Protein 6HCP (pdb70)

Structure (mmCIF, N/CA/C/O backbone):
data_6HCP
#
_entry.id   6HCP
#
_cell.length_a   180.200
_cell.length_b   219.520
_cell.length_c   101.430
_cell.angle_alpha   90.00
_cell.angle_beta   99.21
_cell.angle_gamma   90.00
#
_symmetry.space_group_name_H-M   'C 1 2 1'
#
loop_
_entity.id
_entity.type
_entity.pdbx_description
1 polymer BauA
2 non-polymer 1,2-ETHANEDIOL
3 non-polymer (HYDROXYETHYLOXY)TRI(ETHYLOXY)OCTANE
4 non-polymer 'PHOSPHATE ION'
5 water water
#
loop_
_atom_site.group_PDB
_atom_site.id
_atom_site.type_symbol
_atom_site.label_atom_id
_atom_site.label_alt_id
_atom_site.label_comp_id
_atom_site.label_asym_id
_atom_site.label_entity_id
_atom_site.label_seq_id
_atom_site.pdbx_PDB_ins_code
_atom_site.Cartn_x
_atom_site.Cartn_y
_atom_site.Cartn_z
_atom_site.occupancy
_atom_site.B_iso_or_equiv
_atom_site.auth_seq_id
_atom_site.auth_comp_id
_atom_site.auth_asym_id
_atom_site.auth_atom_id
_atom_site.pdbx_PDB_model_num
ATOM 1 N N . ASP A 1 36 ? 214.770 33.641 156.552 1.00 57.73 33 ASP A N 1
ATOM 2 C CA . ASP A 1 36 ? 213.418 33.061 156.764 1.00 58.01 33 ASP A CA 1
ATOM 3 C C . ASP A 1 36 ? 212.714 32.786 155.418 1.00 58.75 33 ASP A C 1
ATOM 4 O O . ASP A 1 36 ? 211.591 32.325 155.407 1.00 55.09 33 ASP A O 1
ATOM 9 N N . THR A 1 37 ? 213.382 33.044 154.290 1.00 45.61 34 THR A N 1
ATOM 10 C CA . THR A 1 37 ? 212.762 32.959 152.959 1.00 43.19 34 THR A CA 1
ATOM 11 C C . THR A 1 37 ? 213.225 31.671 152.274 1.00 39.07 34 THR A C 1
ATOM 12 O O . THR A 1 37 ? 214.384 31.303 152.343 1.00 39.33 34 THR A O 1
ATOM 16 N N . TYR A 1 38 ? 212.306 30.966 151.613 1.00 32.67 35 TYR A N 1
ATOM 17 C CA . TYR A 1 38 ? 212.632 29.740 150.917 1.00 37.22 35 TYR A CA 1
ATOM 18 C C . TYR A 1 38 ? 213.262 30.076 149.556 1.00 30.55 35 TYR A C 1
ATOM 19 O O . TYR A 1 38 ? 213.161 31.198 149.078 1.00 33.09 35 TYR A O 1
ATOM 28 N N . ALA A 1 39 ? 213.924 29.086 148.965 1.00 32.98 36 ALA A N 1
ATOM 29 C CA . ALA A 1 39 ? 214.458 29.203 147.610 1.00 36.95 36 ALA A CA 1
ATOM 30 C C . ALA A 1 39 ? 213.372 29.764 146.685 1.00 39.24 36 ALA A C 1
ATOM 31 O O . ALA A 1 39 ? 212.231 29.317 146.727 1.00 35.68 36 ALA A O 1
ATOM 33 N N . GLY A 1 40 ? 213.730 30.774 145.889 1.00 34.57 37 GLY A N 1
ATOM 34 C CA . GLY A 1 40 ? 212.792 31.472 145.029 1.00 40.66 37 GLY A CA 1
ATOM 35 C C . GLY A 1 40 ? 212.401 32.839 145.562 1.00 39.29 37 GLY A C 1
ATOM 36 O O . GLY A 1 40 ? 211.967 33.693 144.800 1.00 39.32 37 GLY A O 1
ATOM 37 N N . GLY A 1 41 ? 212.392 32.998 146.889 1.00 33.26 38 GLY A N 1
ATOM 38 C CA . GLY A 1 41 ? 212.111 34.275 147.516 1.00 36.15 38 GLY A CA 1
ATOM 39 C C . GLY A 1 41 ? 210.615 34.605 147.617 1.00 28.70 38 GLY A C 1
ATOM 40 O O . GLY A 1 41 ? 210.268 35.681 148.100 1.00 34.96 38 GLY A O 1
ATOM 41 N N . GLN A 1 42 ? 209.737 33.669 147.239 1.00 30.66 39 GLN A N 1
ATOM 42 C CA . GLN A 1 42 ? 208.302 34.008 147.143 1.00 35.04 39 GLN A CA 1
ATOM 43 C C . GLN A 1 42 ? 207.481 33.408 148.298 1.00 29.37 39 GLN A C 1
ATOM 44 O O . GLN A 1 42 ? 206.373 33.883 148.565 1.00 28.44 39 GLN A O 1
ATOM 50 N N . VAL A 1 43 ? 208.056 32.440 149.000 1.00 29.26 40 VAL A N 1
ATOM 51 C CA . VAL A 1 43 ? 207.424 31.762 150.113 1.00 32.02 40 VAL A CA 1
ATOM 52 C C . VAL A 1 43 ? 208.401 31.757 151.291 1.00 31.18 40 VAL A C 1
ATOM 53 O O . VAL A 1 43 ? 209.626 31.659 151.099 1.00 33.56 40 VAL A O 1
ATOM 57 N N . ALA A 1 44 ? 207.865 31.861 152.503 1.00 28.00 41 ALA A N 1
ATOM 58 C CA . ALA A 1 44 ? 208.674 31.836 153.737 1.00 28.79 41 ALA A CA 1
ATOM 59 C C . ALA A 1 44 ? 208.668 30.430 154.341 1.00 32.87 41 ALA A C 1
ATOM 60 O O . ALA A 1 44 ? 207.841 29.590 154.007 1.00 35.02 41 ALA A O 1
ATOM 62 N N . THR A 1 45 ? 209.611 30.177 155.256 1.00 32.15 42 THR A N 1
ATOM 63 C CA . THR A 1 45 ? 209.836 28.830 155.754 1.00 36.04 42 THR A CA 1
ATOM 64 C C . THR A 1 45 ? 209.060 28.581 157.052 1.00 32.18 42 THR A C 1
ATOM 65 O O . THR A 1 45 ? 209.087 27.476 157.572 1.00 36.54 42 THR A O 1
ATOM 69 N N A SER A 1 46 ? 208.477 29.636 157.617 0.50 30.14 43 SER A N 1
ATOM 70 N N B SER A 1 46 ? 208.498 29.648 157.624 0.50 30.25 43 SER A N 1
ATOM 71 C CA A SER A 1 46 ? 207.697 29.506 158.845 0.50 32.82 43 SER A CA 1
ATOM 72 C CA B SER A 1 46 ? 207.726 29.568 158.870 0.50 33.55 43 SER A CA 1
ATOM 73 C C A SER A 1 46 ? 206.422 30.341 158.729 0.50 31.95 43 SER A C 1
ATOM 74 C C B SER A 1 46 ? 206.406 30.321 158.705 0.50 31.97 43 SER A C 1
ATOM 75 O O A SER A 1 46 ? 206.337 31.268 157.908 0.50 31.35 43 SER A O 1
ATOM 76 O O B SER A 1 46 ? 206.307 31.234 157.875 0.50 31.63 43 SER A O 1
ATOM 81 N N . SER A 1 47 ? 205.477 30.071 159.634 1.00 29.93 44 SER A N 1
ATOM 82 C CA . SER A 1 47 ? 204.281 30.871 159.747 1.00 29.40 44 SER A CA 1
ATOM 83 C C . SER A 1 47 ? 203.766 30.820 161.187 1.00 31.59 44 SER A C 1
ATOM 84 O O . SER A 1 47 ? 204.201 29.990 162.006 1.00 27.60 44 SER A O 1
ATOM 87 N N . ASN A 1 48 ? 202.825 31.713 161.471 1.00 29.87 45 ASN A N 1
ATOM 88 C CA . ASN A 1 48 ? 202.193 31.797 162.789 1.00 31.11 45 ASN A CA 1
ATOM 89 C C . ASN A 1 48 ? 201.077 30.753 162.877 1.00 32.19 45 ASN A C 1
ATOM 90 O O . ASN A 1 48 ? 200.114 30.789 162.114 1.00 36.06 45 ASN A O 1
ATOM 95 N N . VAL A 1 49 ? 201.186 29.848 163.844 1.00 28.43 46 VAL A N 1
ATOM 96 C CA . VAL A 1 49 ? 200.195 28.793 163.981 1.00 26.03 46 VAL A CA 1
ATOM 97 C C . VAL A 1 49 ? 199.266 29.123 165.155 1.00 32.22 46 VAL A C 1
ATOM 98 O O . VAL A 1 49 ? 199.337 28.517 166.238 1.00 28.81 46 VAL A O 1
ATOM 102 N N . GLY A 1 50 ? 198.469 30.175 164.954 1.00 30.11 47 GLY A N 1
ATOM 103 C CA . GLY A 1 50 ? 197.693 30.802 166.017 1.00 32.51 47 GLY A CA 1
ATOM 104 C C . GLY A 1 50 ? 198.545 31.011 167.255 1.00 33.77 47 GLY A C 1
ATOM 105 O O . GLY A 1 50 ? 199.702 31.451 167.149 1.00 28.72 47 GLY A O 1
ATOM 106 N N . PHE A 1 51 ? 198.005 30.694 168.442 1.00 31.23 48 PHE A N 1
ATOM 107 C CA . PHE A 1 51 ? 198.715 31.050 169.687 1.00 29.57 48 PHE A CA 1
ATOM 108 C C . PHE A 1 51 ? 199.921 30.122 169.944 1.00 27.90 48 PHE A C 1
ATOM 109 O O . PHE A 1 51 ? 200.687 30.385 170.871 1.00 32.26 48 PHE A O 1
ATOM 117 N N . LEU A 1 52 ? 200.151 29.102 169.111 1.00 28.15 49 LEU A N 1
ATOM 118 C CA . LEU A 1 52 ? 201.393 28.318 169.206 1.00 30.33 49 LEU A CA 1
ATOM 119 C C . LEU A 1 52 ? 202.587 29.148 168.697 1.00 31.54 49 LEU A C 1
ATOM 120 O O . LEU A 1 52 ? 203.726 28.791 168.944 1.00 35.12 49 LEU A O 1
ATOM 125 N N . GLY A 1 53 ? 202.313 30.271 168.029 1.00 28.41 50 GLY A N 1
ATOM 126 C CA . GLY A 1 53 ? 203.329 31.158 167.492 1.00 32.13 50 GLY A CA 1
ATOM 127 C C . GLY A 1 53 ? 204.042 30.583 166.265 1.00 31.83 50 GLY A C 1
ATOM 128 O O . GLY A 1 53 ? 203.521 29.723 165.535 1.00 28.31 50 GLY A O 1
ATOM 129 N N . SER A 1 54 ? 205.238 31.109 166.010 1.00 33.24 51 SER A N 1
ATOM 130 C CA . SER A 1 54 ? 205.968 30.814 164.790 1.00 32.14 51 SER A CA 1
ATOM 131 C C . SER A 1 54 ? 206.443 29.359 164.776 1.00 31.94 51 SER A C 1
ATOM 132 O O . SER A 1 54 ? 207.098 28.893 165.680 1.00 33.28 51 SER A O 1
ATOM 135 N N . LYS A 1 55 ? 206.146 28.637 163.695 1.00 27.48 52 LYS A N 1
ATOM 136 C CA . LYS A 1 55 ? 206.638 27.275 163.523 1.00 30.21 52 LYS A CA 1
ATOM 137 C C . LYS A 1 55 ? 207.135 27.103 162.082 1.00 30.18 52 LYS A C 1
ATOM 138 O O . LYS A 1 55 ? 206.528 27.610 161.152 1.00 30.08 52 LYS A O 1
ATOM 144 N N . LYS A 1 56 ? 208.158 26.264 161.921 1.00 29.77 53 LYS A N 1
ATOM 145 C CA . LYS A 1 56 ? 208.701 25.919 160.620 1.00 32.14 53 LYS A CA 1
ATOM 146 C C . LYS A 1 56 ? 207.746 24.960 159.901 1.00 30.53 53 LYS A C 1
ATOM 147 O O . LYS A 1 56 ? 207.114 24.131 160.529 1.00 30.46 53 LYS A O 1
ATOM 153 N N . PHE A 1 57 ? 207.801 25.003 158.563 1.00 32.83 54 PHE A N 1
ATOM 154 C CA . PHE A 1 57 ? 207.102 24.105 157.631 1.00 32.81 54 PHE A CA 1
ATOM 155 C C . PHE A 1 57 ? 207.075 22.652 158.132 1.00 34.46 54 PHE A C 1
ATOM 156 O O . PHE A 1 57 ? 205.990 22.051 158.326 1.00 32.80 54 PHE A O 1
ATOM 164 N N . LEU A 1 58 ? 208.253 22.048 158.332 1.00 30.03 55 LEU A N 1
ATOM 165 C CA . LEU A 1 58 ? 208.329 20.617 158.639 1.00 31.81 55 LEU A CA 1
ATOM 166 C C . LEU A 1 58 ? 207.949 20.309 160.095 1.00 29.63 55 LEU A C 1
ATOM 167 O O . LEU A 1 58 ? 207.847 19.129 160.471 1.00 32.61 55 LEU A O 1
ATOM 172 N N . ASP A 1 59 ? 207.773 21.343 160.908 1.00 28.70 56 ASP A N 1
ATOM 173 C CA . ASP A 1 59 ? 207.393 21.152 162.320 1.00 32.50 56 ASP A CA 1
ATOM 174 C C . ASP A 1 59 ? 205.905 21.472 162.544 1.00 37.79 56 ASP A C 1
ATOM 175 O O . ASP A 1 59 ? 205.462 21.554 163.679 1.00 32.65 56 ASP A O 1
ATOM 180 N N . THR A 1 60 ? 205.168 21.775 161.471 1.00 33.49 57 THR A N 1
ATOM 181 C CA . THR A 1 60 ? 203.789 22.269 161.601 1.00 30.88 57 THR A CA 1
ATOM 182 C C . THR A 1 60 ? 202.817 21.181 161.158 1.00 30.91 57 THR A C 1
ATOM 183 O O . THR A 1 60 ? 202.792 20.811 159.976 1.00 29.21 57 THR A O 1
ATOM 187 N N . PRO A 1 61 ? 201.991 20.631 162.078 1.00 28.05 58 PRO A N 1
ATOM 188 C CA . PRO A 1 61 ? 201.056 19.557 161.737 1.00 27.58 58 PRO A CA 1
ATOM 189 C C . PRO A 1 61 ? 199.727 20.115 161.207 1.00 26.86 58 PRO A C 1
ATOM 190 O O . PRO A 1 61 ? 198.648 19.645 161.567 1.00 27.00 58 PRO A O 1
ATOM 194 N N . PHE A 1 62 ? 199.859 21.058 160.277 1.00 27.19 59 PHE A N 1
ATOM 195 C CA . PHE A 1 62 ? 198.764 21.708 159.566 1.00 29.17 59 PHE A CA 1
ATOM 196 C C . PHE A 1 62 ? 199.293 22.057 158.177 1.00 29.35 59 PHE A C 1
ATOM 197 O O . PHE A 1 62 ? 200.521 22.129 158.000 1.00 29.20 59 PHE A O 1
ATOM 205 N N . ASN A 1 63 ? 198.385 22.201 157.212 1.00 26.12 60 ASN A N 1
ATOM 206 C CA . ASN A 1 63 ? 198.738 22.622 155.867 1.00 29.00 60 ASN A CA 1
ATOM 207 C C . ASN A 1 63 ? 198.775 24.156 155.831 1.00 30.60 60 ASN A C 1
ATOM 208 O O . ASN A 1 63 ? 197.744 24.834 155.970 1.00 29.48 60 ASN A O 1
ATOM 213 N N . THR A 1 64 ? 199.995 24.695 155.761 1.00 27.83 61 THR A N 1
ATOM 214 C CA . THR A 1 64 ? 200.284 26.108 155.898 1.00 24.34 61 THR A CA 1
ATOM 215 C C . THR A 1 64 ? 201.134 26.585 154.714 1.00 30.65 61 THR A C 1
ATOM 216 O O . THR A 1 64 ? 201.905 25.818 154.135 1.00 29.41 61 THR A O 1
ATOM 220 N N . ILE A 1 65 ? 200.958 27.858 154.361 1.00 27.98 62 ILE A N 1
ATOM 221 C CA . ILE A 1 65 ? 201.834 28.498 153.379 1.00 29.20 62 ILE A CA 1
ATOM 222 C C . ILE A 1 65 ? 201.935 29.973 153.726 1.00 29.48 62 ILE A C 1
ATOM 223 O O . ILE A 1 65 ? 200.984 30.566 154.252 1.00 28.35 62 ILE A O 1
ATOM 228 N N . SER A 1 66 ? 203.128 30.542 153.530 1.00 25.61 63 SER A N 1
ATOM 229 C CA . SER A 1 66 ? 203.333 31.962 153.742 1.00 24.57 63 SER A CA 1
ATOM 230 C C . SER A 1 66 ? 203.973 32.590 152.503 1.00 27.10 63 SER A C 1
ATOM 231 O O . SER A 1 66 ? 205.054 32.180 152.101 1.00 27.92 63 SER A O 1
ATOM 234 N N . TYR A 1 67 ? 203.294 33.587 151.943 1.00 26.46 64 TYR A N 1
ATOM 235 C CA . TYR A 1 67 ? 203.773 34.319 150.765 1.00 29.20 64 TYR A CA 1
ATOM 236 C C . TYR A 1 67 ? 204.515 35.571 151.226 1.00 30.35 64 TYR A C 1
ATOM 237 O O . TYR A 1 67 ? 204.056 36.284 152.117 1.00 27.23 64 TYR A O 1
ATOM 246 N N . THR A 1 68 ? 205.598 35.901 150.515 1.00 28.33 65 THR A N 1
ATOM 247 C CA . THR A 1 68 ? 206.395 37.105 150.831 1.00 28.52 65 THR A CA 1
ATOM 248 C C . THR A 1 68 ? 205.852 38.319 150.078 1.00 27.88 65 THR A C 1
ATOM 249 O O . THR A 1 68 ? 205.174 38.207 149.049 1.00 27.14 65 THR A O 1
ATOM 253 N N . ASP A 1 69 ? 206.279 39.492 150.542 1.00 28.46 66 ASP A N 1
ATOM 254 C CA . ASP A 1 69 ? 205.994 40.736 149.889 1.00 29.70 66 ASP A CA 1
ATOM 255 C C . ASP A 1 69 ? 206.601 40.755 148.473 1.00 27.46 66 ASP A C 1
ATOM 256 O O . ASP A 1 69 ? 206.065 41.427 147.616 1.00 28.22 66 ASP A O 1
ATOM 261 N N . LYS A 1 70 ? 207.691 40.023 148.242 1.00 27.62 67 LYS A N 1
ATOM 262 C CA . LYS A 1 70 ? 208.271 39.932 146.892 1.00 31.42 67 LYS A CA 1
ATOM 263 C C . LYS A 1 70 ? 207.259 39.255 145.947 1.00 30.08 67 LYS A C 1
ATOM 264 O O . LYS A 1 70 ? 207.013 39.725 144.833 1.00 27.85 67 LYS A O 1
ATOM 270 N N . TYR A 1 71 ? 206.617 38.175 146.415 1.00 28.82 68 TYR A N 1
ATOM 271 C CA . TYR A 1 71 ? 205.560 37.501 145.622 1.00 29.45 68 TYR A CA 1
ATOM 272 C C . TYR A 1 71 ? 204.394 38.450 145.344 1.00 24.50 68 TYR A C 1
ATOM 273 O O . TYR A 1 71 ? 203.929 38.575 144.215 1.00 27.08 68 TYR A O 1
ATOM 282 N N . ILE A 1 72 ? 203.991 39.211 146.362 1.00 27.27 69 ILE A N 1
ATOM 283 C CA . ILE A 1 72 ? 202.907 40.129 146.229 1.00 26.64 69 ILE A CA 1
ATOM 284 C C . ILE A 1 72 ? 203.213 41.138 145.109 1.00 29.72 69 ILE A C 1
ATOM 285 O O . ILE A 1 72 ? 202.331 41.470 144.295 1.00 26.42 69 ILE A O 1
ATOM 290 N N A GLU A 1 73 ? 204.421 41.716 145.123 0.50 27.95 70 GLU A N 1
ATOM 291 N N B GLU A 1 73 ? 204.431 41.698 145.154 0.50 28.45 70 GLU A N 1
ATOM 292 C CA A GLU A 1 73 ? 204.761 42.716 144.107 0.50 26.69 70 GLU A CA 1
ATOM 293 C CA B GLU A 1 73 ? 204.934 42.677 144.186 0.50 28.88 70 GLU A CA 1
ATOM 294 C C A GLU A 1 73 ? 204.904 42.019 142.742 0.50 24.70 70 GLU A C 1
ATOM 295 C C B GLU A 1 73 ? 204.942 42.027 142.783 0.50 25.82 70 GLU A C 1
ATOM 296 O O A GLU A 1 73 ? 204.555 42.599 141.717 0.50 27.20 70 GLU A O 1
ATOM 297 O O B GLU A 1 73 ? 204.551 42.631 141.778 0.50 28.89 70 GLU A O 1
ATOM 308 N N . ASP A 1 74 ? 205.405 40.781 142.732 1.00 25.67 71 ASP A N 1
ATOM 309 C CA . ASP A 1 74 ? 205.584 40.047 141.471 1.00 28.69 71 ASP A CA 1
ATOM 310 C C . ASP A 1 74 ? 204.237 39.777 140.778 1.00 33.65 71 ASP A C 1
ATOM 311 O O . ASP A 1 74 ? 204.157 39.790 139.546 1.00 29.60 71 ASP A O 1
ATOM 316 N N . LYS A 1 75 ? 203.172 39.552 141.556 1.00 28.34 72 LYS A N 1
ATOM 317 C CA . LYS A 1 75 ? 201.829 39.351 140.989 1.00 25.11 72 LYS A CA 1
ATOM 318 C C . LYS A 1 75 ? 201.144 40.685 140.668 1.00 27.33 72 LYS A C 1
ATOM 319 O O . LYS A 1 75 ? 200.067 40.709 140.037 1.00 26.68 72 LYS A O 1
ATOM 325 N N . GLN A 1 76 ? 201.695 41.793 141.179 1.00 25.52 73 GLN A N 1
ATOM 326 C CA . GLN A 1 76 ? 200.986 43.098 141.190 1.00 29.30 73 GLN A CA 1
ATOM 327 C C . GLN A 1 76 ? 199.596 42.917 141.835 1.00 26.21 73 GLN A C 1
ATOM 328 O O . GLN A 1 76 ? 198.586 43.471 141.375 1.00 26.11 73 GLN A O 1
ATOM 334 N N . ALA A 1 77 ? 199.561 42.169 142.938 1.00 25.59 74 ALA A N 1
ATOM 335 C CA . ALA A 1 77 ? 198.326 41.820 143.619 1.00 28.12 74 ALA A CA 1
ATOM 336 C C . ALA A 1 77 ? 197.663 43.078 144.188 1.00 27.76 74 ALA A C 1
ATOM 337 O O . ALA A 1 77 ? 198.291 43.886 144.894 1.00 28.74 74 ALA A O 1
ATOM 339 N N . LYS A 1 78 ? 196.374 43.216 143.899 1.00 25.78 75 LYS A N 1
ATOM 340 C CA . LYS A 1 78 ? 195.580 44.369 144.274 1.00 26.77 75 LYS A CA 1
ATOM 341 C C . LYS A 1 78 ? 194.740 44.061 145.529 1.00 27.65 75 LYS A C 1
ATOM 342 O O . LYS A 1 78 ? 194.127 44.951 146.103 1.00 28.97 75 LYS A O 1
ATOM 348 N N . ASP A 1 79 ? 194.634 42.776 145.887 1.00 24.92 76 ASP A N 1
ATOM 349 C CA . ASP A 1 79 ? 193.872 42.356 147.058 1.00 26.35 76 ASP A CA 1
ATOM 350 C C . ASP A 1 79 ? 194.401 40.998 147.521 1.00 25.94 76 ASP A C 1
ATOM 351 O O . ASP A 1 79 ? 195.349 40.472 146.953 1.00 25.96 76 ASP A O 1
ATOM 356 N N . ILE A 1 80 ? 193.891 40.507 148.657 1.00 25.43 77 ILE A N 1
ATOM 357 C CA . ILE A 1 80 ? 194.451 39.326 149.271 1.00 24.15 77 ILE A CA 1
ATOM 358 C C . ILE A 1 80 ? 194.165 38.094 148.405 1.00 21.08 77 ILE A C 1
ATOM 359 O O . ILE A 1 80 ? 195.005 37.210 148.292 1.00 22.36 77 ILE A O 1
ATOM 364 N N . THR A 1 81 ? 193.007 38.093 147.733 1.00 25.16 78 THR A N 1
ATOM 365 C CA . THR A 1 81 ? 192.621 36.973 146.847 1.00 25.91 78 THR A CA 1
ATOM 366 C C . THR A 1 81 ? 193.707 36.736 145.788 1.00 27.58 78 THR A C 1
ATOM 367 O O . THR A 1 81 ? 194.058 35.602 145.480 1.00 25.62 78 THR A O 1
ATOM 371 N N . GLU A 1 82 ? 194.211 37.833 145.216 1.00 25.45 79 GLU A N 1
ATOM 372 C CA . GLU A 1 82 ? 195.204 37.788 144.129 1.00 28.50 79 GLU A CA 1
ATOM 373 C C . GLU A 1 82 ? 196.551 37.283 144.645 1.00 29.86 79 GLU A C 1
ATOM 374 O O . GLU A 1 82 ? 197.395 36.898 143.844 1.00 32.25 79 GLU A O 1
ATOM 380 N N . VAL A 1 83 ? 196.738 37.252 145.973 1.00 24.23 80 VAL A N 1
ATOM 381 C CA . VAL A 1 83 ? 197.888 36.608 146.553 1.00 23.78 80 VAL A CA 1
ATOM 382 C C . VAL A 1 83 ? 197.612 35.120 146.785 1.00 24.33 80 VAL A C 1
ATOM 383 O O . VAL A 1 83 ? 198.444 34.275 146.468 1.00 28.21 80 VAL A O 1
ATOM 387 N N . ILE A 1 84 ? 196.528 34.804 147.506 1.00 25.78 81 ILE A N 1
ATOM 388 C CA . ILE A 1 84 ? 196.411 33.461 148.104 1.00 24.51 81 ILE A CA 1
ATOM 389 C C . ILE A 1 84 ? 195.745 32.454 147.155 1.00 25.31 81 ILE A C 1
ATOM 390 O O . ILE A 1 84 ? 195.895 31.244 147.362 1.00 27.45 81 ILE A O 1
ATOM 395 N N . ALA A 1 85 ? 194.977 32.915 146.168 1.00 24.47 82 ALA A N 1
ATOM 396 C CA . ALA A 1 85 ? 194.203 32.003 145.326 1.00 26.65 82 ALA A CA 1
ATOM 397 C C . ALA A 1 85 ? 194.969 31.618 144.053 1.00 27.72 82 ALA A C 1
ATOM 398 O O . ALA A 1 85 ? 194.575 30.698 143.364 1.00 31.39 82 ALA A O 1
ATOM 400 N N . ALA A 1 86 ? 196.005 32.370 143.694 1.00 28.23 83 ALA A N 1
ATOM 401 C CA . ALA A 1 86 ? 196.571 32.231 142.335 1.00 31.26 83 ALA A CA 1
ATOM 402 C C . ALA A 1 86 ? 197.101 30.802 142.116 1.00 30.59 83 ALA A C 1
ATOM 403 O O . ALA A 1 86 ? 196.859 30.207 141.086 1.00 28.63 83 ALA A O 1
ATOM 405 N N . THR A 1 87 ? 197.822 30.248 143.091 1.00 24.84 84 THR A N 1
ATOM 406 C CA . THR A 1 87 ? 198.473 28.956 142.917 1.00 26.60 84 THR A CA 1
ATOM 407 C C . THR A 1 87 ? 197.948 27.876 143.868 1.00 26.38 84 THR A C 1
ATOM 408 O O . THR A 1 87 ? 198.466 26.763 143.862 1.00 29.95 84 THR A O 1
ATOM 412 N N . ASP A 1 88 ? 197.036 28.224 144.784 1.00 25.31 85 ASP A N 1
ATOM 413 C CA . ASP A 1 88 ? 196.666 27.282 145.848 1.00 25.90 85 ASP A CA 1
ATOM 414 C C . ASP A 1 88 ? 195.394 26.546 145.449 1.00 25.60 85 ASP A C 1
ATOM 415 O O . ASP A 1 88 ? 194.314 27.130 145.381 1.00 24.08 85 ASP A O 1
ATOM 420 N N . PRO A 1 89 ? 195.480 25.246 145.122 1.00 25.04 86 PRO A N 1
ATOM 421 C CA . PRO A 1 89 ? 194.307 24.504 144.656 1.00 26.61 86 PRO A CA 1
ATOM 422 C C . PRO A 1 89 ? 193.256 24.227 145.742 1.00 28.98 86 PRO A C 1
ATOM 423 O O . PRO A 1 89 ? 192.174 23.731 145.430 1.00 28.35 86 PRO A O 1
ATOM 427 N N . SER A 1 90 ? 193.570 24.559 146.996 1.00 24.25 87 SER A N 1
ATOM 428 C CA . SER A 1 90 ? 192.593 24.425 148.069 1.00 27.19 87 SER A CA 1
ATOM 429 C C . SER A 1 90 ? 191.861 25.746 148.321 1.00 27.08 87 SER A C 1
ATOM 430 O O . SER A 1 90 ? 191.058 25.842 149.258 1.00 25.23 87 SER A O 1
ATOM 433 N N . ILE A 1 91 ? 192.157 26.776 147.519 1.00 22.82 88 ILE A N 1
ATOM 434 C CA . ILE A 1 91 ? 191.436 28.031 147.646 1.00 25.19 88 ILE A CA 1
ATOM 435 C C . ILE A 1 91 ? 190.669 28.288 146.342 1.00 28.47 88 ILE A C 1
ATOM 436 O O . ILE A 1 91 ? 191.174 28.037 145.255 1.00 27.27 88 ILE A O 1
ATOM 441 N N . TYR A 1 92 ? 189.415 28.707 146.477 1.00 23.82 89 TYR A N 1
ATOM 442 C CA . TYR A 1 92 ? 188.586 28.987 145.315 1.00 23.90 89 TYR A CA 1
ATOM 443 C C . TYR A 1 92 ? 187.987 30.384 145.434 1.00 23.66 89 TYR A C 1
ATOM 444 O O . TYR A 1 92 ? 187.443 30.743 146.483 1.00 21.58 89 TYR A O 1
ATOM 453 N N . THR A 1 93 ? 188.039 31.134 144.329 1.00 22.61 90 THR A N 1
ATOM 454 C CA . THR A 1 93 ? 187.309 32.391 144.198 1.00 22.97 90 THR A CA 1
ATOM 455 C C . THR A 1 93 ? 186.456 32.329 142.931 1.00 23.99 90 THR A C 1
ATOM 456 O O . THR A 1 93 ? 186.861 31.734 141.921 1.00 23.34 90 THR A O 1
ATOM 460 N N . ASN A 1 94 ? 185.314 33.024 142.956 1.00 21.60 91 ASN A N 1
ATOM 461 C CA . ASN A 1 94 ? 184.477 33.187 141.801 1.00 24.04 91 ASN A CA 1
ATOM 462 C C . ASN A 1 94 ? 185.147 34.152 140.796 1.00 24.83 91 ASN A C 1
ATOM 463 O O . ASN A 1 94 ? 184.744 34.204 139.659 1.00 24.50 91 ASN A O 1
ATOM 468 N N . GLY A 1 95 ? 186.067 35.010 141.260 1.00 23.35 92 GLY A N 1
ATOM 469 C CA . GLY A 1 95 ? 186.980 35.731 140.352 1.00 24.02 92 GLY A CA 1
ATOM 470 C C . GLY A 1 95 ? 186.369 36.942 139.656 1.00 27.29 92 GLY A C 1
ATOM 471 O O . GLY A 1 95 ? 186.955 37.455 138.707 1.00 27.30 92 GLY A O 1
ATOM 472 N N . ALA A 1 96 ? 185.275 37.494 140.191 1.00 24.50 93 ALA A N 1
ATOM 473 C CA . ALA A 1 96 ? 184.671 38.695 139.633 1.00 25.34 93 ALA A CA 1
ATOM 474 C C . ALA A 1 96 ? 185.582 39.896 139.893 1.00 26.27 93 ALA A C 1
ATOM 475 O O . ALA A 1 96 ? 186.366 39.929 140.861 1.00 25.38 93 ALA A O 1
ATOM 477 N N . SER A 1 97 ? 185.468 40.886 139.006 1.00 25.68 94 SER A N 1
ATOM 478 C CA . SER A 1 97 ? 186.133 42.161 139.167 1.00 25.51 94 SER A CA 1
ATOM 479 C C . SER A 1 97 ? 185.181 43.176 139.810 1.00 21.06 94 SER A C 1
ATOM 480 O O . SER A 1 97 ? 184.054 43.353 139.358 1.00 25.10 94 SER A O 1
ATOM 483 N N . GLY A 1 98 ? 185.674 43.906 140.814 1.00 23.60 95 GLY A N 1
ATOM 484 C CA . GLY A 1 98 ? 184.965 45.045 141.361 1.00 25.75 95 GLY A CA 1
ATOM 485 C C . GLY A 1 98 ? 183.692 44.652 142.093 1.00 24.13 95 GLY A C 1
ATOM 486 O O . GLY A 1 98 ? 182.723 45.395 142.097 1.00 24.17 95 GLY A O 1
ATOM 487 N N . GLY A 1 99 ? 183.742 43.531 142.818 1.00 24.32 96 GLY A N 1
ATOM 488 C CA . GLY A 1 99 ? 182.690 43.185 143.753 1.00 23.96 96 GLY A CA 1
ATOM 489 C C . GLY A 1 99 ? 182.726 44.096 144.970 1.00 26.38 96 GLY A C 1
ATOM 490 O O . GLY A 1 99 ? 183.684 44.860 145.177 1.00 25.89 96 GLY A O 1
ATOM 491 N N . TRP A 1 100 ? 181.687 43.987 145.798 1.00 25.14 97 TRP A N 1
ATOM 492 C CA . TRP A 1 100 ? 181.608 44.783 147.021 1.00 25.74 97 TRP A CA 1
ATOM 493 C C . TRP A 1 100 ? 182.494 44.211 148.136 1.00 28.22 97 TRP A C 1
ATOM 494 O O . TRP A 1 100 ? 182.723 44.870 149.149 1.00 27.72 97 TRP A O 1
ATOM 505 N N . SER A 1 101 ? 183.017 43.000 147.946 1.00 23.44 98 SER A N 1
ATOM 506 C CA . SER A 1 101 ? 184.022 42.427 148.836 1.00 24.70 98 SER A CA 1
ATOM 507 C C . SER A 1 101 ? 184.836 41.406 148.058 1.00 23.71 98 SER A C 1
ATOM 508 O O . SER A 1 101 ? 184.406 40.947 147.001 1.00 24.34 98 SER A O 1
ATOM 511 N N . GLU A 1 102 ? 185.941 40.965 148.662 1.00 21.91 99 GLU A N 1
ATOM 512 C CA . GLU A 1 102 ? 186.633 39.755 148.199 1.00 23.20 99 GLU A CA 1
ATOM 513 C C . GLU A 1 102 ? 185.759 38.549 148.556 1.00 25.83 99 GLU A C 1
ATOM 514 O O . GLU A 1 102 ? 184.855 38.633 149.400 1.00 24.00 99 GLU A O 1
ATOM 520 N N . ASN A 1 103 ? 185.982 37.451 147.846 1.00 23.57 100 ASN A N 1
ATOM 521 C CA . ASN A 1 103 ? 185.199 36.242 148.079 1.00 24.15 100 ASN A CA 1
ATOM 522 C C . ASN A 1 103 ? 186.060 35.022 147.784 1.00 23.72 100 ASN A C 1
ATOM 523 O O . ASN A 1 103 ? 186.433 34.781 146.638 1.00 24.83 100 ASN A O 1
ATOM 528 N N . TYR A 1 104 ? 186.410 34.262 148.823 1.00 22.21 101 TYR A N 1
ATOM 529 C CA . TYR A 1 104 ? 187.157 33.029 148.625 1.00 22.79 101 TYR A CA 1
ATOM 530 C C . TYR A 1 104 ? 186.732 31.954 149.642 1.00 27.43 101 TYR A C 1
ATOM 531 O O . TYR A 1 104 ? 186.166 32.233 150.684 1.00 25.61 101 TYR A O 1
ATOM 540 N N . TYR A 1 105 ? 186.907 30.708 149.212 1.00 21.25 102 TYR A N 1
ATOM 541 C CA . TYR A 1 105 ? 186.706 29.512 149.983 1.00 22.25 102 TYR A CA 1
ATOM 542 C C . TYR A 1 105 ? 188.070 28.863 150.234 1.00 25.89 102 TYR A C 1
ATOM 543 O O . TYR A 1 105 ? 188.943 28.884 149.357 1.00 23.09 102 TYR A O 1
ATOM 552 N N . ILE A 1 106 ? 188.216 28.232 151.401 1.00 22.51 103 ILE A N 1
ATOM 553 C CA . ILE A 1 106 ? 189.372 27.413 151.732 1.00 21.19 103 ILE A CA 1
ATOM 554 C C . ILE A 1 106 ? 188.853 26.026 152.142 1.00 23.25 103 ILE A C 1
ATOM 555 O O . ILE A 1 106 ? 187.929 25.929 152.954 1.00 23.05 103 ILE A O 1
ATOM 560 N N . ARG A 1 107 ? 189.405 24.972 151.525 1.00 22.61 104 ARG A N 1
ATOM 561 C CA . ARG A 1 107 ? 188.960 23.599 151.734 1.00 22.99 104 ARG A CA 1
ATOM 562 C C . ARG A 1 107 ? 187.438 23.502 151.559 1.00 24.92 104 ARG A C 1
ATOM 563 O O . ARG A 1 107 ? 186.766 22.694 152.221 1.00 24.68 104 ARG A O 1
ATOM 571 N N . GLY A 1 108 ? 186.910 24.303 150.628 1.00 22.78 105 GLY A N 1
ATOM 572 C CA . GLY A 1 108 ? 185.536 24.208 150.193 1.00 21.72 105 GLY A CA 1
ATOM 573 C C . GLY A 1 108 ? 184.536 24.857 151.131 1.00 21.42 105 GLY A C 1
ATOM 574 O O . GLY A 1 108 ? 183.325 24.701 150.929 1.00 24.32 105 GLY A O 1
ATOM 575 N N . TYR A 1 109 ? 185.013 25.609 152.126 1.00 20.99 106 TYR A N 1
ATOM 576 C CA . TYR A 1 109 ? 184.158 26.378 153.010 1.00 21.71 106 TYR A CA 1
ATOM 577 C C . TYR A 1 109 ? 184.512 27.866 152.926 1.00 25.42 106 TYR A C 1
ATOM 578 O O . TYR A 1 109 ? 185.679 28.222 152.811 1.00 23.40 106 TYR A O 1
ATOM 587 N N . ALA A 1 110 ? 183.503 28.715 153.099 1.00 23.34 107 ALA A N 1
ATOM 588 C CA . ALA A 1 110 ? 183.711 30.158 153.090 1.00 25.50 107 ALA A CA 1
ATOM 589 C C . ALA A 1 110 ? 184.771 30.520 154.133 1.00 24.62 107 ALA A C 1
ATOM 590 O O . ALA A 1 110 ? 184.829 29.947 155.221 1.00 25.39 107 ALA A O 1
ATOM 592 N N . SER A 1 111 ? 185.652 31.450 153.758 1.00 21.92 108 SER A N 1
ATOM 593 C CA . SER A 1 111 ? 186.570 32.082 154.661 1.00 23.71 108 SER A CA 1
ATOM 594 C C . SER A 1 111 ? 186.372 33.595 154.569 1.00 27.64 108 SER A C 1
ATOM 595 O O . SER A 1 111 ? 186.714 34.214 153.558 1.00 25.80 108 SER A O 1
ATOM 598 N N . SER A 1 112 ? 185.733 34.167 155.591 1.00 25.27 109 SER A N 1
ATOM 599 C CA . SER A 1 112 ? 185.256 35.554 155.527 1.00 24.81 109 SER A CA 1
ATOM 600 C C . SER A 1 112 ? 186.436 36.524 155.567 1.00 22.43 109 SER A C 1
ATOM 601 O O . SER A 1 112 ? 187.374 36.365 156.390 1.00 23.43 109 SER A O 1
ATOM 604 N N . THR A 1 113 ? 186.323 37.606 154.796 1.00 22.14 110 THR A N 1
ATOM 605 C CA . THR A 1 113 ? 187.256 38.708 154.879 1.00 24.14 110 THR A CA 1
ATOM 606 C C . THR A 1 113 ? 187.292 39.268 156.300 1.00 24.29 110 THR A C 1
ATOM 607 O O . THR A 1 113 ? 188.306 39.799 156.734 1.00 25.38 110 THR A O 1
ATOM 611 N N . ASN A 1 114 ? 186.151 39.204 156.985 1.00 23.67 111 ASN A N 1
ATOM 612 C CA . ASN A 1 114 ? 186.025 39.745 158.339 1.00 26.15 111 ASN A CA 1
ATOM 613 C C . ASN A 1 114 ? 186.929 39.003 159.339 1.00 27.26 111 ASN A C 1
ATOM 614 O O . ASN A 1 114 ? 187.099 39.480 160.461 1.00 26.20 111 ASN A O 1
ATOM 619 N N . ASP A 1 115 ? 187.400 37.805 158.963 1.00 23.91 112 ASP A N 1
ATOM 620 C CA . ASP A 1 115 ? 188.027 36.844 159.863 1.00 23.99 112 ASP A CA 1
ATOM 621 C C . ASP A 1 115 ? 189.544 36.767 159.668 1.00 25.18 112 ASP A C 1
ATOM 622 O O . ASP A 1 115 ? 190.196 35.846 160.163 1.00 25.33 112 ASP A O 1
ATOM 627 N N . MET A 1 116 ? 190.127 37.714 158.933 1.00 26.54 113 MET A N 1
ATOM 628 C CA . MET A 1 116 ? 191.587 37.723 158.805 1.00 26.16 113 MET A CA 1
ATOM 629 C C . MET A 1 116 ? 192.204 38.271 160.094 1.00 24.70 113 MET A C 1
ATOM 630 O O . MET A 1 116 ? 191.617 39.145 160.731 1.00 25.49 113 MET A O 1
ATOM 635 N N . SER A 1 117 ? 193.413 37.811 160.409 1.00 25.25 114 SER A N 1
ATOM 636 C CA . SER A 1 117 ? 194.157 38.362 161.509 1.00 26.18 114 SER A CA 1
ATOM 637 C C . SER A 1 117 ? 195.299 39.243 160.997 1.00 27.63 114 SER A C 1
ATOM 638 O O . SER A 1 117 ? 195.744 39.099 159.850 1.00 25.86 114 SER A O 1
ATOM 641 N N . MET A 1 118 ? 195.709 40.201 161.843 1.00 25.95 115 MET A N 1
ATOM 642 C CA . MET A 1 118 ? 196.873 41.042 161.601 1.00 25.32 115 MET A CA 1
ATOM 643 C C . MET A 1 118 ? 197.885 40.821 162.728 1.00 27.26 115 MET A C 1
ATOM 644 O O . MET A 1 118 ? 197.538 41.000 163.882 1.00 26.79 115 MET A O 1
ATOM 649 N N . ASN A 1 119 ? 199.040 40.235 162.392 1.00 26.47 116 ASN A N 1
ATOM 650 C CA . ASN A 1 119 ? 200.034 39.852 163.380 1.00 29.09 116 ASN A CA 1
ATOM 651 C C . ASN A 1 119 ? 199.364 39.015 164.482 1.00 34.76 116 ASN A C 1
ATOM 652 O O . ASN A 1 119 ? 199.667 39.174 165.681 1.00 27.10 116 ASN A O 1
ATOM 657 N N . GLY A 1 120 ? 198.428 38.150 164.080 1.00 28.16 117 GLY A N 1
ATOM 658 C CA . GLY A 1 120 ? 197.809 37.173 164.981 1.00 26.92 117 GLY A CA 1
ATOM 659 C C . GLY A 1 120 ? 196.539 37.680 165.660 1.00 27.13 117 GLY A C 1
ATOM 660 O O . GLY A 1 120 ? 195.881 36.902 166.355 1.00 29.62 117 GLY A O 1
ATOM 661 N N . LEU A 1 121 ? 196.207 38.964 165.501 1.00 27.02 118 LEU A N 1
ATOM 662 C CA . LEU A 1 121 ? 195.065 39.601 166.177 1.00 26.41 118 LEU A CA 1
ATOM 663 C C . LEU A 1 121 ? 193.892 39.795 165.206 1.00 29.90 118 LEU A C 1
ATOM 664 O O . LEU A 1 121 ? 194.053 40.421 164.154 1.00 27.41 118 LEU A O 1
ATOM 669 N N A PHE A 1 122 ? 192.696 39.389 165.637 0.50 25.59 119 PHE A N 1
ATOM 670 N N B PHE A 1 122 ? 192.701 39.353 165.627 0.50 28.64 119 PHE A N 1
ATOM 671 C CA A PHE A 1 122 ? 191.484 39.498 164.834 0.50 22.61 119 PHE A CA 1
ATOM 672 C CA B PHE A 1 122 ? 191.457 39.489 164.861 0.50 27.59 119 PHE A CA 1
ATOM 673 C C A PHE A 1 122 ? 190.797 40.849 165.105 0.50 25.02 119 PHE A C 1
ATOM 674 C C B PHE A 1 122 ? 190.835 40.877 165.086 0.50 28.03 119 PHE A C 1
ATOM 675 O O A PHE A 1 122 ? 191.088 41.523 166.097 0.50 26.74 119 PHE A O 1
ATOM 676 O O B PHE A 1 122 ? 191.101 41.538 166.093 0.50 29.68 119 PHE A O 1
ATOM 691 N N . GLY A 1 123 ? 189.983 41.297 164.147 1.00 24.93 120 GLY A N 1
ATOM 692 C CA . GLY A 1 123 ? 189.183 42.505 164.275 1.00 26.94 120 GLY A CA 1
ATOM 693 C C . GLY A 1 123 ? 189.907 43.803 163.918 1.00 27.56 120 GLY A C 1
ATOM 694 O O . GLY A 1 123 ? 189.399 44.898 164.263 1.00 28.65 120 GLY A O 1
ATOM 695 N N . ILE A 1 124 ? 191.058 43.719 163.229 1.00 26.38 121 ILE A N 1
ATOM 696 C CA . ILE A 1 124 ? 191.882 44.906 162.908 1.00 25.73 121 ILE A CA 1
ATOM 697 C C . ILE A 1 124 ? 191.861 45.228 161.400 1.00 31.41 121 ILE A C 1
ATOM 698 O O . ILE A 1 124 ? 191.959 46.403 160.995 1.00 27.10 121 ILE A O 1
ATOM 703 N N . THR A 1 125 ? 191.897 44.178 160.583 1.00 26.86 122 THR A N 1
ATOM 704 C CA . THR A 1 125 ? 192.045 44.267 159.119 1.00 26.25 122 THR A CA 1
ATOM 705 C C . THR A 1 125 ? 190.826 44.909 158.473 1.00 27.05 122 THR A C 1
ATOM 706 O O . THR A 1 125 ? 189.721 44.919 159.022 1.00 26.04 122 THR A O 1
ATOM 710 N N . PRO A 1 126 ? 190.959 45.419 157.228 1.00 27.86 123 PRO A N 1
ATOM 711 C CA . PRO A 1 126 ? 189.810 45.960 156.507 1.00 26.66 123 PRO A CA 1
ATOM 712 C C . PRO A 1 126 ? 188.674 44.938 156.383 1.00 23.86 123 PRO A C 1
ATOM 713 O O . PRO A 1 126 ? 188.931 43.751 156.270 1.00 26.81 123 PRO A O 1
ATOM 717 N N . PHE A 1 127 ? 187.438 45.427 156.430 1.00 25.15 124 PHE A N 1
ATOM 718 C CA . PHE A 1 127 ? 186.265 44.569 156.607 1.00 25.24 124 PHE A CA 1
ATOM 719 C C . PHE A 1 127 ? 186.038 43.649 155.394 1.00 25.37 124 PHE A C 1
ATOM 720 O O . PHE A 1 127 ? 185.751 42.486 155.564 1.00 22.95 124 PHE A O 1
ATOM 728 N N . TYR A 1 128 ? 186.173 44.180 154.172 1.00 22.47 125 TYR A N 1
ATOM 729 C CA . TYR A 1 128 ? 185.701 43.468 152.975 1.00 26.30 125 TYR A CA 1
ATOM 730 C C . TYR A 1 128 ? 186.791 43.315 151.901 1.00 26.36 125 TYR A C 1
ATOM 731 O O . TYR A 1 128 ? 186.681 42.427 151.054 1.00 25.26 125 TYR A O 1
ATOM 740 N N . ARG A 1 129 ? 187.743 44.251 151.815 1.00 25.28 126 ARG A N 1
ATOM 741 C CA . ARG A 1 129 ? 188.841 44.100 150.843 1.00 24.97 126 ARG A CA 1
ATOM 742 C C . ARG A 1 129 ? 190.092 44.779 151.385 1.00 24.50 126 ARG A C 1
ATOM 743 O O . ARG A 1 129 ? 190.014 45.875 151.901 1.00 29.05 126 ARG A O 1
ATOM 751 N N . THR A 1 130 ? 191.225 44.086 151.255 1.00 26.45 127 THR A N 1
ATOM 752 C CA . THR A 1 130 ? 192.487 44.527 151.762 1.00 26.47 127 THR A CA 1
ATOM 753 C C . THR A 1 130 ? 193.498 44.603 150.615 1.00 29.32 127 THR A C 1
ATOM 754 O O . THR A 1 130 ? 193.902 43.574 150.086 1.00 26.11 127 THR A O 1
ATOM 758 N N . SER A 1 131 ? 194.027 45.812 150.371 1.00 29.06 128 SER A N 1
ATOM 759 C CA . SER A 1 131 ? 195.169 45.979 149.450 1.00 28.35 128 SER A CA 1
ATOM 760 C C . SER A 1 131 ? 196.457 45.657 150.200 1.00 32.45 128 SER A C 1
ATOM 761 O O . SER A 1 131 ? 196.612 45.986 151.375 1.00 30.23 128 SER A O 1
ATOM 764 N N . PRO A 1 132 ? 197.352 44.835 149.629 1.00 27.95 129 PRO A N 1
ATOM 765 C CA . PRO A 1 132 ? 198.404 44.225 150.440 1.00 27.43 129 PRO A CA 1
ATOM 766 C C . PRO A 1 132 ? 199.752 44.955 150.598 1.00 27.91 129 PRO A C 1
ATOM 767 O O . PRO A 1 132 ? 200.716 44.334 151.089 1.00 30.49 129 PRO A O 1
ATOM 771 N N . GLU A 1 133 ? 199.783 46.267 150.349 1.00 28.71 130 GLU A N 1
ATOM 772 C CA . GLU A 1 133 ? 201.068 47.009 150.318 1.00 30.31 130 GLU A CA 1
ATOM 773 C C . GLU A 1 133 ? 201.733 47.065 151.699 1.00 32.32 130 GLU A C 1
ATOM 774 O O . GLU A 1 133 ? 202.929 47.282 151.786 1.00 34.08 130 GLU A O 1
ATOM 780 N N . MET A 1 134 ? 200.970 46.919 152.778 1.00 30.15 131 MET A N 1
ATOM 781 C CA . MET A 1 134 ? 201.567 47.115 154.108 1.00 30.54 131 MET A CA 1
ATOM 782 C C . MET A 1 134 ? 202.049 45.800 154.722 1.00 32.02 131 MET A C 1
ATOM 783 O O . MET A 1 134 ? 202.520 45.798 155.867 1.00 30.23 131 MET A O 1
ATOM 788 N N . PHE A 1 135 ? 202.049 44.698 153.957 1.00 28.90 132 PHE A N 1
ATOM 789 C CA . PHE A 1 135 ? 202.375 43.408 154.565 1.00 27.54 132 PHE A CA 1
ATOM 790 C C . PHE A 1 135 ? 203.690 42.840 154.044 1.00 31.61 132 PHE A C 1
ATOM 791 O O . PHE A 1 135 ? 203.931 42.779 152.828 1.00 30.46 132 PHE A O 1
ATOM 799 N N . GLY A 1 136 ? 204.457 42.274 154.979 1.00 26.28 133 GLY A N 1
ATOM 800 C CA . GLY A 1 136 ? 205.664 41.518 154.694 1.00 26.75 133 GLY A CA 1
ATOM 801 C C . GLY A 1 136 ? 205.371 40.069 154.340 1.00 28.03 133 GLY A C 1
ATOM 802 O O . GLY A 1 136 ? 206.137 39.427 153.617 1.00 27.04 133 GLY A O 1
ATOM 803 N N . ARG A 1 137 ? 204.298 39.516 154.926 1.00 27.45 134 ARG A N 1
ATOM 804 C CA . ARG A 1 137 ? 203.912 38.134 154.685 1.00 24.12 134 ARG A CA 1
ATOM 805 C C . ARG A 1 137 ? 202.384 38.056 154.644 1.00 26.10 134 ARG A C 1
ATOM 806 O O . ARG A 1 137 ? 201.691 38.793 155.322 1.00 26.21 134 ARG A O 1
ATOM 814 N N . VAL A 1 138 ? 201.887 37.140 153.818 1.00 24.30 135 VAL A N 1
ATOM 815 C CA . VAL A 1 138 ? 200.487 36.758 153.822 1.00 27.09 135 VAL A CA 1
ATOM 816 C C . VAL A 1 138 ? 200.431 35.252 154.034 1.00 26.05 135 VAL A C 1
ATOM 817 O O . VAL A 1 138 ? 200.915 34.505 153.187 1.00 27.12 135 VAL A O 1
ATOM 821 N N . GLU A 1 139 ? 199.960 34.835 155.219 1.00 24.40 136 GLU A N 1
ATOM 822 C CA . GLU A 1 139 ? 200.019 33.482 155.659 1.00 24.67 136 GLU A CA 1
ATOM 823 C C . GLU A 1 139 ? 198.619 32.853 155.613 1.00 24.88 136 GLU A C 1
ATOM 824 O O . GLU A 1 139 ? 197.612 33.497 155.918 1.00 27.43 136 GLU A O 1
ATOM 830 N N . VAL A 1 140 ? 198.572 31.577 155.248 1.00 22.06 137 VAL A N 1
ATOM 831 C CA . VAL A 1 140 ? 197.335 30.815 155.209 1.00 24.13 137 VAL A CA 1
ATOM 832 C C . VAL A 1 140 ? 197.540 29.542 156.022 1.00 25.00 137 VAL A C 1
ATOM 833 O O . VAL A 1 140 ? 198.511 28.794 155.819 1.00 28.60 137 VAL A O 1
ATOM 837 N N . LEU A 1 141 ? 196.569 29.263 156.895 1.00 25.09 138 LEU A N 1
ATOM 838 C CA . LEU A 1 141 ? 196.466 27.975 157.573 1.00 24.59 138 LEU A CA 1
ATOM 839 C C . LEU A 1 141 ? 195.129 27.362 157.165 1.00 24.21 138 LEU A C 1
ATOM 840 O O . LEU A 1 141 ? 194.094 27.995 157.333 1.00 27.34 138 LEU A O 1
ATOM 845 N N . LYS A 1 142 ? 195.176 26.186 156.549 1.00 23.64 139 LYS A N 1
ATOM 846 C CA . LYS A 1 142 ? 194.006 25.601 155.941 1.00 24.93 139 LYS A CA 1
ATOM 847 C C . LYS A 1 142 ? 193.226 24.791 156.977 1.00 25.31 139 LYS A C 1
ATOM 848 O O . LYS A 1 142 ? 193.789 24.090 157.824 1.00 26.52 139 LYS A O 1
ATOM 854 N N . GLY A 1 143 ? 191.903 24.919 156.883 1.00 24.19 140 GLY A N 1
ATOM 855 C CA . GLY A 1 143 ? 190.966 24.242 157.784 1.00 24.79 140 GLY A CA 1
ATOM 856 C C . GLY A 1 143 ? 190.717 25.060 159.042 1.00 22.89 140 GLY A C 1
ATOM 857 O O . GLY A 1 143 ? 191.327 26.105 159.264 1.00 24.50 140 GLY A O 1
ATOM 858 N N . PRO A 1 144 ? 189.780 24.609 159.893 1.00 25.12 141 PRO A N 1
ATOM 859 C CA . PRO A 1 144 ? 189.410 25.350 161.095 1.00 25.12 141 PRO A CA 1
ATOM 860 C C . PRO A 1 144 ? 190.535 25.293 162.131 1.00 26.22 141 PRO A C 1
ATOM 861 O O . PRO A 1 144 ? 191.414 24.405 162.050 1.00 26.86 141 PRO A O 1
ATOM 865 N N . SER A 1 145 ? 190.483 26.211 163.099 1.00 25.04 142 SER A N 1
ATOM 866 C CA . SER A 1 145 ? 191.576 26.358 164.022 1.00 28.36 142 SER A CA 1
ATOM 867 C C . SER A 1 145 ? 191.134 26.965 165.362 1.00 25.44 142 SER A C 1
ATOM 868 O O . SER A 1 145 ? 191.867 27.799 165.917 1.00 27.09 142 SER A O 1
ATOM 871 N N . ALA A 1 146 ? 189.951 26.594 165.881 1.00 25.77 143 ALA A N 1
ATOM 872 C CA . ALA A 1 146 ? 189.414 27.294 167.097 1.00 28.24 143 ALA A CA 1
ATOM 873 C C . ALA A 1 146 ? 190.374 27.155 168.296 1.00 24.57 143 ALA A C 1
ATOM 874 O O . ALA A 1 146 ? 190.585 28.105 169.050 1.00 25.81 143 ALA A O 1
ATOM 876 N N . LEU A 1 147 ? 191.009 25.998 168.456 1.00 25.88 144 LEU A N 1
ATOM 877 C CA . LEU A 1 147 ? 191.959 25.856 169.586 1.00 26.68 144 LEU A CA 1
ATOM 878 C C . LEU A 1 147 ? 193.031 26.946 169.488 1.00 28.12 144 LEU A C 1
ATOM 879 O O . LEU A 1 147 ? 193.392 27.590 170.479 1.00 28.68 144 LEU A O 1
ATOM 884 N N . LEU A 1 148 ? 193.553 27.137 168.276 1.00 24.96 145 LEU A N 1
ATOM 885 C CA . LEU A 1 148 ? 194.702 28.040 168.044 1.00 23.91 145 LEU A CA 1
ATOM 886 C C . LEU A 1 148 ? 194.275 29.504 168.080 1.00 26.70 145 LEU A C 1
ATOM 887 O O . LEU A 1 148 ? 195.042 30.357 168.505 1.00 28.42 145 LEU A O 1
ATOM 892 N N . ASN A 1 149 ? 193.074 29.797 167.545 1.00 25.33 146 ASN A N 1
ATOM 893 C CA . ASN A 1 149 ? 192.725 31.151 167.140 1.00 26.90 146 ASN A CA 1
ATOM 894 C C . ASN A 1 149 ? 191.435 31.659 167.795 1.00 34.92 146 ASN A C 1
ATOM 895 O O . ASN A 1 149 ? 191.111 32.829 167.651 1.00 35.55 146 ASN A O 1
ATOM 900 N N . GLY A 1 150 ? 190.669 30.775 168.438 1.00 29.52 147 GLY A N 1
ATOM 901 C CA . GLY A 1 150 ? 189.352 31.156 168.911 1.00 31.07 147 GLY A CA 1
ATOM 902 C C . GLY A 1 150 ? 188.378 31.337 167.751 1.00 36.01 147 GLY A C 1
ATOM 903 O O . GLY A 1 150 ? 188.458 30.647 166.740 1.00 39.09 147 GLY A O 1
ATOM 904 N N . MET A 1 151 ? 187.281 32.029 168.023 1.00 28.52 148 MET A N 1
ATOM 905 C CA . MET A 1 151 ? 186.251 32.191 167.047 1.00 28.27 148 MET A CA 1
ATOM 906 C C . MET A 1 151 ? 186.359 33.602 166.487 1.00 32.20 148 MET A C 1
ATOM 907 O O . MET A 1 151 ? 186.057 34.577 167.163 1.00 30.41 148 MET A O 1
ATOM 912 N N . PRO A 1 152 ? 186.723 33.774 165.202 1.00 27.12 149 PRO A N 1
ATOM 913 C CA . PRO A 1 152 ? 186.766 35.122 164.628 1.00 28.96 149 PRO A CA 1
ATOM 914 C C . PRO A 1 152 ? 185.373 35.690 164.399 1.00 23.48 149 PRO A C 1
ATOM 915 O O . PRO A 1 152 ? 184.366 34.970 164.458 1.00 26.37 149 PRO A O 1
ATOM 919 N N . PRO A 1 153 ? 185.261 37.002 164.097 1.00 25.85 150 PRO A N 1
ATOM 920 C CA . PRO A 1 153 ? 183.978 37.687 164.199 1.00 29.40 150 PRO A CA 1
ATOM 921 C C . PRO A 1 153 ? 182.841 37.147 163.327 1.00 29.35 150 PRO A C 1
ATOM 922 O O . PRO A 1 153 ? 181.696 37.245 163.750 1.00 26.71 150 PRO A O 1
ATOM 926 N N . ALA A 1 154 ? 183.139 36.610 162.127 1.00 24.86 151 ALA A N 1
ATOM 927 C CA . ALA A 1 154 ? 182.082 36.103 161.249 1.00 23.01 151 ALA A CA 1
ATOM 928 C C . ALA A 1 154 ? 181.894 34.584 161.395 1.00 24.74 151 ALA A C 1
ATOM 929 O O . ALA A 1 154 ? 181.025 33.997 160.752 1.00 25.25 151 ALA A O 1
ATOM 931 N N . GLY A 1 155 ? 182.691 33.945 162.249 1.00 23.97 152 GLY A N 1
ATOM 932 C CA . GLY A 1 155 ? 182.551 32.501 162.524 1.00 23.40 152 GLY A CA 1
ATOM 933 C C . GLY A 1 155 ? 182.794 31.607 161.312 1.00 25.95 152 GLY A C 1
ATOM 934 O O . GLY A 1 155 ? 182.300 30.487 161.269 1.00 24.85 152 GLY A O 1
ATOM 935 N N . SER A 1 156 ? 183.614 32.052 160.342 1.00 24.28 153 SER A N 1
ATOM 936 C CA . SER A 1 156 ? 183.915 31.206 159.191 1.00 23.20 153 SER A CA 1
ATOM 937 C C . SER A 1 156 ? 184.967 30.167 159.593 1.00 21.52 153 SER A C 1
ATOM 938 O O . SER A 1 156 ? 185.736 30.400 160.532 1.00 23.36 153 SER A O 1
ATOM 941 N N . VAL A 1 157 ? 185.007 29.028 158.888 1.00 24.04 154 VAL A N 1
ATOM 942 C CA . VAL A 1 157 ? 185.782 27.865 159.330 1.00 24.55 154 VAL A CA 1
ATOM 943 C C . VAL A 1 157 ? 186.720 27.300 158.252 1.00 23.81 154 VAL A C 1
ATOM 944 O O . VAL A 1 157 ? 187.414 26.312 158.501 1.00 25.97 154 VAL A O 1
ATOM 948 N N . GLY A 1 158 ? 186.794 27.909 157.068 1.00 22.87 155 GLY A N 1
ATOM 949 C CA . GLY A 1 158 ? 187.554 27.294 155.979 1.00 21.79 155 GLY A CA 1
ATOM 950 C C . GLY A 1 158 ? 189.066 27.333 156.221 1.00 22.45 155 GLY A C 1
ATOM 951 O O . GLY A 1 158 ? 189.815 26.461 155.774 1.00 23.35 155 GLY A O 1
ATOM 952 N N . GLY A 1 159 ? 189.540 28.433 156.805 1.00 24.23 156 GLY A N 1
ATOM 953 C CA . GLY A 1 159 ? 190.974 28.591 157.115 1.00 25.02 156 GLY A CA 1
ATOM 954 C C . GLY A 1 159 ? 191.245 29.959 157.706 1.00 28.82 156 GLY A C 1
ATOM 955 O O . GLY A 1 159 ? 190.382 30.809 157.728 1.00 30.36 156 GLY A O 1
ATOM 956 N N . THR A 1 160 ? 192.494 30.200 158.084 1.00 25.04 157 THR A N 1
ATOM 957 C CA . THR A 1 160 ? 192.858 31.489 158.642 1.00 24.28 157 THR A CA 1
ATOM 958 C C . THR A 1 160 ? 193.939 32.127 157.760 1.00 24.59 157 THR A C 1
ATOM 959 O O . THR A 1 160 ? 194.964 31.507 157.463 1.00 25.44 157 THR A O 1
ATOM 963 N N . VAL A 1 161 ? 193.689 33.378 157.400 1.00 23.77 158 VAL A N 1
ATOM 964 C CA . VAL A 1 161 ? 194.613 34.218 156.689 1.00 26.68 158 VAL A CA 1
ATOM 965 C C . VAL A 1 161 ? 195.187 35.216 157.694 1.00 25.12 158 VAL A C 1
ATOM 966 O O . VAL A 1 161 ? 194.428 35.978 158.300 1.00 25.07 158 VAL A O 1
ATOM 970 N N . ASN A 1 162 ? 196.513 35.184 157.855 1.00 24.06 159 ASN A N 1
ATOM 971 C CA . ASN A 1 162 ? 197.208 36.035 158.812 1.00 24.82 159 ASN A CA 1
ATOM 972 C C . ASN A 1 162 ? 198.139 36.978 158.039 1.00 24.72 159 ASN A C 1
ATOM 973 O O . ASN A 1 162 ? 198.990 36.515 157.265 1.00 27.63 159 ASN A O 1
ATOM 978 N N . LEU A 1 163 ? 197.929 38.282 158.224 1.00 23.24 160 LEU A N 1
ATOM 979 C CA . LEU A 1 163 ? 198.686 39.296 157.518 1.00 26.67 160 LEU A CA 1
ATOM 980 C C . LEU A 1 163 ? 199.737 39.870 158.469 1.00 31.66 160 LEU A C 1
ATOM 981 O O . LEU A 1 163 ? 199.403 40.333 159.583 1.00 28.36 160 LEU A O 1
ATOM 986 N N . VAL A 1 164 ? 201.001 39.712 158.076 1.00 27.59 161 VAL A N 1
ATOM 987 C CA . VAL A 1 164 ? 202.141 40.122 158.886 1.00 27.87 161 VAL A CA 1
ATOM 988 C C . VAL A 1 164 ? 202.629 41.467 158.345 1.00 30.10 161 VAL A C 1
ATOM 989 O O . VAL A 1 164 ? 202.942 41.586 157.157 1.00 28.22 161 VAL A O 1
ATOM 993 N N . THR A 1 165 ? 202.632 42.491 159.195 1.00 26.78 162 THR A N 1
ATOM 994 C CA . THR A 1 165 ? 202.936 43.847 158.753 1.00 28.46 162 THR A CA 1
ATOM 995 C C . THR A 1 165 ? 204.451 44.014 158.553 1.00 26.27 162 THR A C 1
ATOM 996 O O . THR A 1 165 ? 205.257 43.184 159.002 1.00 30.55 162 THR A O 1
ATOM 1000 N N . LYS A 1 166 ? 204.806 45.091 157.854 1.00 28.53 163 LYS A N 1
ATOM 1001 C CA . LYS A 1 166 ? 206.212 45.435 157.562 1.00 31.79 163 LYS A CA 1
ATOM 1002 C C . LYS A 1 166 ? 206.798 46.277 158.710 1.00 27.62 163 LYS A C 1
ATOM 1003 O O . LYS A 1 166 ? 206.187 47.265 159.134 1.00 31.52 163 LYS A O 1
ATOM 1009 N N . TYR A 1 167 ? 208.032 45.949 159.100 1.00 31.43 164 TYR A N 1
ATOM 1010 C CA . TYR A 1 167 ? 208.816 46.791 160.008 1.00 32.66 164 TYR A CA 1
ATOM 1011 C C . TYR A 1 167 ? 210.160 47.144 159.338 1.00 37.38 164 TYR A C 1
ATOM 1012 O O . TYR A 1 167 ? 210.579 46.505 158.356 1.00 32.84 164 TYR A O 1
ATOM 1021 N N . ALA A 1 168 ? 210.845 48.148 159.892 1.00 38.82 165 ALA A N 1
ATOM 1022 C CA . ALA A 1 168 ? 212.063 48.690 159.285 1.00 38.07 165 ALA A CA 1
ATOM 1023 C C . ALA A 1 168 ? 213.196 47.672 159.353 1.00 34.43 165 ALA A C 1
ATOM 1024 O O . ALA A 1 168 ? 213.540 47.175 160.421 1.00 37.53 165 ALA A O 1
ATOM 1026 N N . ALA A 1 169 ? 213.785 47.384 158.190 1.00 37.39 166 ALA A N 1
ATOM 1027 C CA . ALA A 1 169 ? 215.057 46.669 158.112 1.00 39.96 166 ALA A CA 1
ATOM 1028 C C . ALA A 1 169 ? 216.198 47.570 158.631 1.00 38.26 166 ALA A C 1
ATOM 1029 O O . ALA A 1 169 ? 216.041 48.786 158.787 1.00 38.16 166 ALA A O 1
ATOM 1031 N N . ASP A 1 170 ? 217.363 46.959 158.838 1.00 41.93 167 ASP A N 1
ATOM 1032 C CA . ASP A 1 170 ? 218.537 47.624 159.440 1.00 51.92 167 ASP A CA 1
ATOM 1033 C C . ASP A 1 170 ? 219.022 48.777 158.550 1.00 42.97 167 ASP A C 1
ATOM 1034 O O . ASP A 1 170 ? 219.178 49.904 159.032 1.00 48.77 167 ASP A O 1
ATOM 1039 N N . GLU A 1 171 ? 219.078 48.521 157.240 1.00 46.00 168 GLU A N 1
ATOM 1040 C CA . GLU A 1 171 ? 219.554 49.499 156.259 1.00 50.66 168 GLU A CA 1
ATOM 1041 C C . GLU A 1 171 ? 218.407 50.400 155.823 1.00 47.19 168 GLU A C 1
ATOM 1042 O O . GLU A 1 171 ? 217.322 49.925 155.492 1.00 49.50 168 GLU A O 1
ATOM 1048 N N . PRO A 1 172 ? 218.636 51.728 155.747 1.00 45.60 169 PRO A N 1
ATOM 1049 C CA . PRO A 1 172 ? 217.596 52.663 155.329 1.00 44.13 169 PRO A CA 1
ATOM 1050 C C . PRO A 1 172 ? 217.074 52.289 153.931 1.00 47.06 169 PRO A C 1
ATOM 1051 O O . PRO A 1 172 ? 217.808 51.743 153.122 1.00 42.64 169 PRO A O 1
ATOM 1055 N N . PHE A 1 173 ? 215.785 52.531 153.701 1.00 40.91 170 PHE A N 1
ATOM 1056 C CA . PHE A 1 173 ? 215.085 51.994 152.551 1.00 42.14 170 PHE A CA 1
ATOM 1057 C C . PHE A 1 173 ? 214.068 53.012 152.061 1.00 35.13 170 PHE A C 1
ATOM 1058 O O . PHE A 1 173 ? 213.361 53.620 152.864 1.00 36.84 170 PHE A O 1
ATOM 1066 N N . ALA A 1 174 ? 214.017 53.217 150.743 1.00 35.69 171 ALA A N 1
ATOM 1067 C CA . ALA A 1 174 ? 212.988 54.039 150.158 1.00 34.05 171 ALA A CA 1
ATOM 1068 C C . ALA A 1 174 ? 212.723 53.589 148.718 1.00 45.14 171 ALA A C 1
ATOM 1069 O O . ALA A 1 174 ? 213.643 53.499 147.903 1.00 37.87 171 ALA A O 1
ATOM 1071 N N . ARG A 1 175 ? 211.478 53.185 148.452 1.00 36.83 172 ARG A N 1
ATOM 1072 C CA . ARG A 1 175 ? 211.120 52.629 147.159 1.00 34.64 172 ARG A CA 1
ATOM 1073 C C . ARG A 1 175 ? 209.839 53.308 146.681 1.00 34.45 172 ARG A C 1
ATOM 1074 O O . ARG A 1 175 ? 208.910 53.490 147.454 1.00 36.09 172 ARG A O 1
ATOM 1082 N N . LEU A 1 176 ? 209.872 53.803 145.439 1.00 30.99 173 LEU A N 1
ATOM 1083 C CA . LEU A 1 176 ? 208.698 54.284 144.773 1.00 32.61 173 LEU A CA 1
ATOM 1084 C C . LEU A 1 176 ? 208.330 53.313 143.643 1.00 33.48 173 LEU A C 1
ATOM 1085 O O . LEU A 1 176 ? 209.180 52.938 142.840 1.00 32.18 173 LEU A O 1
ATOM 1090 N N . THR A 1 177 ? 207.034 52.999 143.554 1.00 34.45 174 THR A N 1
ATOM 1091 C CA . THR A 1 177 ? 206.475 52.158 142.497 1.00 32.73 174 THR A CA 1
ATOM 1092 C C . THR A 1 177 ? 205.300 52.901 141.851 1.00 29.58 174 THR A C 1
ATOM 1093 O O . THR A 1 177 ? 204.441 53.442 142.533 1.00 34.50 174 THR A O 1
ATOM 1097 N N A THR A 1 178 ? 205.290 52.973 140.515 0.50 28.72 175 THR A N 1
ATOM 1098 N N B THR A 1 178 ? 205.291 52.909 140.515 0.50 31.49 175 THR A N 1
ATOM 1099 C CA A THR A 1 178 ? 204.126 53.476 139.806 0.50 26.49 175 THR A CA 1
ATOM 1100 C CA B THR A 1 178 ? 204.205 53.443 139.727 0.50 32.48 175 THR A CA 1
ATOM 1101 C C A THR A 1 178 ? 203.411 52.288 139.153 0.50 28.92 175 THR A C 1
ATOM 1102 C C B THR A 1 178 ? 203.415 52.266 139.144 0.50 31.47 175 THR A C 1
ATOM 1103 O O A THR A 1 178 ? 204.042 51.293 138.805 0.50 29.35 175 THR A O 1
ATOM 1104 O O B THR A 1 178 ? 204.020 51.257 138.803 0.50 31.96 175 THR A O 1
ATOM 1111 N N . THR A 1 179 ? 202.086 52.403 139.053 1.00 30.02 176 THR A N 1
ATOM 1112 C CA . THR A 1 179 ? 201.248 51.305 138.590 1.00 31.64 176 THR A CA 1
ATOM 1113 C C . THR A 1 179 ? 200.281 51.810 137.520 1.00 26.06 176 THR A C 1
ATOM 1114 O O . THR A 1 179 ? 199.707 52.903 137.608 1.00 27.87 176 THR A O 1
ATOM 1118 N N . TYR A 1 180 ? 199.963 50.873 136.625 1.00 28.50 177 TYR A N 1
ATOM 1119 C CA . TYR A 1 180 ? 198.881 50.965 135.682 1.00 29.57 177 TYR A CA 1
ATOM 1120 C C . TYR A 1 180 ? 198.104 49.636 135.707 1.00 25.77 177 TYR A C 1
ATOM 1121 O O . TYR A 1 180 ? 198.690 48.555 135.794 1.00 26.63 177 TYR A O 1
ATOM 1130 N N . MET A 1 181 ? 196.787 49.757 135.568 1.00 26.37 178 MET A N 1
ATOM 1131 C CA . MET A 1 181 ? 195.943 48.632 135.272 1.00 26.93 178 MET A CA 1
ATOM 1132 C C . MET A 1 181 ? 194.925 49.079 134.227 1.00 22.11 178 MET A C 1
ATOM 1133 O O . MET A 1 181 ? 194.399 50.179 134.286 1.00 26.09 178 MET A O 1
ATOM 1138 N N . SER A 1 182 ? 194.690 48.230 133.227 1.00 24.41 179 SER A N 1
ATOM 1139 C CA . SER A 1 182 ? 193.741 48.565 132.168 1.00 26.28 179 SER A CA 1
ATOM 1140 C C . SER A 1 182 ? 192.344 48.741 132.763 1.00 28.40 179 SER A C 1
ATOM 1141 O O . SER A 1 182 ? 192.029 48.133 133.800 1.00 28.08 179 SER A O 1
ATOM 1144 N N . ASP A 1 183 ? 191.535 49.642 132.191 1.00 28.25 180 ASP A N 1
ATOM 1145 C CA . ASP A 1 183 ? 191.834 50.426 130.994 1.00 28.17 180 ASP A CA 1
ATOM 1146 C C . ASP A 1 183 ? 192.632 51.701 131.319 1.00 33.94 180 ASP A C 1
ATOM 1147 O O . ASP A 1 183 ? 193.295 52.252 130.428 1.00 34.04 180 ASP A O 1
ATOM 1152 N N . ALA A 1 184 ? 192.408 52.319 132.482 1.00 26.75 181 ALA A N 1
ATOM 1153 C CA . ALA A 1 184 ? 193.041 53.627 132.764 1.00 29.80 181 ALA A CA 1
ATOM 1154 C C . ALA A 1 184 ? 193.225 53.878 134.265 1.00 25.48 181 ALA A C 1
ATOM 1155 O O . ALA A 1 184 ? 192.967 54.981 134.746 1.00 29.90 181 ALA A O 1
ATOM 1157 N N . GLN A 1 185 ? 193.639 52.848 135.007 1.00 27.59 182 GLN A N 1
ATOM 1158 C CA . GLN A 1 185 ? 193.882 53.020 136.433 1.00 27.45 182 GLN A CA 1
ATOM 1159 C C . GLN A 1 185 ? 195.366 53.298 136.659 1.00 25.50 182 GLN A C 1
ATOM 1160 O O . GLN A 1 185 ? 196.208 52.484 136.332 1.00 27.86 182 GLN A O 1
ATOM 1166 N N . PHE A 1 186 ? 195.660 54.451 137.260 1.00 29.73 183 PHE A N 1
ATOM 1167 C CA . PHE A 1 186 ? 197.023 54.820 137.552 1.00 30.49 183 PHE A CA 1
ATOM 1168 C C . PHE A 1 186 ? 197.201 54.943 139.061 1.00 26.48 183 PHE A C 1
ATOM 1169 O O . PHE A 1 186 ? 196.330 55.457 139.743 1.00 28.90 183 PHE A O 1
ATOM 1177 N N . GLY A 1 187 ? 198.406 54.634 139.528 1.00 28.61 184 GLY A N 1
ATOM 1178 C CA . GLY A 1 187 ? 198.669 54.758 140.948 1.00 31.02 184 GLY A CA 1
ATOM 1179 C C . GLY A 1 187 ? 200.138 54.842 141.260 1.00 31.25 184 GLY A C 1
ATOM 1180 O O . GLY A 1 187 ? 201.015 54.757 140.386 1.00 28.51 184 GLY A O 1
ATOM 1181 N N . GLY A 1 188 ? 200.406 54.972 142.556 1.00 32.93 185 GLY A N 1
ATOM 1182 C CA . GLY A 1 188 ? 201.743 54.890 143.044 1.00 30.90 185 GLY A CA 1
ATOM 1183 C C . GLY A 1 188 ? 201.758 54.391 144.467 1.00 32.70 185 GLY A C 1
ATOM 1184 O O . GLY A 1 188 ? 200.760 54.537 145.199 1.00 29.92 185 GLY A O 1
ATOM 1185 N N . HIS A 1 189 ? 202.931 53.913 144.866 1.00 31.08 186 HIS A N 1
ATOM 1186 C CA . HIS A 1 189 ? 203.157 53.335 146.162 1.00 32.43 186 HIS A CA 1
ATOM 1187 C C . HIS A 1 189 ? 204.565 53.710 146.625 1.00 34.46 186 HIS A C 1
ATOM 1188 O O . HIS A 1 189 ? 205.542 53.417 145.939 1.00 35.34 186 HIS A O 1
ATOM 1195 N N A VAL A 1 190 ? 204.637 54.348 147.796 0.50 30.24 187 VAL A N 1
ATOM 1196 N N B VAL A 1 190 ? 204.644 54.365 147.787 0.50 31.57 187 VAL A N 1
ATOM 1197 C CA A VAL A 1 190 ? 205.887 54.662 148.457 0.50 33.49 187 VAL A CA 1
ATOM 1198 C CA B VAL A 1 190 ? 205.914 54.646 148.427 0.50 35.35 187 VAL A CA 1
ATOM 1199 C C A VAL A 1 190 ? 206.035 53.766 149.689 0.50 35.36 187 VAL A C 1
ATOM 1200 C C B VAL A 1 190 ? 206.043 53.781 149.686 0.50 36.46 187 VAL A C 1
ATOM 1201 O O A VAL A 1 190 ? 205.072 53.559 150.429 0.50 33.36 187 VAL A O 1
ATOM 1202 O O B VAL A 1 190 ? 205.072 53.575 150.421 0.50 34.04 187 VAL A O 1
ATOM 1209 N N . ASP A 1 191 ? 207.240 53.208 149.848 1.00 32.51 188 ASP A N 1
ATOM 1210 C CA . ASP A 1 191 ? 207.598 52.344 150.953 1.00 34.16 188 ASP A CA 1
ATOM 1211 C C . ASP A 1 191 ? 208.945 52.838 151.502 1.00 39.34 188 ASP A C 1
ATOM 1212 O O . ASP A 1 191 ? 209.942 52.825 150.774 1.00 32.26 188 ASP A O 1
ATOM 1217 N N . VAL A 1 192 ? 208.957 53.328 152.747 1.00 34.87 189 VAL A N 1
ATOM 1218 C CA . VAL A 1 192 ? 210.182 53.922 153.332 1.00 34.98 189 VAL A CA 1
ATOM 1219 C C . VAL A 1 192 ? 210.398 53.369 154.740 1.00 36.86 189 VAL A C 1
ATOM 1220 O O . VAL A 1 192 ? 209.448 53.237 155.512 1.00 35.31 189 VAL A O 1
ATOM 1224 N N . GLY A 1 193 ? 211.647 53.010 155.044 1.00 35.03 190 GLY A N 1
ATOM 1225 C CA . GLY A 1 193 ? 212.007 52.542 156.365 1.00 34.25 190 GLY A CA 1
ATOM 1226 C C . GLY A 1 193 ? 213.350 53.095 156.824 1.00 42.18 190 GLY A C 1
ATOM 1227 O O . GLY A 1 193 ? 214.256 53.324 156.017 1.00 37.17 190 GLY A O 1
ATOM 1228 N N . ARG A 1 194 ? 213.484 53.240 158.144 1.00 38.40 191 ARG A N 1
ATOM 1229 C CA . ARG A 1 194 ? 214.741 53.603 158.770 1.00 38.25 191 ARG A CA 1
ATOM 1230 C C . ARG A 1 194 ? 214.680 53.181 160.238 1.00 41.80 191 ARG A C 1
ATOM 1231 O O . ARG A 1 194 ? 213.606 53.222 160.859 1.00 36.07 191 ARG A O 1
ATOM 1239 N N . ARG A 1 195 ? 215.834 52.783 160.773 1.00 38.38 192 ARG A N 1
ATOM 1240 C CA . ARG A 1 195 ? 215.968 52.470 162.203 1.00 37.25 192 ARG A CA 1
ATOM 1241 C C . ARG A 1 195 ? 216.785 53.570 162.896 1.00 50.09 192 ARG A C 1
ATOM 1242 O O . ARG A 1 195 ? 217.532 54.306 162.243 1.00 39.61 192 ARG A O 1
ATOM 1250 N N . PHE A 1 196 ? 216.541 53.736 164.198 1.00 48.10 193 PHE A N 1
ATOM 1251 C CA . PHE A 1 196 ? 217.087 54.842 165.000 1.00 45.18 193 PHE A CA 1
ATOM 1252 C C . PHE A 1 196 ? 217.639 54.292 166.314 1.00 54.77 193 PHE A C 1
ATOM 1253 O O . PHE A 1 196 ? 217.285 53.168 166.737 1.00 44.35 193 PHE A O 1
ATOM 1261 N N . GLY A 1 197 ? 218.451 55.125 166.979 1.00 57.89 194 GLY A N 1
ATOM 1262 C CA . GLY A 1 197 ? 219.093 54.767 168.238 1.00 52.35 194 GLY A CA 1
ATOM 1263 C C . GLY A 1 197 ? 220.442 54.127 167.993 1.00 59.44 194 GLY A C 1
ATOM 1264 O O . GLY A 1 197 ? 220.711 53.633 166.898 1.00 54.64 194 GLY A O 1
ATOM 1265 N N . GLU A 1 198 ? 221.273 54.095 169.039 1.00 58.68 195 GLU A N 1
ATOM 1266 C CA . GLU A 1 198 ? 222.669 53.711 168.906 1.00 68.14 195 GLU A CA 1
ATOM 1267 C C . GLU A 1 198 ? 222.772 52.247 168.476 1.00 56.11 195 GLU A C 1
ATOM 1268 O O . GLU A 1 198 ? 223.741 51.859 167.832 1.00 61.38 195 GLU A O 1
ATOM 1274 N N . ASN A 1 199 ? 221.792 51.423 168.865 1.00 57.45 196 ASN A N 1
ATOM 1275 C CA . ASN A 1 199 ? 221.811 49.995 168.501 1.00 55.18 196 ASN A CA 1
ATOM 1276 C C . ASN A 1 199 ? 220.664 49.675 167.527 1.00 52.60 196 ASN A C 1
ATOM 1277 O O . ASN A 1 199 ? 220.360 48.511 167.302 1.00 52.51 196 ASN A O 1
ATOM 1282 N N . LYS A 1 200 ? 220.111 50.710 166.886 1.00 52.59 197 LYS A N 1
ATOM 1283 C CA . LYS A 1 200 ? 219.009 50.562 165.913 1.00 56.47 197 LYS A CA 1
ATOM 1284 C C . LYS A 1 200 ? 217.841 49.809 166.566 1.00 55.51 197 LYS A C 1
ATOM 1285 O O . LYS A 1 200 ? 217.220 48.939 165.959 1.00 45.65 197 LYS A O 1
ATOM 1291 N N . GLU A 1 201 ? 217.527 50.199 167.803 1.00 50.73 198 GLU A N 1
ATOM 1292 C CA . GLU A 1 201 ? 216.574 49.486 168.621 1.00 46.71 198 GLU A CA 1
ATOM 1293 C C . GLU A 1 201 ? 215.153 49.958 168.275 1.00 41.62 198 GLU A C 1
ATOM 1294 O O . GLU A 1 201 ? 214.182 49.305 168.670 1.00 43.31 198 GLU A O 1
ATOM 1300 N N . PHE A 1 202 ? 215.038 51.111 167.596 1.00 37.96 199 PHE A N 1
ATOM 1301 C CA . PHE A 1 202 ? 213.758 51.638 167.135 1.00 39.62 199 PHE A CA 1
ATOM 1302 C C . PHE A 1 202 ? 213.660 51.552 165.608 1.00 43.29 199 PHE A C 1
ATOM 1303 O O . PHE A 1 202 ? 214.620 51.846 164.899 1.00 38.62 199 PHE A O 1
ATOM 1311 N N . GLY A 1 203 ? 212.459 51.241 165.115 1.00 41.03 200 GLY A N 1
ATOM 1312 C CA . GLY A 1 203 ? 212.197 51.167 163.673 1.00 37.46 200 GLY A CA 1
ATOM 1313 C C . GLY A 1 203 ? 210.928 51.903 163.298 1.00 32.45 200 GLY A C 1
ATOM 1314 O O . GLY A 1 203 ? 209.939 51.894 164.044 1.00 35.50 200 GLY A O 1
ATOM 1315 N N . VAL A 1 204 ? 210.974 52.591 162.151 1.00 33.63 201 VAL A N 1
ATOM 1316 C CA . VAL A 1 204 ? 209.816 53.233 161.557 1.00 33.46 201 VAL A CA 1
ATOM 1317 C C . VAL A 1 204 ? 209.707 52.766 160.095 1.00 39.75 201 VAL A C 1
ATOM 1318 O O . VAL A 1 204 ? 210.678 52.864 159.322 1.00 35.23 201 VAL A O 1
ATOM 1322 N N . ARG A 1 205 ? 208.524 52.278 159.714 1.00 33.42 202 ARG A N 1
ATOM 1323 C CA . ARG A 1 205 ? 208.261 51.834 158.316 1.00 31.88 202 ARG A CA 1
ATOM 1324 C C . ARG A 1 205 ? 206.910 52.398 157.861 1.00 33.32 202 ARG A C 1
ATOM 1325 O O . ARG A 1 205 ? 205.901 52.227 158.525 1.00 35.49 202 ARG A O 1
ATOM 1333 N N . ILE A 1 206 ? 206.910 53.142 156.752 1.00 28.65 203 ILE A N 1
ATOM 1334 C CA . ILE A 1 206 ? 205.748 53.861 156.308 1.00 29.55 203 ILE A CA 1
ATOM 1335 C C . ILE A 1 206 ? 205.424 53.419 154.872 1.00 31.99 203 ILE A C 1
ATOM 1336 O O . ILE A 1 206 ? 206.309 53.377 154.037 1.00 32.47 203 ILE A O 1
ATOM 1341 N N . ASN A 1 207 ? 204.144 53.146 154.598 1.00 30.93 204 ASN A N 1
ATOM 1342 C CA . ASN A 1 207 ? 203.695 52.869 153.244 1.00 31.32 204 ASN A CA 1
ATOM 1343 C C . ASN A 1 207 ? 202.557 53.822 152.918 1.00 31.78 204 ASN A C 1
ATOM 1344 O O . ASN A 1 207 ? 201.687 54.080 153.758 1.00 32.37 204 ASN A O 1
ATOM 1349 N N . GLY A 1 208 ? 202.573 54.350 151.689 1.00 28.43 205 GLY A N 1
ATOM 1350 C CA . GLY A 1 208 ? 201.494 55.140 151.167 1.00 30.85 205 GLY A CA 1
ATOM 1351 C C . GLY A 1 208 ? 201.185 54.732 149.734 1.00 29.38 205 GLY A C 1
ATOM 1352 O O . GLY A 1 208 ? 202.089 54.453 148.967 1.00 34.11 205 GLY A O 1
ATOM 1353 N N . MET A 1 209 ? 199.900 54.534 149.435 1.00 31.81 206 MET A N 1
ATOM 1354 C CA . MET A 1 209 ? 199.471 54.057 148.118 1.00 27.93 206 MET A CA 1
ATOM 1355 C C . MET A 1 209 ? 198.177 54.763 147.735 1.00 28.47 206 MET A C 1
ATOM 1356 O O . MET A 1 209 ? 197.318 55.095 148.572 1.00 29.14 206 MET A O 1
ATOM 1361 N N . TYR A 1 210 ? 198.101 55.131 146.457 1.00 27.66 207 TYR A N 1
ATOM 1362 C CA . TYR A 1 210 ? 196.895 55.675 145.890 1.00 28.70 207 TYR A CA 1
ATOM 1363 C C . TYR A 1 210 ? 196.787 55.129 144.469 1.00 33.08 207 TYR A C 1
ATOM 1364 O O . TYR A 1 210 ? 197.761 55.121 143.753 1.00 32.63 207 TYR A O 1
ATOM 1373 N N . ARG A 1 211 ? 195.593 54.701 144.078 1.00 26.31 208 ARG A N 1
ATOM 1374 C CA . ARG A 1 211 ? 195.349 54.451 142.674 1.00 29.92 208 ARG A CA 1
ATOM 1375 C C . ARG A 1 211 ? 193.891 54.737 142.356 1.00 28.20 208 ARG A C 1
ATOM 1376 O O . ARG A 1 211 ? 193.014 54.652 143.219 1.00 29.95 208 ARG A O 1
ATOM 1384 N N . ASP A 1 212 ? 193.642 55.122 141.097 1.00 26.29 209 ASP A N 1
ATOM 1385 C CA . ASP A 1 212 ? 192.318 55.516 140.714 1.00 26.62 209 ASP A CA 1
ATOM 1386 C C . ASP A 1 212 ? 192.212 55.448 139.194 1.00 29.99 209 ASP A C 1
ATOM 1387 O O . ASP A 1 212 ? 193.176 55.744 138.488 1.00 28.13 209 ASP A O 1
ATOM 1392 N N . GLY A 1 213 ? 191.014 55.108 138.716 1.00 27.58 210 GLY A N 1
ATOM 1393 C CA . GLY A 1 213 ? 190.677 55.199 137.309 1.00 30.26 210 GLY A CA 1
ATOM 1394 C C . GLY A 1 213 ? 189.881 54.003 136.828 1.00 33.15 210 GLY A C 1
ATOM 1395 O O . GLY A 1 213 ? 189.645 53.034 137.565 1.00 27.49 210 GLY A O 1
ATOM 1396 N N . ASP A 1 214 ? 189.549 54.042 135.537 1.00 28.95 211 ASP A N 1
ATOM 1397 C CA . ASP A 1 214 ? 188.790 53.021 134.861 1.00 30.56 211 ASP A CA 1
ATOM 1398 C C . ASP A 1 214 ? 189.508 51.684 134.954 1.00 27.85 211 ASP A C 1
ATOM 1399 O O . ASP A 1 214 ? 190.693 51.580 134.663 1.00 30.24 211 ASP A O 1
ATOM 1404 N N . ALA A 1 215 ? 188.736 50.648 135.268 1.00 28.61 212 ALA A N 1
ATOM 1405 C CA . ALA A 1 215 ? 189.257 49.284 135.382 1.00 28.88 212 ALA A CA 1
ATOM 1406 C C . ALA A 1 215 ? 188.913 48.523 134.100 1.00 28.94 212 ALA A C 1
ATOM 1407 O O . ALA A 1 215 ? 188.568 49.137 133.081 1.00 29.03 212 ALA A O 1
ATOM 1409 N N . ALA A 1 216 ? 189.008 47.186 134.155 1.00 26.68 213 ALA A N 1
ATOM 1410 C CA . ALA A 1 216 ? 188.957 46.380 132.937 1.00 26.55 213 ALA A CA 1
ATOM 1411 C C . ALA A 1 216 ? 187.518 46.054 132.552 1.00 31.43 213 ALA A C 1
ATOM 1412 O O . ALA A 1 216 ? 187.233 45.704 131.415 1.00 29.94 213 ALA A O 1
ATOM 1414 N N . VAL A 1 217 ? 186.595 46.166 133.505 1.00 27.98 214 VAL A N 1
ATOM 1415 C CA . VAL A 1 217 ? 185.195 45.967 133.222 1.00 26.37 214 VAL A CA 1
ATOM 1416 C C . VAL A 1 217 ? 184.614 47.263 132.645 1.00 27.95 214 VAL A C 1
ATOM 1417 O O . VAL A 1 217 ? 184.919 48.345 133.152 1.00 28.06 214 VAL A O 1
ATOM 1421 N N . ASN A 1 218 ? 183.645 47.141 131.728 1.00 29.32 215 ASN A N 1
ATOM 1422 C CA . ASN A 1 218 ? 182.945 48.324 131.184 1.00 30.52 215 ASN A CA 1
ATOM 1423 C C . ASN A 1 218 ? 182.332 49.158 132.316 1.00 36.58 215 ASN A C 1
ATOM 1424 O O . ASN A 1 218 ? 181.625 48.628 133.166 1.00 30.89 215 ASN A O 1
ATOM 1429 N N . ASP A 1 219 ? 182.597 50.471 132.283 1.00 30.81 216 ASP A N 1
ATOM 1430 C CA . ASP A 1 219 ? 181.973 51.458 133.170 1.00 31.03 216 ASP A CA 1
ATOM 1431 C C . ASP A 1 219 ? 182.274 51.156 134.649 1.00 29.12 216 ASP A C 1
ATOM 1432 O O . ASP A 1 219 ? 181.567 51.632 135.534 1.00 29.79 216 ASP A O 1
ATOM 1437 N N . GLN A 1 220 ? 183.364 50.441 134.909 1.00 26.33 217 GLN A N 1
ATOM 1438 C CA . GLN A 1 220 ? 183.802 50.193 136.282 1.00 27.66 217 GLN A CA 1
ATOM 1439 C C . GLN A 1 220 ? 185.093 50.963 136.520 1.00 27.51 217 GLN A C 1
ATOM 1440 O O . GLN A 1 220 ? 185.981 50.931 135.703 1.00 32.31 217 GLN A O 1
ATOM 1446 N N A SER A 1 221 ? 185.161 51.674 137.644 0.50 25.36 218 SER A N 1
ATOM 1447 N N B SER A 1 221 ? 185.158 51.666 137.650 0.50 26.85 218 SER A N 1
ATOM 1448 C CA A SER A 1 221 ? 186.374 52.330 138.059 0.50 25.84 218 SER A CA 1
ATOM 1449 C CA B SER A 1 221 ? 186.351 52.355 138.072 0.50 28.54 218 SER A CA 1
ATOM 1450 C C A SER A 1 221 ? 186.671 51.961 139.514 0.50 27.48 218 SER A C 1
ATOM 1451 C C B SER A 1 221 ? 186.667 51.970 139.520 0.50 28.77 218 SER A C 1
ATOM 1452 O O A SER A 1 221 ? 185.764 51.668 140.286 0.50 29.46 218 SER A O 1
ATOM 1453 O O B SER A 1 221 ? 185.765 51.669 140.293 0.50 30.64 218 SER A O 1
ATOM 1458 N N . LYS A 1 222 ? 187.959 51.886 139.837 1.00 28.48 219 LYS A N 1
ATOM 1459 C CA . LYS A 1 222 ? 188.441 51.393 141.120 1.00 27.56 219 LYS A CA 1
ATOM 1460 C C . LYS A 1 222 ? 189.401 52.408 141.727 1.00 34.35 219 LYS A C 1
ATOM 1461 O O . LYS A 1 222 ? 190.340 52.833 141.061 1.00 30.78 219 LYS A O 1
ATOM 1467 N N . GLU A 1 223 ? 189.089 52.846 142.952 1.00 31.48 220 GLU A N 1
ATOM 1468 C CA . GLU A 1 223 ? 189.929 53.745 143.716 1.00 29.23 220 GLU A CA 1
ATOM 1469 C C . GLU A 1 223 ? 190.346 53.049 145.020 1.00 33.71 220 GLU A C 1
ATOM 1470 O O . GLU A 1 223 ? 189.534 52.385 145.688 1.00 30.65 220 GLU A O 1
ATOM 1476 N N . SER A 1 224 ? 191.652 53.025 145.270 1.00 28.08 221 SER A N 1
ATOM 1477 C CA . SER A 1 224 ? 192.196 52.520 146.525 1.00 28.56 221 SER A CA 1
ATOM 1478 C C . SER A 1 224 ? 193.125 53.571 147.123 1.00 30.64 221 SER A C 1
ATOM 1479 O O . SER A 1 224 ? 193.847 54.262 146.392 1.00 30.18 221 SER A O 1
ATOM 1482 N N . ARG A 1 225 ? 193.204 53.581 148.450 1.00 28.11 222 ARG A N 1
ATOM 1483 C CA . ARG A 1 225 ? 194.154 54.430 149.153 1.00 31.39 222 ARG A CA 1
ATOM 1484 C C . ARG A 1 225 ? 194.582 53.698 150.419 1.00 32.43 222 ARG A C 1
ATOM 1485 O O . ARG A 1 225 ? 193.756 53.089 151.083 1.00 30.02 222 ARG A O 1
ATOM 1493 N N . LEU A 1 226 ? 195.853 53.849 150.774 1.00 28.00 223 LEU A N 1
ATOM 1494 C CA . LEU A 1 226 ? 196.379 53.294 152.009 1.00 30.74 223 LEU A CA 1
ATOM 1495 C C . LEU A 1 226 ? 197.490 54.190 152.553 1.00 36.30 223 LEU A C 1
ATOM 1496 O O . LEU A 1 226 ? 198.381 54.635 151.824 1.00 30.90 223 LEU A O 1
ATOM 1501 N N . PHE A 1 227 ? 197.463 54.373 153.871 1.00 32.15 224 PHE A N 1
ATOM 1502 C CA . PHE A 1 227 ? 198.578 54.918 154.613 1.00 31.83 224 PHE A CA 1
ATOM 1503 C C . PHE A 1 227 ? 198.784 54.035 155.839 1.00 31.28 224 PHE A C 1
ATOM 1504 O O . PHE A 1 227 ? 197.826 53.771 156.561 1.00 32.12 224 PHE A O 1
ATOM 1512 N N . SER A 1 228 ? 200.002 53.519 156.000 1.00 30.06 225 SER A N 1
ATOM 1513 C CA . SER A 1 228 ? 200.316 52.610 157.085 1.00 35.36 225 SER A CA 1
ATOM 1514 C C . SER A 1 228 ? 201.611 53.022 157.787 1.00 36.25 225 SER A C 1
ATOM 1515 O O . SER A 1 228 ? 202.534 53.527 157.158 1.00 33.14 225 SER A O 1
ATOM 1518 N N A LEU A 1 229 ? 201.696 52.644 159.064 0.50 31.28 226 LEU A N 1
ATOM 1519 N N B LEU A 1 229 ? 201.660 52.741 159.095 0.50 33.39 226 LEU A N 1
ATOM 1520 C CA A LEU A 1 229 ? 202.850 52.882 159.905 0.50 30.88 226 LEU A CA 1
ATOM 1521 C CA B LEU A 1 229 ? 202.839 52.901 159.953 0.50 33.90 226 LEU A CA 1
ATOM 1522 C C A LEU A 1 229 ? 203.134 51.611 160.699 0.50 31.40 226 LEU A C 1
ATOM 1523 C C B LEU A 1 229 ? 203.118 51.570 160.651 0.50 33.20 226 LEU A C 1
ATOM 1524 O O A LEU A 1 229 ? 202.210 51.041 161.281 0.50 29.74 226 LEU A O 1
ATOM 1525 O O B LEU A 1 229 ? 202.206 50.999 161.249 0.50 31.82 226 LEU A O 1
ATOM 1534 N N . GLY A 1 230 ? 204.373 51.125 160.599 1.00 29.02 227 GLY A N 1
ATOM 1535 C CA . GLY A 1 230 ? 204.878 50.025 161.424 1.00 32.69 227 GLY A CA 1
ATOM 1536 C C . GLY A 1 230 ? 206.046 50.494 162.285 1.00 38.51 227 GLY A C 1
ATOM 1537 O O . GLY A 1 230 ? 207.052 50.961 161.748 1.00 34.19 227 GLY A O 1
ATOM 1538 N N . LEU A 1 231 ? 205.826 50.554 163.605 1.00 32.88 228 LEU A N 1
ATOM 1539 C CA . LEU A 1 231 ? 206.833 51.003 164.588 1.00 37.27 228 LEU A CA 1
ATOM 1540 C C . LEU A 1 231 ? 207.233 49.814 165.451 1.00 39.96 228 LEU A C 1
ATOM 1541 O O . LEU A 1 231 ? 206.390 49.023 165.853 1.00 35.65 228 LEU A O 1
ATOM 1546 N N . ASP A 1 232 ? 208.508 49.750 165.821 1.00 32.84 229 ASP A N 1
ATOM 1547 C CA . ASP A 1 232 ? 208.938 48.730 166.727 1.00 34.36 229 ASP A CA 1
ATOM 1548 C C . ASP A 1 232 ? 210.064 49.256 167.629 1.00 39.38 229 ASP A C 1
ATOM 1549 O O . ASP A 1 232 ? 210.813 50.180 167.266 1.00 37.06 229 ASP A O 1
ATOM 1554 N N . TRP A 1 233 ? 210.141 48.654 168.815 1.00 38.25 230 TRP A N 1
ATOM 1555 C CA . TRP A 1 233 ? 211.243 48.845 169.769 1.00 39.73 230 TRP A CA 1
ATOM 1556 C C . TRP A 1 233 ? 211.726 47.477 170.243 1.00 41.17 230 TRP A C 1
ATOM 1557 O O . TRP A 1 233 ? 210.931 46.653 170.701 1.00 38.71 230 TRP A O 1
ATOM 1568 N N . GLN A 1 234 ? 213.012 47.201 170.025 1.00 38.01 231 GLN A N 1
ATOM 1569 C CA . GLN A 1 234 ? 213.639 45.969 170.461 1.00 39.33 231 GLN A CA 1
ATOM 1570 C C . GLN A 1 234 ? 214.505 46.274 171.689 1.00 51.52 231 GLN A C 1
ATOM 1571 O O . GLN A 1 234 ? 215.533 46.930 171.569 1.00 52.22 231 GLN A O 1
ATOM 1577 N N . GLY A 1 235 ? 214.052 45.825 172.861 1.00 46.97 232 GLY A N 1
ATOM 1578 C CA . GLY A 1 235 ? 214.814 45.919 174.099 1.00 43.23 232 GLY A CA 1
ATOM 1579 C C . GLY A 1 235 ? 215.562 44.632 174.370 1.00 46.56 232 GLY A C 1
ATOM 1580 O O . GLY A 1 235 ? 215.474 43.675 173.594 1.00 55.73 232 GLY A O 1
ATOM 1581 N N . GLU A 1 236 ? 216.279 44.592 175.496 1.00 52.95 233 GLU A N 1
ATOM 1582 C CA . GLU A 1 236 ? 217.083 43.431 175.849 1.00 55.37 233 GLU A CA 1
ATOM 1583 C C . GLU A 1 236 ? 216.171 42.244 176.173 1.00 48.76 233 GLU A C 1
ATOM 1584 O O . GLU A 1 236 ? 216.406 41.125 175.715 1.00 57.63 233 GLU A O 1
ATOM 1590 N N . ASN A 1 237 ? 215.151 42.499 176.995 1.00 40.75 234 ASN A N 1
ATOM 1591 C CA . ASN A 1 237 ? 214.265 41.443 177.493 1.00 48.46 234 ASN A CA 1
ATOM 1592 C C . ASN A 1 237 ? 212.797 41.761 177.169 1.00 41.97 234 ASN A C 1
ATOM 1593 O O . ASN A 1 237 ? 211.898 41.115 177.683 1.00 48.20 234 ASN A O 1
ATOM 1598 N N . ALA A 1 238 ? 212.565 42.795 176.360 1.00 41.98 235 ALA A N 1
ATOM 1599 C CA . ALA A 1 238 ? 211.227 43.258 176.046 1.00 43.23 235 ALA A CA 1
ATOM 1600 C C . ALA A 1 238 ? 211.208 43.806 174.611 1.00 49.98 235 ALA A C 1
ATOM 1601 O O . ALA A 1 238 ? 212.241 44.266 174.095 1.00 40.88 235 ALA A O 1
ATOM 1603 N N . ARG A 1 239 ? 210.025 43.773 173.989 1.00 39.81 236 ARG A N 1
ATOM 1604 C CA . ARG A 1 239 ? 209.822 44.238 172.598 1.00 36.01 236 ARG A CA 1
ATOM 1605 C C . ARG A 1 239 ? 208.408 44.810 172.478 1.00 38.34 236 ARG A C 1
ATOM 1606 O O . ARG A 1 239 ? 207.478 44.319 173.127 1.00 34.54 236 ARG A O 1
ATOM 1614 N N . VAL A 1 240 ? 208.263 45.888 171.705 1.00 33.86 237 VAL A N 1
ATOM 1615 C CA . VAL A 1 240 ? 206.957 46.483 171.425 1.00 32.06 237 VAL A CA 1
ATOM 1616 C C . VAL A 1 240 ? 206.833 46.721 169.915 1.00 38.43 237 VAL A C 1
ATOM 1617 O O . VAL A 1 240 ? 207.794 47.131 169.274 1.00 35.62 237 VAL A O 1
ATOM 1621 N N . PHE A 1 241 ? 205.662 46.377 169.365 1.00 36.12 238 PHE A N 1
ATOM 1622 C CA . PHE A 1 241 ? 205.331 46.569 167.937 1.00 34.51 238 PHE A CA 1
ATOM 1623 C C . PHE A 1 241 ? 204.004 47.318 167.846 1.00 31.02 238 PHE A C 1
ATOM 1624 O O . PHE A 1 241 ? 203.035 46.920 168.462 1.00 31.82 238 PHE A O 1
ATOM 1632 N N . VAL A 1 242 ? 203.983 48.427 167.104 1.00 27.30 239 VAL A N 1
ATOM 1633 C CA . VAL A 1 242 ? 202.785 49.188 166.894 1.00 29.19 239 VAL A CA 1
ATOM 1634 C C . VAL A 1 242 ? 202.524 49.268 165.387 1.00 32.97 239 VAL A C 1
ATOM 1635 O O . VAL A 1 242 ? 203.449 49.501 164.603 1.00 32.91 239 VAL A O 1
ATOM 1639 N N . ASP A 1 243 ? 201.262 49.097 165.004 1.00 30.52 240 ASP A N 1
ATOM 1640 C CA . ASP A 1 243 ? 200.825 49.198 163.607 1.00 30.55 240 ASP A CA 1
ATOM 1641 C C . ASP A 1 243 ? 199.570 50.063 163.547 1.00 32.60 240 ASP A C 1
ATOM 1642 O O . ASP A 1 243 ? 198.693 49.989 164.412 1.00 33.36 240 ASP A O 1
ATOM 1647 N N . ALA A 1 244 ? 199.480 50.898 162.516 1.00 30.38 241 ALA A N 1
ATOM 1648 C CA . ALA A 1 244 ? 198.273 51.653 162.260 1.00 30.72 241 ALA A CA 1
ATOM 1649 C C . ALA A 1 244 ? 198.106 51.853 160.751 1.00 31.69 241 ALA A C 1
ATOM 1650 O O . ALA A 1 244 ? 199.093 51.989 160.032 1.00 32.23 241 ALA A O 1
ATOM 1652 N N . TYR A 1 245 ? 196.853 51.953 160.304 1.00 29.80 242 TYR A N 1
ATOM 1653 C CA . TYR A 1 245 ? 196.604 52.203 158.899 1.00 28.57 242 TYR A CA 1
ATOM 1654 C C . TYR A 1 245 ? 195.278 52.921 158.728 1.00 26.51 242 TYR A C 1
ATOM 1655 O O . TYR A 1 245 ? 194.376 52.856 159.579 1.00 27.52 242 TYR A O 1
ATOM 1664 N N . ASP A 1 246 ? 195.153 53.570 157.567 1.00 27.86 243 ASP A N 1
ATOM 1665 C CA . ASP A 1 246 ? 193.950 54.215 157.134 1.00 27.14 243 ASP A CA 1
ATOM 1666 C C . ASP A 1 246 ? 193.769 53.849 155.657 1.00 29.43 243 ASP A C 1
ATOM 1667 O O . ASP A 1 246 ? 194.714 54.041 154.861 1.00 29.87 243 ASP A O 1
ATOM 1672 N N . ALA A 1 247 ? 192.624 53.236 155.328 1.00 28.05 244 ALA A N 1
ATOM 1673 C CA . ALA A 1 247 ? 192.412 52.655 153.975 1.00 28.80 244 ALA A CA 1
ATOM 1674 C C . ALA A 1 247 ? 191.074 53.120 153.417 1.00 28.26 244 ALA A C 1
ATOM 1675 O O . ALA A 1 247 ? 190.110 53.347 154.144 1.00 28.22 244 ALA A O 1
ATOM 1677 N N . LEU A 1 248 ? 191.015 53.168 152.080 1.00 27.48 245 LEU A N 1
ATOM 1678 C CA . LEU A 1 248 ? 189.801 53.431 151.344 1.00 29.66 245 LEU A CA 1
ATOM 1679 C C . LEU A 1 248 ? 189.744 52.443 150.172 1.00 27.75 245 LEU A C 1
ATOM 1680 O O . LEU A 1 248 ? 190.774 52.179 149.552 1.00 26.29 245 LEU A O 1
ATOM 1685 N N . ASP A 1 249 ? 188.555 51.893 149.939 1.00 27.01 246 ASP A N 1
ATOM 1686 C CA . ASP A 1 249 ? 188.254 51.051 148.779 1.00 29.43 246 ASP A CA 1
ATOM 1687 C C . ASP A 1 249 ? 186.943 51.570 148.198 1.00 31.17 246 ASP A C 1
ATOM 1688 O O . ASP A 1 249 ? 185.949 51.738 148.927 1.00 31.41 246 ASP A O 1
ATOM 1693 N N A HIS A 1 250 ? 186.960 51.906 146.904 0.50 27.00 247 HIS A N 1
ATOM 1694 N N B HIS A 1 250 ? 186.945 51.870 146.894 0.50 27.28 247 HIS A N 1
ATOM 1695 C CA A HIS A 1 250 ? 185.807 52.485 146.243 0.50 29.07 247 HIS A CA 1
ATOM 1696 C CA B HIS A 1 250 ? 185.808 52.496 146.242 0.50 29.81 247 HIS A CA 1
ATOM 1697 C C A HIS A 1 250 ? 185.698 51.923 144.824 0.50 30.80 247 HIS A C 1
ATOM 1698 C C B HIS A 1 250 ? 185.686 51.958 144.814 0.50 31.32 247 HIS A C 1
ATOM 1699 O O A HIS A 1 250 ? 186.654 51.995 144.066 0.50 31.38 247 HIS A O 1
ATOM 1700 O O B HIS A 1 250 ? 186.642 52.027 144.057 0.50 31.74 247 HIS A O 1
ATOM 1713 N N . VAL A 1 251 ? 184.516 51.408 144.477 1.00 24.60 248 VAL A N 1
ATOM 1714 C CA . VAL A 1 251 ? 184.252 50.917 143.125 1.00 24.53 248 VAL A CA 1
ATOM 1715 C C . VAL A 1 251 ? 182.997 51.617 142.614 1.00 27.09 248 VAL A C 1
ATOM 1716 O O . VAL A 1 251 ? 181.955 51.585 143.243 1.00 27.80 248 VAL A O 1
ATOM 1720 N N . ASP A 1 252 ? 183.136 52.299 141.474 1.00 24.90 249 ASP A N 1
ATOM 1721 C CA . ASP A 1 252 ? 182.006 52.763 140.679 1.00 25.47 249 ASP A CA 1
ATOM 1722 C C . ASP A 1 252 ? 181.733 51.700 139.613 1.00 27.87 249 ASP A C 1
ATOM 1723 O O . ASP A 1 252 ? 182.666 51.177 139.031 1.00 26.89 249 ASP A O 1
ATOM 1728 N N . GLY A 1 253 ? 180.462 51.349 139.422 1.00 27.25 250 GLY A N 1
ATOM 1729 C CA . GLY A 1 253 ? 180.095 50.206 138.617 1.00 24.59 250 GLY A CA 1
ATOM 1730 C C . GLY A 1 253 ? 180.407 48.905 139.335 1.00 26.81 250 GLY A C 1
ATOM 1731 O O . GLY A 1 253 ? 181.011 47.975 138.769 1.00 27.93 250 GLY A O 1
ATOM 1732 N N . VAL A 1 254 ? 180.012 48.843 140.603 1.00 28.65 251 VAL A N 1
ATOM 1733 C CA . VAL A 1 254 ? 180.246 47.660 141.435 1.00 27.41 251 VAL A CA 1
ATOM 1734 C C . VAL A 1 254 ? 179.427 46.481 140.884 1.00 25.80 251 VAL A C 1
ATOM 1735 O O . VAL A 1 254 ? 178.278 46.643 140.419 1.00 26.04 251 VAL A O 1
ATOM 1739 N N A THR A 1 255 ? 179.994 45.274 140.961 0.50 26.09 252 THR A N 1
ATOM 1740 N N B THR A 1 255 ? 180.015 45.285 140.990 0.50 26.25 252 THR A N 1
ATOM 1741 C CA A THR A 1 255 ? 179.301 44.080 140.483 0.50 25.28 252 THR A CA 1
ATOM 1742 C CA B THR A 1 255 ? 179.408 44.014 140.610 0.50 25.46 252 THR A CA 1
ATOM 1743 C C A THR A 1 255 ? 178.617 43.371 141.667 0.50 24.51 252 THR A C 1
ATOM 1744 C C B THR A 1 255 ? 178.589 43.441 141.772 0.50 24.24 252 THR A C 1
ATOM 1745 O O A THR A 1 255 ? 179.256 43.050 142.680 0.50 27.89 252 THR A O 1
ATOM 1746 O O B THR A 1 255 ? 179.157 43.141 142.831 0.50 27.20 252 THR A O 1
ATOM 1753 N N . ARG A 1 256 ? 177.296 43.207 141.537 1.00 24.93 253 ARG A N 1
ATOM 1754 C CA . ARG A 1 256 ? 176.413 42.629 142.569 1.00 26.92 253 ARG A CA 1
ATOM 1755 C C . ARG A 1 256 ? 176.052 41.184 142.215 1.00 27.48 253 ARG A C 1
ATOM 1756 O O . ARG A 1 256 ? 175.719 40.371 143.096 1.00 25.85 253 ARG A O 1
ATOM 1764 N N . GLY A 1 257 ? 176.031 40.874 140.913 1.00 27.14 254 GLY A N 1
ATOM 1765 C CA . GLY A 1 257 ? 175.594 39.570 140.415 1.00 27.81 254 GLY A CA 1
ATOM 1766 C C . GLY A 1 257 ? 174.091 39.464 140.215 1.00 24.50 254 GLY A C 1
ATOM 1767 O O . GLY A 1 257 ? 173.321 40.391 140.492 1.00 26.74 254 GLY A O 1
ATOM 1768 N N . VAL A 1 258 ? 173.680 38.324 139.666 1.00 22.06 255 VAL A N 1
ATOM 1769 C CA . VAL A 1 258 ? 172.332 38.129 139.197 1.00 24.28 255 VAL A CA 1
ATOM 1770 C C . VAL A 1 258 ? 171.829 36.759 139.667 1.00 23.86 255 VAL A C 1
ATOM 1771 O O . VAL A 1 258 ? 172.594 35.802 139.835 1.00 24.27 255 VAL A O 1
ATOM 1775 N N . ASN A 1 259 ? 170.512 36.657 139.722 1.00 23.58 256 ASN A N 1
ATOM 1776 C CA . ASN A 1 259 ? 169.787 35.442 140.115 1.00 24.34 256 ASN A CA 1
ATOM 1777 C C . ASN A 1 259 ? 169.178 34.769 138.886 1.00 26.37 256 ASN A C 1
ATOM 1778 O O . ASN A 1 259 ? 168.784 35.425 137.930 1.00 26.95 256 ASN A O 1
ATOM 1783 N N . VAL A 1 260 ? 169.050 33.441 138.973 1.00 24.54 257 VAL A N 1
ATOM 1784 C CA . VAL A 1 260 ? 168.472 32.623 137.951 1.00 26.87 257 VAL A CA 1
ATOM 1785 C C . VAL A 1 260 ? 167.448 31.689 138.613 1.00 32.59 257 VAL A C 1
ATOM 1786 O O . VAL A 1 260 ? 167.532 31.402 139.813 1.00 30.84 257 VAL A O 1
ATOM 1790 N N . SER A 1 261 ? 166.549 31.151 137.793 1.00 32.58 258 SER A N 1
ATOM 1791 C CA . SER A 1 261 ? 165.579 30.124 138.223 1.00 31.29 258 SER A CA 1
ATOM 1792 C C . SER A 1 261 ? 165.771 28.871 137.383 1.00 29.41 258 SER A C 1
ATOM 1793 O O . SER A 1 261 ? 166.248 28.936 136.243 1.00 28.86 258 SER A O 1
ATOM 1796 N N . THR A 1 262 ? 165.214 27.757 137.868 1.00 28.56 259 THR A N 1
ATOM 1797 C CA . THR A 1 262 ? 165.197 26.532 137.096 1.00 29.14 259 THR A CA 1
ATOM 1798 C C . THR A 1 262 ? 164.236 26.678 135.909 1.00 33.13 259 THR A C 1
ATOM 1799 O O . THR A 1 262 ? 164.483 26.113 134.864 1.00 35.28 259 THR A O 1
ATOM 1803 N N . ALA A 1 263 ? 163.162 27.455 136.079 1.00 34.20 260 ALA A N 1
ATOM 1804 C CA . ALA A 1 263 ? 162.162 27.657 135.010 1.00 34.88 260 ALA A CA 1
ATOM 1805 C C . ALA A 1 263 ? 162.820 28.305 133.792 1.00 36.56 260 ALA A C 1
ATOM 1806 O O . ALA A 1 263 ? 162.609 27.885 132.674 1.00 37.99 260 ALA A O 1
ATOM 1808 N N . VAL A 1 264 ? 163.710 29.272 134.029 1.00 29.90 261 VAL A N 1
ATOM 1809 C CA . VAL A 1 264 ? 164.280 30.035 132.934 1.00 31.22 261 VAL A CA 1
ATOM 1810 C C . VAL A 1 264 ? 165.632 29.443 132.524 1.00 34.10 261 VAL A C 1
ATOM 1811 O O . VAL A 1 264 ? 165.942 29.379 131.349 1.00 31.01 261 VAL A O 1
ATOM 1815 N N . GLY A 1 265 ? 166.462 29.093 133.507 1.00 32.42 262 GLY A N 1
ATOM 1816 C CA . GLY A 1 265 ? 167.765 28.520 133.250 1.00 30.50 262 GLY A CA 1
ATOM 1817 C C . GLY A 1 265 ? 168.851 29.592 133.155 1.00 24.44 262 GLY A C 1
ATOM 1818 O O . GLY A 1 265 ? 168.568 30.789 133.265 1.00 27.73 262 GLY A O 1
ATOM 1819 N N . ILE A 1 266 ? 170.082 29.130 132.932 1.00 26.62 263 ILE A N 1
ATOM 1820 C CA . ILE A 1 266 ? 171.259 29.973 132.847 1.00 27.79 263 ILE A CA 1
ATOM 1821 C C . ILE A 1 266 ? 171.596 30.176 131.375 1.00 27.26 263 ILE A C 1
ATOM 1822 O O . ILE A 1 266 ? 171.991 29.243 130.685 1.00 26.36 263 ILE A O 1
ATOM 1827 N N . PRO A 1 267 ? 171.479 31.402 130.855 1.00 26.79 264 PRO A N 1
ATOM 1828 C CA . PRO A 1 267 ? 171.858 31.661 129.470 1.00 26.52 264 PRO A CA 1
ATOM 1829 C C . PRO A 1 267 ? 173.380 31.785 129.351 1.00 28.01 264 PRO A C 1
ATOM 1830 O O . PRO A 1 267 ? 174.112 31.884 130.350 1.00 25.91 264 PRO A O 1
ATOM 1834 N N . LYS A 1 268 ? 173.864 31.713 128.116 1.00 26.61 265 LYS A N 1
ATOM 1835 C CA . LYS A 1 268 ? 175.274 31.838 127.865 1.00 30.12 265 LYS A CA 1
ATOM 1836 C C . LYS A 1 268 ? 175.793 33.174 128.381 1.00 25.23 265 LYS A C 1
ATOM 1837 O O . LYS A 1 268 ? 175.108 34.195 128.313 1.00 28.23 265 LYS A O 1
ATOM 1843 N N . PRO A 1 269 ? 176.999 33.185 128.991 1.00 27.24 266 PRO A N 1
ATOM 1844 C CA . PRO A 1 269 ? 177.552 34.413 129.541 1.00 27.20 266 PRO A CA 1
ATOM 1845 C C . PRO A 1 269 ? 177.819 35.432 128.439 1.00 28.69 266 PRO A C 1
ATOM 1846 O O . PRO A 1 269 ? 178.272 35.081 127.359 1.00 27.64 266 PRO A O 1
ATOM 1850 N N . PRO A 1 270 ? 177.448 36.703 128.667 1.00 27.39 267 PRO A N 1
ATOM 1851 C CA . PRO A 1 270 ? 177.908 37.816 127.836 1.00 29.88 267 PRO A CA 1
ATOM 1852 C C . PRO A 1 270 ? 179.434 37.889 127.869 1.00 28.86 267 PRO A C 1
ATOM 1853 O O . PRO A 1 270 ? 180.081 37.225 128.695 1.00 26.49 267 PRO A O 1
ATOM 1857 N N . LYS A 1 271 ? 180.001 38.762 127.038 1.00 28.20 268 LYS A N 1
ATOM 1858 C CA . LYS A 1 271 ? 181.457 38.885 127.006 1.00 30.08 268 LYS A CA 1
ATOM 1859 C C . LYS A 1 271 ? 181.957 39.314 128.389 1.00 26.06 268 LYS A C 1
ATOM 1860 O O . LYS A 1 271 ? 181.255 40.020 129.148 1.00 24.84 268 LYS A O 1
ATOM 1866 N N . ALA A 1 272 ? 183.215 38.964 128.658 1.00 26.48 269 ALA A N 1
ATOM 1867 C CA . ALA A 1 272 ? 183.763 38.960 130.007 1.00 27.45 269 ALA A CA 1
ATOM 1868 C C . ALA A 1 272 ? 183.809 40.365 130.616 1.00 31.41 269 ALA A C 1
ATOM 1869 O O . ALA A 1 272 ? 183.778 40.492 131.845 1.00 28.47 269 ALA A O 1
ATOM 1871 N N . ASP A 1 273 ? 183.861 41.429 129.789 1.00 27.43 270 ASP A N 1
ATOM 1872 C CA . ASP A 1 273 ? 184.000 42.781 130.325 1.00 27.62 270 ASP A CA 1
ATOM 1873 C C . ASP A 1 273 ? 182.632 43.457 130.523 1.00 26.68 270 ASP A C 1
ATOM 1874 O O . ASP A 1 273 ? 182.572 44.608 130.873 1.00 28.89 270 ASP A O 1
ATOM 1879 N N . THR A 1 274 ? 181.542 42.698 130.425 1.00 27.29 271 THR A N 1
ATOM 1880 C CA . THR A 1 274 ? 180.197 43.208 130.627 1.00 25.69 271 THR A CA 1
ATOM 1881 C C . THR A 1 274 ? 179.978 43.481 132.127 1.00 27.41 271 THR A C 1
ATOM 1882 O O . THR A 1 274 ? 180.233 42.625 132.936 1.00 27.49 271 THR A O 1
ATOM 1886 N N . LEU A 1 275 ? 179.312 44.592 132.441 1.00 23.82 272 LEU A N 1
ATOM 1887 C CA . LEU A 1 275 ? 178.846 44.882 133.787 1.00 25.71 272 LEU A CA 1
ATOM 1888 C C . LEU A 1 275 ? 177.330 44.671 133.822 1.00 29.48 272 LEU A C 1
ATOM 1889 O O . LEU A 1 275 ? 176.592 45.338 133.121 1.00 26.13 272 LEU A O 1
ATOM 1894 N N . LEU A 1 276 ? 176.881 43.727 134.644 1.00 24.23 273 LEU A N 1
ATOM 1895 C CA . LEU A 1 276 ? 175.456 43.352 134.695 1.00 26.34 273 LEU A CA 1
ATOM 1896 C C . LEU A 1 276 ? 174.726 44.007 135.877 1.00 28.25 273 LEU A C 1
ATOM 1897 O O . LEU A 1 276 ? 173.605 43.631 136.215 1.00 32.44 273 LEU A O 1
ATOM 1902 N N . SER A 1 277 ? 175.361 45.007 136.477 1.00 26.69 274 SER A N 1
ATOM 1903 C CA . SER A 1 277 ? 174.766 45.808 137.528 1.00 26.42 274 SER A CA 1
ATOM 1904 C C . SER A 1 277 ? 174.759 47.262 137.068 1.00 27.61 274 SER A C 1
ATOM 1905 O O . SER A 1 277 ? 175.504 47.618 136.155 1.00 26.72 274 SER A O 1
ATOM 1908 N N . PRO A 1 278 ? 174.009 48.161 137.736 1.00 30.28 275 PRO A N 1
ATOM 1909 C CA . PRO A 1 278 ? 173.922 49.554 137.298 1.00 29.65 275 PRO A CA 1
ATOM 1910 C C . PRO A 1 278 ? 175.290 50.229 137.139 1.00 30.47 275 PRO A C 1
ATOM 1911 O O . PRO A 1 278 ? 176.126 50.178 138.034 1.00 28.74 275 PRO A O 1
ATOM 1915 N N . ASP A 1 279 ? 175.477 50.935 136.008 1.00 29.10 276 ASP A N 1
ATOM 1916 C CA . ASP A 1 279 ? 176.699 51.670 135.745 1.00 30.37 276 ASP A CA 1
ATOM 1917 C C . ASP A 1 279 ? 176.886 52.750 136.812 1.00 28.61 276 ASP A C 1
ATOM 1918 O O . ASP A 1 279 ? 178.015 53.017 137.202 1.00 35.50 276 ASP A O 1
ATOM 1923 N N . TRP A 1 280 ? 175.784 53.256 137.373 1.00 27.70 277 TRP A N 1
ATOM 1924 C CA . TRP A 1 280 ? 175.859 54.306 138.399 1.00 32.57 277 TRP A CA 1
ATOM 1925 C C . TRP A 1 280 ? 176.074 53.731 139.809 1.00 36.10 277 TRP A C 1
ATOM 1926 O O . TRP A 1 280 ? 176.296 54.495 140.745 1.00 30.84 277 TRP A O 1
ATOM 1937 N N . GLY A 1 281 ? 175.979 52.405 139.961 1.00 31.12 278 GLY A N 1
ATOM 1938 C CA . GLY A 1 281 ? 176.077 51.775 141.301 1.00 30.45 278 GLY A CA 1
ATOM 1939 C C . GLY A 1 281 ? 177.470 51.931 141.876 1.00 30.66 278 GLY A C 1
ATOM 1940 O O . GLY A 1 281 ? 178.458 51.923 141.131 1.00 32.56 278 GLY A O 1
ATOM 1941 N N . SER A 1 282 ? 177.576 52.121 143.195 1.00 26.24 279 SER A N 1
ATOM 1942 C CA . SER A 1 282 ? 178.883 52.279 143.782 1.00 25.20 279 SER A CA 1
ATOM 1943 C C . SER A 1 282 ? 178.913 51.706 145.199 1.00 26.67 279 SER A C 1
ATOM 1944 O O . SER A 1 282 ? 177.879 51.616 145.903 1.00 25.91 279 SER A O 1
ATOM 1947 N N . VAL A 1 283 ? 180.126 51.358 145.607 1.00 25.31 280 VAL A N 1
ATOM 1948 C CA . VAL A 1 283 ? 180.396 50.899 146.945 1.00 26.43 280 VAL A CA 1
ATOM 1949 C C . VAL A 1 283 ? 181.624 51.652 147.428 1.00 25.97 280 VAL A C 1
ATOM 1950 O O . VAL A 1 283 ? 182.578 51.891 146.662 1.00 28.43 280 VAL A O 1
ATOM 1954 N N . GLU A 1 284 ? 181.637 51.963 148.722 1.00 23.52 281 GLU A N 1
ATOM 1955 C CA . GLU A 1 284 ? 182.812 52.579 149.337 1.00 27.46 281 GLU A CA 1
ATOM 1956 C C . GLU A 1 284 ? 182.973 52.011 150.740 1.00 30.59 281 GLU A C 1
ATOM 1957 O O . GLU A 1 284 ? 181.986 51.979 151.490 1.00 30.87 281 GLU A O 1
ATOM 1963 N N . THR A 1 285 ? 184.194 51.575 151.067 1.00 28.67 282 THR A N 1
ATOM 1964 C CA . THR A 1 285 ? 184.522 51.148 152.428 1.00 31.27 282 THR A CA 1
ATOM 1965 C C . THR A 1 285 ? 185.737 51.935 152.907 1.00 30.80 282 THR A C 1
ATOM 1966 O O . THR A 1 285 ? 186.757 52.004 152.228 1.00 32.99 282 THR A O 1
ATOM 1970 N N . LYS A 1 286 ? 185.594 52.549 154.084 1.00 29.25 283 LYS A N 1
ATOM 1971 C CA . LYS A 1 286 ? 186.703 53.160 154.775 1.00 29.32 283 LYS A CA 1
ATOM 1972 C C . LYS A 1 286 ? 187.018 52.318 156.011 1.00 28.82 283 LYS A C 1
ATOM 1973 O O . LYS A 1 286 ? 186.129 52.064 156.806 1.00 30.58 283 LYS A O 1
ATOM 1979 N N . ASP A 1 287 ? 188.278 51.922 156.149 1.00 26.70 284 ASP A N 1
ATOM 1980 C CA . ASP A 1 287 ? 188.751 51.137 157.255 1.00 30.78 284 ASP A CA 1
ATOM 1981 C C . ASP A 1 287 ? 189.933 51.862 157.893 1.00 30.39 284 ASP A C 1
ATOM 1982 O O . ASP A 1 287 ? 190.837 52.326 157.202 1.00 28.86 284 ASP A O 1
ATOM 1987 N N . LYS A 1 288 ? 189.919 51.929 159.224 1.00 26.93 285 LYS A N 1
ATOM 1988 C CA . LYS A 1 288 ? 191.037 52.478 159.989 1.00 29.73 285 LYS A CA 1
ATOM 1989 C C . LYS A 1 288 ? 191.325 51.520 161.137 1.00 27.16 285 LYS A C 1
ATOM 1990 O O . LYS A 1 288 ? 190.384 51.051 161.786 1.00 31.35 285 LYS A O 1
ATOM 1996 N N . GLY A 1 289 ? 192.594 51.181 161.335 1.00 27.26 286 GLY A N 1
ATOM 1997 C CA . GLY A 1 289 ? 192.957 50.225 162.389 1.00 30.38 286 GLY A CA 1
ATOM 1998 C C . GLY A 1 289 ? 194.253 50.591 163.079 1.00 32.56 286 GLY A C 1
ATOM 1999 O O . GLY A 1 289 ? 195.126 51.205 162.494 1.00 31.04 286 GLY A O 1
ATOM 2000 N N . ALA A 1 290 ? 194.451 50.037 164.276 1.00 30.04 287 ALA A N 1
ATOM 2001 C CA . ALA A 1 290 ? 195.682 50.237 165.030 1.00 32.62 287 ALA A CA 1
ATOM 2002 C C . ALA A 1 290 ? 195.797 49.121 166.063 1.00 30.50 287 ALA A C 1
ATOM 2003 O O . ALA A 1 290 ? 194.775 48.623 166.557 1.00 29.07 287 ALA A O 1
ATOM 2005 N N . MET A 1 291 ? 197.015 48.617 166.241 1.00 29.77 288 MET A N 1
ATOM 2006 C CA . MET A 1 291 ? 197.251 47.592 167.243 1.00 30.74 288 MET A CA 1
ATOM 2007 C C . MET A 1 291 ? 198.639 47.754 167.859 1.00 31.79 288 MET A C 1
ATOM 2008 O O . MET A 1 291 ? 199.531 48.374 167.283 1.00 30.54 288 MET A O 1
ATOM 2013 N N . ILE A 1 292 ? 198.763 47.234 169.080 1.00 31.15 289 ILE A N 1
ATOM 2014 C CA . ILE A 1 292 ? 200.022 47.216 169.782 1.00 31.46 289 ILE A CA 1
ATOM 2015 C C . ILE A 1 292 ? 200.210 45.834 170.377 1.00 31.87 289 ILE A C 1
ATOM 2016 O O . ILE A 1 292 ? 199.259 45.226 170.896 1.00 30.51 289 ILE A O 1
ATOM 2021 N N . ARG A 1 293 ? 201.443 45.356 170.283 1.00 28.96 290 ARG A N 1
ATOM 2022 C CA . ARG A 1 293 ? 201.858 44.104 170.834 1.00 33.41 290 ARG A CA 1
ATOM 2023 C C . ARG A 1 293 ? 203.092 44.342 171.705 1.00 36.65 290 ARG A C 1
ATOM 2024 O O . ARG A 1 293 ? 204.017 45.035 171.301 1.00 34.64 290 ARG A O 1
ATOM 2032 N N . GLY A 1 294 ? 203.083 43.747 172.895 1.00 34.25 291 GLY A N 1
ATOM 2033 C CA . GLY A 1 294 ? 204.220 43.808 173.823 1.00 33.42 291 GLY A CA 1
ATOM 2034 C C . GLY A 1 294 ? 204.610 42.420 174.267 1.00 36.61 291 GLY A C 1
ATOM 2035 O O . GLY A 1 294 ? 203.761 41.546 174.376 1.00 34.57 291 GLY A O 1
ATOM 2036 N N . GLU A 1 295 ? 205.918 42.187 174.378 1.00 32.57 292 GLU A N 1
ATOM 2037 C CA . GLU A 1 295 ? 206.450 40.929 174.889 1.00 33.95 292 GLU A CA 1
ATOM 2038 C C . GLU A 1 295 ? 207.467 41.228 176.000 1.00 40.86 292 GLU A C 1
ATOM 2039 O O . GLU A 1 295 ? 208.198 42.220 175.938 1.00 34.74 292 GLU A O 1
ATOM 2045 N N . TYR A 1 296 ? 207.500 40.356 177.006 1.00 39.03 293 TYR A N 1
ATOM 2046 C CA . TYR A 1 296 ? 208.443 40.472 178.131 1.00 38.37 293 TYR A CA 1
ATOM 2047 C C . TYR A 1 296 ? 208.984 39.089 178.480 1.00 39.57 293 TYR A C 1
ATOM 2048 O O . TYR A 1 296 ? 208.224 38.169 178.796 1.00 36.43 293 TYR A O 1
ATOM 2057 N N . ASP A 1 297 ? 210.305 38.936 178.359 1.00 36.78 294 ASP A N 1
ATOM 2058 C CA . ASP A 1 297 ? 210.981 37.688 178.681 1.00 38.32 294 ASP A CA 1
ATOM 2059 C C . ASP A 1 297 ? 211.388 37.705 180.160 1.00 50.34 294 ASP A C 1
ATOM 2060 O O . ASP A 1 297 ? 212.258 38.473 180.541 1.00 44.05 294 ASP A O 1
ATOM 2065 N N . PHE A 1 298 ? 210.695 36.920 180.986 1.00 44.72 295 PHE A N 1
ATOM 2066 C CA . PHE A 1 298 ? 211.045 36.763 182.393 1.00 48.01 295 PHE A CA 1
ATOM 2067 C C . PHE A 1 298 ? 212.341 35.955 182.511 1.00 50.31 295 PHE A C 1
ATOM 2068 O O . PHE A 1 298 ? 213.155 36.217 183.371 1.00 59.68 295 PHE A O 1
ATOM 2076 N N . SER A 1 299 ? 212.478 34.952 181.647 1.00 44.01 296 SER A N 1
ATOM 2077 C CA . SER A 1 299 ? 213.618 34.065 181.568 1.00 47.09 296 SER A CA 1
ATOM 2078 C C . SER A 1 299 ? 213.558 33.364 180.212 1.00 56.44 296 SER A C 1
ATOM 2079 O O . SER A 1 299 ? 212.593 33.559 179.476 1.00 49.91 296 SER A O 1
ATOM 2082 N N . ASP A 1 300 ? 214.498 32.450 179.953 1.00 51.97 297 ASP A N 1
ATOM 2083 C CA . ASP A 1 300 ? 214.463 31.659 178.726 1.00 56.41 297 ASP A CA 1
ATOM 2084 C C . ASP A 1 300 ? 213.358 30.590 178.816 1.00 53.39 297 ASP A C 1
ATOM 2085 O O . ASP A 1 300 ? 213.144 29.847 177.864 1.00 58.68 297 ASP A O 1
ATOM 2090 N N . GLN A 1 301 ? 212.642 30.520 179.948 1.00 48.19 298 GLN A N 1
ATOM 2091 C CA . GLN A 1 301 ? 211.634 29.473 180.144 1.00 45.52 298 GLN A CA 1
ATOM 2092 C C . GLN A 1 301 ? 210.213 30.055 180.277 1.00 37.61 298 GLN A C 1
ATOM 2093 O O . GLN A 1 301 ? 209.259 29.301 180.457 1.00 39.44 298 GLN A O 1
ATOM 2099 N N . LEU A 1 302 ? 210.092 31.383 180.331 1.00 36.53 299 LEU A N 1
ATOM 2100 C CA . LEU A 1 302 ? 208.818 32.035 180.574 1.00 40.00 299 LEU A CA 1
ATOM 2101 C C . LEU A 1 302 ? 208.822 33.417 179.930 1.00 42.81 299 LEU A C 1
ATOM 2102 O O . LEU A 1 302 ? 209.717 34.254 180.189 1.00 39.11 299 LEU A O 1
ATOM 2107 N N . MET A 1 303 ? 207.741 33.701 179.201 1.00 33.76 300 MET A N 1
ATOM 2108 C CA . MET A 1 303 ? 207.540 35.015 178.605 1.00 37.19 300 MET A CA 1
ATOM 2109 C C . MET A 1 303 ? 206.056 35.378 178.684 1.00 31.49 300 MET A C 1
ATOM 2110 O O . MET A 1 303 ? 205.200 34.503 178.699 1.00 35.53 300 MET A O 1
ATOM 2115 N N . ALA A 1 304 ? 205.778 36.675 178.795 1.00 32.36 301 ALA A N 1
ATOM 2116 C CA . ALA A 1 304 ? 204.429 37.192 178.709 1.00 34.98 301 ALA A CA 1
ATOM 2117 C C . ALA A 1 304 ? 204.292 37.984 177.409 1.00 36.82 301 ALA A C 1
ATOM 2118 O O . ALA A 1 304 ? 205.260 38.585 176.937 1.00 36.19 301 ALA A O 1
ATOM 2120 N N . TYR A 1 305 ? 203.048 38.111 176.946 1.00 36.08 302 TYR A N 1
ATOM 2121 C CA . TYR A 1 305 ? 202.737 38.959 175.812 1.00 34.86 302 TYR A CA 1
ATOM 2122 C C . TYR A 1 305 ? 201.334 39.530 175.989 1.00 33.87 302 TYR A C 1
ATOM 2123 O O . TYR A 1 305 ? 200.496 38.962 176.682 1.00 31.10 302 TYR A O 1
ATOM 2132 N N . ALA A 1 306 ? 201.121 40.695 175.378 1.00 33.20 303 ALA A N 1
ATOM 2133 C CA . ALA A 1 306 ? 199.816 41.288 175.305 1.00 36.01 303 ALA A CA 1
ATOM 2134 C C . ALA A 1 306 ? 199.684 42.007 173.965 1.00 40.14 303 ALA A C 1
ATOM 2135 O O . ALA A 1 306 ? 200.633 42.666 173.509 1.00 32.77 303 ALA A O 1
ATOM 2137 N N . ALA A 1 307 ? 198.484 41.919 173.393 1.00 32.93 304 ALA A N 1
ATOM 2138 C CA . ALA A 1 307 ? 198.118 42.622 172.149 1.00 32.93 304 ALA A CA 1
ATOM 2139 C C . ALA A 1 307 ? 196.743 43.256 172.338 1.00 32.99 304 ALA A C 1
ATOM 2140 O O . ALA A 1 307 ? 195.860 42.664 172.942 1.00 33.60 304 ALA A O 1
ATOM 2142 N N . TYR A 1 308 ? 196.621 44.514 171.914 1.00 28.41 305 TYR A N 1
ATOM 2143 C CA . TYR A 1 308 ? 195.404 45.243 171.913 1.00 29.82 305 TYR A CA 1
ATOM 2144 C C . TYR A 1 308 ? 195.281 45.972 170.575 1.00 29.93 305 TYR A C 1
ATOM 2145 O O . TYR A 1 308 ? 196.251 46.558 170.089 1.00 32.35 305 TYR A O 1
ATOM 2154 N N . GLY A 1 309 ? 194.048 46.073 170.088 1.00 29.16 306 GLY A N 1
ATOM 2155 C CA . GLY A 1 309 ? 193.785 46.802 168.868 1.00 28.67 306 GLY A CA 1
ATOM 2156 C C . GLY A 1 309 ? 192.361 47.274 168.769 1.00 25.39 306 GLY A C 1
ATOM 2157 O O . GLY A 1 309 ? 191.463 46.797 169.482 1.00 30.21 306 GLY A O 1
ATOM 2158 N N . GLN A 1 310 ? 192.133 48.137 167.776 1.00 27.15 307 GLN A N 1
ATOM 2159 C CA . GLN A 1 310 ? 190.828 48.631 167.456 1.00 26.28 307 GLN A CA 1
ATOM 2160 C C . GLN A 1 310 ? 190.784 48.979 165.962 1.00 28.97 307 GLN A C 1
ATOM 2161 O O . GLN A 1 310 ? 191.800 49.345 165.343 1.00 29.52 307 GLN A O 1
ATOM 2167 N N . SER A 1 311 ? 189.573 49.006 165.418 1.00 28.64 308 SER A N 1
ATOM 2168 C CA . SER A 1 311 ? 189.393 49.410 164.062 1.00 26.81 308 SER A CA 1
ATOM 2169 C C . SER A 1 311 ? 187.979 49.937 163.896 1.00 28.04 308 SER A C 1
ATOM 2170 O O . SER A 1 311 ? 187.091 49.641 164.703 1.00 28.16 308 SER A O 1
ATOM 2173 N N . THR A 1 312 ? 187.785 50.717 162.834 1.00 25.89 309 THR A N 1
ATOM 2174 C CA . THR A 1 312 ? 186.489 51.175 162.440 1.00 25.55 309 THR A CA 1
ATOM 2175 C C . THR A 1 312 ? 186.320 50.909 160.944 1.00 27.70 309 THR A C 1
ATOM 2176 O O . THR A 1 312 ? 187.250 51.079 160.178 1.00 29.60 309 THR A O 1
ATOM 2180 N N . THR A 1 313 ? 185.092 50.583 160.573 1.00 24.59 310 THR A N 1
ATOM 2181 C CA . THR A 1 313 ? 184.672 50.386 159.207 1.00 29.14 310 THR A CA 1
ATOM 2182 C C . THR A 1 313 ? 183.461 51.271 158.946 1.00 27.38 310 THR A C 1
ATOM 2183 O O . THR A 1 313 ? 182.522 51.273 159.726 1.00 28.07 310 THR A O 1
ATOM 2187 N N . GLU A 1 314 ? 183.471 51.972 157.809 1.00 25.78 311 GLU A N 1
ATOM 2188 C CA . GLU A 1 314 ? 182.299 52.664 157.312 1.00 26.45 311 GLU A CA 1
ATOM 2189 C C . GLU A 1 314 ? 182.035 52.183 155.889 1.00 27.25 311 GLU A C 1
ATOM 2190 O O . GLU A 1 314 ? 182.884 52.385 155.022 1.00 27.86 311 GLU A O 1
ATOM 2196 N N . TYR A 1 315 ? 180.905 51.493 155.710 1.00 29.83 312 TYR A N 1
ATOM 2197 C CA . TYR A 1 315 ? 180.505 50.879 154.464 1.00 25.68 312 TYR A CA 1
ATOM 2198 C C . TYR A 1 315 ? 179.295 51.613 153.914 1.00 25.75 312 TYR A C 1
ATOM 2199 O O . TYR A 1 315 ? 178.316 51.795 154.627 1.00 26.44 312 TYR A O 1
ATOM 2208 N N . LYS A 1 316 ? 179.305 51.845 152.598 1.00 27.31 313 LYS A N 1
ATOM 2209 C CA . LYS A 1 316 ? 178.177 52.431 151.900 1.00 28.03 313 LYS A CA 1
ATOM 2210 C C . LYS A 1 316 ? 178.013 51.776 150.526 1.00 26.97 313 LYS A C 1
ATOM 2211 O O . LYS A 1 316 ? 178.986 51.570 149.816 1.00 26.40 313 LYS A O 1
ATOM 2217 N N . TYR A 1 317 ? 176.766 51.471 150.170 1.00 26.64 314 TYR A N 1
ATOM 2218 C CA . TYR A 1 317 ? 176.440 50.805 148.919 1.00 26.68 314 TYR A CA 1
ATOM 2219 C C . TYR A 1 317 ? 175.155 51.409 148.365 1.00 29.71 314 TYR A C 1
ATOM 2220 O O . TYR A 1 317 ? 174.131 51.429 149.029 1.00 27.73 314 TYR A O 1
ATOM 2229 N N . ASN A 1 318 ? 175.216 51.819 147.097 1.00 24.91 315 ASN A N 1
ATOM 2230 C CA . ASN A 1 318 ? 174.059 52.338 146.367 1.00 25.27 315 ASN A CA 1
ATOM 2231 C C . ASN A 1 318 ? 174.035 51.661 144.996 1.00 27.05 315 ASN A C 1
ATOM 2232 O O . ASN A 1 318 ? 174.954 51.846 144.217 1.00 29.88 315 ASN A O 1
ATOM 2237 N N . GLY A 1 319 ? 173.022 50.847 144.728 1.00 26.47 316 GLY A N 1
ATOM 2238 C CA . GLY A 1 319 ? 173.014 50.072 143.504 1.00 27.17 316 GLY A CA 1
ATOM 2239 C C . GLY A 1 319 ? 171.904 49.054 143.466 1.00 25.68 316 GLY A C 1
ATOM 2240 O O . GLY A 1 319 ? 170.836 49.255 144.052 1.00 30.45 316 GLY A O 1
ATOM 2241 N N . ALA A 1 320 ? 172.118 47.980 142.706 1.00 24.82 317 ALA A N 1
ATOM 2242 C CA . ALA A 1 320 ? 171.146 46.916 142.638 1.00 25.29 317 ALA A CA 1
ATOM 2243 C C . ALA A 1 320 ? 171.202 46.111 143.947 1.00 27.20 317 ALA A C 1
ATOM 2244 O O . ALA A 1 320 ? 172.294 45.792 144.435 1.00 28.81 317 ALA A O 1
ATOM 2246 N N . SER A 1 321 ? 170.047 45.631 144.406 1.00 31.11 318 SER A N 1
ATOM 2247 C CA . SER A 1 321 ? 170.082 44.592 145.466 1.00 34.47 318 SER A CA 1
ATOM 2248 C C . SER A 1 321 ? 170.166 43.207 144.821 1.00 30.57 318 SER A C 1
ATOM 2249 O O . SER A 1 321 ? 170.979 42.386 145.226 1.00 34.34 318 SER A O 1
ATOM 2252 N N . ALA A 1 322 ? 169.481 43.039 143.692 1.00 37.63 319 ALA A N 1
ATOM 2253 C CA . ALA A 1 322 ? 169.656 41.861 142.838 1.00 40.60 319 ALA A CA 1
ATOM 2254 C C . ALA A 1 322 ? 169.095 42.123 141.432 1.00 32.88 319 ALA A C 1
ATOM 2255 O O . ALA A 1 322 ? 167.992 42.652 141.283 1.00 35.99 319 ALA A O 1
ATOM 2257 N N . GLY A 1 323 ? 169.785 41.561 140.440 1.00 33.95 320 GLY A N 1
ATOM 2258 C CA . GLY A 1 323 ? 169.243 41.367 139.140 1.00 29.63 320 GLY A CA 1
ATOM 2259 C C . GLY A 1 323 ? 168.767 39.938 138.984 1.00 30.20 320 GLY A C 1
ATOM 2260 O O . GLY A 1 323 ? 169.306 39.054 139.615 1.00 31.15 320 GLY A O 1
ATOM 2261 N N . THR A 1 324 ? 167.627 39.766 138.319 1.00 24.66 321 THR A N 1
ATOM 2262 C CA . THR A 1 324 ? 167.079 38.462 138.040 1.00 24.37 321 THR A CA 1
ATOM 2263 C C . THR A 1 324 ? 166.954 38.261 136.532 1.00 28.39 321 THR A C 1
ATOM 2264 O O . THR A 1 324 ? 166.272 39.063 135.859 1.00 27.36 321 THR A O 1
ATOM 2268 N N . ILE A 1 325 ? 167.509 37.150 136.031 1.00 24.39 322 ILE A N 1
ATOM 2269 C CA . ILE A 1 325 ? 167.347 36.803 134.622 1.00 26.10 322 ILE A CA 1
ATOM 2270 C C . ILE A 1 325 ? 165.980 36.134 134.436 1.00 28.17 322 ILE A C 1
ATOM 2271 O O . ILE A 1 325 ? 165.725 35.037 134.962 1.00 27.08 322 ILE A O 1
ATOM 2276 N N . THR A 1 326 ? 165.092 36.810 133.704 1.00 26.56 323 THR A N 1
ATOM 2277 C CA . THR A 1 326 ? 163.697 36.395 133.614 1.00 27.65 323 THR A CA 1
ATOM 2278 C C . THR A 1 326 ? 163.350 35.781 132.259 1.00 32.36 323 THR A C 1
ATOM 2279 O O . THR A 1 326 ? 162.244 35.289 132.103 1.00 31.90 323 THR A O 1
ATOM 2283 N N A SER A 1 327 ? 164.301 35.756 131.318 0.50 27.52 324 SER A N 1
ATOM 2284 N N B SER A 1 327 ? 164.305 35.735 131.327 0.50 30.20 324 SER A N 1
ATOM 2285 C CA A SER A 1 327 ? 164.071 35.064 130.033 0.50 31.05 324 SER A CA 1
ATOM 2286 C CA B SER A 1 327 ? 164.060 35.044 130.053 0.50 35.56 324 SER A CA 1
ATOM 2287 C C A SER A 1 327 ? 165.383 34.507 129.481 0.50 29.43 324 SER A C 1
ATOM 2288 C C B SER A 1 327 ? 165.373 34.517 129.469 0.50 32.10 324 SER A C 1
ATOM 2289 O O A SER A 1 327 ? 166.446 35.091 129.673 0.50 31.94 324 SER A O 1
ATOM 2290 O O B SER A 1 327 ? 166.432 35.104 129.667 0.50 34.94 324 SER A O 1
ATOM 2295 N N . SER A 1 328 ? 165.276 33.449 128.674 1.00 33.07 325 SER A N 1
ATOM 2296 C CA . SER A 1 328 ? 166.420 32.925 127.942 1.00 34.37 325 SER A CA 1
ATOM 2297 C C . SER A 1 328 ? 166.873 33.902 126.850 1.00 35.28 325 SER A C 1
ATOM 2298 O O . SER A 1 328 ? 167.979 33.770 126.314 1.00 42.27 325 SER A O 1
ATOM 2301 N N . THR A 1 329 ? 166.073 34.930 126.559 1.00 34.47 326 THR A N 1
ATOM 2302 C CA . THR A 1 329 ? 166.518 35.966 125.620 1.00 37.00 326 THR A CA 1
ATOM 2303 C C . THR A 1 329 ? 167.519 36.913 126.297 1.00 33.82 326 THR A C 1
ATOM 2304 O O . THR A 1 329 ? 168.087 37.785 125.633 1.00 34.02 326 THR A O 1
ATOM 2308 N N . GLY A 1 330 ? 167.595 36.871 127.632 1.00 30.83 327 GLY A N 1
ATOM 2309 C CA . GLY A 1 330 ? 168.539 37.684 128.384 1.00 29.59 327 GLY A CA 1
ATOM 2310 C C . GLY A 1 330 ? 167.899 38.806 129.187 1.00 28.72 327 GLY A C 1
ATOM 2311 O O . GLY A 1 330 ? 168.609 39.593 129.808 1.00 26.85 327 GLY A O 1
ATOM 2312 N N . THR A 1 331 ? 166.565 38.848 129.244 1.00 29.62 328 THR A N 1
ATOM 2313 C CA . THR A 1 331 ? 165.866 39.874 130.019 1.00 28.86 328 THR A CA 1
ATOM 2314 C C . THR A 1 331 ? 166.320 39.829 131.490 1.00 28.28 328 THR A C 1
ATOM 2315 O O . THR A 1 331 ? 166.384 38.765 132.100 1.00 27.67 328 THR A O 1
ATOM 2319 N N . LEU A 1 332 ? 166.645 41.001 132.025 1.00 26.33 329 LEU A N 1
ATOM 2320 C CA . LEU A 1 332 ? 167.130 41.183 133.390 1.00 27.55 329 LEU A CA 1
ATOM 2321 C C . LEU A 1 332 ? 166.249 42.211 134.106 1.00 29.28 329 LEU A C 1
ATOM 2322 O O . LEU A 1 332 ? 165.988 43.285 133.594 1.00 30.26 329 LEU A O 1
ATOM 2327 N N . SER A 1 333 ? 165.776 41.838 135.295 1.00 24.16 330 SER A N 1
ATOM 2328 C CA . SER A 1 333 ? 164.969 42.697 136.150 1.00 28.67 330 SER A CA 1
ATOM 2329 C C . SER A 1 333 ? 165.759 42.974 137.430 1.00 28.43 330 SER A C 1
ATOM 2330 O O . SER A 1 333 ? 166.061 42.040 138.181 1.00 26.92 330 SER A O 1
ATOM 2333 N N . SER A 1 334 ? 166.103 44.244 137.655 1.00 27.23 331 SER A N 1
ATOM 2334 C CA . SER A 1 334 ? 166.942 44.627 138.766 1.00 29.33 331 SER A CA 1
ATOM 2335 C C . SER A 1 334 ? 166.143 45.505 139.738 1.00 30.64 331 SER A C 1
ATOM 2336 O O . SER A 1 334 ? 165.731 46.620 139.424 1.00 32.12 331 SER A O 1
ATOM 2339 N N . THR A 1 335 ? 166.107 45.081 140.997 1.00 31.16 332 THR A N 1
ATOM 2340 C CA . THR A 1 335 ? 165.609 45.925 142.072 1.00 30.06 332 THR A CA 1
ATOM 2341 C C . THR A 1 335 ? 166.785 46.710 142.654 1.00 30.68 332 THR A C 1
ATOM 2342 O O . THR A 1 335 ? 167.898 46.206 142.732 1.00 34.43 332 THR A O 1
ATOM 2346 N N . LEU A 1 336 ? 166.508 47.932 143.112 1.00 29.50 333 LEU A N 1
ATOM 2347 C CA . LEU A 1 336 ? 167.520 48.819 143.611 1.00 28.69 333 LEU A CA 1
ATOM 2348 C C . LEU A 1 336 ? 167.435 48.877 145.141 1.00 30.96 333 LEU A C 1
ATOM 2349 O O . LEU A 1 336 ? 166.355 48.810 145.691 1.00 32.83 333 LEU A O 1
ATOM 2354 N N . GLY A 1 337 ? 168.578 49.094 145.791 1.00 31.38 334 GLY A N 1
ATOM 2355 C CA . GLY A 1 337 ? 168.667 49.161 147.254 1.00 30.93 334 GLY A CA 1
ATOM 2356 C C . GLY A 1 337 ? 169.850 49.986 147.712 1.00 31.00 334 GLY A C 1
ATOM 2357 O O . GLY A 1 337 ? 170.752 50.311 146.930 1.00 29.07 334 GLY A O 1
ATOM 2358 N N . GLN A 1 338 ? 169.803 50.413 148.974 1.00 29.92 335 GLN A N 1
ATOM 2359 C CA . GLN A 1 338 ? 170.880 51.158 149.599 1.00 28.02 335 GLN A CA 1
ATOM 2360 C C . GLN A 1 338 ? 171.159 50.542 150.972 1.00 29.83 335 GLN A C 1
ATOM 2361 O O . GLN A 1 338 ? 170.234 50.162 151.693 1.00 28.97 335 GLN A O 1
ATOM 2367 N N . LEU A 1 339 ? 172.441 50.475 151.322 1.00 27.20 336 LEU A N 1
ATOM 2368 C CA . LEU A 1 339 ? 172.872 49.957 152.610 1.00 30.25 336 LEU A CA 1
ATOM 2369 C C . LEU A 1 339 ? 174.062 50.773 153.086 1.00 31.33 336 LEU A C 1
ATOM 2370 O O . LEU A 1 339 ? 174.942 51.131 152.310 1.00 29.45 336 LEU A O 1
ATOM 2375 N N . ALA A 1 340 ? 174.082 51.081 154.381 1.00 25.49 337 ALA A N 1
ATOM 2376 C CA . ALA A 1 340 ? 175.273 51.620 155.001 1.00 27.93 337 ALA A CA 1
ATOM 2377 C C . ALA A 1 340 ? 175.372 51.022 156.394 1.00 28.72 337 ALA A C 1
ATOM 2378 O O . ALA A 1 340 ? 174.336 50.702 157.002 1.00 30.15 337 ALA A O 1
ATOM 2380 N N . PHE A 1 341 ? 176.606 50.777 156.830 1.00 26.69 338 PHE A N 1
ATOM 2381 C CA . PHE A 1 341 ? 176.808 50.417 158.226 1.00 27.91 338 PHE A CA 1
ATOM 2382 C C . PHE A 1 341 ? 178.149 50.973 158.694 1.00 28.48 338 PHE A C 1
ATOM 2383 O O . PHE A 1 341 ? 179.090 51.194 157.919 1.00 26.66 338 PHE A O 1
ATOM 2391 N N . ASP A 1 342 ? 178.184 51.294 159.988 1.00 27.17 339 ASP A N 1
ATOM 2392 C CA . ASP A 1 342 ? 179.372 51.750 160.676 1.00 28.04 339 ASP A CA 1
ATOM 2393 C C . ASP A 1 342 ? 179.632 50.778 161.823 1.00 29.13 339 ASP A C 1
ATOM 2394 O O . ASP A 1 342 ? 178.693 50.461 162.565 1.00 29.13 339 ASP A O 1
ATOM 2399 N N . VAL A 1 343 ? 180.870 50.323 161.966 1.00 30.22 340 VAL A N 1
ATOM 2400 C CA . VAL A 1 343 ? 181.184 49.378 163.040 1.00 31.90 340 VAL A CA 1
ATOM 2401 C C . VAL A 1 343 ? 182.503 49.779 163.709 1.00 29.04 340 VAL A C 1
ATOM 2402 O O . VAL A 1 343 ? 183.496 50.162 163.050 1.00 28.97 340 VAL A O 1
ATOM 2406 N N A ASP A 1 344 ? 182.460 49.801 165.045 0.50 26.89 341 ASP A N 1
ATOM 2407 N N B ASP A 1 344 ? 182.459 49.805 165.045 0.50 29.12 341 ASP A N 1
ATOM 2408 C CA A ASP A 1 344 ? 183.610 50.069 165.899 0.50 27.96 341 ASP A CA 1
ATOM 2409 C CA B ASP A 1 344 ? 183.614 50.063 165.894 0.50 31.42 341 ASP A CA 1
ATOM 2410 C C A ASP A 1 344 ? 183.997 48.774 166.622 0.50 26.84 341 ASP A C 1
ATOM 2411 C C B ASP A 1 344 ? 183.996 48.769 166.618 0.50 28.79 341 ASP A C 1
ATOM 2412 O O A ASP A 1 344 ? 183.163 48.170 167.307 0.50 30.37 341 ASP A O 1
ATOM 2413 O O B ASP A 1 344 ? 183.162 48.168 167.305 0.50 32.19 341 ASP A O 1
ATOM 2422 N N . LYS A 1 345 ? 185.264 48.378 166.470 1.00 26.11 342 LYS A N 1
ATOM 2423 C CA . LYS A 1 345 ? 185.765 47.103 166.936 1.00 28.91 342 LYS A CA 1
ATOM 2424 C C . LYS A 1 345 ? 186.889 47.349 167.948 1.00 27.45 342 LYS A C 1
ATOM 2425 O O . LYS A 1 345 ? 187.721 48.227 167.749 1.00 26.51 342 LYS A O 1
ATOM 2431 N N . LYS A 1 346 ? 186.992 46.446 168.928 1.00 29.21 343 LYS A N 1
ATOM 2432 C CA . LYS A 1 346 ? 188.131 46.365 169.831 1.00 27.15 343 LYS A CA 1
ATOM 2433 C C . LYS A 1 346 ? 188.474 44.902 170.084 1.00 24.72 343 LYS A C 1
ATOM 2434 O O . LYS A 1 346 ? 187.583 44.064 170.156 1.00 27.97 343 LYS A O 1
ATOM 2440 N N . SER A 1 347 ? 189.759 44.606 170.255 1.00 25.85 344 SER A N 1
ATOM 2441 C CA . SER A 1 347 ? 190.171 43.240 170.401 1.00 28.43 344 SER A CA 1
ATOM 2442 C C . SER A 1 347 ? 191.459 43.160 171.222 1.00 26.93 344 SER A C 1
ATOM 2443 O O . SER A 1 347 ? 192.282 44.074 171.254 1.00 29.92 344 SER A O 1
ATOM 2446 N N . ALA A 1 348 ? 191.641 42.015 171.865 1.00 28.14 345 ALA A N 1
ATOM 2447 C CA . ALA A 1 348 ? 192.795 41.822 172.732 1.00 28.86 345 ALA A CA 1
ATOM 2448 C C . ALA A 1 348 ? 193.122 40.342 172.802 1.00 28.39 345 ALA A C 1
ATOM 2449 O O . ALA A 1 348 ? 192.228 39.491 172.711 1.00 27.49 345 ALA A O 1
ATOM 2451 N N . ASP A 1 349 ? 194.396 40.063 173.072 1.00 26.87 346 ASP A N 1
ATOM 2452 C CA . ASP A 1 349 ? 194.920 38.725 173.219 1.00 29.80 346 ASP A CA 1
ATOM 2453 C C . ASP A 1 349 ? 196.179 38.839 174.078 1.00 36.50 346 ASP A C 1
ATOM 2454 O O . ASP A 1 349 ? 197.110 39.578 173.695 1.00 35.43 346 ASP A O 1
ATOM 2459 N N . ALA A 1 350 ? 196.146 38.228 175.265 1.00 31.73 347 ALA A N 1
ATOM 2460 C CA . ALA A 1 350 ? 197.271 38.276 176.215 1.00 32.42 347 ALA A CA 1
ATOM 2461 C C . ALA A 1 350 ? 197.496 36.886 176.801 1.00 30.11 347 ALA A C 1
ATOM 2462 O O . ALA A 1 350 ? 196.560 36.109 176.972 1.00 32.10 347 ALA A O 1
ATOM 2464 N N . GLY A 1 351 ? 198.755 36.571 177.115 1.00 30.87 348 GLY A N 1
ATOM 2465 C CA . GLY A 1 351 ? 199.046 35.283 177.676 1.00 33.67 348 GLY A CA 1
ATOM 2466 C C . GLY A 1 351 ? 200.497 35.127 178.094 1.00 29.77 348 GLY A C 1
ATOM 2467 O O . GLY A 1 351 ? 201.253 36.089 178.180 1.00 29.66 348 GLY A O 1
ATOM 2468 N N . PHE A 1 352 ? 200.843 33.866 178.328 1.00 29.03 349 PHE A N 1
ATOM 2469 C CA . PHE A 1 352 ? 202.145 33.450 178.715 1.00 32.84 349 PHE A CA 1
ATOM 2470 C C . PHE A 1 352 ? 202.538 32.291 177.817 1.00 32.74 349 PHE A C 1
ATOM 2471 O O . PHE A 1 352 ? 201.695 31.469 177.454 1.00 32.05 349 PHE A O 1
ATOM 2479 N N . LYS A 1 353 ? 203.847 32.158 177.606 1.00 31.19 350 LYS A N 1
ATOM 2480 C CA . LYS A 1 353 ? 204.423 31.002 176.968 1.00 32.53 350 LYS A CA 1
ATOM 2481 C C . LYS A 1 353 ? 205.612 30.549 177.817 1.00 31.72 350 LYS A C 1
ATOM 2482 O O . LYS A 1 353 ? 206.331 31.386 178.340 1.00 35.20 350 LYS A O 1
ATOM 2488 N N . GLY A 1 354 ? 205.889 29.252 177.813 1.00 32.27 351 GLY A N 1
ATOM 2489 C CA . GLY A 1 354 ? 206.999 28.742 178.598 1.00 37.60 351 GLY A CA 1
ATOM 2490 C C . GLY A 1 354 ? 207.495 27.405 178.107 1.00 35.89 351 GLY A C 1
ATOM 2491 O O . GLY A 1 354 ? 206.903 26.806 177.215 1.00 34.47 351 GLY A O 1
ATOM 2492 N N . LYS A 1 355 ? 208.517 26.887 178.806 1.00 31.86 352 LYS A N 1
ATOM 2493 C CA . LYS A 1 355 ? 209.132 25.617 178.490 1.00 29.90 352 LYS A CA 1
ATOM 2494 C C . LYS A 1 355 ? 209.576 24.922 179.781 1.00 30.53 352 LYS A C 1
ATOM 2495 O O . LYS A 1 355 ? 209.912 25.596 180.761 1.00 36.36 352 LYS A O 1
ATOM 2501 N N . PHE A 1 356 ? 209.540 23.591 179.754 1.00 32.48 353 PHE A N 1
ATOM 2502 C CA . PHE A 1 356 ? 210.076 22.747 180.810 1.00 34.49 353 PHE A CA 1
ATOM 2503 C C . PHE A 1 356 ? 210.322 21.370 180.208 1.00 35.77 353 PHE A C 1
ATOM 2504 O O . PHE A 1 356 ? 209.941 21.110 179.062 1.00 35.09 353 PHE A O 1
ATOM 2512 N N . GLU A 1 357 ? 211.027 20.510 180.957 1.00 32.47 354 GLU A N 1
ATOM 2513 C CA . GLU A 1 357 ? 211.358 19.188 180.515 1.00 32.17 354 GLU A CA 1
ATOM 2514 C C . GLU A 1 357 ? 210.951 18.177 181.586 1.00 31.79 354 GLU A C 1
ATOM 2515 O O . GLU A 1 357 ? 211.018 18.465 182.762 1.00 35.51 354 GLU A O 1
ATOM 2521 N N . THR A 1 358 ? 210.419 17.043 181.130 1.00 34.39 355 THR A N 1
ATOM 2522 C CA . THR A 1 358 ? 210.115 15.908 181.974 1.00 36.27 355 THR A CA 1
ATOM 2523 C C . THR A 1 358 ? 210.887 14.708 181.436 1.00 39.04 355 THR A C 1
ATOM 2524 O O . THR A 1 358 ? 210.516 14.128 180.404 1.00 35.98 355 THR A O 1
ATOM 2528 N N . GLY A 1 359 ? 212.006 14.385 182.098 1.00 39.25 356 GLY A N 1
ATOM 2529 C CA . GLY A 1 359 ? 212.942 13.410 181.563 1.00 39.88 356 GLY A CA 1
ATOM 2530 C C . GLY A 1 359 ? 213.439 13.835 180.192 1.00 32.73 356 GLY A C 1
ATOM 2531 O O . GLY A 1 359 ? 213.830 14.977 180.013 1.00 38.91 356 GLY A O 1
ATOM 2532 N N . SER A 1 360 ? 213.281 12.957 179.203 1.00 35.96 357 SER A N 1
ATOM 2533 C CA . SER A 1 360 ? 213.752 13.214 177.839 1.00 39.27 357 SER A CA 1
ATOM 2534 C C . SER A 1 360 ? 212.672 13.890 176.966 1.00 46.40 357 SER A C 1
ATOM 2535 O O . SER A 1 360 ? 212.820 13.958 175.728 1.00 40.76 357 SER A O 1
ATOM 2538 N N . VAL A 1 361 ? 211.579 14.354 177.592 1.00 37.45 358 VAL A N 1
ATOM 2539 C CA . VAL A 1 361 ? 210.451 14.981 176.866 1.00 34.81 358 VAL A CA 1
ATOM 2540 C C . VAL A 1 361 ? 210.457 16.486 177.129 1.00 33.44 358 VAL A C 1
ATOM 2541 O O . VAL A 1 361 ? 210.478 16.911 178.262 1.00 35.25 358 VAL A O 1
ATOM 2545 N N . LYS A 1 362 ? 210.529 17.281 176.054 1.00 30.57 359 LYS A N 1
ATOM 2546 C CA . LYS A 1 362 ? 210.522 18.712 176.142 1.00 33.68 359 LYS A CA 1
ATOM 2547 C C . LYS A 1 362 ? 209.078 19.223 175.970 1.00 35.28 359 LYS A C 1
ATOM 2548 O O . LYS A 1 362 ? 208.345 18.748 175.112 1.00 34.09 359 LYS A O 1
ATOM 2554 N N . HIS A 1 363 ? 208.731 20.234 176.757 1.00 30.12 360 HIS A N 1
ATOM 2555 C CA . HIS A 1 363 ? 207.402 20.843 176.774 1.00 32.47 360 HIS A CA 1
ATOM 2556 C C . HIS A 1 363 ? 207.521 22.312 176.385 1.00 29.91 360 HIS A C 1
ATOM 2557 O O . HIS A 1 363 ? 208.352 23.057 176.928 1.00 33.27 360 HIS A O 1
ATOM 2564 N N . GLN A 1 364 ? 206.664 22.727 175.443 1.00 27.62 361 GLN A N 1
ATOM 2565 C CA . GLN A 1 364 ? 206.489 24.131 175.095 1.00 30.96 361 GLN A CA 1
ATOM 2566 C C . GLN A 1 364 ? 204.991 24.428 175.148 1.00 28.15 361 GLN A C 1
ATOM 2567 O O . GLN A 1 364 ? 204.229 23.756 174.454 1.00 30.30 361 GLN A O 1
ATOM 2573 N N . TRP A 1 365 ? 204.589 25.340 176.031 1.00 30.49 362 TRP A N 1
ATOM 2574 C CA . TRP A 1 365 ? 203.186 25.546 176.323 1.00 30.03 362 TRP A CA 1
ATOM 2575 C C . TRP A 1 365 ? 202.846 27.017 176.129 1.00 31.94 362 TRP A C 1
ATOM 2576 O O . TRP A 1 365 ? 203.714 27.892 176.186 1.00 30.94 362 TRP A O 1
ATOM 2587 N N . VAL A 1 366 ? 201.539 27.276 175.986 1.00 27.12 363 VAL A N 1
ATOM 2588 C CA . VAL A 1 366 ? 201.018 28.600 175.906 1.00 25.42 363 VAL A CA 1
ATOM 2589 C C . VAL A 1 366 ? 199.634 28.627 176.570 1.00 27.37 363 VAL A C 1
ATOM 2590 O O . VAL A 1 366 ? 198.882 27.664 176.485 1.00 30.03 363 VAL A O 1
ATOM 2594 N N . ALA A 1 367 ? 199.328 29.757 177.204 1.00 30.86 364 ALA A N 1
ATOM 2595 C CA . ALA A 1 367 ? 198.017 29.990 177.781 1.00 33.81 364 ALA A CA 1
ATOM 2596 C C . ALA A 1 367 ? 197.625 31.426 177.462 1.00 29.26 364 ALA A C 1
ATOM 2597 O O . ALA A 1 367 ? 198.411 32.337 177.669 1.00 30.42 364 ALA A O 1
ATOM 2599 N N . ASN A 1 368 ? 196.371 31.628 177.033 1.00 26.55 365 ASN A N 1
ATOM 2600 C CA . ASN A 1 368 ? 195.973 32.962 176.673 1.00 25.54 365 ASN A CA 1
ATOM 2601 C C . ASN A 1 368 ? 194.502 33.212 176.994 1.00 25.66 365 ASN A C 1
ATOM 2602 O O . ASN A 1 368 ? 193.736 32.300 177.349 1.00 26.44 365 ASN A O 1
ATOM 2607 N N . ALA A 1 369 ? 194.175 34.501 176.960 1.00 27.10 366 ALA A N 1
ATOM 2608 C CA . ALA A 1 369 ? 192.839 35.022 177.052 1.00 30.98 366 ALA A CA 1
ATOM 2609 C C . ALA A 1 369 ? 192.629 36.003 175.903 1.00 29.98 366 ALA A C 1
ATOM 2610 O O . ALA A 1 369 ? 193.523 36.812 175.624 1.00 30.28 366 ALA A O 1
ATOM 2612 N N . THR A 1 370 ? 191.461 35.918 175.249 1.00 27.60 367 THR A N 1
ATOM 2613 C CA . THR A 1 370 ? 191.145 36.806 174.124 1.00 27.70 367 THR A CA 1
ATOM 2614 C C . THR A 1 370 ? 189.801 37.483 174.381 1.00 29.57 367 THR A C 1
ATOM 2615 O O . THR A 1 370 ? 188.930 36.926 175.064 1.00 30.46 367 THR A O 1
ATOM 2619 N N . TYR A 1 371 ? 189.632 38.647 173.754 1.00 28.85 368 TYR A N 1
ATOM 2620 C CA . TYR A 1 371 ? 188.412 39.443 173.813 1.00 30.45 368 TYR A CA 1
ATOM 2621 C C . TYR A 1 371 ? 188.204 40.114 172.447 1.00 28.42 368 TYR A C 1
ATOM 2622 O O . TYR A 1 371 ? 189.141 40.625 171.844 1.00 31.40 368 TYR A O 1
ATOM 2631 N N . TYR A 1 372 ? 186.944 40.189 172.028 1.00 27.65 369 TYR A N 1
ATOM 2632 C CA . TYR A 1 372 ? 186.537 40.988 170.862 1.00 27.99 369 TYR A CA 1
ATOM 2633 C C . TYR A 1 372 ? 185.159 41.587 171.137 1.00 26.48 369 TYR A C 1
ATOM 2634 O O . TYR A 1 372 ? 184.288 40.932 171.681 1.00 28.36 369 TYR A O 1
ATOM 2643 N N A ASN A 1 373 ? 185.006 42.875 170.826 0.50 26.31 370 ASN A N 1
ATOM 2644 N N B ASN A 1 373 ? 185.006 42.868 170.802 0.50 26.47 370 ASN A N 1
ATOM 2645 C CA A ASN A 1 373 ? 183.717 43.542 170.943 0.50 30.46 370 ASN A CA 1
ATOM 2646 C CA B ASN A 1 373 ? 183.742 43.567 170.959 0.50 30.98 370 ASN A CA 1
ATOM 2647 C C A ASN A 1 373 ? 183.539 44.457 169.733 0.50 28.38 370 ASN A C 1
ATOM 2648 C C B ASN A 1 373 ? 183.541 44.464 169.737 0.50 28.61 370 ASN A C 1
ATOM 2649 O O A ASN A 1 373 ? 184.478 45.134 169.331 0.50 29.26 370 ASN A O 1
ATOM 2650 O O B ASN A 1 373 ? 184.476 45.140 169.325 0.50 29.54 370 ASN A O 1
ATOM 2659 N N . HIS A 1 374 ? 182.323 44.497 169.193 1.00 26.10 371 HIS A N 1
ATOM 2660 C CA . HIS A 1 374 ? 181.982 45.548 168.241 1.00 30.50 371 HIS A CA 1
ATOM 2661 C C . HIS A 1 374 ? 180.599 46.106 168.549 1.00 28.02 371 HIS A C 1
ATOM 2662 O O . HIS A 1 374 ? 179.744 45.428 169.115 1.00 29.23 371 HIS A O 1
ATOM 2669 N N . THR A 1 375 ? 180.424 47.375 168.172 1.00 26.83 372 THR A N 1
ATOM 2670 C CA . THR A 1 375 ? 179.144 48.019 168.108 1.00 29.33 372 THR A CA 1
ATOM 2671 C C . THR A 1 375 ? 178.939 48.508 166.677 1.00 27.44 372 THR A C 1
ATOM 2672 O O . THR A 1 375 ? 179.897 48.929 166.038 1.00 29.19 372 THR A O 1
ATOM 2676 N N . GLN A 1 376 ? 177.704 48.395 166.195 1.00 27.81 373 GLN A N 1
ATOM 2677 C CA . GLN A 1 376 ? 177.390 48.639 164.796 1.00 29.81 373 GLN A CA 1
ATOM 2678 C C . GLN A 1 376 ? 176.059 49.393 164.695 1.00 30.50 373 GLN A C 1
ATOM 2679 O O . GLN A 1 376 ? 175.131 49.157 165.451 1.00 30.27 373 GLN A O 1
ATOM 2685 N N . ASP A 1 377 ? 175.972 50.266 163.694 1.00 29.86 374 ASP A N 1
ATOM 2686 C CA . ASP A 1 377 ? 174.727 50.843 163.231 1.00 29.65 374 ASP A CA 1
ATOM 2687 C C . ASP A 1 377 ? 174.526 50.484 161.756 1.00 30.54 374 ASP A C 1
ATOM 2688 O O . ASP A 1 377 ? 175.435 50.672 160.955 1.00 28.58 374 ASP A O 1
ATOM 2693 N N . ASP A 1 378 ? 173.319 50.022 161.428 1.00 28.38 375 ASP A N 1
ATOM 2694 C CA . ASP A 1 378 ? 172.905 49.729 160.084 1.00 28.56 375 ASP A CA 1
ATOM 2695 C C . ASP A 1 378 ? 171.876 50.766 159.616 1.00 32.35 375 ASP A C 1
ATOM 2696 O O . ASP A 1 378 ? 170.963 51.115 160.355 1.00 30.39 375 ASP A O 1
ATOM 2701 N N . TYR A 1 379 ? 171.950 51.086 158.321 1.00 25.68 376 TYR A N 1
ATOM 2702 C CA . TYR A 1 379 ? 171.050 51.979 157.617 1.00 27.03 376 TYR A CA 1
ATOM 2703 C C . TYR A 1 379 ? 170.692 51.321 156.292 1.00 32.15 376 TYR A C 1
ATOM 2704 O O . TYR A 1 379 ? 171.525 50.615 155.716 1.00 31.17 376 TYR A O 1
ATOM 2713 N N . GLY A 1 380 ? 169.471 51.526 155.807 1.00 28.67 377 GLY A N 1
ATOM 2714 C CA . GLY A 1 380 ? 169.191 51.047 154.468 1.00 32.38 377 GLY A CA 1
ATOM 2715 C C . GLY A 1 380 ? 167.783 51.296 153.975 1.00 36.00 377 GLY A C 1
ATOM 2716 O O . GLY A 1 380 ? 166.871 51.594 154.733 1.00 33.30 377 GLY A O 1
ATOM 2717 N N . TYR A 1 381 ? 167.633 51.136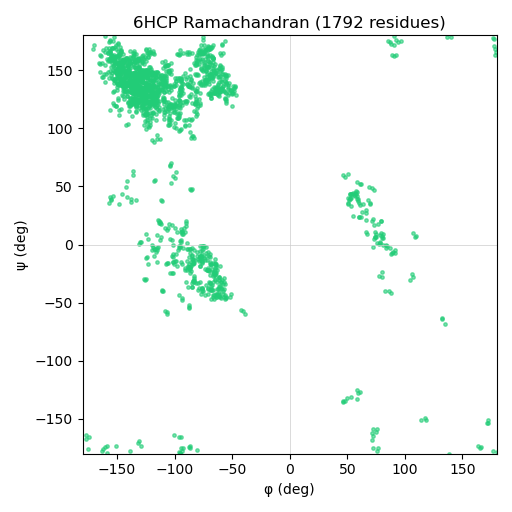 152.655 1.00 33.25 378 TYR A N 1
ATOM 2718 C CA . TYR A 1 381 ? 166.352 50.963 151.988 1.00 35.00 378 TYR A CA 1
ATOM 2719 C C . TYR A 1 381 ? 166.341 49.606 151.288 1.00 35.39 378 TYR A C 1
ATOM 2720 O O . TYR A 1 381 ? 167.171 49.343 150.397 1.00 36.38 378 TYR A O 1
ATOM 2729 N N . ARG A 1 382 ? 165.309 48.824 151.576 1.00 33.17 379 ARG A N 1
ATOM 2730 C CA . ARG A 1 382 ? 164.952 47.695 150.760 1.00 40.75 379 ARG A CA 1
ATOM 2731 C C . ARG A 1 382 ? 164.202 48.197 149.518 1.00 44.47 379 ARG A C 1
ATOM 2732 O O . ARG A 1 382 ? 164.262 47.586 148.467 1.00 40.67 379 ARG A O 1
ATOM 2740 N N . ILE A 1 383 ? 163.371 49.223 149.706 1.00 40.63 380 ILE A N 1
ATOM 2741 C CA . ILE A 1 383 ? 162.647 49.887 148.614 1.00 44.06 380 ILE A CA 1
ATOM 2742 C C . ILE A 1 383 ? 162.980 51.375 148.688 1.00 41.23 380 ILE A C 1
ATOM 2743 O O . ILE A 1 383 ? 162.760 52.006 149.708 1.00 44.27 380 ILE A O 1
ATOM 2748 N N . ILE A 1 384 ? 163.648 51.898 147.661 1.00 34.39 381 ILE A N 1
ATOM 2749 C CA . ILE A 1 384 ? 164.046 53.282 147.636 1.00 37.78 381 ILE A CA 1
ATOM 2750 C C . ILE A 1 384 ? 162.847 54.116 147.187 1.00 47.30 381 ILE A C 1
ATOM 2751 O O . ILE A 1 384 ? 162.316 53.896 146.096 1.00 39.24 381 ILE A O 1
ATOM 2756 N N . PRO A 1 385 ? 162.425 55.133 147.973 1.00 44.87 382 PRO A N 1
ATOM 2757 C CA . PRO A 1 385 ? 161.335 56.021 147.557 1.00 46.41 382 PRO A CA 1
ATOM 2758 C C . PRO A 1 385 ? 161.618 56.674 146.194 1.00 37.76 382 PRO A C 1
ATOM 2759 O O . PRO A 1 385 ? 162.683 57.263 145.985 1.00 43.86 382 PRO A O 1
ATOM 2763 N N . GLY A 1 386 ? 160.695 56.479 145.249 1.00 38.94 383 GLY A N 1
ATOM 2764 C CA . GLY A 1 386 ? 160.814 57.055 143.909 1.00 42.79 383 GLY A CA 1
ATOM 2765 C C . GLY A 1 386 ? 161.510 56.107 142.945 1.00 45.94 383 GLY A C 1
ATOM 2766 O O . GLY A 1 386 ? 161.652 56.402 141.764 1.00 42.84 383 GLY A O 1
ATOM 2767 N N . PHE A 1 387 ? 161.983 54.965 143.452 1.00 41.21 384 PHE A N 1
ATOM 2768 C CA . PHE A 1 387 ? 162.814 54.044 142.650 1.00 35.93 384 PHE A CA 1
ATOM 2769 C C . PHE A 1 387 ? 162.375 52.608 142.929 1.00 46.31 384 PHE A C 1
ATOM 2770 O O . PHE A 1 387 ? 163.205 51.699 143.081 1.00 47.69 384 PHE A O 1
ATOM 2778 N N . SER A 1 388 ? 161.067 52.438 143.116 1.00 37.70 385 SER A N 1
ATOM 2779 C CA . SER A 1 388 ? 160.522 51.202 143.614 1.00 46.42 385 SER A CA 1
ATOM 2780 C C . SER A 1 388 ? 160.289 50.219 142.461 1.00 42.87 385 SER A C 1
ATOM 2781 O O . SER A 1 388 ? 160.152 49.030 142.678 1.00 44.73 385 SER A O 1
ATOM 2784 N N . ASP A 1 389 ? 160.151 50.726 141.236 1.00 36.72 386 ASP A N 1
ATOM 2785 C CA . ASP A 1 389 ? 159.959 49.846 140.096 1.00 41.91 386 ASP A CA 1
ATOM 2786 C C . ASP A 1 389 ? 161.304 49.220 139.744 1.00 32.06 386 ASP A C 1
ATOM 2787 O O . ASP A 1 389 ? 162.328 49.896 139.760 1.00 36.91 386 ASP A O 1
ATOM 2792 N N . PRO A 1 390 ? 161.332 47.926 139.371 1.00 36.93 387 PRO A N 1
ATOM 2793 C CA . PRO A 1 390 ? 162.568 47.302 138.908 1.00 36.52 387 PRO A CA 1
ATOM 2794 C C . PRO A 1 390 ? 162.996 47.888 137.556 1.00 35.45 387 PRO A C 1
ATOM 2795 O O . PRO A 1 390 ? 162.162 48.352 136.781 1.00 35.06 387 PRO A O 1
ATOM 2799 N N . VAL A 1 391 ? 164.309 47.971 137.350 1.00 34.32 388 VAL A N 1
ATOM 2800 C CA . VAL A 1 391 ? 164.891 48.398 136.096 1.00 31.07 388 VAL A CA 1
ATOM 2801 C C . VAL A 1 391 ? 165.018 47.175 135.189 1.00 33.00 388 VAL A C 1
ATOM 2802 O O . VAL A 1 391 ? 165.586 46.151 135.582 1.00 32.47 388 VAL A O 1
ATOM 2806 N N . ILE A 1 392 ? 164.471 47.283 133.969 1.00 30.48 389 ILE A N 1
ATOM 2807 C CA . ILE A 1 392 ? 164.429 46.169 133.036 1.00 28.69 389 ILE A CA 1
ATOM 2808 C C . ILE A 1 392 ? 165.484 46.409 131.962 1.00 32.74 389 ILE A C 1
ATOM 2809 O O . ILE A 1 392 ? 165.470 47.455 131.319 1.00 31.62 389 ILE A O 1
ATOM 2814 N N . THR A 1 393 ? 166.444 45.486 131.863 1.00 30.11 390 THR A N 1
ATOM 2815 C CA . THR A 1 393 ? 167.495 45.567 130.862 1.00 30.29 390 THR A CA 1
ATOM 2816 C C . THR A 1 393 ? 167.581 44.209 130.168 1.00 28.62 390 THR A C 1
ATOM 2817 O O . THR A 1 393 ? 166.745 43.302 130.397 1.00 29.67 390 THR A O 1
ATOM 2821 N N . ASN A 1 394 ? 168.633 44.033 129.379 1.00 28.62 391 ASN A N 1
ATOM 2822 C CA . ASN A 1 394 ? 168.948 42.730 128.804 1.00 28.13 391 ASN A CA 1
ATOM 2823 C C . ASN A 1 394 ? 170.452 42.510 128.981 1.00 25.13 391 ASN A C 1
ATOM 2824 O O . ASN A 1 394 ? 171.237 43.423 128.712 1.00 26.89 391 ASN A O 1
ATOM 2829 N N . ILE A 1 395 ? 170.854 41.303 129.398 1.00 23.99 392 ILE A N 1
ATOM 2830 C CA . ILE A 1 395 ? 172.259 41.058 129.727 1.00 25.65 392 ILE A CA 1
ATOM 2831 C C . ILE A 1 395 ? 173.149 41.202 128.484 1.00 24.59 392 ILE A C 1
ATOM 2832 O O . ILE A 1 395 ? 174.351 41.400 128.634 1.00 26.42 392 ILE A O 1
ATOM 2837 N N . TYR A 1 396 ? 172.585 41.014 127.292 1.00 26.98 393 TYR A N 1
ATOM 2838 C CA . TYR A 1 396 ? 173.373 41.104 126.078 1.00 25.46 393 TYR A CA 1
ATOM 2839 C C . TYR A 1 396 ? 173.345 42.512 125.468 1.00 31.38 393 TYR A C 1
ATOM 2840 O O . TYR A 1 396 ? 173.970 42.726 124.427 1.00 30.74 393 TYR A O 1
ATOM 2849 N N . ASP A 1 397 ? 172.596 43.453 126.046 1.00 28.13 394 ASP A N 1
ATOM 2850 C CA . ASP A 1 397 ? 172.534 44.827 125.495 1.00 27.12 394 ASP A CA 1
ATOM 2851 C C . ASP A 1 397 ? 173.867 45.516 125.745 1.00 31.72 394 ASP A C 1
ATOM 2852 O O . ASP A 1 397 ? 174.299 45.674 126.893 1.00 28.73 394 ASP A O 1
ATOM 2857 N N . PRO A 1 398 ? 174.478 46.123 124.701 1.00 30.86 395 PRO A N 1
ATOM 2858 C CA . PRO A 1 398 ? 175.733 46.852 124.893 1.00 28.18 395 PRO A CA 1
ATOM 2859 C C . PRO A 1 398 ? 175.489 48.232 125.494 1.00 25.10 395 PRO A C 1
ATOM 2860 O O . PRO A 1 398 ? 176.423 48.847 125.944 1.00 29.96 395 PRO A O 1
ATOM 2864 N N . ASN A 1 399 ? 174.229 48.699 125.493 1.00 25.73 396 ASN A N 1
ATOM 2865 C CA . ASN A 1 399 ? 173.935 50.031 125.965 1.00 26.52 396 ASN A CA 1
ATOM 2866 C C . ASN A 1 399 ? 172.696 50.011 126.853 1.00 26.85 396 ASN A C 1
ATOM 2867 O O . ASN A 1 399 ? 171.747 50.764 126.619 1.00 25.80 396 ASN A O 1
ATOM 2872 N N . PRO A 1 400 ? 172.740 49.307 128.007 1.00 28.14 397 PRO A N 1
ATOM 2873 C CA . PRO A 1 400 ? 171.569 49.246 128.881 1.00 29.99 397 PRO A CA 1
ATOM 2874 C C . PRO A 1 400 ? 171.221 50.623 129.459 1.00 26.15 397 PRO A C 1
ATOM 2875 O O . PRO A 1 400 ? 172.089 51.419 129.787 1.00 29.84 397 PRO A O 1
ATOM 2879 N N . ASN A 1 401 ? 169.929 50.860 129.672 1.00 28.57 398 ASN A N 1
ATOM 2880 C CA . ASN A 1 401 ? 169.483 52.084 130.320 1.00 30.79 398 ASN A CA 1
ATOM 2881 C C . ASN A 1 401 ? 169.197 51.782 131.800 1.00 29.06 398 ASN A C 1
ATOM 2882 O O . ASN A 1 401 ? 168.201 51.106 132.087 1.00 29.37 398 ASN A O 1
ATOM 2887 N N . TRP A 1 402 ? 170.107 52.206 132.684 1.00 28.96 399 TRP A N 1
ATOM 2888 C CA . TRP A 1 402 ? 170.024 51.893 134.113 1.00 33.86 399 TRP A CA 1
ATOM 2889 C C . TRP A 1 402 ? 169.209 52.957 134.859 1.00 38.45 399 TRP A C 1
ATOM 2890 O O . TRP A 1 402 ? 168.967 52.821 136.060 1.00 32.79 399 TRP A O 1
ATOM 2901 N N . GLY A 1 403 ? 168.783 54.009 134.151 1.00 36.70 400 GLY A N 1
ATOM 2902 C CA . GLY A 1 403 ? 167.967 55.051 134.770 1.00 34.85 400 GLY A CA 1
ATOM 2903 C C . GLY A 1 403 ? 168.801 55.979 135.648 1.00 33.38 400 GLY A C 1
ATOM 2904 O O . GLY A 1 403 ? 170.029 55.912 135.685 1.00 33.77 400 GLY A O 1
ATOM 2905 N N . PRO A 1 404 ? 168.165 56.954 136.327 1.00 36.10 401 PRO A N 1
ATOM 2906 C CA . PRO A 1 404 ? 168.908 57.899 137.151 1.00 39.61 401 PRO A CA 1
ATOM 2907 C C . PRO A 1 404 ? 169.451 57.252 138.441 1.00 39.81 401 PRO A C 1
ATOM 2908 O O . PRO A 1 404 ? 168.950 56.215 138.893 1.00 40.11 401 PRO A O 1
ATOM 2912 N N . LYS A 1 405 ? 170.541 57.826 138.948 1.00 36.65 402 LYS A N 1
ATOM 2913 C CA . LYS A 1 405 ? 171.150 57.435 140.179 1.00 38.60 402 LYS A CA 1
ATOM 2914 C C . LYS A 1 405 ? 170.355 58.005 141.348 1.00 44.76 402 LYS A C 1
ATOM 2915 O O . LYS A 1 405 ? 170.279 59.213 141.505 1.00 40.13 402 LYS A O 1
ATOM 2921 N N . PRO A 1 406 ? 169.815 57.173 142.259 1.00 38.82 403 PRO A N 1
ATOM 2922 C CA . PRO A 1 406 ? 169.107 57.704 143.420 1.00 35.25 403 PRO A CA 1
ATOM 2923 C C . PRO A 1 406 ? 170.094 58.393 144.364 1.00 36.41 403 PRO A C 1
ATOM 2924 O O . PRO A 1 406 ? 171.251 57.988 144.492 1.00 38.83 403 PRO A O 1
ATOM 2928 N N . GLU A 1 407 ? 169.639 59.478 144.989 1.00 34.50 404 GLU A N 1
ATOM 2929 C CA . GLU A 1 407 ? 170.391 60.110 146.028 1.00 32.97 404 GLU A CA 1
ATOM 2930 C C . GLU A 1 407 ? 170.577 59.105 147.177 1.00 29.76 404 GLU A C 1
ATOM 2931 O O . GLU A 1 407 ? 169.699 58.295 147.434 1.00 34.12 404 GLU A O 1
ATOM 2937 N N . PHE A 1 408 ? 171.669 59.253 147.920 1.00 36.96 405 PHE A N 1
ATOM 2938 C CA . PHE A 1 408 ? 172.020 58.295 148.957 1.00 39.65 405 PHE A CA 1
ATOM 2939 C C . PHE A 1 408 ? 171.622 58.854 150.324 1.00 36.16 405 PHE A C 1
ATOM 2940 O O . PHE A 1 408 ? 172.372 59.618 150.910 1.00 39.13 405 PHE A O 1
ATOM 2948 N N . THR A 1 409 ? 170.484 58.386 150.851 1.00 38.15 406 THR A N 1
ATOM 2949 C CA . THR A 1 409 ? 169.945 58.838 152.150 1.00 46.10 406 THR A CA 1
ATOM 2950 C C . THR A 1 409 ? 169.321 57.674 152.921 1.00 40.73 406 THR A C 1
ATOM 2951 O O . THR A 1 409 ? 168.170 57.746 153.343 1.00 39.60 406 THR A O 1
ATOM 2955 N N . PRO A 1 410 ? 169.999 56.519 153.083 1.00 38.08 407 PRO A N 1
ATOM 2956 C CA . PRO A 1 410 ? 169.354 55.374 153.729 1.00 37.13 407 PRO A CA 1
ATOM 2957 C C . PRO A 1 410 ? 169.047 55.690 155.196 1.00 34.54 407 PRO A C 1
ATOM 2958 O O . PRO A 1 410 ? 169.880 56.268 155.881 1.00 34.48 407 PRO A O 1
ATOM 2962 N N . PRO A 1 411 ? 167.812 55.459 155.686 1.00 34.88 408 PRO A N 1
ATOM 2963 C CA . PRO A 1 411 ? 167.491 55.733 157.089 1.00 40.17 408 PRO A CA 1
ATOM 2964 C C . PRO A 1 411 ? 168.086 54.690 158.053 1.00 38.79 408 PRO A C 1
ATOM 2965 O O . PRO A 1 411 ? 168.257 53.521 157.679 1.00 31.02 408 PRO A O 1
ATOM 2969 N N . PHE A 1 412 ? 168.276 55.100 159.311 1.00 35.52 409 PHE A N 1
ATOM 2970 C CA . PHE A 1 412 ? 168.753 54.230 160.383 1.00 34.33 409 PHE A CA 1
ATOM 2971 C C . PHE A 1 412 ? 167.789 53.063 160.591 1.00 36.13 409 PHE A C 1
ATOM 2972 O O . PHE A 1 412 ? 166.560 53.224 160.574 1.00 34.99 409 PHE A O 1
ATOM 2980 N N . LEU A 1 413 ? 168.346 51.848 160.701 1.00 31.26 410 LEU A N 1
ATOM 2981 C CA . LEU A 1 413 ? 167.543 50.649 160.866 1.00 32.01 410 LEU A CA 1
ATOM 2982 C C . LEU A 1 413 ? 167.687 50.120 162.302 1.00 35.62 410 LEU A C 1
ATOM 2983 O O . LEU A 1 413 ? 166.702 49.882 162.960 1.00 36.07 410 LEU A O 1
ATOM 2988 N N . PHE A 1 414 ? 168.912 49.824 162.738 1.00 36.96 411 PHE A N 1
ATOM 2989 C CA . PHE A 1 414 ? 169.094 49.191 164.068 1.00 33.50 411 PHE A CA 1
ATOM 2990 C C . PHE A 1 414 ? 170.557 49.279 164.497 1.00 36.49 411 PHE A C 1
ATOM 2991 O O . PHE A 1 414 ? 171.470 49.447 163.677 1.00 31.72 411 PHE A O 1
ATOM 2999 N N . HIS A 1 415 ? 170.737 49.220 165.820 1.00 32.17 412 HIS A N 1
ATOM 3000 C CA . HIS A 1 415 ? 172.000 49.118 166.481 1.00 32.42 412 HIS A CA 1
ATOM 3001 C C . HIS A 1 415 ? 172.224 47.640 166.830 1.00 31.86 412 HIS A C 1
ATOM 3002 O O . HIS A 1 415 ? 171.277 46.944 167.140 1.00 33.08 412 HIS A O 1
ATOM 3009 N N . SER A 1 416 ? 173.463 47.164 166.737 1.00 32.28 413 SER A N 1
ATOM 3010 C CA . SER A 1 416 ? 173.770 45.772 167.077 1.00 26.96 413 SER A CA 1
ATOM 3011 C C . SER A 1 416 ? 175.151 45.705 167.719 1.00 29.86 413 SER A C 1
ATOM 3012 O O . SER A 1 416 ? 175.940 46.649 167.617 1.00 28.85 413 SER A O 1
ATOM 3015 N N . THR A 1 417 ? 175.394 44.625 168.474 1.00 27.79 414 THR A N 1
ATOM 3016 C CA . THR A 1 417 ? 176.657 44.399 169.121 1.00 25.29 414 THR A CA 1
ATOM 3017 C C . THR A 1 417 ? 177.000 42.912 169.013 1.00 22.51 414 THR A C 1
ATOM 3018 O O . THR A 1 417 ? 176.128 42.056 168.888 1.00 28.22 414 THR A O 1
ATOM 3022 N N . LEU A 1 418 ? 178.305 42.639 169.091 1.00 26.07 415 LEU A N 1
ATOM 3023 C CA . LEU A 1 418 ? 178.843 41.320 169.176 1.00 27.61 415 LEU A CA 1
ATOM 3024 C C . LEU A 1 418 ? 180.010 41.349 170.160 1.00 27.54 415 LEU A C 1
ATOM 3025 O O . LEU A 1 418 ? 180.856 42.254 170.140 1.00 27.07 415 LEU A O 1
ATOM 3030 N N A SER A 1 419 ? 180.018 40.367 171.059 0.50 26.24 416 SER A N 1
ATOM 3031 N N B SER A 1 419 ? 180.048 40.339 171.023 0.50 25.71 416 SER A N 1
ATOM 3032 C CA A SER A 1 419 ? 181.053 40.231 172.074 0.50 27.80 416 SER A CA 1
ATOM 3033 C CA B SER A 1 419 ? 181.051 40.242 172.061 0.50 27.08 416 SER A CA 1
ATOM 3034 C C A SER A 1 419 ? 181.493 38.772 172.133 0.50 28.41 416 SER A C 1
ATOM 3035 C C B SER A 1 419 ? 181.493 38.782 172.177 0.50 27.97 416 SER A C 1
ATOM 3036 O O A SER A 1 419 ? 180.646 37.869 172.156 0.50 27.41 416 SER A O 1
ATOM 3037 O O B SER A 1 419 ? 180.645 37.879 172.185 0.50 26.98 416 SER A O 1
ATOM 3042 N N . THR A 1 420 ? 182.812 38.553 172.155 1.00 27.31 417 THR A N 1
ATOM 3043 C CA . THR A 1 420 ? 183.366 37.207 172.288 1.00 28.68 417 THR A CA 1
ATOM 3044 C C . THR A 1 420 ? 184.552 37.245 173.244 1.00 29.01 417 THR A C 1
ATOM 3045 O O . THR A 1 420 ? 185.227 38.273 173.410 1.00 27.78 417 THR A O 1
ATOM 3049 N N . SER A 1 421 ? 184.733 36.144 173.975 1.00 28.58 418 SER A N 1
ATOM 3050 C CA . SER A 1 421 ? 185.907 36.021 174.828 1.00 29.09 418 SER A CA 1
ATOM 3051 C C . SER A 1 421 ? 186.314 34.547 174.877 1.00 27.87 418 SER A C 1
ATOM 3052 O O . SER A 1 421 ? 185.488 33.662 174.595 1.00 28.34 418 SER A O 1
ATOM 3055 N N . SER A 1 422 ? 187.605 34.291 175.103 1.00 29.33 419 SER A N 1
ATOM 3056 C CA . SER A 1 422 ? 188.054 32.913 175.224 1.00 30.16 419 SER A CA 1
ATOM 3057 C C . SER A 1 422 ? 189.238 32.809 176.191 1.00 26.51 419 SER A C 1
ATOM 3058 O O . SER A 1 422 ? 189.933 33.794 176.473 1.00 27.59 419 SER A O 1
ATOM 3061 N N . PHE A 1 423 ? 189.478 31.570 176.620 1.00 27.76 420 PHE A N 1
ATOM 3062 C CA . PHE A 1 423 ? 190.636 31.218 177.408 1.00 30.54 420 PHE A CA 1
ATOM 3063 C C . PHE A 1 423 ? 191.126 29.902 176.827 1.00 25.13 420 PHE A C 1
ATOM 3064 O O . PHE A 1 423 ? 190.341 28.976 176.603 1.00 26.61 420 PHE A O 1
ATOM 3072 N N . GLY A 1 424 ? 192.434 29.835 176.564 1.00 26.87 421 GLY A N 1
ATOM 3073 C CA . GLY A 1 424 ? 192.976 28.670 175.945 1.00 27.12 421 GLY A CA 1
ATOM 3074 C C . GLY A 1 424 ? 194.305 28.240 176.544 1.00 23.38 421 GLY A C 1
ATOM 3075 O O . GLY A 1 424 ? 195.016 29.032 177.166 1.00 28.07 421 GLY A O 1
ATOM 3076 N N . LEU A 1 425 ? 194.599 26.947 176.384 1.00 26.24 422 LEU A N 1
ATOM 3077 C CA . LEU A 1 425 ? 195.824 26.336 176.887 1.00 30.14 422 LEU A CA 1
ATOM 3078 C C . LEU A 1 425 ? 196.247 25.250 175.904 1.00 28.85 422 LEU A C 1
ATOM 3079 O O . LEU A 1 425 ? 195.423 24.442 175.484 1.00 29.52 422 LEU A O 1
ATOM 3084 N N . ALA A 1 426 ? 197.557 25.186 175.611 1.00 26.99 423 ALA A N 1
ATOM 3085 C CA . ALA A 1 426 ? 198.104 24.090 174.839 1.00 27.88 423 ALA A CA 1
ATOM 3086 C C . ALA A 1 426 ? 199.536 23.777 175.286 1.00 23.81 423 ALA A C 1
ATOM 3087 O O . ALA A 1 426 ? 200.251 24.644 175.748 1.00 26.92 423 ALA A O 1
ATOM 3089 N N . ASP A 1 427 ? 199.899 22.509 175.103 1.00 30.76 424 ASP A N 1
ATOM 3090 C CA . ASP A 1 427 ? 201.248 22.027 175.338 1.00 32.21 424 ASP A CA 1
ATOM 3091 C C . ASP A 1 427 ? 201.667 21.198 174.132 1.00 32.11 424 ASP A C 1
ATOM 3092 O O . ASP A 1 427 ? 200.886 20.368 173.644 1.00 30.33 424 ASP A O 1
ATOM 3097 N N . THR A 1 428 ? 202.906 21.427 173.678 1.00 30.61 425 THR A N 1
ATOM 3098 C CA . THR A 1 428 ? 203.531 20.584 172.688 1.00 29.81 425 THR A CA 1
ATOM 3099 C C . THR A 1 428 ? 204.653 19.796 173.384 1.00 27.56 425 THR A C 1
ATOM 3100 O O . THR A 1 428 ? 205.581 20.389 173.910 1.00 31.52 425 THR A O 1
ATOM 3104 N N . LEU A 1 429 ? 204.494 18.473 173.407 1.00 32.63 426 LEU A N 1
ATOM 3105 C CA . LEU A 1 429 ? 205.439 17.545 173.968 1.00 30.42 426 LEU A CA 1
ATOM 3106 C C . LEU A 1 429 ? 206.311 17.018 172.827 1.00 32.05 426 LEU A C 1
ATOM 3107 O O . LEU A 1 429 ? 205.771 16.398 171.908 1.00 33.38 426 LEU A O 1
ATOM 3112 N N . SER A 1 430 ? 207.639 17.168 172.968 1.00 35.56 427 SER A N 1
ATOM 3113 C CA . SER A 1 430 ? 208.616 16.692 171.951 1.00 35.30 427 SER A CA 1
ATOM 3114 C C . SER A 1 430 ? 209.460 15.550 172.526 1.00 34.51 427 SER A C 1
ATOM 3115 O O . SER A 1 430 ? 210.121 15.755 173.536 1.00 34.46 427 SER A O 1
ATOM 3118 N N . PHE A 1 431 ? 209.297 14.362 171.926 1.00 35.64 428 PHE A N 1
ATOM 3119 C CA . PHE A 1 431 ? 209.947 13.099 172.285 1.00 41.53 428 PHE A CA 1
ATOM 3120 C C . PHE A 1 431 ? 211.071 12.810 171.279 1.00 52.97 428 PHE A C 1
ATOM 3121 O O . PHE A 1 431 ? 211.001 13.248 170.114 1.00 39.53 428 PHE A O 1
ATOM 3129 N N . ALA A 1 432 ? 212.049 12.005 171.709 1.00 46.37 429 ALA A N 1
ATOM 3130 C CA . ALA A 1 432 ? 213.010 11.321 170.814 1.00 42.82 429 ALA A CA 1
ATOM 3131 C C . ALA A 1 432 ? 213.813 12.347 170.017 1.00 39.47 429 ALA A C 1
ATOM 3132 O O . ALA A 1 432 ? 213.772 12.358 168.777 1.00 45.27 429 ALA A O 1
ATOM 3134 N N . GLN A 1 433 ? 214.408 13.295 170.739 1.00 45.51 430 GLN A N 1
ATOM 3135 C CA . GLN A 1 433 ? 215.224 14.347 170.143 1.00 52.18 430 GLN A CA 1
ATOM 3136 C C . GLN A 1 433 ? 214.403 15.120 169.111 1.00 62.46 430 GLN A C 1
ATOM 3137 O O . GLN A 1 433 ? 214.886 15.418 168.013 1.00 53.40 430 GLN A O 1
ATOM 3143 N N . ASP A 1 434 ? 213.163 15.441 169.496 1.00 54.36 431 ASP A N 1
ATOM 3144 C CA . ASP A 1 434 ? 212.302 16.378 168.787 1.00 46.36 431 ASP A CA 1
ATOM 3145 C C . ASP A 1 434 ? 211.766 15.766 167.485 1.00 37.17 431 ASP A C 1
ATOM 3146 O O . ASP A 1 434 ? 211.104 16.459 166.712 1.00 42.89 431 ASP A O 1
ATOM 3151 N N . LYS A 1 435 ? 211.836 14.438 167.350 1.00 35.63 432 LYS A N 1
ATOM 3152 C CA . LYS A 1 435 ? 211.365 13.782 166.133 1.00 39.79 432 LYS A CA 1
ATOM 3153 C C . LYS A 1 435 ? 209.862 13.472 166.210 1.00 37.62 432 LYS A C 1
ATOM 3154 O O . LYS A 1 435 ? 209.273 13.082 165.205 1.00 35.45 432 LYS A O 1
ATOM 3160 N N . VAL A 1 436 ? 209.306 13.452 167.425 1.00 35.29 433 VAL A N 1
ATOM 3161 C CA . VAL A 1 436 ? 207.880 13.190 167.618 1.00 38.08 433 VAL A CA 1
ATOM 3162 C C . VAL A 1 436 ? 207.307 14.312 168.483 1.00 39.98 433 VAL A C 1
ATOM 3163 O O . VAL A 1 436 ? 207.844 14.604 169.548 1.00 38.79 433 VAL A O 1
ATOM 3167 N N . GLN A 1 437 ? 206.331 15.041 167.931 1.00 30.69 434 GLN A N 1
ATOM 3168 C CA . GLN A 1 437 ? 205.818 16.258 168.564 1.00 27.31 434 GLN A CA 1
ATOM 3169 C C . GLN A 1 437 ? 204.290 16.170 168.670 1.00 37.17 434 GLN A C 1
ATOM 3170 O O . GLN A 1 437 ? 203.602 16.008 167.657 1.00 31.82 434 GLN A O 1
ATOM 3176 N N . LEU A 1 438 ? 203.799 16.078 169.913 1.00 32.51 435 LEU A N 1
ATOM 3177 C CA . LEU A 1 438 ? 202.362 15.932 170.201 1.00 33.50 435 LEU A CA 1
ATOM 3178 C C . LEU A 1 438 ? 201.854 17.232 170.817 1.00 35.57 435 LEU A C 1
ATOM 3179 O O . LEU A 1 438 ? 202.365 17.670 171.854 1.00 31.49 435 LEU A O 1
ATOM 3184 N N . THR A 1 439 ? 200.864 17.846 170.156 1.00 30.43 436 THR A N 1
ATOM 3185 C CA . THR A 1 439 ? 200.255 19.077 170.657 1.00 26.41 436 THR A CA 1
ATOM 3186 C C . THR A 1 439 ? 198.833 18.734 171.139 1.00 29.28 436 THR A C 1
ATOM 3187 O O . THR A 1 439 ? 198.108 18.037 170.458 1.00 29.67 436 THR A O 1
ATOM 3191 N N . LEU A 1 440 ? 198.497 19.172 172.353 1.00 28.34 437 LEU A N 1
ATOM 3192 C CA . LEU A 1 440 ? 197.189 18.966 172.985 1.00 30.19 437 LEU A CA 1
ATOM 3193 C C . LEU A 1 440 ? 196.751 20.320 173.528 1.00 28.17 437 LEU A C 1
ATOM 3194 O O . LEU A 1 440 ? 197.548 21.015 174.174 1.00 29.19 437 LEU A O 1
ATOM 3199 N N . GLY A 1 441 ? 195.446 20.601 173.461 1.00 25.21 438 GLY A N 1
ATOM 3200 C CA . GLY A 1 441 ? 194.962 21.795 174.090 1.00 26.78 438 GLY A CA 1
ATOM 3201 C C . GLY A 1 441 ? 193.446 21.865 174.143 1.00 23.92 438 GLY A C 1
ATOM 3202 O O . GLY A 1 441 ? 192.740 21.055 173.538 1.00 24.46 438 GLY A O 1
ATOM 3203 N N . LEU A 1 442 ? 192.961 22.870 174.871 1.00 25.71 439 LEU A N 1
ATOM 3204 C CA . LEU A 1 442 ? 191.563 23.196 174.789 1.00 28.22 439 LEU A CA 1
ATOM 3205 C C . LEU A 1 442 ? 191.373 24.701 174.908 1.00 26.86 439 LEU A C 1
ATOM 3206 O O . LEU A 1 442 ? 192.253 25.414 175.377 1.00 30.07 439 LEU A O 1
ATOM 3211 N N . ARG A 1 443 ? 190.204 25.162 174.428 1.00 26.04 440 ARG A N 1
ATOM 3212 C CA . ARG A 1 443 ? 189.807 26.535 174.533 1.00 24.47 440 ARG A CA 1
ATOM 3213 C C . ARG A 1 443 ? 188.321 26.605 174.909 1.00 22.58 440 ARG A C 1
ATOM 3214 O O . ARG A 1 443 ? 187.507 25.861 174.406 1.00 24.84 440 ARG A O 1
ATOM 3222 N N . HIS A 1 444 ? 188.009 27.530 175.810 1.00 25.48 441 HIS A N 1
ATOM 3223 C CA . HIS A 1 444 ? 186.650 27.780 176.219 1.00 26.16 441 HIS A CA 1
ATOM 3224 C C . HIS A 1 444 ? 186.261 29.137 175.644 1.00 23.91 441 HIS A C 1
ATOM 3225 O O . HIS A 1 444 ? 186.943 30.127 175.861 1.00 27.00 441 HIS A O 1
ATOM 3232 N N . GLN A 1 445 ? 185.176 29.137 174.872 1.00 26.14 442 GLN A N 1
ATOM 3233 C CA . GLN A 1 445 ? 184.774 30.271 174.038 1.00 26.82 442 GLN A CA 1
ATOM 3234 C C . GLN A 1 445 ? 183.373 30.732 174.467 1.00 26.26 442 GLN A C 1
ATOM 3235 O O . GLN A 1 445 ? 182.475 29.908 174.580 1.00 27.79 442 GLN A O 1
ATOM 3241 N N . THR A 1 446 ? 183.199 32.044 174.606 1.00 24.59 443 THR A N 1
ATOM 3242 C CA . THR A 1 446 ? 181.905 32.631 174.859 1.00 25.80 443 THR A CA 1
ATOM 3243 C C . THR A 1 446 ? 181.554 33.632 173.751 1.00 29.24 443 THR A C 1
ATOM 3244 O O . THR A 1 446 ? 182.417 34.317 173.251 1.00 26.56 443 THR A O 1
ATOM 3248 N N . VAL A 1 447 ? 180.252 33.827 173.514 1.00 26.64 444 VAL A N 1
ATOM 3249 C CA . VAL A 1 447 ? 179.769 34.798 172.530 1.00 27.47 444 VAL A CA 1
ATOM 3250 C C . VAL A 1 447 ? 178.394 35.317 172.960 1.00 27.18 444 VAL A C 1
ATOM 3251 O O . VAL A 1 447 ? 177.547 34.558 173.455 1.00 27.95 444 VAL A O 1
ATOM 3255 N N . LYS A 1 448 ? 178.168 36.606 172.695 1.00 25.79 445 LYS A N 1
ATOM 3256 C CA . LYS A 1 448 ? 176.865 37.209 172.848 1.00 28.38 445 LYS A CA 1
ATOM 3257 C C . LYS A 1 448 ? 176.657 38.246 171.741 1.00 30.16 445 LYS A C 1
ATOM 3258 O O . LYS A 1 448 ? 177.487 39.124 171.579 1.00 28.44 445 LYS A O 1
ATOM 3264 N N . ALA A 1 449 ? 175.468 38.213 171.135 1.00 27.16 446 ALA A N 1
ATOM 3265 C CA . ALA A 1 449 ? 175.031 39.229 170.157 1.00 28.54 446 ALA A CA 1
ATOM 3266 C C . ALA A 1 449 ? 173.772 39.926 170.677 1.00 31.99 446 ALA A C 1
ATOM 3267 O O . ALA A 1 449 ? 172.889 39.285 171.293 1.00 32.26 446 ALA A O 1
ATOM 3269 N N . THR A 1 450 ? 173.632 41.205 170.313 1.00 27.98 447 THR A N 1
ATOM 3270 C CA . THR A 1 450 ? 172.399 41.946 170.550 1.00 30.46 447 THR A CA 1
ATOM 3271 C C . THR A 1 450 ? 172.005 42.721 169.293 1.00 35.32 447 THR A C 1
ATOM 3272 O O . THR A 1 450 ? 172.854 43.068 168.468 1.00 29.74 447 THR A O 1
ATOM 3276 N N . SER A 1 451 ? 170.710 43.039 169.211 1.00 33.56 448 SER A N 1
ATOM 3277 C CA . SER A 1 451 ? 170.164 43.933 168.192 1.00 37.51 448 SER A CA 1
ATOM 3278 C C . SER A 1 451 ? 169.022 44.766 168.787 1.00 40.59 448 SER A C 1
ATOM 3279 O O . SER A 1 451 ? 168.163 44.235 169.470 1.00 40.50 448 SER A O 1
ATOM 3282 N N . SER A 1 452 ? 169.004 46.061 168.480 1.00 36.97 449 SER A N 1
ATOM 3283 C CA . SER A 1 452 ? 168.029 47.003 169.046 1.00 39.83 449 SER A CA 1
ATOM 3284 C C . SER A 1 452 ? 166.615 46.732 168.520 1.00 42.32 449 SER A C 1
ATOM 3285 O O . SER A 1 452 ? 165.672 47.261 169.087 1.00 51.78 449 SER A O 1
ATOM 3288 N N . VAL A 1 453 ? 166.452 45.887 167.494 1.00 36.59 450 VAL A N 1
ATOM 3289 C CA . VAL A 1 453 ? 165.115 45.579 166.998 1.00 43.76 450 VAL A CA 1
ATOM 3290 C C . VAL A 1 453 ? 164.739 44.115 167.266 1.00 46.75 450 VAL A C 1
ATOM 3291 O O . VAL A 1 453 ? 163.681 43.683 166.853 1.00 49.14 450 VAL A O 1
ATOM 3295 N N . ASN A 1 454 ? 165.597 43.361 167.956 1.00 52.29 451 ASN A N 1
ATOM 3296 C CA . ASN A 1 454 ? 165.266 42.002 168.350 1.00 53.68 451 ASN A CA 1
ATOM 3297 C C . ASN A 1 454 ? 164.336 42.081 169.556 1.00 45.00 451 ASN A C 1
ATOM 3298 O O . ASN A 1 454 ? 164.681 42.719 170.542 1.00 60.78 451 ASN A O 1
ATOM 3303 N N . THR A 1 455 ? 163.214 41.356 169.510 1.00 43.74 452 THR A N 1
ATOM 3304 C CA . THR A 1 455 ? 162.356 41.256 170.708 1.00 55.17 452 THR A CA 1
ATOM 3305 C C . THR A 1 455 ? 162.629 39.937 171.447 1.00 53.35 452 THR A C 1
ATOM 3306 O O . THR A 1 455 ? 162.272 39.800 172.621 1.00 51.29 452 THR A O 1
ATOM 3310 N N . LEU A 1 456 ? 163.318 39.002 170.787 1.00 44.19 453 LEU A N 1
ATOM 3311 C CA . LEU A 1 456 ? 163.623 37.699 171.388 1.00 41.38 453 LEU A CA 1
ATOM 3312 C C . LEU A 1 456 ? 164.754 37.861 172.403 1.00 38.41 453 LEU A C 1
ATOM 3313 O O . LEU A 1 456 ? 165.463 38.867 172.419 1.00 36.68 453 LEU A O 1
ATOM 3318 N N . PRO A 1 457 ? 164.906 36.910 173.350 1.00 36.63 454 PRO A N 1
ATOM 3319 C CA . PRO A 1 457 ? 165.908 37.042 174.408 1.00 40.24 454 PRO A CA 1
ATOM 3320 C C . PRO A 1 457 ? 167.330 37.144 173.826 1.00 32.82 454 PRO A C 1
ATOM 3321 O O . PRO A 1 457 ? 167.608 36.637 172.725 1.00 33.00 454 PRO A O 1
ATOM 3325 N N . GLU A 1 458 ? 168.197 37.844 174.548 1.00 31.18 455 GLU A N 1
ATOM 3326 C CA . GLU A 1 458 ? 169.618 37.926 174.192 1.00 33.75 455 GLU A CA 1
ATOM 3327 C C . GLU A 1 458 ? 170.462 37.448 175.374 1.00 36.00 455 GLU A C 1
ATOM 3328 O O . GLU A 1 458 ? 170.403 38.042 176.462 1.00 36.31 455 GLU A O 1
ATOM 3334 N N . ASN A 1 459 ? 171.202 36.359 175.162 1.00 31.33 456 ASN A N 1
ATOM 3335 C CA . ASN A 1 459 ? 171.978 35.715 176.245 1.00 31.30 456 ASN A CA 1
ATOM 3336 C C . ASN A 1 459 ? 173.308 35.231 175.665 1.00 28.47 456 ASN A C 1
ATOM 3337 O O . ASN A 1 459 ? 173.323 34.683 174.547 1.00 30.81 456 ASN A O 1
ATOM 3342 N N . ALA A 1 460 ? 174.354 35.290 176.486 1.00 29.42 457 ALA A N 1
ATOM 3343 C CA . ALA A 1 460 ? 175.675 34.698 176.161 1.00 28.55 457 ALA A CA 1
ATOM 3344 C C . ALA A 1 460 ? 175.567 33.180 176.147 1.00 30.21 457 ALA A C 1
ATOM 3345 O O . ALA A 1 460 ? 174.781 32.596 176.886 1.00 29.97 457 ALA A O 1
ATOM 3347 N N . LYS A 1 461 ? 176.344 32.553 175.264 1.00 25.02 458 LYS A N 1
ATOM 3348 C CA . LYS A 1 461 ? 176.446 31.113 175.189 1.00 23.46 458 LYS A CA 1
ATOM 3349 C C . LYS A 1 461 ? 177.932 30.754 175.072 1.00 30.01 458 LYS A C 1
ATOM 3350 O O . LYS A 1 461 ? 178.740 31.572 174.644 1.00 27.23 458 LYS A O 1
ATOM 3356 N N . SER A 1 462 ? 178.270 29.509 175.403 1.00 27.61 459 SER A N 1
ATOM 3357 C CA . SER A 1 462 ? 179.670 29.091 175.508 1.00 27.74 459 SER A CA 1
ATOM 3358 C C . SER A 1 462 ? 179.811 27.706 174.898 1.00 23.86 459 SER A C 1
ATOM 3359 O O . SER A 1 462 ? 178.846 26.904 174.865 1.00 26.84 459 SER A O 1
ATOM 3362 N N . ALA A 1 463 ? 181.059 27.371 174.564 1.00 25.19 460 ALA A N 1
ATOM 3363 C CA . ALA A 1 463 ? 181.439 26.036 174.212 1.00 25.42 460 ALA A CA 1
ATOM 3364 C C . ALA A 1 463 ? 182.912 25.820 174.560 1.00 26.58 460 ALA A C 1
ATOM 3365 O O . ALA A 1 463 ? 183.693 26.772 174.607 1.00 27.58 460 ALA A O 1
ATOM 3367 N N . THR A 1 464 ? 183.282 24.545 174.653 1.00 26.45 461 THR A N 1
ATOM 3368 C CA . THR A 1 464 ? 184.656 24.140 174.918 1.00 26.34 461 THR A CA 1
ATOM 3369 C C . THR A 1 464 ? 185.131 23.264 173.764 1.00 25.82 461 THR A C 1
ATOM 3370 O O . THR A 1 464 ? 184.425 22.337 173.375 1.00 28.17 461 THR A O 1
ATOM 3374 N N . THR A 1 465 ? 186.291 23.639 173.187 1.00 25.89 462 THR A N 1
ATOM 3375 C CA . THR A 1 465 ? 186.793 23.049 171.980 1.00 26.52 462 THR A CA 1
ATOM 3376 C C . THR A 1 465 ? 188.185 22.472 172.237 1.00 27.01 462 THR A C 1
ATOM 3377 O O . THR A 1 465 ? 189.107 23.186 172.600 1.00 27.08 462 THR A O 1
ATOM 3381 N N . PRO A 1 466 ? 188.407 21.185 171.941 1.00 27.26 463 PRO A N 1
ATOM 3382 C CA . PRO A 1 466 ? 189.742 20.602 172.057 1.00 31.23 463 PRO A CA 1
ATOM 3383 C C . PRO A 1 466 ? 190.480 20.612 170.711 1.00 32.75 463 PRO A C 1
ATOM 3384 O O . PRO A 1 466 ? 189.850 20.750 169.663 1.00 29.00 463 PRO A O 1
ATOM 3388 N N . GLY A 1 467 ? 191.788 20.355 170.762 1.00 28.71 464 GLY A N 1
ATOM 3389 C CA . GLY A 1 467 ? 192.569 20.065 169.574 1.00 28.54 464 GLY A CA 1
ATOM 3390 C C . GLY A 1 467 ? 193.727 19.150 169.925 1.00 28.19 464 GLY A C 1
ATOM 3391 O O . GLY A 1 467 ? 194.225 19.178 171.074 1.00 27.79 464 GLY A O 1
ATOM 3392 N N . VAL A 1 468 ? 194.081 18.275 168.985 1.00 26.46 465 VAL A N 1
ATOM 3393 C CA . VAL A 1 468 ? 195.243 17.430 169.146 1.00 28.20 465 VAL A CA 1
ATOM 3394 C C . VAL A 1 468 ? 195.924 17.280 167.784 1.00 29.17 465 VAL A C 1
ATOM 3395 O O . VAL A 1 468 ? 195.271 17.213 166.747 1.00 27.15 465 VAL A O 1
ATOM 3399 N N . ALA A 1 469 ? 197.250 17.328 167.788 1.00 27.72 466 ALA A N 1
ATOM 3400 C CA . ALA A 1 469 ? 198.007 17.165 166.569 1.00 28.59 466 ALA A CA 1
ATOM 3401 C C . ALA A 1 469 ? 199.284 16.371 166.875 1.00 32.91 466 ALA A C 1
ATOM 3402 O O . ALA A 1 469 ? 199.882 16.519 167.938 1.00 32.26 466 ALA A O 1
ATOM 3404 N N . LEU A 1 470 ? 199.683 15.536 165.922 1.00 29.19 467 LEU A N 1
ATOM 3405 C CA . LEU A 1 470 ? 200.874 14.717 166.055 1.00 31.26 467 LEU A CA 1
ATOM 3406 C C . LEU A 1 470 ? 201.724 14.907 164.806 1.00 31.23 467 LEU A C 1
ATOM 3407 O O . LEU A 1 470 ? 201.218 14.794 163.680 1.00 32.14 467 LEU A O 1
ATOM 3412 N N . LEU A 1 471 ? 203.010 15.191 165.021 1.00 31.72 468 LEU A N 1
ATOM 3413 C CA . LEU A 1 471 ? 203.950 15.298 163.937 1.00 30.33 468 LEU A CA 1
ATOM 3414 C C . LEU A 1 471 ? 205.160 14.383 164.192 1.00 32.20 468 LEU A C 1
ATOM 3415 O O . LEU A 1 471 ? 205.711 14.390 165.280 1.00 34.31 468 LEU A O 1
ATOM 3420 N N . ILE A 1 472 ? 205.504 13.578 163.184 1.00 31.96 469 ILE A N 1
ATOM 3421 C CA . ILE A 1 472 ? 206.664 12.704 163.212 1.00 33.85 469 ILE A CA 1
ATOM 3422 C C . ILE A 1 472 ? 207.631 13.123 162.095 1.00 35.43 469 ILE A C 1
ATOM 3423 O O . ILE A 1 472 ? 207.271 13.147 160.914 1.00 34.98 469 ILE A O 1
ATOM 3428 N N . LYS A 1 473 ? 208.848 13.487 162.497 1.00 37.43 470 LYS A N 1
ATOM 3429 C CA . LYS A 1 473 ? 209.931 13.754 161.563 1.00 35.92 470 LYS A CA 1
ATOM 3430 C C . LYS A 1 473 ? 210.583 12.429 161.181 1.00 35.27 470 LYS A C 1
ATOM 3431 O O . LYS A 1 473 ? 211.434 11.944 161.892 1.00 44.86 470 LYS A O 1
ATOM 3437 N N . ALA A 1 474 ? 210.101 11.820 160.099 1.00 36.05 471 ALA A N 1
ATOM 3438 C CA . ALA A 1 474 ? 210.596 10.540 159.627 1.00 37.04 471 ALA A CA 1
ATOM 3439 C C . ALA A 1 474 ? 212.075 10.671 159.244 1.00 43.70 471 ALA A C 1
ATOM 3440 O O . ALA A 1 474 ? 212.862 9.775 159.526 1.00 43.26 471 ALA A O 1
ATOM 3442 N N . THR A 1 475 ? 212.434 11.810 158.642 1.00 38.95 472 THR A N 1
ATOM 3443 C CA . THR A 1 475 ? 213.820 12.220 158.432 1.00 41.39 472 THR A CA 1
ATOM 3444 C C . THR A 1 475 ? 213.905 13.725 158.668 1.00 44.30 472 THR A C 1
ATOM 3445 O O . THR A 1 475 ? 212.904 14.355 158.972 1.00 41.25 472 THR A O 1
ATOM 3449 N N A ASP A 1 476 ? 215.094 14.288 158.435 0.50 43.03 473 ASP A N 1
ATOM 3450 N N B ASP A 1 476 ? 215.086 14.302 158.440 0.50 41.68 473 ASP A N 1
ATOM 3451 C CA A ASP A 1 476 ? 215.339 15.722 158.489 0.50 45.00 473 ASP A CA 1
ATOM 3452 C CA B ASP A 1 476 ? 215.275 15.739 158.542 0.50 42.98 473 ASP A CA 1
ATOM 3453 C C A ASP A 1 476 ? 214.556 16.449 157.385 0.50 36.89 473 ASP A C 1
ATOM 3454 C C B ASP A 1 476 ? 214.567 16.456 157.379 0.50 35.79 473 ASP A C 1
ATOM 3455 O O A ASP A 1 476 ? 214.390 17.670 157.445 0.50 40.93 473 ASP A O 1
ATOM 3456 O O B ASP A 1 476 ? 214.405 17.677 157.425 0.50 39.96 473 ASP A O 1
ATOM 3465 N N . LYS A 1 477 ? 214.084 15.696 156.390 1.00 38.46 474 LYS A N 1
ATOM 3466 C CA . LYS A 1 477 ? 213.450 16.285 155.191 1.00 39.61 474 LYS A CA 1
ATOM 3467 C C . LYS A 1 477 ? 211.950 15.957 155.078 1.00 37.59 474 LYS A C 1
ATOM 3468 O O . LYS A 1 477 ? 211.279 16.490 154.178 1.00 35.81 474 LYS A O 1
ATOM 3474 N N . ILE A 1 478 ? 211.497 14.934 155.813 1.00 32.83 475 ILE A N 1
ATOM 3475 C CA . ILE A 1 478 ? 210.182 14.339 155.648 1.00 33.98 475 ILE A CA 1
ATOM 3476 C C . ILE A 1 478 ? 209.446 14.375 156.990 1.00 42.40 475 ILE A C 1
ATOM 3477 O O . ILE A 1 478 ? 209.918 13.797 157.978 1.00 32.01 475 ILE A O 1
ATOM 3482 N N . SER A 1 479 ? 208.226 14.922 156.982 1.00 31.88 476 SER A N 1
ATOM 3483 C CA . SER A 1 479 ? 207.361 14.904 158.151 1.00 32.54 476 SER A CA 1
ATOM 3484 C C . SER A 1 479 ? 206.025 14.259 157.786 1.00 34.69 476 SER A C 1
ATOM 3485 O O . SER A 1 479 ? 205.495 14.489 156.709 1.00 33.71 476 SER A O 1
ATOM 3488 N N A VAL A 1 480 ? 205.488 13.460 158.707 0.50 29.56 477 VAL A N 1
ATOM 3489 N N B VAL A 1 480 ? 205.495 13.452 158.707 0.50 30.08 477 VAL A N 1
ATOM 3490 C CA A VAL A 1 480 ? 204.132 12.965 158.608 0.50 30.90 477 VAL A CA 1
ATOM 3491 C CA B VAL A 1 480 ? 204.141 12.928 158.631 0.50 31.96 477 VAL A CA 1
ATOM 3492 C C A VAL A 1 480 ? 203.345 13.540 159.787 0.50 33.14 477 VAL A C 1
ATOM 3493 C C B VAL A 1 480 ? 203.347 13.541 159.789 0.50 33.62 477 VAL A C 1
ATOM 3494 O O A VAL A 1 480 ? 203.913 13.747 160.856 0.50 32.65 477 VAL A O 1
ATOM 3495 O O B VAL A 1 480 ? 203.913 13.760 160.856 0.50 33.10 477 VAL A O 1
ATOM 3502 N N . TYR A 1 481 ? 202.067 13.875 159.562 1.00 29.82 478 TYR A N 1
ATOM 3503 C CA . TYR A 1 481 ? 201.290 14.549 160.605 1.00 26.77 478 TYR A CA 1
ATOM 3504 C C . TYR A 1 481 ? 199.819 14.157 160.539 1.00 27.79 478 TYR A C 1
ATOM 3505 O O . TYR A 1 481 ? 199.298 13.738 159.520 1.00 27.22 478 TYR A O 1
ATOM 3514 N N . ALA A 1 482 ? 199.146 14.398 161.663 1.00 29.26 479 ALA A N 1
ATOM 3515 C CA . ALA A 1 482 ? 197.703 14.230 161.762 1.00 29.12 479 ALA A CA 1
ATOM 3516 C C . ALA A 1 482 ? 197.165 15.257 162.754 1.00 27.40 479 ALA A C 1
ATOM 3517 O O . ALA A 1 482 ? 197.894 15.716 163.655 1.00 28.85 479 ALA A O 1
ATOM 3519 N N . ASN A 1 483 ? 195.900 15.652 162.570 1.00 26.90 480 ASN A N 1
ATOM 3520 C CA . ASN A 1 483 ? 195.297 16.532 163.551 1.00 26.46 480 ASN A CA 1
ATOM 3521 C C . ASN A 1 483 ? 193.797 16.241 163.656 1.00 24.81 480 ASN A C 1
ATOM 3522 O O . ASN A 1 483 ? 193.172 15.677 162.768 1.00 25.77 480 ASN A O 1
ATOM 3527 N N . TYR A 1 484 ? 193.264 16.615 164.810 1.00 27.38 481 TYR A N 1
ATOM 3528 C CA . TYR A 1 484 ? 191.843 16.817 165.010 1.00 25.49 481 TYR A CA 1
ATOM 3529 C C . TYR A 1 484 ? 191.693 18.196 165.619 1.00 25.11 481 TYR A C 1
ATOM 3530 O O . TYR A 1 484 ? 192.371 18.519 166.600 1.00 27.35 481 TYR A O 1
ATOM 3539 N N . ILE A 1 485 ? 190.853 19.027 164.996 1.00 26.09 482 ILE A N 1
ATOM 3540 C CA . ILE A 1 485 ? 190.635 20.375 165.486 1.00 24.23 482 ILE A CA 1
ATOM 3541 C C . ILE A 1 485 ? 189.251 20.842 165.015 1.00 22.16 482 ILE A C 1
ATOM 3542 O O . ILE A 1 485 ? 188.674 20.297 164.077 1.00 23.81 482 ILE A O 1
ATOM 3547 N N . GLU A 1 486 ? 188.710 21.831 165.705 1.00 24.86 483 GLU A N 1
ATOM 3548 C CA . GLU A 1 486 ? 187.358 22.286 165.456 1.00 24.38 483 GLU A CA 1
ATOM 3549 C C . GLU A 1 486 ? 187.387 23.745 165.006 1.00 22.67 483 GLU A C 1
ATOM 3550 O O . GLU A 1 486 ? 188.363 24.437 165.184 1.00 26.22 483 GLU A O 1
ATOM 3556 N N . GLY A 1 487 ? 186.263 24.176 164.434 1.00 23.86 484 GLY A N 1
ATOM 3557 C CA . GLY A 1 487 ? 185.947 25.565 164.239 1.00 24.19 484 GLY A CA 1
ATOM 3558 C C . GLY A 1 487 ? 184.607 25.893 164.865 1.00 25.37 484 GLY A C 1
ATOM 3559 O O . GLY A 1 487 ? 183.740 25.007 165.016 1.00 26.96 484 GLY A O 1
ATOM 3560 N N . LEU A 1 488 ? 184.465 27.143 165.307 1.00 24.07 485 LEU A N 1
ATOM 3561 C CA . LEU A 1 488 ? 183.255 27.553 166.003 1.00 24.59 485 LEU A CA 1
ATOM 3562 C C . LEU A 1 488 ? 182.533 28.634 165.199 1.00 25.03 485 LEU A C 1
ATOM 3563 O O . LEU A 1 488 ? 183.145 29.535 164.628 1.00 25.21 485 LEU A O 1
ATOM 3568 N N . THR A 1 489 ? 181.203 28.578 165.264 1.00 22.81 486 THR A N 1
ATOM 3569 C CA . THR A 1 489 ? 180.332 29.572 164.673 1.00 23.42 486 THR A CA 1
ATOM 3570 C C . THR A 1 489 ? 179.224 29.861 165.686 1.00 25.34 486 THR A C 1
ATOM 3571 O O . THR A 1 489 ? 178.639 28.922 166.239 1.00 24.77 486 THR A O 1
ATOM 3575 N N . LYS A 1 490 ? 178.942 31.144 165.889 1.00 24.73 487 LYS A N 1
ATOM 3576 C CA . LYS A 1 490 ? 177.874 31.602 166.799 1.00 29.05 487 LYS A CA 1
ATOM 3577 C C . LYS A 1 490 ? 176.599 30.826 166.484 1.00 27.29 487 LYS A C 1
ATOM 3578 O O . LYS A 1 490 ? 176.226 30.646 165.310 1.00 24.63 487 LYS A O 1
ATOM 3584 N N . GLY A 1 491 ? 175.902 30.381 167.529 1.00 25.28 488 GLY A N 1
ATOM 3585 C CA . GLY A 1 491 ? 174.660 29.661 167.334 1.00 25.37 488 GLY A CA 1
ATOM 3586 C C . GLY A 1 491 ? 173.552 30.555 166.793 1.00 25.34 488 GLY A C 1
ATOM 3587 O O . GLY A 1 491 ? 173.491 31.735 167.081 1.00 29.35 488 GLY A O 1
ATOM 3588 N N . ASP A 1 492 ? 172.687 29.968 165.977 1.00 27.29 489 ASP A N 1
ATOM 3589 C CA . ASP A 1 492 ? 171.491 30.649 165.488 1.00 30.52 489 ASP A CA 1
ATOM 3590 C C . ASP A 1 492 ? 170.432 30.685 166.603 1.00 34.75 489 ASP A C 1
ATOM 3591 O O . ASP A 1 492 ? 170.469 29.878 167.567 1.00 30.51 489 ASP A O 1
ATOM 3596 N N . GLN A 1 493 ? 169.417 31.534 166.396 1.00 31.98 490 GLN A N 1
ATOM 3597 C CA . GLN A 1 493 ? 168.291 31.671 167.337 1.00 29.93 490 GLN A CA 1
ATOM 3598 C C . GLN A 1 493 ? 166.998 31.210 166.659 1.00 35.17 490 GLN A C 1
ATOM 3599 O O . GLN A 1 493 ? 166.720 31.574 165.520 1.00 33.86 490 GLN A O 1
ATOM 3605 N N . ALA A 1 494 ? 166.257 30.339 167.351 1.00 30.69 491 ALA A N 1
ATOM 3606 C CA . ALA A 1 494 ? 165.001 29.810 166.857 1.00 29.42 491 ALA A CA 1
ATOM 3607 C C . ALA A 1 494 ? 164.000 30.959 166.735 1.00 32.02 491 ALA A C 1
ATOM 3608 O O . ALA A 1 494 ? 163.908 31.808 167.622 1.00 33.66 491 ALA A O 1
ATOM 3610 N N . PRO A 1 495 ? 163.259 31.052 165.614 1.00 35.73 492 PRO A N 1
ATOM 3611 C CA . PRO A 1 495 ? 162.246 32.102 165.459 1.00 43.33 492 PRO A CA 1
ATOM 3612 C C . PRO A 1 495 ? 161.026 31.916 166.385 1.00 34.15 492 PRO A C 1
ATOM 3613 O O . PRO A 1 495 ? 160.809 30.817 166.918 1.00 34.20 492 PRO A O 1
ATOM 3617 N N . ALA A 1 496 ? 160.166 32.941 166.444 1.00 40.05 493 ALA A N 1
ATOM 3618 C CA . ALA A 1 496 ? 158.951 32.959 167.281 1.00 39.40 493 ALA A CA 1
ATOM 3619 C C . ALA A 1 496 ? 157.932 31.896 166.837 1.00 41.94 493 ALA A C 1
ATOM 3620 O O . ALA A 1 496 ? 157.060 31.513 167.627 1.00 42.71 493 ALA A O 1
ATOM 3622 N N . THR A 1 497 ? 158.097 31.361 165.617 1.00 40.27 494 THR A N 1
ATOM 3623 C CA . THR A 1 497 ? 157.181 30.379 165.033 1.00 37.55 494 THR A CA 1
ATOM 3624 C C . THR A 1 497 ? 157.531 28.939 165.439 1.00 43.57 494 THR A C 1
ATOM 3625 O O . THR A 1 497 ? 156.767 28.013 165.155 1.00 37.66 494 THR A O 1
ATOM 3629 N N . ALA A 1 498 ? 158.666 28.743 166.122 1.00 37.73 495 ALA A N 1
ATOM 3630 C CA . ALA A 1 498 ? 159.150 27.388 166.438 1.00 33.56 495 ALA A CA 1
ATOM 3631 C C . ALA A 1 498 ? 158.494 26.864 167.726 1.00 29.95 495 ALA A C 1
ATOM 3632 O O . ALA A 1 498 ? 157.958 27.635 168.491 1.00 39.59 495 ALA A O 1
ATOM 3634 N N . SER A 1 499 ? 158.590 25.553 167.959 1.00 38.06 496 SER A N 1
ATOM 3635 C CA . SER A 1 499 ? 158.186 24.939 169.231 1.00 37.42 496 SER A CA 1
ATOM 3636 C C . SER A 1 499 ? 159.091 25.427 170.367 1.00 43.22 496 SER A C 1
ATOM 3637 O O . SER A 1 499 ? 158.728 25.335 171.541 1.00 34.50 496 SER A O 1
ATOM 3640 N N . ASN A 1 500 ? 160.322 25.821 170.010 1.00 37.50 497 ASN A N 1
ATOM 3641 C CA . ASN A 1 500 ? 161.348 26.226 170.970 1.00 33.75 497 ASN A CA 1
ATOM 3642 C C . ASN A 1 500 ? 161.704 27.679 170.696 1.00 31.96 497 ASN A C 1
ATOM 3643 O O . ASN A 1 500 ? 162.874 28.005 170.445 1.00 31.27 497 ASN A O 1
ATOM 3648 N N . PRO A 1 501 ? 160.709 28.594 170.679 1.00 34.90 498 PRO A N 1
ATOM 3649 C CA . PRO A 1 501 ? 160.942 29.958 170.212 1.00 32.85 498 PRO A CA 1
ATOM 3650 C C . PRO A 1 501 ? 162.008 30.679 171.044 1.00 36.40 498 PRO A C 1
ATOM 3651 O O . PRO A 1 501 ? 162.007 30.589 172.258 1.00 34.23 498 PRO A O 1
ATOM 3655 N N . GLY A 1 502 ? 162.937 31.348 170.366 1.00 32.06 499 GLY A N 1
ATOM 3656 C CA . GLY A 1 502 ? 163.913 32.199 171.001 1.00 33.94 499 GLY A CA 1
ATOM 3657 C C . GLY A 1 502 ? 165.099 31.424 171.576 1.00 28.80 499 GLY A C 1
ATOM 3658 O O . GLY A 1 502 ? 166.013 32.031 172.081 1.00 30.60 499 GLY A O 1
ATOM 3659 N N . GLU A 1 503 ? 165.117 30.097 171.443 1.00 27.91 500 GLU A N 1
ATOM 3660 C CA . GLU A 1 503 ? 166.275 29.314 171.899 1.00 28.28 500 GLU A CA 1
ATOM 3661 C C . GLU A 1 503 ? 167.506 29.749 171.094 1.00 30.84 500 GLU A C 1
ATOM 3662 O O . GLU A 1 503 ? 167.453 29.805 169.856 1.00 30.78 500 GLU A O 1
ATOM 3668 N N . ILE A 1 504 ? 168.588 30.078 171.800 1.00 27.99 501 ILE A N 1
ATOM 3669 C CA . ILE A 1 504 ? 169.886 30.390 171.166 1.00 28.65 501 ILE A CA 1
ATOM 3670 C C . ILE A 1 504 ? 170.816 29.188 171.319 1.00 29.85 501 ILE A C 1
ATOM 3671 O O . ILE A 1 504 ? 171.166 28.823 172.434 1.00 28.39 501 ILE A O 1
ATOM 3676 N N . PHE A 1 505 ? 171.219 28.591 170.198 1.00 25.05 502 PHE A N 1
ATOM 3677 C CA . PHE A 1 505 ? 172.143 27.485 170.225 1.00 27.74 502 PHE A CA 1
ATOM 3678 C C . PHE A 1 505 ? 173.522 27.968 170.666 1.00 26.91 502 PHE A C 1
ATOM 3679 O O . PHE A 1 505 ? 173.861 29.144 170.536 1.00 25.96 502 PHE A O 1
ATOM 3687 N N . PRO A 1 506 ? 174.296 27.096 171.349 1.00 29.52 503 PRO A N 1
ATOM 3688 C CA . PRO A 1 506 ? 175.673 27.420 171.705 1.00 26.36 503 PRO A CA 1
ATOM 3689 C C . PRO A 1 506 ? 176.509 27.507 170.436 1.00 24.60 503 PRO A C 1
ATOM 3690 O O . PRO A 1 506 ? 176.092 26.992 169.401 1.00 26.87 503 PRO A O 1
ATOM 3694 N N . PRO A 1 507 ? 177.770 27.967 170.534 1.00 24.21 504 PRO A N 1
ATOM 3695 C CA . PRO A 1 507 ? 178.676 27.929 169.386 1.00 24.79 504 PRO A CA 1
ATOM 3696 C C . PRO A 1 507 ? 178.700 26.523 168.792 1.00 25.90 504 PRO A C 1
ATOM 3697 O O . PRO A 1 507 ? 178.758 25.519 169.529 1.00 26.84 504 PRO A O 1
ATOM 3701 N N . GLN A 1 508 ? 178.579 26.461 167.467 1.00 23.48 505 GLN A N 1
ATOM 3702 C CA . GLN A 1 508 ? 178.430 25.244 166.710 1.00 25.51 505 GLN A CA 1
ATOM 3703 C C . GLN A 1 508 ? 179.802 24.748 166.230 1.00 25.99 505 GLN A C 1
ATOM 3704 O O . GLN A 1 508 ? 180.618 25.536 165.719 1.00 24.32 505 GLN A O 1
ATOM 3710 N N . LYS A 1 509 ? 180.046 23.444 166.402 1.00 23.46 506 LYS A N 1
ATOM 3711 C CA . LYS A 1 509 ? 181.367 22.867 166.166 1.00 26.54 506 LYS A CA 1
ATOM 3712 C C . LYS A 1 509 ? 181.470 22.274 164.759 1.00 24.07 506 LYS A C 1
ATOM 3713 O O . LYS A 1 509 ? 180.948 21.187 164.471 1.00 23.83 506 LYS A O 1
ATOM 3719 N N . THR A 1 510 ? 182.299 22.928 163.938 1.00 22.70 507 THR A N 1
ATOM 3720 C CA . THR A 1 510 ? 182.872 22.330 162.756 1.00 23.34 507 THR A CA 1
ATOM 3721 C C . THR A 1 510 ? 184.019 21.424 163.221 1.00 25.20 507 THR A C 1
ATOM 3722 O O . THR A 1 510 ? 184.757 21.807 164.117 1.00 25.66 507 THR A O 1
ATOM 3726 N N . LYS A 1 511 ? 184.162 20.250 162.604 1.00 22.45 508 LYS A N 1
ATOM 3727 C CA . LYS A 1 511 ? 185.161 19.271 163.073 1.00 24.63 508 LYS A CA 1
ATOM 3728 C C . LYS A 1 511 ? 185.987 18.783 161.892 1.00 24.05 508 LYS A C 1
ATOM 3729 O O . LYS A 1 511 ? 185.443 18.316 160.895 1.00 24.30 508 LYS A O 1
ATOM 3735 N N . GLN A 1 512 ? 187.305 18.832 162.073 1.00 22.92 509 GLN A N 1
ATOM 3736 C CA . GLN A 1 512 ? 188.262 18.365 161.081 1.00 23.95 509 GLN A CA 1
ATOM 3737 C C . GLN A 1 512 ? 189.089 17.203 161.640 1.00 24.30 509 GLN A C 1
ATOM 3738 O O . GLN A 1 512 ? 189.606 17.264 162.750 1.00 26.00 509 GLN A O 1
ATOM 3744 N N . GLN A 1 513 ? 189.283 16.199 160.797 1.00 25.63 510 GLN A N 1
ATOM 3745 C CA . GLN A 1 513 ? 190.409 15.277 160.917 1.00 27.14 510 GLN A CA 1
ATOM 3746 C C . GLN A 1 513 ? 191.258 15.399 159.659 1.00 25.24 510 GLN A C 1
ATOM 3747 O O . GLN A 1 513 ? 190.708 15.457 158.552 1.00 26.45 510 GLN A O 1
ATOM 3753 N N . GLU A 1 514 ? 192.585 15.325 159.833 1.00 25.36 511 GLU A N 1
ATOM 3754 C CA . GLU A 1 514 ? 193.528 15.522 158.742 1.00 26.73 511 GLU A CA 1
ATOM 3755 C C . GLU A 1 514 ? 194.709 14.564 158.925 1.00 27.60 511 GLU A C 1
ATOM 3756 O O . GLU A 1 514 ? 195.187 14.383 160.043 1.00 27.63 511 GLU A O 1
ATOM 3762 N N . LEU A 1 515 ? 195.210 14.058 157.799 1.00 26.32 512 LEU A N 1
ATOM 3763 C CA . LEU A 1 515 ? 196.466 13.289 157.715 1.00 28.71 512 LEU A CA 1
ATOM 3764 C C . LEU A 1 515 ? 197.311 13.881 156.583 1.00 32.20 512 LEU A C 1
ATOM 3765 O O . LEU A 1 515 ? 196.790 14.204 155.524 1.00 31.68 512 LEU A O 1
ATOM 3770 N N . GLY A 1 516 ? 198.601 14.080 156.820 1.00 27.57 513 GLY A N 1
ATOM 3771 C CA . GLY A 1 516 ? 199.423 14.728 155.802 1.00 32.05 513 GLY A CA 1
ATOM 3772 C C . GLY A 1 516 ? 200.864 14.241 155.787 1.00 35.43 513 GLY A C 1
ATOM 3773 O O . GLY A 1 516 ? 201.372 13.663 156.760 1.00 28.46 513 GLY A O 1
ATOM 3774 N N . LEU A 1 517 ? 201.555 14.661 154.729 1.00 31.36 514 LEU A N 1
ATOM 3775 C CA . LEU A 1 517 ? 202.965 14.372 154.477 1.00 30.95 514 LEU A CA 1
ATOM 3776 C C . LEU A 1 517 ? 203.595 15.626 153.888 1.00 31.07 514 LEU A C 1
ATOM 3777 O O . LEU A 1 517 ? 202.980 16.275 153.032 1.00 30.64 514 LEU A O 1
ATOM 3782 N N . LYS A 1 518 ? 204.741 16.031 154.438 1.00 28.80 515 LYS A N 1
ATOM 3783 C CA . LYS A 1 518 ? 205.510 17.143 153.921 1.00 30.22 515 LYS A CA 1
ATOM 3784 C C . LYS A 1 518 ? 206.937 16.669 153.616 1.00 35.58 515 LYS A C 1
ATOM 3785 O O . LYS A 1 518 ? 207.509 15.891 154.381 1.00 31.43 515 LYS A O 1
ATOM 3791 N N . VAL A 1 519 ? 207.456 17.088 152.459 1.00 33.82 516 VAL A N 1
ATOM 3792 C CA . VAL A 1 519 ? 208.815 16.765 152.020 1.00 32.99 516 VAL A CA 1
ATOM 3793 C C . VAL A 1 519 ? 209.503 18.057 151.574 1.00 36.49 516 VAL A C 1
ATOM 3794 O O . VAL A 1 519 ? 209.024 18.754 150.663 1.00 34.71 516 VAL A O 1
ATOM 3798 N N . ASP A 1 520 ? 210.617 18.388 152.235 1.00 32.50 517 ASP A N 1
ATOM 3799 C CA . ASP A 1 520 ? 211.472 19.501 151.837 1.00 36.88 517 ASP A CA 1
ATOM 3800 C C . ASP A 1 520 ? 212.731 18.911 151.190 1.00 42.15 517 ASP A C 1
ATOM 3801 O O . ASP A 1 520 ? 213.535 18.297 151.875 1.00 37.70 517 ASP A O 1
ATOM 3806 N N . LEU A 1 521 ? 212.797 18.951 149.859 1.00 36.01 518 LEU A N 1
ATOM 3807 C CA . LEU A 1 521 ? 213.928 18.364 149.121 1.00 43.52 518 LEU A CA 1
ATOM 3808 C C . LEU A 1 521 ? 215.163 19.273 149.210 1.00 38.77 518 LEU A C 1
ATOM 3809 O O . LEU A 1 521 ? 216.238 18.859 148.825 1.00 47.11 518 LEU A O 1
ATOM 3814 N N . GLY A 1 522 ? 214.995 20.508 149.693 1.00 39.11 519 GLY A N 1
ATOM 3815 C CA . GLY A 1 522 ? 216.074 21.483 149.818 1.00 36.73 519 GLY A CA 1
ATOM 3816 C C . GLY A 1 522 ? 215.679 22.841 149.259 1.00 40.56 519 GLY A C 1
ATOM 3817 O O . GLY A 1 522 ? 215.598 23.832 150.011 1.00 40.46 519 GLY A O 1
ATOM 3818 N N . THR A 1 523 ? 215.431 22.892 147.937 1.00 35.21 520 THR A N 1
ATOM 3819 C CA . THR A 1 523 ? 215.021 24.117 147.269 1.00 36.23 520 THR A CA 1
ATOM 3820 C C . THR A 1 523 ? 213.595 23.973 146.706 1.00 32.86 520 THR A C 1
ATOM 3821 O O . THR A 1 523 ? 213.051 24.928 146.148 1.00 35.43 520 THR A O 1
ATOM 3825 N N . PHE A 1 524 ? 213.012 22.785 146.862 1.00 33.65 521 PHE A N 1
ATOM 3826 C CA . PHE A 1 524 ? 211.659 22.500 146.414 1.00 36.11 521 PHE A CA 1
ATOM 3827 C C . PHE A 1 524 ? 210.968 21.643 147.474 1.00 35.57 521 PHE A C 1
ATOM 3828 O O . PHE A 1 524 ? 211.553 20.690 147.966 1.00 33.22 521 PHE A O 1
ATOM 3836 N N . ALA A 1 525 ? 209.687 21.934 147.726 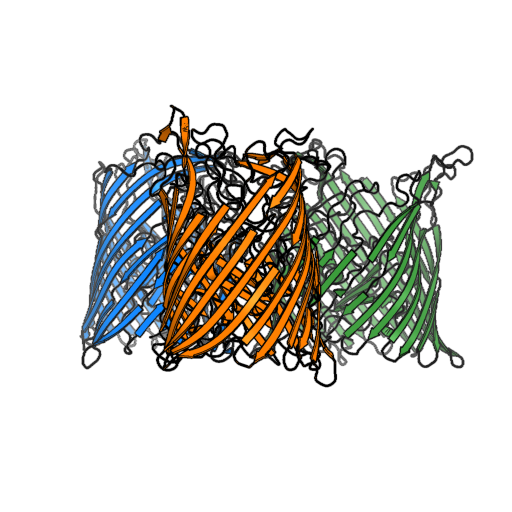1.00 31.32 522 ALA A N 1
ATOM 3837 C CA . ALA A 1 525 ? 208.933 21.292 148.799 1.00 30.09 522 ALA A CA 1
ATOM 3838 C C . ALA A 1 525 ? 207.552 20.871 148.291 1.00 33.29 522 ALA A C 1
ATOM 3839 O O . ALA A 1 525 ? 206.974 21.522 147.395 1.00 33.14 522 ALA A O 1
ATOM 3841 N N . HIS A 1 526 ? 207.060 19.771 148.860 1.00 31.60 523 HIS A N 1
ATOM 3842 C CA . HIS A 1 526 ? 205.754 19.178 148.569 1.00 32.18 523 HIS A CA 1
ATOM 3843 C C . HIS A 1 526 ? 204.949 19.021 149.864 1.00 38.10 523 HIS A C 1
ATOM 3844 O O . HIS A 1 526 ? 205.516 18.676 150.913 1.00 30.84 523 HIS A O 1
ATOM 3851 N N . THR A 1 527 ? 203.617 19.133 149.744 1.00 32.22 524 THR A N 1
ATOM 3852 C CA . THR A 1 527 ? 202.663 18.744 150.791 1.00 32.53 524 THR A CA 1
ATOM 3853 C C . THR A 1 527 ? 201.590 17.860 150.155 1.00 35.29 524 THR A C 1
ATOM 3854 O O . THR A 1 527 ? 201.098 18.160 149.045 1.00 30.61 524 THR A O 1
ATOM 3858 N N . LEU A 1 528 ? 201.274 16.751 150.828 1.00 30.12 525 LEU A N 1
ATOM 3859 C CA . LEU A 1 528 ? 200.179 15.904 150.452 1.00 30.86 525 LEU A CA 1
ATOM 3860 C C . LEU A 1 528 ? 199.284 15.730 151.676 1.00 32.93 525 LEU A C 1
ATOM 3861 O O . LEU A 1 528 ? 199.765 15.271 152.699 1.00 33.27 525 LEU A O 1
ATOM 3866 N N . SER A 1 529 ? 198.024 16.177 151.601 1.00 30.58 526 SER A N 1
ATOM 3867 C CA . SER A 1 529 ? 197.137 16.040 152.758 1.00 35.45 526 SER A CA 1
ATOM 3868 C C . SER A 1 529 ? 195.722 15.615 152.363 1.00 34.96 526 SER A C 1
ATOM 3869 O O . SER A 1 529 ? 195.255 15.866 151.266 1.00 30.69 526 SER A O 1
ATOM 3872 N N . ALA A 1 530 ? 195.080 14.925 153.310 1.00 28.35 527 ALA A N 1
ATOM 3873 C CA . ALA A 1 530 ? 193.732 14.459 153.193 1.00 28.13 527 ALA A CA 1
ATOM 3874 C C . ALA A 1 530 ? 192.967 14.910 154.438 1.00 28.62 527 ALA A C 1
ATOM 3875 O O . ALA A 1 530 ? 193.503 14.898 155.544 1.00 28.56 527 ALA A O 1
ATOM 3877 N N . PHE A 1 531 ? 191.717 15.319 154.250 1.00 27.03 528 PHE A N 1
ATOM 3878 C CA . PHE A 1 531 ? 190.954 15.854 155.344 1.00 26.28 528 PHE A CA 1
ATOM 3879 C C . PHE A 1 531 ? 189.489 15.467 155.189 1.00 24.23 528 PHE A C 1
ATOM 3880 O O . PHE A 1 531 ? 189.000 15.217 154.102 1.00 23.44 528 PHE A O 1
ATOM 3888 N N . GLU A 1 532 ? 188.801 15.450 156.328 1.00 26.32 529 GLU A N 1
ATOM 3889 C CA . GLU A 1 532 ? 187.365 15.406 156.381 1.00 27.35 529 GLU A CA 1
ATOM 3890 C C . GLU A 1 532 ? 186.914 16.465 157.384 1.00 27.91 529 GLU A C 1
ATOM 3891 O O . GLU A 1 532 ? 187.417 16.513 158.516 1.00 25.47 529 GLU A O 1
ATOM 3897 N N . ILE A 1 533 ? 186.037 17.363 156.924 1.00 23.75 530 ILE A N 1
ATOM 3898 C CA . ILE A 1 533 ? 185.563 18.445 157.772 1.00 25.65 530 ILE A CA 1
ATOM 3899 C C . ILE A 1 533 ? 184.035 18.414 157.723 1.00 27.92 530 ILE A C 1
ATOM 3900 O O . ILE A 1 533 ? 183.474 18.640 156.641 1.00 31.10 530 ILE A O 1
ATOM 3905 N N . THR A 1 534 ? 183.400 18.339 158.895 1.00 23.63 531 THR A N 1
ATOM 3906 C CA . THR A 1 534 ? 181.952 18.439 158.996 1.00 25.50 531 THR A CA 1
ATOM 3907 C C . THR A 1 534 ? 181.578 19.790 159.582 1.00 24.61 531 THR A C 1
ATOM 3908 O O . THR A 1 534 ? 182.110 20.197 160.603 1.00 27.62 531 THR A O 1
ATOM 3912 N N . LYS A 1 535 ? 180.560 20.422 158.981 1.00 24.33 532 LYS A N 1
ATOM 3913 C CA . LYS A 1 535 ? 180.086 21.715 159.446 1.00 22.47 532 LYS A CA 1
ATOM 3914 C C . LYS A 1 535 ? 178.579 21.629 159.668 1.00 26.00 532 LYS A C 1
ATOM 3915 O O . LYS A 1 535 ? 177.815 21.326 158.748 1.00 24.20 532 LYS A O 1
ATOM 3921 N N . PRO A 1 536 ? 178.101 21.963 160.878 1.00 25.55 533 PRO A N 1
ATOM 3922 C CA . PRO A 1 536 ? 176.667 21.888 161.151 1.00 26.29 533 PRO A CA 1
ATOM 3923 C C . PRO A 1 536 ? 175.909 23.114 160.618 1.00 26.15 533 PRO A C 1
ATOM 3924 O O . PRO A 1 536 ? 176.492 24.186 160.448 1.00 27.35 533 PRO A O 1
ATOM 3928 N N . SER A 1 537 ? 174.595 22.940 160.403 1.00 25.15 534 SER A N 1
ATOM 3929 C CA . SER A 1 537 ? 173.707 24.036 160.120 1.00 25.96 534 SER A CA 1
ATOM 3930 C C . SER A 1 537 ? 172.381 23.781 160.848 1.00 24.75 534 SER A C 1
ATOM 3931 O O . SER A 1 537 ? 172.075 22.669 161.258 1.00 26.90 534 SER A O 1
ATOM 3934 N N . SER A 1 538 ? 171.628 24.863 161.013 1.00 29.41 535 SER A N 1
ATOM 3935 C CA . SER A 1 538 ? 170.395 24.852 161.800 1.00 31.25 535 SER A CA 1
ATOM 3936 C C . SER A 1 538 ? 169.216 25.215 160.891 1.00 38.15 535 SER A C 1
ATOM 3937 O O . SER A 1 538 ? 169.382 25.994 159.983 1.00 32.90 535 SER A O 1
ATOM 3940 N N . TYR A 1 539 ? 168.035 24.658 161.171 1.00 32.81 536 TYR A N 1
ATOM 3941 C CA . TYR A 1 539 ? 166.833 24.994 160.414 1.00 40.60 536 TYR A CA 1
ATOM 3942 C C . TYR A 1 539 ? 165.575 24.574 161.191 1.00 40.67 536 TYR A C 1
ATOM 3943 O O . TYR A 1 539 ? 165.636 23.776 162.116 1.00 33.28 536 TYR A O 1
ATOM 3952 N N . LEU A 1 540 ? 164.427 25.060 160.720 1.00 37.42 537 LEU A N 1
ATOM 3953 C CA . LEU A 1 540 ? 163.105 24.708 161.227 1.00 41.16 537 LEU A CA 1
ATOM 3954 C C . LEU A 1 540 ? 162.646 23.399 160.586 1.00 43.24 537 LEU A C 1
ATOM 3955 O O . LEU A 1 540 ? 162.580 23.315 159.374 1.00 49.44 537 LEU A O 1
ATOM 3960 N N . ASP A 1 541 ? 162.498 22.341 161.398 1.00 40.60 538 ASP A N 1
ATOM 3961 C CA . ASP A 1 541 ? 162.160 20.994 160.956 1.00 42.28 538 ASP A CA 1
ATOM 3962 C C . ASP A 1 541 ? 160.655 20.723 161.121 1.00 58.89 538 ASP A C 1
ATOM 3963 O O . ASP A 1 541 ? 160.183 20.436 162.222 1.00 44.29 538 ASP A O 1
ATOM 3968 N N . PRO A 1 542 ? 159.869 20.639 160.020 1.00 60.20 539 PRO A N 1
ATOM 3969 C CA . PRO A 1 542 ? 158.424 20.424 160.138 1.00 55.19 539 PRO A CA 1
ATOM 3970 C C . PRO A 1 542 ? 158.035 18.976 160.480 1.00 50.33 539 PRO A C 1
ATOM 3971 O O . PRO A 1 542 ? 156.894 18.724 160.869 1.00 62.33 539 PRO A O 1
ATOM 3975 N N . SER A 1 543 ? 159.004 18.058 160.429 1.00 43.03 540 SER A N 1
ATOM 3976 C CA . SER A 1 543 ? 158.774 16.657 160.759 1.00 51.41 540 SER A CA 1
ATOM 3977 C C . SER A 1 543 ? 158.855 16.421 162.278 1.00 54.71 540 SER A C 1
ATOM 3978 O O . SER A 1 543 ? 158.489 15.355 162.763 1.00 53.17 540 SER A O 1
ATOM 3981 N N . LYS A 1 544 ? 159.426 17.378 163.017 1.00 46.01 541 LYS A N 1
ATOM 3982 C CA . LYS A 1 544 ? 159.691 17.182 164.440 1.00 45.86 541 LYS A CA 1
ATOM 3983 C C . LYS A 1 544 ? 158.797 18.128 165.243 1.00 33.94 541 LYS A C 1
ATOM 3984 O O . LYS A 1 544 ? 159.086 19.321 165.352 1.00 38.99 541 LYS A O 1
ATOM 3990 N N . LEU A 1 545 ? 157.609 17.615 165.590 1.00 38.87 542 LEU A N 1
ATOM 3991 C CA . LEU A 1 545 ? 156.547 18.407 166.193 1.00 38.35 542 LEU A CA 1
ATOM 3992 C C . LEU A 1 545 ? 156.681 18.297 167.713 1.00 36.43 542 LEU A C 1
ATOM 3993 O O . LEU A 1 545 ? 156.753 17.191 168.254 1.00 33.93 542 LEU A O 1
ATOM 3998 N N . VAL A 1 546 ? 156.660 19.465 168.352 1.00 33.03 543 VAL A N 1
ATOM 3999 C CA . VAL A 1 546 ? 156.576 19.626 169.767 1.00 35.87 543 VAL A CA 1
ATOM 4000 C C . VAL A 1 546 ? 155.494 20.675 170.028 1.00 37.44 543 VAL A C 1
ATOM 4001 O O . VAL A 1 546 ? 155.491 21.732 169.377 1.00 35.54 543 VAL A O 1
ATOM 4005 N N . ASN A 1 547 ? 154.480 20.286 170.817 1.00 34.17 544 ASN A N 1
ATOM 4006 C CA . ASN A 1 547 ? 153.267 21.089 170.971 1.00 33.26 544 ASN A CA 1
ATOM 4007 C C . ASN A 1 547 ? 152.692 21.411 169.587 1.00 32.51 544 ASN A C 1
ATOM 4008 O O . ASN A 1 547 ? 152.268 22.519 169.369 1.00 35.17 544 ASN A O 1
ATOM 4013 N N . ASN A 1 548 ? 152.734 20.425 168.691 1.00 35.08 545 ASN A N 1
ATOM 4014 C CA . ASN A 1 548 ? 152.132 20.506 167.365 1.00 40.92 545 ASN A CA 1
ATOM 4015 C C . ASN A 1 548 ? 152.783 21.628 166.551 1.00 46.28 545 ASN A C 1
ATOM 4016 O O . ASN A 1 548 ? 152.165 22.119 165.592 1.00 37.65 545 ASN A O 1
ATOM 4021 N N . LEU A 1 549 ? 154.025 22.003 166.908 1.00 37.08 546 LEU A N 1
ATOM 4022 C CA . LEU A 1 549 ? 154.758 23.055 166.184 1.00 33.22 546 LEU A CA 1
ATOM 4023 C C . LEU A 1 549 ? 156.070 22.488 165.647 1.00 38.88 546 LEU A C 1
ATOM 4024 O O . LEU A 1 549 ? 156.712 21.653 166.292 1.00 31.84 546 LEU A O 1
ATOM 4029 N N . PRO A 1 550 ? 156.569 23.021 164.506 1.00 36.84 547 PRO A N 1
ATOM 4030 C CA . PRO A 1 550 ? 157.891 22.639 164.001 1.00 36.83 547 PRO A CA 1
ATOM 4031 C C . PRO A 1 550 ? 158.984 23.066 165.001 1.00 31.21 547 PRO A C 1
ATOM 4032 O O . PRO A 1 550 ? 158.834 24.079 165.671 1.00 36.80 547 PRO A O 1
ATOM 4036 N N . THR A 1 551 ? 160.062 22.280 165.075 1.00 33.38 548 THR A N 1
ATOM 4037 C CA . THR A 1 551 ? 161.140 22.506 166.019 1.00 32.98 548 THR A CA 1
ATOM 4038 C C . THR A 1 551 ? 162.411 22.951 165.274 1.00 36.95 548 THR A C 1
ATOM 4039 O O . THR A 1 551 ? 162.780 22.367 164.265 1.00 37.04 548 THR A O 1
ATOM 4043 N N . PHE A 1 552 ? 163.047 24.005 165.780 1.00 33.38 549 PHE A N 1
ATOM 4044 C CA . PHE A 1 552 ? 164.331 24.507 165.275 1.00 35.61 549 PHE A CA 1
ATOM 4045 C C . PHE A 1 552 ? 165.468 23.614 165.785 1.00 36.51 549 PHE A C 1
ATOM 4046 O O . PHE A 1 552 ? 165.583 23.374 167.001 1.00 32.49 549 PHE A O 1
ATOM 4054 N N . VAL A 1 553 ? 166.230 23.033 164.848 1.00 28.74 550 VAL A N 1
ATOM 4055 C CA . VAL A 1 553 ? 167.220 22.009 165.162 1.00 31.60 550 VAL A CA 1
ATOM 4056 C C . VAL A 1 553 ? 168.579 22.385 164.558 1.00 35.34 550 VAL A C 1
ATOM 4057 O O . VAL A 1 553 ? 168.646 23.160 163.617 1.00 32.03 550 VAL A O 1
ATOM 4061 N N . SER A 1 554 ? 169.647 21.805 165.124 1.00 28.80 551 SER A N 1
ATOM 4062 C CA . SER A 1 554 ? 171.035 22.038 164.688 1.00 27.50 551 SER A CA 1
ATOM 4063 C C . SER A 1 554 ? 171.566 20.763 164.030 1.00 30.97 551 SER A C 1
ATOM 4064 O O . SER A 1 554 ? 172.752 20.519 164.066 1.00 50.34 551 SER A O 1
ATOM 4067 N N . ASP A 1 555 ? 170.677 20.087 163.295 1.00 32.87 552 ASP A N 1
ATOM 4068 C CA . ASP A 1 555 ? 170.829 18.750 162.724 1.00 45.18 552 ASP A CA 1
ATOM 4069 C C . ASP A 1 555 ? 171.448 18.785 161.315 1.00 32.72 552 ASP A C 1
ATOM 4070 O O . ASP A 1 555 ? 171.702 17.736 160.744 1.00 35.08 552 ASP A O 1
ATOM 4075 N N . GLY A 1 556 ? 171.501 19.950 160.677 1.00 29.14 553 GLY A N 1
ATOM 4076 C CA . GLY A 1 556 ? 171.996 19.989 159.300 1.00 29.44 553 GLY A CA 1
ATOM 4077 C C . GLY A 1 556 ? 173.491 19.712 159.275 1.00 27.78 553 GLY A C 1
ATOM 4078 O O . GLY A 1 556 ? 174.191 19.964 160.255 1.00 26.16 553 GLY A O 1
ATOM 4079 N N . GLU A 1 557 ? 173.996 19.251 158.132 1.00 26.85 554 GLU A N 1
ATOM 4080 C CA . GLU A 1 557 ? 175.405 18.999 158.017 1.00 25.18 554 GLU A CA 1
ATOM 4081 C C . GLU A 1 557 ? 175.863 19.112 156.564 1.00 25.06 554 GLU A C 1
ATOM 4082 O O . GLU A 1 557 ? 175.231 18.561 155.655 1.00 25.10 554 GLU A O 1
ATOM 4088 N N . GLN A 1 558 ? 177.070 19.667 156.414 1.00 23.83 555 GLN A N 1
ATOM 4089 C CA . GLN A 1 558 ? 177.860 19.556 155.207 1.00 24.50 555 GLN A CA 1
ATOM 4090 C C . GLN A 1 558 ? 179.167 18.847 155.590 1.00 23.65 555 GLN A C 1
ATOM 4091 O O . GLN A 1 558 ? 179.741 19.118 156.650 1.00 27.24 555 GLN A O 1
ATOM 4097 N N . ARG A 1 559 ? 179.604 17.935 154.736 1.00 22.04 556 ARG A N 1
ATOM 4098 C CA . ARG A 1 559 ? 180.827 17.191 154.936 1.00 24.92 556 ARG A CA 1
ATOM 4099 C C . ARG A 1 559 ? 181.722 17.356 153.711 1.00 23.49 556 ARG A C 1
ATOM 4100 O O . ARG A 1 559 ? 181.362 16.931 152.623 1.00 26.77 556 ARG A O 1
ATOM 4108 N N . ASN A 1 560 ? 182.882 17.977 153.927 1.00 23.03 557 ASN A N 1
ATOM 4109 C CA . ASN A 1 560 ? 183.881 18.173 152.887 1.00 24.68 557 ASN A CA 1
ATOM 4110 C C . ASN A 1 560 ? 185.044 17.203 153.118 1.00 24.27 557 ASN A C 1
ATOM 4111 O O . ASN A 1 560 ? 185.737 17.279 154.132 1.00 25.81 557 ASN A O 1
ATOM 4116 N N . ARG A 1 561 ? 185.230 16.301 152.160 1.00 23.07 558 ARG A N 1
ATOM 4117 C CA . ARG A 1 561 ? 186.355 15.424 152.128 1.00 26.91 558 ARG A CA 1
ATOM 4118 C C . ARG A 1 561 ? 187.256 15.869 150.982 1.00 27.57 558 ARG A C 1
ATOM 4119 O O . ARG A 1 561 ? 186.778 16.130 149.881 1.00 30.28 558 ARG A O 1
ATOM 4127 N N . GLY A 1 562 ? 188.562 15.885 151.228 1.00 27.49 559 GLY A N 1
ATOM 4128 C CA . GLY A 1 562 ? 189.456 16.377 150.220 1.00 28.50 559 GLY A CA 1
ATOM 4129 C C . GLY A 1 562 ? 190.823 15.729 150.275 1.00 28.65 559 GLY A C 1
ATOM 4130 O O . GLY A 1 562 ? 191.269 15.239 151.319 1.00 26.29 559 GLY A O 1
ATOM 4131 N N A ILE A 1 563 ? 191.510 15.805 149.136 0.50 25.64 560 ILE A N 1
ATOM 4132 N N B ILE A 1 563 ? 191.513 15.777 149.136 0.50 27.68 560 ILE A N 1
ATOM 4133 C CA A ILE A 1 563 ? 192.898 15.442 148.997 0.50 28.01 560 ILE A CA 1
ATOM 4134 C CA B ILE A 1 563 ? 192.912 15.434 149.052 0.50 31.76 560 ILE A CA 1
ATOM 4135 C C A ILE A 1 563 ? 193.605 16.581 148.253 0.50 26.36 560 ILE A C 1
ATOM 4136 C C B ILE A 1 563 ? 193.622 16.525 148.241 0.50 29.96 560 ILE A C 1
ATOM 4137 O O A ILE A 1 563 ? 193.088 17.093 147.260 0.50 27.01 560 ILE A O 1
ATOM 4138 O O B ILE A 1 563 ? 193.107 16.988 147.219 0.50 30.60 560 ILE A O 1
ATOM 4147 N N A GLU A 1 564 ? 194.779 16.968 148.756 0.50 25.66 561 GLU A N 1
ATOM 4148 N N B GLU A 1 564 ? 194.748 17.000 148.776 0.50 29.58 561 GLU A N 1
ATOM 4149 C CA A GLU A 1 564 ? 195.551 18.126 148.277 0.50 27.75 561 GLU A CA 1
ATOM 4150 C CA B GLU A 1 564 ? 195.530 18.071 148.166 0.50 31.40 561 GLU A CA 1
ATOM 4151 C C A GLU A 1 564 ? 196.999 17.682 148.009 0.50 28.90 561 GLU A C 1
ATOM 4152 C C B GLU A 1 564 ? 196.981 17.624 147.976 0.50 31.11 561 GLU A C 1
ATOM 4153 O O A GLU A 1 564 ? 197.629 17.131 148.901 0.50 27.37 561 GLU A O 1
ATOM 4154 O O B GLU A 1 564 ? 197.611 17.120 148.900 0.50 29.13 561 GLU A O 1
ATOM 4165 N N . TRP A 1 565 ? 197.524 17.949 146.802 1.00 29.58 562 TRP A N 1
ATOM 4166 C CA . TRP A 1 565 ? 198.944 17.867 146.534 1.00 28.57 562 TRP A CA 1
ATOM 4167 C C . TRP A 1 565 ? 199.420 19.237 146.074 1.00 32.27 562 TRP A C 1
ATOM 4168 O O . TRP A 1 565 ? 198.892 19.759 145.104 1.00 31.07 562 TRP A O 1
ATOM 4179 N N . SER A 1 566 ? 200.316 19.865 146.841 1.00 27.73 563 SER A N 1
ATOM 4180 C CA . SER A 1 566 ? 200.833 21.161 146.437 1.00 25.91 563 SER A CA 1
ATOM 4181 C C . SER A 1 566 ? 202.351 21.216 146.632 1.00 27.80 563 SER A C 1
ATOM 4182 O O . SER A 1 566 ? 202.946 20.339 147.261 1.00 29.16 563 SER A O 1
ATOM 4185 N N . PHE A 1 567 ? 202.970 22.236 146.038 1.00 27.59 564 PHE A N 1
ATOM 4186 C CA . PHE A 1 567 ? 204.429 22.335 146.019 1.00 26.74 564 PHE A CA 1
ATOM 4187 C C . PHE A 1 567 ? 204.815 23.789 145.810 1.00 27.63 564 PHE A C 1
ATOM 4188 O O . PHE A 1 567 ? 204.021 24.601 145.305 1.00 27.13 564 PHE A O 1
ATOM 4196 N N . PHE A 1 568 ? 206.049 24.121 146.208 1.00 29.22 565 PHE A N 1
ATOM 4197 C CA . PHE A 1 568 ? 206.576 25.449 145.974 1.00 27.54 565 PHE A CA 1
ATOM 4198 C C . PHE A 1 568 ? 208.104 25.382 145.953 1.00 30.22 565 PHE A C 1
ATOM 4199 O O . PHE A 1 568 ? 208.704 24.435 146.478 1.00 30.58 565 PHE A O 1
ATOM 4207 N N . GLY A 1 569 ? 208.705 26.426 145.395 1.00 31.79 566 GLY A N 1
ATOM 4208 C CA . GLY A 1 569 ? 210.149 26.589 145.438 1.00 35.40 566 GLY A CA 1
ATOM 4209 C C . GLY A 1 569 ? 210.756 26.581 144.052 1.00 34.06 566 GLY A C 1
ATOM 4210 O O . GLY A 1 569 ? 210.155 27.064 143.088 1.00 30.24 566 GLY A O 1
ATOM 4211 N N . SER A 1 570 ? 211.996 26.096 143.989 1.00 37.44 567 SER A N 1
ATOM 4212 C CA . SER A 1 570 ? 212.803 26.123 142.788 1.00 36.74 567 SER A CA 1
ATOM 4213 C C . SER A 1 570 ? 213.263 24.705 142.491 1.00 33.65 567 SER A C 1
ATOM 4214 O O . SER A 1 570 ? 214.102 24.167 143.197 1.00 42.80 567 SER A O 1
ATOM 4217 N N . PRO A 1 571 ? 212.597 23.985 141.567 1.00 32.30 568 PRO A N 1
ATOM 4218 C CA . PRO A 1 571 ? 212.919 22.582 141.326 1.00 35.20 568 PRO A CA 1
ATOM 4219 C C . PRO A 1 571 ? 214.243 22.421 140.562 1.00 42.00 568 PRO A C 1
ATOM 4220 O O . PRO A 1 571 ? 214.831 21.356 140.605 1.00 44.42 568 PRO A O 1
ATOM 4224 N N . ILE A 1 572 ? 214.673 23.482 139.870 1.00 42.36 569 ILE A N 1
ATOM 4225 C CA . ILE A 1 572 ? 215.997 23.544 139.215 1.00 47.24 569 ILE A CA 1
ATOM 4226 C C . ILE A 1 572 ? 216.410 25.009 139.144 1.00 44.77 569 ILE A C 1
ATOM 4227 O O . ILE A 1 572 ? 215.560 25.902 139.201 1.00 37.48 569 ILE A O 1
ATOM 4232 N N . GLU A 1 573 ? 217.709 25.261 138.942 1.00 40.91 570 GLU A N 1
ATOM 4233 C CA . GLU A 1 573 ? 218.204 26.626 138.992 1.00 45.92 570 GLU A CA 1
ATOM 4234 C C . GLU A 1 573 ? 217.521 27.462 137.898 1.00 30.44 570 GLU A C 1
ATOM 4235 O O . GLU A 1 573 ? 217.186 26.951 136.820 1.00 35.15 570 GLU A O 1
ATOM 4241 N N . HIS A 1 574 ? 217.187 28.700 138.275 1.00 31.17 571 HIS A N 1
ATOM 4242 C CA . HIS A 1 574 ? 216.595 29.731 137.429 1.00 40.34 571 HIS A CA 1
ATOM 4243 C C . HIS A 1 574 ? 215.110 29.461 137.143 1.00 34.13 571 HIS A C 1
ATOM 4244 O O . HIS A 1 574 ? 214.537 30.131 136.295 1.00 33.69 571 HIS A O 1
ATOM 4251 N N . VAL A 1 575 ? 214.521 28.472 137.815 1.00 33.54 572 VAL A N 1
ATOM 4252 C CA . VAL A 1 575 ? 213.103 28.158 137.662 1.00 33.40 572 VAL A CA 1
ATOM 4253 C C . VAL A 1 575 ? 212.430 28.182 139.039 1.00 35.17 572 VAL A C 1
ATOM 4254 O O . VAL A 1 575 ? 212.934 27.597 140.005 1.00 30.74 572 VAL A O 1
ATOM 4258 N N . ARG A 1 576 ? 211.225 28.753 139.069 1.00 30.00 573 ARG A N 1
ATOM 4259 C CA . ARG A 1 576 ? 210.354 28.679 140.223 1.00 31.87 573 ARG A CA 1
ATOM 4260 C C . ARG A 1 576 ? 209.019 28.072 139.789 1.00 29.36 573 ARG A C 1
ATOM 4261 O O . ARG A 1 576 ? 208.534 28.356 138.707 1.00 29.59 573 ARG A O 1
ATOM 4269 N N . LEU A 1 577 ? 208.449 27.241 140.661 1.00 28.69 574 LEU A N 1
ATOM 4270 C CA . LEU A 1 577 ? 207.206 26.545 140.395 1.00 26.89 574 LEU A CA 1
ATOM 4271 C C . LEU A 1 577 ? 206.391 26.470 141.688 1.00 30.00 574 LEU A C 1
ATOM 4272 O O . LEU A 1 577 ? 206.909 25.974 142.698 1.00 28.91 574 LEU A O 1
ATOM 4277 N N A MET A 1 578 ? 205.122 26.898 141.621 0.50 29.62 575 MET A N 1
ATOM 4278 N N B MET A 1 578 ? 205.098 26.788 141.592 0.50 25.25 575 MET A N 1
ATOM 4279 C CA A MET A 1 578 ? 204.161 26.853 142.748 0.50 32.52 575 MET A CA 1
ATOM 4280 C CA B MET A 1 578 ? 204.195 26.756 142.743 0.50 26.72 575 MET A CA 1
ATOM 4281 C C A MET A 1 578 ? 202.800 26.393 142.206 0.50 29.72 575 MET A C 1
ATOM 4282 C C B MET A 1 578 ? 202.788 26.421 142.240 0.50 26.26 575 MET A C 1
ATOM 4283 O O A MET A 1 578 ? 202.345 26.876 141.164 0.50 30.45 575 MET A O 1
ATOM 4284 O O B MET A 1 578 ? 202.349 26.915 141.198 0.50 28.12 575 MET A O 1
ATOM 4293 N N . GLY A 1 579 ? 202.154 25.459 142.904 1.00 29.22 576 GLY A N 1
ATOM 4294 C CA . GLY A 1 579 ? 200.828 25.044 142.531 1.00 28.83 576 GLY A CA 1
ATOM 4295 C C . GLY A 1 579 ? 200.470 23.710 143.128 1.00 24.36 576 GLY A C 1
ATOM 4296 O O . GLY A 1 579 ? 201.021 23.298 144.149 1.00 28.05 576 GLY A O 1
ATOM 4297 N N . GLY A 1 580 ? 199.500 23.057 142.506 1.00 26.61 577 GLY A N 1
ATOM 4298 C CA . GLY A 1 580 ? 199.021 21.792 142.986 1.00 28.21 577 GLY A CA 1
ATOM 4299 C C . GLY A 1 580 ? 197.695 21.395 142.370 1.00 27.93 577 GLY A C 1
ATOM 4300 O O . GLY A 1 580 ? 197.146 22.071 141.463 1.00 26.52 577 GLY A O 1
ATOM 4301 N N . PHE A 1 581 ? 197.189 20.284 142.889 1.00 24.61 578 PHE A N 1
ATOM 4302 C CA . PHE A 1 581 ? 195.960 19.633 142.454 1.00 29.08 578 PHE A CA 1
ATOM 4303 C C . PHE A 1 581 ? 195.149 19.285 143.703 1.00 28.65 578 PHE A C 1
ATOM 4304 O O . PHE A 1 581 ? 195.707 18.853 144.715 1.00 26.68 578 PHE A O 1
ATOM 4312 N N . THR A 1 582 ? 193.831 19.485 143.624 1.00 30.06 579 THR A N 1
ATOM 4313 C CA . THR A 1 582 ? 192.945 19.040 144.685 1.00 28.17 579 THR A CA 1
ATOM 4314 C C . THR A 1 582 ? 191.719 18.332 144.112 1.00 32.17 579 THR A C 1
ATOM 4315 O O . THR A 1 582 ? 191.262 18.645 143.022 1.00 31.12 579 THR A O 1
ATOM 4319 N N . TYR A 1 583 ? 191.257 17.325 144.857 1.00 27.82 580 TYR A N 1
ATOM 4320 C CA . TYR A 1 583 ? 189.938 16.752 144.708 1.00 31.57 580 TYR A CA 1
ATOM 4321 C C . TYR A 1 583 ? 189.149 17.029 145.993 1.00 28.80 580 TYR A C 1
ATOM 4322 O O . TYR A 1 583 ? 189.647 16.794 147.095 1.00 27.51 580 TYR A O 1
ATOM 4331 N N . LEU A 1 584 ? 187.959 17.600 145.828 1.00 25.77 581 LEU A N 1
ATOM 4332 C CA . LEU A 1 584 ? 187.072 17.933 146.930 1.00 27.47 581 LEU A CA 1
ATOM 4333 C C . LEU A 1 584 ? 185.717 17.271 146.693 1.00 31.23 581 LEU A C 1
ATOM 4334 O O . LEU A 1 584 ? 185.165 17.356 145.585 1.00 28.26 581 LEU A O 1
ATOM 4339 N N . ASP A 1 585 ? 185.177 16.676 147.760 1.00 26.06 582 ASP A N 1
ATOM 4340 C CA . ASP A 1 585 ? 183.843 16.122 147.761 1.00 27.44 582 ASP A CA 1
ATOM 4341 C C . ASP A 1 585 ? 183.034 16.848 148.831 1.00 26.47 582 ASP A C 1
ATOM 4342 O O . ASP A 1 585 ? 183.080 16.477 150.006 1.00 25.77 582 ASP A O 1
ATOM 4347 N N . PRO A 1 586 ? 182.353 17.962 148.471 1.00 25.84 583 PRO A N 1
ATOM 4348 C CA . PRO A 1 586 ? 181.609 18.772 149.427 1.00 25.77 583 PRO A CA 1
ATOM 4349 C C . PRO A 1 586 ? 180.136 18.354 149.411 1.00 27.52 583 PRO A C 1
ATOM 4350 O O . PRO A 1 586 ? 179.429 18.632 148.434 1.00 25.94 583 PRO A O 1
ATOM 4354 N N . GLU A 1 587 ? 179.757 17.504 150.371 1.00 26.89 584 GLU A N 1
ATOM 4355 C CA . GLU A 1 587 ? 178.457 16.830 150.320 1.00 24.53 584 GLU A CA 1
ATOM 4356 C C . GLU A 1 587 ? 177.517 17.413 151.378 1.00 23.41 584 GLU A C 1
ATOM 4357 O O . GLU A 1 587 ? 177.882 17.571 152.538 1.00 24.40 584 GLU A O 1
ATOM 4363 N N . LEU A 1 588 ? 176.270 17.661 150.974 1.00 24.15 585 LEU A N 1
ATOM 4364 C CA . LEU A 1 588 ? 175.216 18.059 151.887 1.00 23.43 585 LEU A CA 1
ATOM 4365 C C . LEU A 1 588 ? 174.618 16.773 152.480 1.00 28.46 585 LEU A C 1
ATOM 4366 O O . LEU A 1 588 ? 173.868 16.096 151.808 1.00 28.84 585 LEU A O 1
ATOM 4371 N N . THR A 1 589 ? 175.137 16.355 153.636 1.00 29.33 586 THR A N 1
ATOM 4372 C CA . THR A 1 589 ? 174.805 15.025 154.175 1.00 30.49 586 THR A CA 1
ATOM 4373 C C . THR A 1 589 ? 173.453 15.051 154.891 1.00 31.05 586 THR A C 1
ATOM 4374 O O . THR A 1 589 ? 172.716 14.065 154.832 1.00 32.25 586 THR A O 1
ATOM 4378 N N . LYS A 1 590 ? 173.105 16.179 155.520 1.00 26.70 587 LYS A N 1
ATOM 4379 C CA . LYS A 1 590 ? 171.817 16.294 156.208 1.00 30.97 587 LYS A CA 1
ATOM 4380 C C . LYS A 1 590 ? 171.227 17.676 155.944 1.00 32.08 587 LYS A C 1
ATOM 4381 O O . LYS A 1 590 ? 171.839 18.687 156.261 1.00 29.11 587 LYS A O 1
ATOM 4387 N N . THR A 1 591 ? 170.018 17.686 155.379 1.00 28.73 588 THR A N 1
ATOM 4388 C CA . THR A 1 591 ? 169.339 18.888 154.934 1.00 29.15 588 THR A CA 1
ATOM 4389 C C . THR A 1 591 ? 167.879 18.841 155.397 1.00 30.27 588 THR A C 1
ATOM 4390 O O . THR A 1 591 ? 167.352 17.791 155.687 1.00 32.03 588 THR A O 1
ATOM 4394 N N . LYS A 1 592 ? 167.258 20.011 155.453 1.00 30.23 589 LYS A N 1
ATOM 4395 C CA . LYS A 1 592 ? 165.845 20.171 155.832 1.00 37.01 589 LYS A CA 1
ATOM 4396 C C . LYS A 1 592 ? 164.938 19.225 155.026 1.00 41.53 589 LYS A C 1
ATOM 4397 O O . LYS A 1 592 ? 164.980 19.201 153.793 1.00 37.14 589 LYS A O 1
ATOM 4403 N N . SER A 1 593 ? 164.244 18.346 155.762 1.00 37.79 590 SER A N 1
ATOM 4404 C CA . SER A 1 593 ? 163.295 17.343 155.253 1.00 38.59 590 SER A CA 1
ATOM 4405 C C . SER A 1 593 ? 163.989 16.275 154.408 1.00 42.30 590 SER A C 1
ATOM 4406 O O . SER A 1 593 ? 163.315 15.544 153.708 1.00 35.03 590 SER A O 1
ATOM 4409 N N . GLY A 1 594 ? 165.329 16.240 154.407 1.00 36.31 591 GLY A N 1
ATOM 4410 C CA . GLY A 1 594 ? 166.045 15.240 153.632 1.00 31.63 591 GLY A CA 1
ATOM 4411 C C . GLY A 1 594 ? 166.096 15.560 152.136 1.00 29.57 591 GLY A C 1
ATOM 4412 O O . GLY A 1 594 ? 166.721 14.829 151.369 1.00 32.50 591 GLY A O 1
ATOM 4413 N N . GLY A 1 595 ? 165.504 16.682 151.737 1.00 31.99 592 GLY A N 1
ATOM 4414 C CA . GLY A 1 595 ? 165.272 16.977 150.308 1.00 38.40 592 GLY A CA 1
ATOM 4415 C C . GLY A 1 595 ? 166.556 17.006 149.475 1.00 40.65 592 GLY A C 1
ATOM 4416 O O . GLY A 1 595 ? 166.592 16.510 148.353 1.00 36.91 592 GLY A O 1
ATOM 4417 N N . ASN A 1 596 ? 167.644 17.544 150.039 1.00 31.77 593 ASN A N 1
ATOM 4418 C CA . ASN A 1 596 ? 168.879 17.711 149.281 1.00 28.14 593 ASN A CA 1
ATOM 4419 C C . ASN A 1 596 ? 169.980 16.815 149.843 1.00 31.24 593 ASN A C 1
ATOM 4420 O O . ASN A 1 596 ? 171.170 17.008 149.546 1.00 27.81 593 ASN A O 1
ATOM 4425 N N . ASP A 1 597 ? 169.597 15.776 150.592 1.00 29.07 594 ASP A N 1
ATOM 4426 C CA . ASP A 1 597 ? 170.607 14.866 151.153 1.00 30.66 594 ASP A CA 1
ATOM 4427 C C . ASP A 1 597 ? 171.404 14.200 150.029 1.00 32.40 594 ASP A C 1
ATOM 4428 O O . ASP A 1 597 ? 170.839 13.692 149.051 1.00 30.39 594 ASP A O 1
ATOM 4433 N N . GLY A 1 598 ? 172.734 14.174 150.180 1.00 27.57 595 GLY A N 1
ATOM 4434 C CA . GLY A 1 598 ? 173.593 13.524 149.231 1.00 27.17 595 GLY A CA 1
ATOM 4435 C C . GLY A 1 598 ? 173.918 14.411 148.034 1.00 29.96 595 GLY A C 1
ATOM 4436 O O . GLY A 1 598 ? 174.746 14.039 147.210 1.00 27.92 595 GLY A O 1
ATOM 4437 N N . HIS A 1 599 ? 173.381 15.634 148.007 1.00 28.74 596 HIS A N 1
ATOM 4438 C CA . HIS A 1 599 ? 173.707 16.572 146.906 1.00 25.68 596 HIS A CA 1
ATOM 4439 C C . HIS A 1 599 ? 175.090 17.195 147.147 1.00 25.47 596 HIS A C 1
ATOM 4440 O O . HIS A 1 599 ? 175.668 17.105 148.241 1.00 26.40 596 HIS A O 1
ATOM 4447 N N . THR A 1 600 ? 175.624 17.814 146.099 1.00 23.23 597 THR A N 1
ATOM 4448 C CA . THR A 1 600 ? 176.903 18.513 146.166 1.00 27.25 597 THR A CA 1
ATOM 4449 C C . THR A 1 600 ? 176.631 19.962 146.579 1.00 25.35 597 THR A C 1
ATOM 4450 O O . THR A 1 600 ? 175.671 20.573 146.134 1.00 25.12 597 THR A O 1
ATOM 4454 N N . ALA A 1 601 ? 177.469 20.497 147.465 1.00 24.98 598 ALA A N 1
ATOM 4455 C CA . ALA A 1 601 ? 177.354 21.878 147.909 1.00 22.33 598 ALA A CA 1
ATOM 4456 C C . ALA A 1 601 ? 177.514 22.820 146.715 1.00 21.83 598 ALA A C 1
ATOM 4457 O O . ALA A 1 601 ? 178.211 22.485 145.738 1.00 23.86 598 ALA A O 1
ATOM 4459 N N . VAL A 1 602 ? 176.907 24.005 146.837 1.00 21.96 599 VAL A N 1
ATOM 4460 C CA . VAL A 1 602 ? 176.953 25.002 145.766 1.00 22.81 599 VAL A CA 1
ATOM 4461 C C . VAL A 1 602 ? 178.344 25.645 145.700 1.00 22.45 599 VAL A C 1
ATOM 4462 O O . VAL A 1 602 ? 179.143 25.581 146.638 1.00 22.61 599 VAL A O 1
ATOM 4466 N N . ALA A 1 603 ? 178.626 26.233 144.532 1.00 24.38 600 ALA A N 1
ATOM 4467 C CA . ALA A 1 603 ? 179.607 27.308 144.316 1.00 22.68 600 ALA A CA 1
ATOM 4468 C C . ALA A 1 603 ? 181.003 26.748 144.039 1.00 23.73 600 ALA A C 1
ATOM 4469 O O . ALA A 1 603 ? 181.755 27.361 143.271 1.00 23.94 600 ALA A O 1
ATOM 4471 N N . VAL A 1 604 ? 181.412 25.714 144.775 1.00 21.54 601 VAL A N 1
ATOM 4472 C CA . VAL A 1 604 ? 182.788 25.252 144.755 1.00 22.21 601 VAL A CA 1
ATOM 4473 C C . VAL A 1 604 ? 182.949 24.144 143.721 1.00 23.56 601 VAL A C 1
ATOM 4474 O O . VAL A 1 604 ? 182.077 23.301 143.565 1.00 26.40 601 VAL A O 1
ATOM 4478 N N . PRO A 1 605 ? 184.110 24.083 143.040 1.00 24.95 602 PRO A N 1
ATOM 4479 C CA . PRO A 1 605 ? 184.407 22.993 142.115 1.00 24.91 602 PRO A CA 1
ATOM 4480 C C . PRO A 1 605 ? 184.927 21.782 142.888 1.00 24.56 602 PRO A C 1
ATOM 4481 O O . PRO A 1 605 ? 185.568 21.945 143.932 1.00 24.13 602 PRO A O 1
ATOM 4485 N N . LYS A 1 606 ? 184.746 20.587 142.319 1.00 24.69 603 LYS A N 1
ATOM 4486 C CA . LYS A 1 606 ? 185.294 19.380 142.931 1.00 22.79 603 LYS A CA 1
ATOM 4487 C C . LYS A 1 606 ? 186.766 19.181 142.559 1.00 26.74 603 LYS A C 1
ATOM 4488 O O . LYS A 1 606 ? 187.515 18.633 143.338 1.00 26.71 603 LYS A O 1
ATOM 4494 N N . ASN A 1 607 ? 187.180 19.700 141.408 1.00 24.33 604 ASN A N 1
ATOM 4495 C CA . ASN A 1 607 ? 188.568 19.505 140.944 1.00 23.86 604 ASN A CA 1
ATOM 4496 C C . ASN A 1 607 ? 189.202 20.876 140.695 1.00 25.03 604 ASN A C 1
ATOM 4497 O O . ASN A 1 607 ? 188.633 21.668 139.976 1.00 25.90 604 ASN A O 1
ATOM 4502 N N . GLN A 1 608 ? 190.461 21.038 141.119 1.00 24.26 605 GLN A N 1
ATOM 4503 C CA . GLN A 1 608 ? 191.265 22.205 140.760 1.00 25.64 605 GLN A CA 1
ATOM 4504 C C . GLN A 1 608 ? 192.682 21.757 140.431 1.00 27.73 605 GLN A C 1
ATOM 4505 O O . GLN A 1 608 ? 193.243 20.873 141.083 1.00 29.29 605 GLN A O 1
ATOM 4511 N N . ALA A 1 609 ? 193.262 22.414 139.430 1.00 24.80 606 ALA A N 1
ATOM 4512 C CA . ALA A 1 609 ? 194.664 22.272 139.099 1.00 26.25 606 ALA A CA 1
ATOM 4513 C C . ALA A 1 609 ? 195.223 23.659 138.790 1.00 27.08 606 ALA A C 1
ATOM 4514 O O . ALA A 1 609 ? 194.633 24.408 137.993 1.00 25.74 606 ALA A O 1
ATOM 4516 N N . LYS A 1 610 ? 196.261 24.042 139.531 1.00 23.28 607 LYS A N 1
ATOM 4517 C CA . LYS A 1 610 ? 196.864 25.343 139.379 1.00 24.04 607 LYS A CA 1
ATOM 4518 C C . LYS A 1 610 ? 198.376 25.163 139.268 1.00 26.71 607 LYS A C 1
ATOM 4519 O O . LYS A 1 610 ? 198.961 24.399 140.011 1.00 28.00 607 LYS A O 1
ATOM 4525 N N A LEU A 1 611 ? 198.998 25.969 138.404 0.50 24.41 608 LEU A N 1
ATOM 4526 N N B LEU A 1 611 ? 198.998 25.937 138.374 0.50 26.34 608 LEU A N 1
ATOM 4527 C CA A LEU A 1 611 ? 200.447 25.973 138.298 0.50 25.51 608 LEU A CA 1
ATOM 4528 C CA B LEU A 1 611 ? 200.453 25.953 138.250 0.50 28.76 608 LEU A CA 1
ATOM 4529 C C A LEU A 1 611 ? 200.912 27.365 137.884 0.50 25.06 608 LEU A C 1
ATOM 4530 C C B LEU A 1 611 ? 200.898 27.371 137.893 0.50 26.77 608 LEU A C 1
ATOM 4531 O O A LEU A 1 611 ? 200.428 27.920 136.904 0.50 26.05 608 LEU A O 1
ATOM 4532 O O B LEU A 1 611 ? 200.419 27.934 136.916 0.50 27.49 608 LEU A O 1
ATOM 4541 N N . GLY A 1 612 ? 201.841 27.905 138.670 1.00 24.54 609 GLY A N 1
ATOM 4542 C CA . GLY A 1 612 ? 202.528 29.129 138.349 1.00 24.62 609 GLY A CA 1
ATOM 4543 C C . GLY A 1 612 ? 204.021 28.853 138.227 1.00 28.79 609 GLY A C 1
ATOM 4544 O O . GLY A 1 612 ? 204.613 28.163 139.061 1.00 29.74 609 GLY A O 1
ATOM 4545 N N . ALA A 1 613 ? 204.595 29.248 137.091 1.00 29.11 610 ALA A N 1
ATOM 4546 C CA . ALA A 1 613 ? 205.991 28.990 136.810 1.00 29.75 610 ALA A CA 1
ATOM 4547 C C . ALA A 1 613 ? 206.654 30.313 136.452 1.00 30.05 610 ALA A C 1
ATOM 4548 O O . ALA A 1 613 ? 206.007 31.192 135.858 1.00 29.19 610 ALA A O 1
ATOM 4550 N N . GLU A 1 614 ? 207.946 30.415 136.789 1.00 29.18 611 GLU A N 1
ATOM 4551 C CA . GLU A 1 614 ? 208.774 31.528 136.380 1.00 29.39 611 GLU A CA 1
ATOM 4552 C C . GLU A 1 614 ? 210.125 30.968 135.909 1.00 29.17 611 GLU A C 1
ATOM 4553 O O . GLU A 1 614 ? 210.617 29.974 136.452 1.00 29.51 611 GLU A O 1
ATOM 4559 N N . TRP A 1 615 ? 210.711 31.640 134.909 1.00 30.63 612 TRP A N 1
ATOM 4560 C CA . TRP A 1 615 ? 212.006 31.244 134.343 1.00 33.21 612 TRP A CA 1
ATOM 4561 C C . TRP A 1 615 ? 212.863 32.502 134.147 1.00 30.09 612 TRP A C 1
ATOM 4562 O O . TRP A 1 615 ? 212.371 33.510 133.637 1.00 30.01 612 TRP A O 1
ATOM 4573 N N . ASP A 1 616 ? 214.072 32.476 134.720 1.00 33.79 613 ASP A N 1
ATOM 4574 C CA . ASP A 1 616 ? 215.001 33.603 134.714 1.00 38.81 613 ASP A CA 1
ATOM 4575 C C . ASP A 1 616 ? 216.115 33.375 133.664 1.00 34.54 613 ASP A C 1
ATOM 4576 O O . ASP A 1 616 ? 216.590 32.259 133.483 1.00 34.61 613 ASP A O 1
ATOM 4581 N N A THR A 1 617 ? 216.507 34.444 132.967 0.50 38.23 614 THR A N 1
ATOM 4582 N N B THR A 1 617 ? 216.497 34.461 132.988 0.50 38.18 614 THR A N 1
ATOM 4583 C CA A THR A 1 617 ? 217.706 34.420 132.112 0.50 37.89 614 THR A CA 1
ATOM 4584 C CA B THR A 1 617 ? 217.635 34.498 132.067 0.50 39.59 614 THR A CA 1
ATOM 4585 C C A THR A 1 617 ? 218.360 35.805 132.169 0.50 41.02 614 THR A C 1
ATOM 4586 C C B THR A 1 617 ? 218.369 35.827 132.257 0.50 41.06 614 THR A C 1
ATOM 4587 O O A THR A 1 617 ? 217.674 36.818 132.342 0.50 39.73 614 THR A O 1
ATOM 4588 O O B THR A 1 617 ? 217.714 36.856 132.417 0.50 40.02 614 THR A O 1
ATOM 4595 N N . GLN A 1 618 ? 219.697 35.829 132.090 1.00 45.18 615 GLN A N 1
ATOM 4596 C CA . GLN A 1 618 ? 220.461 37.094 132.112 1.00 41.24 615 GLN A CA 1
ATOM 4597 C C . GLN A 1 618 ? 220.303 37.817 130.765 1.00 42.22 615 GLN A C 1
ATOM 4598 O O . GLN A 1 618 ? 220.411 37.208 129.716 1.00 46.04 615 GLN A O 1
ATOM 4604 N N . VAL A 1 619 ? 219.944 39.103 130.810 1.00 41.76 616 VAL A N 1
ATOM 4605 C CA . VAL A 1 619 ? 219.868 39.928 129.605 1.00 45.14 616 VAL A CA 1
ATOM 4606 C C . VAL A 1 619 ? 220.561 41.254 129.911 1.00 55.32 616 VAL A C 1
ATOM 4607 O O . VAL A 1 619 ? 220.097 42.007 130.773 1.00 46.02 616 VAL A O 1
ATOM 4611 N N . ALA A 1 620 ? 221.631 41.550 129.162 1.00 48.96 617 ALA A N 1
ATOM 4612 C CA . ALA A 1 620 ? 222.423 42.740 129.407 1.00 49.76 617 ALA A CA 1
ATOM 4613 C C . ALA A 1 620 ? 222.840 42.733 130.880 1.00 43.86 617 ALA A C 1
ATOM 4614 O O . ALA A 1 620 ? 223.133 41.667 131.418 1.00 57.28 617 ALA A O 1
ATOM 4616 N N . GLN A 1 621 ? 222.645 43.864 131.566 1.00 36.83 618 GLN A N 1
ATOM 4617 C CA . GLN A 1 621 ? 223.004 43.985 132.971 1.00 45.53 618 GLN A CA 1
ATOM 4618 C C . GLN A 1 621 ? 221.742 43.855 133.842 1.00 46.20 618 GLN A C 1
ATOM 4619 O O . GLN A 1 621 ? 221.398 44.765 134.607 1.00 47.04 618 GLN A O 1
ATOM 4625 N N . GLY A 1 622 ? 221.060 42.713 133.726 1.00 43.72 619 GLY A N 1
ATOM 4626 C CA . GLY A 1 622 ? 219.888 42.432 134.563 1.00 41.89 619 GLY A CA 1
ATOM 4627 C C . GLY A 1 622 ? 219.342 41.035 134.338 1.00 41.18 619 GLY A C 1
ATOM 4628 O O . GLY A 1 622 ? 219.908 40.227 133.602 1.00 38.70 619 GLY A O 1
ATOM 4629 N N . THR A 1 623 ? 218.222 40.748 135.008 1.00 35.93 620 THR A N 1
ATOM 4630 C CA . THR A 1 623 ? 217.597 39.452 134.941 1.00 34.15 620 THR A CA 1
ATOM 4631 C C . THR A 1 623 ? 216.194 39.611 134.356 1.00 33.41 620 THR A C 1
ATOM 4632 O O . THR A 1 623 ? 215.409 40.444 134.826 1.00 31.42 620 THR A O 1
ATOM 4636 N N . LEU A 1 624 ? 215.951 38.887 133.268 1.00 32.43 621 LEU A N 1
ATOM 4637 C CA . LEU A 1 624 ? 214.650 38.807 132.668 1.00 32.89 621 LEU A CA 1
ATOM 4638 C C . LEU A 1 624 ? 213.954 37.566 133.228 1.00 33.62 621 LEU A C 1
ATOM 4639 O O . LEU A 1 624 ? 214.545 36.494 133.266 1.00 31.20 621 LEU A O 1
ATOM 4644 N N . THR A 1 625 ? 212.726 37.765 133.728 1.00 32.44 622 THR A N 1
ATOM 4645 C CA . THR A 1 625 ? 211.868 36.666 134.157 1.00 32.38 622 THR A CA 1
ATOM 4646 C C . THR A 1 625 ? 210.626 36.608 133.259 1.00 26.52 622 THR A C 1
ATOM 4647 O O . THR A 1 625 ? 209.983 37.621 133.019 1.00 31.46 622 THR A O 1
ATOM 4651 N N . LEU A 1 626 ? 210.315 35.412 132.778 1.00 28.85 623 LEU A N 1
ATOM 4652 C CA . LEU A 1 626 ? 209.065 35.148 132.109 1.00 30.09 623 LEU A CA 1
ATOM 4653 C C . LEU A 1 626 ? 208.201 34.304 133.053 1.00 29.61 623 LEU A C 1
ATOM 4654 O O . LEU A 1 626 ? 208.692 33.371 133.691 1.00 30.74 623 LEU A O 1
ATOM 4659 N N . SER A 1 627 ? 206.905 34.610 133.084 1.00 28.34 624 SER A N 1
ATOM 4660 C CA . SER A 1 627 ? 206.013 33.893 133.989 1.00 33.04 624 SER A CA 1
ATOM 4661 C C . SER A 1 627 ? 204.759 33.441 133.233 1.00 27.25 624 SER A C 1
ATOM 4662 O O . SER A 1 627 ? 204.265 34.132 132.337 1.00 27.35 624 SER A O 1
ATOM 4665 N N . GLY A 1 628 ? 204.178 32.357 133.727 1.00 27.03 625 GLY A N 1
ATOM 4666 C CA . GLY A 1 628 ? 202.872 31.900 133.272 1.00 28.75 625 GLY A CA 1
ATOM 4667 C C . GLY A 1 628 ? 202.136 31.181 134.399 1.00 30.45 625 GLY A C 1
ATOM 4668 O O . GLY A 1 628 ? 202.747 30.563 135.280 1.00 26.81 625 GLY A O 1
ATOM 4669 N N . ASN A 1 629 ? 200.810 31.264 134.337 1.00 27.06 626 ASN A N 1
ATOM 4670 C CA . ASN A 1 629 ? 199.918 30.591 135.263 1.00 25.31 626 ASN A CA 1
ATOM 4671 C C . ASN A 1 629 ? 198.786 29.931 134.479 1.00 25.63 626 ASN A C 1
ATOM 4672 O O . ASN A 1 629 ? 198.238 30.523 133.531 1.00 25.67 626 ASN A O 1
ATOM 4677 N N . ILE A 1 630 ? 198.415 28.733 134.928 1.00 24.97 627 ILE A N 1
ATOM 4678 C CA . ILE A 1 630 ? 197.191 28.085 134.507 1.00 25.85 627 ILE A CA 1
ATOM 4679 C C . ILE A 1 630 ? 196.353 27.760 135.747 1.00 26.13 627 ILE A C 1
ATOM 4680 O O . ILE A 1 630 ? 196.876 27.456 136.811 1.00 27.14 627 ILE A O 1
ATOM 4685 N N . ASN A 1 631 ? 195.040 27.904 135.591 1.00 22.68 628 ASN A N 1
ATOM 4686 C CA . ASN A 1 631 ? 194.072 27.720 136.656 1.00 26.58 628 ASN A CA 1
ATOM 4687 C C . ASN A 1 631 ? 192.868 27.002 136.038 1.00 25.31 628 ASN A C 1
ATOM 4688 O O . ASN A 1 631 ? 192.155 27.587 135.264 1.00 27.89 628 ASN A O 1
ATOM 4693 N N . ALA A 1 632 ? 192.749 25.699 136.300 1.00 24.65 629 ALA A N 1
ATOM 4694 C CA . ALA A 1 632 ? 191.729 24.853 135.719 1.00 23.89 629 ALA A CA 1
ATOM 4695 C C . ALA A 1 632 ? 190.829 24.306 136.824 1.00 25.53 629 ALA A C 1
ATOM 4696 O O . ALA A 1 632 ? 191.310 23.657 137.757 1.00 25.89 629 ALA A O 1
ATOM 4698 N N . VAL A 1 633 ? 189.525 24.524 136.677 1.00 24.68 630 VAL A N 1
ATOM 4699 C CA . VAL A 1 633 ? 188.556 23.968 137.621 1.00 26.51 630 VAL A CA 1
ATOM 4700 C C . VAL A 1 633 ? 187.426 23.275 136.859 1.00 28.98 630 VAL A C 1
ATOM 4701 O O . VAL A 1 633 ? 187.138 23.606 135.721 1.00 28.45 630 VAL A O 1
ATOM 4705 N N . SER A 1 634 ? 186.732 22.386 137.579 1.00 25.99 631 SER A N 1
ATOM 4706 C CA . SER A 1 634 ? 185.582 21.657 137.081 1.00 26.82 631 SER A CA 1
ATOM 4707 C C . SER A 1 634 ? 184.294 22.414 137.432 1.00 29.11 631 SER A C 1
ATOM 4708 O O . SER A 1 634 ? 184.320 23.532 137.933 1.00 24.85 631 SER A O 1
ATOM 4711 N N . LYS A 1 635 ? 183.150 21.804 137.117 1.00 25.31 632 LYS A N 1
ATOM 4712 C CA . LYS A 1 635 ? 181.874 22.495 137.192 1.00 27.80 632 LYS A CA 1
ATOM 4713 C C . LYS A 1 635 ? 181.514 22.829 138.646 1.00 23.52 632 LYS A C 1
ATOM 4714 O O . LYS A 1 635 ? 181.999 22.182 139.583 1.00 25.12 632 LYS A O 1
ATOM 4720 N N . GLN A 1 636 ? 180.599 23.787 138.813 1.00 22.67 633 GLN A N 1
ATOM 4721 C CA . GLN A 1 636 ? 180.052 24.125 140.133 1.00 22.83 633 GLN A CA 1
ATOM 4722 C C . GLN A 1 636 ? 178.527 24.151 140.040 1.00 25.06 633 GLN A C 1
ATOM 4723 O O . GLN A 1 636 ? 177.950 24.684 139.089 1.00 23.74 633 GLN A O 1
ATOM 4729 N N . TYR A 1 637 ? 177.875 23.661 141.095 1.00 23.42 634 TYR A N 1
ATOM 4730 C CA . TYR A 1 637 ? 176.453 23.761 141.213 1.00 23.72 634 TYR A CA 1
ATOM 4731 C C . TYR A 1 637 ? 176.064 25.149 141.686 1.00 21.82 634 TYR A C 1
ATOM 4732 O O . TYR A 1 637 ? 176.712 25.758 142.567 1.00 24.32 634 TYR A O 1
ATOM 4741 N N . ILE A 1 638 ? 174.915 25.603 141.185 1.00 22.86 635 ILE A N 1
ATOM 4742 C CA . ILE A 1 638 ? 174.411 26.933 141.483 1.00 24.96 635 ILE A CA 1
ATOM 4743 C C . ILE A 1 638 ? 173.302 26.859 142.544 1.00 24.52 635 ILE A C 1
ATOM 4744 O O . ILE A 1 638 ? 173.073 27.831 143.275 1.00 25.74 635 ILE A O 1
ATOM 4749 N N . ASN A 1 639 ? 172.637 25.704 142.649 1.00 25.07 636 ASN A N 1
ATOM 4750 C CA . ASN A 1 639 ? 171.615 25.516 143.709 1.00 23.79 636 ASN A CA 1
ATOM 4751 C C . ASN A 1 639 ? 171.810 24.164 144.391 1.00 21.44 636 ASN A C 1
ATOM 4752 O O . ASN A 1 639 ? 172.481 23.287 143.887 1.00 25.21 636 ASN A O 1
ATOM 4757 N N . ALA A 1 640 ? 171.293 24.074 145.617 1.00 26.16 637 ALA A N 1
ATOM 4758 C CA . ALA A 1 640 ? 171.496 22.915 146.484 1.00 26.20 637 ALA A CA 1
ATOM 4759 C C . ALA A 1 640 ? 170.696 21.718 145.958 1.00 27.06 637 ALA A C 1
ATOM 4760 O O . ALA A 1 640 ? 171.003 20.572 146.284 1.00 26.95 637 ALA A O 1
ATOM 4762 N N . GLU A 1 641 ? 169.664 22.001 145.158 1.00 27.13 638 GLU A N 1
ATOM 4763 C CA . GLU A 1 641 ? 168.893 20.962 144.442 1.00 29.95 638 GLU A CA 1
ATOM 4764 C C . GLU A 1 641 ? 169.744 20.315 143.344 1.00 32.09 638 GLU A C 1
ATOM 4765 O O . GLU A 1 641 ? 169.406 19.237 142.849 1.00 27.94 638 GLU A O 1
ATOM 4771 N N . ASN A 1 642 ? 170.846 20.979 142.966 1.00 26.93 639 ASN A N 1
ATOM 4772 C CA . ASN A 1 642 ? 171.782 20.511 141.953 1.00 24.91 639 ASN A CA 1
ATOM 4773 C C . ASN A 1 642 ? 171.083 20.365 140.589 1.00 26.80 639 ASN A C 1
ATOM 4774 O O . ASN A 1 642 ? 171.486 19.539 139.772 1.00 29.37 639 ASN A O 1
ATOM 4779 N N . THR A 1 643 ? 170.112 21.238 140.307 1.00 25.66 640 THR A N 1
ATOM 4780 C CA . THR A 1 643 ? 169.443 21.252 139.002 1.00 30.14 640 THR A CA 1
ATOM 4781 C C . THR A 1 643 ? 169.986 22.389 138.120 1.00 31.67 640 THR A C 1
ATOM 4782 O O . THR A 1 643 ? 169.616 22.499 136.970 1.00 28.21 640 THR A O 1
ATOM 4786 N N . LEU A 1 644 ? 170.817 23.262 138.694 1.00 25.19 641 LEU A N 1
ATOM 4787 C CA . LEU A 1 644 ? 171.494 24.301 137.928 1.00 25.20 641 LEU A CA 1
ATOM 4788 C C . LEU A 1 644 ? 172.985 24.214 138.230 1.00 24.99 641 LEU A C 1
ATOM 4789 O O . LEU A 1 644 ? 173.366 24.078 139.385 1.00 25.59 641 LEU A O 1
ATOM 4794 N N . SER A 1 645 ? 173.797 24.333 137.172 1.00 24.65 642 SER A N 1
ATOM 4795 C CA . SER A 1 645 ? 175.248 24.316 137.299 1.00 23.09 642 SER A CA 1
ATOM 4796 C C . SER A 1 645 ? 175.875 25.203 136.217 1.00 26.16 642 SER A C 1
ATOM 4797 O O . SER A 1 645 ? 175.216 25.575 135.255 1.00 25.38 642 SER A O 1
ATOM 4800 N N . VAL A 1 646 ? 177.151 25.537 136.437 1.00 23.90 643 VAL A N 1
ATOM 4801 C CA . VAL A 1 646 ? 177.978 26.178 135.440 1.00 24.35 643 VAL A CA 1
ATOM 4802 C C . VAL A 1 646 ? 179.195 25.304 135.216 1.00 25.79 643 VAL A C 1
ATOM 4803 O O . VAL A 1 646 ? 179.677 24.631 136.118 1.00 25.21 643 VAL A O 1
ATOM 4807 N N . PRO A 1 647 ? 179.749 25.317 133.990 1.00 25.77 644 PRO A N 1
ATOM 4808 C CA . PRO A 1 647 ? 180.847 24.427 133.651 1.00 27.30 644 PRO A CA 1
ATOM 4809 C C . PRO A 1 647 ? 182.160 24.878 134.313 1.00 25.12 644 PRO A C 1
ATOM 4810 O O . PRO A 1 647 ? 182.298 26.032 134.730 1.00 27.87 644 PRO A O 1
ATOM 4814 N N . GLY A 1 648 ? 183.141 23.989 134.280 1.00 30.49 645 GLY A N 1
ATOM 4815 C CA . GLY A 1 648 ? 184.510 24.372 134.590 1.00 34.37 645 GLY A CA 1
ATOM 4816 C C . GLY A 1 648 ? 185.022 25.429 133.621 1.00 38.58 645 GLY A C 1
ATOM 4817 O O . GLY A 1 648 ? 184.400 25.720 132.600 1.00 32.56 645 GLY A O 1
ATOM 4818 N N . ARG A 1 649 ? 186.125 26.073 133.986 1.00 28.51 646 ARG A N 1
ATOM 4819 C CA . ARG A 1 649 ? 186.854 26.919 133.049 1.00 28.78 646 ARG A CA 1
ATOM 4820 C C . ARG A 1 649 ? 188.344 26.838 133.373 1.00 27.33 646 ARG A C 1
ATOM 4821 O O . ARG A 1 649 ? 188.755 26.439 134.476 1.00 23.73 646 ARG A O 1
ATOM 4829 N N . THR A 1 650 ? 189.140 27.145 132.356 1.00 21.97 647 THR A N 1
ATOM 4830 C CA . THR A 1 650 ? 190.594 27.154 132.457 1.00 23.32 647 THR A CA 1
ATOM 4831 C C . THR A 1 650 ? 191.066 28.542 132.058 1.00 25.26 647 THR A C 1
ATOM 4832 O O . THR A 1 650 ? 190.719 29.024 130.997 1.00 27.54 647 THR A O 1
ATOM 4836 N N . LEU A 1 651 ? 191.789 29.205 132.959 1.00 24.04 648 LEU A N 1
ATOM 4837 C CA . LEU A 1 651 ? 192.279 30.553 132.731 1.00 22.88 648 LEU A CA 1
ATOM 4838 C C . LEU A 1 651 ? 193.809 30.530 132.632 1.00 22.92 648 LEU A C 1
ATOM 4839 O O . LEU A 1 651 ? 194.474 29.814 133.374 1.00 25.49 648 LEU A O 1
ATOM 4844 N N . LEU A 1 652 ? 194.344 31.382 131.745 1.00 23.86 649 LEU A N 1
ATOM 4845 C CA . LEU A 1 652 ? 195.764 31.541 131.555 1.00 25.64 649 LEU A CA 1
ATOM 4846 C C . LEU A 1 652 ? 196.154 32.958 131.950 1.00 22.94 649 LEU A C 1
ATOM 4847 O O . LEU A 1 652 ? 195.458 33.904 131.610 1.00 24.57 649 LEU A O 1
ATOM 4852 N N . ASP A 1 653 ? 197.348 33.083 132.535 1.00 24.82 650 ASP A N 1
ATOM 4853 C CA . ASP A 1 653 ? 197.957 34.371 132.797 1.00 26.12 650 ASP A CA 1
ATOM 4854 C C . ASP A 1 653 ? 199.411 34.314 132.293 1.00 26.38 650 ASP A C 1
ATOM 4855 O O . ASP A 1 653 ? 200.048 33.277 132.348 1.00 25.49 650 ASP A O 1
ATOM 4860 N N . VAL A 1 654 ? 199.951 35.466 131.910 1.00 24.66 651 VAL A N 1
ATOM 4861 C CA . VAL A 1 654 ? 201.372 35.546 131.539 1.00 28.42 651 VAL A CA 1
ATOM 4862 C C . VAL A 1 654 ? 201.963 36.830 132.100 1.00 25.35 651 VAL A C 1
ATOM 4863 O O . VAL A 1 654 ? 201.278 37.820 132.298 1.00 26.50 651 VAL A O 1
ATOM 4867 N N . GLY A 1 655 ? 203.290 36.828 132.242 1.00 31.05 652 GLY A N 1
ATOM 4868 C CA . GLY A 1 655 ? 203.957 38.017 132.692 1.00 31.55 652 GLY A CA 1
ATOM 4869 C C . GLY A 1 655 ? 205.419 38.046 132.286 1.00 30.14 652 GLY A C 1
ATOM 4870 O O . GLY A 1 655 ? 205.997 37.022 131.953 1.00 27.82 652 GLY A O 1
ATOM 4871 N N . ALA A 1 656 ? 206.015 39.227 132.427 1.00 31.32 653 ALA A N 1
ATOM 4872 C CA . ALA A 1 656 ? 207.454 39.379 132.303 1.00 33.44 653 ALA A CA 1
ATOM 4873 C C . ALA A 1 656 ? 207.921 40.409 133.330 1.00 26.90 653 ALA A C 1
ATOM 4874 O O . ALA A 1 656 ? 207.210 41.381 133.652 1.00 28.21 653 ALA A O 1
ATOM 4876 N N . ARG A 1 657 ? 209.145 40.198 133.811 1.00 28.68 654 ARG A N 1
ATOM 4877 C CA . ARG A 1 657 ? 209.780 41.071 134.760 1.00 30.65 654 ARG A CA 1
ATOM 4878 C C . ARG A 1 657 ? 211.236 41.298 134.324 1.00 29.91 654 ARG A C 1
ATOM 4879 O O . ARG A 1 657 ? 211.889 40.370 133.906 1.00 30.29 654 ARG A O 1
ATOM 4887 N N . TYR A 1 658 ? 211.706 42.532 134.498 1.00 31.84 655 TYR A N 1
ATOM 4888 C CA . TYR A 1 658 ? 213.104 42.858 134.228 1.00 33.34 655 TYR A CA 1
ATOM 4889 C C . TYR A 1 658 ? 213.646 43.634 135.422 1.00 29.46 655 TYR A C 1
ATOM 4890 O O . TYR A 1 658 ? 213.156 44.715 135.740 1.00 31.81 655 TYR A O 1
ATOM 4899 N N A SER A 1 659 ? 214.656 43.055 136.072 0.50 30.81 656 SER A N 1
ATOM 4900 N N B SER A 1 659 ? 214.661 43.056 136.063 0.50 29.82 656 SER A N 1
ATOM 4901 C CA A SER A 1 659 ? 215.306 43.667 137.230 0.50 34.02 656 SER A CA 1
ATOM 4902 C CA B SER A 1 659 ? 215.315 43.647 137.229 0.50 32.18 656 SER A CA 1
ATOM 4903 C C A SER A 1 659 ? 216.748 44.043 136.871 0.50 34.19 656 SER A C 1
ATOM 4904 C C B SER A 1 659 ? 216.752 44.043 136.865 0.50 33.17 656 SER A C 1
ATOM 4905 O O A SER A 1 659 ? 217.493 43.218 136.349 0.50 35.30 656 SER A O 1
ATOM 4906 O O B SER A 1 659 ? 217.497 43.225 136.335 0.50 34.52 656 SER A O 1
ATOM 4911 N N . THR A 1 660 ? 217.093 45.306 137.117 1.00 37.65 657 THR A N 1
ATOM 4912 C CA . THR A 1 660 ? 218.393 45.855 136.745 1.00 42.83 657 THR A CA 1
ATOM 4913 C C . THR A 1 660 ? 218.758 46.967 137.731 1.00 43.00 657 THR A C 1
ATOM 4914 O O . THR A 1 660 ? 218.084 47.141 138.748 1.00 37.32 657 THR A O 1
ATOM 4918 N N . LYS A 1 661 ? 219.831 47.711 137.425 1.00 43.12 658 LYS A N 1
ATOM 4919 C CA . LYS A 1 661 ? 220.178 48.928 138.142 1.00 42.71 658 LYS A CA 1
ATOM 4920 C C . LYS A 1 661 ? 220.421 50.067 137.152 1.00 43.61 658 LYS A C 1
ATOM 4921 O O . LYS A 1 661 ? 220.829 49.843 136.029 1.00 50.45 658 LYS A O 1
ATOM 4927 N N . VAL A 1 662 ? 220.021 51.267 137.561 1.00 43.80 659 VAL A N 1
ATOM 4928 C CA . VAL A 1 662 ? 220.300 52.492 136.845 1.00 45.96 659 VAL A CA 1
ATOM 4929 C C . VAL A 1 662 ? 221.119 53.385 137.776 1.00 57.91 659 VAL A C 1
ATOM 4930 O O . VAL A 1 662 ? 220.624 53.790 138.843 1.00 46.15 659 VAL A O 1
ATOM 4934 N N . GLU A 1 663 ? 222.405 53.547 137.444 1.00 57.62 660 GLU A N 1
ATOM 4935 C CA . GLU A 1 663 ? 223.359 54.288 138.268 1.00 59.26 660 GLU A CA 1
ATOM 4936 C C . GLU A 1 663 ? 223.432 53.648 139.657 1.00 52.71 660 GLU A C 1
ATOM 4937 O O . GLU A 1 663 ? 223.397 54.347 140.667 1.00 59.01 660 GLU A O 1
ATOM 4943 N N . ASP A 1 664 ? 223.398 52.313 139.682 1.00 47.45 661 ASP A N 1
ATOM 4944 C CA . ASP A 1 664 ? 223.481 51.525 140.909 1.00 56.37 661 ASP A CA 1
ATOM 4945 C C . ASP A 1 664 ? 222.180 51.588 141.740 1.00 49.55 661 ASP A C 1
ATOM 4946 O O . ASP A 1 664 ? 222.123 51.003 142.808 1.00 45.35 661 ASP A O 1
ATOM 4951 N N . HIS A 1 665 ? 221.120 52.241 141.247 1.00 40.77 662 HIS A N 1
ATOM 4952 C CA . HIS A 1 665 ? 219.792 52.154 141.920 1.00 40.46 662 HIS A CA 1
ATOM 4953 C C . HIS A 1 665 ? 218.973 50.981 141.369 1.00 41.93 662 HIS A C 1
ATOM 4954 O O . HIS A 1 665 ? 218.685 50.931 140.172 1.00 39.39 662 HIS A O 1
ATOM 4961 N N . PRO A 1 666 ? 218.549 50.013 142.217 1.00 42.42 663 PRO A N 1
ATOM 4962 C CA . PRO A 1 666 ? 217.694 48.914 141.761 1.00 37.04 663 PRO A CA 1
ATOM 4963 C C . PRO A 1 666 ? 216.406 49.438 141.111 1.00 30.72 663 PRO A C 1
ATOM 4964 O O . PRO A 1 666 ? 215.778 50.359 141.624 1.00 34.52 663 PRO A O 1
ATOM 4968 N N . VAL A 1 667 ? 216.104 48.902 139.925 1.00 35.45 664 VAL A N 1
ATOM 4969 C CA . VAL A 1 667 ? 214.887 49.195 139.177 1.00 34.65 664 VAL A CA 1
ATOM 4970 C C . VAL A 1 667 ? 214.288 47.866 138.700 1.00 34.05 664 VAL A C 1
ATOM 4971 O O . VAL A 1 667 ? 215.015 46.994 138.221 1.00 33.29 664 VAL A O 1
ATOM 4975 N N . THR A 1 668 ? 212.963 47.716 138.865 1.00 33.08 665 THR A N 1
ATOM 4976 C CA . THR A 1 668 ? 212.251 46.541 138.383 1.00 31.30 665 THR A CA 1
ATOM 4977 C C . THR A 1 668 ? 211.011 46.975 137.584 1.00 31.12 665 THR A C 1
ATOM 4978 O O . THR A 1 668 ? 210.225 47.819 138.017 1.00 31.12 665 THR A O 1
ATOM 4982 N N . PHE A 1 669 ? 210.909 46.419 136.377 1.00 30.85 666 PHE A N 1
ATOM 4983 C CA . PHE A 1 669 ? 209.767 46.572 135.483 1.00 32.00 666 PHE A CA 1
ATOM 4984 C C . PHE A 1 669 ? 208.942 45.279 135.511 1.00 29.85 666 PHE A C 1
ATOM 4985 O O . PHE A 1 669 ? 209.510 44.196 135.470 1.00 28.99 666 PHE A O 1
ATOM 4993 N N . ARG A 1 670 ? 207.614 45.416 135.576 1.00 31.40 667 ARG A N 1
ATOM 4994 C CA . ARG A 1 670 ? 206.719 44.267 135.619 1.00 29.87 667 ARG A CA 1
ATOM 4995 C C . ARG A 1 670 ? 205.556 44.508 134.660 1.00 25.19 667 ARG A C 1
ATOM 4996 O O . ARG A 1 670 ? 204.979 45.605 134.595 1.00 29.65 667 ARG A O 1
ATOM 5004 N N . ALA A 1 671 ? 205.198 43.441 133.949 1.00 27.47 668 ALA A N 1
ATOM 5005 C CA . ALA A 1 671 ? 204.077 43.426 133.052 1.00 28.78 668 ALA A CA 1
ATOM 5006 C C . ALA A 1 671 ? 203.339 42.106 133.273 1.00 27.04 668 ALA A C 1
ATOM 5007 O O . ALA A 1 671 ? 203.972 41.065 133.268 1.00 28.08 668 ALA A O 1
ATOM 5009 N N . ASN A 1 672 ? 202.004 42.186 133.392 1.00 26.62 669 ASN A N 1
ATOM 5010 C CA . ASN A 1 672 ? 201.167 41.003 133.621 1.00 30.53 669 ASN A CA 1
ATOM 5011 C C . ASN A 1 672 ? 199.867 41.143 132.826 1.00 25.23 669 ASN A C 1
ATOM 5012 O O . ASN A 1 672 ? 199.310 42.233 132.730 1.00 29.65 669 ASN A O 1
ATOM 5017 N N . ILE A 1 673 ? 199.440 40.026 132.228 1.00 27.33 670 ILE A N 1
ATOM 5018 C CA . ILE A 1 673 ? 198.123 39.892 131.664 1.00 26.53 670 ILE A CA 1
ATOM 5019 C C . ILE A 1 673 ? 197.440 38.736 132.392 1.00 25.93 670 ILE A C 1
ATOM 5020 O O . ILE A 1 673 ? 197.923 37.622 132.357 1.00 28.18 670 ILE A O 1
ATOM 5025 N N . TYR A 1 674 ? 196.286 39.031 132.996 1.00 26.75 671 TYR A N 1
ATOM 5026 C CA . TYR A 1 674 ? 195.454 38.025 133.637 1.00 26.80 671 TYR A CA 1
ATOM 5027 C C . TYR A 1 674 ? 194.264 37.706 132.723 1.00 21.52 671 TYR A C 1
ATOM 5028 O O . TYR A 1 674 ? 193.695 38.615 132.119 1.00 25.10 671 TYR A O 1
ATOM 5037 N N . ASN A 1 675 ? 193.774 36.472 132.798 1.00 23.05 672 ASN A N 1
ATOM 5038 C CA . ASN A 1 675 ? 192.735 35.960 131.917 1.00 25.55 672 ASN A CA 1
ATOM 5039 C C . ASN A 1 675 ? 193.082 36.347 130.465 1.00 23.13 672 ASN A C 1
ATOM 5040 O O . ASN A 1 675 ? 192.329 37.029 129.778 1.00 23.52 672 ASN A O 1
ATOM 5045 N N . LEU A 1 676 ? 194.243 35.889 130.010 1.00 23.47 673 LEU A N 1
ATOM 5046 C CA . LEU A 1 676 ? 194.763 36.342 128.718 1.00 26.72 673 LEU A CA 1
ATOM 5047 C C . LEU A 1 676 ? 193.867 35.889 127.559 1.00 25.15 673 LEU A C 1
ATOM 5048 O O . LEU A 1 676 ? 193.819 36.581 126.537 1.00 27.39 673 LEU A O 1
ATOM 5053 N N . THR A 1 677 ? 193.117 34.792 127.721 1.00 23.05 674 THR A N 1
ATOM 5054 C CA . THR A 1 677 ? 192.199 34.351 126.651 1.00 26.72 674 THR A CA 1
ATOM 5055 C C . THR A 1 677 ? 190.862 35.090 126.702 1.00 26.10 674 THR A C 1
ATOM 5056 O O . THR A 1 677 ? 190.069 34.977 125.763 1.00 24.91 674 THR A O 1
ATOM 5060 N N . ASN A 1 678 ? 190.666 35.936 127.723 1.00 24.18 675 ASN A N 1
ATOM 5061 C CA . ASN A 1 678 ? 189.433 36.735 127.907 1.00 23.27 675 ASN A CA 1
ATOM 5062 C C . ASN A 1 678 ? 188.207 35.821 127.952 1.00 26.50 675 ASN A C 1
ATOM 5063 O O . ASN A 1 678 ? 187.159 36.136 127.383 1.00 26.73 675 ASN A O 1
ATOM 5068 N N . LYS A 1 679 ? 188.346 34.698 128.656 1.00 23.89 676 LYS A N 1
ATOM 5069 C CA . LYS A 1 679 ? 187.273 33.762 128.819 1.00 24.90 676 LYS A CA 1
ATOM 5070 C C . LYS A 1 679 ? 186.117 34.412 129.582 1.00 24.39 676 LYS A C 1
ATOM 5071 O O . LYS A 1 679 ? 186.301 34.906 130.684 1.00 25.14 676 LYS A O 1
ATOM 5077 N N . ALA A 1 680 ? 184.910 34.292 129.023 1.00 25.62 677 ALA A N 1
ATOM 5078 C CA . ALA A 1 680 ? 183.657 34.674 129.695 1.00 25.15 677 ALA A CA 1
ATOM 5079 C C . ALA A 1 680 ? 183.128 33.460 130.467 1.00 26.66 677 ALA A C 1
ATOM 5080 O O . ALA A 1 680 ? 182.920 32.398 129.887 1.00 24.32 677 ALA A O 1
ATOM 5082 N N . TYR A 1 681 ? 182.926 33.619 131.774 1.00 23.59 678 TYR A N 1
ATOM 5083 C CA . TYR A 1 681 ? 182.351 32.538 132.567 1.00 23.95 678 TYR A CA 1
ATOM 5084 C C . TYR A 1 681 ? 181.495 33.101 133.698 1.00 25.18 678 TYR A C 1
ATOM 5085 O O . TYR A 1 681 ? 181.774 34.186 134.245 1.00 22.96 678 TYR A O 1
ATOM 5094 N N . TRP A 1 682 ? 180.466 32.324 134.052 1.00 24.29 679 TRP A N 1
ATOM 5095 C CA . TRP A 1 682 ? 179.660 32.523 135.261 1.00 23.37 679 TRP A CA 1
ATOM 5096 C C . TRP A 1 682 ? 180.342 31.792 136.418 1.00 23.12 679 TRP A C 1
ATOM 5097 O O . TRP A 1 682 ? 180.755 30.654 136.265 1.00 24.38 679 TRP A O 1
ATOM 5108 N N . ALA A 1 683 ? 180.251 32.384 137.607 1.00 23.63 680 ALA A N 1
ATOM 5109 C CA . ALA A 1 683 ? 180.577 31.677 138.861 1.00 22.07 680 ALA A CA 1
ATOM 5110 C C . ALA A 1 683 ? 179.730 32.300 139.970 1.00 22.56 680 ALA A C 1
ATOM 5111 O O . ALA A 1 683 ? 179.119 33.347 139.767 1.00 24.44 680 ALA A O 1
ATOM 5113 N N . GLN A 1 684 ? 179.744 31.694 141.163 1.00 23.68 681 GLN A N 1
ATOM 5114 C CA . GLN A 1 684 ? 178.785 32.074 142.177 1.00 22.21 681 GLN A CA 1
ATOM 5115 C C . GLN A 1 684 ? 179.448 33.023 143.156 1.00 22.43 681 GLN A C 1
ATOM 5116 O O . GLN A 1 684 ? 180.324 32.623 143.921 1.00 23.43 681 GLN A O 1
ATOM 5122 N N . PRO A 1 685 ? 178.935 34.261 143.278 1.00 23.43 682 PRO A N 1
ATOM 5123 C CA . PRO A 1 685 ? 179.409 35.187 144.310 1.00 24.40 682 PRO A CA 1
ATOM 5124 C C . PRO A 1 685 ? 178.623 34.982 145.614 1.00 23.46 682 PRO A C 1
ATOM 5125 O O . PRO A 1 685 ? 177.678 34.175 145.661 1.00 23.79 682 PRO A O 1
ATOM 5129 N N . GLN A 1 686 ? 178.880 35.849 146.586 1.00 23.94 683 GLN A N 1
ATOM 5130 C CA . GLN A 1 686 ? 178.024 35.949 147.782 1.00 25.90 683 GLN A CA 1
ATOM 5131 C C . GLN A 1 686 ? 176.699 36.638 147.452 1.00 25.73 683 GLN A C 1
ATOM 5132 O O . GLN A 1 686 ? 176.644 37.566 146.635 1.00 25.57 683 GLN A O 1
ATOM 5138 N N . LEU A 1 687 ? 175.630 36.127 148.071 1.00 23.46 684 LEU A N 1
ATOM 5139 C CA . LEU A 1 687 ? 174.285 36.731 148.184 1.00 24.39 684 LEU A CA 1
ATOM 5140 C C . LEU A 1 687 ? 173.452 36.595 146.902 1.00 29.25 684 LEU A C 1
ATOM 5141 O O . LEU A 1 687 ? 172.248 36.575 146.995 1.00 30.11 684 LEU A O 1
ATOM 5146 N N . THR A 1 688 ? 174.077 36.498 145.725 1.00 23.92 685 THR A N 1
ATOM 5147 C CA . THR A 1 688 ? 173.337 36.300 144.474 1.00 22.87 685 THR A CA 1
ATOM 5148 C C . THR A 1 688 ? 173.897 35.050 143.785 1.00 20.98 685 THR A C 1
ATOM 5149 O O . THR A 1 688 ? 174.947 34.547 144.166 1.00 24.20 685 THR A O 1
ATOM 5153 N N . ASN A 1 689 ? 173.196 34.554 142.762 1.00 23.03 686 ASN A N 1
ATOM 5154 C CA . ASN A 1 689 ? 173.480 33.232 142.186 1.00 23.01 686 ASN A CA 1
ATOM 5155 C C . ASN A 1 689 ? 174.735 33.226 141.301 1.00 23.42 686 ASN A C 1
ATOM 5156 O O . ASN A 1 689 ? 175.480 32.236 141.305 1.00 24.36 686 ASN A O 1
ATOM 5161 N N . LEU A 1 690 ? 174.936 34.292 140.497 1.00 23.10 687 LEU A N 1
ATOM 5162 C CA . LEU A 1 690 ? 175.941 34.297 139.448 1.00 23.38 687 LEU A CA 1
ATOM 5163 C C . LEU A 1 690 ? 176.578 35.680 139.329 1.00 22.82 687 LEU A C 1
ATOM 5164 O O . LEU A 1 690 ? 175.913 36.681 139.492 1.00 23.75 687 LEU A O 1
ATOM 5169 N N . ALA A 1 691 ? 177.840 35.691 138.908 1.00 23.48 688 ALA A N 1
ATOM 5170 C CA . ALA A 1 691 ? 178.511 36.884 138.465 1.00 24.45 688 ALA A CA 1
ATOM 5171 C C . ALA A 1 691 ? 179.551 36.474 137.421 1.00 26.03 688 ALA A C 1
ATOM 5172 O O . ALA A 1 691 ? 180.081 35.374 137.459 1.00 22.95 688 ALA A O 1
ATOM 5174 N N . LEU A 1 692 ? 179.820 37.373 136.473 1.00 22.95 689 LEU A N 1
ATOM 5175 C CA . LEU A 1 692 ? 180.844 37.125 135.482 1.00 25.49 689 LEU A CA 1
ATOM 5176 C C . LEU A 1 692 ? 182.235 37.240 136.108 1.00 23.16 689 LEU A C 1
ATOM 5177 O O . LEU A 1 692 ? 182.510 38.162 136.858 1.00 25.11 689 LEU A O 1
ATOM 5182 N N . GLY A 1 693 ? 183.132 36.352 135.686 1.00 23.63 690 GLY A N 1
ATOM 5183 C CA . GLY A 1 693 ? 184.536 36.432 136.028 1.00 23.96 690 GLY A CA 1
ATOM 5184 C C . GLY A 1 693 ? 185.194 37.653 135.397 1.00 21.51 690 GLY A C 1
ATOM 5185 O O . GLY A 1 693 ? 184.746 38.143 134.376 1.00 22.97 690 GLY A O 1
ATOM 5186 N N . ALA A 1 694 ? 186.300 38.082 135.989 1.00 23.83 691 ALA A N 1
ATOM 5187 C CA . ALA A 1 694 ? 187.049 39.226 135.526 1.00 22.06 691 ALA A CA 1
ATOM 5188 C C . ALA A 1 694 ? 187.513 38.987 134.093 1.00 25.66 691 ALA A C 1
ATOM 5189 O O . ALA A 1 694 ? 187.952 37.895 133.745 1.00 23.01 691 ALA A O 1
ATOM 5191 N N . PRO A 1 695 ? 187.470 40.026 133.237 1.00 23.58 692 PRO A N 1
ATOM 5192 C CA . PRO A 1 695 ? 187.983 39.911 131.865 1.00 22.23 692 PRO A CA 1
ATOM 5193 C C . PRO A 1 695 ? 189.517 39.937 131.812 1.00 26.04 692 PRO A C 1
ATOM 5194 O O . PRO A 1 695 ? 190.191 40.146 132.832 1.00 24.68 692 PRO A O 1
ATOM 5198 N N . ARG A 1 696 ? 190.060 39.816 130.600 1.00 26.23 693 ARG A N 1
ATOM 5199 C CA . ARG A 1 696 ? 191.489 40.051 130.358 1.00 25.31 693 ARG A CA 1
ATOM 5200 C C . ARG A 1 696 ? 191.871 41.400 130.968 1.00 23.00 693 ARG A C 1
ATOM 5201 O O . ARG A 1 696 ? 191.186 42.380 130.746 1.00 24.33 693 ARG A O 1
ATOM 5209 N N . THR A 1 697 ? 192.947 41.412 131.752 1.00 21.92 694 THR A N 1
ATOM 5210 C CA . THR A 1 697 ? 193.328 42.579 132.514 1.00 22.25 694 THR A CA 1
ATOM 5211 C C . THR A 1 697 ? 194.847 42.749 132.359 1.00 23.16 694 THR A C 1
ATOM 5212 O O . THR A 1 697 ? 195.609 41.804 132.580 1.00 25.28 694 THR A O 1
ATOM 5216 N N . TYR A 1 698 ? 195.262 43.964 131.966 1.00 26.43 695 TYR A N 1
ATOM 5217 C CA . TYR A 1 698 ? 196.693 44.302 131.788 1.00 27.94 695 TYR A CA 1
ATOM 5218 C C . TYR A 1 698 ? 197.177 45.079 133.017 1.00 24.94 695 TYR A C 1
ATOM 5219 O O . TYR A 1 698 ? 196.478 45.966 133.495 1.00 26.80 695 TYR A O 1
ATOM 5228 N N . MET A 1 699 ? 198.364 44.740 133.525 1.00 27.64 696 MET A N 1
ATOM 5229 C CA . MET A 1 699 ? 198.969 45.456 134.656 1.00 29.65 696 MET A CA 1
ATOM 5230 C C . MET A 1 699 ? 200.441 45.758 134.357 1.00 27.21 696 MET A C 1
ATOM 5231 O O . MET A 1 699 ? 201.189 44.870 133.928 1.00 27.42 696 MET A O 1
ATOM 5236 N N . LEU A 1 700 ? 200.836 47.017 134.589 1.00 28.03 697 LEU A N 1
ATOM 5237 C CA . LEU A 1 700 ? 202.244 47.429 134.495 1.00 29.02 697 LEU A CA 1
ATOM 5238 C C . LEU A 1 700 ? 202.682 48.073 135.808 1.00 27.09 697 LEU A C 1
ATOM 5239 O O . LEU A 1 700 ? 201.926 48.833 136.389 1.00 30.46 697 LEU A O 1
ATOM 5244 N N . SER A 1 701 ? 203.938 47.831 136.197 1.00 29.56 698 SER A N 1
ATOM 5245 C CA . SER A 1 701 ? 204.515 48.586 137.276 1.00 30.97 698 SER A CA 1
ATOM 5246 C C . SER A 1 701 ? 206.008 48.807 137.038 1.00 31.19 698 SER A C 1
ATOM 5247 O O . SER A 1 701 ? 206.683 47.982 136.425 1.00 30.50 698 SER A O 1
ATOM 5250 N N A VAL A 1 702 ? 206.509 49.890 137.645 0.50 28.40 699 VAL A N 1
ATOM 5251 N N B VAL A 1 702 ? 206.521 49.914 137.584 0.50 31.21 699 VAL A N 1
ATOM 5252 C CA A VAL A 1 702 ? 207.923 50.231 137.657 0.50 29.86 699 VAL A CA 1
ATOM 5253 C CA B VAL A 1 702 ? 207.959 50.120 137.669 0.50 33.67 699 VAL A CA 1
ATOM 5254 C C A VAL A 1 702 ? 208.295 50.669 139.074 0.50 26.69 699 VAL A C 1
ATOM 5255 C C B VAL A 1 702 ? 208.298 50.650 139.062 0.50 29.06 699 VAL A C 1
ATOM 5256 O O A VAL A 1 702 ? 207.624 51.528 139.633 0.50 30.16 699 VAL A O 1
ATOM 5257 O O B VAL A 1 702 ? 207.613 51.516 139.601 0.50 31.91 699 VAL A O 1
ATOM 5264 N N . SER A 1 703 ? 209.348 50.066 139.637 1.00 29.34 700 SER A N 1
ATOM 5265 C CA . SER A 1 703 ? 209.837 50.451 140.937 1.00 31.96 700 SER A CA 1
ATOM 5266 C C . SER A 1 703 ? 211.280 50.971 140.830 1.00 34.87 700 SER A C 1
ATOM 5267 O O . SER A 1 703 ? 212.077 50.484 140.034 1.00 34.85 700 SER A O 1
ATOM 5270 N N . TYR A 1 704 ? 211.582 51.948 141.690 1.00 36.59 701 TYR A N 1
ATOM 5271 C CA . TYR A 1 704 ? 212.900 52.551 141.818 1.00 34.62 701 TYR A CA 1
ATOM 5272 C C . TYR A 1 704 ? 213.250 52.665 143.307 1.00 30.99 701 TYR A C 1
ATOM 5273 O O . TYR A 1 704 ? 212.460 53.214 144.090 1.00 32.37 701 TYR A O 1
ATOM 5282 N N . ASP A 1 705 ? 214.446 52.174 143.668 1.00 33.27 702 ASP A N 1
ATOM 5283 C CA . ASP A 1 705 ? 214.969 52.271 145.036 1.00 35.71 702 ASP A CA 1
ATOM 5284 C C . ASP A 1 705 ? 215.940 53.461 145.145 1.00 45.66 702 ASP A C 1
ATOM 5285 O O . ASP A 1 705 ? 216.944 53.523 144.426 1.00 38.25 702 ASP A O 1
ATOM 5290 N N . PHE A 1 706 ? 215.634 54.389 146.050 1.00 43.39 703 PHE A N 1
ATOM 5291 C CA . PHE A 1 706 ? 216.451 55.583 146.277 1.00 47.77 703 PHE A CA 1
ATOM 5292 C C . PHE A 1 706 ? 217.689 55.220 147.109 1.00 60.67 703 PHE A C 1
ATOM 5293 O O . PHE A 1 706 ? 218.640 56.008 147.165 1.00 65.54 703 PHE A O 1
ATOM 5302 N N . ASP B 1 36 ? 222.809 66.734 111.096 1.00 60.55 33 ASP B N 1
ATOM 5303 C CA . ASP B 1 36 ? 222.127 67.606 112.104 1.00 56.51 33 ASP B CA 1
ATOM 5304 C C . ASP B 1 36 ? 221.129 66.775 112.930 1.00 52.58 33 ASP B C 1
ATOM 5305 O O . ASP B 1 36 ? 220.045 67.234 113.263 1.00 55.58 33 ASP B O 1
ATOM 5310 N N . THR B 1 37 ? 221.517 65.555 113.290 1.00 45.42 34 THR B N 1
ATOM 5311 C CA . THR B 1 37 ? 220.606 64.615 113.990 1.00 41.67 34 THR B CA 1
ATOM 5312 C C . THR B 1 37 ? 220.968 64.563 115.477 1.00 43.28 34 THR B C 1
ATOM 5313 O O . THR B 1 37 ? 222.130 64.526 115.827 1.00 39.55 34 THR B O 1
ATOM 5317 N N . TYR B 1 38 ? 219.958 64.605 116.352 1.00 35.92 35 TYR B N 1
ATOM 5318 C CA . TYR B 1 38 ? 220.180 64.539 117.770 1.00 37.37 35 TYR B CA 1
ATOM 5319 C C . TYR B 1 38 ? 220.428 63.086 118.203 1.00 34.28 35 TYR B C 1
ATOM 5320 O O . TYR B 1 38 ? 220.209 62.152 117.433 1.00 36.46 35 TYR B O 1
ATOM 5329 N N . ALA B 1 39 ? 220.985 62.924 119.411 1.00 35.51 36 ALA B N 1
ATOM 5330 C CA . ALA B 1 39 ? 221.250 61.601 119.988 1.00 35.35 36 ALA B CA 1
ATOM 5331 C C . ALA B 1 39 ? 219.965 60.767 119.887 1.00 34.61 36 ALA B C 1
ATOM 5332 O O . ALA B 1 39 ? 218.884 61.282 120.165 1.00 35.14 36 ALA B O 1
ATOM 5334 N N . GLY B 1 40 ? 220.085 59.549 119.358 1.00 33.55 37 GLY B N 1
ATOM 5335 C CA . GLY B 1 40 ? 218.950 58.658 119.156 1.00 36.98 37 GLY B CA 1
ATOM 5336 C C . GLY B 1 40 ? 218.559 58.555 117.689 1.00 38.45 37 GLY B C 1
ATOM 5337 O O . GLY B 1 40 ? 217.944 57.599 117.292 1.00 39.28 37 GLY B O 1
ATOM 5338 N N . GLY B 1 41 ? 218.869 59.590 116.894 1.00 36.66 38 GLY B N 1
ATOM 5339 C CA . GLY B 1 41 ? 218.673 59.554 115.452 1.00 33.70 38 GLY B CA 1
ATOM 5340 C C . GLY B 1 41 ? 217.221 59.784 115.007 1.00 30.33 38 GLY B C 1
ATOM 5341 O O . GLY B 1 41 ? 216.961 59.781 113.801 1.00 35.07 38 GLY B O 1
ATOM 5342 N N . GLN B 1 42 ? 216.328 60.153 115.934 1.00 33.16 39 GLN B N 1
ATOM 5343 C CA . GLN B 1 42 ? 214.898 60.230 115.597 1.00 33.16 39 GLN B CA 1
ATOM 5344 C C . GLN B 1 42 ? 214.425 61.687 115.504 1.00 31.19 39 GLN B C 1
ATOM 5345 O O . GLN B 1 42 ? 213.371 61.947 114.927 1.00 30.33 39 GLN B O 1
ATOM 5351 N N . VAL B 1 43 ? 215.208 62.622 116.051 1.00 27.45 40 VAL B N 1
ATOM 5352 C CA . VAL B 1 43 ? 214.874 64.041 116.063 1.00 30.61 40 VAL B CA 1
ATOM 5353 C C . VAL B 1 43 ? 216.078 64.827 115.526 1.00 34.14 40 VAL B C 1
ATOM 5354 O O . VAL B 1 43 ? 217.216 64.438 115.760 1.00 32.49 40 VAL B O 1
ATOM 5358 N N . ALA B 1 44 ? 215.807 65.895 114.773 1.00 29.37 41 ALA B N 1
ATOM 5359 C CA . ALA B 1 44 ? 216.861 66.763 114.232 1.00 32.36 41 ALA B CA 1
ATOM 5360 C C . ALA B 1 44 ? 217.058 67.984 115.133 1.00 31.01 41 ALA B C 1
ATOM 5361 O O . ALA B 1 44 ? 216.170 68.358 115.865 1.00 32.94 41 ALA B O 1
ATOM 5363 N N . THR B 1 45 ? 218.193 68.683 114.957 1.00 34.41 42 THR B N 1
ATOM 5364 C CA . THR B 1 45 ? 218.585 69.761 115.864 1.00 35.48 42 THR B CA 1
ATOM 5365 C C . THR B 1 45 ? 218.254 71.141 115.285 1.00 35.31 42 THR B C 1
ATOM 5366 O O . THR B 1 45 ? 218.526 72.152 115.934 1.00 37.94 42 THR B O 1
ATOM 5370 N N A SER B 1 46 ? 217.770 71.188 114.044 0.50 34.13 43 SER B N 1
ATOM 5371 N N B SER B 1 46 ? 217.764 71.177 114.041 0.50 34.83 43 SER B N 1
ATOM 5372 C CA A SER B 1 46 ? 217.295 72.454 113.470 0.50 33.13 43 SER B CA 1
ATOM 5373 C CA B SER B 1 46 ? 217.349 72.424 113.381 0.50 35.05 43 SER B CA 1
ATOM 5374 C C A SER B 1 46 ? 215.975 72.231 112.729 0.50 35.76 43 SER B C 1
ATOM 5375 C C B SER B 1 46 ? 215.993 72.228 112.692 0.50 36.45 43 SER B C 1
ATOM 5376 O O A SER B 1 46 ? 215.629 71.104 112.376 0.50 32.67 43 SER B O 1
ATOM 5377 O O B SER B 1 46 ? 215.656 71.114 112.297 0.50 32.41 43 SER B O 1
ATOM 5382 N N . SER B 1 47 ? 215.298 73.341 112.424 1.00 29.99 44 SER B N 1
ATOM 5383 C CA . SER B 1 47 ? 214.105 73.325 111.597 1.00 31.92 44 SER B CA 1
ATOM 5384 C C . SER B 1 47 ? 213.938 74.674 110.893 1.00 32.21 44 SER B C 1
ATOM 5385 O O . SER B 1 47 ? 214.592 75.670 111.236 1.00 31.46 44 SER B O 1
ATOM 5388 N N . ASN B 1 48 ? 213.052 74.677 109.900 1.00 29.22 45 ASN B N 1
ATOM 5389 C CA . ASN B 1 48 ? 212.752 75.860 109.104 1.00 33.49 45 ASN B CA 1
ATOM 5390 C C . ASN B 1 48 ? 211.752 76.732 109.861 1.00 32.59 45 ASN B C 1
ATOM 5391 O O . ASN B 1 48 ? 210.668 76.301 110.194 1.00 38.05 45 ASN B O 1
ATOM 5396 N N . VAL B 1 49 ? 212.139 77.972 110.154 1.00 28.69 46 VAL B N 1
ATOM 5397 C CA . VAL B 1 49 ? 211.286 78.864 110.896 1.00 30.36 46 VAL B CA 1
ATOM 5398 C C . VAL B 1 49 ? 210.668 79.867 109.918 1.00 37.77 46 VAL B C 1
ATOM 5399 O O . VAL B 1 49 ? 210.981 81.079 109.918 1.00 30.58 46 VAL B O 1
ATOM 5403 N N . GLY B 1 50 ? 209.769 79.341 109.084 1.00 31.07 47 GLY B N 1
ATOM 5404 C CA . GLY B 1 50 ? 209.193 80.086 107.975 1.00 31.16 47 GLY B CA 1
ATOM 5405 C C . GLY B 1 50 ? 210.286 80.822 107.202 1.00 30.11 47 GLY B C 1
ATOM 5406 O O . GLY B 1 50 ? 211.353 80.261 106.961 1.00 30.10 47 GLY B O 1
ATOM 5407 N N . PHE B 1 51 ? 210.058 82.101 106.869 1.00 32.16 48 PHE B N 1
ATOM 5408 C CA . PHE B 1 51 ? 211.007 82.810 105.981 1.00 31.13 48 PHE B CA 1
ATOM 5409 C C . PHE B 1 51 ? 212.270 83.246 106.740 1.00 33.98 48 PHE B C 1
ATOM 5410 O O . PHE B 1 51 ? 213.210 83.716 106.109 1.00 34.48 48 PHE B O 1
ATOM 5418 N N . LEU B 1 52 ? 212.363 82.979 108.049 1.00 29.85 49 LEU B N 1
ATOM 5419 C CA . LEU B 1 52 ? 213.633 83.173 108.775 1.00 32.18 49 LEU B CA 1
ATOM 5420 C C . LEU B 1 52 ? 214.637 82.074 108.429 1.00 35.30 49 LEU B C 1
ATOM 5421 O O . LEU B 1 52 ? 215.800 82.220 108.713 1.00 36.62 49 LEU B O 1
ATOM 5426 N N . GLY B 1 53 ? 214.181 81.010 107.764 1.00 31.32 50 GLY B N 1
ATOM 5427 C CA . GLY B 1 53 ? 215.021 79.898 107.355 1.00 32.34 50 GLY B CA 1
ATOM 5428 C C . GLY B 1 53 ? 215.411 78.983 108.510 1.00 32.89 50 GLY B C 1
ATOM 5429 O O . GLY B 1 53 ? 214.785 78.965 109.597 1.00 32.66 50 GLY B O 1
ATOM 5430 N N . SER B 1 54 ? 216.469 78.208 108.272 1.00 31.29 51 SER B N 1
ATOM 5431 C CA . SER B 1 54 ? 216.911 77.182 109.202 1.00 35.16 51 SER B CA 1
ATOM 5432 C C . SER B 1 54 ? 217.478 77.810 110.485 1.00 38.83 51 SER B C 1
ATOM 5433 O O . SER B 1 54 ? 218.363 78.684 110.462 1.00 33.00 51 SER B O 1
ATOM 5436 N N . LYS B 1 55 ? 217.006 77.316 111.631 1.00 30.90 52 LYS B N 1
ATOM 5437 C CA . LYS B 1 55 ? 217.508 77.745 112.939 1.00 30.12 52 LYS B CA 1
ATOM 5438 C C . LYS B 1 55 ? 217.641 76.527 113.848 1.00 35.78 52 LYS B C 1
ATOM 5439 O O . LYS B 1 55 ? 216.797 75.641 113.810 1.00 30.19 52 LYS B O 1
ATOM 5445 N N . LYS B 1 56 ? 218.662 76.556 114.713 1.00 34.20 53 LYS B N 1
ATOM 5446 C CA . LYS B 1 56 ? 218.908 75.518 115.691 1.00 34.79 53 LYS B CA 1
ATOM 5447 C C . LYS B 1 56 ? 217.894 75.618 116.834 1.00 32.94 53 LYS B C 1
ATOM 5448 O O . LYS B 1 56 ? 217.426 76.699 117.184 1.00 34.34 53 LYS B O 1
ATOM 5454 N N . PHE B 1 57 ? 217.663 74.470 117.483 1.00 35.96 54 PHE B N 1
ATOM 5455 C CA . PHE B 1 57 ? 216.779 74.314 118.663 1.00 37.46 54 PHE B CA 1
ATOM 5456 C C . PHE B 1 57 ? 216.968 75.468 119.667 1.00 35.94 54 PHE B C 1
ATOM 5457 O O . PHE B 1 57 ? 216.012 76.174 120.013 1.00 32.76 54 PHE B O 1
ATOM 5465 N N . LEU B 1 58 ? 218.207 75.684 120.133 1.00 34.56 55 LEU B N 1
ATOM 5466 C CA . LEU B 1 58 ? 218.450 76.656 121.216 1.00 33.54 55 LEU B CA 1
ATOM 5467 C C . LEU B 1 58 ? 218.424 78.102 120.707 1.00 32.83 55 LEU B C 1
ATOM 5468 O O . LEU B 1 58 ? 218.445 79.033 121.516 1.00 36.91 55 LEU B O 1
ATOM 5473 N N . ASP B 1 59 ? 218.398 78.289 119.387 1.00 30.52 56 ASP B N 1
ATOM 5474 C CA . ASP B 1 59 ? 218.362 79.630 118.780 1.00 34.76 56 ASP B CA 1
ATOM 5475 C C . ASP B 1 59 ? 216.947 79.999 118.300 1.00 40.63 56 ASP B C 1
ATOM 5476 O O . ASP B 1 59 ? 216.765 81.004 117.619 1.00 35.03 56 ASP B O 1
ATOM 5481 N N . THR B 1 60 ? 215.963 79.139 118.564 1.00 36.50 57 THR B N 1
ATOM 5482 C CA . THR B 1 60 ? 214.623 79.311 117.993 1.00 30.37 57 THR B CA 1
ATOM 5483 C C . THR B 1 60 ? 213.653 79.724 119.089 1.00 29.98 57 THR B C 1
ATOM 5484 O O . THR B 1 60 ? 213.373 78.934 119.989 1.00 33.64 57 THR B O 1
ATOM 5488 N N . PRO B 1 61 ? 213.097 80.955 119.040 1.00 30.25 58 PRO B N 1
ATOM 5489 C CA . PRO B 1 61 ? 212.163 81.427 120.059 1.00 31.32 58 PRO B CA 1
ATOM 5490 C C . PRO B 1 61 ? 210.712 81.013 119.773 1.00 28.66 58 PRO B C 1
ATOM 5491 O O . PRO B 1 61 ? 209.778 81.798 119.967 1.00 29.16 58 PRO B O 1
ATOM 5495 N N . PHE B 1 62 ? 210.568 79.730 119.438 1.00 30.10 59 PHE B N 1
ATOM 5496 C CA . PHE B 1 62 ? 209.299 79.052 119.196 1.00 30.64 59 PHE B CA 1
ATOM 5497 C C . PHE B 1 62 ? 209.490 77.599 119.623 1.00 30.34 59 PHE B C 1
ATOM 5498 O O . PHE B 1 62 ? 210.627 77.118 119.679 1.00 31.42 59 PHE B O 1
ATOM 5506 N N . ASN B 1 63 ? 208.379 76.930 119.950 1.00 28.42 60 ASN B N 1
ATOM 5507 C CA . ASN B 1 63 ? 208.390 75.520 120.301 1.00 28.30 60 ASN B CA 1
ATOM 5508 C C . ASN B 1 63 ? 208.313 74.721 118.999 1.00 32.53 60 ASN B C 1
ATOM 5509 O O . ASN B 1 63 ? 207.297 74.731 118.304 1.00 31.36 60 ASN B O 1
ATOM 5514 N N . THR B 1 64 ? 209.436 74.096 118.651 1.00 30.17 61 THR B N 1
ATOM 5515 C CA . THR B 1 64 ? 209.621 73.388 117.394 1.00 31.96 61 THR B CA 1
ATOM 5516 C C . THR B 1 64 ? 210.121 71.978 117.673 1.00 29.14 61 THR B C 1
ATOM 5517 O O . THR B 1 64 ? 210.820 71.722 118.668 1.00 31.11 61 THR B O 1
ATOM 5521 N N A ILE B 1 65 ? 209.771 71.059 116.771 0.50 29.86 62 ILE B N 1
ATOM 5522 N N B ILE B 1 65 ? 209.803 71.069 116.748 0.50 29.90 62 ILE B N 1
ATOM 5523 C CA A ILE B 1 65 ? 210.368 69.742 116.768 0.50 29.90 62 ILE B CA 1
ATOM 5524 C CA B ILE B 1 65 ? 210.312 69.711 116.781 0.50 30.21 62 ILE B CA 1
ATOM 5525 C C A ILE B 1 65 ? 210.452 69.266 115.321 0.50 27.78 62 ILE B C 1
ATOM 5526 C C B ILE B 1 65 ? 210.424 69.226 115.335 0.50 27.87 62 ILE B C 1
ATOM 5527 O O A ILE B 1 65 ? 209.598 69.585 114.490 0.50 31.43 62 ILE B O 1
ATOM 5528 O O B ILE B 1 65 ? 209.565 69.531 114.504 0.50 31.53 62 ILE B O 1
ATOM 5537 N N . SER B 1 66 ? 211.527 68.539 115.024 1.00 25.55 63 SER B N 1
ATOM 5538 C CA . SER B 1 66 ? 211.714 67.964 113.705 1.00 28.25 63 SER B CA 1
ATOM 5539 C C . SER B 1 66 ? 212.013 66.469 113.844 1.00 28.63 63 SER B C 1
ATOM 5540 O O . SER B 1 66 ? 212.992 66.091 114.506 1.00 28.52 63 SER B O 1
ATOM 5543 N N . TYR B 1 67 ? 211.171 65.649 113.208 1.00 25.00 64 TYR B N 1
ATOM 5544 C CA . TYR B 1 67 ? 211.315 64.197 113.199 1.00 28.15 64 TYR B CA 1
ATOM 5545 C C . TYR B 1 67 ? 212.090 63.795 111.952 1.00 25.92 64 TYR B C 1
ATOM 5546 O O . TYR B 1 67 ? 211.795 64.269 110.841 1.00 27.38 64 TYR B O 1
ATOM 5555 N N . THR B 1 68 ? 212.959 62.789 112.104 1.00 26.66 65 THR B N 1
ATOM 5556 C CA . THR B 1 68 ? 213.706 62.239 110.984 1.00 27.43 65 THR B CA 1
ATOM 5557 C C . THR B 1 68 ? 212.940 61.129 110.270 1.00 30.01 65 THR B C 1
ATOM 5558 O O . THR B 1 68 ? 212.014 60.499 110.810 1.00 28.51 65 THR B O 1
ATOM 5562 N N . ASP B 1 69 ? 213.419 60.830 109.065 1.00 25.79 66 ASP B N 1
ATOM 5563 C CA . ASP B 1 69 ? 212.931 59.696 108.286 1.00 28.65 66 ASP B CA 1
ATOM 5564 C C . ASP B 1 69 ? 213.183 58.366 109.022 1.00 32.65 66 ASP B C 1
ATOM 5565 O O . ASP B 1 69 ? 212.391 57.472 108.891 1.00 28.38 66 ASP B O 1
ATOM 5570 N N . LYS B 1 70 ? 214.209 58.283 109.867 1.00 28.87 67 LYS B N 1
ATOM 5571 C CA . LYS B 1 70 ? 214.430 57.080 110.707 1.00 31.38 67 LYS B CA 1
ATOM 5572 C C . LYS B 1 70 ? 213.260 56.902 111.689 1.00 28.25 67 LYS B C 1
ATOM 5573 O O . LYS B 1 70 ? 212.727 55.799 111.815 1.00 30.41 67 LYS B O 1
ATOM 5579 N N . TYR B 1 71 ? 212.827 57.980 112.332 1.00 27.70 68 TYR B N 1
ATOM 5580 C CA . TYR B 1 71 ? 211.658 57.920 113.215 1.00 29.13 68 TYR B CA 1
ATOM 5581 C C . TYR B 1 71 ? 210.406 57.480 112.440 1.00 32.27 68 TYR B C 1
ATOM 5582 O O . TYR B 1 71 ? 209.652 56.613 112.886 1.00 28.39 68 TYR B O 1
ATOM 5591 N N . ILE B 1 72 ? 210.192 58.053 111.255 1.00 26.84 69 ILE B N 1
ATOM 5592 C CA . ILE B 1 72 ? 209.042 57.710 110.434 1.00 28.29 69 ILE B CA 1
ATOM 5593 C C . ILE B 1 72 ? 209.038 56.201 110.160 1.00 28.91 69 ILE B C 1
ATOM 5594 O O . ILE B 1 72 ? 207.998 55.532 110.222 1.00 27.73 69 ILE B O 1
ATOM 5599 N N . GLU B 1 73 ? 210.190 55.659 109.765 1.00 26.92 70 GLU B N 1
ATOM 5600 C CA . GLU B 1 73 ? 210.264 54.230 109.444 1.00 28.63 70 GLU B CA 1
ATOM 5601 C C . GLU B 1 73 ? 210.077 53.411 110.734 1.00 26.37 70 GLU B C 1
ATOM 5602 O O . GLU B 1 73 ? 209.474 52.329 110.703 1.00 29.71 70 GLU B O 1
ATOM 5608 N N . ASP B 1 74 ? 210.599 53.914 111.851 1.00 26.27 71 ASP B N 1
ATOM 5609 C CA . ASP B 1 74 ? 210.532 53.171 113.115 1.00 31.33 71 ASP B CA 1
ATOM 5610 C C . ASP B 1 74 ? 209.074 53.056 113.600 1.00 34.75 71 ASP B C 1
ATOM 5611 O O . ASP B 1 74 ? 208.693 52.044 114.191 1.00 31.23 71 ASP B O 1
ATOM 5616 N N . LYS B 1 75 ? 208.245 54.063 113.309 1.00 29.61 72 LYS B N 1
ATOM 5617 C CA . LYS B 1 75 ? 206.827 54.033 113.678 1.00 30.14 72 LYS B CA 1
ATOM 5618 C C . LYS B 1 75 ? 205.998 53.273 112.641 1.00 25.52 72 LYS B C 1
ATOM 5619 O O . LYS B 1 75 ? 204.795 53.035 112.867 1.00 27.08 72 LYS B O 1
ATOM 5625 N N . GLN B 1 76 ? 206.581 53.008 111.466 1.00 25.18 73 GLN B N 1
ATOM 5626 C CA . GLN B 1 76 ? 205.857 52.503 110.296 1.00 27.25 73 GLN B CA 1
ATOM 5627 C C . GLN B 1 76 ? 204.676 53.444 110.015 1.00 28.28 73 GLN B C 1
ATOM 5628 O O . GLN B 1 76 ? 203.572 53.000 109.659 1.00 25.01 73 GLN B O 1
ATOM 5634 N N . ALA B 1 77 ? 204.945 54.752 110.104 1.00 28.00 74 ALA B N 1
ATOM 5635 C CA . ALA B 1 77 ? 203.929 55.788 109.950 1.00 27.60 74 ALA B CA 1
ATOM 5636 C C . ALA B 1 77 ? 203.313 55.716 108.554 1.00 28.40 74 ALA B C 1
ATOM 5637 O O . ALA B 1 77 ? 204.019 55.783 107.537 1.00 27.36 74 ALA B O 1
ATOM 5639 N N . LYS B 1 78 ? 201.980 55.735 108.523 1.00 25.56 75 LYS B N 1
ATOM 5640 C CA . LYS B 1 78 ? 201.226 55.650 107.260 1.00 28.56 75 LYS B CA 1
ATOM 5641 C C . LYS B 1 78 ? 200.752 57.044 106.818 1.00 24.78 75 LYS B C 1
ATOM 5642 O O . LYS B 1 78 ? 200.217 57.188 105.722 1.00 27.61 75 LYS B O 1
ATOM 5648 N N . ASP B 1 79 ? 200.773 58.007 107.739 1.00 24.19 76 ASP B N 1
ATOM 5649 C CA . ASP B 1 79 ? 200.358 59.369 107.451 1.00 26.49 76 ASP B CA 1
ATOM 5650 C C . ASP B 1 79 ? 201.091 60.318 108.395 1.00 24.15 76 ASP B C 1
ATOM 5651 O O . ASP B 1 79 ? 201.862 59.890 109.245 1.00 26.75 76 ASP B O 1
ATOM 5656 N N . ILE B 1 80 ? 200.851 61.619 108.245 1.00 26.39 77 ILE B N 1
ATOM 5657 C CA . ILE B 1 80 ? 201.628 62.583 108.978 1.00 24.47 77 ILE B CA 1
ATOM 5658 C C . ILE B 1 80 ? 201.219 62.559 110.449 1.00 24.73 77 ILE B C 1
ATOM 5659 O O . ILE B 1 80 ? 202.051 62.748 111.341 1.00 25.38 77 ILE B O 1
ATOM 5664 N N . THR B 1 81 ? 199.934 62.323 110.710 1.00 25.37 78 THR B N 1
ATOM 5665 C CA . THR B 1 81 ? 199.434 62.212 112.072 1.00 26.86 78 THR B CA 1
ATOM 5666 C C . THR B 1 81 ? 200.260 61.197 112.866 1.00 23.59 78 THR B C 1
ATOM 5667 O O . THR B 1 81 ? 200.552 61.406 114.045 1.00 26.50 78 THR B O 1
ATOM 5671 N N . GLU B 1 82 ? 200.529 60.042 112.259 1.00 23.57 79 GLU B N 1
ATOM 5672 C CA . GLU B 1 82 ? 201.241 58.932 112.949 1.00 25.98 79 GLU B CA 1
ATOM 5673 C C . GLU B 1 82 ? 202.694 59.328 113.260 1.00 31.50 79 GLU B C 1
ATOM 5674 O O . GLU B 1 82 ? 203.343 58.693 114.079 1.00 30.05 79 GLU B O 1
ATOM 5680 N N . VAL B 1 83 ? 203.187 60.397 112.613 1.00 25.03 80 VAL B N 1
ATOM 5681 C CA . VAL B 1 83 ? 204.494 60.938 112.956 1.00 23.29 80 VAL B CA 1
ATOM 5682 C C . VAL B 1 83 ? 204.367 61.953 114.091 1.00 27.50 80 VAL B C 1
ATOM 5683 O O . VAL B 1 83 ? 205.147 61.932 115.051 1.00 28.59 80 VAL B O 1
ATOM 5687 N N . ILE B 1 84 ? 203.480 62.939 113.934 1.00 24.61 81 ILE B N 1
ATOM 5688 C CA . ILE B 1 84 ? 203.588 64.139 114.750 1.00 24.12 81 ILE B CA 1
ATOM 5689 C C . ILE B 1 84 ? 202.769 64.020 116.040 1.00 25.57 81 ILE B C 1
ATOM 5690 O O . ILE B 1 84 ? 203.016 64.781 116.968 1.00 26.57 81 ILE B O 1
ATOM 5695 N N . ALA B 1 85 ? 201.766 63.132 116.072 1.00 25.89 82 ALA B N 1
ATOM 5696 C CA . ALA B 1 85 ? 200.869 63.053 117.214 1.00 26.24 82 ALA B CA 1
ATOM 5697 C C . ALA B 1 85 ? 201.380 62.052 118.258 1.00 26.02 82 ALA B C 1
ATOM 5698 O O . ALA B 1 85 ? 200.908 62.076 119.370 1.00 30.89 82 ALA B O 1
ATOM 5700 N N . ALA B 1 86 ? 202.254 61.129 117.863 1.00 25.48 83 ALA B N 1
ATOM 5701 C CA . ALA B 1 86 ? 202.501 59.939 118.713 1.00 31.76 83 ALA B CA 1
ATOM 5702 C C . ALA B 1 86 ? 203.025 60.353 120.101 1.00 34.95 83 ALA B C 1
ATOM 5703 O O . ALA B 1 86 ? 202.525 59.896 121.119 1.00 31.82 83 ALA B O 1
ATOM 5705 N N . THR B 1 87 ? 203.994 61.272 120.145 1.00 27.35 84 THR B N 1
ATOM 5706 C CA . THR B 1 87 ? 204.670 61.606 121.391 1.00 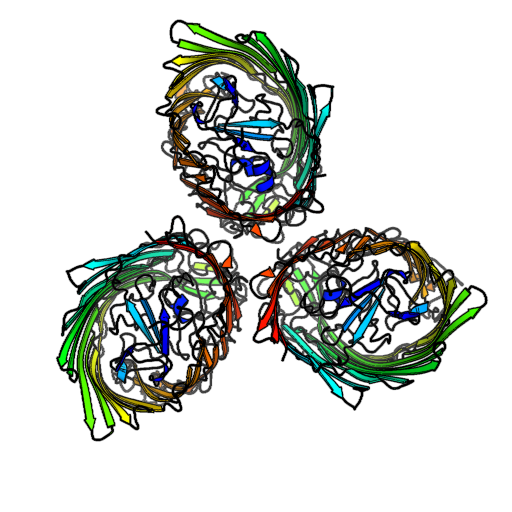28.23 84 THR B CA 1
ATOM 5707 C C . THR B 1 87 ? 204.474 63.062 121.805 1.00 29.86 84 THR B C 1
ATOM 5708 O O . THR B 1 87 ? 205.005 63.471 122.819 1.00 31.01 84 THR B O 1
ATOM 5712 N N . ASP B 1 88 ? 203.794 63.857 120.979 1.00 32.50 85 ASP B N 1
ATOM 5713 C CA . ASP B 1 88 ? 203.718 65.297 121.208 1.00 28.89 85 ASP B CA 1
ATOM 5714 C C . ASP B 1 88 ? 202.436 65.626 121.952 1.00 28.76 85 ASP B C 1
ATOM 5715 O O . ASP B 1 88 ? 201.337 65.521 121.400 1.00 26.39 85 ASP B O 1
ATOM 5720 N N . PRO B 1 89 ? 202.534 66.034 123.240 1.00 28.74 86 PRO B N 1
ATOM 5721 C CA . PRO B 1 89 ? 201.342 66.292 124.045 1.00 29.22 86 PRO B CA 1
ATOM 5722 C C . PRO B 1 89 ? 200.596 67.572 123.657 1.00 29.39 86 PRO B C 1
ATOM 5723 O O . PRO B 1 89 ? 199.528 67.811 124.185 1.00 29.21 86 PRO B O 1
ATOM 5727 N N . SER B 1 90 ? 201.164 68.383 122.750 1.00 25.33 87 SER B N 1
ATOM 5728 C CA . SER B 1 90 ? 200.466 69.567 122.261 1.00 28.24 87 SER B CA 1
ATOM 5729 C C . SER B 1 90 ? 199.709 69.279 120.956 1.00 28.34 87 SER B C 1
ATOM 5730 O O . SER B 1 90 ? 199.092 70.168 120.387 1.00 27.51 87 SER B O 1
ATOM 5733 N N . ILE B 1 91 ? 199.757 68.033 120.493 1.00 25.92 88 ILE B N 1
ATOM 5734 C CA . ILE B 1 91 ? 199.020 67.657 119.306 1.00 24.76 88 ILE B CA 1
ATOM 5735 C C . ILE B 1 91 ? 197.972 66.609 119.688 1.00 24.89 88 ILE B C 1
ATOM 5736 O O . ILE B 1 91 ? 198.222 65.732 120.509 1.00 27.90 88 ILE B O 1
ATOM 5741 N N . TYR B 1 92 ? 196.759 66.817 119.189 1.00 23.33 89 TYR B N 1
ATOM 5742 C CA . TYR B 1 92 ? 195.658 65.900 119.489 1.00 23.67 89 TYR B CA 1
ATOM 5743 C C . TYR B 1 92 ? 195.021 65.437 118.182 1.00 24.57 89 TYR B C 1
ATOM 5744 O O . TYR B 1 92 ? 194.710 66.270 117.308 1.00 24.04 89 TYR B O 1
ATOM 5753 N N . THR B 1 93 ? 194.778 64.125 118.082 1.00 22.71 90 THR B N 1
ATOM 5754 C CA . THR B 1 93 ? 193.945 63.563 117.009 1.00 25.20 90 THR B CA 1
ATOM 5755 C C . THR B 1 93 ? 192.807 62.750 117.631 1.00 28.13 90 THR B C 1
ATOM 5756 O O . THR B 1 93 ? 193.001 62.125 118.668 1.00 24.17 90 THR B O 1
ATOM 5760 N N . ASN B 1 94 ? 191.666 62.705 116.938 1.00 26.28 91 ASN B N 1
ATOM 5761 C CA . ASN B 1 94 ? 190.561 61.826 117.309 1.00 24.36 91 ASN B CA 1
ATOM 5762 C C . ASN B 1 94 ? 190.914 60.362 117.021 1.00 25.18 91 ASN B C 1
ATOM 5763 O O . ASN B 1 94 ? 190.294 59.473 117.574 1.00 26.68 91 ASN B O 1
ATOM 5768 N N . GLY B 1 95 ? 191.894 60.110 116.154 1.00 24.45 92 GLY B N 1
ATOM 5769 C CA . GLY B 1 95 ? 192.515 58.789 116.023 1.00 24.39 92 GLY B CA 1
ATOM 5770 C C . GLY B 1 95 ? 191.699 57.752 115.265 1.00 24.83 92 GLY B C 1
ATOM 5771 O O . GLY B 1 95 ? 191.981 56.571 115.369 1.00 23.63 92 GLY B O 1
ATOM 5772 N N . ALA B 1 96 ? 190.705 58.185 114.484 1.00 24.73 93 ALA B N 1
ATOM 5773 C CA . ALA B 1 96 ? 189.898 57.260 113.655 1.00 25.95 93 ALA B CA 1
ATOM 5774 C C . ALA B 1 96 ? 190.765 56.638 112.554 1.00 29.29 93 ALA B C 1
ATOM 5775 O O . ALA B 1 96 ? 191.723 57.241 112.067 1.00 25.40 93 ALA B O 1
ATOM 5777 N N . SER B 1 97 ? 190.384 55.427 112.133 1.00 23.82 94 SER B N 1
ATOM 5778 C CA . SER B 1 97 ? 191.002 54.728 111.014 1.00 25.81 94 SER B CA 1
ATOM 5779 C C . SER B 1 97 ? 190.186 54.966 109.742 1.00 24.93 94 SER B C 1
ATOM 5780 O O . SER B 1 97 ? 188.968 54.791 109.738 1.00 24.60 94 SER B O 1
ATOM 5783 N N . GLY B 1 98 ? 190.863 55.333 108.650 1.00 22.82 95 GLY B N 1
ATOM 5784 C CA . GLY B 1 98 ? 190.231 55.376 107.342 1.00 23.60 95 GLY B CA 1
ATOM 5785 C C . GLY B 1 98 ? 189.202 56.494 107.213 1.00 21.70 95 GLY B C 1
ATOM 5786 O O . GLY B 1 98 ? 188.204 56.371 106.495 1.00 23.80 95 GLY B O 1
ATOM 5787 N N . GLY B 1 99 ? 189.475 57.628 107.847 1.00 21.84 96 GLY B N 1
ATOM 5788 C CA . GLY B 1 99 ? 188.709 58.844 107.584 1.00 23.02 96 GLY B CA 1
ATOM 5789 C C . GLY B 1 99 ? 188.961 59.380 106.175 1.00 21.58 96 GLY B C 1
ATOM 5790 O O . GLY B 1 99 ? 189.853 58.898 105.457 1.00 24.90 96 GLY B O 1
ATOM 5791 N N . TRP B 1 100 ? 188.161 60.364 105.775 1.00 22.44 97 TRP B N 1
ATOM 5792 C CA . TRP B 1 100 ? 188.325 61.010 104.475 1.00 24.02 97 TRP B CA 1
ATOM 5793 C C . TRP B 1 100 ? 189.485 62.020 104.493 1.00 25.22 97 TRP B C 1
ATOM 5794 O O . TRP B 1 100 ? 189.901 62.496 103.434 1.00 23.27 97 TRP B O 1
ATOM 5805 N N . SER B 1 101 ? 189.981 62.376 105.679 1.00 21.83 98 SER B N 1
ATOM 5806 C CA . SER B 1 101 ? 191.214 63.151 105.797 1.00 23.07 98 SER B CA 1
ATOM 5807 C C . SER B 1 101 ? 191.883 62.805 107.127 1.00 26.01 98 SER B C 1
ATOM 5808 O O . SER B 1 101 ? 191.231 62.264 108.013 1.00 24.31 98 SER B O 1
ATOM 5811 N N . GLU B 1 102 ? 193.116 63.277 107.287 1.00 21.98 99 GLU B N 1
ATOM 5812 C CA . GLU B 1 102 ? 193.758 63.375 108.587 1.00 22.82 99 GLU B CA 1
ATOM 5813 C C . GLU B 1 102 ? 193.057 64.460 109.398 1.00 24.82 99 GLU B C 1
ATOM 5814 O O . GLU B 1 102 ? 192.381 65.321 108.864 1.00 24.65 99 GLU B O 1
ATOM 5820 N N . ASN B 1 103 ? 193.168 64.377 110.730 1.00 22.60 100 ASN B N 1
ATOM 5821 C CA . ASN B 1 103 ? 192.582 65.366 111.569 1.00 21.82 100 ASN B CA 1
ATOM 5822 C C . ASN B 1 103 ? 193.422 65.529 112.834 1.00 26.55 100 ASN B C 1
ATOM 5823 O O . ASN B 1 103 ? 193.544 64.588 113.630 1.00 26.51 100 ASN B O 1
ATOM 5828 N N . TYR B 1 104 ? 194.014 66.717 113.020 1.00 22.30 101 TYR B N 1
ATOM 5829 C CA . TYR B 1 104 ? 194.795 66.961 114.232 1.00 24.76 101 TYR B CA 1
ATOM 5830 C C . TYR B 1 104 ? 194.711 68.442 114.626 1.00 25.84 101 TYR B C 1
ATOM 5831 O O . TYR B 1 104 ? 194.362 69.314 113.810 1.00 26.49 101 TYR B O 1
ATOM 5840 N N . TYR B 1 105 ? 194.863 68.659 115.932 1.00 22.21 102 TYR B N 1
ATOM 5841 C CA . TYR B 1 105 ? 194.892 69.958 116.562 1.00 23.12 102 TYR B CA 1
ATOM 5842 C C . TYR B 1 105 ? 196.300 70.197 117.101 1.00 23.53 102 TYR B C 1
ATOM 5843 O O . TYR B 1 105 ? 196.975 69.253 117.515 1.00 24.13 102 TYR B O 1
ATOM 5852 N N . ILE B 1 106 ? 196.740 71.463 117.049 1.00 24.06 103 ILE B N 1
ATOM 5853 C CA . ILE B 1 106 ? 198.005 71.871 117.632 1.00 25.69 103 ILE B CA 1
ATOM 5854 C C . ILE B 1 106 ? 197.714 73.030 118.588 1.00 22.25 103 ILE B C 1
ATOM 5855 O O . ILE B 1 106 ? 196.989 73.957 118.223 1.00 23.78 103 ILE B O 1
ATOM 5860 N N . ARG B 1 107 ? 198.146 72.890 119.855 1.00 23.41 104 ARG B N 1
ATOM 5861 C CA . ARG B 1 107 ? 197.840 73.850 120.913 1.00 25.69 104 ARG B CA 1
ATOM 5862 C C . ARG B 1 107 ? 196.331 74.090 121.005 1.00 25.47 104 ARG B C 1
ATOM 5863 O O . ARG B 1 107 ? 195.866 75.179 121.306 1.00 26.69 104 ARG B O 1
ATOM 5871 N N . GLY B 1 108 ? 195.554 73.042 120.722 1.00 27.10 105 GLY B N 1
ATOM 5872 C CA . GLY B 1 108 ? 194.113 73.070 120.934 1.00 25.03 105 GLY B CA 1
ATOM 5873 C C . GLY B 1 108 ? 193.324 73.751 119.829 1.00 23.30 105 GLY B C 1
ATOM 5874 O O . GLY B 1 108 ? 192.125 73.984 119.982 1.00 25.27 105 GLY B O 1
ATOM 5875 N N . TYR B 1 109 ? 193.984 74.085 118.717 1.00 24.86 106 TYR B N 1
ATOM 5876 C CA . TYR B 1 109 ? 193.321 74.645 117.538 1.00 24.87 106 TYR B CA 1
ATOM 5877 C C . TYR B 1 109 ? 193.553 73.736 116.332 1.00 22.53 106 TYR B C 1
ATOM 5878 O O . TYR B 1 109 ? 194.620 73.185 116.167 1.00 23.88 106 TYR B O 1
ATOM 5887 N N . ALA B 1 110 ? 192.556 73.667 115.458 1.00 22.82 107 ALA B N 1
ATOM 5888 C CA . ALA B 1 110 ? 192.662 72.904 114.207 1.00 24.74 107 ALA B CA 1
ATOM 5889 C C . ALA B 1 110 ? 193.913 73.343 113.448 1.00 26.89 107 ALA B C 1
ATOM 5890 O O . ALA B 1 110 ? 194.228 74.537 113.379 1.00 25.50 107 ALA B O 1
ATOM 5892 N N . SER B 1 111 ? 194.610 72.358 112.875 1.00 25.99 108 SER B N 1
ATOM 5893 C CA . SER B 1 111 ? 195.665 72.591 111.903 1.00 26.44 108 SER B CA 1
ATOM 5894 C C . SER B 1 111 ? 195.338 71.770 110.655 1.00 28.81 108 SER B C 1
ATOM 5895 O O . SER B 1 111 ? 195.414 70.552 110.673 1.00 25.20 108 SER B O 1
ATOM 5898 N N . SER B 1 112 ? 194.906 72.465 109.596 1.00 24.55 109 SER B N 1
ATOM 5899 C CA . SER B 1 112 ? 194.361 71.837 108.410 1.00 25.84 109 SER B CA 1
ATOM 5900 C C . SER B 1 112 ? 195.476 71.112 107.652 1.00 24.60 109 SER B C 1
ATOM 5901 O O . SER B 1 112 ? 196.583 71.624 107.470 1.00 23.56 109 SER B O 1
ATOM 5904 N N . THR B 1 113 ? 195.129 69.949 107.101 1.00 24.18 110 THR B N 1
ATOM 5905 C CA . THR B 1 113 ? 195.979 69.237 106.176 1.00 22.56 110 THR B CA 1
ATOM 5906 C C . THR B 1 113 ? 196.295 70.105 104.947 1.00 21.41 110 THR B C 1
ATOM 5907 O O . THR B 1 113 ? 197.355 69.945 104.332 1.00 23.80 110 THR B O 1
ATOM 5911 N N . ASN B 1 114 ? 195.354 70.980 104.585 1.00 22.11 111 ASN B N 1
ATOM 5912 C CA . ASN B 1 114 ? 195.511 71.890 103.446 1.00 23.83 111 ASN B CA 1
ATOM 5913 C C . ASN B 1 114 ? 196.668 72.874 103.679 1.00 25.65 111 ASN B C 1
ATOM 5914 O O . ASN B 1 114 ? 197.086 73.548 102.739 1.00 25.30 111 ASN B O 1
ATOM 5919 N N . ASP B 1 115 ? 197.110 73.019 104.934 1.00 23.61 112 ASP B N 1
ATOM 5920 C CA . ASP B 1 115 ? 198.005 74.112 105.335 1.00 24.04 112 ASP B CA 1
ATOM 5921 C C . ASP B 1 115 ? 199.432 73.633 105.618 1.00 26.20 112 ASP B C 1
ATOM 5922 O O . ASP B 1 115 ? 200.248 74.384 106.122 1.00 26.29 112 ASP B O 1
ATOM 5927 N N . MET B 1 116 ? 199.771 72.415 105.208 1.00 25.11 113 MET B N 1
ATOM 5928 C CA . MET B 1 116 ? 201.144 71.946 105.345 1.00 29.19 113 MET B CA 1
ATOM 5929 C C . MET B 1 116 ? 202.020 72.607 104.276 1.00 25.84 113 MET B C 1
ATOM 5930 O O . MET B 1 116 ? 201.543 72.882 103.197 1.00 24.50 113 MET B O 1
ATOM 5935 N N . SER B 1 117 ? 203.296 72.814 104.592 1.00 28.35 114 SER B N 1
ATOM 5936 C CA . SER B 1 117 ? 204.232 73.294 103.612 1.00 26.11 114 SER B CA 1
ATOM 5937 C C . SER B 1 117 ? 205.157 72.156 103.173 1.00 26.76 114 SER B C 1
ATOM 5938 O O . SER B 1 117 ? 205.354 71.180 103.913 1.00 26.51 114 SER B O 1
ATOM 5941 N N . MET B 1 118 ? 205.692 72.277 101.947 1.00 24.10 115 MET B N 1
ATOM 5942 C CA . MET B 1 118 ? 206.716 71.379 101.439 1.00 25.40 115 MET B CA 1
ATOM 5943 C C . MET B 1 118 ? 207.978 72.199 101.136 1.00 28.55 115 MET B C 1
ATOM 5944 O O . MET B 1 118 ? 207.903 73.141 100.376 1.00 25.26 115 MET B O 1
ATOM 5949 N N . ASN B 1 119 ? 209.050 71.953 101.891 1.00 24.80 116 ASN B N 1
ATOM 5950 C CA . ASN B 1 119 ? 210.279 72.748 101.797 1.00 30.24 116 ASN B CA 1
ATOM 5951 C C . ASN B 1 119 ? 209.917 74.237 101.902 1.00 32.96 116 ASN B C 1
ATOM 5952 O O . ASN B 1 119 ? 210.463 75.083 101.172 1.00 30.07 116 ASN B O 1
ATOM 5957 N N . GLY B 1 120 ? 208.975 74.554 102.796 1.00 26.06 117 GLY B N 1
ATOM 5958 C CA . GLY B 1 120 ? 208.619 75.942 103.138 1.00 28.81 117 GLY B CA 1
ATOM 5959 C C . GLY B 1 120 ? 207.554 76.566 102.242 1.00 25.60 117 GLY B C 1
ATOM 5960 O O . GLY B 1 120 ? 207.084 77.689 102.530 1.00 27.91 117 GLY B O 1
ATOM 5961 N N . LEU B 1 121 ? 207.099 75.838 101.214 1.00 25.84 118 LEU B N 1
ATOM 5962 C CA . LEU B 1 121 ? 206.098 76.357 100.262 1.00 27.38 118 LEU B CA 1
ATOM 5963 C C . LEU B 1 121 ? 204.717 75.717 100.498 1.00 27.80 118 LEU B C 1
ATOM 5964 O O . LEU B 1 121 ? 204.599 74.496 100.531 1.00 24.44 118 LEU B O 1
ATOM 5969 N N A PHE B 1 122 ? 203.676 76.551 100.549 0.50 25.28 119 PHE B N 1
ATOM 5970 N N B PHE B 1 122 ? 203.681 76.563 100.609 0.50 25.38 119 PHE B N 1
ATOM 5971 C CA A PHE B 1 122 ? 202.305 76.097 100.782 0.50 25.56 119 PHE B CA 1
ATOM 5972 C CA B PHE B 1 122 ? 202.273 76.141 100.774 0.50 26.16 119 PHE B CA 1
ATOM 5973 C C A PHE B 1 122 ? 201.624 75.800 99.440 0.50 26.54 119 PHE B C 1
ATOM 5974 C C B PHE B 1 122 ? 201.661 75.755 99.423 0.50 27.39 119 PHE B C 1
ATOM 5975 O O A PHE B 1 122 ? 202.097 76.230 98.392 0.50 25.44 119 PHE B O 1
ATOM 5976 O O B PHE B 1 122 ? 202.102 76.219 98.371 0.50 25.93 119 PHE B O 1
ATOM 5991 N N . GLY B 1 123 ? 200.599 74.941 99.469 1.00 25.42 120 GLY B N 1
ATOM 5992 C CA . GLY B 1 123 ? 199.790 74.635 98.291 1.00 25.81 120 GLY B CA 1
ATOM 5993 C C . GLY B 1 123 ? 200.330 73.551 97.381 1.00 26.71 120 GLY B C 1
ATOM 5994 O O . GLY B 1 123 ? 199.850 73.406 96.234 1.00 26.06 120 GLY B O 1
ATOM 5995 N N . ILE B 1 124 ? 201.279 72.745 97.875 1.00 25.47 121 ILE B N 1
ATOM 5996 C CA . ILE B 1 124 ? 201.937 71.712 97.102 1.00 25.12 121 ILE B CA 1
ATOM 5997 C C . ILE B 1 124 ? 201.544 70.298 97.584 1.00 24.00 121 ILE B C 1
ATOM 5998 O O . ILE B 1 124 ? 201.529 69.357 96.790 1.00 24.93 121 ILE B O 1
ATOM 6003 N N . THR B 1 125 ? 201.437 70.141 98.910 1.00 25.79 122 THR B N 1
ATOM 6004 C CA . THR B 1 125 ? 201.272 68.843 99.572 1.00 27.33 122 THR B CA 1
ATOM 6005 C C . THR B 1 125 ? 199.903 68.258 99.231 1.00 25.68 122 THR B C 1
ATOM 6006 O O . THR B 1 125 ? 198.949 68.972 98.897 1.00 23.89 122 THR B O 1
ATOM 6010 N N . PRO B 1 126 ? 199.712 66.941 99.440 1.00 24.34 123 PRO B N 1
ATOM 6011 C CA . PRO B 1 126 ? 198.395 66.333 99.246 1.00 23.81 123 PRO B CA 1
ATOM 6012 C C . PRO B 1 126 ? 197.352 67.045 100.104 1.00 24.20 123 PRO B C 1
ATOM 6013 O O . PRO B 1 126 ? 197.653 67.450 101.232 1.00 24.80 123 PRO B O 1
ATOM 6017 N N . PHE B 1 127 ? 196.130 67.122 99.589 1.00 23.75 124 PHE B N 1
ATOM 6018 C CA . PHE B 1 127 ? 195.097 67.940 100.138 1.00 23.78 124 PHE B CA 1
ATOM 6019 C C . PHE B 1 127 ? 194.645 67.457 101.530 1.00 25.90 124 PHE B C 1
ATOM 6020 O O . PHE B 1 127 ? 194.468 68.281 102.441 1.00 23.05 124 PHE B O 1
ATOM 6028 N N . TYR B 1 128 ? 194.441 66.144 101.689 1.00 22.37 125 TYR B N 1
ATOM 6029 C CA . TYR B 1 128 ? 193.744 65.623 102.885 1.00 25.25 125 TYR B CA 1
ATOM 6030 C C . TYR B 1 128 ? 194.544 64.563 103.664 1.00 24.49 125 TYR B C 1
ATOM 6031 O O . TYR B 1 128 ? 194.280 64.347 104.857 1.00 23.95 125 TYR B O 1
ATOM 6040 N N . ARG B 1 129 ? 195.395 63.790 102.991 1.00 21.39 126 ARG B N 1
ATOM 6041 C CA . ARG B 1 129 ? 196.233 62.812 103.680 1.00 24.09 126 ARG B CA 1
ATOM 6042 C C . ARG B 1 129 ? 197.528 62.631 102.897 1.00 22.77 126 ARG B C 1
ATOM 6043 O O . ARG B 1 129 ? 197.499 62.517 101.687 1.00 25.03 126 ARG B O 1
ATOM 6051 N N . THR B 1 130 ? 198.630 62.540 103.632 1.00 23.96 127 THR B N 1
ATOM 6052 C CA . THR B 1 130 ? 199.968 62.468 103.081 1.00 26.23 127 THR B CA 1
ATOM 6053 C C . THR B 1 130 ? 200.702 61.271 103.687 1.00 24.42 127 THR B C 1
ATOM 6054 O O . THR B 1 130 ? 201.007 61.263 104.891 1.00 25.83 127 THR B O 1
ATOM 6058 N N . SER B 1 131 ? 201.104 60.333 102.828 1.00 24.44 128 SER B N 1
ATOM 6059 C CA . SER B 1 131 ? 201.969 59.243 103.242 1.00 26.78 128 SER B CA 1
ATOM 6060 C C . SER B 1 131 ? 203.417 59.734 103.230 1.00 27.61 128 SER B C 1
ATOM 6061 O O . SER B 1 131 ? 203.813 60.470 102.338 1.00 27.53 128 SER B O 1
ATOM 6064 N N . PRO B 1 132 ? 204.204 59.479 104.289 1.00 25.21 129 PRO B N 1
ATOM 6065 C CA . PRO B 1 132 ? 205.455 60.210 104.496 1.00 26.45 129 PRO B CA 1
ATOM 6066 C C . PRO B 1 132 ? 206.755 59.652 103.889 1.00 29.78 129 PRO B C 1
ATOM 6067 O O . PRO B 1 132 ? 207.825 60.151 104.245 1.00 31.01 129 PRO B O 1
ATOM 6071 N N . GLU B 1 133 ? 206.657 58.752 102.902 1.00 26.87 130 GLU B N 1
ATOM 6072 C CA . GLU B 1 133 ? 207.819 58.053 102.365 1.00 25.73 130 GLU B CA 1
ATOM 6073 C C . GLU B 1 133 ? 208.794 59.020 101.659 1.00 28.16 130 GLU B C 1
ATOM 6074 O O . GLU B 1 133 ? 209.950 58.698 101.501 1.00 30.47 130 GLU B O 1
ATOM 6080 N N . MET B 1 134 ? 208.310 60.155 101.166 1.00 29.54 131 MET B N 1
ATOM 6081 C CA . MET B 1 134 ? 209.192 61.029 100.360 1.00 29.14 131 MET B CA 1
ATOM 6082 C C . MET B 1 134 ? 209.858 62.121 101.205 1.00 30.82 131 MET B C 1
ATOM 6083 O O . MET B 1 134 ? 210.588 62.964 100.646 1.00 29.45 131 MET B O 1
ATOM 6088 N N . PHE B 1 135 ? 209.771 62.038 102.544 1.00 27.17 132 PHE B N 1
ATOM 6089 C CA . PHE B 1 135 ? 210.285 63.120 103.372 1.00 25.28 132 PHE B CA 1
ATOM 6090 C C . PHE B 1 135 ? 211.475 62.677 104.222 1.00 30.57 132 PHE B C 1
ATOM 6091 O O . PHE B 1 135 ? 211.437 61.647 104.890 1.00 28.70 132 PHE B O 1
ATOM 6099 N N . GLY B 1 136 ? 212.497 63.543 104.272 1.00 28.13 133 GLY B N 1
ATOM 6100 C CA . GLY B 1 136 ? 213.651 63.368 105.162 1.00 26.03 133 GLY B CA 1
ATOM 6101 C C . GLY B 1 136 ? 213.362 63.870 106.557 1.00 26.95 133 GLY B C 1
ATOM 6102 O O . GLY B 1 136 ? 213.985 63.435 107.528 1.00 29.81 133 GLY B O 1
ATOM 6103 N N . ARG B 1 137 ? 212.500 64.887 106.658 1.00 26.00 134 ARG B N 1
ATOM 6104 C CA . ARG B 1 137 ? 212.115 65.459 107.926 1.00 25.76 134 ARG B CA 1
ATOM 6105 C C . ARG B 1 137 ? 210.623 65.777 107.878 1.00 27.85 134 ARG B C 1
ATOM 6106 O O . ARG B 1 137 ? 210.095 66.221 106.850 1.00 26.07 134 ARG B O 1
ATOM 6114 N N . VAL B 1 138 ? 210.014 65.720 109.060 1.00 25.97 135 VAL B N 1
ATOM 6115 C CA . VAL B 1 138 ? 208.688 66.276 109.290 1.00 25.34 135 VAL B CA 1
ATOM 6116 C C . VAL B 1 138 ? 208.801 67.227 110.475 1.00 25.63 135 VAL B C 1
ATOM 6117 O O . VAL B 1 138 ? 209.121 66.807 111.606 1.00 27.66 135 VAL B O 1
ATOM 6121 N N . GLU B 1 139 ? 208.641 68.526 110.195 1.00 23.99 136 GLU B N 1
ATOM 6122 C CA . GLU B 1 139 ? 208.883 69.579 111.157 1.00 25.30 136 GLU B CA 1
ATOM 6123 C C . GLU B 1 139 ? 207.559 70.187 111.616 1.00 26.79 136 GLU B C 1
ATOM 6124 O O . GLU B 1 139 ? 206.649 70.376 110.823 1.00 27.79 136 GLU B O 1
ATOM 6130 N N . VAL B 1 140 ? 207.457 70.455 112.920 1.00 25.46 137 VAL B N 1
ATOM 6131 C CA . VAL B 1 140 ? 206.322 71.136 113.476 1.00 25.28 137 VAL B CA 1
ATOM 6132 C C . VAL B 1 140 ? 206.781 72.421 114.176 1.00 29.14 137 VAL B C 1
ATOM 6133 O O . VAL B 1 140 ? 207.710 72.405 114.983 1.00 29.98 137 VAL B O 1
ATOM 6137 N N . LEU B 1 141 ? 206.066 73.505 113.894 1.00 25.30 138 LEU B N 1
ATOM 6138 C CA . LEU B 1 141 ? 206.176 74.736 114.641 1.00 27.71 138 LEU B CA 1
ATOM 6139 C C . LEU B 1 141 ? 204.834 75.010 115.296 1.00 27.52 138 LEU B C 1
ATOM 6140 O O . LEU B 1 141 ? 203.837 75.134 114.608 1.00 27.20 138 LEU B O 1
ATOM 6145 N N . LYS B 1 142 ? 204.829 75.096 116.627 1.00 27.02 139 LYS B N 1
ATOM 6146 C CA . LYS B 1 142 ? 203.611 75.154 117.380 1.00 28.58 139 LYS B CA 1
ATOM 6147 C C . LYS B 1 142 ? 203.135 76.602 117.510 1.00 30.99 139 LYS B C 1
ATOM 6148 O O . LYS B 1 142 ? 203.913 77.523 117.718 1.00 29.01 139 LYS B O 1
ATOM 6154 N N . GLY B 1 143 ? 201.831 76.784 117.322 1.00 25.11 140 GLY B N 1
ATOM 6155 C CA . GLY B 1 143 ? 201.202 78.092 117.406 1.00 25.96 140 GLY B CA 1
ATOM 6156 C C . GLY B 1 143 ? 201.167 78.787 116.044 1.00 26.59 140 GLY B C 1
ATOM 6157 O O . GLY B 1 143 ? 201.717 78.315 115.051 1.00 28.10 140 GLY B O 1
ATOM 6158 N N . PRO B 1 144 ? 200.459 79.920 115.951 1.00 26.61 141 PRO B N 1
ATOM 6159 C CA . PRO B 1 144 ? 200.320 80.636 114.686 1.00 28.01 141 PRO B CA 1
ATOM 6160 C C . PRO B 1 144 ? 201.643 81.268 114.240 1.00 27.97 141 PRO B C 1
ATOM 6161 O O . PRO B 1 144 ? 202.550 81.401 115.049 1.00 30.99 141 PRO B O 1
ATOM 6165 N N . SER B 1 145 ? 201.734 81.635 112.962 1.00 27.37 142 SER B N 1
ATOM 6166 C CA . SER B 1 145 ? 203.024 82.030 112.404 1.00 29.73 142 SER B CA 1
ATOM 6167 C C . SER B 1 145 ? 202.875 82.934 111.172 1.00 25.35 142 SER B C 1
ATOM 6168 O O . SER B 1 145 ? 203.683 82.836 110.269 1.00 27.53 142 SER B O 1
ATOM 6171 N N . ALA B 1 146 ? 201.866 83.818 111.132 1.00 25.16 143 ALA B N 1
ATOM 6172 C CA . ALA B 1 146 ? 201.590 84.586 109.927 1.00 27.01 143 ALA B CA 1
ATOM 6173 C C . ALA B 1 146 ? 202.786 85.479 109.532 1.00 26.38 143 ALA B C 1
ATOM 6174 O O . ALA B 1 146 ? 203.109 85.585 108.340 1.00 28.47 143 ALA B O 1
ATOM 6176 N N . LEU B 1 147 ? 203.505 86.033 110.506 1.00 29.44 144 LEU B N 1
ATOM 6177 C CA . LEU B 1 147 ? 204.719 86.821 110.140 1.00 29.02 144 LEU B CA 1
ATOM 6178 C C . LEU B 1 147 ? 205.658 85.959 109.299 1.00 29.83 144 LEU B C 1
ATOM 6179 O O . LEU B 1 147 ? 206.165 86.397 108.269 1.00 30.82 144 LEU B O 1
ATOM 6184 N N . LEU B 1 148 ? 205.873 84.714 109.753 1.00 26.43 145 LEU B N 1
ATOM 6185 C CA . LEU B 1 148 ? 206.874 83.842 109.192 1.00 29.95 145 LEU B CA 1
ATOM 6186 C C . LEU B 1 148 ? 206.407 83.259 107.857 1.00 29.18 145 LEU B C 1
ATOM 6187 O O . LEU B 1 148 ? 207.235 82.976 106.989 1.00 28.26 145 LEU B O 1
ATOM 6192 N N . ASN B 1 149 ? 205.109 82.920 107.768 1.00 29.39 146 ASN B N 1
ATOM 6193 C CA . ASN B 1 149 ? 204.621 81.964 106.759 1.00 32.24 146 ASN B CA 1
ATOM 6194 C C . ASN B 1 149 ? 203.531 82.583 105.880 1.00 42.52 146 ASN B C 1
ATOM 6195 O O . ASN B 1 149 ? 203.239 82.051 104.815 1.00 40.83 146 ASN B O 1
ATOM 6200 N N . GLY B 1 150 ? 202.943 83.701 106.326 1.00 31.61 147 GLY B N 1
ATOM 6201 C CA . GLY B 1 150 ? 201.740 84.203 105.704 1.00 30.99 147 GLY B CA 1
ATOM 6202 C C . GLY B 1 150 ? 200.561 83.300 106.035 1.00 39.11 147 GLY B C 1
ATOM 6203 O O . GLY B 1 150 ? 200.528 82.681 107.090 1.00 45.38 147 GLY B O 1
ATOM 6204 N N . MET B 1 151 ? 199.464 83.527 105.330 1.00 32.17 148 MET B N 1
ATOM 6205 C CA . MET B 1 151 ? 198.221 82.823 105.597 1.00 30.21 148 MET B CA 1
ATOM 6206 C C . MET B 1 151 ? 198.119 81.654 104.629 1.00 31.33 148 MET B C 1
ATOM 6207 O O . MET B 1 151 ? 198.018 81.835 103.419 1.00 28.32 148 MET B O 1
ATOM 6212 N N . PRO B 1 152 ? 198.177 80.398 105.125 1.00 27.99 149 PRO B N 1
ATOM 6213 C CA . PRO B 1 152 ? 197.990 79.242 104.248 1.00 28.62 149 PRO B CA 1
ATOM 6214 C C . PRO B 1 152 ? 196.539 79.106 103.795 1.00 25.91 149 PRO B C 1
ATOM 6215 O O . PRO B 1 152 ? 195.645 79.769 104.322 1.00 26.65 149 PRO B O 1
ATOM 6219 N N . PRO B 1 153 ? 196.258 78.216 102.816 1.00 25.56 150 PRO B N 1
ATOM 6220 C CA . PRO B 1 153 ? 194.992 78.248 102.100 1.00 27.38 150 PRO B CA 1
ATOM 6221 C C . PRO B 1 153 ? 193.720 78.064 102.937 1.00 28.37 150 PRO B C 1
ATOM 6222 O O . PRO B 1 153 ? 192.712 78.642 102.592 1.00 27.08 150 PRO B O 1
ATOM 6226 N N . ALA B 1 154 ? 193.772 77.288 104.027 1.00 24.93 151 ALA B N 1
ATOM 6227 C CA . ALA B 1 154 ? 192.576 77.052 104.840 1.00 24.71 151 ALA B CA 1
ATOM 6228 C C . ALA B 1 154 ? 192.527 77.986 106.056 1.00 27.05 151 ALA B C 1
ATOM 6229 O O . ALA B 1 154 ? 191.559 77.977 106.815 1.00 25.76 151 ALA B O 1
ATOM 6231 N N . GLY B 1 155 ? 193.573 78.785 106.271 1.00 25.11 152 GLY B N 1
ATOM 6232 C CA . GLY B 1 155 ? 193.550 79.781 107.342 1.00 25.11 152 GLY B CA 1
ATOM 6233 C C . GLY B 1 155 ? 193.518 79.183 108.738 1.00 24.71 152 GLY B C 1
ATOM 6234 O O . GLY B 1 155 ? 193.110 79.864 109.715 1.00 25.16 152 GLY B O 1
ATOM 6235 N N . SER B 1 156 ? 194.109 77.998 108.896 1.00 23.16 153 SER B N 1
ATOM 6236 C CA . SER B 1 156 ? 194.163 77.385 110.223 1.00 23.80 153 SER B CA 1
ATOM 6237 C C . SER B 1 156 ? 195.354 77.987 110.988 1.00 26.66 153 SER B C 1
ATOM 6238 O O . SER B 1 156 ? 196.319 78.446 110.356 1.00 25.75 153 SER B O 1
ATOM 6241 N N . VAL B 1 157 ? 195.305 77.945 112.326 1.00 24.73 154 VAL B N 1
ATOM 6242 C CA . VAL B 1 157 ? 196.254 78.745 113.154 1.00 27.28 154 VAL B CA 1
ATOM 6243 C C . VAL B 1 157 ? 196.940 77.919 114.251 1.00 28.48 154 VAL B C 1
ATOM 6244 O O . VAL B 1 157 ? 197.732 78.456 114.998 1.00 28.92 154 VAL B O 1
ATOM 6248 N N . GLY B 1 158 ? 196.652 76.614 114.363 1.00 26.45 155 GLY B N 1
ATOM 6249 C CA . GLY B 1 158 ? 197.219 75.808 115.460 1.00 24.97 155 GLY B CA 1
ATOM 6250 C C . GLY B 1 158 ? 198.746 75.698 115.429 1.00 24.92 155 GLY B C 1
ATOM 6251 O O . GLY B 1 158 ? 199.401 75.624 116.487 1.00 26.46 155 GLY B O 1
ATOM 6252 N N . GLY B 1 159 ? 199.293 75.486 114.230 1.00 24.83 156 GLY B N 1
ATOM 6253 C CA . GLY B 1 159 ? 200.740 75.314 114.032 1.00 25.27 156 GLY B CA 1
ATOM 6254 C C . GLY B 1 159 ? 201.064 75.023 112.580 1.00 29.11 156 GLY B C 1
ATOM 6255 O O . GLY B 1 159 ? 200.169 74.817 111.775 1.00 32.68 156 GLY B O 1
ATOM 6256 N N . THR B 1 160 ? 202.346 75.024 112.225 1.00 25.49 157 THR B N 1
ATOM 6257 C CA . THR B 1 160 ? 202.728 74.702 110.856 1.00 25.08 157 THR B CA 1
ATOM 6258 C C . THR B 1 160 ? 203.515 73.398 110.817 1.00 24.84 157 THR B C 1
ATOM 6259 O O . THR B 1 160 ? 204.504 73.209 111.543 1.00 26.14 157 THR B O 1
ATOM 6263 N N . VAL B 1 161 ? 203.086 72.517 109.914 1.00 24.02 158 VAL B N 1
ATOM 6264 C CA . VAL B 1 161 ? 203.774 71.303 109.604 1.00 24.34 158 VAL B CA 1
ATOM 6265 C C . VAL B 1 161 ? 204.503 71.504 108.280 1.00 25.84 158 VAL B C 1
ATOM 6266 O O . VAL B 1 161 ? 203.845 71.781 107.260 1.00 25.43 158 VAL B O 1
ATOM 6270 N N . ASN B 1 162 ? 205.833 71.369 108.325 1.00 25.82 159 ASN B N 1
ATOM 6271 C CA . ASN B 1 162 ? 206.705 71.560 107.173 1.00 24.77 159 ASN B CA 1
ATOM 6272 C C . ASN B 1 162 ? 207.345 70.216 106.827 1.00 22.28 159 ASN B C 1
ATOM 6273 O O . ASN B 1 162 ? 208.032 69.607 107.660 1.00 26.00 159 ASN B O 1
ATOM 6278 N N . LEU B 1 163 ? 207.122 69.760 105.589 1.00 22.60 160 LEU B N 1
ATOM 6279 C CA . LEU B 1 163 ? 207.629 68.486 105.121 1.00 25.49 160 LEU B CA 1
ATOM 6280 C C . LEU B 1 163 ? 208.849 68.754 104.237 1.00 28.69 160 LEU B C 1
ATOM 6281 O O . LEU B 1 163 ? 208.747 69.491 103.257 1.00 27.19 160 LEU B O 1
ATOM 6286 N N . VAL B 1 164 ? 209.993 68.212 104.651 1.00 28.28 161 VAL B N 1
ATOM 6287 C CA . VAL B 1 164 ? 211.271 68.402 103.981 1.00 28.57 161 VAL B CA 1
ATOM 6288 C C . VAL B 1 164 ? 211.534 67.163 103.124 1.00 26.34 161 VAL B C 1
ATOM 6289 O O . VAL B 1 164 ? 211.608 66.037 103.653 1.00 27.33 161 VAL B O 1
ATOM 6293 N N . THR B 1 165 ? 211.670 67.355 101.806 1.00 23.49 162 THR B N 1
ATOM 6294 C CA . THR B 1 165 ? 211.800 66.226 100.889 1.00 23.23 162 THR B CA 1
ATOM 6295 C C . THR B 1 165 ? 213.202 65.611 100.968 1.00 26.12 162 THR B C 1
ATOM 6296 O O . THR B 1 165 ? 214.125 66.204 101.504 1.00 28.45 162 THR B O 1
ATOM 6300 N N . LYS B 1 166 ? 213.323 64.397 100.432 1.00 29.76 163 LYS B N 1
ATOM 6301 C CA . LYS B 1 166 ? 214.586 63.648 100.362 1.00 31.84 163 LYS B CA 1
ATOM 6302 C C . LYS B 1 166 ? 215.376 64.068 99.109 1.00 27.74 163 LYS B C 1
ATOM 6303 O O . LYS B 1 166 ? 214.826 64.086 98.013 1.00 29.43 163 LYS B O 1
ATOM 6309 N N . TYR B 1 167 ? 216.685 64.280 99.287 1.00 31.12 164 TYR B N 1
ATOM 6310 C CA . TYR B 1 167 ? 217.606 64.415 98.160 1.00 35.89 164 TYR B CA 1
ATOM 6311 C C . TYR B 1 167 ? 218.720 63.365 98.294 1.00 35.09 164 TYR B C 1
ATOM 6312 O O . TYR B 1 167 ? 218.925 62.797 99.370 1.00 32.20 164 TYR B O 1
ATOM 6321 N N . ALA B 1 168 ? 219.457 63.141 97.202 1.00 35.39 165 ALA B N 1
ATOM 6322 C CA . ALA B 1 168 ? 220.470 62.088 97.146 1.00 35.81 165 ALA B CA 1
ATOM 6323 C C . ALA B 1 168 ? 221.648 62.428 98.062 1.00 33.32 165 ALA B C 1
ATOM 6324 O O . ALA B 1 168 ? 222.266 63.480 97.937 1.00 39.45 165 ALA B O 1
ATOM 6326 N N . ALA B 1 169 ? 221.980 61.494 98.957 1.00 33.71 166 ALA B N 1
ATOM 6327 C CA . ALA B 1 169 ? 223.237 61.501 99.703 1.00 41.18 166 ALA B CA 1
ATOM 6328 C C . ALA B 1 169 ? 224.417 61.199 98.760 1.00 37.40 166 ALA B C 1
ATOM 6329 O O . ALA B 1 169 ? 224.240 60.755 97.619 1.00 35.33 166 ALA B O 1
ATOM 6331 N N . ASP B 1 170 ? 225.631 61.422 99.272 1.00 43.95 167 ASP B N 1
ATOM 6332 C CA . ASP B 1 170 ? 226.863 61.322 98.465 1.00 48.71 167 ASP B CA 1
ATOM 6333 C C . ASP B 1 170 ? 227.060 59.878 97.984 1.00 42.06 167 ASP B C 1
ATOM 6334 O O . ASP B 1 170 ? 227.290 59.647 96.788 1.00 43.72 167 ASP B O 1
ATOM 6339 N N . GLU B 1 171 ? 226.813 58.915 98.881 1.00 42.30 168 GLU B N 1
ATOM 6340 C CA . GLU B 1 171 ? 226.969 57.494 98.564 1.00 50.94 168 GLU B CA 1
ATOM 6341 C C . GLU B 1 171 ? 225.702 56.959 97.901 1.00 51.74 168 GLU B C 1
ATOM 6342 O O . GLU B 1 171 ? 224.593 57.167 98.392 1.00 42.85 168 GLU B O 1
ATOM 6348 N N . PRO B 1 172 ? 225.845 56.181 96.806 1.00 44.35 169 PRO B N 1
ATOM 6349 C CA . PRO B 1 172 ? 224.702 55.567 96.140 1.00 42.12 169 PRO B CA 1
ATOM 6350 C C . PRO B 1 172 ? 223.893 54.727 97.142 1.00 43.57 169 PRO B C 1
ATOM 6351 O O . PRO B 1 172 ? 224.456 54.167 98.072 1.00 39.15 169 PRO B O 1
ATOM 6355 N N . PHE B 1 173 ? 222.570 54.736 96.981 1.00 44.13 170 PHE B N 1
ATOM 6356 C CA . PHE B 1 173 ? 221.661 54.245 98.005 1.00 39.14 170 PHE B CA 1
ATOM 6357 C C . PHE B 1 173 ? 220.473 53.561 97.338 1.00 35.11 170 PHE B C 1
ATOM 6358 O O . PHE B 1 173 ? 219.934 54.041 96.341 1.00 36.49 170 PHE B O 1
ATOM 6366 N N . ALA B 1 174 ? 220.141 52.364 97.832 1.00 38.98 171 ALA B N 1
ATOM 6367 C CA . ALA B 1 174 ? 218.925 51.692 97.413 1.00 34.45 171 ALA B CA 1
ATOM 6368 C C . ALA B 1 174 ? 218.407 50.835 98.574 1.00 45.29 171 ALA B C 1
ATOM 6369 O O . ALA B 1 174 ? 219.119 49.959 99.084 1.00 39.28 171 ALA B O 1
ATOM 6371 N N . ARG B 1 175 ? 217.154 51.088 98.957 1.00 32.52 172 ARG B N 1
ATOM 6372 C CA . ARG B 1 175 ? 216.521 50.366 100.044 1.00 31.91 172 ARG B CA 1
ATOM 6373 C C . ARG B 1 175 ? 215.141 49.902 99.592 1.00 36.91 172 ARG B C 1
ATOM 6374 O O . ARG B 1 175 ? 214.408 50.665 98.952 1.00 32.38 172 ARG B O 1
ATOM 6382 N N . LEU B 1 176 ? 214.869 48.601 99.781 1.00 34.31 173 LEU B N 1
ATOM 6383 C CA . LEU B 1 176 ? 213.556 48.052 99.505 1.00 33.38 173 LEU B CA 1
ATOM 6384 C C . LEU B 1 176 ? 212.920 47.591 100.821 1.00 34.95 173 LEU B C 1
ATOM 6385 O O . LEU B 1 176 ? 213.576 46.969 101.652 1.00 30.65 173 LEU B O 1
ATOM 6390 N N . THR B 1 177 ? 211.656 47.974 101.018 1.00 30.27 174 THR B N 1
ATOM 6391 C CA . THR B 1 177 ? 210.911 47.650 102.234 1.00 31.44 174 THR B CA 1
ATOM 6392 C C . THR B 1 177 ? 209.591 46.994 101.826 1.00 32.06 174 THR B C 1
ATOM 6393 O O . THR B 1 177 ? 208.912 47.481 100.942 1.00 32.09 174 THR B O 1
ATOM 6397 N N A THR B 1 178 ? 209.255 45.883 102.488 0.50 31.63 175 THR B N 1
ATOM 6398 N N B THR B 1 178 ? 209.251 45.866 102.458 0.50 31.20 175 THR B N 1
ATOM 6399 C CA A THR B 1 178 ? 207.952 45.254 102.342 0.50 30.42 175 THR B CA 1
ATOM 6400 C CA B THR B 1 178 ? 207.919 45.292 102.295 0.50 28.80 175 THR B CA 1
ATOM 6401 C C A THR B 1 178 ? 207.138 45.558 103.601 0.50 28.76 175 THR B C 1
ATOM 6402 C C B THR B 1 178 ? 207.133 45.519 103.586 0.50 27.20 175 THR B C 1
ATOM 6403 O O A THR B 1 178 ? 207.706 45.599 104.694 0.50 33.03 175 THR B O 1
ATOM 6404 O O B THR B 1 178 ? 207.706 45.430 104.680 0.50 28.91 175 THR B O 1
ATOM 6411 N N . THR B 1 179 ? 205.833 45.797 103.436 1.00 30.49 176 THR B N 1
ATOM 6412 C CA . THR B 1 179 ? 204.985 46.179 104.557 1.00 28.55 176 THR B CA 1
ATOM 6413 C C . THR B 1 179 ? 203.720 45.312 104.607 1.00 23.88 176 THR B C 1
ATOM 6414 O O . THR B 1 179 ? 203.172 44.877 103.585 1.00 25.31 176 THR B O 1
ATOM 6418 N N . TYR B 1 180 ? 203.270 45.125 105.843 1.00 26.96 177 TYR B N 1
ATOM 6419 C CA . TYR B 1 180 ? 202.006 44.508 106.154 1.00 28.46 177 TYR B CA 1
ATOM 6420 C C . TYR B 1 180 ? 201.341 45.345 107.242 1.00 26.89 177 TYR B C 1
ATOM 6421 O O . TYR B 1 180 ? 201.994 45.813 108.182 1.00 27.53 177 TYR B O 1
ATOM 6430 N N . MET B 1 181 ? 200.022 45.493 107.119 1.00 24.98 178 MET B N 1
ATOM 6431 C CA . MET B 1 181 ? 199.212 46.017 108.183 1.00 26.31 178 MET B CA 1
ATOM 6432 C C . MET B 1 181 ? 197.923 45.185 108.242 1.00 22.52 178 MET B C 1
ATOM 6433 O O . MET B 1 181 ? 197.339 44.844 107.220 1.00 27.03 178 MET B O 1
ATOM 6438 N N . SER B 1 182 ? 197.523 44.838 109.456 1.00 26.60 179 SER B N 1
ATOM 6439 C CA . SER B 1 182 ? 196.378 43.977 109.649 1.00 29.75 179 SER B CA 1
ATOM 6440 C C . SER B 1 182 ? 195.117 44.690 109.168 1.00 31.51 179 SER B C 1
ATOM 6441 O O . SER B 1 182 ? 195.056 45.919 109.197 1.00 29.21 179 SER B O 1
ATOM 6444 N N . ASP B 1 183 ? 194.157 43.937 108.606 1.00 29.92 180 ASP B N 1
ATOM 6445 C CA . ASP B 1 183 ? 194.180 42.482 108.520 1.00 36.26 180 ASP B CA 1
ATOM 6446 C C . ASP B 1 183 ? 194.957 41.984 107.293 1.00 30.10 180 ASP B C 1
ATOM 6447 O O . ASP B 1 183 ? 195.486 40.881 107.294 1.00 31.91 180 ASP B O 1
ATOM 6452 N N . ALA B 1 184 ? 194.870 42.696 106.160 1.00 25.33 181 ALA B N 1
ATOM 6453 C CA . ALA B 1 184 ? 195.329 42.124 104.925 1.00 25.44 181 ALA B CA 1
ATOM 6454 C C . ALA B 1 184 ? 195.892 43.172 103.967 1.00 25.98 181 ALA B C 1
ATOM 6455 O O . ALA B 1 184 ? 195.720 43.034 102.771 1.00 29.83 181 ALA B O 1
ATOM 6457 N N . GLN B 1 185 ? 196.550 44.199 104.503 1.00 25.02 182 GLN B N 1
ATOM 6458 C CA . GLN B 1 185 ? 197.161 45.191 103.647 1.00 23.66 182 GLN B CA 1
ATOM 6459 C C . GLN B 1 185 ? 198.639 44.854 103.425 1.00 21.95 182 GLN B C 1
ATOM 6460 O O . GLN B 1 185 ? 199.417 44.853 104.342 1.00 27.52 182 GLN B O 1
ATOM 6466 N N . PHE B 1 186 ? 199.011 44.719 102.155 1.00 25.31 183 PHE B N 1
ATOM 6467 C CA . PHE B 1 186 ? 200.367 44.409 101.779 1.00 23.71 183 PHE B CA 1
ATOM 6468 C C . PHE B 1 186 ? 200.907 45.539 100.899 1.00 27.22 183 PHE B C 1
ATOM 6469 O O . PHE B 1 186 ? 200.178 46.102 100.098 1.00 28.32 183 PHE B O 1
ATOM 6477 N N . GLY B 1 187 ? 202.203 45.823 101.024 1.00 29.22 184 GLY B N 1
ATOM 6478 C CA . GLY B 1 187 ? 202.777 46.854 100.192 1.00 31.76 184 GLY B CA 1
ATOM 6479 C C . GLY B 1 187 ? 204.281 46.787 100.131 1.00 30.42 184 GLY B C 1
ATOM 6480 O O . GLY B 1 187 ? 204.929 45.913 100.695 1.00 27.89 184 GLY B O 1
ATOM 6481 N N . GLY B 1 188 ? 204.841 47.772 99.440 1.00 27.49 185 GLY B N 1
ATOM 6482 C CA . GLY B 1 188 ? 206.260 47.879 99.303 1.00 31.03 185 GLY B CA 1
ATOM 6483 C C . GLY B 1 188 ? 206.659 49.308 99.018 1.00 31.46 185 GLY B C 1
ATOM 6484 O O . GLY B 1 188 ? 205.819 50.124 98.609 1.00 30.32 185 GLY B O 1
ATOM 6485 N N . HIS B 1 189 ? 207.923 49.602 99.325 1.00 31.90 186 HIS B N 1
ATOM 6486 C CA . HIS B 1 189 ? 208.496 50.917 99.174 1.00 30.24 186 HIS B CA 1
ATOM 6487 C C . HIS B 1 189 ? 209.935 50.763 98.687 1.00 33.92 186 HIS B C 1
ATOM 6488 O O . HIS B 1 189 ? 210.721 50.028 99.294 1.00 33.90 186 HIS B O 1
ATOM 6495 N N A VAL B 1 190 ? 210.257 51.427 97.573 0.50 32.95 187 VAL B N 1
ATOM 6496 N N B VAL B 1 190 ? 210.263 51.442 97.586 0.50 31.68 187 VAL B N 1
ATOM 6497 C CA A VAL B 1 190 ? 211.623 51.512 97.072 0.50 32.40 187 VAL B CA 1
ATOM 6498 C CA B VAL B 1 190 ? 211.638 51.500 97.131 0.50 30.40 187 VAL B CA 1
ATOM 6499 C C A VAL B 1 190 ? 212.114 52.949 97.248 0.50 33.58 187 VAL B C 1
ATOM 6500 C C B VAL B 1 190 ? 212.124 52.945 97.231 0.50 32.50 187 VAL B C 1
ATOM 6501 O O A VAL B 1 190 ? 211.383 53.884 96.940 0.50 31.03 187 VAL B O 1
ATOM 6502 O O B VAL B 1 190 ? 211.394 53.876 96.914 0.50 29.96 187 VAL B O 1
ATOM 6509 N N . ASP B 1 191 ? 213.348 53.099 97.749 1.00 31.55 188 ASP B N 1
ATOM 6510 C CA . ASP B 1 191 ? 214.010 54.390 97.914 1.00 33.25 188 ASP B CA 1
ATOM 6511 C C . ASP B 1 191 ? 215.408 54.270 97.292 1.00 36.63 188 ASP B C 1
ATOM 6512 O O . ASP B 1 191 ? 216.225 53.461 97.762 1.00 33.19 188 ASP B O 1
ATOM 6517 N N A VAL B 1 192 ? 215.688 55.049 96.238 0.50 33.44 189 VAL B N 1
ATOM 6518 N N B VAL B 1 192 ? 215.664 55.081 96.265 0.50 35.78 189 VAL B N 1
ATOM 6519 C CA A VAL B 1 192 ? 216.976 54.925 95.505 0.50 32.22 189 VAL B CA 1
ATOM 6520 C CA B VAL B 1 192 ? 216.937 55.050 95.588 0.50 37.74 189 VAL B CA 1
ATOM 6521 C C A VAL B 1 192 ? 217.527 56.321 95.211 0.50 28.60 189 VAL B C 1
ATOM 6522 C C B VAL B 1 192 ? 217.515 56.463 95.580 0.50 33.99 189 VAL B C 1
ATOM 6523 O O A VAL B 1 192 ? 216.789 57.161 94.660 0.50 20.27 189 VAL B O 1
ATOM 6524 O O B VAL B 1 192 ? 216.823 57.480 95.712 0.50 25.44 189 VAL B O 1
ATOM 6531 N N . GLY B 1 193 ? 218.831 56.512 95.490 1.00 32.36 190 GLY B N 1
ATOM 6532 C CA . GLY B 1 193 ? 219.506 57.768 95.266 1.00 37.52 190 GLY B CA 1
ATOM 6533 C C . GLY B 1 193 ? 220.904 57.552 94.709 1.00 41.13 190 GLY B C 1
ATOM 6534 O O . GLY B 1 193 ? 221.581 56.560 95.026 1.00 34.76 190 GLY B O 1
ATOM 6535 N N . ARG B 1 194 ? 221.337 58.523 93.906 1.00 36.72 191 ARG B N 1
ATOM 6536 C CA . ARG B 1 194 ? 222.693 58.583 93.391 1.00 35.51 191 ARG B CA 1
ATOM 6537 C C . ARG B 1 194 ? 222.992 60.033 93.001 1.00 36.96 191 ARG B C 1
ATOM 6538 O O . ARG B 1 194 ? 222.090 60.775 92.576 1.00 33.16 191 ARG B O 1
ATOM 6546 N N . ARG B 1 195 ? 224.267 60.412 93.132 1.00 38.83 192 ARG B N 1
ATOM 6547 C CA . ARG B 1 195 ? 224.759 61.723 92.710 1.00 35.82 192 ARG B CA 1
ATOM 6548 C C . ARG B 1 195 ? 225.660 61.568 91.479 1.00 47.86 192 ARG B C 1
ATOM 6549 O O . ARG B 1 195 ? 226.173 60.481 91.210 1.00 39.07 192 ARG B O 1
ATOM 6557 N N . PHE B 1 196 ? 225.706 62.622 90.659 1.00 40.12 193 PHE B N 1
ATOM 6558 C CA . PHE B 1 196 ? 226.338 62.593 89.336 1.00 39.91 193 PHE B CA 1
ATOM 6559 C C . PHE B 1 196 ? 227.190 63.855 89.147 1.00 46.46 193 PHE B C 1
ATOM 6560 O O . PHE B 1 196 ? 227.021 64.842 89.869 1.00 40.76 193 PHE B O 1
ATOM 6568 N N . GLY B 1 197 ? 228.061 63.820 88.127 1.00 53.03 194 GLY B N 1
ATOM 6569 C CA . GLY B 1 197 ? 229.020 64.882 87.850 1.00 48.54 194 GLY B CA 1
ATOM 6570 C C . GLY B 1 197 ? 230.314 64.654 88.605 1.00 54.92 194 GLY B C 1
ATOM 6571 O O . GLY B 1 197 ? 230.336 63.934 89.607 1.00 51.52 194 GLY B O 1
ATOM 6572 N N . GLU B 1 198 ? 231.374 65.347 88.176 1.00 60.74 195 GLU B N 1
ATOM 6573 C CA . GLU B 1 198 ? 232.724 65.098 88.676 1.00 58.10 195 GLU B CA 1
ATOM 6574 C C . GLU B 1 198 ? 232.800 65.449 90.166 1.00 58.80 195 GLU B C 1
ATOM 6575 O O . GLU B 1 198 ? 233.599 64.866 90.900 1.00 58.98 195 GLU B O 1
ATOM 6581 N N . ASN B 1 199 ? 231.999 66.427 90.607 1.00 47.58 196 ASN B N 1
ATOM 6582 C CA . ASN B 1 199 ? 232.020 66.851 92.011 1.00 52.46 196 ASN B CA 1
ATOM 6583 C C . ASN B 1 199 ? 230.694 66.483 92.697 1.00 49.27 196 ASN B C 1
ATOM 6584 O O . ASN B 1 199 ? 230.423 66.956 93.799 1.00 43.94 196 ASN B O 1
ATOM 6589 N N . LYS B 1 200 ? 229.952 65.545 92.098 1.00 47.36 197 LYS B N 1
ATOM 6590 C CA . LYS B 1 200 ? 228.670 65.062 92.652 1.00 54.46 197 LYS B CA 1
ATOM 6591 C C . LYS B 1 200 ? 227.723 66.248 92.876 1.00 47.49 197 LYS B C 1
ATOM 6592 O O . LYS B 1 200 ? 227.021 66.320 93.893 1.00 40.96 197 LYS B O 1
ATOM 6598 N N . GLU B 1 201 ? 227.690 67.156 91.893 1.00 40.72 198 GLU B N 1
ATOM 6599 C CA . GLU B 1 201 ? 226.992 68.424 92.041 1.00 49.03 198 GLU B CA 1
ATOM 6600 C C . GLU B 1 201 ? 225.501 68.219 91.710 1.00 36.58 198 GLU B C 1
ATOM 6601 O O . GLU B 1 201 ? 224.694 69.102 91.969 1.00 42.67 198 GLU B O 1
ATOM 6607 N N . PHE B 1 202 ? 225.169 67.102 91.053 1.00 39.33 199 PHE B N 1
ATOM 6608 C CA . PHE B 1 202 ? 223.780 66.749 90.722 1.00 38.47 199 PHE B CA 1
ATOM 6609 C C . PHE B 1 202 ? 223.331 65.555 91.572 1.00 37.24 199 PHE B C 1
ATOM 6610 O O . PHE B 1 202 ? 224.075 64.595 91.740 1.00 35.22 199 PHE B O 1
ATOM 6618 N N . GLY B 1 203 ? 222.065 65.578 92.007 1.00 36.97 200 GLY B N 1
ATOM 6619 C CA . GLY B 1 203 ? 221.490 64.438 92.767 1.00 31.70 200 GLY B CA 1
ATOM 6620 C C . GLY B 1 203 ? 220.113 64.050 92.247 1.00 30.76 200 GLY B C 1
ATOM 6621 O O . GLY B 1 203 ? 219.341 64.899 91.781 1.00 32.41 200 GLY B O 1
ATOM 6622 N N . VAL B 1 204 ? 219.838 62.740 92.269 1.00 33.98 201 VAL B N 1
ATOM 6623 C CA . VAL B 1 204 ? 218.551 62.176 91.918 1.00 30.81 201 VAL B CA 1
ATOM 6624 C C . VAL B 1 204 ? 218.142 61.207 93.037 1.00 36.37 201 VAL B C 1
ATOM 6625 O O . VAL B 1 204 ? 218.898 60.319 93.395 1.00 31.66 201 VAL B O 1
ATOM 6629 N N . ARG B 1 205 ? 216.965 61.439 93.622 1.00 30.60 202 ARG B N 1
ATOM 6630 C CA . ARG B 1 205 ? 216.392 60.551 94.666 1.00 29.17 202 ARG B CA 1
ATOM 6631 C C . ARG B 1 205 ? 214.928 60.213 94.304 1.00 32.61 202 ARG B C 1
ATOM 6632 O O . ARG B 1 205 ? 214.118 61.090 94.001 1.00 31.66 202 ARG B O 1
ATOM 6640 N N . ILE B 1 206 ? 214.622 58.919 94.220 1.00 30.60 203 ILE B N 1
ATOM 6641 C CA . ILE B 1 206 ? 213.360 58.435 93.728 1.00 29.95 203 ILE B CA 1
ATOM 6642 C C . ILE B 1 206 ? 212.743 57.553 94.825 1.00 32.43 203 ILE B C 1
ATOM 6643 O O . ILE B 1 206 ? 213.420 56.698 95.354 1.00 28.68 203 ILE B O 1
ATOM 6648 N N . ASN B 1 207 ? 211.464 57.777 95.135 1.00 31.21 204 ASN B N 1
ATOM 6649 C CA . ASN B 1 207 ? 210.723 56.886 96.021 1.00 32.49 204 ASN B CA 1
ATOM 6650 C C . ASN B 1 207 ? 209.492 56.389 95.271 1.00 29.70 204 ASN B C 1
ATOM 6651 O O . ASN B 1 207 ? 208.803 57.159 94.592 1.00 29.25 204 ASN B O 1
ATOM 6656 N N . GLY B 1 208 ? 209.195 55.102 95.442 1.00 28.19 205 GLY B N 1
ATOM 6657 C CA . GLY B 1 208 ? 207.964 54.541 94.938 1.00 27.56 205 GLY B CA 1
ATOM 6658 C C . GLY B 1 208 ? 207.346 53.639 95.991 1.00 30.38 205 GLY B C 1
ATOM 6659 O O . GLY B 1 208 ? 208.078 52.943 96.711 1.00 29.62 205 GLY B O 1
ATOM 6660 N N . MET B 1 209 ? 206.036 53.791 96.199 1.00 28.69 206 MET B N 1
ATOM 6661 C CA . MET B 1 209 ? 205.330 53.047 97.284 1.00 27.10 206 MET B CA 1
ATOM 6662 C C . MET B 1 209 ? 203.934 52.680 96.795 1.00 26.53 206 MET B C 1
ATOM 6663 O O . MET B 1 209 ? 203.308 53.394 96.000 1.00 26.18 206 MET B O 1
ATOM 6668 N N . TYR B 1 210 ? 203.519 51.453 97.132 1.00 28.10 207 TYR B N 1
ATOM 6669 C CA . TYR B 1 210 ? 202.173 51.009 96.858 1.00 26.70 207 TYR B CA 1
ATOM 6670 C C . TYR B 1 210 ? 201.768 50.099 98.014 1.00 30.53 207 TYR B C 1
ATOM 6671 O O . TYR B 1 210 ? 202.544 49.256 98.449 1.00 30.01 207 TYR B O 1
ATOM 6680 N N . ARG B 1 211 ? 200.546 50.277 98.495 1.00 26.87 208 ARG B N 1
ATOM 6681 C CA . ARG B 1 211 ? 199.989 49.294 99.423 1.00 29.22 208 ARG B CA 1
ATOM 6682 C C . ARG B 1 211 ? 198.475 49.248 99.270 1.00 29.34 208 ARG B C 1
ATOM 6683 O O . ARG B 1 211 ? 197.855 50.188 98.778 1.00 26.15 208 ARG B O 1
ATOM 6691 N N . ASP B 1 212 ? 197.924 48.049 99.480 1.00 27.65 209 ASP B N 1
ATOM 6692 C CA . ASP B 1 212 ? 196.523 47.827 99.227 1.00 24.89 209 ASP B CA 1
ATOM 6693 C C . ASP B 1 212 ? 196.057 46.625 100.048 1.00 30.02 209 ASP B C 1
ATOM 6694 O O . ASP B 1 212 ? 196.810 45.667 100.220 1.00 27.21 209 ASP B O 1
ATOM 6699 N N . GLY B 1 213 ? 194.826 46.716 100.550 1.00 26.19 210 GLY B N 1
ATOM 6700 C CA . GLY B 1 213 ? 194.108 45.581 101.122 1.00 28.03 210 GLY B CA 1
ATOM 6701 C C . GLY B 1 213 ? 193.323 45.972 102.363 1.00 30.43 210 GLY B C 1
ATOM 6702 O O . GLY B 1 213 ? 193.346 47.127 102.826 1.00 26.88 210 GLY B O 1
ATOM 6703 N N . ASP B 1 214 ? 192.619 44.990 102.931 1.00 29.63 211 ASP B N 1
ATOM 6704 C CA . ASP B 1 214 ? 191.801 45.193 104.111 1.00 24.70 211 ASP B CA 1
ATOM 6705 C C . ASP B 1 214 ? 192.635 45.736 105.267 1.00 27.94 211 ASP B C 1
ATOM 6706 O O . ASP B 1 214 ? 193.698 45.226 105.596 1.00 31.62 211 ASP B O 1
ATOM 6711 N N . ALA B 1 215 ? 192.044 46.718 105.943 1.00 25.05 212 ALA B N 1
ATOM 6712 C CA . ALA B 1 215 ? 192.606 47.362 107.088 1.00 30.77 212 ALA B CA 1
ATOM 6713 C C . ALA B 1 215 ? 192.039 46.706 108.354 1.00 27.82 212 ALA B C 1
ATOM 6714 O O . ALA B 1 215 ? 191.494 45.590 108.303 1.00 29.65 212 ALA B O 1
ATOM 6716 N N . ALA B 1 216 ? 192.221 47.364 109.490 1.00 25.69 213 ALA B N 1
ATOM 6717 C CA . ALA B 1 216 ? 191.943 46.753 110.785 1.00 30.76 213 ALA B CA 1
ATOM 6718 C C . ALA B 1 216 ? 190.464 46.913 111.157 1.00 32.40 213 ALA B C 1
ATOM 6719 O O . ALA B 1 216 ? 189.960 46.233 112.029 1.00 26.46 213 ALA B O 1
ATOM 6721 N N . VAL B 1 217 ? 189.778 47.852 110.508 1.00 25.93 214 VAL B N 1
ATOM 6722 C CA . VAL B 1 217 ? 188.358 48.078 110.718 1.00 27.35 214 VAL B CA 1
ATOM 6723 C C . VAL B 1 217 ? 187.582 47.118 109.813 1.00 25.71 214 VAL B C 1
ATOM 6724 O O . VAL B 1 217 ? 187.953 46.914 108.656 1.00 24.04 214 VAL B O 1
ATOM 6728 N N . ASN B 1 218 ? 186.461 46.578 110.315 1.00 26.51 215 ASN B N 1
ATOM 6729 C CA . ASN B 1 218 ? 185.574 45.736 109.507 1.00 25.75 215 ASN B CA 1
ATOM 6730 C C . ASN B 1 218 ? 185.179 46.421 108.200 1.00 25.41 215 ASN B C 1
ATOM 6731 O O . ASN B 1 218 ? 184.687 47.544 108.223 1.00 28.10 215 ASN B O 1
ATOM 6736 N N . ASP B 1 219 ? 185.273 45.678 107.096 1.00 24.37 216 ASP B N 1
ATOM 6737 C CA . ASP B 1 219 ? 184.792 46.095 105.798 1.00 27.41 216 ASP B CA 1
ATOM 6738 C C . ASP B 1 219 ? 185.494 47.389 105.324 1.00 25.88 216 ASP B C 1
ATOM 6739 O O . ASP B 1 219 ? 184.953 48.110 104.494 1.00 27.32 216 ASP B O 1
ATOM 6744 N N . GLN B 1 220 ? 186.689 47.660 105.839 1.00 24.48 217 GLN B N 1
ATOM 6745 C CA . GLN B 1 220 ? 187.443 48.836 105.409 1.00 23.20 217 GLN B CA 1
ATOM 6746 C C . GLN B 1 220 ? 188.736 48.360 104.734 1.00 24.92 217 GLN B C 1
ATOM 6747 O O . GLN B 1 220 ? 189.430 47.489 105.235 1.00 28.59 217 GLN B O 1
ATOM 6753 N N A SER B 1 221 ? 189.033 48.927 103.566 0.50 23.01 218 SER B N 1
ATOM 6754 N N B SER B 1 221 ? 189.064 48.992 103.612 0.50 23.95 218 SER B N 1
ATOM 6755 C CA A SER B 1 221 ? 190.273 48.646 102.872 0.50 24.89 218 SER B CA 1
ATOM 6756 C CA B SER B 1 221 ? 190.222 48.661 102.814 0.50 27.36 218 SER B CA 1
ATOM 6757 C C A SER B 1 221 ? 190.947 49.971 102.517 0.50 26.55 218 SER B C 1
ATOM 6758 C C B SER B 1 221 ? 190.944 49.974 102.497 0.50 27.87 218 SER B C 1
ATOM 6759 O O A SER B 1 221 ? 190.264 50.959 102.279 0.50 24.25 218 SER B O 1
ATOM 6760 O O B SER B 1 221 ? 190.279 50.988 102.362 0.50 25.03 218 SER B O 1
ATOM 6765 N N . LYS B 1 222 ? 192.281 49.958 102.519 1.00 24.97 219 LYS B N 1
ATOM 6766 C CA . LYS B 1 222 ? 193.079 51.170 102.304 1.00 25.42 219 LYS B CA 1
ATOM 6767 C C . LYS B 1 222 ? 194.089 50.914 101.187 1.00 31.22 219 LYS B C 1
ATOM 6768 O O . LYS B 1 222 ? 194.827 49.934 101.206 1.00 28.75 219 LYS B O 1
ATOM 6774 N N . GLU B 1 223 ? 194.098 51.816 100.213 1.00 26.74 220 GLU B N 1
ATOM 6775 C CA . GLU B 1 223 ? 195.039 51.771 99.107 1.00 27.50 220 GLU B CA 1
ATOM 6776 C C . GLU B 1 223 ? 195.790 53.102 99.041 1.00 28.71 220 GLU B C 1
ATOM 6777 O O . GLU B 1 223 ? 195.182 54.179 99.172 1.00 27.86 220 GLU B O 1
ATOM 6783 N N . SER B 1 224 ? 197.121 53.012 99.007 1.00 28.04 221 SER B N 1
ATOM 6784 C CA . SER B 1 224 ? 197.974 54.189 98.898 1.00 27.06 221 SER B CA 1
ATOM 6785 C C . SER B 1 224 ? 198.992 53.953 97.790 1.00 29.30 221 SER B C 1
ATOM 6786 O O . SER B 1 224 ? 199.450 52.829 97.597 1.00 27.56 221 SER B O 1
ATOM 6789 N N . ARG B 1 225 ? 199.363 55.025 97.093 1.00 27.40 222 ARG B N 1
ATOM 6790 C CA . ARG B 1 225 ? 200.392 54.935 96.061 1.00 26.81 222 ARG B CA 1
ATOM 6791 C C . ARG B 1 225 ? 201.136 56.265 96.045 1.00 27.60 222 ARG B C 1
ATOM 6792 O O . ARG B 1 225 ? 200.520 57.321 96.216 1.00 24.76 222 ARG B O 1
ATOM 6800 N N . LEU B 1 226 ? 202.446 56.187 95.835 1.00 26.43 223 LEU B N 1
ATOM 6801 C CA . LEU B 1 226 ? 203.285 57.365 95.751 1.00 27.85 223 LEU B CA 1
ATOM 6802 C C . LEU B 1 226 ? 204.424 57.103 94.766 1.00 33.44 223 LEU B C 1
ATOM 6803 O O . LEU B 1 226 ? 205.090 56.076 94.815 1.00 30.10 223 LEU B O 1
ATOM 6808 N N . PHE B 1 227 ? 204.691 58.108 93.937 1.00 27.67 224 PHE B N 1
ATOM 6809 C CA . PHE B 1 227 ? 205.912 58.172 93.171 1.00 28.62 224 PHE B CA 1
ATOM 6810 C C . PHE B 1 227 ? 206.468 59.588 93.319 1.00 27.10 224 PHE B C 1
ATOM 6811 O O . PHE B 1 227 ? 205.726 60.544 93.121 1.00 27.37 224 PHE B O 1
ATOM 6819 N N . SER B 1 228 ? 207.715 59.694 93.780 1.00 26.17 225 SER B N 1
ATOM 6820 C CA . SER B 1 228 ? 208.336 60.995 94.017 1.00 29.35 225 SER B CA 1
ATOM 6821 C C . SER B 1 228 ? 209.735 61.057 93.393 1.00 31.07 225 SER B C 1
ATOM 6822 O O . SER B 1 228 ? 210.462 60.029 93.323 1.00 30.28 225 SER B O 1
ATOM 6825 N N A LEU B 1 229 ? 210.140 62.288 93.072 0.50 31.39 226 LEU B N 1
ATOM 6826 N N B LEU B 1 229 ? 210.098 62.275 92.966 0.50 31.35 226 LEU B N 1
ATOM 6827 C CA A LEU B 1 229 ? 211.444 62.600 92.527 0.50 30.84 226 LEU B CA 1
ATOM 6828 C CA B LEU B 1 229 ? 211.437 62.649 92.509 0.50 31.13 226 LEU B CA 1
ATOM 6829 C C A LEU B 1 229 ? 211.976 63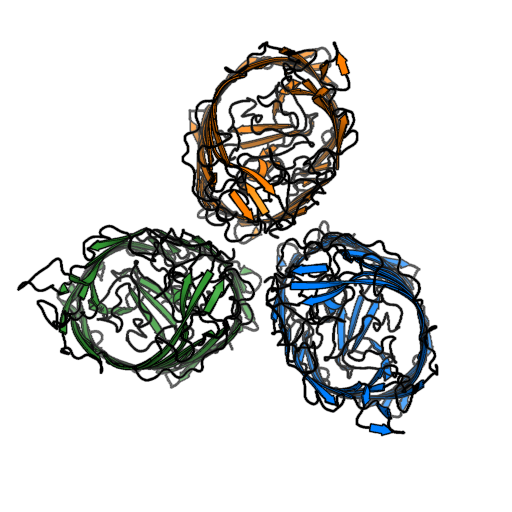.850 93.234 0.50 28.80 226 LEU B C 1
ATOM 6830 C C B LEU B 1 229 ? 211.940 63.834 93.337 0.50 29.41 226 LEU B C 1
ATOM 6831 O O A LEU B 1 229 ? 211.246 64.834 93.382 0.50 28.04 226 LEU B O 1
ATOM 6832 O O B LEU B 1 229 ? 211.229 64.824 93.511 0.50 28.29 226 LEU B O 1
ATOM 6841 N N . GLY B 1 230 ? 213.186 63.736 93.792 1.00 27.90 227 GLY B N 1
ATOM 6842 C CA . GLY B 1 230 ? 213.901 64.836 94.392 1.00 30.09 227 GLY B CA 1
ATOM 6843 C C . GLY B 1 230 ? 215.224 65.057 93.654 1.00 36.39 227 GLY B C 1
ATOM 6844 O O . GLY B 1 230 ? 216.070 64.174 93.621 1.00 34.00 227 GLY B O 1
ATOM 6845 N N . LEU B 1 231 ? 215.329 66.193 92.959 1.00 31.90 228 LEU B N 1
ATOM 6846 C CA . LEU B 1 231 ? 216.481 66.518 92.107 1.00 32.42 228 LEU B CA 1
ATOM 6847 C C . LEU B 1 231 ? 217.162 67.748 92.685 1.00 34.61 228 LEU B C 1
ATOM 6848 O O . LEU B 1 231 ? 216.479 68.684 93.141 1.00 32.01 228 LEU B O 1
ATOM 6853 N N . ASP B 1 232 ? 218.499 67.777 92.644 1.00 33.66 229 ASP B N 1
ATOM 6854 C CA . ASP B 1 232 ? 219.185 68.958 93.088 1.00 31.96 229 ASP B CA 1
ATOM 6855 C C . ASP B 1 232 ? 220.450 69.184 92.248 1.00 36.55 229 ASP B C 1
ATOM 6856 O O . ASP B 1 232 ? 221.066 68.237 91.740 1.00 34.13 229 ASP B O 1
ATOM 6861 N N . TRP B 1 233 ? 220.831 70.456 92.165 1.00 35.44 230 TRP B N 1
ATOM 6862 C CA . TRP B 1 233 ? 222.121 70.894 91.592 1.00 40.18 230 TRP B CA 1
ATOM 6863 C C . TRP B 1 233 ? 222.779 71.886 92.555 1.00 37.14 230 TRP B C 1
ATOM 6864 O O . TRP B 1 233 ? 222.148 72.862 92.974 1.00 37.45 230 TRP B O 1
ATOM 6875 N N . GLN B 1 234 ? 224.008 71.572 92.988 1.00 39.07 231 GLN B N 1
ATOM 6876 C CA . GLN B 1 234 ? 224.786 72.432 93.879 1.00 38.62 231 GLN B CA 1
ATOM 6877 C C . GLN B 1 234 ? 225.894 73.128 93.070 1.00 50.32 231 GLN B C 1
ATOM 6878 O O . GLN B 1 234 ? 226.778 72.475 92.553 1.00 45.01 231 GLN B O 1
ATOM 6884 N N . GLY B 1 235 ? 225.748 74.433 92.849 1.00 48.94 232 GLY B N 1
ATOM 6885 C CA . GLY B 1 235 ? 226.791 75.256 92.200 1.00 50.42 232 GLY B CA 1
ATOM 6886 C C . GLY B 1 235 ? 227.669 75.933 93.240 1.00 47.96 232 GLY B C 1
ATOM 6887 O O . GLY B 1 235 ? 227.453 75.783 94.435 1.00 49.38 232 GLY B O 1
ATOM 6888 N N . GLU B 1 236 ? 228.656 76.717 92.795 1.00 58.58 233 GLU B N 1
ATOM 6889 C CA . GLU B 1 236 ? 229.536 77.417 93.740 1.00 53.09 233 GLU B CA 1
ATOM 6890 C C . GLU B 1 236 ? 228.759 78.539 94.440 1.00 45.79 233 GLU B C 1
ATOM 6891 O O . GLU B 1 236 ? 228.876 78.711 95.654 1.00 55.93 233 GLU B O 1
ATOM 6897 N N . ASN B 1 237 ? 227.952 79.284 93.676 1.00 39.74 234 ASN B N 1
ATOM 6898 C CA . ASN B 1 237 ? 227.262 80.467 94.202 1.00 49.44 234 ASN B CA 1
ATOM 6899 C C . ASN B 1 237 ? 225.741 80.357 94.013 1.00 45.19 234 ASN B C 1
ATOM 6900 O O . ASN B 1 237 ? 225.025 81.353 94.163 1.00 40.69 234 ASN B O 1
ATOM 6905 N N . ALA B 1 238 ? 225.282 79.205 93.521 1.00 39.45 235 ALA B N 1
ATOM 6906 C CA . ALA B 1 238 ? 223.877 78.995 93.239 1.00 42.66 235 ALA B CA 1
ATOM 6907 C C . ALA B 1 238 ? 223.501 77.536 93.538 1.00 45.42 235 ALA B C 1
ATOM 6908 O O . ALA B 1 238 ? 224.366 76.636 93.505 1.00 39.07 235 ALA B O 1
ATOM 6910 N N . ARG B 1 239 ? 222.198 77.307 93.759 1.00 39.28 236 ARG B N 1
ATOM 6911 C CA . ARG B 1 239 ? 221.655 75.969 94.043 1.00 35.26 236 ARG B CA 1
ATOM 6912 C C . ARG B 1 239 ? 220.218 75.898 93.518 1.00 35.92 236 ARG B C 1
ATOM 6913 O O . ARG B 1 239 ? 219.483 76.889 93.564 1.00 33.53 236 ARG B O 1
ATOM 6921 N N . VAL B 1 240 ? 219.840 74.734 92.989 1.00 32.22 237 VAL B N 1
ATOM 6922 C CA . VAL B 1 240 ? 218.476 74.498 92.514 1.00 33.27 237 VAL B CA 1
ATOM 6923 C C . VAL B 1 240 ? 217.995 73.151 93.080 1.00 34.92 237 VAL B C 1
ATOM 6924 O O . VAL B 1 240 ? 218.756 72.185 93.106 1.00 31.99 237 VAL B O 1
ATOM 6928 N N . PHE B 1 241 ? 216.746 73.135 93.560 1.00 32.57 238 PHE B N 1
ATOM 6929 C CA . PHE B 1 241 ? 216.082 71.924 94.103 1.00 30.37 238 PHE B CA 1
ATOM 6930 C C . PHE B 1 241 ? 214.722 71.757 93.425 1.00 27.18 238 PHE B C 1
ATOM 6931 O O . PHE B 1 241 ? 213.950 72.716 93.354 1.00 30.20 238 PHE B O 1
ATOM 6939 N N . VAL B 1 242 ? 214.492 70.583 92.839 1.00 27.92 239 VAL B N 1
ATOM 6940 C CA . VAL B 1 242 ? 213.231 70.297 92.178 1.00 29.33 239 VAL B CA 1
ATOM 6941 C C . VAL B 1 242 ? 212.610 69.076 92.870 1.00 32.90 239 VAL B C 1
ATOM 6942 O O . VAL B 1 242 ? 213.290 68.091 93.106 1.00 28.90 239 VAL B O 1
ATOM 6946 N N . ASP B 1 243 ? 211.304 69.156 93.123 1.00 29.16 240 ASP B N 1
ATOM 6947 C CA . ASP B 1 243 ? 210.549 68.036 93.716 1.00 28.17 240 ASP B CA 1
ATOM 6948 C C . ASP B 1 243 ? 209.256 67.844 92.943 1.00 26.06 240 ASP B C 1
ATOM 6949 O O . ASP B 1 243 ? 208.633 68.811 92.522 1.00 26.91 240 ASP B O 1
ATOM 6954 N N . ALA B 1 244 ? 208.877 66.582 92.737 1.00 26.91 241 ALA B N 1
ATOM 6955 C CA . ALA B 1 244 ? 207.628 66.262 92.118 1.00 25.17 241 ALA B CA 1
ATOM 6956 C C . ALA B 1 244 ? 207.102 64.932 92.674 1.00 27.05 241 ALA B C 1
ATOM 6957 O O . ALA B 1 244 ? 207.887 64.030 92.996 1.00 27.24 241 ALA B O 1
ATOM 6959 N N . TYR B 1 245 ? 205.775 64.810 92.706 1.00 25.90 242 TYR B N 1
ATOM 6960 C CA . TYR B 1 245 ? 205.175 63.573 93.185 1.00 28.58 242 TYR B CA 1
ATOM 6961 C C . TYR B 1 245 ? 203.802 63.378 92.545 1.00 24.91 242 TYR B C 1
ATOM 6962 O O . TYR B 1 245 ? 203.152 64.312 92.094 1.00 24.75 242 TYR B O 1
ATOM 6971 N N . ASP B 1 246 ? 203.371 62.113 92.565 1.00 25.76 243 ASP B N 1
ATOM 6972 C CA . ASP B 1 246 ? 202.090 61.684 92.150 1.00 25.36 243 ASP B CA 1
ATOM 6973 C C . ASP B 1 246 ? 201.583 60.703 93.225 1.00 29.13 243 ASP B C 1
ATOM 6974 O O . ASP B 1 246 ? 202.297 59.761 93.562 1.00 27.09 243 ASP B O 1
ATOM 6979 N N . ALA B 1 247 ? 200.433 61.015 93.833 1.00 26.35 244 ALA B N 1
ATOM 6980 C CA . ALA B 1 247 ? 199.927 60.250 94.994 1.00 26.47 244 ALA B CA 1
ATOM 6981 C C . ALA B 1 247 ? 198.465 59.862 94.783 1.00 26.44 244 ALA B C 1
ATOM 6982 O O . ALA B 1 247 ? 197.679 60.581 94.147 1.00 25.98 244 ALA B O 1
ATOM 6984 N N . LEU B 1 248 ? 198.116 58.706 95.364 1.00 25.42 245 LEU B N 1
ATOM 6985 C CA . LEU B 1 248 ? 196.718 58.262 95.450 1.00 26.48 245 LEU B CA 1
ATOM 6986 C C . LEU B 1 248 ? 196.435 57.832 96.892 1.00 27.36 245 LEU B C 1
ATOM 6987 O O . LEU B 1 248 ? 197.291 57.203 97.540 1.00 25.58 245 LEU B O 1
ATOM 6992 N N . ASP B 1 249 ? 195.265 58.230 97.396 1.00 24.11 246 ASP B N 1
ATOM 6993 C CA . ASP B 1 249 ? 194.744 57.744 98.673 1.00 27.40 246 ASP B CA 1
ATOM 6994 C C . ASP B 1 249 ? 193.304 57.296 98.427 1.00 27.84 246 ASP B C 1
ATOM 6995 O O . ASP B 1 249 ? 192.513 58.052 97.864 1.00 27.75 246 ASP B O 1
ATOM 7000 N N A HIS B 1 250 ? 193.003 56.036 98.765 0.50 26.13 247 HIS B N 1
ATOM 7001 N N B HIS B 1 250 ? 192.981 56.056 98.819 0.50 26.44 247 HIS B N 1
ATOM 7002 C CA A HIS B 1 250 ? 191.682 55.461 98.509 0.50 26.23 247 HIS B CA 1
ATOM 7003 C CA B HIS B 1 250 ? 191.686 55.452 98.500 0.50 26.79 247 HIS B CA 1
ATOM 7004 C C A HIS B 1 250 ? 191.264 54.587 99.698 0.50 26.27 247 HIS B C 1
ATOM 7005 C C B HIS B 1 250 ? 191.248 54.563 99.673 0.50 26.43 247 HIS B C 1
ATOM 7006 O O A HIS B 1 250 ? 192.023 53.722 100.131 0.50 29.71 247 HIS B O 1
ATOM 7007 O O B HIS B 1 250 ? 192.032 53.744 100.148 0.50 29.63 247 HIS B O 1
ATOM 7020 N N . VAL B 1 251 ? 190.079 54.867 100.245 1.00 23.77 248 VAL B N 1
ATOM 7021 C CA . VAL B 1 251 ? 189.521 54.061 101.333 1.00 23.69 248 VAL B CA 1
ATOM 7022 C C . VAL B 1 251 ? 188.147 53.564 100.894 1.00 24.57 248 VAL B C 1
ATOM 7023 O O . VAL B 1 251 ? 187.311 54.361 100.550 1.00 25.15 248 VAL B O 1
ATOM 7027 N N . ASP B 1 252 ? 187.952 52.243 100.923 1.00 23.05 249 ASP B N 1
ATOM 7028 C CA . ASP B 1 252 ? 186.645 51.617 100.843 1.00 25.19 249 ASP B CA 1
ATOM 7029 C C . ASP B 1 252 ? 186.178 51.338 102.276 1.00 23.57 249 ASP B C 1
ATOM 7030 O O . ASP B 1 252 ? 186.977 50.944 103.131 1.00 25.63 249 ASP B O 1
ATOM 7035 N N . GLY B 1 253 ? 184.918 51.652 102.573 1.00 22.89 250 GLY B N 1
ATOM 7036 C CA . GLY B 1 253 ? 184.451 51.663 103.937 1.00 24.36 250 GLY B CA 1
ATOM 7037 C C . GLY B 1 253 ? 185.036 52.831 104.715 1.00 22.92 250 GLY B C 1
ATOM 7038 O O . GLY B 1 253 ? 185.500 52.689 105.819 1.00 23.08 250 GLY B O 1
ATOM 7039 N N . VAL B 1 254 ? 184.961 54.020 104.116 1.00 22.33 251 VAL B N 1
ATOM 7040 C CA . VAL B 1 254 ? 185.485 55.244 104.725 1.00 24.47 251 VAL B CA 1
ATOM 7041 C C . VAL B 1 254 ? 184.661 55.592 105.968 1.00 24.21 251 VAL B C 1
ATOM 7042 O O . VAL B 1 254 ? 183.428 55.402 106.009 1.00 24.42 251 VAL B O 1
ATOM 7046 N N A THR B 1 255 ? 185.319 56.148 106.987 0.50 23.59 252 THR B N 1
ATOM 7047 N N B THR B 1 255 ? 185.346 56.182 106.953 0.50 23.20 252 THR B N 1
ATOM 7048 C CA A THR B 1 255 ? 184.614 56.498 108.226 0.50 23.27 252 THR B CA 1
ATOM 7049 C CA B THR B 1 255 ? 184.768 56.613 108.225 0.50 22.83 252 THR B CA 1
ATOM 7050 C C A THR B 1 255 ? 184.302 58.002 108.224 0.50 24.49 252 THR B C 1
ATOM 7051 C C B THR B 1 255 ? 184.301 58.066 108.109 0.50 24.86 252 THR B C 1
ATOM 7052 O O A THR B 1 255 ? 185.183 58.836 107.983 0.50 24.50 252 THR B O 1
ATOM 7053 O O B THR B 1 255 ? 185.110 58.943 107.768 0.50 24.17 252 THR B O 1
ATOM 7060 N N . ARG B 1 256 ? 183.004 58.303 108.328 1.00 23.79 253 ARG B N 1
ATOM 7061 C CA . ARG B 1 256 ? 182.460 59.647 108.263 1.00 22.89 253 ARG B CA 1
ATOM 7062 C C . ARG B 1 256 ? 182.095 60.168 109.653 1.00 25.42 253 ARG B C 1
ATOM 7063 O O . ARG B 1 256 ? 181.964 61.377 109.849 1.00 24.40 253 ARG B O 1
ATOM 7071 N N . GLY B 1 257 ? 181.707 59.259 110.557 1.00 24.48 254 GLY B N 1
ATOM 7072 C CA . GLY B 1 257 ? 181.276 59.671 111.910 1.00 22.11 254 GLY B CA 1
ATOM 7073 C C . GLY B 1 257 ? 179.770 59.860 112.014 1.00 22.70 254 GLY B C 1
ATOM 7074 O O . GLY B 1 257 ? 179.034 59.768 111.024 1.00 22.99 254 GLY B O 1
ATOM 7075 N N . VAL B 1 258 ? 179.315 60.111 113.237 1.00 23.72 255 VAL B N 1
ATOM 7076 C CA . VAL B 1 258 ? 177.923 60.127 113.569 1.00 21.21 255 VAL B CA 1
ATOM 7077 C C . VAL B 1 258 ? 177.619 61.309 114.487 1.00 22.65 255 VAL B C 1
ATOM 7078 O O . VAL B 1 258 ? 178.484 61.783 115.259 1.00 26.08 255 VAL B O 1
ATOM 7082 N N . ASN B 1 259 ? 176.360 61.740 114.443 1.00 22.26 256 ASN B N 1
ATOM 7083 C CA . ASN B 1 259 ? 175.835 62.854 115.222 1.00 23.93 256 ASN B CA 1
ATOM 7084 C C . ASN B 1 259 ? 174.974 62.338 116.383 1.00 23.97 256 ASN B C 1
ATOM 7085 O O . ASN B 1 259 ? 174.312 61.304 116.277 1.00 25.64 256 ASN B O 1
ATOM 7090 N N . VAL B 1 260 ? 174.968 63.113 117.468 1.00 24.05 257 VAL B N 1
ATOM 7091 C CA . VAL B 1 260 ? 174.225 62.816 118.671 1.00 25.70 257 VAL B CA 1
ATOM 7092 C C . VAL B 1 260 ? 173.467 64.076 119.087 1.00 28.26 257 VAL B C 1
ATOM 7093 O O . VAL B 1 260 ? 173.851 65.187 118.725 1.00 28.30 257 VAL B O 1
ATOM 7097 N N . SER B 1 261 ? 172.412 63.880 119.881 1.00 28.67 258 SER B N 1
ATOM 7098 C CA . SER B 1 261 ? 171.628 64.984 120.466 1.00 29.57 258 SER B CA 1
ATOM 7099 C C . SER B 1 261 ? 171.616 64.832 121.985 1.00 27.98 258 SER B C 1
ATOM 7100 O O . SER B 1 261 ? 171.796 63.730 122.524 1.00 27.33 258 SER B O 1
ATOM 7103 N N . THR B 1 262 ? 171.284 65.929 122.679 1.00 28.44 259 THR B N 1
ATOM 7104 C CA . THR B 1 262 ? 171.127 65.877 124.126 1.00 32.38 259 THR B CA 1
ATOM 7105 C C . THR B 1 262 ? 169.906 65.027 124.503 1.00 33.60 259 THR B C 1
ATOM 7106 O O . THR B 1 262 ? 169.945 64.333 125.501 1.00 38.77 259 THR B O 1
ATOM 7110 N N . ALA B 1 263 ? 168.845 65.065 123.692 1.00 33.63 260 ALA B N 1
ATOM 7111 C CA . ALA B 1 263 ? 167.602 64.333 124.020 1.00 36.57 260 ALA B CA 1
ATOM 7112 C C . ALA B 1 263 ? 167.875 62.825 124.048 1.00 43.88 260 ALA B C 1
ATOM 7113 O O . ALA B 1 263 ? 167.345 62.098 124.885 1.00 38.50 260 ALA B O 1
ATOM 7115 N N . VAL B 1 264 ? 168.719 62.353 123.129 1.00 35.37 261 VAL B N 1
ATOM 7116 C CA . VAL B 1 264 ? 168.963 60.942 122.992 1.00 32.00 261 VAL B CA 1
ATOM 7117 C C . VAL B 1 264 ? 170.185 60.524 123.813 1.00 31.07 261 VAL B C 1
ATOM 7118 O O . VAL B 1 264 ? 170.200 59.458 124.398 1.00 34.42 261 VAL B O 1
ATOM 7122 N N . GLY B 1 265 ? 171.267 61.287 123.717 1.00 30.23 262 GLY B N 1
ATOM 7123 C CA . GLY B 1 265 ? 172.484 60.997 124.445 1.00 29.02 262 GLY B CA 1
ATOM 7124 C C . GLY B 1 265 ? 173.497 60.228 123.602 1.00 28.87 262 GLY B C 1
ATOM 7125 O O . GLY B 1 265 ? 173.187 59.750 122.509 1.00 27.15 262 GLY B O 1
ATOM 7126 N N . ILE B 1 266 ? 174.676 60.024 124.193 1.00 25.59 263 ILE B N 1
ATOM 7127 C CA . ILE B 1 266 ? 175.775 59.279 123.587 1.00 27.27 263 ILE B CA 1
ATOM 7128 C C . ILE B 1 266 ? 175.733 57.870 124.157 1.00 30.04 263 ILE B C 1
ATOM 7129 O O . ILE B 1 266 ? 175.925 57.691 125.349 1.00 28.01 263 ILE B O 1
ATOM 7134 N N . PRO B 1 267 ? 175.501 56.840 123.333 1.00 24.93 264 PRO B N 1
ATOM 7135 C CA . PRO B 1 267 ? 175.530 55.460 123.808 1.00 27.69 264 PRO B CA 1
ATOM 7136 C C . PRO B 1 267 ? 176.972 54.955 123.944 1.00 30.31 264 PRO B C 1
ATOM 7137 O O . PRO B 1 267 ? 177.925 55.559 123.442 1.00 27.51 264 PRO B O 1
ATOM 7141 N N . LYS B 1 268 ? 177.131 53.818 124.608 1.00 25.62 265 LYS B N 1
ATOM 7142 C CA . LYS B 1 268 ? 178.446 53.246 124.769 1.00 26.10 265 LYS B CA 1
ATOM 7143 C C . LYS B 1 268 ? 179.016 52.906 123.400 1.00 26.58 265 LYS B C 1
ATOM 7144 O O . LYS B 1 268 ? 178.309 52.452 122.511 1.00 25.09 265 LYS B O 1
ATOM 7150 N N . PRO B 1 269 ? 180.344 53.066 123.206 1.00 29.29 266 PRO B N 1
ATOM 7151 C CA . PRO B 1 269 ? 180.949 52.751 121.916 1.00 28.19 266 PRO B CA 1
ATOM 7152 C C . PRO B 1 269 ? 180.862 51.266 121.591 1.00 27.53 266 PRO B C 1
ATOM 7153 O O . PRO B 1 269 ? 181.078 50.419 122.450 1.00 29.00 266 PRO B O 1
ATOM 7157 N N . PRO B 1 270 ? 180.489 50.911 120.350 1.00 25.07 267 PRO B N 1
ATOM 7158 C CA . PRO B 1 270 ? 180.632 49.549 119.848 1.00 25.63 267 PRO B CA 1
ATOM 7159 C C . PRO B 1 270 ? 182.103 49.127 119.915 1.00 24.22 267 PRO B C 1
ATOM 7160 O O . PRO B 1 270 ? 182.992 49.992 120.070 1.00 27.33 267 PRO B O 1
ATOM 7164 N N . LYS B 1 271 ? 182.364 47.854 119.645 1.00 25.34 268 LYS B N 1
ATOM 7165 C CA . LYS B 1 271 ? 183.728 47.376 119.650 1.00 29.87 268 LYS B CA 1
ATOM 7166 C C . LYS B 1 271 ? 184.538 48.150 118.602 1.00 29.66 268 LYS B C 1
ATOM 7167 O O . LYS B 1 271 ? 184.008 48.586 117.595 1.00 26.08 268 LYS B O 1
ATOM 7173 N N . ALA B 1 272 ? 185.844 48.266 118.850 1.00 27.07 269 ALA B N 1
ATOM 7174 C CA . ALA B 1 272 ? 186.681 49.295 118.222 1.00 29.10 269 ALA B CA 1
ATOM 7175 C C . ALA B 1 272 ? 186.811 49.085 116.709 1.00 28.67 269 ALA B C 1
ATOM 7176 O O . ALA B 1 272 ? 187.067 50.043 115.992 1.00 30.51 269 ALA B O 1
ATOM 7178 N N . ASP B 1 273 ? 186.640 47.849 116.221 1.00 23.57 270 ASP B N 1
ATOM 7179 C CA . ASP B 1 273 ? 186.794 47.564 114.818 1.00 26.58 270 ASP B CA 1
ATOM 7180 C C . ASP B 1 273 ? 185.463 47.672 114.063 1.00 25.31 270 ASP B C 1
ATOM 7181 O O . ASP B 1 273 ? 185.417 47.356 112.871 1.00 27.09 270 ASP B O 1
ATOM 7186 N N . THR B 1 274 ? 184.448 48.271 114.694 1.00 24.81 271 THR B N 1
ATOM 7187 C CA . THR B 1 274 ? 183.138 48.461 114.041 1.00 25.84 271 THR B CA 1
ATOM 7188 C C . THR B 1 274 ? 183.232 49.606 113.026 1.00 26.13 271 THR B C 1
ATOM 7189 O O . THR B 1 274 ? 183.779 50.655 113.353 1.00 25.65 271 THR B O 1
ATOM 7193 N N . LEU B 1 275 ? 182.635 49.413 111.843 1.00 24.04 272 LEU B N 1
ATOM 7194 C CA . LEU B 1 275 ? 182.488 50.520 110.865 1.00 24.33 272 LEU B CA 1
ATOM 7195 C C . LEU B 1 275 ? 181.049 51.037 110.915 1.00 25.16 272 LEU B C 1
ATOM 7196 O O . LEU B 1 275 ? 180.106 50.272 110.671 1.00 24.64 272 LEU B O 1
ATOM 7201 N N . LEU B 1 276 ? 180.892 52.314 111.284 1.00 23.93 273 LEU B N 1
ATOM 7202 C CA . LEU B 1 276 ? 179.575 52.907 111.477 1.00 23.78 273 LEU B CA 1
ATOM 7203 C C . LEU B 1 276 ? 179.161 53.780 110.284 1.00 25.80 273 LEU B C 1
ATOM 7204 O O . LEU B 1 276 ? 178.212 54.561 110.367 1.00 27.50 273 LEU B O 1
ATOM 7209 N N . SER B 1 277 ? 179.840 53.600 109.162 1.00 22.86 274 SER B N 1
ATOM 7210 C CA . SER B 1 277 ? 179.460 54.231 107.893 1.00 23.15 274 SER B CA 1
ATOM 7211 C C . SER B 1 277 ? 179.221 53.117 106.875 1.00 22.54 274 SER B C 1
ATOM 7212 O O . SER B 1 277 ? 179.653 51.984 107.084 1.00 24.17 274 SER B O 1
ATOM 7215 N N . PRO B 1 278 ? 178.588 53.410 105.726 1.00 23.35 275 PRO B N 1
ATOM 7216 C CA . PRO B 1 278 ? 178.272 52.380 104.745 1.00 23.08 275 PRO B CA 1
ATOM 7217 C C . PRO B 1 278 ? 179.482 51.553 104.323 1.00 26.12 275 PRO B C 1
ATOM 7218 O O . PRO B 1 278 ? 180.536 52.081 103.990 1.00 23.25 275 PRO B O 1
ATOM 7222 N N . ASP B 1 279 ? 179.274 50.233 104.262 1.00 23.97 276 ASP B N 1
ATOM 7223 C CA . ASP B 1 279 ? 180.347 49.340 103.868 1.00 25.16 276 ASP B CA 1
ATOM 7224 C C . ASP B 1 279 ? 180.716 49.599 102.407 1.00 25.85 276 ASP B C 1
ATOM 7225 O O . ASP B 1 279 ? 181.870 49.451 102.040 1.00 32.93 276 ASP B O 1
ATOM 7230 N N . TRP B 1 280 ? 179.786 50.132 101.615 1.00 26.45 277 TRP B N 1
ATOM 7231 C CA . TRP B 1 280 ? 180.045 50.393 100.202 1.00 25.07 277 TRP B CA 1
ATOM 7232 C C . TRP B 1 280 ? 180.677 51.787 99.988 1.00 28.21 277 TRP B C 1
ATOM 7233 O O . TRP B 1 280 ? 180.950 52.181 98.842 1.00 26.41 277 TRP B O 1
ATOM 7244 N N . GLY B 1 281 ? 180.687 52.616 101.036 1.00 24.39 278 GLY B N 1
ATOM 7245 C CA . GLY B 1 281 ? 181.139 54.022 100.901 1.00 24.35 278 GLY B CA 1
ATOM 7246 C C . GLY B 1 281 ? 182.622 54.062 100.565 1.00 28.21 278 GLY B C 1
ATOM 7247 O O . GLY B 1 281 ? 183.385 53.181 100.948 1.00 28.17 278 GLY B O 1
ATOM 7248 N N . SER B 1 282 ? 183.048 55.064 99.804 1.00 23.24 279 SER B N 1
ATOM 7249 C CA . SER B 1 282 ? 184.440 55.134 99.432 1.00 22.69 279 SER B CA 1
ATOM 7250 C C . SER B 1 282 ? 184.848 56.594 99.212 1.00 23.75 279 SER B C 1
ATOM 7251 O O . SER B 1 282 ? 184.023 57.473 98.885 1.00 24.80 279 SER B O 1
ATOM 7254 N N . VAL B 1 283 ? 186.137 56.826 99.453 1.00 23.15 280 VAL B N 1
ATOM 7255 C CA . VAL B 1 283 ? 186.748 58.109 99.175 1.00 22.11 280 VAL B CA 1
ATOM 7256 C C . VAL B 1 283 ? 187.997 57.839 98.343 1.00 23.70 280 VAL B C 1
ATOM 7257 O O . VAL B 1 283 ? 188.706 56.859 98.572 1.00 23.26 280 VAL B O 1
ATOM 7261 N N . GLU B 1 284 ? 188.304 58.758 97.432 1.00 25.22 281 GLU B N 1
ATOM 7262 C CA . GLU B 1 284 ? 189.525 58.668 96.644 1.00 25.83 281 GLU B CA 1
ATOM 7263 C C . GLU B 1 284 ? 190.056 60.084 96.387 1.00 29.87 281 GLU B C 1
ATOM 7264 O O . GLU B 1 284 ? 189.278 60.976 96.026 1.00 26.71 281 GLU B O 1
ATOM 7270 N N . THR B 1 285 ? 191.337 60.293 96.697 1.00 27.25 282 THR B N 1
ATOM 7271 C CA . THR B 1 285 ? 192.007 61.583 96.427 1.00 26.73 282 THR B CA 1
ATOM 7272 C C . THR B 1 285 ? 193.257 61.303 95.607 1.00 29.31 282 THR B C 1
ATOM 7273 O O . THR B 1 285 ? 194.080 60.473 95.994 1.00 31.35 282 THR B O 1
ATOM 7277 N N . LYS B 1 286 ? 193.360 61.981 94.459 1.00 28.11 283 LYS B N 1
ATOM 7278 C CA . LYS B 1 286 ? 194.555 61.976 93.660 1.00 26.74 283 LYS B CA 1
ATOM 7279 C C . LYS B 1 286 ? 195.205 63.356 93.759 1.00 29.35 283 LYS B C 1
ATOM 7280 O O . LYS B 1 286 ? 194.526 64.360 93.590 1.00 27.60 283 LYS B O 1
ATOM 7286 N N . ASP B 1 287 ? 196.482 63.368 94.134 1.00 25.55 284 ASP B N 1
ATOM 7287 C CA . ASP B 1 287 ? 197.253 64.569 94.322 1.00 26.67 284 ASP B CA 1
ATOM 7288 C C . ASP B 1 287 ? 198.506 64.455 93.454 1.00 27.39 284 ASP B C 1
ATOM 7289 O O . ASP B 1 287 ? 199.160 63.437 93.455 1.00 27.37 284 ASP B O 1
ATOM 7294 N N . LYS B 1 288 ? 198.844 65.544 92.756 1.00 26.29 285 LYS B N 1
ATOM 7295 C CA . LYS B 1 288 ? 200.061 65.636 91.980 1.00 28.57 285 LYS B CA 1
ATOM 7296 C C . LYS B 1 288 ? 200.641 67.027 92.209 1.00 27.14 285 LYS B C 1
ATOM 7297 O O . LYS B 1 288 ? 199.901 68.003 92.209 1.00 29.76 285 LYS B O 1
ATOM 7303 N N . GLY B 1 289 ? 201.934 67.080 92.519 1.00 25.49 286 GLY B N 1
ATOM 7304 C CA . GLY B 1 289 ? 202.570 68.364 92.798 1.00 28.60 286 GLY B CA 1
ATOM 7305 C C . GLY B 1 289 ? 203.991 68.420 92.280 1.00 29.00 286 GLY B C 1
ATOM 7306 O O . GLY B 1 289 ? 204.648 67.405 92.121 1.00 26.44 286 GLY B O 1
ATOM 7307 N N . ALA B 1 290 ? 204.473 69.647 92.079 1.00 28.28 287 ALA B N 1
ATOM 7308 C CA . ALA B 1 290 ? 205.845 69.873 91.705 1.00 30.57 287 ALA B CA 1
ATOM 7309 C C . ALA B 1 290 ? 206.250 71.268 92.167 1.00 25.94 287 ALA B C 1
ATOM 7310 O O . ALA B 1 290 ? 205.423 72.204 92.165 1.00 28.12 287 ALA B O 1
ATOM 7312 N N . MET B 1 291 ? 207.503 71.388 92.609 1.00 29.17 288 MET B N 1
ATOM 7313 C CA . MET B 1 291 ? 208.014 72.689 92.986 1.00 26.90 288 MET B CA 1
ATOM 7314 C C . MET B 1 291 ? 209.493 72.804 92.617 1.00 27.06 288 MET B C 1
ATOM 7315 O O . MET B 1 291 ? 210.213 71.795 92.444 1.00 26.98 288 MET B O 1
ATOM 7320 N N . ILE B 1 292 ? 209.924 74.059 92.477 1.00 30.04 289 ILE B N 1
ATOM 7321 C CA . ILE B 1 292 ? 211.335 74.359 92.221 1.00 30.00 289 ILE B CA 1
ATOM 7322 C C . ILE B 1 292 ? 211.739 75.493 93.135 1.00 26.59 289 ILE B C 1
ATOM 7323 O O . ILE B 1 292 ? 210.973 76.434 93.334 1.00 28.97 289 ILE B O 1
ATOM 7328 N N . ARG B 1 293 ? 212.937 75.368 93.711 1.00 26.23 290 ARG B N 1
ATOM 7329 C CA . ARG B 1 293 ? 213.531 76.386 94.519 1.00 29.70 290 ARG B CA 1
ATOM 7330 C C . ARG B 1 293 ? 214.911 76.720 93.938 1.00 31.28 290 ARG B C 1
ATOM 7331 O O . ARG B 1 293 ? 215.663 75.825 93.560 1.00 29.86 290 ARG B O 1
ATOM 7339 N N . GLY B 1 294 ? 215.195 78.015 93.828 1.00 33.31 291 GLY B N 1
ATOM 7340 C CA . GLY B 1 294 ? 216.520 78.477 93.417 1.00 34.96 291 GLY B CA 1
ATOM 7341 C C . GLY B 1 294 ? 217.070 79.473 94.410 1.00 31.59 291 GLY B C 1
ATOM 7342 O O . GLY B 1 294 ? 216.318 80.259 94.998 1.00 31.99 291 GLY B O 1
ATOM 7343 N N . GLU B 1 295 ? 218.390 79.412 94.631 1.00 32.89 292 GLU B N 1
ATOM 7344 C CA . GLU B 1 295 ? 219.093 80.349 95.473 1.00 32.68 292 GLU B CA 1
ATOM 7345 C C . GLU B 1 295 ? 220.317 80.884 94.709 1.00 36.86 292 GLU B C 1
ATOM 7346 O O . GLU B 1 295 ? 220.955 80.141 93.980 1.00 34.25 292 GLU B O 1
ATOM 7352 N N . TYR B 1 296 ? 220.622 82.164 94.917 1.00 36.09 293 TYR B N 1
ATOM 7353 C CA . TYR B 1 296 ? 221.799 82.825 94.282 1.00 37.07 293 TYR B CA 1
ATOM 7354 C C . TYR B 1 296 ? 222.514 83.688 95.322 1.00 33.69 293 TYR B C 1
ATOM 7355 O O . TYR B 1 296 ? 221.900 84.528 95.970 1.00 36.58 293 TYR B O 1
ATOM 7364 N N . ASP B 1 297 ? 223.799 83.394 95.553 1.00 36.64 294 ASP B N 1
ATOM 7365 C CA . ASP B 1 297 ? 224.596 84.118 96.515 1.00 36.07 294 ASP B CA 1
ATOM 7366 C C . ASP B 1 297 ? 225.319 85.274 95.796 1.00 43.00 294 ASP B C 1
ATOM 7367 O O . ASP B 1 297 ? 226.172 85.033 94.966 1.00 46.25 294 ASP B O 1
ATOM 7372 N N . PHE B 1 298 ? 224.868 86.505 96.023 1.00 41.67 295 PHE B N 1
ATOM 7373 C CA . PHE B 1 298 ? 225.546 87.703 95.500 1.00 45.01 295 PHE B CA 1
ATOM 7374 C C . PHE B 1 298 ? 226.879 87.898 96.225 1.00 51.69 295 PHE B C 1
ATOM 7375 O O . PHE B 1 298 ? 227.870 88.281 95.623 1.00 50.42 295 PHE B O 1
ATOM 7383 N N . SER B 1 299 ? 226.867 87.637 97.531 1.00 44.16 296 SER B N 1
ATOM 7384 C CA . SER B 1 299 ? 228.039 87.670 98.380 1.00 45.99 296 SER B CA 1
ATOM 7385 C C . SER B 1 299 ? 227.733 86.832 99.616 1.00 49.88 296 SER B C 1
ATOM 7386 O O . SER B 1 299 ? 226.619 86.351 99.739 1.00 46.72 296 SER B O 1
ATOM 7389 N N . ASP B 1 300 ? 228.645 86.838 100.593 1.00 45.48 297 ASP B N 1
ATOM 7390 C CA . ASP B 1 300 ? 228.421 86.162 101.851 1.00 54.13 297 ASP B CA 1
ATOM 7391 C C . ASP B 1 300 ? 227.439 86.973 102.706 1.00 51.19 297 ASP B C 1
ATOM 7392 O O . ASP B 1 300 ? 227.074 86.541 103.789 1.00 53.42 297 ASP B O 1
ATOM 7397 N N . GLN B 1 301 ? 226.988 88.132 102.208 1.00 49.49 298 GLN B N 1
ATOM 7398 C CA . GLN B 1 301 ? 226.131 89.016 103.005 1.00 48.87 298 GLN B CA 1
ATOM 7399 C C . GLN B 1 301 ? 224.760 89.233 102.336 1.00 40.98 298 GLN B C 1
ATOM 7400 O O . GLN B 1 301 ? 223.916 89.902 102.905 1.00 40.44 298 GLN B O 1
ATOM 7406 N N . LEU B 1 302 ? 224.562 88.700 101.127 1.00 38.90 299 LEU B N 1
ATOM 7407 C CA . LEU B 1 302 ? 223.322 88.901 100.400 1.00 45.09 299 LEU B CA 1
ATOM 7408 C C . LEU B 1 302 ? 223.042 87.700 99.494 1.00 40.90 299 LEU B C 1
ATOM 7409 O O . LEU B 1 302 ? 223.882 87.302 98.658 1.00 37.51 299 LEU B O 1
ATOM 7414 N N . MET B 1 303 ? 221.794 87.222 99.563 1.00 36.81 300 MET B N 1
ATOM 7415 C CA . MET B 1 303 ? 221.350 86.128 98.723 1.00 34.58 300 MET B CA 1
ATOM 7416 C C . MET B 1 303 ? 219.905 86.373 98.286 1.00 33.24 300 MET B C 1
ATOM 7417 O O . MET B 1 303 ? 219.164 87.109 98.939 1.00 36.88 300 MET B O 1
ATOM 7422 N N . ALA B 1 304 ? 219.602 85.939 97.069 1.00 31.81 301 ALA B N 1
ATOM 7423 C CA . ALA B 1 304 ? 218.249 85.931 96.575 1.00 34.98 301 ALA B CA 1
ATOM 7424 C C . ALA B 1 304 ? 217.762 84.478 96.547 1.00 38.28 301 ALA B C 1
ATOM 7425 O O . ALA B 1 304 ? 218.544 83.561 96.294 1.00 36.18 301 ALA B O 1
ATOM 7427 N N . TYR B 1 305 ? 216.441 84.318 96.634 1.00 34.08 302 TYR B N 1
ATOM 7428 C CA . TYR B 1 305 ? 215.836 83.008 96.463 1.00 34.34 302 TYR B CA 1
ATOM 7429 C C . TYR B 1 305 ? 214.472 83.182 95.798 1.00 32.41 302 TYR B C 1
ATOM 7430 O O . TYR B 1 305 ? 213.851 84.257 95.885 1.00 31.45 302 TYR B O 1
ATOM 7439 N N . ALA B 1 306 ? 214.024 82.111 95.146 1.00 35.33 303 ALA B N 1
ATOM 7440 C CA . ALA B 1 306 ? 212.710 82.038 94.557 1.00 34.18 303 ALA B CA 1
ATOM 7441 C C . ALA B 1 306 ? 212.235 80.579 94.605 1.00 37.54 303 ALA B C 1
ATOM 7442 O O . ALA B 1 306 ? 213.014 79.664 94.338 1.00 35.35 303 ALA B O 1
ATOM 7444 N N . ALA B 1 307 ? 210.956 80.392 94.955 1.00 35.19 304 ALA B N 1
ATOM 7445 C CA . ALA B 1 307 ? 210.304 79.075 94.914 1.00 32.27 304 ALA B CA 1
ATOM 7446 C C . ALA B 1 307 ? 208.972 79.214 94.171 1.00 27.89 304 ALA B C 1
ATOM 7447 O O . ALA B 1 307 ? 208.280 80.202 94.342 1.00 30.51 304 ALA B O 1
ATOM 7449 N N . TYR B 1 308 ? 208.707 78.281 93.261 1.00 26.74 305 TYR B N 1
ATOM 7450 C CA . TYR B 1 308 ? 207.477 78.212 92.540 1.00 29.13 305 TYR B CA 1
ATOM 7451 C C . TYR B 1 308 ? 206.997 76.755 92.552 1.00 26.39 305 TYR B C 1
ATOM 7452 O O . TYR B 1 308 ? 207.797 75.838 92.367 1.00 28.40 305 TYR B O 1
ATOM 7461 N N . GLY B 1 309 ? 205.678 76.577 92.645 1.00 27.61 306 GLY B N 1
ATOM 7462 C CA . GLY B 1 309 ? 205.104 75.253 92.586 1.00 27.10 306 GLY B CA 1
ATOM 7463 C C . GLY B 1 309 ? 203.649 75.264 92.137 1.00 26.61 306 GLY B C 1
ATOM 7464 O O . GLY B 1 309 ? 202.975 76.292 92.091 1.00 26.55 306 GLY B O 1
ATOM 7465 N N . GLN B 1 310 ? 203.169 74.069 91.778 1.00 26.34 307 GLN B N 1
ATOM 7466 C CA . GLN B 1 310 ? 201.788 73.854 91.471 1.00 26.16 307 GLN B CA 1
ATOM 7467 C C . GLN B 1 310 ? 201.379 72.452 91.957 1.00 25.77 307 GLN B C 1
ATOM 7468 O O . GLN B 1 310 ? 202.197 71.521 92.011 1.00 26.03 307 GLN B O 1
ATOM 7474 N N . SER B 1 311 ? 200.076 72.286 92.139 1.00 25.03 308 SER B N 1
ATOM 7475 C CA . SER B 1 311 ? 199.543 70.970 92.456 1.00 25.96 308 SER B CA 1
ATOM 7476 C C . SER B 1 311 ? 198.103 70.892 91.963 1.00 24.20 308 SER B C 1
ATOM 7477 O O . SER B 1 311 ? 197.443 71.914 91.729 1.00 26.41 308 SER B O 1
ATOM 7480 N N . THR B 1 312 ? 197.636 69.659 91.780 1.00 23.43 309 THR B N 1
ATOM 7481 C CA . THR B 1 312 ? 196.264 69.401 91.516 1.00 23.56 309 THR B CA 1
ATOM 7482 C C . THR B 1 312 ? 195.760 68.358 92.518 1.00 23.82 309 THR B C 1
ATOM 7483 O O . THR B 1 312 ? 196.485 67.430 92.831 1.00 26.32 309 THR B O 1
ATOM 7487 N N . THR B 1 313 ? 194.491 68.511 92.881 1.00 24.57 310 THR B N 1
ATOM 7488 C CA . THR B 1 313 ? 193.778 67.572 93.725 1.00 26.81 310 THR B CA 1
ATOM 7489 C C . THR B 1 313 ? 192.493 67.176 93.005 1.00 26.92 310 THR B C 1
ATOM 7490 O O . THR B 1 313 ? 191.747 68.039 92.532 1.00 25.57 310 THR B O 1
ATOM 7494 N N . GLU B 1 314 ? 192.223 65.872 92.954 1.00 24.92 311 GLU B N 1
ATOM 7495 C CA . GLU B 1 314 ? 190.920 65.370 92.512 1.00 24.67 311 GLU B CA 1
ATOM 7496 C C . GLU B 1 314 ? 190.350 64.482 93.624 1.00 24.06 311 GLU B C 1
ATOM 7497 O O . GLU B 1 314 ? 190.974 63.491 93.986 1.00 24.33 311 GLU B O 1
ATOM 7503 N N . TYR B 1 315 ? 189.289 64.969 94.252 1.00 23.89 312 TYR B N 1
ATOM 7504 C CA . TYR B 1 315 ? 188.631 64.338 95.395 1.00 25.72 312 TYR B CA 1
ATOM 7505 C C . TYR B 1 315 ? 187.272 63.807 94.953 1.00 26.03 312 TYR B C 1
ATOM 7506 O O . TYR B 1 315 ? 186.483 64.519 94.316 1.00 24.45 312 TYR B O 1
ATOM 7515 N N . LYS B 1 316 ? 186.960 62.593 95.405 1.00 23.57 313 LYS B N 1
ATOM 7516 C CA . LYS B 1 316 ? 185.650 61.996 95.167 1.00 25.03 313 LYS B CA 1
ATOM 7517 C C . LYS B 1 316 ? 185.220 61.219 96.420 1.00 22.61 313 LYS B C 1
ATOM 7518 O O . LYS B 1 316 ? 186.019 60.478 96.981 1.00 23.40 313 LYS B O 1
ATOM 7524 N N . TYR B 1 317 ? 183.970 61.435 96.827 1.00 23.85 314 TYR B N 1
ATOM 7525 C CA . TYR B 1 317 ? 183.391 60.796 97.991 1.00 24.38 314 TYR B CA 1
ATOM 7526 C C . TYR B 1 317 ? 181.972 60.336 97.652 1.00 23.65 314 TYR B C 1
ATOM 7527 O O . TYR B 1 317 ? 181.115 61.140 97.284 1.00 23.39 314 TYR B O 1
ATOM 7536 N N . ASN B 1 318 ? 181.695 59.076 97.994 1.00 24.50 315 ASN B N 1
ATOM 7537 C CA . ASN B 1 318 ? 180.386 58.467 97.835 1.00 24.20 315 ASN B CA 1
ATOM 7538 C C . ASN B 1 318 ? 180.097 57.665 99.107 1.00 22.54 315 ASN B C 1
ATOM 7539 O O . ASN B 1 318 ? 180.757 56.665 99.349 1.00 25.08 315 ASN B O 1
ATOM 7544 N N . GLY B 1 319 ? 179.147 58.130 99.915 1.00 22.88 316 GLY B N 1
ATOM 7545 C CA . GLY B 1 319 ? 178.863 57.486 101.191 1.00 23.37 316 GLY B CA 1
ATOM 7546 C C . GLY B 1 319 ? 177.891 58.271 102.025 1.00 24.78 316 GLY B C 1
ATOM 7547 O O . GLY B 1 319 ? 176.998 58.917 101.497 1.00 25.91 316 GLY B O 1
ATOM 7548 N N . ALA B 1 320 ? 177.983 58.100 103.345 1.00 22.25 317 ALA B N 1
ATOM 7549 C CA . ALA B 1 320 ? 177.151 58.842 104.251 1.00 21.31 317 ALA B CA 1
ATOM 7550 C C . ALA B 1 320 ? 177.622 60.297 104.270 1.00 22.63 317 ALA B C 1
ATOM 7551 O O . ALA B 1 320 ? 178.825 60.544 104.368 1.00 25.63 317 ALA B O 1
ATOM 7553 N N . SER B 1 321 ? 176.675 61.222 104.403 1.00 24.28 318 SER B N 1
ATOM 7554 C CA . SER B 1 321 ? 177.068 62.582 104.751 1.00 30.65 318 SER B CA 1
ATOM 7555 C C . SER B 1 321 ? 177.083 62.734 106.279 1.00 29.92 318 SER B C 1
ATOM 7556 O O . SER B 1 321 ? 178.029 63.298 106.827 1.00 29.77 318 SER B O 1
ATOM 7559 N N . ALA B 1 322 ? 176.195 62.003 106.949 1.00 31.86 319 ALA B N 1
ATOM 7560 C CA . ALA B 1 322 ? 176.259 61.800 108.408 1.00 33.85 319 ALA B CA 1
ATOM 7561 C C . ALA B 1 322 ? 175.342 60.637 108.830 1.00 29.65 319 ALA B C 1
ATOM 7562 O O . ALA B 1 322 ? 174.190 60.582 108.410 1.00 30.38 319 ALA B O 1
ATOM 7564 N N . GLY B 1 323 ? 175.761 59.935 109.892 1.00 27.72 320 GLY B N 1
ATOM 7565 C CA . GLY B 1 323 ? 174.871 59.105 110.659 1.00 25.53 320 GLY B CA 1
ATOM 7566 C C . GLY B 1 323 ? 174.375 59.875 111.870 1.00 27.73 320 GLY B C 1
ATOM 7567 O O . GLY B 1 323 ? 175.059 60.769 112.316 1.00 29.81 320 GLY B O 1
ATOM 7568 N N . THR B 1 324 ? 173.112 59.681 112.247 1.00 24.65 321 THR B N 1
ATOM 7569 C CA . THR B 1 324 ? 172.586 60.257 113.468 1.00 21.51 321 THR B CA 1
ATOM 7570 C C . THR B 1 324 ? 172.108 59.123 114.372 1.00 23.48 321 THR B C 1
ATOM 7571 O O . THR B 1 324 ? 171.316 58.295 113.924 1.00 23.35 321 THR B O 1
ATOM 7575 N N . ILE B 1 325 ? 172.544 59.143 115.636 1.00 22.93 322 ILE B N 1
ATOM 7576 C CA . ILE B 1 325 ? 172.059 58.191 116.637 1.00 23.91 322 ILE B CA 1
ATOM 7577 C C . ILE B 1 325 ? 170.716 58.710 117.162 1.00 24.10 322 ILE B C 1
ATOM 7578 O O . ILE B 1 325 ? 170.668 59.731 117.809 1.00 26.09 322 ILE B O 1
ATOM 7583 N N . THR B 1 326 ? 169.638 58.008 116.820 1.00 23.31 323 THR B N 1
ATOM 7584 C CA . THR B 1 326 ? 168.291 58.469 117.051 1.00 25.53 323 THR B CA 1
ATOM 7585 C C . THR B 1 326 ? 167.624 57.760 118.241 1.00 33.11 323 THR B C 1
ATOM 7586 O O . THR B 1 326 ? 166.509 58.112 118.581 1.00 28.14 323 THR B O 1
ATOM 7590 N N A SER B 1 327 ? 168.290 56.757 118.831 0.50 25.85 324 SER B N 1
ATOM 7591 N N B SER B 1 327 ? 168.290 56.772 118.844 0.50 27.67 324 SER B N 1
ATOM 7592 C CA A SER B 1 327 ? 167.774 56.089 120.036 0.50 27.75 324 SER B CA 1
ATOM 7593 C CA B SER B 1 327 ? 167.771 56.163 120.071 0.50 30.21 324 SER B CA 1
ATOM 7594 C C A SER B 1 327 ? 168.936 55.611 120.922 0.50 27.76 324 SER B C 1
ATOM 7595 C C B SER B 1 327 ? 168.928 55.627 120.926 0.50 28.95 324 SER B C 1
ATOM 7596 O O A SER B 1 327 ? 169.983 55.210 120.423 0.50 29.02 324 SER B O 1
ATOM 7597 O O B SER B 1 327 ? 169.949 55.195 120.408 0.50 28.84 324 SER B O 1
ATOM 7602 N N . SER B 1 328 ? 168.675 55.499 122.226 1.00 30.89 325 SER B N 1
ATOM 7603 C CA . SER B 1 328 ? 169.653 54.945 123.156 1.00 32.36 325 SER B CA 1
ATOM 7604 C C . SER B 1 328 ? 169.772 53.428 122.975 1.00 32.43 325 SER B C 1
ATOM 7605 O O . SER B 1 328 ? 170.727 52.833 123.475 1.00 37.79 325 SER B O 1
ATOM 7608 N N . THR B 1 329 ? 168.921 52.830 122.132 1.00 25.13 326 THR B N 1
ATOM 7609 C CA . THR B 1 329 ? 169.130 51.430 121.778 1.00 26.16 326 THR B CA 1
ATOM 7610 C C . THR B 1 329 ? 170.270 51.266 120.758 1.00 26.46 326 THR B C 1
ATOM 7611 O O . THR B 1 329 ? 170.703 50.130 120.504 1.00 25.75 326 THR B O 1
ATOM 7615 N N . GLY B 1 330 ? 170.692 52.365 120.123 1.00 27.80 327 GLY B N 1
ATOM 7616 C CA . GLY B 1 330 ? 171.762 52.300 119.139 1.00 26.71 327 GLY B CA 1
ATOM 7617 C C . GLY B 1 330 ? 171.289 52.504 117.706 1.00 25.48 327 GLY B C 1
ATOM 7618 O O . GLY B 1 330 ? 172.079 52.419 116.780 1.00 24.38 327 GLY B O 1
ATOM 7619 N N . THR B 1 331 ? 170.011 52.846 117.523 1.00 24.14 328 THR B N 1
ATOM 7620 C CA . THR B 1 331 ? 169.463 53.106 116.188 1.00 23.74 328 THR B CA 1
ATOM 7621 C C . THR B 1 331 ? 170.265 54.239 115.533 1.00 25.85 328 THR B C 1
ATOM 7622 O O . THR B 1 331 ? 170.499 55.278 116.149 1.00 25.09 328 THR B O 1
ATOM 7626 N N . LEU B 1 332 ? 170.632 54.004 114.277 1.00 23.47 329 LEU B N 1
ATOM 7627 C CA . LEU B 1 332 ? 171.441 54.930 113.473 1.00 22.66 329 LEU B CA 1
ATOM 7628 C C . LEU B 1 332 ? 170.707 55.213 112.171 1.00 24.15 329 LEU B C 1
ATOM 7629 O O . LEU B 1 332 ? 170.312 54.290 111.484 1.00 25.30 329 LEU B O 1
ATOM 7634 N N . SER B 1 333 ? 170.567 56.509 111.860 1.00 24.57 330 SER B N 1
ATOM 7635 C CA . SER B 1 333 ? 169.929 56.986 110.645 1.00 23.43 330 SER B CA 1
ATOM 7636 C C . SER B 1 333 ? 170.974 57.726 109.804 1.00 25.26 330 SER B C 1
ATOM 7637 O O . SER B 1 333 ? 171.500 58.739 110.244 1.00 24.11 330 SER B O 1
ATOM 7640 N N . SER B 1 334 ? 171.332 57.157 108.651 1.00 24.53 331 SER B N 1
ATOM 7641 C CA . SER B 1 334 ? 172.469 57.638 107.860 1.00 24.41 331 SER B CA 1
ATOM 7642 C C . SER B 1 334 ? 171.955 58.223 106.545 1.00 26.14 331 SER B C 1
ATOM 7643 O O . SER B 1 334 ? 171.511 57.479 105.658 1.00 23.00 331 SER B O 1
ATOM 7646 N N A THR B 1 335 ? 172.052 59.546 106.401 0.50 23.93 332 THR B N 1
ATOM 7647 N N B THR B 1 335 ? 172.068 59.553 106.431 0.50 23.94 332 THR B N 1
ATOM 7648 C CA A THR B 1 335 ? 171.745 60.172 105.131 0.50 25.17 332 THR B CA 1
ATOM 7649 C CA B THR B 1 335 ? 171.843 60.303 105.199 0.50 25.97 332 THR B CA 1
ATOM 7650 C C A THR B 1 335 ? 172.986 60.082 104.242 0.50 26.54 332 THR B C 1
ATOM 7651 C C B THR B 1 335 ? 173.018 60.058 104.249 0.50 26.73 332 THR B C 1
ATOM 7652 O O A THR B 1 335 ? 174.115 60.148 104.713 0.50 24.87 332 THR B O 1
ATOM 7653 O O B THR B 1 335 ? 174.162 60.106 104.686 0.50 25.13 332 THR B O 1
ATOM 7660 N N . LEU B 1 336 ? 172.733 59.921 102.944 1.00 24.20 333 LEU B N 1
ATOM 7661 C CA . LEU B 1 336 ? 173.760 59.666 101.981 1.00 24.56 333 LEU B CA 1
ATOM 7662 C C . LEU B 1 336 ? 174.045 60.947 101.187 1.00 24.99 333 LEU B C 1
ATOM 7663 O O . LEU B 1 336 ? 173.148 61.746 100.955 1.00 24.69 333 LEU B O 1
ATOM 7668 N N . GLY B 1 337 ? 175.277 61.072 100.705 1.00 25.55 334 GLY B N 1
ATOM 7669 C CA . GLY B 1 337 ? 175.687 62.198 99.910 1.00 24.00 334 GLY B CA 1
ATOM 7670 C C . GLY B 1 337 ? 176.838 61.846 98.993 1.00 25.17 334 GLY B C 1
ATOM 7671 O O . GLY B 1 337 ? 177.546 60.843 99.194 1.00 25.95 334 GLY B O 1
ATOM 7672 N N . GLN B 1 338 ? 177.045 62.699 97.985 1.00 24.64 335 GLN B N 1
ATOM 7673 C CA . GLN B 1 338 ? 178.160 62.580 97.081 1.00 22.92 335 GLN B CA 1
ATOM 7674 C C . GLN B 1 338 ? 178.815 63.953 96.925 1.00 23.86 335 GLN B C 1
ATOM 7675 O O . GLN B 1 338 ? 178.138 64.983 96.807 1.00 25.21 335 GLN B O 1
ATOM 7681 N N . LEU B 1 339 ? 180.137 63.933 96.805 1.00 24.32 336 LEU B N 1
ATOM 7682 C CA . LEU B 1 339 ? 180.911 65.167 96.567 1.00 26.63 336 LEU B CA 1
ATOM 7683 C C . LEU B 1 339 ? 182.103 64.826 95.694 1.00 27.26 336 LEU B C 1
ATOM 7684 O O . LEU B 1 339 ? 182.748 63.799 95.849 1.00 27.03 336 LEU B O 1
ATOM 7689 N N . ALA B 1 340 ? 182.373 65.691 94.713 1.00 25.17 337 ALA B N 1
ATOM 7690 C CA . ALA B 1 340 ? 183.619 65.626 93.997 1.00 23.14 337 ALA B CA 1
ATOM 7691 C C . ALA B 1 340 ? 184.098 67.067 93.814 1.00 25.27 337 ALA B C 1
ATOM 7692 O O . ALA B 1 340 ? 183.271 67.960 93.718 1.00 28.03 337 ALA B O 1
ATOM 7694 N N . PHE B 1 341 ? 185.414 67.272 93.929 1.00 24.25 338 PHE B N 1
ATOM 7695 C CA . PHE B 1 341 ? 185.984 68.561 93.550 1.00 24.62 338 PHE B CA 1
ATOM 7696 C C . PHE B 1 341 ? 187.367 68.358 92.955 1.00 28.06 338 PHE B C 1
ATOM 7697 O O . PHE B 1 341 ? 188.045 67.363 93.215 1.00 27.57 338 PHE B O 1
ATOM 7705 N N . ASP B 1 342 ? 187.683 69.276 92.030 1.00 26.35 339 ASP B N 1
ATOM 7706 C CA . ASP B 1 342 ? 188.946 69.330 91.334 1.00 26.32 339 ASP B CA 1
ATOM 7707 C C . ASP B 1 342 ? 189.532 70.716 91.569 1.00 26.78 339 ASP B C 1
ATOM 7708 O O . ASP B 1 342 ? 188.826 71.708 91.437 1.00 26.18 339 ASP B O 1
ATOM 7713 N N . VAL B 1 343 ? 190.781 70.758 92.026 1.00 25.93 340 VAL B N 1
ATOM 7714 C CA . VAL B 1 343 ? 191.382 72.034 92.350 1.00 28.01 340 VAL B CA 1
ATOM 7715 C C . VAL B 1 343 ? 192.806 72.092 91.792 1.00 27.17 340 VAL B C 1
ATOM 7716 O O . VAL B 1 343 ? 193.565 71.127 91.827 1.00 26.71 340 VAL B O 1
ATOM 7720 N N . ASP B 1 344 ? 193.065 73.201 91.083 1.00 26.77 341 ASP B N 1
ATOM 7721 C CA . ASP B 1 344 ? 194.352 73.502 90.485 1.00 28.06 341 ASP B CA 1
ATOM 7722 C C . ASP B 1 344 ? 194.953 74.676 91.265 1.00 24.75 341 ASP B C 1
ATOM 7723 O O . ASP B 1 344 ? 194.339 75.726 91.340 1.00 27.60 341 ASP B O 1
ATOM 7728 N N . LYS B 1 345 ? 196.167 74.472 91.771 1.00 24.94 342 LYS B N 1
ATOM 7729 C CA . LYS B 1 345 ? 196.829 75.361 92.687 1.00 28.15 342 LYS B CA 1
ATOM 7730 C C . LYS B 1 345 ? 198.155 75.816 92.049 1.00 27.03 342 LYS B C 1
ATOM 7731 O O . LYS B 1 345 ? 198.882 75.011 91.447 1.00 26.36 342 LYS B O 1
ATOM 7737 N N . LYS B 1 346 ? 198.527 77.071 92.338 1.00 25.83 343 LYS B N 1
ATOM 7738 C CA . LYS B 1 346 ? 199.855 77.580 92.040 1.00 27.82 343 LYS B CA 1
ATOM 7739 C C . LYS B 1 346 ? 200.323 78.430 93.215 1.00 22.45 343 LYS B C 1
ATOM 7740 O O . LYS B 1 346 ? 199.541 79.081 93.861 1.00 26.32 343 LYS B O 1
ATOM 7746 N N A SER B 1 347 ? 201.637 78.459 93.438 0.50 24.28 344 SER B N 1
ATOM 7747 N N B SER B 1 347 ? 201.624 78.412 93.488 0.50 23.60 344 SER B N 1
ATOM 7748 C CA A SER B 1 347 ? 202.173 79.025 94.654 0.50 27.03 344 SER B CA 1
ATOM 7749 C CA B SER B 1 347 ? 202.117 79.178 94.598 0.50 25.34 344 SER B CA 1
ATOM 7750 C C A SER B 1 347 ? 203.606 79.524 94.408 0.50 27.09 344 SER B C 1
ATOM 7751 C C B SER B 1 347 ? 203.576 79.578 94.357 0.50 26.08 344 SER B C 1
ATOM 7752 O O A SER B 1 347 ? 204.365 78.915 93.662 0.50 27.76 344 SER B O 1
ATOM 7753 O O B SER B 1 347 ? 204.335 78.907 93.658 0.50 27.35 344 SER B O 1
ATOM 7758 N N . ALA B 1 348 ? 203.980 80.621 95.069 1.00 28.14 345 ALA B N 1
ATOM 7759 C CA . ALA B 1 348 ? 205.309 81.177 94.886 1.00 29.54 345 ALA B CA 1
ATOM 7760 C C . ALA B 1 348 ? 205.707 81.948 96.132 1.00 28.26 345 ALA B C 1
ATOM 7761 O O . ALA B 1 348 ? 204.862 82.476 96.849 1.00 29.99 345 ALA B O 1
ATOM 7763 N N . ASP B 1 349 ? 207.024 81.982 96.362 1.00 29.32 346 ASP B N 1
ATOM 7764 C CA . ASP B 1 349 ? 207.643 82.686 97.446 1.00 27.85 346 ASP B CA 1
ATOM 7765 C C . ASP B 1 349 ? 209.044 83.092 96.970 1.00 34.50 346 ASP B C 1
ATOM 7766 O O . ASP B 1 349 ? 209.803 82.232 96.548 1.00 33.54 346 ASP B O 1
ATOM 7771 N N . ALA B 1 350 ? 209.318 84.399 96.927 1.00 31.02 347 ALA B N 1
ATOM 7772 C CA . ALA B 1 350 ? 210.622 84.904 96.454 1.00 30.31 347 ALA B CA 1
ATOM 7773 C C . ALA B 1 350 ? 211.056 86.058 97.352 1.00 30.29 347 ALA B C 1
ATOM 7774 O O . ALA B 1 350 ? 210.224 86.806 97.869 1.00 31.14 347 ALA B O 1
ATOM 7776 N N . GLY B 1 351 ? 212.368 86.209 97.527 1.00 34.04 348 GLY B N 1
ATOM 7777 C CA . GLY B 1 351 ? 212.856 87.319 98.317 1.00 36.91 348 GLY B CA 1
ATOM 7778 C C . GLY B 1 351 ? 214.370 87.395 98.367 1.00 29.81 348 GLY B C 1
ATOM 7779 O O . GLY B 1 351 ? 215.074 86.759 97.594 1.00 29.23 348 GLY B O 1
ATOM 7780 N N . PHE B 1 352 ? 214.834 88.180 99.335 1.00 31.25 349 PHE B N 1
ATOM 7781 C CA . PHE B 1 352 ? 216.233 88.383 99.584 1.00 34.56 349 PHE B CA 1
ATOM 7782 C C . PHE B 1 352 ? 216.465 88.145 101.066 1.00 30.67 349 PHE B C 1
ATOM 7783 O O . PHE B 1 352 ? 215.613 88.489 101.892 1.00 32.98 349 PHE B O 1
ATOM 7791 N N . LYS B 1 353 ? 217.672 87.683 101.386 1.00 29.10 350 LYS B N 1
ATOM 7792 C CA . LYS B 1 353 ? 218.142 87.607 102.735 1.00 33.79 350 LYS B CA 1
ATOM 7793 C C . LYS B 1 353 ? 219.532 88.248 102.789 1.00 32.51 350 LYS B C 1
ATOM 7794 O O . LYS B 1 353 ? 220.351 88.009 101.900 1.00 37.77 350 LYS B O 1
ATOM 7800 N N . GLY B 1 354 ? 219.855 88.862 103.916 1.00 35.13 351 GLY B N 1
ATOM 7801 C CA . GLY B 1 354 ? 221.184 89.439 104.051 1.00 39.95 351 GLY B CA 1
ATOM 7802 C C . GLY B 1 354 ? 221.608 89.568 105.491 1.00 39.06 351 GLY B C 1
ATOM 7803 O O . GLY B 1 354 ? 220.833 89.305 106.419 1.00 34.54 351 GLY B O 1
ATOM 7804 N N . LYS B 1 355 ? 222.866 89.991 105.674 1.00 35.79 352 LYS B N 1
ATOM 7805 C CA . LYS B 1 355 ? 223.383 90.259 107.000 1.00 36.95 352 LYS B CA 1
ATOM 7806 C C . LYS B 1 355 ? 224.441 91.369 106.918 1.00 36.32 352 LYS B C 1
ATOM 7807 O O . LYS B 1 355 ? 224.995 91.622 105.857 1.00 40.27 352 LYS B O 1
ATOM 7813 N N . PHE B 1 356 ? 224.504 92.150 107.991 1.00 37.49 353 PHE B N 1
ATOM 7814 C CA . PHE B 1 356 ? 225.445 93.245 108.150 1.00 41.76 353 PHE B CA 1
ATOM 7815 C C . PHE B 1 356 ? 225.526 93.551 109.646 1.00 51.33 353 PHE B C 1
ATOM 7816 O O . PHE B 1 356 ? 224.728 93.005 110.432 1.00 38.88 353 PHE B O 1
ATOM 7824 N N . GLU B 1 357 ? 226.548 94.328 110.033 1.00 45.72 354 GLU B N 1
ATOM 7825 C CA . GLU B 1 357 ? 226.769 94.700 111.425 1.00 46.84 354 GLU B CA 1
ATOM 7826 C C . GLU B 1 357 ? 226.781 96.224 111.555 1.00 49.78 354 GLU B C 1
ATOM 7827 O O . GLU B 1 357 ? 227.257 96.913 110.673 1.00 54.46 354 GLU B O 1
ATOM 7833 N N . THR B 1 358 ? 226.122 96.715 112.601 1.00 47.99 355 THR B N 1
ATOM 7834 C CA . THR B 1 358 ? 226.104 98.112 112.957 1.00 53.11 355 THR B CA 1
ATOM 7835 C C . THR B 1 358 ? 226.585 98.211 114.395 1.00 48.69 355 THR B C 1
ATOM 7836 O O . THR B 1 358 ? 225.855 97.821 115.321 1.00 47.17 355 THR B O 1
ATOM 7840 N N . GLY B 1 359 ? 227.811 98.714 114.573 1.00 50.02 356 GLY B N 1
ATOM 7841 C CA . GLY B 1 359 ? 228.403 98.746 115.891 1.00 46.17 356 GLY B CA 1
ATOM 7842 C C . GLY B 1 359 ? 228.548 97.331 116.432 1.00 45.93 356 GLY B C 1
ATOM 7843 O O . GLY B 1 359 ? 229.071 96.455 115.755 1.00 54.10 356 GLY B O 1
ATOM 7844 N N . SER B 1 360 ? 228.026 97.089 117.630 1.00 42.71 357 SER B N 1
ATOM 7845 C CA . SER B 1 360 ? 228.133 95.760 118.243 1.00 52.54 357 SER B CA 1
ATOM 7846 C C . SER B 1 360 ? 226.895 94.893 117.940 1.00 50.65 357 SER B C 1
ATOM 7847 O O . SER B 1 360 ? 226.745 93.836 118.530 1.00 50.01 357 SER B O 1
ATOM 7850 N N . VAL B 1 361 ? 226.026 95.337 117.022 1.00 51.51 358 VAL B N 1
ATOM 7851 C CA . VAL B 1 361 ? 224.756 94.624 116.721 1.00 48.01 358 VAL B CA 1
ATOM 7852 C C . VAL B 1 361 ? 224.843 93.972 115.341 1.00 41.25 358 VAL B C 1
ATOM 7853 O O . VAL B 1 361 ? 225.160 94.627 114.349 1.00 41.50 358 VAL B O 1
ATOM 7857 N N . LYS B 1 362 ? 224.610 92.656 115.292 1.00 35.53 359 LYS B N 1
ATOM 7858 C CA . LYS B 1 362 ? 224.522 91.930 114.024 1.00 36.17 359 LYS B CA 1
ATOM 7859 C C . LYS B 1 362 ? 223.053 91.862 113.574 1.00 36.63 359 LYS B C 1
ATOM 7860 O O . LYS B 1 362 ? 222.148 91.712 114.406 1.00 36.96 359 LYS B O 1
ATOM 7866 N N . HIS B 1 363 ? 222.845 92.072 112.271 1.00 37.70 360 HIS B N 1
ATOM 7867 C CA . HIS B 1 363 ? 221.545 92.011 111.630 1.00 37.93 360 HIS B CA 1
ATOM 7868 C C . HIS B 1 363 ? 221.516 90.826 110.664 1.00 41.89 360 HIS B C 1
ATOM 7869 O O . HIS B 1 363 ? 222.424 90.656 109.851 1.00 41.71 360 HIS B O 1
ATOM 7876 N N . GLN B 1 364 ? 220.443 90.029 110.755 1.00 37.17 361 GLN B N 1
ATOM 7877 C CA . GLN B 1 364 ? 220.119 89.035 109.763 1.00 34.86 361 GLN B CA 1
ATOM 7878 C C . GLN B 1 364 ? 218.665 89.272 109.333 1.00 33.04 361 GLN B C 1
ATOM 7879 O O . GLN B 1 364 ? 217.788 89.198 110.171 1.00 33.82 361 GLN B O 1
ATOM 7885 N N . TRP B 1 365 ? 218.452 89.706 108.089 1.00 33.89 362 TRP B N 1
ATOM 7886 C CA . TRP B 1 365 ? 217.161 90.214 107.661 1.00 33.50 362 TRP B CA 1
ATOM 7887 C C . TRP B 1 365 ? 216.681 89.412 106.452 1.00 27.83 362 TRP B C 1
ATOM 7888 O O . TRP B 1 365 ? 217.468 88.767 105.755 1.00 32.53 362 TRP B O 1
ATOM 7899 N N . VAL B 1 366 ? 215.370 89.508 106.206 1.00 31.13 363 VAL B N 1
ATOM 7900 C CA . VAL B 1 366 ? 214.754 88.878 105.074 1.00 31.07 363 VAL B CA 1
ATOM 7901 C C . VAL B 1 366 ? 213.575 89.750 104.621 1.00 25.71 363 VAL B C 1
ATOM 7902 O O . VAL B 1 366 ? 212.915 90.404 105.420 1.00 29.81 363 VAL B O 1
ATOM 7906 N N . ALA B 1 367 ? 213.360 89.766 103.309 1.00 31.34 364 ALA B N 1
ATOM 7907 C CA . ALA B 1 367 ? 212.239 90.415 102.695 1.00 33.15 364 ALA B CA 1
ATOM 7908 C C . ALA B 1 367 ? 211.670 89.478 101.635 1.00 29.29 364 ALA B C 1
ATOM 7909 O O . ALA B 1 367 ? 212.432 88.922 100.850 1.00 31.07 364 ALA B O 1
ATOM 7911 N N . ASN B 1 368 ? 210.344 89.251 101.648 1.00 29.95 365 ASN B N 1
ATOM 7912 C CA . ASN B 1 368 ? 209.786 88.323 100.681 1.00 30.41 365 ASN B CA 1
ATOM 7913 C C . ASN B 1 368 ? 208.396 88.761 100.223 1.00 26.79 365 ASN B C 1
ATOM 7914 O O . ASN B 1 368 ? 207.762 89.643 100.798 1.00 29.22 365 ASN B O 1
ATOM 7919 N N . ALA B 1 369 ? 207.998 88.145 99.115 1.00 27.07 366 ALA B N 1
ATOM 7920 C CA . ALA B 1 369 ? 206.666 88.226 98.566 1.00 32.64 366 ALA B CA 1
ATOM 7921 C C . ALA B 1 369 ? 206.178 86.800 98.301 1.00 28.52 366 ALA B C 1
ATOM 7922 O O . ALA B 1 369 ? 206.929 85.967 97.768 1.00 30.55 366 ALA B O 1
ATOM 7924 N N . THR B 1 370 ? 204.896 86.565 98.599 1.00 29.41 367 THR B N 1
ATOM 7925 C CA . THR B 1 370 ? 204.287 85.261 98.364 1.00 28.02 367 THR B CA 1
ATOM 7926 C C . THR B 1 370 ? 202.995 85.448 97.571 1.00 28.65 367 THR B C 1
ATOM 7927 O O . THR B 1 370 ? 202.375 86.516 97.603 1.00 28.52 367 THR B O 1
ATOM 7931 N N . TYR B 1 371 ? 202.598 84.382 96.880 1.00 30.05 368 TYR B N 1
ATOM 7932 C CA . TYR B 1 371 ? 201.407 84.338 96.062 1.00 28.46 368 TYR B CA 1
ATOM 7933 C C . TYR B 1 371 ? 200.860 82.903 96.106 1.00 29.73 368 TYR B C 1
ATOM 7934 O O . TYR B 1 371 ? 201.617 81.936 96.032 1.00 27.99 368 TYR B O 1
ATOM 7943 N N . TYR B 1 372 ? 199.537 82.800 96.208 1.00 28.09 369 TYR B N 1
ATOM 7944 C CA . TYR B 1 372 ? 198.844 81.513 96.063 1.00 30.35 369 TYR B CA 1
ATOM 7945 C C . TYR B 1 372 ? 197.547 81.763 95.294 1.00 25.59 369 TYR B C 1
ATOM 7946 O O . TYR B 1 372 ? 196.870 82.742 95.540 1.00 26.72 369 TYR B O 1
ATOM 7955 N N . ASN B 1 373 ? 197.238 80.874 94.351 1.00 26.36 370 ASN B N 1
ATOM 7956 C CA . ASN B 1 373 ? 195.991 80.930 93.635 1.00 30.91 370 ASN B CA 1
ATOM 7957 C C . ASN B 1 373 ? 195.482 79.496 93.453 1.00 25.82 370 ASN B C 1
ATOM 7958 O O . ASN B 1 373 ? 196.256 78.619 93.061 1.00 27.69 370 ASN B O 1
ATOM 7963 N N . HIS B 1 374 ? 194.169 79.304 93.607 1.00 26.16 371 HIS B N 1
ATOM 7964 C CA . HIS B 1 374 ? 193.565 78.083 93.128 1.00 28.72 371 HIS B CA 1
ATOM 7965 C C . HIS B 1 374 ? 192.271 78.399 92.384 1.00 23.81 371 HIS B C 1
ATOM 7966 O O . HIS B 1 374 ? 191.601 79.405 92.667 1.00 25.92 371 HIS B O 1
ATOM 7973 N N . THR B 1 375 ? 191.951 77.495 91.460 1.00 26.07 372 THR B N 1
ATOM 7974 C CA . THR B 1 375 ? 190.655 77.413 90.839 1.00 28.43 372 THR B CA 1
ATOM 7975 C C . THR B 1 375 ? 190.102 76.019 91.122 1.00 27.38 372 THR B C 1
ATOM 7976 O O . THR B 1 375 ? 190.847 75.052 91.101 1.00 25.62 372 THR B O 1
ATOM 7980 N N . GLN B 1 376 ? 188.796 75.963 91.372 1.00 27.02 373 GLN B N 1
ATOM 7981 C CA . GLN B 1 376 ? 188.159 74.762 91.864 1.00 29.96 373 GLN B CA 1
ATOM 7982 C C . GLN B 1 376 ? 186.782 74.616 91.201 1.00 29.49 373 GLN B C 1
ATOM 7983 O O . GLN B 1 376 ? 186.080 75.585 90.960 1.00 28.32 373 GLN B O 1
ATOM 7989 N N . ASP B 1 377 ? 186.436 73.373 90.882 1.00 25.95 374 ASP B N 1
ATOM 7990 C CA . ASP B 1 377 ? 185.086 73.005 90.522 1.00 23.33 374 ASP B CA 1
ATOM 7991 C C . ASP B 1 377 ? 184.557 71.993 91.544 1.00 23.90 374 ASP B C 1
ATOM 7992 O O . ASP B 1 377 ? 185.242 70.989 91.819 1.00 25.13 374 ASP B O 1
ATOM 7997 N N . ASP B 1 378 ? 183.339 72.251 92.014 1.00 24.78 375 ASP B N 1
ATOM 7998 C CA . ASP B 1 378 ? 182.631 71.377 92.938 1.00 26.60 375 ASP B CA 1
ATOM 7999 C C . ASP B 1 378 ? 181.441 70.730 92.222 1.00 33.63 375 ASP B C 1
ATOM 8000 O O . ASP B 1 378 ? 180.671 71.401 91.510 1.00 26.86 375 ASP B O 1
ATOM 8005 N N . TYR B 1 379 ? 181.224 69.466 92.570 1.00 28.36 376 TYR B N 1
ATOM 8006 C CA . TYR B 1 379 ? 180.145 68.634 92.098 1.00 26.86 376 TYR B CA 1
ATOM 8007 C C . TYR B 1 379 ? 179.541 67.923 93.301 1.00 30.24 376 TYR B C 1
ATOM 8008 O O . TYR B 1 379 ? 180.247 67.587 94.228 1.00 28.32 376 TYR B O 1
ATOM 8017 N N . GLY B 1 380 ? 178.227 67.748 93.329 1.00 27.59 377 GLY B N 1
ATOM 8018 C CA . GLY B 1 380 ? 177.707 66.970 94.444 1.00 28.61 377 GLY B CA 1
ATOM 8019 C C . GLY B 1 380 ? 176.208 66.828 94.458 1.00 29.60 377 GLY B C 1
ATOM 8020 O O . GLY B 1 380 ? 175.487 67.470 93.690 1.00 29.77 377 GLY B O 1
ATOM 8021 N N . TYR B 1 381 ? 175.766 65.917 95.336 1.00 26.02 378 TYR B N 1
ATOM 8022 C CA . TYR B 1 381 ? 174.393 65.796 95.773 1.00 29.90 378 TYR B CA 1
ATOM 8023 C C . TYR B 1 381 ? 174.357 65.883 97.300 1.00 29.71 378 TYR B C 1
ATOM 8024 O O . TYR B 1 381 ? 174.953 65.040 97.993 1.00 28.19 378 TYR B O 1
ATOM 8033 N N . ARG B 1 382 ? 173.600 66.849 97.817 1.00 26.67 379 ARG B N 1
ATOM 8034 C CA . ARG B 1 382 ? 173.174 66.794 99.202 1.00 33.17 379 ARG B CA 1
ATOM 8035 C C . ARG B 1 382 ? 172.043 65.769 99.337 1.00 32.54 379 ARG B C 1
ATOM 8036 O O . ARG B 1 382 ? 171.913 65.099 100.359 1.00 31.00 379 ARG B O 1
ATOM 8044 N N . ILE B 1 383 ? 171.173 65.722 98.326 1.00 32.13 380 ILE B N 1
ATOM 8045 C CA . ILE B 1 383 ? 170.111 64.718 98.258 1.00 33.32 380 ILE B CA 1
ATOM 8046 C C . ILE B 1 383 ? 170.305 63.914 96.974 1.00 32.24 380 ILE B C 1
ATOM 8047 O O . ILE B 1 383 ? 170.252 64.458 95.887 1.00 32.78 380 ILE B O 1
ATOM 8052 N N . ILE B 1 384 ? 170.681 62.644 97.124 1.00 25.90 381 ILE B N 1
ATOM 8053 C CA . ILE B 1 384 ? 170.934 61.781 95.983 1.00 27.36 381 ILE B CA 1
ATOM 8054 C C . ILE B 1 384 ? 169.593 61.255 95.475 1.00 31.19 381 ILE B C 1
ATOM 8055 O O . ILE B 1 384 ? 168.870 60.622 96.246 1.00 27.38 381 ILE B O 1
ATOM 8060 N N . PRO B 1 385 ? 169.226 61.483 94.192 1.00 31.82 382 PRO B N 1
ATOM 8061 C CA . PRO B 1 385 ? 167.969 60.966 93.655 1.00 33.19 382 PRO B CA 1
ATOM 8062 C C . PRO B 1 385 ? 167.872 59.446 93.815 1.00 25.94 382 PRO B C 1
ATOM 8063 O O . PRO B 1 385 ? 168.788 58.687 93.444 1.00 28.31 382 PRO B O 1
ATOM 8067 N N . GLY B 1 386 ? 166.772 59.004 94.431 1.00 28.63 383 GLY B N 1
ATOM 8068 C CA . GLY B 1 386 ? 166.561 57.573 94.681 1.00 30.38 383 GLY B CA 1
ATOM 8069 C C . GLY B 1 386 ? 167.173 57.122 96.001 1.00 28.20 383 GLY B C 1
ATOM 8070 O O . GLY B 1 386 ? 166.987 55.988 96.423 1.00 28.19 383 GLY B O 1
ATOM 8071 N N . PHE B 1 387 ? 167.936 58.006 96.653 1.00 25.90 384 PHE B N 1
ATOM 8072 C CA . PHE B 1 387 ? 168.636 57.647 97.900 1.00 26.91 384 PHE B CA 1
ATOM 8073 C C . PHE B 1 387 ? 168.511 58.789 98.911 1.00 28.98 384 PHE B C 1
ATOM 8074 O O . PHE B 1 387 ? 169.431 59.041 99.696 1.00 29.56 384 PHE B O 1
ATOM 8082 N N . SER B 1 388 ? 167.336 59.419 98.964 1.00 27.94 385 SER B N 1
ATOM 8083 C CA . SER B 1 388 ? 167.135 60.526 99.873 1.00 29.15 385 SER B CA 1
ATOM 8084 C C . SER B 1 388 ? 166.688 60.007 101.238 1.00 27.89 385 SER B C 1
ATOM 8085 O O . SER B 1 388 ? 166.761 60.712 102.196 1.00 29.68 385 SER B O 1
ATOM 8088 N N . ASP B 1 389 ? 166.084 58.823 101.292 1.00 24.75 386 ASP B N 1
ATOM 8089 C CA . ASP B 1 389 ? 165.721 58.267 102.586 1.00 25.44 386 ASP B CA 1
ATOM 8090 C C . ASP B 1 389 ? 166.994 57.787 103.273 1.00 26.52 386 ASP B C 1
ATOM 8091 O O . ASP B 1 389 ? 167.819 57.103 102.678 1.00 26.85 386 ASP B O 1
ATOM 8096 N N . PRO B 1 390 ? 167.140 58.053 104.578 1.00 27.91 387 PRO B N 1
ATOM 8097 C CA . PRO B 1 390 ? 168.328 57.600 105.294 1.00 29.20 387 PRO B CA 1
ATOM 8098 C C . PRO B 1 390 ? 168.253 56.085 105.494 1.00 24.67 387 PRO B C 1
ATOM 8099 O O . PRO B 1 390 ? 167.156 55.484 105.560 1.00 26.38 387 PRO B O 1
ATOM 8103 N N . VAL B 1 391 ? 169.431 55.474 105.513 1.00 26.13 388 VAL B N 1
ATOM 8104 C CA . VAL B 1 391 ? 169.561 54.075 105.784 1.00 23.82 388 VAL B CA 1
ATOM 8105 C C . VAL B 1 391 ? 169.528 53.873 107.296 1.00 27.30 388 VAL B C 1
ATOM 8106 O O . VAL B 1 391 ? 170.240 54.573 108.006 1.00 24.44 388 VAL B O 1
ATOM 8110 N N . ILE B 1 392 ? 168.656 52.969 107.771 1.00 24.13 389 ILE B N 1
ATOM 8111 C CA . ILE B 1 392 ? 168.460 52.753 109.194 1.00 24.99 389 ILE B CA 1
ATOM 8112 C C . ILE B 1 392 ? 169.185 51.470 109.587 1.00 29.03 389 ILE B C 1
ATOM 8113 O O . ILE B 1 392 ? 168.903 50.401 109.042 1.00 26.35 389 ILE B O 1
ATOM 8118 N N . THR B 1 393 ? 170.131 51.591 110.521 1.00 26.47 390 THR B N 1
ATOM 8119 C CA . THR B 1 393 ? 170.868 50.455 111.063 1.00 23.48 390 THR B CA 1
ATOM 8120 C C . THR B 1 393 ? 170.858 50.578 112.585 1.00 26.15 390 THR B C 1
ATOM 8121 O O . THR B 1 393 ? 170.188 51.448 113.145 1.00 26.66 390 THR B O 1
ATOM 8125 N N . ASN B 1 394 ? 171.650 49.725 113.242 1.00 25.39 391 ASN B N 1
ATOM 8126 C CA . ASN B 1 394 ? 171.912 49.853 114.657 1.00 24.82 391 ASN B CA 1
ATOM 8127 C C . ASN B 1 394 ? 173.427 49.751 114.828 1.00 25.77 391 ASN B C 1
ATOM 8128 O O . ASN B 1 394 ? 174.056 48.889 114.215 1.00 24.11 391 ASN B O 1
ATOM 8133 N N . ILE B 1 395 ? 174.009 50.633 115.648 1.00 22.63 392 ILE B N 1
ATOM 8134 C CA . ILE B 1 395 ? 175.469 50.723 115.750 1.00 23.20 392 ILE B CA 1
ATOM 8135 C C . ILE B 1 395 ? 176.056 49.426 116.300 1.00 23.88 392 ILE B C 1
ATOM 8136 O O . ILE B 1 395 ? 177.236 49.194 116.116 1.00 23.82 392 ILE B O 1
ATOM 8141 N N . TYR B 1 396 ? 175.255 48.626 117.007 1.00 23.10 393 TYR B N 1
ATOM 8142 C CA . TYR B 1 396 ? 175.760 47.392 117.602 1.00 26.00 393 TYR B CA 1
ATOM 8143 C C . TYR B 1 396 ? 175.506 46.175 116.698 1.00 30.55 393 TYR B C 1
ATOM 8144 O O . TYR B 1 396 ? 175.850 45.047 117.056 1.00 29.21 393 TYR B O 1
ATOM 8153 N N . ASP B 1 397 ? 174.853 46.368 115.556 1.00 27.88 394 ASP B N 1
ATOM 8154 C CA . ASP B 1 397 ? 174.504 45.232 114.696 1.00 30.93 394 ASP B CA 1
ATOM 8155 C C . ASP B 1 397 ? 175.774 44.624 114.092 1.00 29.79 394 ASP B C 1
ATOM 8156 O O . ASP B 1 397 ? 176.516 45.298 113.387 1.00 24.83 394 ASP B O 1
ATOM 8161 N N . PRO B 1 398 ? 175.946 43.287 114.137 1.00 30.87 395 PRO B N 1
ATOM 8162 C CA . PRO B 1 398 ? 177.039 42.642 113.403 1.00 30.85 395 PRO B CA 1
ATOM 8163 C C . PRO B 1 398 ? 176.751 42.495 111.898 1.00 27.87 395 PRO B C 1
ATOM 8164 O O . PRO B 1 398 ? 177.648 42.240 111.126 1.00 29.03 395 PRO B O 1
ATOM 8168 N N . ASN B 1 399 ? 175.509 42.728 111.484 1.00 22.98 396 ASN B N 1
ATOM 8169 C CA . ASN B 1 399 ? 175.114 42.541 110.133 1.00 23.72 396 ASN B CA 1
ATOM 8170 C C . ASN B 1 399 ? 174.247 43.705 109.658 1.00 28.00 396 ASN B C 1
ATOM 8171 O O . ASN B 1 399 ? 173.169 43.490 109.111 1.00 22.34 396 ASN B O 1
ATOM 8176 N N . PRO B 1 400 ? 174.752 44.961 109.666 1.00 26.01 397 PRO B N 1
ATOM 8177 C CA . PRO B 1 400 ? 173.973 46.082 109.134 1.00 27.31 397 PRO B CA 1
ATOM 8178 C C . PRO B 1 400 ? 173.664 45.907 107.646 1.00 28.51 397 PRO B C 1
ATOM 8179 O O . PRO B 1 400 ? 174.521 45.460 106.882 1.00 29.61 397 PRO B O 1
ATOM 8183 N N . ASN B 1 401 ? 172.478 46.355 107.236 1.00 25.61 398 ASN B N 1
ATOM 8184 C CA . ASN B 1 401 ? 172.128 46.348 105.848 1.00 26.74 398 ASN B CA 1
ATOM 8185 C C . ASN B 1 401 ? 172.238 47.783 105.317 1.00 23.34 398 ASN B C 1
ATOM 8186 O O . ASN B 1 401 ? 171.369 48.600 105.586 1.00 25.77 398 ASN B O 1
ATOM 8191 N N . TRP B 1 402 ? 173.308 48.060 104.572 1.00 23.84 399 TRP B N 1
ATOM 8192 C CA . TRP B 1 402 ? 173.611 49.434 104.124 1.00 24.83 399 TRP B CA 1
ATOM 8193 C C . TRP B 1 402 ? 172.949 49.743 102.790 1.00 28.26 399 TRP B C 1
ATOM 8194 O O . TRP B 1 402 ? 173.029 50.889 102.303 1.00 25.50 399 TRP B O 1
ATOM 8205 N N . GLY B 1 403 ? 172.199 48.773 102.258 1.00 27.40 400 GLY B N 1
ATOM 8206 C CA . GLY B 1 403 ? 171.467 48.978 101.019 1.00 28.90 400 GLY B CA 1
ATOM 8207 C C . GLY B 1 403 ? 172.387 49.018 99.809 1.00 27.10 400 GLY B C 1
ATOM 8208 O O . GLY B 1 403 ? 173.594 48.801 99.896 1.00 29.59 400 GLY B O 1
ATOM 8209 N N . PRO B 1 404 ? 171.835 49.297 98.615 1.00 30.59 401 PRO B N 1
ATOM 8210 C CA . PRO B 1 404 ? 172.648 49.331 97.407 1.00 36.10 401 PRO B CA 1
ATOM 8211 C C . PRO B 1 404 ? 173.530 50.589 97.339 1.00 29.12 401 PRO B C 1
ATOM 8212 O O . PRO B 1 404 ? 173.272 51.606 97.997 1.00 30.33 401 PRO B O 1
ATOM 8216 N N . LYS B 1 405 ? 174.591 50.462 96.567 1.00 29.24 402 LYS B N 1
ATOM 8217 C CA . LYS B 1 405 ? 175.547 51.517 96.365 1.00 32.21 402 LYS B CA 1
ATOM 8218 C C . LYS B 1 405 ? 175.033 52.424 95.259 1.00 31.95 402 LYS B C 1
ATOM 8219 O O . LYS B 1 405 ? 174.829 51.980 94.133 1.00 29.52 402 LYS B O 1
ATOM 8225 N N . PRO B 1 406 ? 174.831 53.728 95.514 1.00 28.95 403 PRO B N 1
ATOM 8226 C CA . PRO B 1 406 ? 174.374 54.613 94.446 1.00 27.88 403 PRO B CA 1
ATOM 8227 C C . PRO B 1 406 ? 175.497 54.787 93.422 1.00 28.43 403 PRO B C 1
ATOM 8228 O O . PRO B 1 406 ? 176.661 54.904 93.796 1.00 29.13 403 PRO B O 1
ATOM 8232 N N . GLU B 1 407 ? 175.127 54.894 92.147 1.00 27.45 404 GLU B N 1
ATOM 8233 C CA . GLU B 1 407 ? 176.063 55.232 91.112 1.00 31.08 404 GLU B CA 1
ATOM 8234 C C . GLU B 1 407 ? 176.602 56.639 91.402 1.00 26.37 404 GLU B C 1
ATOM 8235 O O . GLU B 1 407 ? 175.879 57.507 91.913 1.00 27.81 404 GLU B O 1
ATOM 8241 N N . PHE B 1 408 ? 177.838 56.877 90.983 1.00 31.03 405 PHE B N 1
ATOM 8242 C CA . PHE B 1 408 ? 178.509 58.148 91.263 1.00 30.01 405 PHE B CA 1
ATOM 8243 C C . PHE B 1 408 ? 178.416 59.063 90.041 1.00 30.66 405 PHE B C 1
ATOM 8244 O O . PHE B 1 408 ? 179.201 58.936 89.146 1.00 31.67 405 PHE B O 1
ATOM 8252 N N . THR B 1 409 ? 177.486 60.017 90.073 1.00 33.28 406 THR B N 1
ATOM 8253 C CA . THR B 1 409 ? 177.206 60.932 88.964 1.00 39.59 406 THR B CA 1
ATOM 8254 C C . THR B 1 409 ? 176.903 62.339 89.482 1.00 36.89 406 THR B C 1
ATOM 8255 O O . THR B 1 409 ? 175.893 62.935 89.103 1.00 35.68 406 THR B O 1
ATOM 8259 N N . PRO B 1 410 ? 177.629 62.856 90.504 1.00 30.59 407 PRO B N 1
ATOM 8260 C CA . PRO B 1 410 ? 177.258 64.128 91.110 1.00 36.66 407 PRO B CA 1
ATOM 8261 C C . PRO B 1 410 ? 177.332 65.242 90.067 1.00 32.77 407 PRO B C 1
ATOM 8262 O O . PRO B 1 410 ? 178.298 65.323 89.309 1.00 31.02 407 PRO B O 1
ATOM 8266 N N . PRO B 1 411 ? 176.296 66.087 89.946 1.00 28.26 408 PRO B N 1
ATOM 8267 C CA . PRO B 1 411 ? 176.325 67.161 88.950 1.00 36.32 408 PRO B CA 1
ATOM 8268 C C . PRO B 1 411 ? 177.198 68.347 89.402 1.00 31.86 408 PRO B C 1
ATOM 8269 O O . PRO B 1 411 ? 177.381 68.582 90.605 1.00 28.35 408 PRO B O 1
ATOM 8273 N N . PHE B 1 412 ? 177.616 69.155 88.429 1.00 32.74 409 PHE B N 1
ATOM 8274 C CA . PHE B 1 412 ? 178.377 70.367 88.663 1.00 31.95 409 PHE B CA 1
ATOM 8275 C C . PHE B 1 412 ? 177.558 71.359 89.492 1.00 29.35 409 PHE B C 1
ATOM 8276 O O . PHE B 1 412 ? 176.368 71.583 89.276 1.00 30.18 409 PHE B O 1
ATOM 8284 N N . LEU B 1 413 ? 178.189 71.921 90.525 1.00 24.56 410 LEU B N 1
ATOM 8285 C CA . LEU B 1 413 ? 177.530 72.862 91.410 1.00 26.84 410 LEU B CA 1
ATOM 8286 C C . LEU B 1 413 ? 178.045 74.284 91.135 1.00 33.62 410 LEU B C 1
ATOM 8287 O O . LEU B 1 413 ? 177.250 75.188 90.995 1.00 31.84 410 LEU B O 1
ATOM 8292 N N . PHE B 1 414 ? 179.360 74.507 91.256 1.00 31.96 411 PHE B N 1
ATOM 8293 C CA . PHE B 1 414 ? 179.891 75.871 91.158 1.00 29.68 411 PHE B CA 1
ATOM 8294 C C . PHE B 1 414 ? 181.406 75.837 90.959 1.00 33.00 411 PHE B C 1
ATOM 8295 O O . PHE B 1 414 ? 182.100 74.837 91.267 1.00 28.62 411 PHE B O 1
ATOM 8303 N N . HIS B 1 415 ? 181.896 76.926 90.360 1.00 28.35 412 HIS B N 1
ATOM 8304 C CA . HIS B 1 415 ? 183.293 77.220 90.191 1.00 32.25 412 HIS B CA 1
ATOM 8305 C C . HIS B 1 415 ? 183.697 78.205 91.290 1.00 28.93 412 HIS B C 1
ATOM 8306 O O . HIS B 1 415 ? 182.925 79.075 91.621 1.00 30.32 412 HIS B O 1
ATOM 8313 N N . SER B 1 416 ? 184.890 78.042 91.872 1.00 27.21 413 SER B N 1
ATOM 8314 C CA . SER B 1 416 ? 185.324 78.975 92.901 1.00 25.38 413 SER B CA 1
ATOM 8315 C C . SER B 1 416 ? 186.819 79.241 92.739 1.00 25.40 413 SER B C 1
ATOM 8316 O O . SER B 1 416 ? 187.519 78.499 92.065 1.00 27.47 413 SER B O 1
ATOM 8319 N N . THR B 1 417 ? 187.268 80.365 93.296 1.00 28.43 414 THR B N 1
ATOM 8320 C CA . THR B 1 417 ? 188.672 80.684 93.294 1.00 25.67 414 THR B CA 1
ATOM 8321 C C . THR B 1 417 ? 189.045 81.220 94.667 1.00 22.23 414 THR B C 1
ATOM 8322 O O . THR B 1 417 ? 188.219 81.753 95.420 1.00 26.45 414 THR B O 1
ATOM 8326 N N . LEU B 1 418 ? 190.347 81.119 94.946 1.00 27.48 415 LEU B N 1
ATOM 8327 C CA . LEU B 1 418 ? 190.957 81.684 96.128 1.00 29.92 415 LEU B CA 1
ATOM 8328 C C . LEU B 1 418 ? 192.330 82.209 95.716 1.00 26.55 415 LEU B C 1
ATOM 8329 O O . LEU B 1 418 ? 193.107 81.523 95.047 1.00 26.45 415 LEU B O 1
ATOM 8334 N N A SER B 1 419 ? 192.597 83.452 96.116 0.50 24.94 416 SER B N 1
ATOM 8335 N N B SER B 1 419 ? 192.602 83.450 96.122 0.50 26.49 416 SER B N 1
ATOM 8336 C CA A SER B 1 419 ? 193.848 84.129 95.803 0.50 26.76 416 SER B CA 1
ATOM 8337 C CA B SER B 1 419 ? 193.847 84.127 95.794 0.50 29.51 416 SER B CA 1
ATOM 8338 C C A SER B 1 419 ? 194.374 84.800 97.073 0.50 27.03 416 SER B C 1
ATOM 8339 C C B SER B 1 419 ? 194.381 84.822 97.050 0.50 28.64 416 SER B C 1
ATOM 8340 O O A SER B 1 419 ? 193.611 85.445 97.788 0.50 28.20 416 SER B O 1
ATOM 8341 O O B SER B 1 419 ? 193.623 85.476 97.754 0.50 29.77 416 SER B O 1
ATOM 8346 N N . THR B 1 420 ? 195.666 84.606 97.351 1.00 27.55 417 THR B N 1
ATOM 8347 C CA . THR B 1 420 ? 196.312 85.235 98.494 1.00 28.14 417 THR B CA 1
ATOM 8348 C C . THR B 1 420 ? 197.677 85.766 98.037 1.00 26.94 417 THR B C 1
ATOM 8349 O O . THR B 1 420 ? 198.283 85.239 97.111 1.00 26.95 417 THR B O 1
ATOM 8353 N N . SER B 1 421 ? 198.100 86.874 98.641 1.00 28.08 418 SER B N 1
ATOM 8354 C CA . SER B 1 421 ? 199.433 87.393 98.396 1.00 33.84 418 SER B CA 1
ATOM 8355 C C . SER B 1 421 ? 199.927 88.087 99.664 1.00 27.49 418 SER B C 1
ATOM 8356 O O . SER B 1 421 ? 199.126 88.507 100.520 1.00 29.25 418 SER B O 1
ATOM 8359 N N . SER B 1 422 ? 201.256 88.149 99.809 1.00 27.50 419 SER B N 1
ATOM 8360 C CA . SER B 1 422 ? 201.808 88.807 100.946 1.00 26.52 419 SER B CA 1
ATOM 8361 C C . SER B 1 422 ? 203.161 89.449 100.600 1.00 25.33 419 SER B C 1
ATOM 8362 O O . SER B 1 422 ? 203.822 89.092 99.612 1.00 25.78 419 SER B O 1
ATOM 8365 N N . PHE B 1 423 ? 203.538 90.378 101.472 1.00 28.90 420 PHE B N 1
ATOM 8366 C CA . PHE B 1 423 ? 204.842 91.032 101.467 1.00 29.42 420 PHE B CA 1
ATOM 8367 C C . PHE B 1 423 ? 205.298 91.092 102.920 1.00 22.64 420 PHE B C 1
ATOM 8368 O O . PHE B 1 423 ? 204.596 91.616 103.796 1.00 29.20 420 PHE B O 1
ATOM 8376 N N . GLY B 1 424 ? 206.448 90.482 103.198 1.00 26.90 421 GLY B N 1
ATOM 8377 C CA . GLY B 1 424 ? 206.976 90.406 104.549 1.00 29.47 421 GLY B CA 1
ATOM 8378 C C . GLY B 1 424 ? 208.393 90.977 104.672 1.00 24.99 421 GLY B C 1
ATOM 8379 O O . GLY B 1 424 ? 209.207 90.882 103.755 1.00 28.56 421 GLY B O 1
ATOM 8380 N N . LEU B 1 425 ? 208.672 91.497 105.864 1.00 27.93 422 LEU B N 1
ATOM 8381 C CA . LEU B 1 425 ? 209.974 92.030 106.253 1.00 32.29 422 LEU B CA 1
ATOM 8382 C C . LEU B 1 425 ? 210.252 91.550 107.677 1.00 27.06 422 LEU B C 1
ATOM 8383 O O . LEU B 1 425 ? 209.401 91.710 108.559 1.00 30.57 422 LEU B O 1
ATOM 8388 N N . ALA B 1 426 ? 211.474 91.076 107.922 1.00 28.39 423 ALA B N 1
ATOM 8389 C CA . ALA B 1 426 ? 211.899 90.848 109.279 1.00 30.86 423 ALA B CA 1
ATOM 8390 C C . ALA B 1 426 ? 213.412 91.066 109.411 1.00 27.34 423 ALA B C 1
ATOM 8391 O O . ALA B 1 426 ? 214.166 90.840 108.484 1.00 31.52 423 ALA B O 1
ATOM 8393 N N . ASP B 1 427 ? 213.818 91.354 110.646 1.00 32.37 424 ASP B N 1
ATOM 8394 C CA . ASP B 1 427 ? 215.224 91.475 111.012 1.00 33.97 424 ASP B CA 1
ATOM 8395 C C . ASP B 1 427 ? 215.405 90.789 112.360 1.00 28.38 424 ASP B C 1
ATOM 8396 O O . ASP B 1 427 ? 214.596 90.985 113.262 1.00 35.67 424 ASP B O 1
ATOM 8401 N N . THR B 1 428 ? 216.475 89.995 112.474 1.00 30.83 425 THR B N 1
ATOM 8402 C CA . THR B 1 428 ? 216.924 89.486 113.742 1.00 33.15 425 THR B CA 1
ATOM 8403 C C . THR B 1 428 ? 218.210 90.228 114.140 1.00 32.58 425 THR B C 1
ATOM 8404 O O . THR B 1 428 ? 219.225 90.110 113.450 1.00 34.37 425 THR B O 1
ATOM 8408 N N . LEU B 1 429 ? 218.117 90.983 115.236 1.00 33.41 426 LEU B N 1
ATOM 8409 C CA . LEU B 1 429 ? 219.232 91.739 115.809 1.00 38.39 426 LEU B CA 1
ATOM 8410 C C . LEU B 1 429 ? 219.864 90.906 116.920 1.00 34.81 426 LEU B C 1
ATOM 8411 O O . LEU B 1 429 ? 219.170 90.480 117.833 1.00 36.84 426 LEU B O 1
ATOM 8416 N N . SER B 1 430 ? 221.175 90.668 116.806 1.00 35.15 427 SER B N 1
ATOM 8417 C CA . SER B 1 430 ? 221.956 89.874 117.752 1.00 40.50 427 SER B CA 1
ATOM 8418 C C . SER B 1 430 ? 222.962 90.779 118.467 1.00 47.41 427 SER B C 1
ATOM 8419 O O . SER B 1 430 ? 223.665 91.537 117.794 1.00 38.85 427 SER B O 1
ATOM 8422 N N . PHE B 1 431 ? 223.029 90.641 119.796 1.00 42.69 428 PHE B N 1
ATOM 8423 C CA . PHE B 1 431 ? 223.914 91.407 120.686 1.00 53.51 428 PHE B CA 1
ATOM 8424 C C . PHE B 1 431 ? 224.691 90.415 121.554 1.00 55.52 428 PHE B C 1
ATOM 8425 O O . PHE B 1 431 ? 224.250 89.281 121.751 1.00 43.90 428 PHE B O 1
ATOM 8433 N N . ALA B 1 432 ? 225.811 90.881 122.119 1.00 60.89 429 ALA B N 1
ATOM 8434 C CA . ALA B 1 432 ? 226.541 90.197 123.192 1.00 47.71 429 ALA B CA 1
ATOM 8435 C C . ALA B 1 432 ? 226.974 88.800 122.745 1.00 54.74 429 ALA B C 1
ATOM 8436 O O . ALA B 1 432 ? 226.641 87.795 123.389 1.00 58.28 429 ALA B O 1
ATOM 8438 N N . GLN B 1 433 ? 227.664 88.748 121.604 1.00 52.07 430 GLN B N 1
ATOM 8439 C CA . GLN B 1 433 ? 228.191 87.505 121.049 1.00 65.77 430 GLN B CA 1
ATOM 8440 C C . GLN B 1 433 ? 227.036 86.524 120.823 1.00 67.39 430 GLN B C 1
ATOM 8441 O O . GLN B 1 433 ? 227.154 85.348 121.123 1.00 67.14 430 GLN B O 1
ATOM 8447 N N . ASP B 1 434 ? 225.918 87.047 120.303 1.00 59.99 431 ASP B N 1
ATOM 8448 C CA . ASP B 1 434 ? 224.789 86.259 119.816 1.00 53.48 431 ASP B CA 1
ATOM 8449 C C . ASP B 1 434 ? 224.019 85.620 120.980 1.00 49.98 431 ASP B C 1
ATOM 8450 O O . ASP B 1 434 ? 223.150 84.779 120.749 1.00 53.98 431 ASP B O 1
ATOM 8455 N N . LYS B 1 435 ? 224.171 86.167 122.191 1.00 43.40 432 LYS B N 1
ATOM 8456 C CA . LYS B 1 435 ? 223.493 85.611 123.356 1.00 45.37 432 LYS B CA 1
ATOM 8457 C C . LYS B 1 435 ? 222.099 86.232 123.508 1.00 41.02 432 LYS B C 1
ATOM 8458 O O . LYS B 1 435 ? 221.288 85.754 124.293 1.00 40.99 432 LYS B O 1
ATOM 8464 N N . VAL B 1 436 ? 221.878 87.379 122.860 1.00 42.24 433 VAL B N 1
ATOM 8465 C CA . VAL B 1 436 ? 220.584 88.040 122.878 1.00 41.30 433 VAL B CA 1
ATOM 8466 C C . VAL B 1 436 ? 220.173 88.272 121.426 1.00 48.16 433 VAL B C 1
ATOM 8467 O O . VAL B 1 436 ? 220.948 88.835 120.639 1.00 38.75 433 VAL B O 1
ATOM 8471 N N . GLN B 1 437 ? 219.018 87.705 121.051 1.00 37.95 434 GLN B N 1
ATOM 8472 C CA . GLN B 1 437 ? 218.554 87.736 119.663 1.00 33.26 434 GLN B CA 1
ATOM 8473 C C . GLN B 1 437 ? 217.109 88.232 119.635 1.00 38.94 434 GLN B C 1
ATOM 8474 O O . GLN B 1 437 ? 216.231 87.623 120.255 1.00 38.81 434 GLN B O 1
ATOM 8480 N N . LEU B 1 438 ? 216.900 89.400 119.016 1.00 35.62 435 LEU B N 1
ATOM 8481 C CA . LEU B 1 438 ? 215.583 90.052 118.955 1.00 42.02 435 LEU B CA 1
ATOM 8482 C C . LEU B 1 438 ? 215.115 90.052 117.505 1.00 36.92 435 LEU B C 1
ATOM 8483 O O . LEU B 1 438 ? 215.793 90.584 116.636 1.00 36.34 435 LEU B O 1
ATOM 8488 N N . THR B 1 439 ? 213.989 89.379 117.252 1.00 33.44 436 THR B N 1
ATOM 8489 C CA . THR B 1 439 ? 213.416 89.315 115.919 1.00 28.96 436 THR B CA 1
ATOM 8490 C C . THR B 1 439 ? 212.194 90.238 115.879 1.00 30.67 436 THR B C 1
ATOM 8491 O O . THR B 1 439 ? 211.330 90.187 116.774 1.00 33.41 436 THR B O 1
ATOM 8495 N N . LEU B 1 440 ? 212.128 91.078 114.841 1.00 30.86 437 LEU B N 1
ATOM 8496 C CA . LEU B 1 440 ? 211.012 92.013 114.632 1.00 35.68 437 LEU B CA 1
ATOM 8497 C C . LEU B 1 440 ? 210.595 91.892 113.172 1.00 30.55 437 LEU B C 1
ATOM 8498 O O . LEU B 1 440 ? 211.451 91.905 112.287 1.00 32.94 437 LEU B O 1
ATOM 8503 N N . GLY B 1 441 ? 209.293 91.984 112.903 1.00 30.78 438 GLY B N 1
ATOM 8504 C CA . GLY B 1 441 ? 208.841 91.911 111.522 1.00 30.78 438 GLY B CA 1
ATOM 8505 C C . GLY B 1 441 ? 207.366 92.250 111.364 1.00 25.06 438 GLY B C 1
ATOM 8506 O O . GLY B 1 441 ? 206.624 92.354 112.318 1.00 28.74 438 GLY B O 1
ATOM 8507 N N . LEU B 1 442 ? 206.959 92.430 110.115 1.00 27.30 439 LEU B N 1
ATOM 8508 C CA . LEU B 1 442 ? 205.566 92.568 109.796 1.00 30.22 439 LEU B CA 1
ATOM 8509 C C . LEU B 1 442 ? 205.332 92.058 108.381 1.00 29.64 439 LEU B C 1
ATOM 8510 O O . LEU B 1 442 ? 206.266 91.881 107.591 1.00 30.77 439 LEU B O 1
ATOM 8515 N N . ARG B 1 443 ? 204.077 91.658 108.144 1.00 26.46 440 ARG B N 1
ATOM 8516 C CA . ARG B 1 443 ? 203.686 91.119 106.876 1.00 24.56 440 ARG B CA 1
ATOM 8517 C C . ARG B 1 443 ? 202.328 91.710 106.520 1.00 25.56 440 ARG B C 1
ATOM 8518 O O . ARG B 1 443 ? 201.421 91.781 107.353 1.00 29.37 440 ARG B O 1
ATOM 8526 N N . HIS B 1 444 ? 202.218 92.125 105.260 1.00 27.12 441 HIS B N 1
ATOM 8527 C CA . HIS B 1 444 ? 200.956 92.544 104.675 1.00 29.33 441 HIS B CA 1
ATOM 8528 C C . HIS B 1 444 ? 200.359 91.346 103.938 1.00 28.83 441 HIS B C 1
ATOM 8529 O O . HIS B 1 444 ? 201.046 90.741 103.109 1.00 29.10 441 HIS B O 1
ATOM 8536 N N . GLN B 1 445 ? 199.085 91.060 104.234 1.00 28.20 442 GLN B N 1
ATOM 8537 C CA . GLN B 1 445 ? 198.406 89.887 103.675 1.00 26.86 442 GLN B CA 1
ATOM 8538 C C . GLN B 1 445 ? 197.130 90.325 102.968 1.00 26.54 442 GLN B C 1
ATOM 8539 O O . GLN B 1 445 ? 196.339 91.062 103.540 1.00 28.16 442 GLN B O 1
ATOM 8545 N N . THR B 1 446 ? 196.946 89.840 101.744 1.00 27.04 443 THR B N 1
ATOM 8546 C CA . THR B 1 446 ? 195.732 90.069 100.996 1.00 27.61 443 THR B CA 1
ATOM 8547 C C . THR B 1 446 ? 195.088 88.710 100.672 1.00 28.16 443 THR B C 1
ATOM 8548 O O . THR B 1 446 ? 195.786 87.752 100.384 1.00 27.45 443 THR B O 1
ATOM 8552 N N . VAL B 1 447 ? 193.761 88.713 100.540 1.00 27.38 444 VAL B N 1
ATOM 8553 C CA . VAL B 1 447 ? 193.017 87.510 100.190 1.00 31.83 444 VAL B CA 1
ATOM 8554 C C . VAL B 1 447 ? 191.743 87.919 99.447 1.00 28.44 444 VAL B C 1
ATOM 8555 O O . VAL B 1 447 ? 191.095 88.924 99.774 1.00 30.81 444 VAL B O 1
ATOM 8559 N N . LYS B 1 448 ? 191.414 87.136 98.429 1.00 27.88 445 LYS B N 1
ATOM 8560 C CA . LYS B 1 448 ? 190.156 87.253 97.745 1.00 29.98 445 LYS B CA 1
ATOM 8561 C C . LYS B 1 448 ? 189.636 85.852 97.407 1.00 26.92 445 LYS B C 1
ATOM 8562 O O . LYS B 1 448 ? 190.326 85.081 96.746 1.00 27.51 445 LYS B O 1
ATOM 8568 N N . ALA B 1 449 ? 188.332 85.680 97.628 1.00 30.76 446 ALA B N 1
ATOM 8569 C CA . ALA B 1 449 ? 187.605 84.456 97.256 1.00 30.21 446 ALA B CA 1
ATOM 8570 C C . ALA B 1 449 ? 186.456 84.834 96.316 1.00 31.70 446 ALA B C 1
ATOM 8571 O O . ALA B 1 449 ? 185.809 85.885 96.509 1.00 34.09 446 ALA B O 1
ATOM 8573 N N . THR B 1 450 ? 186.193 83.967 95.333 1.00 30.03 447 THR B N 1
ATOM 8574 C CA . THR B 1 450 ? 185.022 84.118 94.477 1.00 30.65 447 THR B CA 1
ATOM 8575 C C . THR B 1 450 ? 184.289 82.781 94.381 1.00 36.05 447 THR B C 1
ATOM 8576 O O . THR B 1 450 ? 184.908 81.721 94.470 1.00 27.89 447 THR B O 1
ATOM 8580 N N . SER B 1 451 ? 183.012 82.872 94.000 1.00 30.11 448 SER B N 1
ATOM 8581 C CA . SER B 1 451 ? 182.202 81.701 93.658 1.00 33.47 448 SER B CA 1
ATOM 8582 C C . SER B 1 451 ? 181.230 82.075 92.535 1.00 38.61 448 SER B C 1
ATOM 8583 O O . SER B 1 451 ? 180.611 83.134 92.592 1.00 37.94 448 SER B O 1
ATOM 8586 N N . SER B 1 452 ? 181.084 81.184 91.552 1.00 34.86 449 SER B N 1
ATOM 8587 C CA . SER B 1 452 ? 180.222 81.418 90.388 1.00 37.42 449 SER B CA 1
ATOM 8588 C C . SER B 1 452 ? 178.741 81.509 90.792 1.00 40.23 449 SER B C 1
ATOM 8589 O O . SER B 1 452 ? 177.925 81.868 89.964 1.00 44.85 449 SER B O 1
ATOM 8592 N N . VAL B 1 453 ? 178.385 81.128 92.027 1.00 37.01 450 VAL B N 1
ATOM 8593 C CA . VAL B 1 453 ? 176.993 81.194 92.456 1.00 42.03 450 VAL B CA 1
ATOM 8594 C C . VAL B 1 453 ? 176.806 82.207 93.588 1.00 43.75 450 VAL B C 1
ATOM 8595 O O . VAL B 1 453 ? 175.720 82.307 94.124 1.00 43.36 450 VAL B O 1
ATOM 8599 N N . ASN B 1 454 ? 177.832 83.000 93.911 1.00 48.16 451 ASN B N 1
ATOM 8600 C CA . ASN B 1 454 ? 177.665 84.064 94.915 1.00 56.15 451 ASN B CA 1
ATOM 8601 C C . ASN B 1 454 ? 176.999 85.250 94.224 1.00 55.41 451 ASN B C 1
ATOM 8602 O O . ASN B 1 454 ? 177.469 85.693 93.190 1.00 65.73 451 ASN B O 1
ATOM 8607 N N . THR B 1 455 ? 175.955 85.790 94.851 1.00 48.07 452 THR B N 1
ATOM 8608 C CA . THR B 1 455 ? 175.305 87.003 94.361 1.00 68.57 452 THR B CA 1
ATOM 8609 C C . THR B 1 455 ? 175.818 88.233 95.125 1.00 62.89 452 THR B C 1
ATOM 8610 O O . THR B 1 455 ? 175.660 89.364 94.661 1.00 66.11 452 THR B O 1
ATOM 8614 N N . LEU B 1 456 ? 176.429 88.012 96.295 1.00 51.47 453 LEU B N 1
ATOM 8615 C CA . LEU B 1 456 ? 176.943 89.111 97.116 1.00 46.50 453 LEU B CA 1
ATOM 8616 C C . LEU B 1 456 ? 178.262 89.625 96.538 1.00 39.32 453 LEU B C 1
ATOM 8617 O O . LEU B 1 456 ? 178.904 88.971 95.709 1.00 41.38 453 LEU B O 1
ATOM 8622 N N . PRO B 1 457 ? 178.648 90.879 96.858 1.00 40.96 454 PRO B N 1
ATOM 8623 C CA . PRO B 1 457 ? 179.903 91.453 96.366 1.00 45.13 454 PRO B CA 1
ATOM 8624 C C . PRO B 1 457 ? 181.118 90.567 96.675 1.00 35.11 454 PRO B C 1
ATOM 8625 O O . PRO B 1 457 ? 181.148 89.883 97.691 1.00 42.52 454 PRO B O 1
ATOM 8629 N N . GLU B 1 458 ? 182.087 90.569 95.766 1.00 35.00 455 GLU B N 1
ATOM 8630 C CA . GLU B 1 458 ? 183.352 89.904 95.976 1.00 36.74 455 GLU B CA 1
ATOM 8631 C C . GLU B 1 458 ? 184.466 90.948 95.843 1.00 43.31 455 GLU B C 1
ATOM 8632 O O . GLU B 1 458 ? 184.613 91.586 94.791 1.00 42.70 455 GLU B O 1
ATOM 8638 N N . ASN B 1 459 ? 185.237 91.092 96.920 1.00 35.02 456 ASN B N 1
ATOM 8639 C CA . ASN B 1 459 ? 186.298 92.089 97.025 1.00 40.33 456 ASN B CA 1
ATOM 8640 C C . ASN B 1 459 ? 187.479 91.461 97.765 1.00 34.05 456 ASN B C 1
ATOM 8641 O O . ASN B 1 459 ? 187.284 90.714 98.726 1.00 36.62 456 ASN B O 1
ATOM 8646 N N . ALA B 1 460 ? 188.691 91.865 97.376 1.00 35.25 457 ALA B N 1
ATOM 8647 C CA . ALA B 1 460 ? 189.904 91.556 98.135 1.00 34.28 457 ALA B CA 1
ATOM 8648 C C . ALA B 1 460 ? 189.894 92.337 99.445 1.00 35.17 457 ALA B C 1
ATOM 8649 O O . ALA B 1 460 ? 189.312 93.422 99.528 1.00 32.01 457 ALA B O 1
ATOM 8651 N N . LYS B 1 461 ? 190.463 91.730 100.493 1.00 28.76 458 LYS B N 1
ATOM 8652 C CA . LYS B 1 461 ? 190.652 92.392 101.763 1.00 30.10 458 LYS B CA 1
ATOM 8653 C C . LYS B 1 461 ? 192.094 92.138 102.226 1.00 32.00 458 LYS B C 1
ATOM 8654 O O . LYS B 1 461 ? 192.727 91.159 101.833 1.00 30.17 458 LYS B O 1
ATOM 8660 N N . SER B 1 462 ? 192.573 92.993 103.129 1.00 29.99 459 SER B N 1
ATOM 8661 C CA . SER B 1 462 ? 193.977 92.961 103.554 1.00 29.75 459 SER B CA 1
ATOM 8662 C C . SER B 1 462 ? 194.056 93.188 105.053 1.00 27.35 459 SER B C 1
ATOM 8663 O O . SER B 1 462 ? 193.155 93.772 105.662 1.00 30.30 459 SER B O 1
ATOM 8666 N N . ALA B 1 463 ? 195.188 92.756 105.622 1.00 29.35 460 ALA B N 1
ATOM 8667 C CA . ALA B 1 463 ? 195.564 93.065 106.966 1.00 29.51 460 ALA B CA 1
ATOM 8668 C C . ALA B 1 463 ? 197.094 93.111 107.058 1.00 29.85 460 ALA B C 1
ATOM 8669 O O . ALA B 1 463 ? 197.794 92.554 106.211 1.00 29.63 460 ALA B O 1
ATOM 8671 N N . THR B 1 464 ? 197.571 93.722 108.144 1.00 28.32 461 THR B N 1
ATOM 8672 C CA . THR B 1 464 ? 198.970 93.770 108.495 1.00 31.18 461 THR B CA 1
ATOM 8673 C C . THR B 1 464 ? 199.181 93.086 109.832 1.00 25.41 461 THR B C 1
ATOM 8674 O O . THR B 1 464 ? 198.485 93.407 110.805 1.00 27.73 461 THR B O 1
ATOM 8678 N N . THR B 1 465 ? 200.123 92.135 109.849 1.00 27.18 462 THR B N 1
ATOM 8679 C CA . THR B 1 465 ? 200.364 91.305 110.996 1.00 30.29 462 THR B CA 1
ATOM 8680 C C . THR B 1 465 ? 201.816 91.466 111.440 1.00 28.16 462 THR B C 1
ATOM 8681 O O . THR B 1 465 ? 202.742 91.113 110.716 1.00 29.38 462 THR B O 1
ATOM 8685 N N . PRO B 1 466 ? 202.044 91.932 112.680 1.00 31.52 463 PRO B N 1
ATOM 8686 C CA . PRO B 1 466 ? 203.391 92.042 113.229 1.00 35.50 463 PRO B CA 1
ATOM 8687 C C . PRO B 1 466 ? 203.799 90.798 114.024 1.00 35.91 463 PRO B C 1
ATOM 8688 O O . PRO B 1 466 ? 202.954 89.990 114.402 1.00 34.30 463 PRO B O 1
ATOM 8692 N N . GLY B 1 467 ? 205.098 90.678 114.285 1.00 30.68 464 GLY B N 1
ATOM 8693 C CA . GLY B 1 467 ? 205.615 89.686 115.181 1.00 31.64 464 GLY B CA 1
ATOM 8694 C C . GLY B 1 467 ? 206.894 90.171 115.840 1.00 35.12 464 GLY B C 1
ATOM 8695 O O . GLY B 1 467 ? 207.672 90.950 115.242 1.00 32.49 464 GLY B O 1
ATOM 8696 N N . VAL B 1 468 ? 207.101 89.723 117.069 1.00 33.25 465 VAL B N 1
ATOM 8697 C CA . VAL B 1 468 ? 208.333 90.002 117.793 1.00 35.50 465 VAL B CA 1
ATOM 8698 C C . VAL B 1 468 ? 208.685 88.781 118.635 1.00 34.44 465 VAL B C 1
ATOM 8699 O O . VAL B 1 468 ? 207.819 88.149 119.262 1.00 31.58 465 VAL B O 1
ATOM 8703 N N . ALA B 1 469 ? 209.966 88.432 118.631 1.00 29.61 466 ALA B N 1
ATOM 8704 C CA . ALA B 1 469 ? 210.438 87.345 119.448 1.00 33.95 466 ALA B CA 1
ATOM 8705 C C . ALA B 1 469 ? 211.782 87.729 120.070 1.00 36.96 466 ALA B C 1
ATOM 8706 O O . ALA B 1 469 ? 212.577 88.417 119.445 1.00 36.57 466 ALA B O 1
ATOM 8708 N N . LEU B 1 470 ? 212.004 87.279 121.299 1.00 34.69 467 LEU B N 1
ATOM 8709 C CA . LEU B 1 470 ? 213.261 87.534 122.017 1.00 35.99 467 LEU B CA 1
ATOM 8710 C C . LEU B 1 470 ? 213.792 86.202 122.536 1.00 42.81 467 LEU B C 1
ATOM 8711 O O . LEU B 1 470 ? 213.050 85.417 123.140 1.00 38.97 467 LEU B O 1
ATOM 8716 N N . LEU B 1 471 ? 215.061 85.934 122.229 1.00 34.13 468 LEU B N 1
ATOM 8717 C CA . LEU B 1 471 ? 215.735 84.782 122.754 1.00 33.56 468 LEU B CA 1
ATOM 8718 C C . LEU B 1 471 ? 217.009 85.213 123.502 1.00 41.47 468 LEU B C 1
ATOM 8719 O O . LEU B 1 471 ? 217.818 85.961 122.960 1.00 39.90 468 LEU B O 1
ATOM 8724 N N . ILE B 1 472 ? 217.201 84.650 124.692 1.00 36.44 469 ILE B N 1
ATOM 8725 C CA . ILE B 1 472 ? 218.400 84.852 125.492 1.00 36.75 469 ILE B CA 1
ATOM 8726 C C . ILE B 1 472 ? 219.049 83.493 125.764 1.00 42.72 469 ILE B C 1
ATOM 8727 O O . ILE B 1 472 ? 218.423 82.579 126.312 1.00 39.48 469 ILE B O 1
ATOM 8732 N N . LYS B 1 473 ? 220.308 83.360 125.349 1.00 36.19 470 LYS B N 1
ATOM 8733 C CA . LYS B 1 473 ? 221.083 82.192 125.664 1.00 40.60 470 LYS B CA 1
ATOM 8734 C C . LYS B 1 473 ? 221.735 82.383 127.040 1.00 50.89 470 LYS B C 1
ATOM 8735 O O . LYS B 1 473 ? 222.814 82.979 127.131 1.00 48.00 470 LYS B O 1
ATOM 8741 N N . ALA B 1 474 ? 221.049 81.931 128.097 1.00 39.79 471 ALA B N 1
ATOM 8742 C CA . ALA B 1 474 ? 221.522 82.033 129.472 1.00 49.41 471 ALA B CA 1
ATOM 8743 C C . ALA B 1 474 ? 222.878 81.334 129.607 1.00 51.43 471 ALA B C 1
ATOM 8744 O O . ALA B 1 474 ? 223.761 81.822 130.295 1.00 53.46 471 ALA B O 1
ATOM 8746 N N . THR B 1 475 ? 222.999 80.163 128.980 1.00 45.82 472 THR B N 1
ATOM 8747 C CA . THR B 1 475 ? 224.258 79.460 128.823 1.00 42.70 472 THR B CA 1
ATOM 8748 C C . THR B 1 475 ? 224.290 78.896 127.410 1.00 48.11 472 THR B C 1
ATOM 8749 O O . THR B 1 475 ? 223.337 79.077 126.664 1.00 50.21 472 THR B O 1
ATOM 8753 N N . ASP B 1 476 ? 225.357 78.165 127.078 1.00 43.56 473 ASP B N 1
ATOM 8754 C CA . ASP B 1 476 ? 225.456 77.521 125.784 1.00 45.59 473 ASP B CA 1
ATOM 8755 C C . ASP B 1 476 ? 224.448 76.356 125.689 1.00 46.82 473 ASP B C 1
ATOM 8756 O O . ASP B 1 476 ? 224.216 75.849 124.592 1.00 45.31 473 ASP B O 1
ATOM 8761 N N . LYS B 1 477 ? 223.823 75.988 126.814 1.00 38.78 474 LYS B N 1
ATOM 8762 C CA . LYS B 1 477 ? 222.919 74.815 126.881 1.00 47.18 474 LYS B CA 1
ATOM 8763 C C . LYS B 1 477 ? 221.459 75.201 127.185 1.00 42.26 474 LYS B C 1
ATOM 8764 O O . LYS B 1 477 ? 220.581 74.323 127.187 1.00 44.23 474 LYS B O 1
ATOM 8770 N N . ILE B 1 478 ? 221.238 76.436 127.643 1.00 38.19 475 ILE B N 1
ATOM 8771 C CA . ILE B 1 478 ? 219.962 76.895 128.184 1.00 37.48 475 ILE B CA 1
ATOM 8772 C C . ILE B 1 478 ? 219.546 78.176 127.460 1.00 46.43 475 ILE B C 1
ATOM 8773 O O . ILE B 1 478 ? 220.265 79.180 127.495 1.00 39.76 475 ILE B O 1
ATOM 8778 N N . SER B 1 479 ? 218.341 78.163 126.879 1.00 37.27 476 SER B N 1
ATOM 8779 C CA . SER B 1 479 ? 217.772 79.346 126.247 1.00 34.13 476 SER B CA 1
ATOM 8780 C C . SER B 1 479 ? 216.432 79.680 126.887 1.00 36.42 476 SER B C 1
ATOM 8781 O O . SER B 1 479 ? 215.659 78.777 127.212 1.00 39.35 476 SER B O 1
ATOM 8784 N N A VAL B 1 480 ? 216.172 80.980 127.055 0.50 32.35 477 VAL B N 1
ATOM 8785 N N B VAL B 1 480 ? 216.167 80.978 127.050 0.50 32.34 477 VAL B N 1
ATOM 8786 C CA A VAL B 1 480 ? 214.877 81.483 127.477 0.50 34.35 477 VAL B CA 1
ATOM 8787 C CA B VAL B 1 480 ? 214.865 81.456 127.457 0.50 34.13 477 VAL B CA 1
ATOM 8788 C C A VAL B 1 480 ? 214.328 82.339 126.331 0.50 41.86 477 VAL B C 1
ATOM 8789 C C B VAL B 1 480 ? 214.328 82.330 126.322 0.50 41.57 477 VAL B C 1
ATOM 8790 O O A VAL B 1 480 ? 215.101 83.000 125.639 0.50 37.84 477 VAL B O 1
ATOM 8791 O O B VAL B 1 480 ? 215.112 82.922 125.582 0.50 37.05 477 VAL B O 1
ATOM 8798 N N . TYR B 1 481 ? 213.010 82.270 126.083 1.00 33.78 478 TYR B N 1
ATOM 8799 C CA . TYR B 1 481 ? 212.433 82.961 124.925 1.00 32.13 478 TYR B CA 1
ATOM 8800 C C . TYR B 1 481 ? 211.006 83.427 125.206 1.00 32.91 478 TYR B C 1
ATOM 8801 O O . TYR B 1 481 ? 210.311 82.940 126.112 1.00 34.05 478 TYR B O 1
ATOM 8810 N N . ALA B 1 482 ? 210.598 84.430 124.429 1.00 34.93 479 ALA B N 1
ATOM 8811 C CA . ALA B 1 482 ? 209.241 84.918 124.422 1.00 36.33 479 ALA B CA 1
ATOM 8812 C C . ALA B 1 482 ? 208.888 85.351 123.000 1.00 40.19 479 ALA B C 1
ATOM 8813 O O . ALA B 1 482 ? 209.771 85.726 122.216 1.00 34.28 479 ALA B O 1
ATOM 8815 N N . ASN B 1 483 ? 207.599 85.261 122.657 1.00 31.87 480 ASN B N 1
ATOM 8816 C CA . ASN B 1 483 ? 207.170 85.760 121.382 1.00 29.65 480 ASN B CA 1
ATOM 8817 C C . ASN B 1 483 ? 205.764 86.354 121.499 1.00 27.70 480 ASN B C 1
ATOM 8818 O O . ASN B 1 483 ? 204.996 86.068 122.440 1.00 31.37 480 ASN B O 1
ATOM 8823 N N . TYR B 1 484 ? 205.487 87.261 120.567 1.00 29.53 481 TYR B N 1
ATOM 8824 C CA . TYR B 1 484 ? 204.148 87.652 120.170 1.00 28.39 481 TYR B CA 1
ATOM 8825 C C . TYR B 1 484 ? 204.052 87.472 118.661 1.00 36.45 481 TYR B C 1
ATOM 8826 O O . TYR B 1 484 ? 204.915 87.916 117.915 1.00 29.59 481 TYR B O 1
ATOM 8835 N N . ILE B 1 485 ? 203.047 86.712 118.233 1.00 28.18 482 ILE B N 1
ATOM 8836 C CA . ILE B 1 485 ? 202.868 86.447 116.823 1.00 27.28 482 ILE B CA 1
ATOM 8837 C C . ILE B 1 485 ? 201.382 86.138 116.583 1.00 27.28 482 ILE B C 1
ATOM 8838 O O . ILE B 1 485 ? 200.625 85.855 117.523 1.00 27.37 482 ILE B O 1
ATOM 8843 N N . GLU B 1 486 ? 200.950 86.347 115.343 1.00 26.11 483 GLU B N 1
ATOM 8844 C CA . GLU B 1 486 ? 199.557 86.223 115.010 1.00 27.24 483 GLU B CA 1
ATOM 8845 C C . GLU B 1 486 ? 199.370 85.118 113.965 1.00 28.73 483 GLU B C 1
ATOM 8846 O O . GLU B 1 486 ? 200.321 84.674 113.331 1.00 28.09 483 GLU B O 1
ATOM 8852 N N . GLY B 1 487 ? 198.115 84.697 113.812 1.00 27.59 484 GLY B N 1
ATOM 8853 C CA . GLY B 1 487 ? 197.682 83.895 112.684 1.00 26.22 484 GLY B CA 1
ATOM 8854 C C . GLY B 1 487 ? 196.488 84.559 112.030 1.00 23.61 484 GLY B C 1
ATOM 8855 O O . GLY B 1 487 ? 195.769 85.327 112.673 1.00 30.96 484 GLY B O 1
ATOM 8856 N N . LEU B 1 488 ? 196.367 84.371 110.723 1.00 24.81 485 LEU B N 1
ATOM 8857 C CA . LEU B 1 488 ? 195.296 84.992 109.961 1.00 25.70 485 LEU B CA 1
ATOM 8858 C C . LEU B 1 488 ? 194.350 83.922 109.414 1.00 26.45 485 LEU B C 1
ATOM 8859 O O . LEU B 1 488 ? 194.791 82.869 108.942 1.00 25.56 485 LEU B O 1
ATOM 8864 N N . THR B 1 489 ? 193.082 84.323 109.321 1.00 25.88 486 THR B N 1
ATOM 8865 C CA . THR B 1 489 ? 192.024 83.549 108.686 1.00 27.41 486 THR B CA 1
ATOM 8866 C C . THR B 1 489 ? 191.199 84.511 107.822 1.00 28.14 486 THR B C 1
ATOM 8867 O O . THR B 1 489 ? 190.845 85.590 108.285 1.00 29.14 486 THR B O 1
ATOM 8871 N N . LYS B 1 490 ? 190.873 84.100 106.601 1.00 26.93 487 LYS B N 1
ATOM 8872 C CA . LYS B 1 490 ? 190.017 84.879 105.694 1.00 30.13 487 LYS B CA 1
ATOM 8873 C C . LYS B 1 490 ? 188.770 85.352 106.449 1.00 30.05 487 LYS B C 1
ATOM 8874 O O . LYS B 1 490 ? 188.137 84.599 107.202 1.00 29.04 487 LYS B O 1
ATOM 8880 N N . GLY B 1 491 ? 188.405 86.622 106.252 1.00 28.13 488 GLY B N 1
ATOM 8881 C CA . GLY B 1 491 ? 187.209 87.161 106.876 1.00 30.80 488 GLY B CA 1
ATOM 8882 C C . GLY B 1 491 ? 185.955 86.554 106.254 1.00 28.57 488 GLY B C 1
ATOM 8883 O O . GLY B 1 491 ? 185.920 86.294 105.063 1.00 30.46 488 GLY B O 1
ATOM 8884 N N . ASP B 1 492 ? 184.925 86.376 107.073 1.00 29.66 489 ASP B N 1
ATOM 8885 C CA . ASP B 1 492 ? 183.604 85.937 106.609 1.00 32.95 489 ASP B CA 1
ATOM 8886 C C . ASP B 1 492 ? 182.842 87.128 106.004 1.00 40.77 489 ASP B C 1
ATOM 8887 O O . ASP B 1 492 ? 183.190 88.297 106.231 1.00 35.13 489 ASP B O 1
ATOM 8892 N N . GLN B 1 493 ? 181.767 86.808 105.277 1.00 37.35 490 GLN B N 1
ATOM 8893 C CA . GLN B 1 493 ? 180.885 87.785 104.638 1.00 36.80 490 GLN B CA 1
ATOM 8894 C C . GLN B 1 493 ? 179.494 87.729 105.293 1.00 41.21 490 GLN B C 1
ATOM 8895 O O . GLN B 1 493 ? 178.947 86.662 105.544 1.00 37.32 490 GLN B O 1
ATOM 8901 N N . ALA B 1 494 ? 178.971 88.906 105.634 1.00 34.99 491 ALA B N 1
ATOM 8902 C CA . ALA B 1 494 ? 177.674 89.056 106.262 1.00 36.08 491 ALA B CA 1
ATOM 8903 C C . ALA B 1 494 ? 176.578 88.652 105.284 1.00 39.21 491 ALA B C 1
ATOM 8904 O O . ALA B 1 494 ? 176.649 88.952 104.102 1.00 40.02 491 ALA B O 1
ATOM 8906 N N . PRO B 1 495 ? 175.590 87.847 105.729 1.00 45.46 492 PRO B N 1
ATOM 8907 C CA . PRO B 1 495 ? 174.507 87.409 104.847 1.00 50.55 492 PRO B CA 1
ATOM 8908 C C . PRO B 1 495 ? 173.542 88.554 104.491 1.00 47.21 492 PRO B C 1
ATOM 8909 O O . PRO B 1 495 ? 173.588 89.627 105.118 1.00 48.62 492 PRO B O 1
ATOM 8913 N N . ALA B 1 496 ? 172.680 88.317 103.492 1.00 56.48 493 ALA B N 1
ATOM 8914 C CA . ALA B 1 496 ? 171.692 89.312 103.000 1.00 52.85 493 ALA B CA 1
ATOM 8915 C C . ALA B 1 496 ? 170.711 89.716 104.114 1.00 53.66 493 ALA B C 1
ATOM 8916 O O . ALA B 1 496 ? 170.109 90.789 104.054 1.00 66.07 493 ALA B O 1
ATOM 8918 N N . THR B 1 497 ? 170.620 88.890 105.163 1.00 56.57 494 THR B N 1
ATOM 8919 C CA . THR B 1 497 ? 169.655 89.067 106.254 1.00 60.94 494 THR B CA 1
ATOM 8920 C C . THR B 1 497 ? 170.178 90.027 107.332 1.00 69.14 494 THR B C 1
ATOM 8921 O O . THR B 1 497 ? 169.460 90.348 108.271 1.00 61.72 494 THR B O 1
ATOM 8925 N N . ALA B 1 498 ? 171.413 90.511 107.181 1.00 61.55 495 ALA B N 1
ATOM 8926 C CA . ALA B 1 498 ? 172.069 91.284 108.232 1.00 62.73 495 ALA B CA 1
ATOM 8927 C C . ALA B 1 498 ? 171.750 92.772 108.061 1.00 55.39 495 ALA B C 1
ATOM 8928 O O . ALA B 1 498 ? 171.353 93.206 106.996 1.00 59.59 495 ALA B O 1
ATOM 8930 N N . SER B 1 499 ? 172.038 93.554 109.106 1.00 52.55 496 SER B N 1
ATOM 8931 C CA . SER B 1 499 ? 171.982 95.003 109.048 1.00 56.03 496 SER B CA 1
ATOM 8932 C C . SER B 1 499 ? 173.113 95.538 108.165 1.00 59.23 496 SER B C 1
ATOM 8933 O O . SER B 1 499 ? 173.062 96.673 107.707 1.00 60.18 496 SER B O 1
ATOM 8936 N N . ASN B 1 500 ? 174.198 94.764 108.061 1.00 55.39 497 ASN B N 1
ATOM 8937 C CA . ASN B 1 500 ? 175.374 95.152 107.289 1.00 46.83 497 ASN B CA 1
ATOM 8938 C C . ASN B 1 500 ? 175.550 94.158 106.146 1.00 50.80 497 ASN B C 1
ATOM 8939 O O . ASN B 1 500 ? 176.606 93.553 106.002 1.00 46.66 497 ASN B O 1
ATOM 8944 N N . PRO B 1 501 ? 174.522 93.961 105.293 1.00 52.45 498 PRO B N 1
ATOM 8945 C CA . PRO B 1 501 ? 174.512 92.834 104.363 1.00 51.48 498 PRO B CA 1
ATOM 8946 C C . PRO B 1 501 ? 175.670 92.889 103.360 1.00 48.78 498 PRO B C 1
ATOM 8947 O O . PRO B 1 501 ? 175.982 93.939 102.852 1.00 45.07 498 PRO B O 1
ATOM 8951 N N . GLY B 1 502 ? 176.328 91.745 103.149 1.00 49.46 499 GLY B N 1
ATOM 8952 C CA . GLY B 1 502 ? 177.373 91.593 102.155 1.00 42.19 499 GLY B CA 1
ATOM 8953 C C . GLY B 1 502 ? 178.718 92.167 102.579 1.00 35.21 499 GLY B C 1
ATOM 8954 O O . GLY B 1 502 ? 179.675 92.081 101.825 1.00 39.39 499 GLY B O 1
ATOM 8955 N N . GLU B 1 503 ? 178.822 92.711 103.793 1.00 37.09 500 GLU B N 1
ATOM 8956 C CA . GLU B 1 503 ? 180.121 93.218 104.266 1.00 38.13 500 GLU B CA 1
ATOM 8957 C C . GLU B 1 503 ? 181.101 92.035 104.375 1.00 36.38 500 GLU B C 1
ATOM 8958 O O . GLU B 1 503 ? 180.749 90.995 104.937 1.00 36.07 500 GLU B O 1
ATOM 8964 N N . ILE B 1 504 ? 182.317 92.210 103.855 1.00 36.26 501 ILE B N 1
ATOM 8965 C CA . ILE B 1 504 ? 183.377 91.208 103.991 1.00 33.43 501 ILE B CA 1
ATOM 8966 C C . ILE B 1 504 ? 184.393 91.718 105.009 1.00 39.16 501 ILE B C 1
ATOM 8967 O O . ILE B 1 504 ? 185.043 92.734 104.775 1.00 35.43 501 ILE B O 1
ATOM 8972 N N . PHE B 1 505 ? 184.610 90.936 106.062 1.00 32.15 502 PHE B N 1
ATOM 8973 C CA . PHE B 1 505 ? 185.582 91.284 107.076 1.00 32.02 502 PHE B CA 1
ATOM 8974 C C . PHE B 1 505 ? 186.986 91.082 106.517 1.00 33.42 502 PHE B C 1
ATOM 8975 O O . PHE B 1 505 ? 187.206 90.287 105.598 1.00 31.07 502 PHE B O 1
ATOM 8983 N N . PRO B 1 506 ? 187.968 91.873 107.003 1.00 33.36 503 PRO B N 1
ATOM 8984 C CA . PRO B 1 506 ? 189.370 91.642 106.668 1.00 34.58 503 PRO B CA 1
ATOM 8985 C C . PRO B 1 506 ? 189.878 90.356 107.306 1.00 29.35 503 PRO B C 1
ATOM 8986 O O . PRO B 1 506 ? 189.235 89.808 108.199 1.00 31.36 503 PRO B O 1
ATOM 8990 N N . PRO B 1 507 ? 191.074 89.879 106.919 1.00 29.06 504 PRO B N 1
ATOM 8991 C CA . PRO B 1 507 ? 191.676 88.720 107.577 1.00 29.33 504 PRO B CA 1
ATOM 8992 C C . PRO B 1 507 ? 191.669 88.906 109.096 1.00 34.17 504 PRO B C 1
ATOM 8993 O O . PRO B 1 507 ? 191.993 89.986 109.609 1.00 31.39 504 PRO B O 1
ATOM 8997 N N . GLN B 1 508 ? 191.235 87.855 109.797 1.00 28.04 505 GLN B N 1
ATOM 8998 C CA . GLN B 1 508 ? 190.991 87.881 111.210 1.00 27.03 505 GLN B CA 1
ATOM 8999 C C . GLN B 1 508 ? 192.232 87.391 111.967 1.00 29.14 505 GLN B C 1
ATOM 9000 O O . GLN B 1 508 ? 192.831 86.354 111.624 1.00 28.66 505 GLN B O 1
ATOM 9006 N N . LYS B 1 509 ? 192.586 88.115 113.042 1.00 25.92 506 LYS B N 1
ATOM 9007 C CA . LYS B 1 509 ? 193.836 87.887 113.745 1.00 28.47 506 LYS B CA 1
ATOM 9008 C C . LYS B 1 509 ? 193.643 87.006 114.976 1.00 30.10 506 LYS B C 1
ATOM 9009 O O . LYS B 1 509 ? 193.101 87.436 115.993 1.00 28.68 506 LYS B O 1
ATOM 9015 N N . THR B 1 510 ? 194.216 85.802 114.892 1.00 26.53 507 THR B N 1
ATOM 9016 C CA . THR B 1 510 ? 194.548 85.004 116.045 1.00 23.80 507 THR B CA 1
ATOM 9017 C C . THR B 1 510 ? 195.827 85.594 116.662 1.00 25.45 507 THR B C 1
ATOM 9018 O O . THR B 1 510 ? 196.749 85.915 115.934 1.00 29.32 507 THR B O 1
ATOM 9022 N N . LYS B 1 511 ? 195.884 85.698 117.987 1.00 27.72 508 LYS B N 1
ATOM 9023 C CA . LYS B 1 511 ? 197.038 86.353 118.667 1.00 29.89 508 LYS B CA 1
ATOM 9024 C C . LYS B 1 511 ? 197.596 85.447 119.755 1.00 27.76 508 LYS B C 1
ATOM 9025 O O . LYS B 1 511 ? 196.853 84.957 120.614 1.00 29.47 508 LYS B O 1
ATOM 9031 N N . GLN B 1 512 ? 198.910 85.208 119.692 1.00 28.77 509 GLN B N 1
ATOM 9032 C CA . GLN B 1 512 ? 199.634 84.420 120.655 1.00 27.11 509 GLN B CA 1
ATOM 9033 C C . GLN B 1 512 ? 200.649 85.285 121.424 1.00 30.29 509 GLN B C 1
ATOM 9034 O O . GLN B 1 512 ? 201.400 86.048 120.831 1.00 29.68 509 GLN B O 1
ATOM 9040 N N . GLN B 1 513 ? 200.747 85.018 122.721 1.00 30.11 510 GLN B N 1
ATOM 9041 C CA . GLN B 1 513 ? 201.917 85.331 123.534 1.00 31.94 510 GLN B CA 1
ATOM 9042 C C . GLN B 1 513 ? 202.441 84.032 124.140 1.00 33.67 510 GLN B C 1
ATOM 9043 O O . GLN B 1 513 ? 201.652 83.203 124.597 1.00 30.71 510 GLN B O 1
ATOM 9049 N N . GLU B 1 514 ? 203.768 83.860 124.129 1.00 29.54 511 GLU B N 1
ATOM 9050 C CA . GLU B 1 514 ? 204.413 82.672 124.585 1.00 30.39 511 GLU B CA 1
ATOM 9051 C C . GLU B 1 514 ? 205.663 83.064 125.388 1.00 35.65 511 GLU B C 1
ATOM 9052 O O . GLU B 1 514 ? 206.380 83.998 125.009 1.00 33.66 511 GLU B O 1
ATOM 9058 N N . LEU B 1 515 ? 205.938 82.273 126.426 1.00 33.39 512 LEU B N 1
ATOM 9059 C CA . LEU B 1 515 ? 207.173 82.326 127.214 1.00 37.20 512 LEU B CA 1
ATOM 9060 C C . LEU B 1 515 ? 207.700 80.898 127.349 1.00 37.71 512 LEU B C 1
ATOM 9061 O O . LEU B 1 515 ? 206.916 79.972 127.558 1.00 37.37 512 LEU B O 1
ATOM 9066 N N . GLY B 1 516 ? 209.004 80.685 127.128 1.00 30.17 513 GLY B N 1
ATOM 9067 C CA . GLY B 1 516 ? 209.519 79.327 127.180 1.00 31.34 513 GLY B CA 1
ATOM 9068 C C . GLY B 1 516 ? 210.964 79.220 127.638 1.00 34.18 513 GLY B C 1
ATOM 9069 O O . GLY B 1 516 ? 211.726 80.207 127.645 1.00 33.73 513 GLY B O 1
ATOM 9070 N N . LEU B 1 517 ? 211.366 77.968 127.834 1.00 34.02 514 LEU B N 1
ATOM 9071 C CA . LEU B 1 517 ? 212.672 77.571 128.304 1.00 35.33 514 LEU B CA 1
ATOM 9072 C C . LEU B 1 517 ? 213.062 76.286 127.580 1.00 40.97 514 LEU B C 1
ATOM 9073 O O . LEU B 1 517 ? 212.262 75.339 127.497 1.00 36.97 514 LEU B O 1
ATOM 9078 N N . LYS B 1 518 ? 214.286 76.254 127.047 1.00 32.85 515 LYS B N 1
ATOM 9079 C CA . LYS B 1 518 ? 214.837 75.074 126.429 1.00 32.07 515 LYS B CA 1
ATOM 9080 C C . LYS B 1 518 ? 216.185 74.741 127.076 1.00 37.93 515 LYS B C 1
ATOM 9081 O O . LYS B 1 518 ? 217.000 75.645 127.341 1.00 36.54 515 LYS B O 1
ATOM 9087 N N . VAL B 1 519 ? 216.411 73.445 127.300 1.00 36.21 516 VAL B N 1
ATOM 9088 C CA . VAL B 1 519 ? 217.625 72.924 127.909 1.00 37.81 516 VAL B CA 1
ATOM 9089 C C . VAL B 1 519 ? 218.107 71.733 127.087 1.00 40.26 516 VAL B C 1
ATOM 9090 O O . VAL B 1 519 ? 217.407 70.716 126.979 1.00 42.28 516 VAL B O 1
ATOM 9094 N N . ASP B 1 520 ? 219.321 71.847 126.540 1.00 33.44 517 ASP B N 1
ATOM 9095 C CA . ASP B 1 520 ? 220.007 70.745 125.919 1.00 36.00 517 ASP B CA 1
ATOM 9096 C C . ASP B 1 520 ? 221.089 70.234 126.882 1.00 45.84 517 ASP B C 1
ATOM 9097 O O . ASP B 1 520 ? 222.093 70.907 127.096 1.00 43.82 517 ASP B O 1
ATOM 9102 N N . LEU B 1 521 ? 220.858 69.067 127.492 1.00 43.92 518 LEU B N 1
ATOM 9103 C CA . LEU B 1 521 ? 221.799 68.490 128.459 1.00 44.01 518 LEU B CA 1
ATOM 9104 C C . LEU B 1 521 ? 222.953 67.799 127.733 1.00 40.87 518 LEU B C 1
ATOM 9105 O O . LEU B 1 521 ? 223.910 67.408 128.368 1.00 47.37 518 LEU B O 1
ATOM 9110 N N . GLY B 1 522 ? 222.814 67.587 126.423 1.00 44.49 519 GLY B N 1
ATOM 9111 C CA . GLY B 1 522 ? 223.816 66.900 125.628 1.00 38.61 519 GLY B CA 1
ATOM 9112 C C . GLY B 1 522 ? 223.195 65.872 124.701 1.00 42.16 519 GLY B C 1
ATOM 9113 O O . GLY B 1 522 ? 223.223 66.016 123.470 1.00 40.43 519 GLY B O 1
ATOM 9114 N N . THR B 1 523 ? 222.653 64.811 125.305 1.00 38.72 520 THR B N 1
ATOM 9115 C CA . THR B 1 523 ? 222.006 63.725 124.575 1.00 36.83 520 THR B CA 1
ATOM 9116 C C . THR B 1 523 ? 220.502 63.679 124.913 1.00 33.40 520 THR B C 1
ATOM 9117 O O . THR B 1 523 ? 219.786 62.838 124.386 1.00 37.02 520 THR B O 1
ATOM 9121 N N . PHE B 1 524 ? 220.063 64.556 125.808 1.00 36.94 521 PHE B N 1
ATOM 9122 C CA . PHE B 1 524 ? 218.666 64.665 126.211 1.00 39.15 521 PHE B CA 1
ATOM 9123 C C . PHE B 1 524 ? 218.292 66.142 126.333 1.00 37.90 521 PHE B C 1
ATOM 9124 O O . PHE B 1 524 ? 219.053 66.921 126.903 1.00 36.04 521 PHE B O 1
ATOM 9132 N N . ALA B 1 525 ? 217.090 66.509 125.857 1.00 32.68 522 ALA B N 1
ATOM 9133 C CA . ALA B 1 525 ? 216.652 67.898 125.790 1.00 32.41 522 ALA B CA 1
ATOM 9134 C C . ALA B 1 525 ? 215.234 68.037 126.328 1.00 33.56 522 ALA B C 1
ATOM 9135 O O . ALA B 1 525 ? 214.408 67.121 126.144 1.00 34.68 522 ALA B O 1
ATOM 9137 N N . HIS B 1 526 ? 214.975 69.199 126.932 1.00 32.32 523 HIS B N 1
ATOM 9138 C CA . HIS B 1 526 ? 213.683 69.581 127.504 1.00 35.69 523 HIS B CA 1
ATOM 9139 C C . HIS B 1 526 ? 213.243 70.912 126.893 1.00 43.44 523 HIS B C 1
ATOM 9140 O O . HIS B 1 526 ? 214.061 71.786 126.645 1.00 35.66 523 HIS B O 1
ATOM 9147 N N . THR B 1 527 ? 211.929 71.062 126.732 1.00 35.95 524 THR B N 1
ATOM 9148 C CA . THR B 1 527 ? 211.272 72.334 126.464 1.00 36.73 524 THR B CA 1
ATOM 9149 C C . THR B 1 527 ? 210.140 72.496 127.476 1.00 37.75 524 THR B C 1
ATOM 9150 O O . THR B 1 527 ? 209.377 71.548 127.722 1.00 36.28 524 THR B O 1
ATOM 9154 N N . LEU B 1 528 ? 210.036 73.692 128.056 1.00 32.01 525 LEU B N 1
ATOM 9155 C CA . LEU B 1 528 ? 208.914 74.076 128.883 1.00 33.42 525 LEU B CA 1
ATOM 9156 C C . LEU B 1 528 ? 208.366 75.402 128.353 1.00 39.60 525 LEU B C 1
ATOM 9157 O O . LEU B 1 528 ? 209.113 76.360 128.205 1.00 38.30 525 LEU B O 1
ATOM 9162 N N . SER B 1 529 ? 207.086 75.431 127.960 1.00 32.94 526 SER B N 1
ATOM 9163 C CA . SER B 1 529 ? 206.512 76.664 127.421 1.00 32.46 526 SER B CA 1
ATOM 9164 C C . SER B 1 529 ? 205.086 76.879 127.914 1.00 36.03 526 SER B C 1
ATOM 9165 O O . SER B 1 529 ? 204.374 75.936 128.293 1.00 36.32 526 SER B O 1
ATOM 9168 N N . ALA B 1 530 ? 204.712 78.155 127.946 1.00 30.37 527 ALA B N 1
ATOM 9169 C CA . ALA B 1 530 ? 203.412 78.591 128.339 1.00 30.83 527 ALA B CA 1
ATOM 9170 C C . ALA B 1 530 ? 202.903 79.582 127.302 1.00 34.35 527 ALA B C 1
ATOM 9171 O O . ALA B 1 530 ? 203.663 80.406 126.786 1.00 32.55 527 ALA B O 1
ATOM 9173 N N . PHE B 1 531 ? 201.613 79.473 126.973 1.00 31.05 528 PHE B N 1
ATOM 9174 C CA . PHE B 1 531 ? 201.066 80.300 125.913 1.00 29.31 528 PHE B CA 1
ATOM 9175 C C . PHE B 1 531 ? 199.642 80.710 126.234 1.00 28.76 528 PHE B C 1
ATOM 9176 O O . PHE B 1 531 ? 198.924 80.030 126.990 1.00 30.28 528 PHE B O 1
ATOM 9184 N N . GLU B 1 532 ? 199.247 81.810 125.594 1.00 28.30 529 GLU B N 1
ATOM 9185 C CA . GLU B 1 532 ? 197.886 82.223 125.492 1.00 32.53 529 GLU B CA 1
ATOM 9186 C C . GLU B 1 532 ? 197.623 82.616 124.039 1.00 35.53 529 GLU B C 1
ATOM 9187 O O . GLU B 1 532 ? 198.331 83.440 123.477 1.00 30.36 529 GLU B O 1
ATOM 9193 N N . ILE B 1 533 ? 196.598 82.005 123.441 1.00 28.79 530 ILE B N 1
ATOM 9194 C CA . ILE B 1 533 ? 196.241 82.242 122.055 1.00 27.30 530 ILE B CA 1
ATOM 9195 C C . ILE B 1 533 ? 194.753 82.570 122.007 1.00 33.06 530 ILE B C 1
ATOM 9196 O O . ILE B 1 533 ? 193.931 81.729 122.374 1.00 32.69 530 ILE B O 1
ATOM 9201 N N . THR B 1 534 ? 194.416 83.729 121.434 1.00 28.42 531 THR B N 1
ATOM 9202 C CA . THR B 1 534 ? 193.026 84.136 121.249 1.00 27.45 531 THR B CA 1
ATOM 9203 C C . THR B 1 534 ? 192.690 84.070 119.768 1.00 30.59 531 THR B C 1
ATOM 9204 O O . THR B 1 534 ? 193.461 84.527 118.924 1.00 30.00 531 THR B O 1
ATOM 9208 N N . LYS B 1 535 ? 191.554 83.436 119.463 1.00 27.04 532 LYS B N 1
ATOM 9209 C CA . LYS B 1 535 ? 191.101 83.288 118.096 1.00 25.65 532 LYS B CA 1
ATOM 9210 C C . LYS B 1 535 ? 189.695 83.853 117.978 1.00 28.66 532 LYS B C 1
ATOM 9211 O O . LYS B 1 535 ? 188.774 83.381 118.643 1.00 28.34 532 LYS B O 1
ATOM 9217 N N . PRO B 1 536 ? 189.486 84.826 117.074 1.00 28.38 533 PRO B N 1
ATOM 9218 C CA . PRO B 1 536 ? 188.170 85.416 116.870 1.00 32.26 533 PRO B CA 1
ATOM 9219 C C . PRO B 1 536 ? 187.253 84.556 115.984 1.00 32.78 533 PRO B C 1
ATOM 9220 O O . PRO B 1 536 ? 187.710 83.736 115.223 1.00 29.23 533 PRO B O 1
ATOM 9224 N N . SER B 1 537 ? 185.947 84.738 116.155 1.00 30.43 534 SER B N 1
ATOM 9225 C CA . SER B 1 537 ? 184.949 84.137 115.301 1.00 35.76 534 SER B CA 1
ATOM 9226 C C . SER B 1 537 ? 183.859 85.176 115.043 1.00 34.17 534 SER B C 1
ATOM 9227 O O . SER B 1 537 ? 183.727 86.164 115.774 1.00 33.31 534 SER B O 1
ATOM 9230 N N . SER B 1 538 ? 183.166 84.974 113.927 1.00 31.70 535 SER B N 1
ATOM 9231 C CA . SER B 1 538 ? 182.156 85.883 113.434 1.00 36.52 535 SER B CA 1
ATOM 9232 C C . SER B 1 538 ? 180.789 85.192 113.446 1.00 41.74 535 SER B C 1
ATOM 9233 O O . SER B 1 538 ? 180.708 83.998 113.206 1.00 38.24 535 SER B O 1
ATOM 9236 N N . TYR B 1 539 ? 179.722 85.970 113.654 1.00 37.28 536 TYR B N 1
ATOM 9237 C CA . TYR B 1 539 ? 178.370 85.410 113.634 1.00 45.29 536 TYR B CA 1
ATOM 9238 C C . TYR B 1 539 ? 177.340 86.536 113.514 1.00 43.72 536 TYR B C 1
ATOM 9239 O O . TYR B 1 539 ? 177.640 87.701 113.768 1.00 41.76 536 TYR B O 1
ATOM 9248 N N . LEU B 1 540 ? 176.119 86.143 113.139 1.00 51.67 537 LEU B N 1
ATOM 9249 C CA . LEU B 1 540 ? 174.956 87.014 113.109 1.00 49.14 537 LEU B CA 1
ATOM 9250 C C . LEU B 1 540 ? 174.381 87.150 114.525 1.00 47.42 537 LEU B C 1
ATOM 9251 O O . LEU B 1 540 ? 174.038 86.161 115.140 1.00 59.72 537 LEU B O 1
ATOM 9256 N N . ASP B 1 541 ? 174.379 88.377 115.055 1.00 51.47 538 ASP B N 1
ATOM 9257 C CA . ASP B 1 541 ? 174.070 88.663 116.454 1.00 64.97 538 ASP B CA 1
ATOM 9258 C C . ASP B 1 541 ? 172.711 89.360 116.569 1.00 63.81 538 ASP B C 1
ATOM 9259 O O . ASP B 1 541 ? 172.597 90.553 116.295 1.00 64.01 538 ASP B O 1
ATOM 9264 N N . PRO B 1 542 ? 171.658 88.681 117.080 1.00 84.77 539 PRO B N 1
ATOM 9265 C CA . PRO B 1 542 ? 170.347 89.320 117.238 1.00 84.65 539 PRO B CA 1
ATOM 9266 C C . PRO B 1 542 ? 170.264 90.350 118.378 1.00 84.18 539 PRO B C 1
ATOM 9267 O O . PRO B 1 542 ? 169.316 91.133 118.414 1.00 97.27 539 PRO B O 1
ATOM 9271 N N . SER B 1 543 ? 171.295 90.413 119.230 1.00 65.13 540 SER B N 1
ATOM 9272 C CA . SER B 1 543 ? 171.341 91.356 120.355 1.00 64.57 540 SER B CA 1
ATOM 9273 C C . SER B 1 543 ? 171.870 92.726 119.906 1.00 78.10 540 SER B C 1
ATOM 9274 O O . SER B 1 543 ? 171.829 93.690 120.671 1.00 85.21 540 SER B O 1
ATOM 9277 N N . LYS B 1 544 ? 172.433 92.797 118.695 1.00 80.09 541 LYS B N 1
ATOM 9278 C CA . LYS B 1 544 ? 172.878 94.070 118.136 1.00 81.31 541 LYS B CA 1
ATOM 9279 C C . LYS B 1 544 ? 172.035 94.382 116.899 1.00 83.67 541 LYS B C 1
ATOM 9280 O O . LYS B 1 544 ? 172.324 93.918 115.791 1.00 88.81 541 LYS B O 1
ATOM 9286 N N . LEU B 1 545 ? 170.970 95.157 117.124 1.00 88.54 542 LEU B N 1
ATOM 9287 C CA . LEU B 1 545 ? 170.017 95.530 116.091 1.00 75.40 542 LEU B CA 1
ATOM 9288 C C . LEU B 1 545 ? 170.393 96.902 115.532 1.00 61.79 542 LEU B C 1
ATOM 9289 O O . LEU B 1 545 ? 170.758 97.801 116.278 1.00 71.45 542 LEU B O 1
ATOM 9294 N N . VAL B 1 546 ? 170.479 96.965 114.202 1.00 72.46 543 VAL B N 1
ATOM 9295 C CA . VAL B 1 546 ? 170.682 98.190 113.447 1.00 71.56 543 VAL B CA 1
ATOM 9296 C C . VAL B 1 546 ? 169.637 98.198 112.328 1.00 75.85 543 VAL B C 1
ATOM 9297 O O . VAL B 1 546 ? 169.444 97.179 111.663 1.00 71.67 543 VAL B O 1
ATOM 9301 N N . ASN B 1 547 ? 168.831 99.266 112.287 1.00 84.80 544 ASN B N 1
ATOM 9302 C CA . ASN B 1 547 ? 167.635 99.333 111.442 1.00 65.21 544 ASN B CA 1
ATOM 9303 C C . ASN B 1 547 ? 166.764 98.099 111.695 1.00 59.75 544 ASN B C 1
ATOM 9304 O O . ASN B 1 547 ? 166.265 97.486 110.750 1.00 74.90 544 ASN B O 1
ATOM 9309 N N . ASN B 1 548 ? 166.672 97.692 112.965 1.00 68.89 545 ASN B N 1
ATOM 9310 C CA . ASN B 1 548 ? 165.784 96.619 113.398 1.00 76.28 545 ASN B CA 1
ATOM 9311 C C . ASN B 1 548 ? 166.231 95.275 112.809 1.00 77.09 545 ASN B C 1
ATOM 9312 O O . ASN B 1 548 ? 165.432 94.346 112.756 1.00 83.66 545 ASN B O 1
ATOM 9317 N N . LEU B 1 549 ? 167.504 95.168 112.400 1.00 85.83 546 LEU B N 1
ATOM 9318 C CA . LEU B 1 549 ? 168.045 93.940 111.782 1.00 73.97 546 LEU B CA 1
ATOM 9319 C C . LEU B 1 549 ? 169.253 93.443 112.574 1.00 66.06 546 LEU B C 1
ATOM 9320 O O . LEU B 1 549 ? 170.048 94.232 113.080 1.00 61.43 546 LEU B O 1
ATOM 9325 N N . PRO B 1 550 ? 169.487 92.116 112.628 1.00 57.55 547 PRO B N 1
ATOM 9326 C CA . PRO B 1 550 ? 170.663 91.581 113.318 1.00 60.72 547 PRO B CA 1
ATOM 9327 C C . PRO B 1 550 ? 171.957 91.972 112.583 1.00 56.88 547 PRO B C 1
ATOM 9328 O O . PRO B 1 550 ? 171.953 92.097 111.363 1.00 60.98 547 PRO B O 1
ATOM 9332 N N . THR B 1 551 ? 173.019 92.249 113.345 1.00 54.02 548 THR B N 1
ATOM 9333 C CA . THR B 1 551 ? 174.297 92.685 112.809 1.00 53.43 548 THR B CA 1
ATOM 9334 C C . THR B 1 551 ? 175.307 91.524 112.818 1.00 52.12 548 THR B C 1
ATOM 9335 O O . THR B 1 551 ? 175.424 90.776 113.785 1.00 53.27 548 THR B O 1
ATOM 9339 N N . PHE B 1 552 ? 175.993 91.350 111.690 1.00 45.48 549 PHE B N 1
ATOM 9340 C CA . PHE B 1 552 ? 177.069 90.370 111.565 1.00 42.76 549 PHE B CA 1
ATOM 9341 C C . PHE B 1 552 ? 178.333 90.960 112.197 1.00 37.64 549 PHE B C 1
ATOM 9342 O O . PHE B 1 552 ? 178.765 92.059 111.812 1.00 43.17 549 PHE B O 1
ATOM 9350 N N . VAL B 1 553 ? 178.851 90.283 113.230 1.00 39.06 550 VAL B N 1
ATOM 9351 C CA . VAL B 1 553 ? 179.949 90.832 114.035 1.00 40.46 550 VAL B CA 1
ATOM 9352 C C . VAL B 1 553 ? 181.102 89.826 114.107 1.00 42.77 550 VAL B C 1
ATOM 9353 O O . VAL B 1 553 ? 180.903 88.643 113.878 1.00 39.35 550 VAL B O 1
ATOM 9357 N N . SER B 1 554 ? 182.298 90.341 114.428 1.00 35.72 551 SER B N 1
ATOM 9358 C CA . SER B 1 554 ? 183.531 89.557 114.560 1.00 37.96 551 SER B CA 1
ATOM 9359 C C . SER B 1 554 ? 183.950 89.536 116.035 1.00 39.50 551 SER B C 1
ATOM 9360 O O . SER B 1 554 ? 185.134 89.448 116.346 1.00 55.35 551 SER B O 1
ATOM 9363 N N . ASP B 1 555 ? 182.943 89.434 116.905 1.00 41.28 552 ASP B N 1
ATOM 9364 C CA . ASP B 1 555 ? 183.025 89.610 118.353 1.00 52.55 552 ASP B CA 1
ATOM 9365 C C . ASP B 1 555 ? 183.367 88.299 119.077 1.00 39.67 552 ASP B C 1
ATOM 9366 O O . ASP B 1 555 ? 183.557 88.307 120.290 1.00 40.73 552 ASP B O 1
ATOM 9371 N N . GLY B 1 556 ? 183.157 87.157 118.420 1.00 40.15 553 GLY B N 1
ATOM 9372 C CA . GLY B 1 556 ? 183.363 85.868 119.093 1.00 33.63 553 GLY B CA 1
ATOM 9373 C C . GLY B 1 556 ? 184.824 85.672 119.436 1.00 29.95 553 GLY B C 1
ATOM 9374 O O . GLY B 1 556 ? 185.715 86.209 118.749 1.00 31.11 553 GLY B O 1
ATOM 9375 N N . GLU B 1 557 ? 185.087 84.882 120.474 1.00 28.62 554 GLU B N 1
ATOM 9376 C CA . GLU B 1 557 ? 186.442 84.588 120.848 1.00 30.74 554 GLU B CA 1
ATOM 9377 C C . GLU B 1 557 ? 186.530 83.224 121.531 1.00 27.70 554 GLU B C 1
ATOM 9378 O O . GLU B 1 557 ? 185.749 82.889 122.441 1.00 30.82 554 GLU B O 1
ATOM 9384 N N . GLN B 1 558 ? 187.624 82.534 121.218 1.00 28.36 555 GLN B N 1
ATOM 9385 C CA . GLN B 1 558 ? 188.119 81.418 121.976 1.00 30.09 555 GLN B CA 1
ATOM 9386 C C . GLN B 1 558 ? 189.519 81.785 122.475 1.00 29.17 555 GLN B C 1
ATOM 9387 O O . GLN B 1 558 ? 190.293 82.437 121.766 1.00 31.86 555 GLN B O 1
ATOM 9393 N N . ARG B 1 559 ? 189.809 81.388 123.711 1.00 27.77 556 ARG B N 1
ATOM 9394 C CA . ARG B 1 559 ? 191.084 81.655 124.329 1.00 29.10 556 ARG B CA 1
ATOM 9395 C C . ARG B 1 559 ? 191.660 80.345 124.850 1.00 28.05 556 ARG B C 1
ATOM 9396 O O . ARG B 1 559 ? 191.092 79.729 125.732 1.00 28.64 556 ARG B O 1
ATOM 9404 N N . ASN B 1 560 ? 192.798 79.944 124.282 1.00 25.19 557 ASN B N 1
ATOM 9405 C CA . ASN B 1 560 ? 193.492 78.753 124.679 1.00 25.94 557 ASN B CA 1
ATOM 9406 C C . ASN B 1 560 ? 194.728 79.158 125.502 1.00 32.00 557 ASN B C 1
ATOM 9407 O O . ASN B 1 560 ? 195.644 79.775 124.969 1.00 28.30 557 ASN B O 1
ATOM 9412 N N . ARG B 1 561 ? 194.744 78.760 126.775 1.00 28.75 558 ARG B N 1
ATOM 9413 C CA . ARG B 1 561 ? 195.905 78.909 127.638 1.00 31.71 558 ARG B CA 1
ATOM 9414 C C . ARG B 1 561 ? 196.486 77.529 127.884 1.00 34.03 558 ARG B C 1
ATOM 9415 O O . ARG B 1 561 ? 195.746 76.580 128.141 1.00 34.47 558 ARG B O 1
ATOM 9423 N N . GLY B 1 562 ? 197.814 77.423 127.845 1.00 31.29 559 GLY B N 1
ATOM 9424 C CA . GLY B 1 562 ? 198.424 76.154 127.981 1.00 29.67 559 GLY B CA 1
ATOM 9425 C C . GLY B 1 562 ? 199.811 76.215 128.591 1.00 31.31 559 GLY B C 1
ATOM 9426 O O . GLY B 1 562 ? 200.527 77.214 128.479 1.00 31.87 559 GLY B O 1
ATOM 9427 N N A ILE B 1 563 ? 200.226 75.055 129.095 0.50 30.30 560 ILE B N 1
ATOM 9428 N N B ILE B 1 563 ? 200.232 75.087 129.155 0.50 30.03 560 ILE B N 1
ATOM 9429 C CA A ILE B 1 563 ? 201.560 74.801 129.575 0.50 33.17 560 ILE B CA 1
ATOM 9430 C CA B ILE B 1 563 ? 201.612 74.879 129.536 0.50 32.17 560 ILE B CA 1
ATOM 9431 C C A ILE B 1 563 ? 201.994 73.450 129.007 0.50 34.04 560 ILE B C 1
ATOM 9432 C C B ILE B 1 563 ? 202.018 73.489 129.049 0.50 32.96 560 ILE B C 1
ATOM 9433 O O A ILE B 1 563 ? 201.232 72.480 129.052 0.50 33.00 560 ILE B O 1
ATOM 9434 O O B ILE B 1 563 ? 201.235 72.537 129.138 0.50 32.87 560 ILE B O 1
ATOM 9443 N N A GLU B 1 564 ? 203.215 73.411 128.468 0.50 31.69 561 GLU B N 1
ATOM 9444 N N B GLU B 1 564 ? 203.187 73.425 128.409 0.50 30.63 561 GLU B N 1
ATOM 9445 C CA A GLU B 1 564 ? 203.760 72.247 127.785 0.50 33.54 561 GLU B CA 1
ATOM 9446 C CA B GLU B 1 564 ? 203.719 72.194 127.872 0.50 31.18 561 GLU B CA 1
ATOM 9447 C C A GLU B 1 564 ? 205.136 71.921 128.384 0.50 35.33 561 GLU B C 1
ATOM 9448 C C B GLU B 1 564 ? 205.111 71.933 128.453 0.50 33.85 561 GLU B C 1
ATOM 9449 O O A GLU B 1 564 ? 206.010 72.787 128.414 0.50 34.57 561 GLU B O 1
ATOM 9450 O O B GLU B 1 564 ? 205.987 72.800 128.415 0.50 32.83 561 GLU B O 1
ATOM 9461 N N . TRP B 1 565 ? 205.341 70.672 128.817 1.00 33.32 562 TRP B N 1
ATOM 9462 C CA . TRP B 1 565 ? 206.673 70.153 129.080 1.00 32.44 562 TRP B CA 1
ATOM 9463 C C . TRP B 1 565 ? 206.919 68.958 128.164 1.00 36.30 562 TRP B C 1
ATOM 9464 O O . TRP B 1 565 ? 206.156 67.980 128.194 1.00 37.50 562 TRP B O 1
ATOM 9475 N N . SER B 1 566 ? 207.969 69.033 127.340 1.00 29.22 563 SER B N 1
ATOM 9476 C CA . SER B 1 566 ? 208.296 67.919 126.496 1.00 29.92 563 SER B CA 1
ATOM 9477 C C . SER B 1 566 ? 209.813 67.701 126.459 1.00 35.19 563 SER B C 1
ATOM 9478 O O . SER B 1 566 ? 210.575 68.548 126.910 1.00 34.43 563 SER B O 1
ATOM 9481 N N . PHE B 1 567 ? 210.214 66.549 125.936 1.00 28.63 564 PHE B N 1
ATOM 9482 C CA . PHE B 1 567 ? 211.608 66.121 125.956 1.00 30.34 564 PHE B CA 1
ATOM 9483 C C . PHE B 1 567 ? 211.840 65.085 124.875 1.00 33.86 564 PHE B C 1
ATOM 9484 O O . PHE B 1 567 ? 210.885 64.446 124.383 1.00 32.48 564 PHE B O 1
ATOM 9492 N N . PHE B 1 568 ? 213.114 64.927 124.493 1.00 29.01 565 PHE B N 1
ATOM 9493 C CA . PHE B 1 568 ? 213.515 63.969 123.517 1.00 26.32 565 PHE B CA 1
ATOM 9494 C C . PHE B 1 568 ? 214.998 63.656 123.722 1.00 32.54 565 PHE B C 1
ATOM 9495 O O . PHE B 1 568 ? 215.738 64.451 124.308 1.00 31.94 565 PHE B O 1
ATOM 9503 N N . GLY B 1 569 ? 215.403 62.507 123.201 1.00 31.68 566 GLY B N 1
ATOM 9504 C CA . GLY B 1 569 ? 216.781 62.083 123.133 1.00 36.62 566 GLY B CA 1
ATOM 9505 C C . GLY B 1 569 ? 217.023 60.807 123.922 1.00 42.02 566 GLY B C 1
ATOM 9506 O O . GLY B 1 569 ? 216.143 59.955 124.048 1.00 32.67 566 GLY B O 1
ATOM 9507 N N . SER B 1 570 ? 218.255 60.668 124.422 1.00 35.45 567 SER B N 1
ATOM 9508 C CA . SER B 1 570 ? 218.708 59.476 125.113 1.00 33.43 567 SER B CA 1
ATOM 9509 C C . SER B 1 570 ? 219.150 59.857 126.512 1.00 41.52 567 SER B C 1
ATOM 9510 O O . SER B 1 570 ? 220.139 60.561 126.677 1.00 42.64 567 SER B O 1
ATOM 9513 N N . PRO B 1 571 ? 218.319 59.578 127.535 1.00 34.57 568 PRO B N 1
ATOM 9514 C CA . PRO B 1 571 ? 218.607 60.039 128.885 1.00 39.67 568 PRO B CA 1
ATOM 9515 C C . PRO B 1 571 ? 219.675 59.163 129.561 1.00 44.47 568 PRO B C 1
ATOM 9516 O O . PRO B 1 571 ? 220.218 59.564 130.569 1.00 46.93 568 PRO B O 1
ATOM 9520 N N . ILE B 1 572 ? 219.897 57.960 129.027 1.00 46.05 569 ILE B N 1
ATOM 9521 C CA . ILE B 1 572 ? 220.952 57.047 129.465 1.00 48.41 569 ILE B CA 1
ATOM 9522 C C . ILE B 1 572 ? 221.262 56.114 128.305 1.00 55.92 569 ILE B C 1
ATOM 9523 O O . ILE B 1 572 ? 220.435 55.928 127.403 1.00 44.00 569 ILE B O 1
ATOM 9528 N N . GLU B 1 573 ? 222.395 55.419 128.409 1.00 46.16 570 GLU B N 1
ATOM 9529 C CA . GLU B 1 573 ? 222.872 54.644 127.310 1.00 44.46 570 GLU B CA 1
ATOM 9530 C C . GLU B 1 573 ? 221.844 53.546 126.996 1.00 40.42 570 GLU B C 1
ATOM 9531 O O . GLU B 1 573 ? 221.235 52.987 127.906 1.00 38.65 570 GLU B O 1
ATOM 9537 N N . HIS B 1 574 ? 221.606 53.342 125.692 1.00 37.18 571 HIS B N 1
ATOM 9538 C CA . HIS B 1 574 ? 220.785 52.279 125.126 1.00 39.48 571 HIS B CA 1
ATOM 9539 C C . HIS B 1 574 ? 219.282 52.550 125.321 1.00 31.70 571 HIS B C 1
ATOM 9540 O O . HIS B 1 574 ? 218.492 51.664 125.049 1.00 35.91 571 HIS B O 1
ATOM 9547 N N . VAL B 1 575 ? 218.921 53.723 125.836 1.00 32.30 572 VAL B N 1
ATOM 9548 C CA . VAL B 1 575 ? 217.522 54.126 126.006 1.00 35.75 572 VAL B CA 1
ATOM 9549 C C . VAL B 1 575 ? 217.249 55.401 125.193 1.00 42.47 572 VAL B C 1
ATOM 9550 O O . VAL B 1 575 ? 217.991 56.384 125.316 1.00 31.49 572 VAL B O 1
ATOM 9554 N N . ARG B 1 576 ? 216.078 55.433 124.537 1.00 33.59 573 ARG B N 1
ATOM 9555 C CA . ARG B 1 576 ? 215.527 56.668 123.973 1.00 33.76 573 ARG B CA 1
ATOM 9556 C C . ARG B 1 576 ? 214.149 56.933 124.588 1.00 34.36 573 ARG B C 1
ATOM 9557 O O . ARG B 1 576 ? 213.393 55.990 124.855 1.00 32.22 573 ARG B O 1
ATOM 9565 N N A LEU B 1 577 ? 213.874 58.217 124.843 0.50 31.91 574 LEU B N 1
ATOM 9566 N N B LEU B 1 577 ? 213.902 58.187 124.975 0.50 33.08 574 LEU B N 1
ATOM 9567 C CA A LEU B 1 577 ? 212.673 58.672 125.531 0.50 31.88 574 LEU B CA 1
ATOM 9568 C CA B LEU B 1 577 ? 212.572 58.643 125.365 0.50 33.75 574 LEU B CA 1
ATOM 9569 C C A LEU B 1 577 ? 212.193 59.994 124.923 0.50 29.42 574 LEU B C 1
ATOM 9570 C C B LEU B 1 577 ? 212.195 59.839 124.483 0.50 35.64 574 LEU B C 1
ATOM 9571 O O A LEU B 1 577 ? 212.911 61.015 124.935 0.50 21.26 574 LEU B O 1
ATOM 9572 O O B LEU B 1 577 ? 213.085 60.543 123.980 0.50 33.77 574 LEU B O 1
ATOM 9581 N N A MET B 1 578 ? 210.920 60.019 124.521 0.50 27.09 575 MET B N 1
ATOM 9582 N N B MET B 1 578 ? 210.894 59.955 124.186 0.50 32.75 575 MET B N 1
ATOM 9583 C CA A MET B 1 578 ? 210.340 61.196 123.884 0.50 27.06 575 MET B CA 1
ATOM 9584 C CA B MET B 1 578 ? 210.262 61.174 123.643 0.50 31.99 575 MET B CA 1
ATOM 9585 C C A MET B 1 578 ? 208.867 61.294 124.267 0.50 27.11 575 MET B C 1
ATOM 9586 C C B MET B 1 578 ? 208.857 61.290 124.246 0.50 30.17 575 MET B C 1
ATOM 9587 O O A MET B 1 578 ? 208.153 60.298 124.278 0.50 30.25 575 MET B O 1
ATOM 9588 O O B MET B 1 578 ? 208.134 60.300 124.290 0.50 34.14 575 MET B O 1
ATOM 9597 N N . GLY B 1 579 ? 208.467 62.485 124.697 1.00 29.50 576 GLY B N 1
ATOM 9598 C CA . GLY B 1 579 ? 207.116 62.682 125.169 1.00 31.41 576 GLY B CA 1
ATOM 9599 C C . GLY B 1 579 ? 206.996 63.944 125.973 1.00 30.71 576 GLY B C 1
ATOM 9600 O O . GLY B 1 579 ? 207.800 64.876 125.831 1.00 31.42 576 GLY B O 1
ATOM 9601 N N . GLY B 1 580 ? 205.932 64.002 126.771 1.00 28.04 577 GLY B N 1
ATOM 9602 C CA . GLY B 1 580 ? 205.640 65.141 127.554 1.00 27.50 577 GLY B CA 1
ATOM 9603 C C . GLY B 1 580 ? 204.239 65.131 128.126 1.00 31.81 577 GLY B C 1
ATOM 9604 O O . GLY B 1 580 ? 203.483 64.161 127.996 1.00 30.79 577 GLY B O 1
ATOM 9605 N N . PHE B 1 581 ? 203.923 66.257 128.757 1.00 27.87 578 PHE B N 1
ATOM 9606 C CA . PHE B 1 581 ? 202.700 66.523 129.451 1.00 33.44 578 PHE B CA 1
ATOM 9607 C C . PHE B 1 581 ? 202.232 67.917 129.041 1.00 31.85 578 PHE B C 1
ATOM 9608 O O . PHE B 1 581 ? 203.051 68.860 128.944 1.00 31.37 578 PHE B O 1
ATOM 9616 N N A THR B 1 582 ? 200.917 68.073 128.859 0.50 29.40 579 THR B N 1
ATOM 9617 N N B THR B 1 582 ? 200.918 68.080 128.848 0.50 30.92 579 THR B N 1
ATOM 9618 C CA A THR B 1 582 ? 200.337 69.387 128.647 0.50 28.11 579 THR B CA 1
ATOM 9619 C CA B THR B 1 582 ? 200.345 69.406 128.623 0.50 31.08 579 THR B CA 1
ATOM 9620 C C A THR B 1 582 ? 199.080 69.543 129.500 0.50 34.63 579 THR B C 1
ATOM 9621 C C B THR B 1 582 ? 199.067 69.557 129.451 0.50 36.10 579 THR B C 1
ATOM 9622 O O A THR B 1 582 ? 198.345 68.571 129.746 0.50 33.54 579 THR B O 1
ATOM 9623 O O B THR B 1 582 ? 198.343 68.577 129.700 0.50 35.74 579 THR B O 1
ATOM 9630 N N . TYR B 1 583 ? 198.858 70.787 129.929 1.00 31.49 580 TYR B N 1
ATOM 9631 C CA . TYR B 1 583 ? 197.587 71.253 130.398 1.00 30.21 580 TYR B CA 1
ATOM 9632 C C . TYR B 1 583 ? 197.126 72.352 129.439 1.00 31.36 580 TYR B C 1
ATOM 9633 O O . TYR B 1 583 ? 197.875 73.281 129.136 1.00 32.27 580 TYR B O 1
ATOM 9642 N N . LEU B 1 584 ? 195.867 72.260 129.018 1.00 26.79 581 LEU B N 1
ATOM 9643 C CA . LEU B 1 584 ? 195.245 73.190 128.105 1.00 28.93 581 LEU B CA 1
ATOM 9644 C C . LEU B 1 584 ? 193.913 73.631 128.694 1.00 29.22 581 LEU B C 1
ATOM 9645 O O . LEU B 1 584 ? 193.126 72.813 129.159 1.00 33.03 581 LEU B O 1
ATOM 9650 N N . ASP B 1 585 ? 193.681 74.935 128.670 1.00 28.12 582 ASP B N 1
ATOM 9651 C CA . ASP B 1 585 ? 192.423 75.523 129.063 1.00 31.22 582 ASP B CA 1
ATOM 9652 C C . ASP B 1 585 ? 191.821 76.231 127.858 1.00 32.21 582 ASP B C 1
ATOM 9653 O O . ASP B 1 585 ? 192.147 77.393 127.590 1.00 31.62 582 ASP B O 1
ATOM 9658 N N . PRO B 1 586 ? 191.027 75.524 127.020 1.00 28.65 583 PRO B N 1
ATOM 9659 C CA . PRO B 1 586 ? 190.468 76.115 125.809 1.00 28.89 583 PRO B CA 1
ATOM 9660 C C . PRO B 1 586 ? 189.059 76.648 126.080 1.00 31.40 583 PRO B C 1
ATOM 9661 O O . PRO B 1 586 ? 188.114 75.856 126.228 1.00 29.46 583 PRO B O 1
ATOM 9665 N N . GLU B 1 587 ? 188.956 77.960 126.295 1.00 27.51 584 GLU B N 1
ATOM 9666 C CA . GLU B 1 587 ? 187.742 78.556 126.797 1.00 27.79 584 GLU B CA 1
ATOM 9667 C C . GLU B 1 587 ? 187.044 79.358 125.703 1.00 29.76 584 GLU B C 1
ATOM 9668 O O . GLU B 1 587 ? 187.654 80.162 124.984 1.00 31.57 584 GLU B O 1
ATOM 9674 N N . LEU B 1 588 ? 185.720 79.204 125.639 1.00 28.71 585 LEU B N 1
ATOM 9675 C CA . LEU B 1 588 ? 184.904 80.039 124.774 1.00 26.95 585 LEU B CA 1
ATOM 9676 C C . LEU B 1 588 ? 184.549 81.312 125.558 1.00 34.59 585 LEU B C 1
ATOM 9677 O O . LEU B 1 588 ? 183.689 81.276 126.427 1.00 34.67 585 LEU B O 1
ATOM 9682 N N . THR B 1 589 ? 185.318 82.381 125.347 1.00 34.72 586 THR B N 1
ATOM 9683 C CA . THR B 1 589 ? 185.214 83.566 126.206 1.00 35.97 586 THR B CA 1
ATOM 9684 C C . THR B 1 589 ? 184.065 84.457 125.725 1.00 37.84 586 THR B C 1
ATOM 9685 O O . THR B 1 589 ? 183.415 85.116 126.530 1.00 39.64 586 THR B O 1
ATOM 9689 N N . LYS B 1 590 ? 183.801 84.469 124.417 1.00 33.64 587 LYS B N 1
ATOM 9690 C CA . LYS B 1 590 ? 182.703 85.280 123.883 1.00 34.86 587 LYS B CA 1
ATOM 9691 C C . LYS B 1 590 ? 181.977 84.506 122.783 1.00 37.12 587 LYS B C 1
ATOM 9692 O O . LYS B 1 590 ? 182.567 84.156 121.757 1.00 32.01 587 LYS B O 1
ATOM 9698 N N . THR B 1 591 ? 180.665 84.326 122.983 1.00 32.64 588 THR B N 1
ATOM 9699 C CA . THR B 1 591 ? 179.828 83.494 122.136 1.00 33.88 588 THR B CA 1
ATOM 9700 C C . THR B 1 591 ? 178.518 84.230 121.851 1.00 38.15 588 THR B C 1
ATOM 9701 O O . THR B 1 591 ? 178.173 85.183 122.532 1.00 36.70 588 THR B O 1
ATOM 9705 N N . LYS B 1 592 ? 177.824 83.800 120.802 1.00 37.58 589 LYS B N 1
ATOM 9706 C CA . LYS B 1 592 ? 176.582 84.421 120.364 1.00 43.96 589 LYS B CA 1
ATOM 9707 C C . LYS B 1 592 ? 175.567 84.450 121.525 1.00 44.43 589 LYS B C 1
ATOM 9708 O O . LYS B 1 592 ? 175.315 83.421 122.179 1.00 41.42 589 LYS B O 1
ATOM 9714 N N . SER B 1 593 ? 175.124 85.672 121.862 1.00 45.08 590 SER B N 1
ATOM 9715 C CA . SER B 1 593 ? 174.143 85.968 122.929 1.00 46.80 590 SER B CA 1
ATOM 9716 C C . SER B 1 593 ? 174.698 85.650 124.318 1.00 47.14 590 SER B C 1
ATOM 9717 O O . SER B 1 593 ? 173.935 85.584 125.265 1.00 47.71 590 SER B O 1
ATOM 9720 N N . GLY B 1 594 ? 175.996 85.346 124.421 1.00 40.51 591 GLY B N 1
ATOM 9721 C CA . GLY B 1 594 ? 176.609 85.031 125.706 1.00 38.28 591 GLY B CA 1
ATOM 9722 C C . GLY B 1 594 ? 176.265 83.637 126.226 1.00 35.43 591 GLY B C 1
ATOM 9723 O O . GLY B 1 594 ? 176.776 83.226 127.267 1.00 36.20 591 GLY B O 1
ATOM 9724 N N . GLY B 1 595 ? 175.483 82.869 125.460 1.00 38.95 592 GLY B N 1
ATOM 9725 C CA . GLY B 1 595 ? 174.925 81.584 125.917 1.00 39.10 592 GLY B CA 1
ATOM 9726 C C . GLY B 1 595 ? 175.981 80.587 126.377 1.00 42.25 592 GLY B C 1
ATOM 9727 O O . GLY B 1 595 ? 175.804 79.909 127.371 1.00 39.74 592 GLY B O 1
ATOM 9728 N N . ASN B 1 596 ? 177.126 80.534 125.689 1.00 37.25 593 ASN B N 1
ATOM 9729 C CA . ASN B 1 596 ? 178.133 79.518 125.988 1.00 34.25 593 ASN B CA 1
ATOM 9730 C C . ASN B 1 596 ? 179.402 80.172 126.545 1.00 35.88 593 ASN B C 1
ATOM 9731 O O . ASN B 1 596 ? 180.462 79.550 126.577 1.00 33.43 593 ASN B O 1
ATOM 9736 N N . ASP B 1 597 ? 179.288 81.415 127.030 1.00 34.35 594 ASP B N 1
ATOM 9737 C CA . ASP B 1 597 ? 180.448 82.109 127.599 1.00 37.43 594 ASP B CA 1
ATOM 9738 C C . ASP B 1 597 ? 180.985 81.308 128.787 1.00 36.35 594 ASP B C 1
ATOM 9739 O O . ASP B 1 597 ? 180.236 80.890 129.654 1.00 34.69 594 ASP B O 1
ATOM 9744 N N . GLY B 1 598 ? 182.312 81.141 128.837 1.00 28.95 595 GLY B N 1
ATOM 9745 C CA . GLY B 1 598 ? 182.974 80.450 129.904 1.00 30.42 595 GLY B CA 1
ATOM 9746 C C . GLY B 1 598 ? 182.986 78.938 129.724 1.00 30.39 595 GLY B C 1
ATOM 9747 O O . GLY B 1 598 ? 183.556 78.234 130.530 1.00 31.46 595 GLY B O 1
ATOM 9748 N N . HIS B 1 599 ? 182.352 78.427 128.661 1.00 32.34 596 HIS B N 1
ATOM 9749 C CA . HIS B 1 599 ? 182.345 76.987 128.414 1.00 32.79 596 HIS B CA 1
ATOM 9750 C C . HIS B 1 599 ? 183.691 76.543 127.825 1.00 29.13 596 HIS B C 1
ATOM 9751 O O . HIS B 1 599 ? 184.514 77.359 127.398 1.00 31.42 596 HIS B O 1
ATOM 9758 N N . THR B 1 600 ? 183.936 75.236 127.870 1.00 30.90 597 THR B N 1
ATOM 9759 C CA . THR B 1 600 ? 185.143 74.643 127.324 1.00 29.80 597 THR B CA 1
ATOM 9760 C C . THR B 1 600 ? 184.899 74.303 125.845 1.00 33.91 597 THR B C 1
ATOM 9761 O O . THR B 1 600 ? 183.810 73.860 125.471 1.00 28.58 597 THR B O 1
ATOM 9765 N N . ALA B 1 601 ? 185.882 74.604 124.991 1.00 26.13 598 ALA B N 1
ATOM 9766 C CA . ALA B 1 601 ? 185.796 74.307 123.549 1.00 25.25 598 ALA B CA 1
ATOM 9767 C C . ALA B 1 601 ? 185.596 72.799 123.363 1.00 22.94 598 ALA B C 1
ATOM 9768 O O . ALA B 1 601 ? 186.105 71.982 124.151 1.00 26.37 598 ALA B O 1
ATOM 9770 N N . VAL B 1 602 ? 184.956 72.438 122.249 1.00 25.90 599 VAL B N 1
ATOM 9771 C CA . VAL B 1 602 ? 184.725 71.035 121.905 1.00 26.30 599 VAL B CA 1
ATOM 9772 C C . VAL B 1 602 ? 186.030 70.356 121.497 1.00 25.69 599 VAL B C 1
ATOM 9773 O O . VAL B 1 602 ? 187.014 70.990 121.098 1.00 27.09 599 VAL B O 1
ATOM 9777 N N . ALA B 1 603 ? 185.983 69.027 121.568 1.00 22.24 600 ALA B N 1
ATOM 9778 C CA . ALA B 1 603 ? 186.821 68.081 120.813 1.00 23.65 600 ALA B CA 1
ATOM 9779 C C . ALA B 1 603 ? 188.153 67.798 121.516 1.00 24.94 600 ALA B C 1
ATOM 9780 O O . ALA B 1 603 ? 188.651 66.669 121.472 1.00 25.16 600 ALA B O 1
ATOM 9782 N N . VAL B 1 604 ? 188.772 68.829 122.089 1.00 25.03 601 VAL B N 1
ATOM 9783 C CA . VAL B 1 604 ? 190.114 68.710 122.585 1.00 25.23 601 VAL B CA 1
ATOM 9784 C C . VAL B 1 604 ? 190.110 68.385 124.081 1.00 24.23 601 VAL B C 1
ATOM 9785 O O . VAL B 1 604 ? 189.316 68.908 124.844 1.00 27.24 601 VAL B O 1
ATOM 9789 N N . PRO B 1 605 ? 191.058 67.553 124.539 1.00 25.36 602 PRO B N 1
ATOM 9790 C CA . PRO B 1 605 ? 191.213 67.277 125.970 1.00 25.70 602 PRO B CA 1
ATOM 9791 C C . PRO B 1 605 ? 191.998 68.393 126.660 1.00 29.56 602 PRO B C 1
ATOM 9792 O O . PRO B 1 605 ? 192.844 69.029 126.038 1.00 27.42 602 PRO B O 1
ATOM 9796 N N . LYS B 1 606 ? 191.768 68.562 127.959 1.00 28.21 603 LYS B N 1
ATOM 9797 C CA . LYS B 1 606 ? 192.514 69.573 128.715 1.00 28.01 603 LYS B CA 1
ATOM 9798 C C . LYS B 1 606 ? 193.871 69.013 129.150 1.00 27.31 603 LYS B C 1
ATOM 9799 O O . LYS B 1 606 ? 194.829 69.748 129.254 1.00 32.19 603 LYS B O 1
ATOM 9805 N N . ASN B 1 607 ? 193.967 67.702 129.352 1.00 28.14 604 ASN B N 1
ATOM 9806 C CA . ASN B 1 607 ? 195.188 67.086 129.829 1.00 27.75 604 ASN B CA 1
ATOM 9807 C C . ASN B 1 607 ? 195.644 66.016 128.834 1.00 31.32 604 ASN B C 1
ATOM 9808 O O . ASN B 1 607 ? 194.855 65.167 128.422 1.00 28.59 604 ASN B O 1
ATOM 9813 N N . GLN B 1 608 ? 196.949 65.984 128.562 1.00 27.27 605 GLN B N 1
ATOM 9814 C CA . GLN B 1 608 ? 197.568 64.916 127.797 1.00 27.42 605 GLN B CA 1
ATOM 9815 C C . GLN B 1 608 ? 198.900 64.540 128.432 1.00 32.12 605 GLN B C 1
ATOM 9816 O O . GLN B 1 608 ? 199.652 65.407 128.880 1.00 34.67 605 GLN B O 1
ATOM 9822 N N . ALA B 1 609 ? 199.180 63.238 128.434 1.00 28.54 606 ALA B N 1
ATOM 9823 C CA . ALA B 1 609 ? 200.459 62.706 128.817 1.00 30.06 606 ALA B CA 1
ATOM 9824 C C . ALA B 1 609 ? 200.830 61.640 127.801 1.00 30.29 606 ALA B C 1
ATOM 9825 O O . ALA B 1 609 ? 200.029 60.735 127.519 1.00 28.50 606 ALA B O 1
ATOM 9827 N N . LYS B 1 610 ? 202.005 61.800 127.187 1.00 25.00 607 LYS B N 1
ATOM 9828 C CA . LYS B 1 610 ? 202.462 60.880 126.185 1.00 24.04 607 LYS B CA 1
ATOM 9829 C C . LYS B 1 610 ? 203.910 60.531 126.488 1.00 27.76 607 LYS B C 1
ATOM 9830 O O . LYS B 1 610 ? 204.695 61.405 126.780 1.00 30.33 607 LYS B O 1
ATOM 9836 N N . LEU B 1 611 ? 204.259 59.271 126.285 1.00 26.83 608 LEU B N 1
ATOM 9837 C CA . LEU B 1 611 ? 205.627 58.817 126.453 1.00 30.84 608 LEU B CA 1
ATOM 9838 C C . LEU B 1 611 ? 205.901 57.674 125.491 1.00 32.66 608 LEU B C 1
ATOM 9839 O O . LEU B 1 611 ? 205.164 56.683 125.449 1.00 28.33 608 LEU B O 1
ATOM 9844 N N . GLY B 1 612 ? 206.965 57.837 124.708 1.00 25.63 609 GLY B N 1
ATOM 9845 C CA . GLY B 1 612 ? 207.511 56.818 123.873 1.00 27.17 609 GLY B CA 1
ATOM 9846 C C . GLY B 1 612 ? 208.919 56.464 124.322 1.00 31.79 609 GLY B C 1
ATOM 9847 O O . GLY B 1 612 ? 209.724 57.356 124.589 1.00 31.00 609 GLY B O 1
ATOM 9848 N N . ALA B 1 613 ? 209.146 55.172 124.558 1.00 31.38 610 ALA B N 1
ATOM 9849 C CA . ALA B 1 613 ? 210.428 54.675 125.071 1.00 31.15 610 ALA B CA 1
ATOM 9850 C C . ALA B 1 613 ? 210.927 53.552 124.177 1.00 32.91 610 ALA B C 1
ATOM 9851 O O . ALA B 1 613 ? 210.122 52.806 123.627 1.00 31.65 610 ALA B O 1
ATOM 9853 N N . GLU B 1 614 ? 212.260 53.477 123.998 1.00 27.98 611 GLU B N 1
ATOM 9854 C CA . GLU B 1 614 ? 212.913 52.404 123.300 1.00 30.57 611 GLU B CA 1
ATOM 9855 C C . GLU B 1 614 ? 214.141 51.983 124.121 1.00 32.15 611 GLU B C 1
ATOM 9856 O O . GLU B 1 614 ? 214.729 52.807 124.822 1.00 31.75 611 GLU B O 1
ATOM 9862 N N . TRP B 1 615 ? 214.459 50.694 124.058 1.00 32.20 612 TRP B N 1
ATOM 9863 C CA . TRP B 1 615 ? 215.570 50.088 124.803 1.00 33.93 612 TRP B CA 1
ATOM 9864 C C . TRP B 1 615 ? 216.270 49.115 123.865 1.00 34.31 612 TRP B C 1
ATOM 9865 O O . TRP B 1 615 ? 215.638 48.281 123.235 1.00 33.00 612 TRP B O 1
ATOM 9876 N N . ASP B 1 616 ? 217.590 49.292 123.716 1.00 34.59 613 ASP B N 1
ATOM 9877 C CA . ASP B 1 616 ? 218.380 48.483 122.816 1.00 34.16 613 ASP B CA 1
ATOM 9878 C C . ASP B 1 616 ? 219.160 47.439 123.625 1.00 34.54 613 ASP B C 1
ATOM 9879 O O . ASP B 1 616 ? 219.688 47.760 124.692 1.00 36.90 613 ASP B O 1
ATOM 9884 N N A THR B 1 617 ? 219.279 46.228 123.084 0.50 36.35 614 THR B N 1
ATOM 9885 N N B THR B 1 617 ? 219.272 46.239 123.050 0.50 34.63 614 THR B N 1
ATOM 9886 C CA A THR B 1 617 ? 220.217 45.251 123.618 0.50 39.23 614 THR B CA 1
ATOM 9887 C CA B THR B 1 617 ? 220.097 45.149 123.563 0.50 37.06 614 THR B CA 1
ATOM 9888 C C A THR B 1 617 ? 220.784 44.429 122.460 0.50 40.98 614 THR B C 1
ATOM 9889 C C B THR B 1 617 ? 220.802 44.466 122.393 0.50 39.79 614 THR B C 1
ATOM 9890 O O A THR B 1 617 ? 220.148 44.264 121.423 0.50 36.60 614 THR B O 1
ATOM 9891 O O B THR B 1 617 ? 220.186 44.254 121.348 0.50 35.02 614 THR B O 1
ATOM 9898 N N . GLN B 1 618 ? 222.049 44.031 122.610 1.00 39.25 615 GLN B N 1
ATOM 9899 C CA . GLN B 1 618 ? 222.759 43.214 121.633 1.00 40.33 615 GLN B CA 1
ATOM 9900 C C . GLN B 1 618 ? 222.217 41.784 121.668 1.00 38.33 615 GLN B C 1
ATOM 9901 O O . GLN B 1 618 ? 222.051 41.215 122.723 1.00 44.12 615 GLN B O 1
ATOM 9907 N N . VAL B 1 619 ? 221.869 41.240 120.503 1.00 41.86 616 VAL B N 1
ATOM 9908 C CA . VAL B 1 619 ? 221.361 39.870 120.419 1.00 47.55 616 VAL B CA 1
ATOM 9909 C C . VAL B 1 619 ? 221.982 39.239 119.182 1.00 55.91 616 VAL B C 1
ATOM 9910 O O . VAL B 1 619 ? 221.697 39.674 118.055 1.00 58.10 616 VAL B O 1
ATOM 9914 N N . ALA B 1 620 ? 222.812 38.214 119.416 1.00 46.81 617 ALA B N 1
ATOM 9915 C CA . ALA B 1 620 ? 223.594 37.601 118.369 1.00 45.97 617 ALA B CA 1
ATOM 9916 C C . ALA B 1 620 ? 224.308 38.720 117.608 1.00 48.76 617 ALA B C 1
ATOM 9917 O O . ALA B 1 620 ? 224.760 39.686 118.241 1.00 53.46 617 ALA B O 1
ATOM 9919 N N . GLN B 1 621 ? 224.235 38.687 116.276 1.00 45.04 618 GLN B N 1
ATOM 9920 C CA . GLN B 1 621 ? 224.918 39.678 115.438 1.00 67.50 618 GLN B CA 1
ATOM 9921 C C . GLN B 1 621 ? 223.929 40.769 114.989 1.00 52.33 618 GLN B C 1
ATOM 9922 O O . GLN B 1 621 ? 223.736 41.015 113.795 1.00 50.34 618 GLN B O 1
ATOM 9928 N N . GLY B 1 622 ? 223.379 41.493 115.968 1.00 41.90 619 GLY B N 1
ATOM 9929 C CA . GLY B 1 622 ? 222.486 42.620 115.678 1.00 43.19 619 GLY B CA 1
ATOM 9930 C C . GLY B 1 622 ? 221.990 43.281 116.948 1.00 44.51 619 GLY B C 1
ATOM 9931 O O . GLY B 1 622 ? 222.337 42.877 118.040 1.00 42.02 619 GLY B O 1
ATOM 9932 N N . THR B 1 623 ? 221.138 44.295 116.780 1.00 36.43 620 THR B N 1
ATOM 9933 C CA . THR B 1 623 ? 220.603 45.057 117.865 1.00 35.45 620 THR B CA 1
ATOM 9934 C C . THR B 1 623 ? 219.085 44.864 117.912 1.00 36.41 620 THR B C 1
ATOM 9935 O O . THR B 1 623 ? 218.393 45.042 116.895 1.00 32.81 620 THR B O 1
ATOM 9939 N N . LEU B 1 624 ? 218.609 44.408 119.073 1.00 37.01 621 LEU B N 1
ATOM 9940 C CA . LEU B 1 624 ? 217.202 44.249 119.326 1.00 38.42 621 LEU B CA 1
ATOM 9941 C C . LEU B 1 624 ? 216.743 45.497 120.056 1.00 35.18 621 LEU B C 1
ATOM 9942 O O . LEU B 1 624 ? 217.325 45.866 121.063 1.00 36.69 621 LEU B O 1
ATOM 9947 N N . THR B 1 625 ? 215.678 46.121 119.539 1.00 34.25 622 THR B N 1
ATOM 9948 C CA . THR B 1 625 ? 215.052 47.254 120.200 1.00 33.21 622 THR B CA 1
ATOM 9949 C C . THR B 1 625 ? 213.630 46.859 120.609 1.00 28.76 622 THR B C 1
ATOM 9950 O O . THR B 1 625 ? 212.893 46.329 119.796 1.00 30.76 622 THR B O 1
ATOM 9954 N N . LEU B 1 626 ? 213.298 47.132 121.869 1.00 31.89 623 LEU B N 1
ATOM 9955 C CA . LEU B 1 626 ? 211.945 47.016 122.351 1.00 37.70 623 LEU B CA 1
ATOM 9956 C C . LEU B 1 626 ? 211.401 48.422 122.570 1.00 35.12 623 LEU B C 1
ATOM 9957 O O . LEU B 1 626 ? 212.096 49.280 123.100 1.00 33.74 623 LEU B O 1
ATOM 9962 N N . SER B 1 627 ? 210.134 48.620 122.183 1.00 27.81 624 SER B N 1
ATOM 9963 C CA . SER B 1 627 ? 209.529 49.899 122.288 1.00 29.47 624 SER B CA 1
ATOM 9964 C C . SER B 1 627 ? 208.150 49.804 122.951 1.00 27.75 624 SER B C 1
ATOM 9965 O O . SER B 1 627 ? 207.415 48.826 122.785 1.00 28.71 624 SER B O 1
ATOM 9968 N N . GLY B 1 628 ? 207.792 50.902 123.611 1.00 28.18 625 GLY B N 1
ATOM 9969 C CA . GLY B 1 628 ? 206.450 51.122 124.112 1.00 32.57 625 GLY B CA 1
ATOM 9970 C C . GLY B 1 628 ? 206.048 52.578 124.051 1.00 33.12 625 GLY B C 1
ATOM 9971 O O . GLY B 1 628 ? 206.888 53.477 124.134 1.00 32.78 625 GLY B O 1
ATOM 9972 N N . ASN B 1 629 ? 204.743 52.799 123.883 1.00 25.97 626 ASN B N 1
ATOM 9973 C CA . ASN B 1 629 ? 204.143 54.109 123.942 1.00 26.22 626 ASN B CA 1
ATOM 9974 C C . ASN B 1 629 ? 202.901 54.051 124.827 1.00 28.28 626 ASN B C 1
ATOM 9975 O O . ASN B 1 629 ? 202.131 53.083 124.775 1.00 27.50 626 ASN B O 1
ATOM 9980 N N . ILE B 1 630 ? 202.701 55.128 125.578 1.00 26.93 627 ILE B N 1
ATOM 9981 C CA . ILE B 1 630 ? 201.460 55.409 126.252 1.00 29.03 627 ILE B CA 1
ATOM 9982 C C . ILE B 1 630 ? 200.960 56.785 125.814 1.00 31.61 627 ILE B C 1
ATOM 9983 O O . ILE B 1 630 ? 201.736 57.702 125.533 1.00 29.01 627 ILE B O 1
ATOM 9988 N N . ASN B 1 631 ? 199.636 56.882 125.705 1.00 29.58 628 ASN B N 1
ATOM 9989 C CA . ASN B 1 631 ? 198.954 58.082 125.264 1.00 29.13 628 ASN B CA 1
ATOM 9990 C C . ASN B 1 631 ? 197.679 58.198 126.098 1.00 28.78 628 ASN B C 1
ATOM 9991 O O . ASN B 1 631 ? 196.743 57.433 125.904 1.00 28.41 628 ASN B O 1
ATOM 9996 N N . ALA B 1 632 ? 197.714 59.089 127.079 1.00 25.86 629 ALA B N 1
ATOM 9997 C CA . ALA B 1 632 ? 196.646 59.264 128.051 1.00 28.34 629 ALA B CA 1
ATOM 9998 C C . ALA B 1 632 ? 196.091 60.681 127.947 1.00 30.14 629 ALA B C 1
ATOM 9999 O O . ALA B 1 632 ? 196.817 61.665 128.112 1.00 30.81 629 ALA B O 1
ATOM 10001 N N . VAL B 1 633 ? 194.774 60.777 127.732 1.00 26.72 630 VAL B N 1
ATOM 10002 C CA . VAL B 1 633 ? 194.100 62.048 127.693 1.00 27.65 630 VAL B CA 1
ATOM 10003 C C . VAL B 1 633 ? 192.863 62.030 128.592 1.00 30.02 630 VAL B C 1
ATOM 10004 O O . VAL B 1 633 ? 192.294 60.975 128.857 1.00 31.22 630 VAL B O 1
ATOM 10008 N N . SER B 1 634 ? 192.416 63.236 128.946 1.00 26.28 631 SER B N 1
ATOM 10009 C CA . SER B 1 634 ? 191.227 63.490 129.737 1.00 31.60 631 SER B CA 1
ATOM 10010 C C . SER B 1 634 ? 190.011 63.730 128.820 1.00 29.65 631 SER B C 1
ATOM 10011 O O . SER B 1 634 ? 190.096 63.579 127.599 1.00 27.16 631 SER B O 1
ATOM 10014 N N . LYS B 1 635 ? 188.854 64.027 129.415 1.00 27.01 632 LYS B N 1
ATOM 10015 C CA . LYS B 1 635 ? 187.588 64.050 128.690 1.00 29.50 632 LYS B CA 1
ATOM 10016 C C . LYS B 1 635 ? 187.544 65.187 127.661 1.00 28.11 632 LYS B C 1
ATOM 10017 O O . LYS B 1 635 ? 188.245 66.195 127.759 1.00 27.39 632 LYS B O 1
ATOM 10023 N N . GLN B 1 636 ? 186.652 65.044 126.682 1.00 27.10 633 GLN B N 1
ATOM 10024 C CA . GLN B 1 636 ? 186.414 66.090 125.696 1.00 23.50 633 GLN B CA 1
ATOM 10025 C C . GLN B 1 636 ? 184.918 66.365 125.637 1.00 24.49 633 GLN B C 1
ATOM 10026 O O . GLN B 1 636 ? 184.120 65.444 125.604 1.00 26.44 633 GLN B O 1
ATOM 10032 N N . TYR B 1 637 ? 184.569 67.637 125.484 1.00 23.11 634 TYR B N 1
ATOM 10033 C CA . TYR B 1 637 ? 183.206 68.027 125.247 1.00 25.90 634 TYR B CA 1
ATOM 10034 C C . TYR B 1 637 ? 182.869 67.833 123.765 1.00 28.39 634 TYR B C 1
ATOM 10035 O O . TYR B 1 637 ? 183.706 68.018 122.889 1.00 28.75 634 TYR B O 1
ATOM 10044 N N . ILE B 1 638 ? 181.603 67.483 123.528 1.00 25.23 635 ILE B N 1
ATOM 10045 C CA . ILE B 1 638 ? 181.110 67.166 122.203 1.00 25.44 635 ILE B CA 1
ATOM 10046 C C . ILE B 1 638 ? 180.292 68.335 121.661 1.00 24.66 635 ILE B C 1
ATOM 10047 O O . ILE B 1 638 ? 180.196 68.515 120.425 1.00 25.51 635 ILE B O 1
ATOM 10052 N N . ASN B 1 639 ? 179.732 69.161 122.563 1.00 25.82 636 ASN B N 1
ATOM 10053 C CA . ASN B 1 639 ? 179.023 70.362 122.122 1.00 26.77 636 ASN B CA 1
ATOM 10054 C C . ASN B 1 639 ? 179.475 71.570 122.954 1.00 24.31 636 ASN B C 1
ATOM 10055 O O . ASN B 1 639 ? 180.045 71.426 124.022 1.00 27.35 636 ASN B O 1
ATOM 10060 N N . ALA B 1 640 ? 179.258 72.756 122.391 1.00 26.79 637 ALA B N 1
ATOM 10061 C CA . ALA B 1 640 ? 179.703 74.027 122.993 1.00 29.96 637 ALA B CA 1
ATOM 10062 C C . ALA B 1 640 ? 178.876 74.351 124.243 1.00 29.96 637 ALA B C 1
ATOM 10063 O O . ALA B 1 640 ? 179.346 75.088 125.123 1.00 29.82 637 ALA B O 1
ATOM 10065 N N . GLU B 1 641 ? 177.666 73.775 124.330 1.00 26.89 638 GLU B N 1
ATOM 10066 C CA . GLU B 1 641 ? 176.812 73.866 125.521 1.00 30.86 638 GLU B CA 1
ATOM 10067 C C . GLU B 1 641 ? 177.424 73.083 126.681 1.00 30.58 638 GLU B C 1
ATOM 10068 O O . GLU B 1 641 ? 177.048 73.290 127.837 1.00 31.71 638 GLU B O 1
ATOM 10074 N N . ASN B 1 642 ? 178.371 72.180 126.372 1.00 30.53 639 ASN B N 1
ATOM 10075 C CA . ASN B 1 642 ? 179.060 71.347 127.334 1.00 26.38 639 ASN B CA 1
ATOM 10076 C C . ASN B 1 642 ? 178.056 70.458 128.088 1.00 33.13 639 ASN B C 1
ATOM 10077 O O . ASN B 1 642 ? 178.295 70.071 129.234 1.00 32.29 639 ASN B O 1
ATOM 10082 N N . THR B 1 643 ? 177.014 70.009 127.389 1.00 29.42 640 THR B N 1
ATOM 10083 C CA . THR B 1 643 ? 176.052 69.074 127.966 1.00 31.27 640 THR B CA 1
ATOM 10084 C C . THR B 1 643 ? 176.317 67.656 127.471 1.00 33.27 640 THR B C 1
ATOM 10085 O O . THR B 1 643 ? 175.707 66.722 127.948 1.00 29.63 640 THR B O 1
ATOM 10089 N N . LEU B 1 644 ? 177.186 67.506 126.466 1.00 25.97 641 LEU B N 1
ATOM 10090 C CA . LEU B 1 644 ? 177.612 66.195 126.013 1.00 26.42 641 LEU B CA 1
ATOM 10091 C C . LEU B 1 644 ? 179.139 66.137 126.055 1.00 28.21 641 LEU B C 1
ATOM 10092 O O . LEU B 1 644 ? 179.795 67.099 125.674 1.00 26.14 641 LEU B O 1
ATOM 10097 N N . SER B 1 645 ? 179.670 64.997 126.498 1.00 25.26 642 SER B N 1
ATOM 10098 C CA . SER B 1 645 ? 181.102 64.779 126.608 1.00 26.64 642 SER B CA 1
ATOM 10099 C C . SER B 1 645 ? 181.389 63.301 126.420 1.00 27.30 642 SER B C 1
ATOM 10100 O O . SER B 1 645 ? 180.492 62.449 126.548 1.00 26.01 642 SER B O 1
ATOM 10103 N N . VAL B 1 646 ? 182.659 63.012 126.135 1.00 26.39 643 VAL B N 1
ATOM 10104 C CA . VAL B 1 646 ? 183.170 61.679 126.113 1.00 25.08 643 VAL B CA 1
ATOM 10105 C C . VAL B 1 646 ? 184.341 61.616 127.077 1.00 26.97 643 VAL B C 1
ATOM 10106 O O . VAL B 1 646 ? 185.071 62.594 127.238 1.00 26.40 643 VAL B O 1
ATOM 10110 N N . PRO B 1 647 ? 184.578 60.455 127.716 1.00 25.70 644 PRO B N 1
ATOM 10111 C CA . PRO B 1 647 ? 185.606 60.372 128.754 1.00 29.24 644 PRO B CA 1
ATOM 10112 C C . PRO B 1 647 ? 187.019 60.387 128.153 1.00 31.76 644 PRO B C 1
ATOM 10113 O O . PRO B 1 647 ? 187.205 60.106 126.952 1.00 32.03 644 PRO B O 1
ATOM 10117 N N . GLY B 1 648 ? 188.012 60.593 129.020 1.00 31.06 645 GLY B N 1
ATOM 10118 C CA . GLY B 1 648 ? 189.393 60.323 128.659 1.00 36.20 645 GLY B CA 1
ATOM 10119 C C . GLY B 1 648 ? 189.604 58.871 128.281 1.00 38.95 645 GLY B C 1
ATOM 10120 O O . GLY B 1 648 ? 188.734 58.034 128.508 1.00 35.00 645 GLY B O 1
ATOM 10121 N N . ARG B 1 649 ? 190.723 58.583 127.610 1.00 32.65 646 ARG B N 1
ATOM 10122 C CA . ARG B 1 649 ? 191.156 57.210 127.391 1.00 30.44 646 ARG B CA 1
ATOM 10123 C C . ARG B 1 649 ? 192.683 57.151 127.380 1.00 31.31 646 ARG B C 1
ATOM 10124 O O . ARG B 1 649 ? 193.370 58.160 127.171 1.00 28.33 646 ARG B O 1
ATOM 10132 N N . THR B 1 650 ? 193.187 55.946 127.623 1.00 26.52 647 THR B N 1
ATOM 10133 C CA . THR B 1 650 ? 194.591 55.644 127.618 1.00 26.46 647 THR B CA 1
ATOM 10134 C C . THR B 1 650 ? 194.828 54.533 126.610 1.00 31.10 647 THR B C 1
ATOM 10135 O O . THR B 1 650 ? 194.180 53.495 126.652 1.00 28.84 647 THR B O 1
ATOM 10139 N N . LEU B 1 651 ? 195.771 54.761 125.697 1.00 22.78 648 LEU B N 1
ATOM 10140 C CA . LEU B 1 651 ? 196.098 53.823 124.668 1.00 25.43 648 LEU B CA 1
ATOM 10141 C C . LEU B 1 651 ? 197.553 53.392 124.852 1.00 25.16 648 LEU B C 1
ATOM 10142 O O . LEU B 1 651 ? 198.419 54.250 125.102 1.00 28.63 648 LEU B O 1
ATOM 10147 N N . LEU B 1 652 ? 197.816 52.106 124.604 1.00 24.03 649 LEU B N 1
ATOM 10148 C CA . LEU B 1 652 ? 199.155 51.551 124.682 1.00 28.34 649 LEU B CA 1
ATOM 10149 C C . LEU B 1 652 ? 199.565 51.038 123.305 1.00 29.35 649 LEU B C 1
ATOM 10150 O O . LEU B 1 652 ? 198.762 50.373 122.636 1.00 26.24 649 LEU B O 1
ATOM 10155 N N . ASP B 1 653 ? 200.875 51.130 123.018 1.00 25.36 650 ASP B N 1
ATOM 10156 C CA . ASP B 1 653 ? 201.472 50.533 121.825 1.00 26.33 650 ASP B CA 1
ATOM 10157 C C . ASP B 1 653 ? 202.767 49.822 122.250 1.00 22.26 650 ASP B C 1
ATOM 10158 O O . ASP B 1 653 ? 203.419 50.264 123.188 1.00 28.05 650 ASP B O 1
ATOM 10163 N N . VAL B 1 654 ? 203.164 48.798 121.504 1.00 27.43 651 VAL B N 1
ATOM 10164 C CA . VAL B 1 654 ? 204.399 48.101 121.730 1.00 27.46 651 VAL B CA 1
ATOM 10165 C C . VAL B 1 654 ? 205.012 47.758 120.393 1.00 31.51 651 VAL B C 1
ATOM 10166 O O . VAL B 1 654 ? 204.322 47.544 119.408 1.00 31.84 651 VAL B O 1
ATOM 10170 N N . GLY B 1 655 ? 206.338 47.619 120.394 1.00 29.22 652 GLY B N 1
ATOM 10171 C CA . GLY B 1 655 ? 207.004 47.212 119.202 1.00 28.58 652 GLY B CA 1
ATOM 10172 C C . GLY B 1 655 ? 208.341 46.548 119.490 1.00 27.37 652 GLY B C 1
ATOM 10173 O O . GLY B 1 655 ? 208.854 46.626 120.580 1.00 29.40 652 GLY B O 1
ATOM 10174 N N . ALA B 1 656 ? 208.868 45.909 118.456 1.00 30.49 653 ALA B N 1
ATOM 10175 C CA . ALA B 1 656 ? 210.194 45.387 118.466 1.00 39.57 653 ALA B CA 1
ATOM 10176 C C . ALA B 1 656 ? 210.811 45.662 117.102 1.00 32.92 653 ALA B C 1
ATOM 10177 O O . ALA B 1 656 ? 210.138 45.584 116.076 1.00 32.21 653 ALA B O 1
ATOM 10179 N N . ARG B 1 657 ? 212.132 45.861 117.117 1.00 31.38 654 ARG B N 1
ATOM 10180 C CA . ARG B 1 657 ? 212.911 46.064 115.930 1.00 31.58 654 ARG B CA 1
ATOM 10181 C C . ARG B 1 657 ? 214.207 45.254 116.059 1.00 31.15 654 ARG B C 1
ATOM 10182 O O . ARG B 1 657 ? 214.822 45.250 117.112 1.00 31.99 654 ARG B O 1
ATOM 10190 N N . TYR B 1 658 ? 214.602 44.614 114.971 1.00 32.54 655 TYR B N 1
ATOM 10191 C CA . TYR B 1 658 ? 215.868 43.913 114.913 1.00 36.37 655 TYR B CA 1
ATOM 10192 C C . TYR B 1 658 ? 216.649 44.407 113.701 1.00 29.58 655 TYR B C 1
ATOM 10193 O O . TYR B 1 658 ? 216.213 44.222 112.553 1.00 31.77 655 TYR B O 1
ATOM 10202 N N A SER B 1 659 ? 217.829 44.977 113.967 0.50 36.26 656 SER B N 1
ATOM 10203 N N B SER B 1 659 ? 217.832 44.969 113.978 0.50 33.82 656 SER B N 1
ATOM 10204 C CA A SER B 1 659 ? 218.713 45.467 112.921 0.50 36.73 656 SER B CA 1
ATOM 10205 C CA B SER B 1 659 ? 218.736 45.467 112.959 0.50 32.50 656 SER B CA 1
ATOM 10206 C C A SER B 1 659 ? 219.994 44.624 112.900 0.50 38.63 656 SER B C 1
ATOM 10207 C C B SER B 1 659 ? 219.990 44.589 112.913 0.50 35.58 656 SER B C 1
ATOM 10208 O O A SER B 1 659 ? 220.657 44.441 113.925 0.50 37.91 656 SER B O 1
ATOM 10209 O O B SER B 1 659 ? 220.678 44.421 113.924 0.50 35.29 656 SER B O 1
ATOM 10214 N N . THR B 1 660 ? 220.306 44.096 111.717 1.00 37.30 657 THR B N 1
ATOM 10215 C CA . THR B 1 660 ? 221.438 43.208 111.527 1.00 45.48 657 THR B CA 1
ATOM 10216 C C . THR B 1 660 ? 221.968 43.404 110.104 1.00 42.08 657 THR B C 1
ATOM 10217 O O . THR B 1 660 ? 221.549 44.340 109.411 1.00 40.38 657 THR B O 1
ATOM 10221 N N . LYS B 1 661 ? 222.835 42.490 109.654 1.00 45.44 658 LYS B N 1
ATOM 10222 C CA . LYS B 1 661 ? 223.286 42.444 108.264 1.00 45.93 658 LYS B CA 1
ATOM 10223 C C . LYS B 1 661 ? 223.178 41.011 107.751 1.00 41.14 658 LYS B C 1
ATOM 10224 O O . LYS B 1 661 ? 223.422 40.090 108.482 1.00 48.76 658 LYS B O 1
ATOM 10230 N N . VAL B 1 662 ? 222.861 40.859 106.466 1.00 44.49 659 VAL B N 1
ATOM 10231 C CA . VAL B 1 662 ? 222.864 39.583 105.788 1.00 50.51 659 VAL B CA 1
ATOM 10232 C C . VAL B 1 662 ? 223.845 39.693 104.622 1.00 57.75 659 VAL B C 1
ATOM 10233 O O . VAL B 1 662 ? 223.630 40.512 103.711 1.00 55.68 659 VAL B O 1
ATOM 10237 N N . GLU B 1 663 ? 224.988 39.006 104.748 1.00 55.62 660 GLU B N 1
ATOM 10238 C CA . GLU B 1 663 ? 226.078 39.104 103.763 1.00 57.08 660 GLU B CA 1
ATOM 10239 C C . GLU B 1 663 ? 226.546 40.563 103.666 1.00 46.24 660 GLU B C 1
ATOM 10240 O O . GLU B 1 663 ? 226.726 41.091 102.576 1.00 53.68 660 GLU B O 1
ATOM 10246 N N . ASP B 1 664 ? 226.601 41.238 104.814 1.00 43.65 661 ASP B N 1
ATOM 10247 C CA . ASP B 1 664 ? 227.057 42.615 104.928 1.00 50.95 661 ASP B CA 1
ATOM 10248 C C . ASP B 1 664 ? 226.020 43.626 104.382 1.00 51.08 661 ASP B C 1
ATOM 10249 O O . ASP B 1 664 ? 226.289 44.824 104.366 1.00 46.83 661 ASP B O 1
ATOM 10254 N N . HIS B 1 665 ? 224.820 43.178 104.007 1.00 41.29 662 HIS B N 1
ATOM 10255 C CA . HIS B 1 665 ? 223.725 44.122 103.627 1.00 44.56 662 HIS B CA 1
ATOM 10256 C C . HIS B 1 665 ? 222.838 44.434 104.831 1.00 39.25 662 HIS B C 1
ATOM 10257 O O . HIS B 1 665 ? 222.273 43.522 105.431 1.00 39.80 662 HIS B O 1
ATOM 10264 N N . PRO B 1 666 ? 222.724 45.714 105.258 1.00 40.98 663 PRO B N 1
ATOM 10265 C CA . PRO B 1 666 ? 221.816 46.091 106.345 1.00 37.64 663 PRO B CA 1
ATOM 10266 C C . PRO B 1 666 ? 220.378 45.601 106.101 1.00 35.73 663 PRO B C 1
ATOM 10267 O O . PRO B 1 666 ? 219.859 45.725 105.001 1.00 35.30 663 PRO B O 1
ATOM 10271 N N . VAL B 1 667 ? 219.806 44.958 107.126 1.00 38.45 664 VAL B N 1
ATOM 10272 C CA . VAL B 1 667 ? 218.423 44.466 107.133 1.00 35.31 664 VAL B CA 1
ATOM 10273 C C . VAL B 1 667 ? 217.804 44.862 108.480 1.00 35.81 664 VAL B C 1
ATOM 10274 O O . VAL B 1 667 ? 218.445 44.763 109.535 1.00 36.36 664 VAL B O 1
ATOM 10278 N N . THR B 1 668 ? 216.576 45.389 108.423 1.00 33.14 665 THR B N 1
ATOM 10279 C CA . THR B 1 668 ? 215.837 45.741 109.614 1.00 30.58 665 THR B CA 1
ATOM 10280 C C . THR B 1 668 ? 214.433 45.121 109.549 1.00 31.71 665 THR B C 1
ATOM 10281 O O . THR B 1 668 ? 213.727 45.267 108.551 1.00 31.73 665 THR B O 1
ATOM 10285 N N . PHE B 1 669 ? 214.072 44.422 110.629 1.00 31.35 666 PHE B N 1
ATOM 10286 C CA . PHE B 1 669 ? 212.755 43.834 110.834 1.00 33.09 666 PHE B CA 1
ATOM 10287 C C . PHE B 1 669 ? 212.025 44.676 111.870 1.00 28.71 666 PHE B C 1
ATOM 10288 O O . PHE B 1 669 ? 212.601 45.032 112.900 1.00 31.94 666 PHE B O 1
ATOM 10296 N N . ARG B 1 670 ? 210.758 45.011 111.586 1.00 30.92 667 ARG B N 1
ATOM 10297 C CA . ARG B 1 670 ? 209.980 45.864 112.499 1.00 29.84 667 ARG B CA 1
ATOM 10298 C C . ARG B 1 670 ? 208.591 45.248 112.701 1.00 29.08 667 ARG B C 1
ATOM 10299 O O . ARG B 1 670 ? 207.967 44.794 111.746 1.00 29.89 667 ARG B O 1
ATOM 10307 N N . ALA B 1 671 ? 208.161 45.211 113.961 1.00 29.30 668 ALA B N 1
ATOM 10308 C CA . ALA B 1 671 ? 206.833 44.767 114.340 1.00 30.87 668 ALA B CA 1
ATOM 10309 C C . ALA B 1 671 ? 206.267 45.751 115.351 1.00 27.11 668 ALA B C 1
ATOM 10310 O O . ALA B 1 671 ? 206.933 46.088 116.319 1.00 33.03 668 ALA B O 1
ATOM 10312 N N . ASN B 1 672 ? 205.034 46.214 115.098 1.00 29.87 669 ASN B N 1
ATOM 10313 C CA . ASN B 1 672 ? 204.367 47.177 115.963 1.00 26.19 669 ASN B CA 1
ATOM 10314 C C . ASN B 1 672 ? 202.897 46.762 116.155 1.00 27.44 669 ASN B C 1
ATOM 10315 O O . ASN B 1 672 ? 202.244 46.291 115.227 1.00 29.43 669 ASN B O 1
ATOM 10320 N N . ILE B 1 673 ? 202.422 46.915 117.388 1.00 26.42 670 ILE B N 1
ATOM 10321 C CA . ILE B 1 673 ? 201.013 46.807 117.719 1.00 29.04 670 ILE B CA 1
ATOM 10322 C C . ILE B 1 673 ? 200.573 48.151 118.288 1.00 29.50 670 ILE B C 1
ATOM 10323 O O . ILE B 1 673 ? 201.113 48.615 119.288 1.00 28.23 670 ILE B O 1
ATOM 10328 N N . TYR B 1 674 ? 199.569 48.762 117.640 1.00 26.62 671 TYR B N 1
ATOM 10329 C CA . TYR B 1 674 ? 199.008 50.005 118.103 1.00 25.60 671 TYR B CA 1
ATOM 10330 C C . TYR B 1 674 ? 197.648 49.682 118.731 1.00 24.71 671 TYR B C 1
ATOM 10331 O O . TYR B 1 674 ? 196.932 48.850 118.208 1.00 24.72 671 TYR B O 1
ATOM 10340 N N . ASN B 1 675 ? 197.267 50.468 119.732 1.00 25.30 672 ASN B N 1
ATOM 10341 C CA . ASN B 1 675 ? 196.057 50.253 120.521 1.00 25.31 672 ASN B CA 1
ATOM 10342 C C . ASN B 1 675 ? 196.001 48.774 120.942 1.00 28.39 672 ASN B C 1
ATOM 10343 O O . ASN B 1 675 ? 195.056 48.031 120.599 1.00 25.56 672 ASN B O 1
ATOM 10348 N N . LEU B 1 676 ? 197.034 48.332 121.654 1.00 28.96 673 LEU B N 1
ATOM 10349 C CA . LEU B 1 676 ? 197.199 46.906 121.899 1.00 28.84 673 LEU B CA 1
ATOM 10350 C C . LEU B 1 676 ? 196.084 46.338 122.786 1.00 27.80 673 LEU B C 1
ATOM 10351 O O . LEU B 1 676 ? 195.774 45.142 122.662 1.00 29.56 673 LEU B O 1
ATOM 10356 N N . THR B 1 677 ? 195.480 47.157 123.635 1.00 27.03 674 THR B N 1
ATOM 10357 C CA . THR B 1 677 ? 194.331 46.692 124.455 1.00 32.78 674 THR B CA 1
ATOM 10358 C C . THR B 1 677 ? 193.013 46.695 123.658 1.00 40.44 674 THR B C 1
ATOM 10359 O O . THR B 1 677 ? 192.002 46.214 124.149 1.00 31.49 674 THR B O 1
ATOM 10363 N N . ASN B 1 678 ? 193.024 47.225 122.430 1.00 31.43 675 ASN B N 1
ATOM 10364 C CA . ASN B 1 678 ? 191.836 47.286 121.589 1.00 26.21 675 ASN B CA 1
ATOM 10365 C C . ASN B 1 678 ? 190.720 48.068 122.287 1.00 26.51 675 ASN B C 1
ATOM 10366 O O . ASN B 1 678 ? 189.528 47.733 122.163 1.00 28.12 675 ASN B O 1
ATOM 10371 N N . LYS B 1 679 ? 191.085 49.203 122.869 1.00 24.28 676 LYS B N 1
ATOM 10372 C CA . LYS B 1 679 ? 190.136 50.078 123.504 1.00 29.60 676 LYS B CA 1
ATOM 10373 C C . LYS B 1 679 ? 189.166 50.683 122.476 1.00 32.02 676 LYS B C 1
ATOM 10374 O O . LYS B 1 679 ? 189.591 51.355 121.519 1.00 25.85 676 LYS B O 1
ATOM 10380 N N . ALA B 1 680 ? 187.872 50.584 122.789 1.00 25.34 677 ALA B N 1
ATOM 10381 C CA . ALA B 1 680 ? 186.785 51.259 122.064 1.00 26.80 677 ALA B CA 1
ATOM 10382 C C . ALA B 1 680 ? 186.556 52.627 122.680 1.00 27.11 677 ALA B C 1
ATOM 10383 O O . ALA B 1 680 ? 186.240 52.724 123.871 1.00 29.18 677 ALA B O 1
ATOM 10385 N N . TYR B 1 681 ? 186.639 53.692 121.865 1.00 23.53 678 TYR B N 1
ATOM 10386 C CA . TYR B 1 681 ? 186.352 55.024 122.356 1.00 22.81 678 TYR B CA 1
ATOM 10387 C C . TYR B 1 681 ? 185.795 55.911 121.240 1.00 22.45 678 TYR B C 1
ATOM 10388 O O . TYR B 1 681 ? 186.099 55.705 120.064 1.00 24.93 678 TYR B O 1
ATOM 10397 N N . TRP B 1 682 ? 184.957 56.866 121.654 1.00 24.07 679 TRP B N 1
ATOM 10398 C CA . TRP B 1 682 ? 184.454 57.934 120.829 1.00 24.25 679 TRP B CA 1
ATOM 10399 C C . TRP B 1 682 ? 185.439 59.096 120.926 1.00 23.77 679 TRP B C 1
ATOM 10400 O O . TRP B 1 682 ? 185.859 59.466 122.021 1.00 26.03 679 TRP B O 1
ATOM 10411 N N . ALA B 1 683 ? 185.602 59.798 119.804 1.00 22.39 680 ALA B N 1
ATOM 10412 C CA . ALA B 1 683 ? 186.247 61.104 119.805 1.00 21.33 680 ALA B CA 1
ATOM 10413 C C . ALA B 1 683 ? 185.678 61.927 118.653 1.00 25.52 680 ALA B C 1
ATOM 10414 O O . ALA B 1 683 ? 184.948 61.395 117.819 1.00 23.61 680 ALA B O 1
ATOM 10416 N N . GLN B 1 684 ? 185.961 63.239 118.628 1.00 23.55 681 GLN B N 1
ATOM 10417 C CA . GLN B 1 684 ? 185.253 64.102 117.706 1.00 24.94 681 GLN B CA 1
ATOM 10418 C C . GLN B 1 684 ? 186.082 64.292 116.440 1.00 24.11 681 GLN B C 1
ATOM 10419 O O . GLN B 1 684 ? 187.141 64.920 116.479 1.00 23.96 681 GLN B O 1
ATOM 10425 N N . PRO B 1 685 ? 185.564 63.866 115.273 1.00 22.62 682 PRO B N 1
ATOM 10426 C CA . PRO B 1 685 ? 186.194 64.172 113.989 1.00 23.79 682 PRO B CA 1
ATOM 10427 C C . PRO B 1 685 ? 185.716 65.524 113.438 1.00 21.95 682 PRO B C 1
ATOM 10428 O O . PRO B 1 685 ? 184.878 66.185 114.053 1.00 23.13 682 PRO B O 1
ATOM 10432 N N . GLN B 1 686 ? 186.134 65.834 112.208 1.00 24.11 683 GLN B N 1
ATOM 10433 C CA . GLN B 1 686 ? 185.586 66.978 111.457 1.00 24.18 683 GLN B CA 1
ATOM 10434 C C . GLN B 1 686 ? 184.171 66.664 110.951 1.00 24.23 683 GLN B C 1
ATOM 10435 O O . GLN B 1 686 ? 183.884 65.541 110.583 1.00 24.60 683 GLN B O 1
ATOM 10441 N N . LEU B 1 687 ? 183.300 67.670 111.036 1.00 23.86 684 LEU B N 1
ATOM 10442 C CA . LEU B 1 687 ? 181.999 67.793 110.380 1.00 25.02 684 LEU B CA 1
ATOM 10443 C C . LEU B 1 687 ? 180.908 66.999 111.109 1.00 29.82 684 LEU B C 1
ATOM 10444 O O . LEU B 1 687 ? 179.773 67.345 110.981 1.00 32.16 684 LEU B O 1
ATOM 10449 N N . THR B 1 688 ? 181.246 65.905 111.806 1.00 23.97 685 THR B N 1
ATOM 10450 C CA . THR B 1 688 ? 180.270 65.157 112.570 1.00 24.89 685 THR B CA 1
ATOM 10451 C C . THR B 1 688 ? 180.730 65.104 114.034 1.00 22.31 685 THR B C 1
ATOM 10452 O O . THR B 1 688 ? 181.870 65.406 114.330 1.00 24.61 685 THR B O 1
ATOM 10456 N N . ASN B 1 689 ? 179.840 64.669 114.926 1.00 23.42 686 ASN B N 1
ATOM 10457 C CA . ASN B 1 689 ? 180.068 64.798 116.367 1.00 24.15 686 ASN B CA 1
ATOM 10458 C C . ASN B 1 689 ? 181.069 63.759 116.888 1.00 24.65 686 ASN B C 1
ATOM 10459 O O . ASN B 1 689 ? 181.827 64.071 117.820 1.00 25.35 686 ASN B O 1
ATOM 10464 N N . LEU B 1 690 ? 181.002 62.502 116.398 1.00 22.04 687 LEU B N 1
ATOM 10465 C CA . LEU B 1 690 ? 181.723 61.375 116.985 1.00 22.26 687 LEU B CA 1
ATOM 10466 C C . LEU B 1 690 ? 182.223 60.449 115.881 1.00 24.94 687 LEU B C 1
ATOM 10467 O O . LEU B 1 690 ? 181.524 60.196 114.892 1.00 22.76 687 LEU B O 1
ATOM 10472 N N . ALA B 1 691 ? 183.330 59.769 116.183 1.00 23.37 688 ALA B N 1
ATOM 10473 C CA . ALA B 1 691 ? 183.779 58.642 115.410 1.00 22.08 688 ALA B CA 1
ATOM 10474 C C . ALA B 1 691 ? 184.569 57.727 116.339 1.00 22.09 688 ALA B C 1
ATOM 10475 O O . ALA B 1 691 ? 185.173 58.195 117.298 1.00 22.37 688 ALA B O 1
ATOM 10477 N N . LEU B 1 692 ? 184.512 56.427 116.058 1.00 24.12 689 LEU B N 1
ATOM 10478 C CA . LEU B 1 692 ? 185.308 55.469 116.839 1.00 27.08 689 LEU B CA 1
ATOM 10479 C C . LEU B 1 692 ? 186.796 55.624 116.520 1.00 25.90 689 LEU B C 1
ATOM 10480 O O . LEU B 1 692 ? 187.195 55.712 115.343 1.00 24.04 689 LEU B O 1
ATOM 10485 N N . GLY B 1 693 ? 187.620 55.516 117.567 1.00 24.80 690 GLY B N 1
ATOM 10486 C CA . GLY B 1 693 ? 189.057 55.393 117.428 1.00 26.34 690 GLY B CA 1
ATOM 10487 C C . GLY B 1 693 ? 189.467 54.113 116.738 1.00 22.75 690 GLY B C 1
ATOM 10488 O O . GLY B 1 693 ? 188.775 53.116 116.823 1.00 24.55 690 GLY B O 1
ATOM 10489 N N . ALA B 1 694 ? 190.657 54.128 116.126 1.00 21.73 691 ALA B N 1
ATOM 10490 C CA . ALA B 1 694 ? 191.207 52.992 115.441 1.00 23.19 691 ALA B CA 1
ATOM 10491 C C . ALA B 1 694 ? 191.346 51.821 116.416 1.00 26.36 691 ALA B C 1
ATOM 10492 O O . ALA B 1 694 ? 191.737 52.002 117.565 1.00 24.02 691 ALA B O 1
ATOM 10494 N N . PRO B 1 695 ? 191.089 50.584 115.952 1.00 24.09 692 PRO B N 1
ATOM 10495 C CA . PRO B 1 695 ? 191.224 49.402 116.803 1.00 24.35 692 PRO B CA 1
ATOM 10496 C C . PRO B 1 695 ? 192.679 48.941 116.930 1.00 29.46 692 PRO B C 1
ATOM 10497 O O . PRO B 1 695 ? 193.569 49.505 116.308 1.00 26.22 692 PRO B O 1
ATOM 10501 N N . ARG B 1 696 ? 192.892 47.829 117.635 1.00 27.20 693 ARG B N 1
ATOM 10502 C CA . ARG B 1 696 ? 194.198 47.178 117.649 1.00 26.91 693 ARG B CA 1
ATOM 10503 C C . ARG B 1 696 ? 194.628 46.926 116.214 1.00 27.05 693 ARG B C 1
ATOM 10504 O O . ARG B 1 696 ? 193.876 46.378 115.422 1.00 27.88 693 ARG B O 1
ATOM 10512 N N . THR B 1 697 ? 195.851 47.359 115.895 1.00 26.03 694 THR B N 1
ATOM 10513 C CA . THR B 1 697 ? 196.386 47.278 114.552 1.00 24.93 694 THR B CA 1
ATOM 10514 C C . THR B 1 697 ? 197.828 46.747 114.614 1.00 23.69 694 THR B C 1
ATOM 10515 O O . THR B 1 697 ? 198.661 47.273 115.369 1.00 27.01 694 THR B O 1
ATOM 10519 N N . TYR B 1 698 ? 198.110 45.707 113.829 1.00 26.75 695 TYR B N 1
ATOM 10520 C CA . TYR B 1 698 ? 199.440 45.130 113.716 1.00 26.97 695 TYR B CA 1
ATOM 10521 C C . TYR B 1 698 ? 200.112 45.671 112.455 1.00 28.72 695 TYR B C 1
ATOM 10522 O O . TYR B 1 698 ? 199.493 45.700 111.389 1.00 28.64 695 TYR B O 1
ATOM 10531 N N . MET B 1 699 ? 201.397 46.018 112.576 1.00 26.82 696 MET B N 1
ATOM 10532 C CA . MET B 1 699 ? 202.187 46.424 111.419 1.00 28.12 696 MET B CA 1
ATOM 10533 C C . MET B 1 699 ? 203.529 45.678 111.422 1.00 27.06 696 MET B C 1
ATOM 10534 O O . MET B 1 699 ? 204.184 45.595 112.456 1.00 30.69 696 MET B O 1
ATOM 10539 N N . LEU B 1 700 ? 203.890 45.119 110.265 1.00 26.64 697 LEU B N 1
ATOM 10540 C CA . LEU B 1 700 ? 205.191 44.474 110.071 1.00 29.30 697 LEU B CA 1
ATOM 10541 C C . LEU B 1 700 ? 205.893 45.118 108.877 1.00 30.99 697 LEU B C 1
ATOM 10542 O O . LEU B 1 700 ? 205.268 45.397 107.865 1.00 28.70 697 LEU B O 1
ATOM 10547 N N . SER B 1 701 ? 207.223 45.221 108.965 1.00 28.31 698 SER B N 1
ATOM 10548 C CA . SER B 1 701 ? 207.984 45.584 107.798 1.00 31.42 698 SER B CA 1
ATOM 10549 C C . SER B 1 701 ? 209.368 44.932 107.835 1.00 30.17 698 SER B C 1
ATOM 10550 O O . SER B 1 701 ? 209.907 44.650 108.890 1.00 29.09 698 SER B O 1
ATOM 10553 N N A VAL B 1 702 ? 209.925 44.743 106.640 0.50 29.40 699 VAL B N 1
ATOM 10554 N N B VAL B 1 702 ? 209.923 44.693 106.647 0.50 30.45 699 VAL B N 1
ATOM 10555 C CA A VAL B 1 702 ? 211.283 44.258 106.455 0.50 31.92 699 VAL B CA 1
ATOM 10556 C CA B VAL B 1 702 ? 211.312 44.276 106.519 0.50 33.02 699 VAL B CA 1
ATOM 10557 C C A VAL B 1 702 ? 211.949 45.145 105.403 0.50 29.06 699 VAL B C 1
ATOM 10558 C C B VAL B 1 702 ? 211.962 45.113 105.413 0.50 30.30 699 VAL B C 1
ATOM 10559 O O A VAL B 1 702 ? 211.404 45.314 104.322 0.50 32.25 699 VAL B O 1
ATOM 10560 O O B VAL B 1 702 ? 211.419 45.244 104.323 0.50 33.80 699 VAL B O 1
ATOM 10567 N N . SER B 1 703 ? 213.119 45.695 105.738 1.00 30.16 700 SER B N 1
ATOM 10568 C CA . SER B 1 703 ? 213.877 46.493 104.789 1.00 30.28 700 SER B CA 1
ATOM 10569 C C . SER B 1 703 ? 215.234 45.831 104.511 1.00 40.13 700 SER B C 1
ATOM 10570 O O . SER B 1 703 ? 215.861 45.283 105.427 1.00 36.23 700 SER B O 1
ATOM 10573 N N . TYR B 1 704 ? 215.695 45.997 103.265 1.00 34.16 701 TYR B N 1
ATOM 10574 C CA . TYR B 1 704 ? 216.978 45.509 102.788 1.00 34.61 701 TYR B CA 1
ATOM 10575 C C . TYR B 1 704 ? 217.678 46.632 102.015 1.00 37.65 701 TYR B C 1
ATOM 10576 O O . TYR B 1 704 ? 217.089 47.181 101.083 1.00 34.02 701 TYR B O 1
ATOM 10585 N N . ASP B 1 705 ? 218.944 46.886 102.358 1.00 37.22 702 ASP B N 1
ATOM 10586 C CA . ASP B 1 705 ? 219.786 47.866 101.646 1.00 38.07 702 ASP B CA 1
ATOM 10587 C C . ASP B 1 705 ? 220.703 47.140 100.657 1.00 48.71 702 ASP B C 1
ATOM 10588 O O . ASP B 1 705 ? 221.479 46.254 101.043 1.00 42.38 702 ASP B O 1
ATOM 10593 N N . PHE B 1 706 ? 220.619 47.542 99.389 1.00 40.60 703 PHE B N 1
ATOM 10594 C CA . PHE B 1 706 ? 221.423 46.963 98.324 1.00 44.61 703 PHE B CA 1
ATOM 10595 C C . PHE B 1 706 ? 222.833 47.559 98.378 1.00 52.35 703 PHE B C 1
ATOM 10596 O O . PHE B 1 706 ? 223.750 47.010 97.759 1.00 62.65 703 PHE B O 1
ATOM 10605 N N . ASP C 1 36 ? 218.673 11.917 106.659 1.00 64.66 33 ASP C N 1
ATOM 10606 C CA . ASP C 1 36 ? 217.567 12.028 105.673 1.00 53.92 33 ASP C CA 1
ATOM 10607 C C . ASP C 1 36 ? 216.810 13.353 105.875 1.00 47.86 33 ASP C C 1
ATOM 10608 O O . ASP C 1 36 ? 215.810 13.589 105.233 1.00 42.22 33 ASP C O 1
ATOM 10613 N N . THR C 1 37 ? 217.314 14.233 106.742 1.00 40.61 34 THR C N 1
ATOM 10614 C CA . THR C 1 37 ? 216.593 15.442 107.124 1.00 36.14 34 THR C CA 1
ATOM 10615 C C . THR C 1 37 ? 217.288 16.656 106.510 1.00 38.92 34 THR C C 1
ATOM 10616 O O . THR C 1 37 ? 218.490 16.779 106.552 1.00 36.86 34 THR C O 1
ATOM 10620 N N . TYR C 1 38 ? 216.498 17.616 106.037 1.00 32.81 35 TYR C N 1
ATOM 10621 C CA . TYR C 1 38 ? 217.031 18.838 105.472 1.00 35.94 35 TYR C CA 1
ATOM 10622 C C . TYR C 1 38 ? 217.375 19.808 106.604 1.00 33.14 35 TYR C C 1
ATOM 10623 O O . TYR C 1 38 ? 216.927 19.636 107.738 1.00 32.49 35 TYR C O 1
ATOM 10632 N N . ALA C 1 39 ? 218.210 20.802 106.294 1.00 32.03 36 ALA C N 1
ATOM 10633 C CA . ALA C 1 39 ? 218.527 21.884 107.221 1.00 36.07 36 ALA C CA 1
ATOM 10634 C C . ALA C 1 39 ? 217.231 22.421 107.841 1.00 35.11 36 ALA C C 1
ATOM 10635 O O . ALA C 1 39 ? 216.238 22.627 107.127 1.00 36.38 36 ALA C O 1
ATOM 10637 N N . GLY C 1 40 ? 217.212 22.504 109.171 1.00 31.55 37 GLY C N 1
ATOM 10638 C CA . GLY C 1 40 ? 216.057 22.949 109.921 1.00 35.36 37 GLY C CA 1
ATOM 10639 C C . GLY C 1 40 ? 215.360 21.810 110.634 1.00 32.94 37 GLY C C 1
ATOM 10640 O O . GLY C 1 40 ? 214.640 22.043 111.586 1.00 38.21 37 GLY C O 1
ATOM 10641 N N . GLY C 1 41 ? 215.475 20.591 110.085 1.00 30.50 38 GLY C N 1
ATOM 10642 C CA . GLY C 1 41 ? 214.937 19.395 110.713 1.00 32.66 38 GLY C CA 1
ATOM 10643 C C . GLY C 1 41 ? 213.427 19.185 110.519 1.00 29.41 38 GLY C C 1
ATOM 10644 O O . GLY C 1 41 ? 212.890 18.208 111.033 1.00 31.94 38 GLY C O 1
ATOM 10645 N N . GLN C 1 42 ? 212.771 20.020 109.711 1.00 28.67 39 GLN C N 1
ATOM 10646 C CA . GLN C 1 42 ? 211.307 20.027 109.603 1.00 30.77 39 GLN C CA 1
ATOM 10647 C C . GLN C 1 42 ? 210.835 19.413 108.270 1.00 26.99 39 GLN C C 1
ATOM 10648 O O . GLN C 1 42 ? 209.667 19.036 108.150 1.00 27.50 39 GLN C O 1
ATOM 10654 N N . VAL C 1 43 ? 211.750 19.272 107.309 1.00 24.78 40 VAL C N 1
ATOM 10655 C CA . VAL C 1 43 ? 211.477 18.682 106.015 1.00 26.30 40 VAL C CA 1
ATOM 10656 C C . VAL C 1 43 ? 212.524 17.606 105.734 1.00 29.33 40 VAL C C 1
ATOM 10657 O O . VAL C 1 43 ? 213.692 17.780 106.075 1.00 28.12 40 VAL C O 1
ATOM 10661 N N . ALA C 1 44 ? 212.098 16.524 105.072 1.00 24.31 41 ALA C N 1
ATOM 10662 C CA . ALA C 1 44 ? 212.996 15.422 104.697 1.00 24.89 41 ALA C CA 1
ATOM 10663 C C . ALA C 1 44 ? 213.503 15.617 103.268 1.00 28.19 41 ALA C C 1
ATOM 10664 O O . ALA C 1 44 ? 212.885 16.297 102.483 1.00 30.73 41 ALA C O 1
ATOM 10666 N N . THR C 1 45 ? 214.573 14.897 102.905 1.00 29.65 42 THR C N 1
ATOM 10667 C CA . THR C 1 45 ? 215.229 15.115 101.633 1.00 29.33 42 THR C CA 1
ATOM 10668 C C . THR C 1 45 ? 214.695 14.165 100.561 1.00 31.49 42 THR C C 1
ATOM 10669 O O . THR C 1 45 ? 215.091 14.277 99.417 1.00 31.21 42 THR C O 1
ATOM 10673 N N A SER C 1 46 ? 213.889 13.173 100.958 0.50 28.61 43 SER C N 1
ATOM 10674 N N B SER C 1 46 ? 213.879 13.185 100.969 0.50 29.10 43 SER C N 1
ATOM 10675 C CA A SER C 1 46 ? 213.304 12.229 100.017 0.50 27.41 43 SER C CA 1
ATOM 10676 C CA B SER C 1 46 ? 213.313 12.189 100.059 0.50 28.34 43 SER C CA 1
ATOM 10677 C C A SER C 1 46 ? 211.839 11.968 100.364 0.50 27.96 43 SER C C 1
ATOM 10678 C C B SER C 1 46 ? 211.833 11.965 100.375 0.50 28.34 43 SER C C 1
ATOM 10679 O O A SER C 1 46 ? 211.412 12.222 101.477 0.50 27.96 43 SER C O 1
ATOM 10680 O O B SER C 1 46 ? 211.378 12.279 101.475 0.50 28.16 43 SER C O 1
ATOM 10685 N N . SER C 1 47 ? 211.113 11.366 99.414 1.00 23.16 44 SER C N 1
ATOM 10686 C CA . SER C 1 47 ? 209.774 10.917 99.641 1.00 25.77 44 SER C CA 1
ATOM 10687 C C . SER C 1 47 ? 209.475 9.738 98.717 1.00 26.38 44 SER C C 1
ATOM 10688 O O . SER C 1 47 ? 210.186 9.486 97.734 1.00 28.84 44 SER C O 1
ATOM 10691 N N . ASN C 1 48 ? 208.348 9.088 98.997 1.00 27.62 45 ASN C N 1
ATOM 10692 C CA . ASN C 1 48 ? 207.866 7.961 98.240 1.00 29.34 45 ASN C CA 1
ATOM 10693 C C . ASN C 1 48 ? 207.129 8.463 96.992 1.00 31.81 45 ASN C C 1
ATOM 10694 O O . ASN C 1 48 ? 206.158 9.201 97.089 1.00 32.26 45 ASN C O 1
ATOM 10699 N N . VAL C 1 49 ? 207.604 8.039 95.819 1.00 28.32 46 VAL C N 1
ATOM 10700 C CA . VAL C 1 49 ? 207.013 8.464 94.552 1.00 23.84 46 VAL C CA 1
ATOM 10701 C C . VAL C 1 49 ? 206.168 7.314 94.009 1.00 24.29 46 VAL C C 1
ATOM 10702 O O . VAL C 1 49 ? 206.524 6.647 93.041 1.00 26.92 46 VAL C O 1
ATOM 10706 N N . GLY C 1 50 ? 205.072 7.025 94.720 1.00 25.36 47 GLY C N 1
ATOM 10707 C CA . GLY C 1 50 ? 204.267 5.851 94.467 1.00 26.65 47 GLY C CA 1
ATOM 10708 C C . GLY C 1 50 ? 205.152 4.611 94.339 1.00 29.11 47 GLY C C 1
ATOM 10709 O O . GLY C 1 50 ? 206.149 4.483 95.054 1.00 27.33 47 GLY C O 1
ATOM 10710 N N . PHE C 1 51 ? 204.894 3.792 93.324 1.00 26.62 48 PHE C N 1
ATOM 10711 C CA . PHE C 1 51 ? 205.626 2.510 93.191 1.00 28.37 48 PHE C CA 1
ATOM 10712 C C . PHE C 1 51 ? 207.050 2.695 92.658 1.00 32.43 48 PHE C C 1
ATOM 10713 O O . PHE C 1 51 ? 207.798 1.722 92.639 1.00 33.27 48 PHE C O 1
ATOM 10721 N N . LEU C 1 52 ? 207.483 3.926 92.339 1.00 28.89 49 LEU C N 1
ATOM 10722 C CA . LEU C 1 52 ? 208.883 4.160 92.033 1.00 28.71 49 LEU C CA 1
ATOM 10723 C C . LEU C 1 52 ? 209.723 4.115 93.322 1.00 31.18 49 LEU C C 1
ATOM 10724 O O . LEU C 1 52 ? 210.928 4.040 93.266 1.00 32.97 49 LEU C O 1
ATOM 10729 N N . GLY C 1 53 ? 209.068 4.162 94.476 1.00 29.36 50 GLY C N 1
ATOM 10730 C CA . GLY C 1 53 ? 209.729 4.145 95.777 1.00 29.45 50 GLY C CA 1
ATOM 10731 C C . GLY C 1 53 ? 210.371 5.469 96.145 1.00 35.04 50 GLY C C 1
ATOM 10732 O O . GLY C 1 53 ? 210.029 6.536 95.624 1.00 27.06 50 GLY C O 1
ATOM 10733 N N . SER C 1 54 ? 211.337 5.386 97.060 1.00 29.35 51 SER C N 1
ATOM 10734 C CA . SER C 1 54 ? 211.971 6.532 97.651 1.00 31.52 51 SER C CA 1
ATOM 10735 C C . SER C 1 54 ? 212.827 7.252 96.618 1.00 32.91 51 SER C C 1
ATOM 10736 O O . SER C 1 54 ? 213.713 6.668 96.050 1.00 30.59 51 SER C O 1
ATOM 10739 N N . LYS C 1 55 ? 212.651 8.571 96.491 1.00 27.27 52 LYS C N 1
ATOM 10740 C CA . LYS C 1 55 ? 213.503 9.377 95.608 1.00 28.26 52 LYS C CA 1
ATOM 10741 C C . LYS C 1 55 ? 213.840 10.691 96.297 1.00 27.35 52 LYS C C 1
ATOM 10742 O O . LYS C 1 55 ? 212.992 11.287 96.949 1.00 26.88 52 LYS C O 1
ATOM 10748 N N . LYS C 1 56 ? 215.057 11.182 96.062 1.00 23.58 53 LYS C N 1
ATOM 10749 C CA . LYS C 1 56 ? 215.511 12.467 96.550 1.00 29.37 53 LYS C CA 1
ATOM 10750 C C . LYS C 1 56 ? 214.801 13.614 95.799 1.00 30.33 53 LYS C C 1
ATOM 10751 O O . LYS C 1 56 ? 214.436 13.474 94.625 1.00 27.87 53 LYS C O 1
ATOM 10757 N N . PHE C 1 57 ? 214.691 14.750 96.490 1.00 27.90 54 PHE C N 1
ATOM 10758 C CA . PHE C 1 57 ? 214.131 16.009 95.982 1.00 29.30 54 PHE C CA 1
ATOM 10759 C C . PHE C 1 57 ? 214.568 16.285 94.525 1.00 28.34 54 PHE C C 1
ATOM 10760 O O . PHE C 1 57 ? 213.718 16.457 93.625 1.00 27.36 54 PHE C O 1
ATOM 10768 N N . LEU C 1 58 ? 215.882 16.342 94.265 1.00 26.82 55 LEU C N 1
ATOM 10769 C CA . LEU C 1 58 ? 216.397 16.749 92.949 1.00 27.13 55 LEU C CA 1
ATOM 10770 C C . LEU C 1 58 ? 216.301 15.629 91.904 1.00 26.58 55 LEU C C 1
ATOM 10771 O O . LEU C 1 58 ? 216.571 15.867 90.708 1.00 28.47 55 LEU C O 1
ATOM 10776 N N . ASP C 1 59 ? 215.897 14.432 92.321 1.00 28.28 56 ASP C N 1
ATOM 10777 C CA . ASP C 1 59 ? 215.714 13.303 91.425 1.00 27.00 56 ASP C CA 1
ATOM 10778 C C . ASP C 1 59 ? 214.232 13.084 91.085 1.00 28.19 56 ASP C C 1
ATOM 10779 O O . ASP C 1 59 ? 213.897 12.068 90.494 1.00 28.29 56 ASP C O 1
ATOM 10784 N N . THR C 1 60 ? 213.338 13.910 91.629 1.00 24.52 57 THR C N 1
ATOM 10785 C CA . THR C 1 60 ? 211.896 13.614 91.574 1.00 25.33 57 THR C CA 1
ATOM 10786 C C . THR C 1 60 ? 211.214 14.592 90.613 1.00 23.07 57 THR C C 1
ATOM 10787 O O . THR C 1 60 ? 211.216 15.807 90.865 1.00 24.98 57 THR C O 1
ATOM 10791 N N . PRO C 1 61 ? 210.720 14.125 89.451 1.00 23.23 58 PRO C N 1
ATOM 10792 C CA . PRO C 1 61 ? 210.111 15.015 88.453 1.00 25.88 58 PRO C CA 1
ATOM 10793 C C . PRO C 1 61 ? 208.623 15.285 88.746 1.00 23.75 58 PRO C C 1
ATOM 10794 O O . PRO C 1 61 ? 207.765 15.195 87.869 1.00 26.04 58 PRO C O 1
ATOM 10798 N N . PHE C 1 62 ? 208.360 15.618 90.009 1.00 24.68 59 PHE C N 1
ATOM 10799 C CA . PHE C 1 62 ? 207.043 15.925 90.563 1.00 26.04 59 PHE C CA 1
ATOM 10800 C C . PHE C 1 62 ? 207.277 16.914 91.700 1.00 27.04 59 PHE C C 1
ATOM 10801 O O . PHE C 1 62 ? 208.405 17.031 92.203 1.00 26.63 59 PHE C O 1
ATOM 10809 N N . ASN C 1 63 ? 206.240 17.695 92.019 1.00 25.18 60 ASN C N 1
ATOM 10810 C CA . ASN C 1 63 ? 206.308 18.652 93.080 1.00 25.00 60 ASN C CA 1
ATOM 10811 C C . ASN C 1 63 ? 205.925 17.921 94.368 1.00 26.17 60 ASN C C 1
ATOM 10812 O O . ASN C 1 63 ? 204.779 17.471 94.492 1.00 24.81 60 ASN C O 1
ATOM 10817 N N . THR C 1 64 ? 206.929 17.686 95.220 1.00 24.76 61 THR C N 1
ATOM 10818 C CA . THR C 1 64 ? 206.823 16.844 96.405 1.00 26.42 61 THR C CA 1
ATOM 10819 C C . THR C 1 64 ? 207.387 17.586 97.617 1.00 23.83 61 THR C C 1
ATOM 10820 O O . THR C 1 64 ? 208.286 18.441 97.499 1.00 26.14 61 THR C O 1
ATOM 10824 N N . ILE C 1 65 ? 206.849 17.246 98.786 1.00 23.42 62 ILE C N 1
ATOM 10825 C CA . ILE C 1 65 ? 207.384 17.716 100.044 1.00 25.10 62 ILE C CA 1
ATOM 10826 C C . ILE C 1 65 ? 207.096 16.656 101.102 1.00 26.57 62 ILE C C 1
ATOM 10827 O O . ILE C 1 65 ? 206.037 16.014 101.086 1.00 27.41 62 ILE C O 1
ATOM 10832 N N . SER C 1 66 ? 208.021 16.549 102.057 1.00 23.56 63 SER C N 1
ATOM 10833 C CA . SER C 1 66 ? 207.867 15.602 103.153 1.00 24.92 63 SER C CA 1
ATOM 10834 C C . SER C 1 66 ? 208.182 16.303 104.479 1.00 24.66 63 SER C C 1
ATOM 10835 O O . SER C 1 66 ? 209.297 16.827 104.688 1.00 25.56 63 SER C O 1
ATOM 10838 N N . TYR C 1 67 ? 207.187 16.328 105.361 1.00 20.93 64 TYR C N 1
ATOM 10839 C CA . TYR C 1 67 ? 207.298 16.966 106.664 1.00 22.89 64 TYR C CA 1
ATOM 10840 C C . TYR C 1 67 ? 207.691 15.908 107.706 1.00 25.16 64 TYR C C 1
ATOM 10841 O O . TYR C 1 67 ? 207.191 14.787 107.670 1.00 24.33 64 TYR C O 1
ATOM 10850 N N . THR C 1 68 ? 208.563 16.304 108.632 1.00 24.73 65 THR C N 1
ATOM 10851 C CA . THR C 1 68 ? 209.022 15.390 109.696 1.00 26.56 65 THR C CA 1
ATOM 10852 C C . THR C 1 68 ? 208.067 15.439 110.886 1.00 26.93 65 THR C C 1
ATOM 10853 O O . THR C 1 68 ? 207.313 16.388 111.093 1.00 24.25 65 THR C O 1
ATOM 10857 N N . ASP C 1 69 ? 208.218 14.449 111.768 1.00 23.71 66 ASP C N 1
ATOM 10858 C CA . ASP C 1 69 ? 207.533 14.436 113.026 1.00 26.26 66 ASP C CA 1
ATOM 10859 C C . ASP C 1 69 ? 207.944 15.631 113.905 1.00 22.87 66 ASP C C 1
ATOM 10860 O O . ASP C 1 69 ? 207.145 16.085 114.692 1.00 24.72 66 ASP C O 1
ATOM 10865 N N A LYS C 1 70 ? 209.162 16.151 113.739 0.50 25.17 67 LYS C N 1
ATOM 10866 N N B LYS C 1 70 ? 209.153 16.172 113.717 0.50 24.53 67 LYS C N 1
ATOM 10867 C CA A LYS C 1 70 ? 209.558 17.350 114.465 0.50 26.95 67 LYS C CA 1
ATOM 10868 C CA B LYS C 1 70 ? 209.570 17.360 114.460 0.50 25.54 67 LYS C CA 1
ATOM 10869 C C A LYS C 1 70 ? 208.663 18.533 114.055 0.50 26.68 67 LYS C C 1
ATOM 10870 C C B LYS C 1 70 ? 208.726 18.576 114.043 0.50 25.43 67 LYS C C 1
ATOM 10871 O O A LYS C 1 70 ? 208.162 19.282 114.916 0.50 25.12 67 LYS C O 1
ATOM 10872 O O B LYS C 1 70 ? 208.334 19.396 114.887 0.50 23.70 67 LYS C O 1
ATOM 10883 N N . TYR C 1 71 ? 208.416 18.673 112.748 1.00 25.16 68 TYR C N 1
ATOM 10884 C CA . TYR C 1 71 ? 207.518 19.715 112.256 1.00 24.92 68 TYR C CA 1
ATOM 10885 C C . TYR C 1 71 ? 206.106 19.545 112.827 1.00 23.93 68 TYR C C 1
ATOM 10886 O O . TYR C 1 71 ? 205.451 20.514 113.308 1.00 23.98 68 TYR C O 1
ATOM 10895 N N . ILE C 1 72 ? 205.612 18.304 112.833 1.00 23.29 69 ILE C N 1
ATOM 10896 C CA . ILE C 1 72 ? 204.290 18.015 113.360 1.00 24.10 69 ILE C CA 1
ATOM 10897 C C . ILE C 1 72 ? 204.180 18.467 114.829 1.00 26.08 69 ILE C C 1
ATOM 10898 O O . ILE C 1 72 ? 203.199 19.068 115.224 1.00 26.26 69 ILE C O 1
ATOM 10903 N N A GLU C 1 73 ? 205.188 18.151 115.642 0.50 24.93 70 GLU C N 1
ATOM 10904 N N B GLU C 1 73 ? 205.209 18.141 115.621 0.50 25.89 70 GLU C N 1
ATOM 10905 C CA A GLU C 1 73 ? 205.143 18.528 117.051 0.50 23.67 70 GLU C CA 1
ATOM 10906 C CA B GLU C 1 73 ? 205.313 18.496 117.042 0.50 25.43 70 GLU C CA 1
ATOM 10907 C C A GLU C 1 73 ? 205.311 20.053 117.181 0.50 23.03 70 GLU C C 1
ATOM 10908 C C B GLU C 1 73 ? 205.357 20.026 117.196 0.50 23.63 70 GLU C C 1
ATOM 10909 O O A GLU C 1 73 ? 204.688 20.664 118.046 0.50 24.73 70 GLU C O 1
ATOM 10910 O O B GLU C 1 73 ? 204.628 20.604 118.014 0.50 24.76 70 GLU C O 1
ATOM 10921 N N . ASP C 1 74 ? 206.109 20.666 116.304 1.00 25.60 71 ASP C N 1
ATOM 10922 C CA . ASP C 1 74 ? 206.357 22.117 116.351 1.00 27.05 71 ASP C CA 1
ATOM 10923 C C . ASP C 1 74 ? 205.061 22.895 116.067 1.00 26.82 71 ASP C C 1
ATOM 10924 O O . ASP C 1 74 ? 204.841 23.970 116.621 1.00 27.25 71 ASP C O 1
ATOM 10929 N N . LYS C 1 75 ? 204.200 22.356 115.204 1.00 24.51 72 LYS C N 1
ATOM 10930 C CA . LYS C 1 75 ? 202.913 22.992 114.880 1.00 25.15 72 LYS C CA 1
ATOM 10931 C C . LYS C 1 75 ? 201.841 22.642 115.916 1.00 24.53 72 LYS C C 1
ATOM 10932 O O . LYS C 1 75 ? 200.777 23.237 115.928 1.00 25.30 72 LYS C O 1
ATOM 10938 N N . GLN C 1 76 ? 202.122 21.651 116.779 1.00 24.31 73 GLN C N 1
ATOM 10939 C CA . GLN C 1 76 ? 201.122 21.025 117.650 1.00 25.06 73 GLN C CA 1
ATOM 10940 C C . GLN C 1 76 ? 199.919 20.577 116.793 1.00 24.04 73 GLN C C 1
ATOM 10941 O O . GLN C 1 76 ? 198.777 20.709 117.177 1.00 23.78 73 GLN C O 1
ATOM 10947 N N . ALA C 1 77 ? 200.213 19.974 115.639 1.00 25.25 74 ALA C N 1
ATOM 10948 C CA . ALA C 1 77 ? 199.202 19.587 114.679 1.00 24.94 74 ALA C CA 1
ATOM 10949 C C . ALA C 1 77 ? 198.293 18.506 115.264 1.00 28.40 74 ALA C C 1
ATOM 10950 O O . ALA C 1 77 ? 198.749 17.478 115.733 1.00 27.43 74 ALA C O 1
ATOM 10952 N N . LYS C 1 78 ? 196.991 18.721 115.116 1.00 23.81 75 LYS C N 1
ATOM 10953 C CA . LYS C 1 78 ? 195.957 17.834 115.621 1.00 27.31 75 LYS C CA 1
ATOM 10954 C C . LYS C 1 78 ? 195.380 16.951 114.502 1.00 28.13 75 LYS C C 1
ATOM 10955 O O . LYS C 1 78 ? 194.591 16.060 114.769 1.00 28.64 75 LYS C O 1
ATOM 10961 N N . ASP C 1 79 ? 195.641 17.303 113.243 1.00 25.67 76 ASP C N 1
ATOM 10962 C CA . ASP C 1 79 ? 195.174 16.518 112.103 1.00 22.70 76 ASP C CA 1
ATOM 10963 C C . ASP C 1 79 ? 196.135 16.755 110.936 1.00 20.69 76 ASP C C 1
ATOM 10964 O O . ASP C 1 79 ? 197.091 17.492 111.069 1.00 23.82 76 ASP C O 1
ATOM 10969 N N . ILE C 1 80 ? 195.929 16.047 109.828 1.00 21.50 77 ILE C N 1
ATOM 10970 C CA . ILE C 1 80 ? 196.853 16.087 108.730 1.00 22.59 77 ILE C CA 1
ATOM 10971 C C . ILE C 1 80 ? 196.819 17.473 108.073 1.00 21.11 77 ILE C C 1
ATOM 10972 O O . ILE C 1 80 ? 197.843 17.978 107.640 1.00 21.00 77 ILE C O 1
ATOM 10977 N N . THR C 1 81 ? 195.626 18.055 107.979 1.00 23.15 78 THR C N 1
ATOM 10978 C CA . THR C 1 81 ? 195.473 19.399 107.416 1.00 24.22 78 THR C CA 1
ATOM 10979 C C . THR C 1 81 ? 196.439 20.383 108.073 1.00 23.49 78 THR C C 1
ATOM 10980 O O . THR C 1 81 ? 197.042 21.213 107.386 1.00 24.98 78 THR C O 1
ATOM 10984 N N . GLU C 1 82 ? 196.573 20.304 109.409 1.00 22.61 79 GLU C N 1
ATOM 10985 C CA . GLU C 1 82 ? 197.390 21.226 110.177 1.00 25.64 79 GLU C CA 1
ATOM 10986 C C . GLU C 1 82 ? 198.873 21.039 109.890 1.00 28.66 79 GLU C C 1
ATOM 10987 O O . GLU C 1 82 ? 199.687 21.897 110.228 1.00 30.10 79 GLU C O 1
ATOM 10993 N N . VAL C 1 83 ? 199.224 19.900 109.297 1.00 23.93 80 VAL C N 1
ATOM 10994 C CA . VAL C 1 83 ? 200.579 19.683 108.841 1.00 22.80 80 VAL C CA 1
ATOM 10995 C C . VAL C 1 83 ? 200.744 20.225 107.413 1.00 24.38 80 VAL C C 1
ATOM 10996 O O . VAL C 1 83 ? 201.712 20.920 107.123 1.00 25.47 80 VAL C O 1
ATOM 11000 N N . ILE C 1 84 ? 199.880 19.786 106.489 1.00 22.71 81 ILE C N 1
ATOM 11001 C CA . ILE C 1 84 ? 200.166 19.956 105.061 1.00 24.57 81 ILE C CA 1
ATOM 11002 C C . ILE C 1 84 ? 199.678 21.303 104.494 1.00 26.00 81 ILE C C 1
ATOM 11003 O O . ILE C 1 84 ? 200.190 21.717 103.453 1.00 24.00 81 ILE C O 1
ATOM 11008 N N . ALA C 1 85 ? 198.725 21.966 105.147 1.00 25.72 82 ALA C N 1
ATOM 11009 C CA . ALA C 1 85 ? 198.137 23.194 104.578 1.00 23.82 82 ALA C CA 1
ATOM 11010 C C . ALA C 1 85 ? 198.830 24.459 105.109 1.00 29.56 82 ALA C C 1
ATOM 11011 O O . ALA C 1 85 ? 198.665 25.519 104.549 1.00 30.36 82 ALA C O 1
ATOM 11013 N N . ALA C 1 86 ? 199.600 24.349 106.181 1.00 26.13 83 ALA C N 1
ATOM 11014 C CA . ALA C 1 86 ? 200.040 25.536 106.920 1.00 29.29 83 ALA C CA 1
ATOM 11015 C C . ALA C 1 86 ? 200.913 26.424 106.027 1.00 26.86 83 ALA C C 1
ATOM 11016 O O . ALA C 1 86 ? 200.707 27.635 105.942 1.00 28.81 83 ALA C O 1
ATOM 11018 N N . THR C 1 87 ? 201.852 25.820 105.300 1.00 22.62 84 THR C N 1
ATOM 11019 C CA . THR C 1 87 ? 202.799 26.613 104.524 1.00 25.45 84 THR C CA 1
ATOM 11020 C C . THR C 1 87 ? 202.723 26.339 103.016 1.00 24.58 84 THR C C 1
ATOM 11021 O O . THR C 1 87 ? 203.498 26.899 102.265 1.00 26.05 84 THR C O 1
ATOM 11025 N N . ASP C 1 88 ? 201.862 25.415 102.582 1.00 25.28 85 ASP C N 1
ATOM 11026 C CA . ASP C 1 88 ? 201.887 24.980 101.185 1.00 23.93 85 ASP C CA 1
ATOM 11027 C C . ASP C 1 88 ? 200.826 25.751 100.400 1.00 22.97 85 ASP C C 1
ATOM 11028 O O . ASP C 1 88 ? 199.630 25.578 100.609 1.00 22.16 85 ASP C O 1
ATOM 11033 N N . PRO C 1 89 ? 201.233 26.684 99.514 1.00 23.38 86 PRO C N 1
ATOM 11034 C CA . PRO C 1 89 ? 200.268 27.498 98.776 1.00 24.38 86 PRO C CA 1
ATOM 11035 C C . PRO C 1 89 ? 199.462 26.724 97.727 1.00 28.94 86 PRO C C 1
ATOM 11036 O O . PRO C 1 89 ? 198.558 27.283 97.158 1.00 25.99 86 PRO C O 1
ATOM 11040 N N . SER C 1 90 ? 199.812 25.456 97.472 1.00 24.98 87 SER C N 1
ATOM 11041 C CA . SER C 1 90 ? 199.042 24.628 96.555 1.00 24.99 87 SER C CA 1
ATOM 11042 C C . SER C 1 90 ? 198.004 23.776 97.298 1.00 25.53 87 SER C C 1
ATOM 11043 O O . SER C 1 90 ? 197.262 23.007 96.666 1.00 23.39 87 SER C O 1
ATOM 11046 N N . ILE C 1 91 ? 197.885 23.961 98.618 1.00 20.79 88 ILE C N 1
ATOM 11047 C CA . ILE C 1 91 ? 196.881 23.277 99.381 1.00 21.53 88 ILE C CA 1
ATOM 11048 C C . ILE C 1 91 ? 195.949 24.317 100.006 1.00 23.05 88 ILE C C 1
ATOM 11049 O O . ILE C 1 91 ? 196.385 25.369 100.480 1.00 27.43 88 ILE C O 1
ATOM 11054 N N . TYR C 1 92 ? 194.656 24.032 99.942 1.00 19.39 89 TYR C N 1
ATOM 11055 C CA . TYR C 1 92 ? 193.669 24.919 100.506 1.00 22.99 89 TYR C CA 1
ATOM 11056 C C . TYR C 1 92 ? 192.719 24.121 101.403 1.00 20.36 89 TYR C C 1
ATOM 11057 O O . TYR C 1 92 ? 192.192 23.084 100.986 1.00 22.07 89 TYR C O 1
ATOM 11066 N N . THR C 1 93 ? 192.433 24.676 102.585 1.00 20.40 90 THR C N 1
ATOM 11067 C CA . THR C 1 93 ? 191.360 24.185 103.456 1.00 20.48 90 THR C CA 1
ATOM 11068 C C . THR C 1 93 ? 190.392 25.335 103.772 1.00 19.92 90 THR C C 1
ATOM 11069 O O . THR C 1 93 ? 190.833 26.467 103.930 1.00 21.80 90 THR C O 1
ATOM 11073 N N . ASN C 1 94 ? 189.116 25.011 103.990 1.00 20.83 91 ASN C N 1
ATOM 11074 C CA . ASN C 1 94 ? 188.136 25.964 104.481 1.00 19.80 91 ASN C CA 1
ATOM 11075 C C . ASN C 1 94 ? 188.411 26.321 105.954 1.00 24.72 91 ASN C C 1
ATOM 11076 O O . ASN C 1 94 ? 187.897 27.318 106.443 1.00 23.60 91 ASN C O 1
ATOM 11081 N N . GLY C 1 95 ? 189.129 25.464 106.695 1.00 22.21 92 GLY C N 1
ATOM 11082 C CA . GLY C 1 95 ? 189.695 25.841 107.994 1.00 25.96 92 GLY C CA 1
ATOM 11083 C C . GLY C 1 95 ? 188.703 25.815 109.153 1.00 22.30 92 GLY C C 1
ATOM 11084 O O . GLY C 1 95 ? 188.955 26.418 110.193 1.00 22.58 92 GLY C O 1
ATOM 11085 N N . ALA C 1 96 ? 187.582 25.103 109.019 1.00 23.16 93 ALA C N 1
ATOM 11086 C CA . ALA C 1 96 ? 186.570 25.039 110.086 1.00 24.29 93 ALA C CA 1
ATOM 11087 C C . ALA C 1 96 ? 187.109 24.199 111.253 1.00 24.25 93 ALA C C 1
ATOM 11088 O O . ALA C 1 96 ? 187.950 23.327 111.073 1.00 23.57 93 ALA C O 1
ATOM 11090 N N . SER C 1 97 ? 186.608 24.498 112.443 1.00 24.07 94 SER C N 1
ATOM 11091 C CA . SER C 1 97 ? 186.881 23.721 113.660 1.00 25.84 94 SER C CA 1
ATOM 11092 C C . SER C 1 97 ? 185.770 22.687 113.882 1.00 22.23 94 SER C C 1
ATOM 11093 O O . SER C 1 97 ? 184.579 23.000 113.863 1.00 23.75 94 SER C O 1
ATOM 11096 N N . GLY C 1 98 ? 186.162 21.439 114.149 1.00 24.58 95 GLY C N 1
ATOM 11097 C CA . GLY C 1 98 ? 185.193 20.443 114.593 1.00 26.68 95 GLY C CA 1
ATOM 11098 C C . GLY C 1 98 ? 184.215 20.012 113.507 1.00 21.94 95 GLY C C 1
ATOM 11099 O O . GLY C 1 98 ? 183.063 19.660 113.791 1.00 22.70 95 GLY C O 1
ATOM 11100 N N . GLY C 1 99 ? 184.680 19.951 112.257 1.00 22.48 96 GLY C N 1
ATOM 11101 C CA . GLY C 1 99 ? 183.871 19.379 111.207 1.00 21.95 96 GLY C CA 1
ATOM 11102 C C . GLY C 1 99 ? 183.820 17.855 111.325 1.00 23.77 96 GLY C C 1
ATOM 11103 O O . GLY C 1 99 ? 184.478 17.262 112.186 1.00 23.42 96 GLY C O 1
ATOM 11104 N N . TRP C 1 100 ? 182.978 17.225 110.516 1.00 21.59 97 TRP C N 1
ATOM 11105 C CA . TRP C 1 100 ? 182.829 15.778 110.535 1.00 22.55 97 TRP C CA 1
ATOM 11106 C C . TRP C 1 100 ? 183.951 15.078 109.745 1.00 25.00 97 TRP C C 1
ATOM 11107 O O . TRP C 1 100 ? 184.115 13.847 109.852 1.00 23.14 97 TRP C O 1
ATOM 11118 N N . SER C 1 101 ? 184.765 15.831 109.004 1.00 20.35 98 SER C N 1
ATOM 11119 C CA . SER C 1 101 ? 185.979 15.320 108.396 1.00 22.92 98 SER C CA 1
ATOM 11120 C C . SER C 1 101 ? 186.954 16.476 108.203 1.00 25.54 98 SER C C 1
ATOM 11121 O O . SER C 1 101 ? 186.545 17.642 108.220 1.00 23.10 98 SER C O 1
ATOM 11124 N N . GLU C 1 102 ? 188.192 16.132 107.872 1.00 21.54 99 GLU C N 1
ATOM 11125 C CA . GLU C 1 102 ? 189.131 17.070 107.275 1.00 22.11 99 GLU C CA 1
ATOM 11126 C C . GLU C 1 102 ? 188.663 17.405 105.844 1.00 21.06 99 GLU C C 1
ATOM 11127 O O . GLU C 1 102 ? 187.843 16.696 105.218 1.00 21.95 99 GLU C O 1
ATOM 11133 N N . ASN C 1 103 ? 189.084 18.578 105.367 1.00 22.38 100 ASN C N 1
ATOM 11134 C CA . ASN C 1 103 ? 188.724 18.989 104.029 1.00 24.01 100 ASN C CA 1
ATOM 11135 C C . ASN C 1 103 ? 189.871 19.815 103.440 1.00 23.16 100 ASN C C 1
ATOM 11136 O O . ASN C 1 103 ? 190.169 20.920 103.923 1.00 23.07 100 ASN C O 1
ATOM 11141 N N . TYR C 1 104 ? 190.485 19.312 102.366 1.00 20.71 101 TYR C N 1
ATOM 11142 C CA . TYR C 1 104 ? 191.538 20.072 101.710 1.00 22.49 101 TYR C CA 1
ATOM 11143 C C . TYR C 1 104 ? 191.556 19.760 100.209 1.00 22.45 101 TYR C C 1
ATOM 11144 O O . TYR C 1 104 ? 191.088 18.701 99.757 1.00 22.84 101 TYR C O 1
ATOM 11153 N N . TYR C 1 105 ? 192.014 20.755 99.453 1.00 19.79 102 TYR C N 1
ATOM 11154 C CA . TYR C 1 105 ? 192.243 20.684 98.026 1.00 19.35 102 TYR C CA 1
ATOM 11155 C C . TYR C 1 105 ? 193.749 20.763 97.764 1.00 21.41 102 TYR C C 1
ATOM 11156 O O . TYR C 1 105 ? 194.463 21.466 98.468 1.00 21.45 102 TYR C O 1
ATOM 11165 N N . ILE C 1 106 ? 194.206 20.060 96.725 1.00 19.32 103 ILE C N 1
ATOM 11166 C CA . ILE C 1 106 ? 195.576 20.129 96.254 1.00 20.05 103 ILE C CA 1
ATOM 11167 C C . ILE C 1 106 ? 195.529 20.500 94.763 1.00 21.41 103 ILE C C 1
ATOM 11168 O O . ILE C 1 106 ? 194.816 19.861 94.006 1.00 20.76 103 ILE C O 1
ATOM 11173 N N . ARG C 1 107 ? 196.279 21.544 94.378 1.00 19.92 104 ARG C N 1
ATOM 11174 C CA . ARG C 1 107 ? 196.236 22.088 93.019 1.00 21.43 104 ARG C CA 1
ATOM 11175 C C . ARG C 1 107 ? 194.787 22.350 92.585 1.00 22.38 104 ARG C C 1
ATOM 11176 O O . ARG C 1 107 ? 194.421 22.177 91.403 1.00 22.16 104 ARG C O 1
ATOM 11184 N N . GLY C 1 108 ? 193.965 22.773 93.548 1.00 20.69 105 GLY C N 1
ATOM 11185 C CA . GLY C 1 108 ? 192.610 23.223 93.272 1.00 20.80 105 GLY C CA 1
ATOM 11186 C C . GLY C 1 108 ? 191.591 22.123 93.078 1.00 21.50 105 GLY C C 1
ATOM 11187 O O . GLY C 1 108 ? 190.472 22.405 92.640 1.00 23.15 105 GLY C O 1
ATOM 11188 N N . TYR C 1 109 ? 191.974 20.861 93.325 1.00 20.03 106 TYR C N 1
ATOM 11189 C CA . TYR C 1 109 ? 191.061 19.757 93.243 1.00 19.26 106 TYR C CA 1
ATOM 11190 C C . TYR C 1 109 ? 190.961 19.068 94.607 1.00 19.87 106 TYR C C 1
ATOM 11191 O O . TYR C 1 109 ? 191.935 18.949 95.304 1.00 21.20 106 TYR C O 1
ATOM 11200 N N . ALA C 1 110 ? 189.784 18.519 94.891 1.00 19.42 107 ALA C N 1
ATOM 11201 C CA . ALA C 1 110 ? 189.577 17.801 96.133 1.00 21.71 107 ALA C CA 1
ATOM 11202 C C . ALA C 1 110 ? 190.616 16.681 96.235 1.00 20.83 107 ALA C C 1
ATOM 11203 O O . ALA C 1 110 ? 190.944 16.021 95.235 1.00 24.22 107 ALA C O 1
ATOM 11205 N N . SER C 1 111 ? 191.124 16.485 97.444 1.00 22.46 108 SER C N 1
ATOM 11206 C CA . SER C 1 111 ? 191.965 15.329 97.765 1.00 23.47 108 SER C CA 1
ATOM 11207 C C . SER C 1 111 ? 191.354 14.646 98.988 1.00 24.30 108 SER C C 1
ATOM 11208 O O . SER C 1 111 ? 191.334 15.235 100.073 1.00 23.02 108 SER C O 1
ATOM 11211 N N . SER C 1 112 ? 190.651 13.530 98.743 1.00 21.44 109 SER C N 1
ATOM 11212 C CA . SER C 1 112 ? 189.797 12.900 99.756 1.00 22.21 109 SER C CA 1
ATOM 11213 C C . SER C 1 112 ? 190.661 12.350 100.896 1.00 20.94 109 SER C C 1
ATOM 11214 O O . SER C 1 112 ? 191.730 11.731 100.679 1.00 22.28 109 SER C O 1
ATOM 11217 N N . THR C 1 113 ? 190.164 12.504 102.123 1.00 21.37 110 THR C N 1
ATOM 11218 C CA . THR C 1 113 ? 190.777 11.832 103.276 1.00 21.81 110 THR C CA 1
ATOM 11219 C C . THR C 1 113 ? 190.813 10.314 103.064 1.00 22.36 110 THR C C 1
ATOM 11220 O O . THR C 1 113 ? 191.741 9.657 103.554 1.00 22.64 110 THR C O 1
ATOM 11224 N N . ASN C 1 114 ? 189.848 9.793 102.303 1.00 20.79 111 ASN C N 1
ATOM 11225 C CA . ASN C 1 114 ? 189.755 8.353 102.012 1.00 23.69 111 ASN C CA 1
ATOM 11226 C C . ASN C 1 114 ? 190.966 7.867 101.201 1.00 24.33 111 ASN C C 1
ATOM 11227 O O . ASN C 1 114 ? 191.147 6.648 101.044 1.00 23.50 111 ASN C O 1
ATOM 11232 N N . ASP C 1 115 ? 191.684 8.793 100.555 1.00 22.96 112 ASP C N 1
ATOM 11233 C CA . ASP C 1 115 ? 192.668 8.473 99.542 1.00 21.19 112 ASP C CA 1
ATOM 11234 C C . ASP C 1 115 ? 194.115 8.630 100.025 1.00 21.44 112 ASP C C 1
ATOM 11235 O O . ASP C 1 115 ? 195.029 8.547 99.234 1.00 24.05 112 ASP C O 1
ATOM 11240 N N . MET C 1 116 ? 194.336 8.738 101.329 1.00 22.17 113 MET C N 1
ATOM 11241 C CA . MET C 1 116 ? 195.692 8.791 101.848 1.00 22.22 113 MET C CA 1
ATOM 11242 C C . MET C 1 116 ? 196.289 7.379 101.840 1.00 21.77 113 MET C C 1
ATOM 11243 O O . MET C 1 116 ? 195.559 6.402 102.046 1.00 22.54 113 MET C O 1
ATOM 11248 N N . SER C 1 117 ? 197.603 7.302 101.692 1.00 23.07 114 SER C N 1
ATOM 11249 C CA . SER C 1 117 ? 198.288 6.017 101.818 1.00 24.40 114 SER C CA 1
ATOM 11250 C C . SER C 1 117 ? 199.068 5.984 103.136 1.00 23.51 114 SER C C 1
ATOM 11251 O O . SER C 1 117 ? 199.400 7.031 103.721 1.00 21.76 114 SER C O 1
ATOM 11254 N N . MET C 1 118 ? 199.276 4.757 103.647 1.00 24.75 115 MET C N 1
ATOM 11255 C CA . MET C 1 118 ? 200.105 4.516 104.813 1.00 23.35 115 MET C CA 1
ATOM 11256 C C . MET C 1 118 ? 201.260 3.600 104.401 1.00 26.93 115 MET C C 1
ATOM 11257 O O . MET C 1 118 ? 201.004 2.502 103.874 1.00 23.68 115 MET C O 1
ATOM 11262 N N . ASN C 1 119 ? 202.479 4.141 104.425 1.00 24.13 116 ASN C N 1
ATOM 11263 C CA . ASN C 1 119 ? 203.651 3.431 103.923 1.00 24.00 116 ASN C CA 1
ATOM 11264 C C . ASN C 1 119 ? 203.371 2.930 102.502 1.00 30.10 116 ASN C C 1
ATOM 11265 O O . ASN C 1 119 ? 203.761 1.816 102.133 1.00 26.11 116 ASN C O 1
ATOM 11270 N N . GLY C 1 120 ? 202.674 3.747 101.693 1.00 24.95 117 GLY C N 1
ATOM 11271 C CA . GLY C 1 120 ? 202.465 3.440 100.299 1.00 23.64 117 GLY C CA 1
ATOM 11272 C C . GLY C 1 120 ? 201.213 2.635 99.997 1.00 22.89 117 GLY C C 1
ATOM 11273 O O . GLY C 1 120 ? 200.883 2.459 98.828 1.00 25.30 117 GLY C O 1
ATOM 11274 N N . LEU C 1 121 ? 200.490 2.174 101.026 1.00 22.99 118 LEU C N 1
ATOM 11275 C CA . LEU C 1 121 ? 199.314 1.321 100.851 1.00 23.76 118 LEU C CA 1
ATOM 11276 C C . LEU C 1 121 ? 198.028 2.105 101.137 1.00 21.54 118 LEU C C 1
ATOM 11277 O O . LEU C 1 121 ? 197.890 2.745 102.205 1.00 22.96 118 LEU C O 1
ATOM 11282 N N A PHE C 1 122 ? 197.057 1.995 100.229 0.50 21.10 119 PHE C N 1
ATOM 11283 N N B PHE C 1 122 ? 197.071 2.010 100.205 0.50 24.26 119 PHE C N 1
ATOM 11284 C CA A PHE C 1 122 ? 195.790 2.705 100.345 0.50 20.85 119 PHE C CA 1
ATOM 11285 C CA B PHE C 1 122 ? 195.765 2.677 100.300 0.50 26.14 119 PHE C CA 1
ATOM 11286 C C A PHE C 1 122 ? 194.780 1.837 101.099 0.50 25.32 119 PHE C C 1
ATOM 11287 C C B PHE C 1 122 ? 194.811 1.841 101.157 0.50 28.88 119 PHE C C 1
ATOM 11288 O O A PHE C 1 122 ? 194.968 0.626 101.228 0.50 22.89 119 PHE C O 1
ATOM 11289 O O B PHE C 1 122 ? 194.974 0.627 101.268 0.50 25.92 119 PHE C O 1
ATOM 11304 N N . GLY C 1 123 ? 193.760 2.488 101.675 1.00 21.82 120 GLY C N 1
ATOM 11305 C CA . GLY C 1 123 ? 192.682 1.787 102.366 1.00 23.65 120 GLY C CA 1
ATOM 11306 C C . GLY C 1 123 ? 192.965 1.412 103.817 1.00 24.03 120 GLY C C 1
ATOM 11307 O O . GLY C 1 123 ? 192.206 0.640 104.400 1.00 24.87 120 GLY C O 1
ATOM 11308 N N . ILE C 1 124 ? 193.993 1.996 104.433 1.00 22.62 121 ILE C N 1
ATOM 11309 C CA . ILE C 1 124 ? 194.417 1.639 105.809 1.00 22.44 121 ILE C CA 1
ATOM 11310 C C . ILE C 1 124 ? 194.117 2.768 106.805 1.00 24.54 121 ILE C C 1
ATOM 11311 O O . ILE C 1 124 ? 193.830 2.515 107.960 1.00 25.03 121 ILE C O 1
ATOM 11316 N N . THR C 1 125 ? 194.338 4.011 106.363 1.00 25.00 122 THR C N 1
ATOM 11317 C CA . THR C 1 125 ? 194.279 5.204 107.189 1.00 23.05 122 THR C CA 1
ATOM 11318 C C . THR C 1 125 ? 192.858 5.468 107.679 1.00 24.96 122 THR C C 1
ATOM 11319 O O . THR C 1 125 ? 191.875 5.030 107.083 1.00 24.80 122 THR C O 1
ATOM 11323 N N . PRO C 1 126 ? 192.691 6.278 108.750 1.00 23.58 123 PRO C N 1
ATOM 11324 C CA . PRO C 1 126 ? 191.360 6.673 109.202 1.00 24.25 123 PRO C CA 1
ATOM 11325 C C . PRO C 1 126 ? 190.569 7.337 108.064 1.00 21.83 123 PRO C C 1
ATOM 11326 O O . PRO C 1 126 ? 191.146 8.026 107.214 1.00 22.48 123 PRO C O 1
ATOM 11330 N N . PHE C 1 127 ? 189.264 7.104 108.062 1.00 21.57 124 PHE C N 1
ATOM 11331 C CA . PHE C 1 127 ? 188.412 7.440 106.962 1.00 22.96 124 PHE C CA 1
ATOM 11332 C C . PHE C 1 127 ? 188.318 8.968 106.730 1.00 21.49 124 PHE C C 1
ATOM 11333 O O . PHE C 1 127 ? 188.390 9.414 105.577 1.00 21.68 124 PHE C O 1
ATOM 11341 N N . TYR C 1 128 ? 188.171 9.742 107.805 1.00 20.89 125 TYR C N 1
ATOM 11342 C CA . TYR C 1 128 ? 187.758 11.156 107.676 1.00 20.58 125 TYR C CA 1
ATOM 11343 C C . TYR C 1 128 ? 188.719 12.117 108.369 1.00 25.47 125 TYR C C 1
ATOM 11344 O O . TYR C 1 128 ? 188.773 13.275 107.998 1.00 23.44 125 TYR C O 1
ATOM 11353 N N . ARG C 1 129 ? 189.372 11.691 109.455 1.00 22.16 126 ARG C N 1
ATOM 11354 C CA . ARG C 1 129 ? 190.329 12.547 110.135 1.00 23.28 126 ARG C CA 1
ATOM 11355 C C . ARG C 1 129 ? 191.386 11.659 110.780 1.00 26.24 126 ARG C C 1
ATOM 11356 O O . ARG C 1 129 ? 191.032 10.676 111.447 1.00 24.55 126 ARG C O 1
ATOM 11364 N N . THR C 1 130 ? 192.630 12.113 110.681 1.00 22.86 127 THR C N 1
ATOM 11365 C CA . THR C 1 130 ? 193.799 11.391 111.167 1.00 25.78 127 THR C CA 1
ATOM 11366 C C . THR C 1 130 ? 194.608 12.293 112.088 1.00 27.91 127 THR C C 1
ATOM 11367 O O . THR C 1 130 ? 195.180 13.279 111.638 1.00 24.49 127 THR C O 1
ATOM 11371 N N . SER C 1 131 ? 194.735 11.889 113.361 1.00 23.68 128 SER C N 1
ATOM 11372 C CA . SER C 1 131 ? 195.673 12.567 114.266 1.00 24.57 128 SER C CA 1
ATOM 11373 C C . SER C 1 131 ? 197.081 12.034 113.997 1.00 25.92 128 SER C C 1
ATOM 11374 O O . SER C 1 131 ? 197.266 10.854 113.707 1.00 27.61 128 SER C O 1
ATOM 11377 N N . PRO C 1 132 ? 198.105 12.903 113.896 1.00 23.79 129 PRO C N 1
ATOM 11378 C CA . PRO C 1 132 ? 199.369 12.478 113.300 1.00 25.45 129 PRO C CA 1
ATOM 11379 C C . PRO C 1 132 ? 200.452 11.872 114.223 1.00 24.60 129 PRO C C 1
ATOM 11380 O O . PRO C 1 132 ? 201.593 11.755 113.786 1.00 26.90 129 PRO C O 1
ATOM 11384 N N . GLU C 1 133 ? 200.094 11.451 115.449 1.00 24.67 130 GLU C N 1
ATOM 11385 C CA . GLU C 1 133 ? 201.103 11.073 116.467 1.00 26.60 130 GLU C CA 1
ATOM 11386 C C . GLU C 1 133 ? 201.896 9.813 116.043 1.00 26.92 130 GLU C C 1
ATOM 11387 O O . GLU C 1 133 ? 202.983 9.595 116.513 1.00 31.89 130 GLU C O 1
ATOM 11393 N N . MET C 1 134 ? 201.333 8.975 115.181 1.00 26.35 131 MET C N 1
ATOM 11394 C CA . MET C 1 134 ? 201.996 7.713 114.842 1.00 29.45 131 MET C CA 1
ATOM 11395 C C . MET C 1 134 ? 202.889 7.821 113.598 1.00 27.81 131 MET C C 1
ATOM 11396 O O . MET C 1 134 ? 203.492 6.818 113.180 1.00 27.25 131 MET C O 1
ATOM 11401 N N . PHE C 1 135 ? 203.121 9.034 113.080 1.00 25.78 132 PHE C N 1
ATOM 11402 C CA . PHE C 1 135 ? 203.847 9.161 111.834 1.00 23.68 132 PHE C CA 1
ATOM 11403 C C . PHE C 1 135 ? 205.191 9.854 112.014 1.00 25.53 132 PHE C C 1
ATOM 11404 O O . PHE C 1 135 ? 205.280 10.932 112.623 1.00 28.08 132 PHE C O 1
ATOM 11412 N N . GLY C 1 136 ? 206.200 9.296 111.328 1.00 24.18 133 GLY C N 1
ATOM 11413 C CA . GLY C 1 136 ? 207.503 9.893 111.236 1.00 24.85 133 GLY C CA 1
ATOM 11414 C C . GLY C 1 136 ? 207.588 10.943 110.123 1.00 22.55 133 GLY C C 1
ATOM 11415 O O . GLY C 1 136 ? 208.431 11.822 110.153 1.00 23.81 133 GLY C O 1
ATOM 11416 N N . ARG C 1 137 ? 206.814 10.733 109.057 1.00 24.45 134 ARG C N 1
ATOM 11417 C CA . ARG C 1 137 ? 206.792 11.651 107.918 1.00 22.70 134 ARG C CA 1
ATOM 11418 C C . ARG C 1 137 ? 205.351 11.799 107.447 1.00 23.92 134 ARG C C 1
ATOM 11419 O O . ARG C 1 137 ? 204.578 10.839 107.494 1.00 22.48 134 ARG C O 1
ATOM 11427 N N . VAL C 1 138 ? 205.038 13.000 106.933 1.00 21.97 135 VAL C N 1
ATOM 11428 C CA . VAL C 1 138 ? 203.825 13.229 106.186 1.00 22.47 135 VAL C CA 1
ATOM 11429 C C . VAL C 1 138 ? 204.246 13.792 104.824 1.00 22.65 135 VAL C C 1
ATOM 11430 O O . VAL C 1 138 ? 204.800 14.900 104.746 1.00 22.25 135 VAL C O 1
ATOM 11434 N N . GLU C 1 139 ? 204.020 13.002 103.774 1.00 23.88 136 GLU C N 1
ATOM 11435 C CA . GLU C 1 139 ? 204.514 13.300 102.454 1.00 24.38 136 GLU C CA 1
ATOM 11436 C C . GLU C 1 139 ? 203.337 13.732 101.573 1.00 22.31 136 GLU C C 1
ATOM 11437 O O . GLU C 1 139 ? 202.253 13.139 101.628 1.00 24.06 136 GLU C O 1
ATOM 11443 N N . VAL C 1 140 ? 203.614 14.667 100.666 1.00 22.71 137 VAL C N 1
ATOM 11444 C CA . VAL C 1 140 ? 202.633 15.130 99.696 1.00 23.17 137 VAL C CA 1
ATOM 11445 C C . VAL C 1 140 ? 203.276 15.059 98.313 1.00 21.70 137 VAL C C 1
ATOM 11446 O O . VAL C 1 140 ? 204.372 15.587 98.106 1.00 26.14 137 VAL C O 1
ATOM 11450 N N . LEU C 1 141 ? 202.540 14.460 97.378 1.00 21.97 138 LEU C N 1
ATOM 11451 C CA . LEU C 1 141 ? 202.854 14.516 95.961 1.00 24.15 138 LEU C CA 1
ATOM 11452 C C . LEU C 1 141 ? 201.702 15.225 95.256 1.00 22.60 138 LEU C C 1
ATOM 11453 O O . LEU C 1 141 ? 200.576 14.786 95.357 1.00 23.09 138 LEU C O 1
ATOM 11458 N N . LYS C 1 142 ? 202.013 16.364 94.635 1.00 23.11 139 LYS C N 1
ATOM 11459 C CA . LYS C 1 142 ? 200.994 17.247 94.074 1.00 24.73 139 LYS C CA 1
ATOM 11460 C C . LYS C 1 142 ? 200.594 16.770 92.675 1.00 23.64 139 LYS C C 1
ATOM 11461 O O . LYS C 1 142 ? 201.429 16.388 91.855 1.00 22.81 139 LYS C O 1
ATOM 11467 N N . GLY C 1 143 ? 199.285 16.829 92.417 1.00 23.73 140 GLY C N 1
ATOM 11468 C CA . GLY C 1 143 ? 198.722 16.447 91.138 1.00 24.38 140 GLY C CA 1
ATOM 11469 C C . GLY C 1 143 ? 198.395 14.959 91.104 1.00 23.52 140 GLY C C 1
ATOM 11470 O O . GLY C 1 143 ? 198.672 14.218 92.047 1.00 22.68 140 GLY C O 1
ATOM 11471 N N . PRO C 1 144 ? 197.727 14.492 90.041 1.00 23.29 141 PRO C N 1
ATOM 11472 C CA . PRO C 1 144 ? 197.277 13.106 89.976 1.00 22.12 141 PRO C CA 1
ATOM 11473 C C . PRO C 1 144 ? 198.476 12.167 89.776 1.00 23.60 141 PRO C C 1
ATOM 11474 O O . PRO C 1 144 ? 199.557 12.613 89.354 1.00 24.14 141 PRO C O 1
ATOM 11478 N N . SER C 1 145 ? 198.273 10.873 90.033 1.00 23.76 142 SER C N 1
ATOM 11479 C CA . SER C 1 145 ? 199.427 9.960 90.015 1.00 27.28 142 SER C CA 1
ATOM 11480 C C . SER C 1 145 ? 199.012 8.517 89.715 1.00 26.44 142 SER C C 1
ATOM 11481 O O . SER C 1 145 ? 199.626 7.594 90.273 1.00 25.65 142 SER C O 1
ATOM 11484 N N . ALA C 1 146 ? 198.050 8.307 88.809 1.00 23.12 143 ALA C N 1
ATOM 11485 C CA . ALA C 1 146 ? 197.503 6.955 88.563 1.00 26.12 143 ALA C CA 1
ATOM 11486 C C . ALA C 1 146 ? 198.605 5.965 88.137 1.00 25.30 143 ALA C C 1
ATOM 11487 O O . ALA C 1 146 ? 198.591 4.803 88.576 1.00 24.06 143 ALA C O 1
ATOM 11489 N N . LEU C 1 147 ? 199.547 6.395 87.295 1.00 23.99 144 LEU C N 1
ATOM 11490 C CA . LEU C 1 147 ? 200.645 5.455 86.911 1.00 27.10 144 LEU C CA 1
ATOM 11491 C C . LEU C 1 147 ? 201.330 4.926 88.181 1.00 29.68 144 LEU C C 1
ATOM 11492 O O . LEU C 1 147 ? 201.592 3.731 88.312 1.00 28.62 144 LEU C O 1
ATOM 11497 N N . LEU C 1 148 ? 201.607 5.830 89.121 1.00 23.93 145 LEU C N 1
ATOM 11498 C CA . LEU C 1 148 ? 202.453 5.548 90.269 1.00 24.92 145 LEU C CA 1
ATOM 11499 C C . LEU C 1 148 ? 201.649 4.791 91.332 1.00 26.21 145 LEU C C 1
ATOM 11500 O O . LEU C 1 148 ? 202.218 3.976 92.071 1.00 26.40 145 LEU C O 1
ATOM 11505 N N . ASN C 1 149 ? 200.373 5.172 91.513 1.00 26.47 146 ASN C N 1
ATOM 11506 C CA . ASN C 1 149 ? 199.620 4.846 92.721 1.00 30.59 146 ASN C CA 1
ATOM 11507 C C . ASN C 1 149 ? 198.318 4.090 92.424 1.00 37.84 146 ASN C C 1
ATOM 11508 O O . ASN C 1 149 ? 197.642 3.636 93.356 1.00 35.35 146 ASN C O 1
ATOM 11513 N N . GLY C 1 150 ? 197.913 4.021 91.156 1.00 28.09 147 GLY C N 1
ATOM 11514 C CA . GLY C 1 150 ? 196.651 3.432 90.840 1.00 25.44 147 GLY C CA 1
ATOM 11515 C C . GLY C 1 150 ? 195.506 4.355 91.265 1.00 30.29 147 GLY C C 1
ATOM 11516 O O . GLY C 1 150 ? 195.646 5.574 91.260 1.00 37.11 147 GLY C O 1
ATOM 11517 N N . MET C 1 151 ? 194.309 3.797 91.316 1.00 27.24 148 MET C N 1
ATOM 11518 C CA . MET C 1 151 ? 193.137 4.600 91.627 1.00 26.14 148 MET C CA 1
ATOM 11519 C C . MET C 1 151 ? 192.787 4.375 93.090 1.00 26.40 148 MET C C 1
ATOM 11520 O O . MET C 1 151 ? 192.340 3.309 93.471 1.00 28.53 148 MET C O 1
ATOM 11525 N N . PRO C 1 152 ? 192.904 5.395 93.959 1.00 24.82 149 PRO C N 1
ATOM 11526 C CA . PRO C 1 152 ? 192.510 5.234 95.360 1.00 26.72 149 PRO C CA 1
ATOM 11527 C C . PRO C 1 152 ? 190.992 5.230 95.528 1.00 23.81 149 PRO C C 1
ATOM 11528 O O . PRO C 1 152 ? 190.229 5.484 94.584 1.00 24.02 149 PRO C O 1
ATOM 11532 N N . PRO C 1 153 ? 190.506 4.779 96.700 1.00 25.04 150 PRO C N 1
ATOM 11533 C CA . PRO C 1 153 ? 189.107 4.407 96.858 1.00 26.13 150 PRO C CA 1
ATOM 11534 C C . PRO C 1 153 ? 188.058 5.480 96.505 1.00 27.24 150 PRO C C 1
ATOM 11535 O O . PRO C 1 153 ? 186.973 5.136 96.079 1.00 23.21 150 PRO C O 1
ATOM 11539 N N . ALA C 1 154 ? 188.348 6.763 96.742 1.00 25.01 151 ALA C N 1
ATOM 11540 C CA . ALA C 1 154 ? 187.368 7.828 96.447 1.00 23.13 151 ALA C CA 1
ATOM 11541 C C . ALA C 1 154 ? 187.617 8.459 95.072 1.00 25.63 151 ALA C C 1
ATOM 11542 O O . ALA C 1 154 ? 186.847 9.299 94.644 1.00 22.89 151 ALA C O 1
ATOM 11544 N N . GLY C 1 155 ? 188.676 8.045 94.369 1.00 22.02 152 GLY C N 1
ATOM 11545 C CA . GLY C 1 155 ? 188.914 8.518 93.022 1.00 22.97 152 GLY C CA 1
ATOM 11546 C C . GLY C 1 155 ? 189.236 10.005 92.937 1.00 24.02 152 GLY C C 1
ATOM 11547 O O . GLY C 1 155 ? 189.083 10.589 91.870 1.00 23.14 152 GLY C O 1
ATOM 11548 N N . SER C 1 156 ? 189.809 10.580 94.006 1.00 22.67 153 SER C N 1
ATOM 11549 C CA . SER C 1 156 ? 190.187 11.993 93.978 1.00 23.47 153 SER C CA 1
ATOM 11550 C C . SER C 1 156 ? 191.531 12.137 93.256 1.00 23.92 153 SER C C 1
ATOM 11551 O O . SER C 1 156 ? 192.339 11.195 93.218 1.00 21.68 153 SER C O 1
ATOM 11554 N N . VAL C 1 157 ? 191.800 13.322 92.709 1.00 21.04 154 VAL C N 1
ATOM 11555 C CA . VAL C 1 157 ? 192.919 13.503 91.764 1.00 23.88 154 VAL C CA 1
ATOM 11556 C C . VAL C 1 157 ? 193.839 14.681 92.115 1.00 21.41 154 VAL C C 1
ATOM 11557 O O . VAL C 1 157 ? 194.816 14.926 91.412 1.00 23.80 154 VAL C O 1
ATOM 11561 N N . GLY C 1 158 ? 193.591 15.377 93.220 1.00 21.68 155 GLY C N 1
ATOM 11562 C CA . GLY C 1 158 ? 194.372 16.578 93.524 1.00 23.37 155 GLY C CA 1
ATOM 11563 C C . GLY C 1 158 ? 195.832 16.280 93.872 1.00 23.47 155 GLY C C 1
ATOM 11564 O O . GLY C 1 158 ? 196.732 17.070 93.599 1.00 22.80 155 GLY C O 1
ATOM 11565 N N . GLY C 1 159 ? 196.050 15.199 94.617 1.00 22.50 156 GLY C N 1
ATOM 11566 C CA . GLY C 1 159 ? 197.407 14.814 95.029 1.00 21.09 156 GLY C CA 1
ATOM 11567 C C . GLY C 1 159 ? 197.357 13.603 95.938 1.00 25.83 156 GLY C C 1
ATOM 11568 O O . GLY C 1 159 ? 196.284 13.198 96.358 1.00 27.92 156 GLY C O 1
ATOM 11569 N N . THR C 1 160 ? 198.526 13.125 96.348 1.00 24.07 157 THR C N 1
ATOM 11570 C CA . THR C 1 160 ? 198.580 11.967 97.235 1.00 22.96 157 THR C CA 1
ATOM 11571 C C . THR C 1 160 ? 199.338 12.352 98.499 1.00 22.63 157 THR C C 1
ATOM 11572 O O . THR C 1 160 ? 200.478 12.846 98.433 1.00 23.97 157 THR C O 1
ATOM 11576 N N . VAL C 1 161 ? 198.689 12.077 99.628 1.00 22.11 158 VAL C N 1
ATOM 11577 C CA . VAL C 1 161 ? 199.234 12.231 100.925 1.00 18.84 158 VAL C CA 1
ATOM 11578 C C . VAL C 1 161 ? 199.652 10.843 101.423 1.00 21.39 158 VAL C C 1
ATOM 11579 O O . VAL C 1 161 ? 198.791 9.972 101.566 1.00 22.81 158 VAL C O 1
ATOM 11583 N N . ASN C 1 162 ? 200.948 10.681 101.673 1.00 21.70 159 ASN C N 1
ATOM 11584 C CA . ASN C 1 162 ? 201.512 9.394 102.153 1.00 24.29 159 ASN C CA 1
ATOM 11585 C C . ASN C 1 162 ? 202.031 9.576 103.583 1.00 22.25 159 ASN C C 1
ATOM 11586 O O . ASN C 1 162 ? 202.881 10.432 103.842 1.00 25.79 159 ASN C O 1
ATOM 11591 N N . LEU C 1 163 ? 201.519 8.753 104.500 1.00 21.53 160 LEU C N 1
ATOM 11592 C CA . LEU C 1 163 ? 201.861 8.821 105.898 1.00 21.45 160 LEU C CA 1
ATOM 11593 C C . LEU C 1 163 ? 202.821 7.665 106.223 1.00 26.28 160 LEU C C 1
ATOM 11594 O O . LEU C 1 163 ? 202.468 6.504 106.011 1.00 26.15 160 LEU C O 1
ATOM 11599 N N . VAL C 1 164 ? 204.011 8.019 106.713 1.00 24.37 161 VAL C N 1
ATOM 11600 C CA . VAL C 1 164 ? 205.088 7.073 107.015 1.00 23.99 161 VAL C CA 1
ATOM 11601 C C . VAL C 1 164 ? 205.086 6.833 108.525 1.00 23.53 161 VAL C C 1
ATOM 11602 O O . VAL C 1 164 ? 205.200 7.770 109.314 1.00 24.71 161 VAL C O 1
ATOM 11606 N N . THR C 1 165 ? 204.905 5.572 108.928 1.00 23.07 162 THR C N 1
ATOM 11607 C CA . THR C 1 165 ? 204.763 5.254 110.345 1.00 23.37 162 THR C CA 1
ATOM 11608 C C . THR C 1 165 ? 206.130 5.292 111.031 1.00 25.52 162 THR C C 1
ATOM 11609 O O . THR C 1 165 ? 207.163 5.294 110.382 1.00 27.96 162 THR C O 1
ATOM 11613 N N . LYS C 1 166 ? 206.092 5.305 112.369 1.00 24.28 163 LYS C N 1
ATOM 11614 C CA . LYS C 1 166 ? 207.270 5.323 113.229 1.00 25.95 163 LYS C CA 1
ATOM 11615 C C . LYS C 1 166 ? 207.714 3.877 113.528 1.00 27.07 163 LYS C C 1
ATOM 11616 O O . LYS C 1 166 ? 206.914 3.070 113.944 1.00 27.54 163 LYS C O 1
ATOM 11622 N N . TYR C 1 167 ? 209.022 3.652 113.485 1.00 28.30 164 TYR C N 1
ATOM 11623 C CA . TYR C 1 167 ? 209.638 2.393 113.944 1.00 28.32 164 TYR C CA 1
ATOM 11624 C C . TYR C 1 167 ? 210.754 2.726 114.947 1.00 29.85 164 TYR C C 1
ATOM 11625 O O . TYR C 1 167 ? 211.187 3.883 115.063 1.00 27.05 164 TYR C O 1
ATOM 11634 N N . ALA C 1 168 ? 211.187 1.718 115.716 1.00 29.79 165 ALA C N 1
ATOM 11635 C CA . ALA C 1 168 ? 212.138 1.947 116.826 1.00 30.46 165 ALA C CA 1
ATOM 11636 C C . ALA C 1 168 ? 213.507 2.346 116.272 1.00 29.64 165 ALA C C 1
ATOM 11637 O O . ALA C 1 168 ? 214.108 1.623 115.490 1.00 33.37 165 ALA C O 1
ATOM 11639 N N . ALA C 1 169 ? 214.040 3.449 116.786 1.00 29.35 166 ALA C N 1
ATOM 11640 C CA . ALA C 1 169 ? 215.431 3.795 116.603 1.00 40.34 166 ALA C CA 1
ATOM 11641 C C . ALA C 1 169 ? 216.325 2.859 117.451 1.00 32.41 166 ALA C C 1
ATOM 11642 O O . ALA C 1 169 ? 215.853 2.178 118.357 1.00 33.30 166 ALA C O 1
ATOM 11644 N N . ASP C 1 170 ? 217.632 2.913 117.185 1.00 38.79 167 ASP C N 1
ATOM 11645 C CA . ASP C 1 170 ? 218.627 2.024 117.806 1.00 40.43 167 ASP C CA 1
ATOM 11646 C C . ASP C 1 170 ? 218.649 2.217 119.326 1.00 39.25 167 ASP C C 1
ATOM 11647 O O . ASP C 1 170 ? 218.552 1.233 120.069 1.00 45.58 167 ASP C O 1
ATOM 11652 N N . GLU C 1 171 ? 218.623 3.476 119.781 1.00 43.53 168 GLU C N 1
ATOM 11653 C CA . GLU C 1 171 ? 218.695 3.780 121.220 1.00 47.19 168 GLU C CA 1
ATOM 11654 C C . GLU C 1 171 ? 217.294 3.771 121.820 1.00 48.91 168 GLU C C 1
ATOM 11655 O O . GLU C 1 171 ? 216.385 4.388 121.279 1.00 43.38 168 GLU C O 1
ATOM 11661 N N . PRO C 1 172 ? 217.109 3.160 123.011 1.00 44.13 169 PRO C N 1
ATOM 11662 C CA . PRO C 1 172 ? 215.812 3.130 123.678 1.00 40.20 169 PRO C CA 1
ATOM 11663 C C . PRO C 1 172 ? 215.282 4.556 123.857 1.00 40.41 169 PRO C C 1
ATOM 11664 O O . PRO C 1 172 ? 216.059 5.488 124.047 1.00 40.40 169 PRO C O 1
ATOM 11668 N N . PHE C 1 173 ? 213.964 4.699 123.752 1.00 36.47 170 PHE C N 1
ATOM 11669 C CA . PHE C 1 173 ? 213.343 6.006 123.585 1.00 36.17 170 PHE C CA 1
ATOM 11670 C C . PHE C 1 173 ? 212.014 6.013 124.328 1.00 29.57 170 PHE C C 1
ATOM 11671 O O . PHE C 1 173 ? 211.249 5.069 124.241 1.00 34.07 170 PHE C O 1
ATOM 11679 N N . ALA C 1 174 ? 211.775 7.057 125.129 1.00 30.13 171 ALA C N 1
ATOM 11680 C CA . ALA C 1 174 ? 210.501 7.239 125.772 1.00 32.03 171 ALA C CA 1
ATOM 11681 C C . ALA C 1 174 ? 210.240 8.734 125.981 1.00 41.09 171 ALA C C 1
ATOM 11682 O O . ALA C 1 174 ? 211.019 9.433 126.634 1.00 39.07 171 ALA C O 1
ATOM 11684 N N . ARG C 1 175 ? 209.154 9.220 125.376 1.00 34.44 172 ARG C N 1
ATOM 11685 C CA . ARG C 1 175 ? 208.831 10.647 125.419 1.00 32.18 172 ARG C CA 1
ATOM 11686 C C . ARG C 1 175 ? 207.381 10.798 125.858 1.00 33.06 172 ARG C C 1
ATOM 11687 O O . ARG C 1 175 ? 206.526 10.062 125.399 1.00 33.21 172 ARG C O 1
ATOM 11695 N N . LEU C 1 176 ? 207.171 11.638 126.879 1.00 29.98 173 LEU C N 1
ATOM 11696 C CA . LEU C 1 176 ? 205.853 12.001 127.292 1.00 29.17 173 LEU C CA 1
ATOM 11697 C C . LEU C 1 176 ? 205.633 13.476 126.948 1.00 30.34 173 LEU C C 1
ATOM 11698 O O . LEU C 1 176 ? 206.473 14.318 127.262 1.00 30.43 173 LEU C O 1
ATOM 11703 N N . THR C 1 177 ? 204.463 13.750 126.358 1.00 28.47 174 THR C N 1
ATOM 11704 C CA . THR C 1 177 ? 204.051 15.082 125.976 1.00 26.20 174 THR C CA 1
ATOM 11705 C C . THR C 1 177 ? 202.661 15.328 126.562 1.00 25.98 174 THR C C 1
ATOM 11706 O O . THR C 1 177 ? 201.784 14.486 126.431 1.00 32.87 174 THR C O 1
ATOM 11710 N N . THR C 1 178 ? 202.472 16.481 127.232 1.00 26.85 175 THR C N 1
ATOM 11711 C CA . THR C 1 178 ? 201.163 16.884 127.688 1.00 25.63 175 THR C CA 1
ATOM 11712 C C . THR C 1 178 ? 200.713 18.062 126.825 1.00 26.86 175 THR C C 1
ATOM 11713 O O . THR C 1 178 ? 201.562 18.835 126.395 1.00 29.02 175 THR C O 1
ATOM 11717 N N . THR C 1 179 ? 199.404 18.139 126.560 1.00 26.52 176 THR C N 1
ATOM 11718 C CA . THR C 1 179 ? 198.865 19.166 125.661 1.00 29.85 176 THR C CA 1
ATOM 11719 C C . THR C 1 179 ? 197.673 19.871 126.307 1.00 27.53 176 THR C C 1
ATOM 11720 O O . THR C 1 179 ? 196.869 19.285 127.034 1.00 26.38 176 THR C O 1
ATOM 11724 N N . TYR C 1 180 ? 197.558 21.164 125.965 1.00 25.38 177 TYR C N 1
ATOM 11725 C CA . TYR C 1 180 ? 196.392 21.978 126.167 1.00 24.62 177 TYR C CA 1
ATOM 11726 C C . TYR C 1 180 ? 196.019 22.663 124.840 1.00 21.35 177 TYR C C 1
ATOM 11727 O O . TYR C 1 180 ? 196.890 23.090 124.078 1.00 24.80 177 TYR C O 1
ATOM 11736 N N . MET C 1 181 ? 194.721 22.782 124.617 1.00 25.05 178 MET C N 1
ATOM 11737 C CA . MET C 1 181 ? 194.193 23.650 123.578 1.00 27.68 178 MET C CA 1
ATOM 11738 C C . MET C 1 181 ? 192.952 24.339 124.143 1.00 24.82 178 MET C C 1
ATOM 11739 O O . MET C 1 181 ? 192.139 23.721 124.842 1.00 25.04 178 MET C O 1
ATOM 11744 N N . SER C 1 182 ? 192.821 25.643 123.877 1.00 26.30 179 SER C N 1
ATOM 11745 C CA . SER C 1 182 ? 191.687 26.394 124.385 1.00 24.69 179 SER C CA 1
ATOM 11746 C C . SER C 1 182 ? 190.385 25.802 123.848 1.00 26.39 179 SER C C 1
ATOM 11747 O O . SER C 1 182 ? 190.342 25.288 122.734 1.00 26.98 179 SER C O 1
ATOM 11750 N N . ASP C 1 183 ? 189.293 25.902 124.619 1.00 25.37 180 ASP C N 1
ATOM 11751 C CA . ASP C 1 183 ? 189.245 26.560 125.921 1.00 30.50 180 ASP C CA 1
ATOM 11752 C C . ASP C 1 183 ? 189.720 25.626 127.050 1.00 27.15 180 ASP C C 1
ATOM 11753 O O . ASP C 1 183 ? 190.227 26.097 128.090 1.00 27.07 180 ASP C O 1
ATOM 11758 N N . ALA C 1 184 ? 189.491 24.319 126.910 1.00 24.19 181 ALA C N 1
ATOM 11759 C CA . ALA C 1 184 ? 189.733 23.400 128.040 1.00 28.04 181 ALA C CA 1
ATOM 11760 C C . ALA C 1 184 ? 189.983 21.973 127.559 1.00 27.48 181 ALA C C 1
ATOM 11761 O O . ALA C 1 184 ? 189.538 21.017 128.192 1.00 25.19 181 ALA C O 1
ATOM 11763 N N . GLN C 1 185 ? 190.741 21.829 126.469 1.00 24.80 182 GLN C N 1
ATOM 11764 C CA . GLN C 1 185 ? 191.080 20.502 125.956 1.00 24.55 182 GLN C CA 1
ATOM 11765 C C . GLN C 1 185 ? 192.458 20.113 126.483 1.00 24.87 182 GLN C C 1
ATOM 11766 O O . GLN C 1 185 ? 193.464 20.788 126.240 1.00 25.83 182 GLN C O 1
ATOM 11772 N N . PHE C 1 186 ? 192.491 19.009 127.226 1.00 23.59 183 PHE C N 1
ATOM 11773 C CA . PHE C 1 186 ? 193.716 18.507 127.794 1.00 24.35 183 PHE C CA 1
ATOM 11774 C C . PHE C 1 186 ? 194.023 17.130 127.201 1.00 23.25 183 PHE C C 1
ATOM 11775 O O . PHE C 1 186 ? 193.110 16.318 127.009 1.00 26.30 183 PHE C O 1
ATOM 11783 N N . GLY C 1 187 ? 195.314 16.838 127.054 1.00 27.58 184 GLY C N 1
ATOM 11784 C CA . GLY C 1 187 ? 195.687 15.551 126.520 1.00 34.27 184 GLY C CA 1
ATOM 11785 C C . GLY C 1 187 ? 197.080 15.127 126.925 1.00 27.26 184 GLY C C 1
ATOM 11786 O O . GLY C 1 187 ? 197.865 15.886 127.479 1.00 25.94 184 GLY C O 1
ATOM 11787 N N . GLY C 1 188 ? 197.421 13.901 126.523 1.00 26.12 185 GLY C N 1
ATOM 11788 C CA . GLY C 1 188 ? 198.773 13.447 126.617 1.00 31.44 185 GLY C CA 1
ATOM 11789 C C . GLY C 1 188 ? 199.096 12.446 125.544 1.00 27.53 185 GLY C C 1
ATOM 11790 O O . GLY C 1 188 ? 198.201 11.797 124.984 1.00 27.21 185 GLY C O 1
ATOM 11791 N N . HIS C 1 189 ? 200.400 12.297 125.320 1.00 26.53 186 HIS C N 1
ATOM 11792 C CA . HIS C 1 189 ? 200.918 11.461 124.290 1.00 28.34 186 HIS C CA 1
ATOM 11793 C C . HIS C 1 189 ? 202.200 10.798 124.798 1.00 29.48 186 HIS C C 1
ATOM 11794 O O . HIS C 1 189 ? 203.123 11.477 125.206 1.00 30.80 186 HIS C O 1
ATOM 11801 N N A VAL C 1 190 ? 202.220 9.466 124.768 0.50 30.02 187 VAL C N 1
ATOM 11802 N N B VAL C 1 190 ? 202.211 9.464 124.777 0.50 28.57 187 VAL C N 1
ATOM 11803 C CA A VAL C 1 190 ? 203.423 8.716 125.076 0.50 33.26 187 VAL C CA 1
ATOM 11804 C CA B VAL C 1 190 ? 203.389 8.662 125.090 0.50 31.16 187 VAL C CA 1
ATOM 11805 C C A VAL C 1 190 ? 203.922 8.041 123.794 0.50 29.24 187 VAL C C 1
ATOM 11806 C C B VAL C 1 190 ? 203.915 8.038 123.792 0.50 28.12 187 VAL C C 1
ATOM 11807 O O A VAL C 1 190 ? 203.145 7.534 122.991 0.50 28.87 187 VAL C O 1
ATOM 11808 O O B VAL C 1 190 ? 203.137 7.519 122.995 0.50 27.88 187 VAL C O 1
ATOM 11815 N N . ASP C 1 191 ? 205.233 8.151 123.582 1.00 28.13 188 ASP C N 1
ATOM 11816 C CA . ASP C 1 191 ? 205.937 7.563 122.453 1.00 29.72 188 ASP C CA 1
ATOM 11817 C C . ASP C 1 191 ? 207.119 6.771 123.026 1.00 33.44 188 ASP C C 1
ATOM 11818 O O . ASP C 1 191 ? 208.016 7.370 123.612 1.00 32.12 188 ASP C O 1
ATOM 11823 N N . VAL C 1 192 ? 207.130 5.451 122.807 1.00 29.12 189 VAL C N 1
ATOM 11824 C CA . VAL C 1 192 ? 208.197 4.585 123.365 1.00 31.33 189 VAL C CA 1
ATOM 11825 C C . VAL C 1 192 ? 208.714 3.644 122.280 1.00 29.80 189 VAL C C 1
ATOM 11826 O O . VAL C 1 192 ? 207.955 3.108 121.505 1.00 30.19 189 VAL C O 1
ATOM 11830 N N . GLY C 1 193 ? 210.037 3.501 122.219 1.00 31.17 190 GLY C N 1
ATOM 11831 C CA . GLY C 1 193 ? 210.683 2.581 121.306 1.00 31.22 190 GLY C CA 1
ATOM 11832 C C . GLY C 1 193 ? 211.826 1.826 121.983 1.00 36.58 190 GLY C C 1
ATOM 11833 O O . GLY C 1 193 ? 212.531 2.370 122.862 1.00 31.85 190 GLY C O 1
ATOM 11834 N N . ARG C 1 194 ? 212.026 0.587 121.533 1.00 33.73 191 ARG C N 1
ATOM 11835 C CA . ARG C 1 194 ? 213.205 -0.190 121.880 1.00 35.34 191 ARG C CA 1
ATOM 11836 C C . ARG C 1 194 ? 213.432 -1.246 120.803 1.00 34.66 191 ARG C C 1
ATOM 11837 O O . ARG C 1 194 ? 212.479 -1.750 120.217 1.00 32.09 191 ARG C O 1
ATOM 11845 N N . ARG C 1 195 ? 214.705 -1.594 120.588 1.00 34.36 192 ARG C N 1
ATOM 11846 C CA . ARG C 1 195 ? 215.088 -2.674 119.688 1.00 34.15 192 ARG C CA 1
ATOM 11847 C C . ARG C 1 195 ? 215.602 -3.877 120.507 1.00 40.94 192 ARG C C 1
ATOM 11848 O O . ARG C 1 195 ? 215.980 -3.734 121.663 1.00 36.92 192 ARG C O 1
ATOM 11856 N N . PHE C 1 196 ? 215.496 -5.070 119.922 1.00 39.91 193 PHE C N 1
ATOM 11857 C CA . PHE C 1 196 ? 215.762 -6.349 120.608 1.00 44.38 193 PHE C CA 1
ATOM 11858 C C . PHE C 1 196 ? 216.601 -7.242 119.689 1.00 48.22 193 PHE C C 1
ATOM 11859 O O . PHE C 1 196 ? 216.633 -7.042 118.464 1.00 36.23 193 PHE C O 1
ATOM 11867 N N . GLY C 1 197 ? 217.221 -8.267 120.289 1.00 55.04 194 GLY C N 1
ATOM 11868 C CA . GLY C 1 197 ? 218.055 -9.213 119.559 1.00 40.90 194 GLY C CA 1
ATOM 11869 C C . GLY C 1 197 ? 219.499 -8.769 119.558 1.00 52.87 194 GLY C C 1
ATOM 11870 O O . GLY C 1 197 ? 219.802 -7.592 119.771 1.00 50.88 194 GLY C O 1
ATOM 11871 N N . GLU C 1 198 ? 220.390 -9.714 119.239 1.00 53.67 195 GLU C N 1
ATOM 11872 C CA . GLU C 1 198 ? 221.818 -9.524 119.376 1.00 55.55 195 GLU C CA 1
ATOM 11873 C C . GLU C 1 198 ? 222.290 -8.398 118.451 1.00 54.67 195 GLU C C 1
ATOM 11874 O O . GLU C 1 198 ? 223.273 -7.725 118.753 1.00 58.09 195 GLU C O 1
ATOM 11880 N N . ASN C 1 199 ? 221.638 -8.244 117.291 1.00 47.30 196 ASN C N 1
ATOM 11881 C CA . ASN C 1 199 ? 222.027 -7.205 116.332 1.00 47.75 196 ASN C CA 1
ATOM 11882 C C . ASN C 1 199 ? 220.904 -6.163 116.185 1.00 44.92 196 ASN C C 1
ATOM 11883 O O . ASN C 1 199 ? 220.906 -5.388 115.227 1.00 42.01 196 ASN C O 1
ATOM 11888 N N . LYS C 1 200 ? 220.026 -6.086 117.191 1.00 42.60 197 LYS C N 1
ATOM 11889 C CA . LYS C 1 200 ? 218.915 -5.111 117.207 1.00 46.32 197 LYS C CA 1
ATOM 11890 C C . LYS C 1 200 ? 218.087 -5.239 115.922 1.00 44.63 197 LYS C C 1
ATOM 11891 O O . LYS C 1 200 ? 217.668 -4.232 115.324 1.00 40.64 197 LYS C O 1
ATOM 11897 N N . GLU C 1 201 ? 217.813 -6.489 115.542 1.00 35.49 198 GLU C N 1
ATOM 11898 C CA . GLU C 1 201 ? 217.190 -6.798 114.301 1.00 40.74 198 GLU C CA 1
ATOM 11899 C C . GLU C 1 201 ? 215.668 -6.666 114.455 1.00 35.28 198 GLU C C 1
ATOM 11900 O O . GLU C 1 201 ? 214.962 -6.670 113.453 1.00 37.10 198 GLU C O 1
ATOM 11906 N N . PHE C 1 202 ? 215.176 -6.628 115.702 1.00 34.57 199 PHE C N 1
ATOM 11907 C CA . PHE C 1 202 ? 213.750 -6.432 115.989 1.00 33.84 199 PHE C CA 1
ATOM 11908 C C . PHE C 1 202 ? 213.520 -5.039 116.583 1.00 37.59 199 PHE C C 1
ATOM 11909 O O . PHE C 1 202 ? 214.283 -4.584 117.448 1.00 32.22 199 PHE C O 1
ATOM 11917 N N . GLY C 1 203 ? 212.405 -4.410 116.184 1.00 33.76 200 GLY C N 1
ATOM 11918 C CA . GLY C 1 203 ? 212.014 -3.113 116.763 1.00 30.70 200 GLY C CA 1
ATOM 11919 C C . GLY C 1 203 ? 210.553 -3.103 117.163 1.00 27.71 200 GLY C C 1
ATOM 11920 O O . GLY C 1 203 ? 209.702 -3.686 116.473 1.00 30.63 200 GLY C O 1
ATOM 11921 N N . VAL C 1 204 ? 210.265 -2.422 118.279 1.00 29.31 201 VAL C N 1
ATOM 11922 C CA . VAL C 1 204 ? 208.917 -2.181 118.763 1.00 30.60 201 VAL C CA 1
ATOM 11923 C C . VAL C 1 204 ? 208.786 -0.685 119.070 1.00 32.59 201 VAL C C 1
ATOM 11924 O O . VAL C 1 204 ? 209.608 -0.118 119.823 1.00 29.13 201 VAL C O 1
ATOM 11928 N N . ARG C 1 205 ? 207.774 -0.049 118.467 1.00 29.14 202 ARG C N 1
ATOM 11929 C CA . ARG C 1 205 ? 207.501 1.395 118.704 1.00 29.80 202 ARG C CA 1
ATOM 11930 C C . ARG C 1 205 ? 205.997 1.578 118.959 1.00 26.21 202 ARG C C 1
ATOM 11931 O O . ARG C 1 205 ? 205.158 1.114 118.199 1.00 27.90 202 ARG C O 1
ATOM 11939 N N . ILE C 1 206 ? 205.657 2.170 120.105 1.00 25.31 203 ILE C N 1
ATOM 11940 C CA . ILE C 1 206 ? 204.302 2.264 120.559 1.00 25.31 203 ILE C CA 1
ATOM 11941 C C . ILE C 1 206 ? 203.988 3.745 120.800 1.00 26.66 203 ILE C C 1
ATOM 11942 O O . ILE C 1 206 ? 204.751 4.449 121.439 1.00 28.87 203 ILE C O 1
ATOM 11947 N N . ASN C 1 207 ? 202.829 4.183 120.316 1.00 27.01 204 ASN C N 1
ATOM 11948 C CA . ASN C 1 207 ? 202.331 5.511 120.611 1.00 28.61 204 ASN C CA 1
ATOM 11949 C C . ASN C 1 207 ? 200.949 5.362 121.222 1.00 26.94 204 ASN C C 1
ATOM 11950 O O . ASN C 1 207 ? 200.126 4.560 120.758 1.00 29.55 204 ASN C O 1
ATOM 11955 N N . GLY C 1 208 ? 200.702 6.143 122.275 1.00 25.44 205 GLY C N 1
ATOM 11956 C CA . GLY C 1 208 ? 199.406 6.248 122.870 1.00 25.34 205 GLY C CA 1
ATOM 11957 C C . GLY C 1 208 ? 199.048 7.712 123.083 1.00 27.51 205 GLY C C 1
ATOM 11958 O O . GLY C 1 208 ? 199.916 8.495 123.476 1.00 28.62 205 GLY C O 1
ATOM 11959 N N . MET C 1 209 ? 197.825 8.094 122.700 1.00 27.16 206 MET C N 1
ATOM 11960 C CA . MET C 1 209 ? 197.406 9.510 122.817 1.00 26.76 206 MET C CA 1
ATOM 11961 C C . MET C 1 209 ? 195.933 9.559 123.199 1.00 22.96 206 MET C C 1
ATOM 11962 O O . MET C 1 209 ? 195.115 8.702 122.825 1.00 24.94 206 MET C O 1
ATOM 11967 N N . TYR C 1 210 ? 195.614 10.499 124.100 1.00 24.53 207 TYR C N 1
ATOM 11968 C CA . TYR C 1 210 ? 194.255 10.790 124.468 1.00 25.91 207 TYR C CA 1
ATOM 11969 C C . TYR C 1 210 ? 194.145 12.306 124.663 1.00 30.27 207 TYR C C 1
ATOM 11970 O O . TYR C 1 210 ? 194.995 12.897 125.312 1.00 32.70 207 TYR C O 1
ATOM 11979 N N . ARG C 1 211 ? 193.071 12.900 124.148 1.00 25.81 208 ARG C N 1
ATOM 11980 C CA . ARG C 1 211 ? 192.752 14.270 124.520 1.00 25.18 208 ARG C CA 1
ATOM 11981 C C . ARG C 1 211 ? 191.248 14.478 124.454 1.00 27.41 208 ARG C C 1
ATOM 11982 O O . ARG C 1 211 ? 190.535 13.810 123.707 1.00 26.65 208 ARG C O 1
ATOM 11990 N N . ASP C 1 212 ? 190.754 15.349 125.339 1.00 26.24 209 ASP C N 1
ATOM 11991 C CA . ASP C 1 212 ? 189.353 15.615 125.403 1.00 28.73 209 ASP C CA 1
ATOM 11992 C C . ASP C 1 212 ? 189.137 16.950 126.115 1.00 25.13 209 ASP C C 1
ATOM 11993 O O . ASP C 1 212 ? 189.938 17.347 126.979 1.00 25.02 209 ASP C O 1
ATOM 11998 N N . GLY C 1 213 ? 188.009 17.578 125.795 1.00 26.50 210 GLY C N 1
ATOM 11999 C CA . GLY C 1 213 ? 187.530 18.756 126.505 1.00 27.76 210 GLY C CA 1
ATOM 12000 C C . GLY C 1 213 ? 187.019 19.815 125.545 1.00 27.69 210 GLY C C 1
ATOM 12001 O O . GLY C 1 213 ? 187.104 19.683 124.327 1.00 26.76 210 GLY C O 1
ATOM 12002 N N . ASP C 1 214 ? 186.531 20.905 126.124 1.00 27.65 211 ASP C N 1
ATOM 12003 C CA . ASP C 1 214 ? 185.932 22.002 125.378 1.00 28.25 211 ASP C CA 1
ATOM 12004 C C . ASP C 1 214 ? 186.973 22.637 124.459 1.00 28.84 211 ASP C C 1
ATOM 12005 O O . ASP C 1 214 ? 188.129 22.877 124.832 1.00 26.47 211 ASP C O 1
ATOM 12010 N N . ALA C 1 215 ? 186.543 22.855 123.215 1.00 29.00 212 ALA C N 1
ATOM 12011 C CA . ALA C 1 215 ? 187.377 23.418 122.197 1.00 30.70 212 ALA C CA 1
ATOM 12012 C C . ALA C 1 215 ? 187.155 24.937 122.142 1.00 30.09 212 ALA C C 1
ATOM 12013 O O . ALA C 1 215 ? 186.548 25.519 123.027 1.00 28.46 212 ALA C O 1
ATOM 12015 N N . ALA C 1 216 ? 187.623 25.558 121.064 1.00 29.71 213 ALA C N 1
ATOM 12016 C CA . ALA C 1 216 ? 187.652 27.031 120.973 1.00 33.88 213 ALA C CA 1
ATOM 12017 C C . ALA C 1 216 ? 186.312 27.568 120.468 1.00 38.87 213 ALA C C 1
ATOM 12018 O O . ALA C 1 216 ? 186.003 28.734 120.612 1.00 34.27 213 ALA C O 1
ATOM 12020 N N . VAL C 1 217 ? 185.482 26.695 119.905 1.00 31.45 214 VAL C N 1
ATOM 12021 C CA . VAL C 1 217 ? 184.144 27.069 119.482 1.00 28.91 214 VAL C CA 1
ATOM 12022 C C . VAL C 1 217 ? 183.178 26.843 120.644 1.00 36.00 214 VAL C C 1
ATOM 12023 O O . VAL C 1 217 ? 183.261 25.822 121.304 1.00 30.71 214 VAL C O 1
ATOM 12027 N N . ASN C 1 218 ? 182.184 27.725 120.810 1.00 33.91 215 ASN C N 1
ATOM 12028 C CA . ASN C 1 218 ? 181.162 27.538 121.853 1.00 37.35 215 ASN C CA 1
ATOM 12029 C C . ASN C 1 218 ? 180.464 26.175 121.716 1.00 36.07 215 ASN C C 1
ATOM 12030 O O . ASN C 1 218 ? 179.948 25.808 120.648 1.00 32.19 215 ASN C O 1
ATOM 12035 N N . ASP C 1 219 ? 180.249 25.529 122.871 1.00 34.69 216 ASP C N 1
ATOM 12036 C CA . ASP C 1 219 ? 179.509 24.276 123.002 1.00 31.11 216 ASP C CA 1
ATOM 12037 C C . ASP C 1 219 ? 180.088 23.176 122.088 1.00 25.12 216 ASP C C 1
ATOM 12038 O O . ASP C 1 219 ? 179.380 22.182 121.782 1.00 31.81 216 ASP C O 1
ATOM 12043 N N . GLN C 1 220 ? 181.363 23.286 121.741 1.00 24.87 217 GLN C N 1
ATOM 12044 C CA . GLN C 1 220 ? 182.021 22.236 120.938 1.00 25.27 217 GLN C CA 1
ATOM 12045 C C . GLN C 1 220 ? 183.099 21.597 121.809 1.00 27.99 217 GLN C C 1
ATOM 12046 O O . GLN C 1 220 ? 183.824 22.278 122.456 1.00 31.85 217 GLN C O 1
ATOM 12052 N N . SER C 1 221 ? 183.176 20.265 121.795 1.00 23.43 218 SER C N 1
ATOM 12053 C CA . SER C 1 221 ? 184.231 19.574 122.496 1.00 24.39 218 SER C CA 1
ATOM 12054 C C . SER C 1 221 ? 184.778 18.522 121.529 1.00 23.01 218 SER C C 1
ATOM 12055 O O . SER C 1 221 ? 184.044 18.016 120.684 1.00 25.78 218 SER C O 1
ATOM 12058 N N . LYS C 1 222 ? 186.072 18.253 121.648 1.00 23.94 219 LYS C N 1
ATOM 12059 C CA . LYS C 1 222 ? 186.781 17.365 120.734 1.00 26.72 219 LYS C CA 1
ATOM 12060 C C . LYS C 1 222 ? 187.549 16.311 121.526 1.00 31.39 219 LYS C C 1
ATOM 12061 O O . LYS C 1 222 ? 188.319 16.647 122.430 1.00 30.99 219 LYS C O 1
ATOM 12067 N N . GLU C 1 223 ? 187.269 15.046 121.205 1.00 26.76 220 GLU C N 1
ATOM 12068 C CA . GLU C 1 223 ? 187.924 13.912 121.823 1.00 26.01 220 GLU C CA 1
ATOM 12069 C C . GLU C 1 223 ? 188.659 13.135 120.734 1.00 28.20 220 GLU C C 1
ATOM 12070 O O . GLU C 1 223 ? 188.123 12.903 119.621 1.00 27.51 220 GLU C O 1
ATOM 12076 N N . SER C 1 224 ? 189.940 12.863 120.996 1.00 26.08 221 SER C N 1
ATOM 12077 C CA . SER C 1 224 ? 190.712 11.992 120.144 1.00 26.43 221 SER C CA 1
ATOM 12078 C C . SER C 1 224 ? 191.385 10.928 121.013 1.00 27.32 221 SER C C 1
ATOM 12079 O O . SER C 1 224 ? 191.841 11.228 122.106 1.00 24.95 221 SER C O 1
ATOM 12082 N N . ARG C 1 225 ? 191.576 9.746 120.426 1.00 26.35 222 ARG C N 1
ATOM 12083 C CA . ARG C 1 225 ? 192.332 8.682 121.065 1.00 28.49 222 ARG C CA 1
ATOM 12084 C C . ARG C 1 225 ? 193.061 7.902 119.981 1.00 23.46 222 ARG C C 1
ATOM 12085 O O . ARG C 1 225 ? 192.500 7.669 118.913 1.00 25.20 222 ARG C O 1
ATOM 12093 N N . LEU C 1 226 ? 194.289 7.483 120.282 1.00 26.13 223 LEU C N 1
ATOM 12094 C CA . LEU C 1 226 ? 195.059 6.672 119.390 1.00 27.02 223 LEU C CA 1
ATOM 12095 C C . LEU C 1 226 ? 195.918 5.688 120.201 1.00 30.48 223 LEU C C 1
ATOM 12096 O O . LEU C 1 226 ? 196.586 6.082 121.143 1.00 26.33 223 LEU C O 1
ATOM 12101 N N . PHE C 1 227 ? 195.992 4.454 119.707 1.00 31.10 224 PHE C N 1
ATOM 12102 C CA . PHE C 1 227 ? 197.006 3.493 120.125 1.00 27.15 224 PHE C CA 1
ATOM 12103 C C . PHE C 1 227 ? 197.586 2.862 118.860 1.00 23.15 224 PHE C C 1
ATOM 12104 O O . PHE C 1 227 ? 196.829 2.392 118.021 1.00 28.40 224 PHE C O 1
ATOM 12112 N N . SER C 1 228 ? 198.908 2.950 118.700 1.00 26.41 225 SER C N 1
ATOM 12113 C CA . SER C 1 228 ? 199.579 2.462 117.528 1.00 28.15 225 SER C CA 1
ATOM 12114 C C . SER C 1 228 ? 200.786 1.599 117.909 1.00 28.61 225 SER C C 1
ATOM 12115 O O . SER C 1 228 ? 201.418 1.836 118.929 1.00 29.45 225 SER C O 1
ATOM 12118 N N A LEU C 1 229 ? 201.102 0.653 117.020 0.50 28.11 226 LEU C N 1
ATOM 12119 N N B LEU C 1 229 ? 201.029 0.567 117.086 0.50 27.66 226 LEU C N 1
ATOM 12120 C CA A LEU C 1 229 ? 202.226 -0.251 117.145 0.50 29.09 226 LEU C CA 1
ATOM 12121 C CA B LEU C 1 229 ? 202.229 -0.286 117.122 0.50 29.08 226 LEU C CA 1
ATOM 12122 C C A LEU C 1 229 ? 202.943 -0.315 115.795 0.50 25.72 226 LEU C C 1
ATOM 12123 C C B LEU C 1 229 ? 202.932 -0.221 115.766 0.50 26.07 226 LEU C C 1
ATOM 12124 O O A LEU C 1 229 ? 202.299 -0.474 114.747 0.50 28.46 226 LEU C O 1
ATOM 12125 O O B LEU C 1 229 ? 202.308 -0.415 114.710 0.50 27.82 226 LEU C O 1
ATOM 12134 N N . GLY C 1 230 ? 204.249 -0.044 115.813 1.00 26.69 227 GLY C N 1
ATOM 12135 C CA . GLY C 1 230 ? 205.118 -0.204 114.665 1.00 25.45 227 GLY C CA 1
ATOM 12136 C C . GLY C 1 230 ? 206.200 -1.239 114.982 1.00 28.71 227 GLY C C 1
ATOM 12137 O O . GLY C 1 230 ? 206.995 -1.061 115.920 1.00 31.35 227 GLY C O 1
ATOM 12138 N N . LEU C 1 231 ? 206.143 -2.368 114.283 1.00 27.85 228 LEU C N 1
ATOM 12139 C CA . LEU C 1 231 ? 207.047 -3.514 114.524 1.00 30.66 228 LEU C CA 1
ATOM 12140 C C . LEU C 1 231 ? 207.880 -3.705 113.276 1.00 29.83 228 LEU C C 1
ATOM 12141 O O . LEU C 1 231 ? 207.344 -3.575 112.162 1.00 29.29 228 LEU C O 1
ATOM 12146 N N . ASP C 1 232 ? 209.150 -4.096 113.449 1.00 29.03 229 ASP C N 1
ATOM 12147 C CA . ASP C 1 232 ? 209.945 -4.401 112.324 1.00 28.28 229 ASP C CA 1
ATOM 12148 C C . ASP C 1 232 ? 210.953 -5.507 112.659 1.00 33.53 229 ASP C C 1
ATOM 12149 O O . ASP C 1 232 ? 211.379 -5.660 113.794 1.00 29.66 229 ASP C O 1
ATOM 12154 N N . TRP C 1 233 ? 211.315 -6.241 111.610 1.00 31.52 230 TRP C N 1
ATOM 12155 C CA . TRP C 1 233 ? 212.426 -7.206 111.620 1.00 34.76 230 TRP C CA 1
ATOM 12156 C C . TRP C 1 233 ? 213.345 -6.936 110.431 1.00 36.96 230 TRP C C 1
ATOM 12157 O O . TRP C 1 233 ? 212.881 -6.869 109.285 1.00 34.15 230 TRP C O 1
ATOM 12168 N N . GLN C 1 234 ? 214.635 -6.700 110.716 1.00 33.64 231 GLN C N 1
ATOM 12169 C CA . GLN C 1 234 ? 215.637 -6.495 109.693 1.00 31.83 231 GLN C CA 1
ATOM 12170 C C . GLN C 1 234 ? 216.504 -7.754 109.588 1.00 46.87 231 GLN C C 1
ATOM 12171 O O . GLN C 1 234 ? 217.314 -8.014 110.469 1.00 42.42 231 GLN C O 1
ATOM 12177 N N . GLY C 1 235 ? 216.323 -8.512 108.506 1.00 40.51 232 GLY C N 1
ATOM 12178 C CA . GLY C 1 235 ? 217.123 -9.691 108.222 1.00 43.95 232 GLY C CA 1
ATOM 12179 C C . GLY C 1 235 ? 218.271 -9.372 107.290 1.00 43.03 232 GLY C C 1
ATOM 12180 O O . GLY C 1 235 ? 218.452 -8.238 106.848 1.00 40.63 232 GLY C O 1
ATOM 12181 N N . GLU C 1 236 ? 219.048 -10.408 106.961 1.00 43.78 233 GLU C N 1
ATOM 12182 C CA . GLU C 1 236 ? 220.185 -10.278 106.072 1.00 39.47 233 GLU C CA 1
ATOM 12183 C C . GLU C 1 236 ? 219.721 -9.903 104.661 1.00 30.95 233 GLU C C 1
ATOM 12184 O O . GLU C 1 236 ? 220.306 -9.050 104.025 1.00 41.17 233 GLU C O 1
ATOM 12190 N N . ASN C 1 237 ? 218.701 -10.607 104.164 1.00 36.67 234 ASN C N 1
ATOM 12191 C CA . ASN C 1 237 ? 218.256 -10.463 102.779 1.00 41.08 234 ASN C CA 1
ATOM 12192 C C . ASN C 1 237 ? 216.813 -9.951 102.719 1.00 33.45 234 ASN C C 1
ATOM 12193 O O . ASN C 1 237 ? 216.270 -9.864 101.656 1.00 34.08 234 ASN C O 1
ATOM 12198 N N . ALA C 1 238 ? 216.152 -9.913 103.871 1.00 33.61 235 ALA C N 1
ATOM 12199 C CA . ALA C 1 238 ? 214.724 -9.732 103.943 1.00 35.93 235 ALA C CA 1
ATOM 12200 C C . ALA C 1 238 ? 214.397 -8.792 105.112 1.00 37.28 235 ALA C C 1
ATOM 12201 O O . ALA C 1 238 ? 215.160 -8.679 106.091 1.00 34.03 235 ALA C O 1
ATOM 12203 N N . ARG C 1 239 ? 213.214 -8.176 105.026 1.00 35.63 236 ARG C N 1
ATOM 12204 C CA . ARG C 1 239 ? 212.727 -7.248 106.050 1.00 32.99 236 ARG C CA 1
ATOM 12205 C C . ARG C 1 239 ? 211.209 -7.392 106.135 1.00 29.25 236 ARG C C 1
ATOM 12206 O O . ARG C 1 239 ? 210.551 -7.629 105.105 1.00 30.98 236 ARG C O 1
ATOM 12214 N N . VAL C 1 240 ? 210.664 -7.210 107.342 1.00 31.06 237 VAL C N 1
ATOM 12215 C CA . VAL C 1 240 ? 209.226 -7.195 107.545 1.00 29.65 237 VAL C CA 1
ATOM 12216 C C . VAL C 1 240 ? 208.871 -5.999 108.431 1.00 32.83 237 VAL C C 1
ATOM 12217 O O . VAL C 1 240 ? 209.518 -5.769 109.447 1.00 30.43 237 VAL C O 1
ATOM 12221 N N . PHE C 1 241 ? 207.823 -5.275 108.017 1.00 29.70 238 PHE C N 1
ATOM 12222 C CA . PHE C 1 241 ? 207.285 -4.133 108.787 1.00 28.61 238 PHE C CA 1
ATOM 12223 C C . PHE C 1 241 ? 205.806 -4.385 109.036 1.00 26.48 238 PHE C C 1
ATOM 12224 O O . PHE C 1 241 ? 205.067 -4.701 108.100 1.00 29.06 238 PHE C O 1
ATOM 12232 N N . VAL C 1 242 ? 205.387 -4.260 110.295 1.00 26.14 239 VAL C N 1
ATOM 12233 C CA . VAL C 1 242 ? 204.010 -4.441 110.685 1.00 25.76 239 VAL C CA 1
ATOM 12234 C C . VAL C 1 242 ? 203.555 -3.169 111.401 1.00 27.19 239 VAL C C 1
ATOM 12235 O O . VAL C 1 242 ? 204.263 -2.655 112.245 1.00 29.60 239 VAL C O 1
ATOM 12239 N N . ASP C 1 243 ? 202.358 -2.690 111.040 1.00 27.57 240 ASP C N 1
ATOM 12240 C CA . ASP C 1 243 ? 201.771 -1.503 111.669 1.00 26.59 240 ASP C CA 1
ATOM 12241 C C . ASP C 1 243 ? 200.326 -1.813 112.027 1.00 24.23 240 ASP C C 1
ATOM 12242 O O . ASP C 1 243 ? 199.633 -2.487 111.289 1.00 27.63 240 ASP C O 1
ATOM 12247 N N . ALA C 1 244 ? 199.876 -1.291 113.169 1.00 24.64 241 ALA C N 1
ATOM 12248 C CA . ALA C 1 244 ? 198.511 -1.441 113.574 1.00 24.48 241 ALA C CA 1
ATOM 12249 C C . ALA C 1 244 ? 198.116 -0.257 114.456 1.00 25.51 241 ALA C C 1
ATOM 12250 O O . ALA C 1 244 ? 198.952 0.301 115.177 1.00 26.41 241 ALA C O 1
ATOM 12252 N N . TYR C 1 245 ? 196.835 0.112 114.391 1.00 25.23 242 TYR C N 1
ATOM 12253 C CA . TYR C 1 245 ? 196.361 1.222 115.188 1.00 23.69 242 TYR C CA 1
ATOM 12254 C C . TYR C 1 245 ? 194.875 1.064 115.467 1.00 21.67 242 TYR C C 1
ATOM 12255 O O . TYR C 1 245 ? 194.123 0.408 114.737 1.00 23.99 242 TYR C O 1
ATOM 12264 N N . ASP C 1 246 ? 194.455 1.768 116.518 1.00 23.67 243 ASP C N 1
ATOM 12265 C CA . ASP C 1 246 ? 193.093 1.871 116.939 1.00 24.72 243 ASP C CA 1
ATOM 12266 C C . ASP C 1 246 ? 192.860 3.346 117.287 1.00 25.43 243 ASP C C 1
ATOM 12267 O O . ASP C 1 246 ? 193.611 3.890 118.083 1.00 24.66 243 ASP C O 1
ATOM 12272 N N . ALA C 1 247 ? 191.900 3.978 116.611 1.00 25.12 244 ALA C N 1
ATOM 12273 C CA . ALA C 1 247 ? 191.693 5.447 116.713 1.00 23.79 244 ALA C CA 1
ATOM 12274 C C . ALA C 1 247 ? 190.221 5.748 116.982 1.00 22.77 244 ALA C C 1
ATOM 12275 O O . ALA C 1 247 ? 189.305 5.064 116.498 1.00 23.81 244 ALA C O 1
ATOM 12277 N N . LEU C 1 248 ? 190.012 6.859 117.698 1.00 24.37 245 LEU C N 1
ATOM 12278 C CA . LEU C 1 248 ? 188.686 7.407 117.931 1.00 24.77 245 LEU C CA 1
ATOM 12279 C C . LEU C 1 248 ? 188.729 8.912 117.698 1.00 25.63 245 LEU C C 1
ATOM 12280 O O . LEU C 1 248 ? 189.718 9.569 118.055 1.00 24.45 245 LEU C O 1
ATOM 12285 N N . ASP C 1 249 ? 187.725 9.387 116.961 1.00 26.20 246 ASP C N 1
ATOM 12286 C CA . ASP C 1 249 ? 187.524 10.836 116.733 1.00 27.25 246 ASP C CA 1
ATOM 12287 C C . ASP C 1 249 ? 186.068 11.119 117.085 1.00 23.37 246 ASP C C 1
ATOM 12288 O O . ASP C 1 249 ? 185.170 10.440 116.572 1.00 26.72 246 ASP C O 1
ATOM 12293 N N A HIS C 1 250 ? 185.848 12.063 118.009 0.50 23.91 247 HIS C N 1
ATOM 12294 N N B HIS C 1 250 ? 185.838 12.065 118.005 0.50 24.48 247 HIS C N 1
ATOM 12295 C CA A HIS C 1 250 ? 184.512 12.397 118.468 0.50 24.83 247 HIS C CA 1
ATOM 12296 C CA B HIS C 1 250 ? 184.497 12.377 118.480 0.50 25.78 247 HIS C CA 1
ATOM 12297 C C A HIS C 1 250 ? 184.401 13.914 118.646 0.50 27.70 247 HIS C C 1
ATOM 12298 C C B HIS C 1 250 ? 184.373 13.892 118.677 0.50 28.49 247 HIS C C 1
ATOM 12299 O O A HIS C 1 250 ? 185.229 14.509 119.324 0.50 28.20 247 HIS C O 1
ATOM 12300 O O B HIS C 1 250 ? 185.143 14.454 119.434 0.50 27.95 247 HIS C O 1
ATOM 12313 N N . VAL C 1 251 ? 183.362 14.509 118.046 1.00 24.58 248 VAL C N 1
ATOM 12314 C CA . VAL C 1 251 ? 183.078 15.934 118.241 1.00 22.02 248 VAL C CA 1
ATOM 12315 C C . VAL C 1 251 ? 181.641 16.064 118.710 1.00 21.94 248 VAL C C 1
ATOM 12316 O O . VAL C 1 251 ? 180.733 15.590 118.063 1.00 24.63 248 VAL C O 1
ATOM 12320 N N . ASP C 1 252 ? 181.470 16.703 119.861 1.00 23.60 249 ASP C N 1
ATOM 12321 C CA . ASP C 1 252 ? 180.182 17.188 120.308 1.00 22.87 249 ASP C CA 1
ATOM 12322 C C . ASP C 1 252 ? 180.076 18.651 119.863 1.00 22.63 249 ASP C C 1
ATOM 12323 O O . ASP C 1 252 ? 181.024 19.409 120.023 1.00 25.29 249 ASP C O 1
ATOM 12328 N N . GLY C 1 253 ? 178.910 19.026 119.342 1.00 23.45 250 GLY C N 1
ATOM 12329 C CA . GLY C 1 253 ? 178.752 20.318 118.680 1.00 25.28 250 GLY C CA 1
ATOM 12330 C C . GLY C 1 253 ? 179.521 20.344 117.366 1.00 23.31 250 GLY C C 1
ATOM 12331 O O . GLY C 1 253 ? 180.286 21.267 117.081 1.00 23.92 250 GLY C O 1
ATOM 12332 N N . VAL C 1 254 ? 179.305 19.312 116.558 1.00 22.22 251 VAL C N 1
ATOM 12333 C CA . VAL C 1 254 ? 179.973 19.178 115.263 1.00 24.89 251 VAL C CA 1
ATOM 12334 C C . VAL C 1 254 ? 179.472 20.277 114.302 1.00 22.50 251 VAL C C 1
ATOM 12335 O O . VAL C 1 254 ? 178.278 20.645 114.313 1.00 23.33 251 VAL C O 1
ATOM 12339 N N A THR C 1 255 ? 180.394 20.759 113.457 0.50 22.07 252 THR C N 1
ATOM 12340 N N B THR C 1 255 ? 180.380 20.822 113.484 0.50 25.69 252 THR C N 1
ATOM 12341 C CA A THR C 1 255 ? 180.135 21.759 112.425 0.50 20.16 252 THR C CA 1
ATOM 12342 C CA B THR C 1 255 ? 179.979 21.852 112.539 0.50 26.94 252 THR C CA 1
ATOM 12343 C C A THR C 1 255 ? 179.651 21.079 111.138 0.50 19.74 252 THR C C 1
ATOM 12344 C C B THR C 1 255 ? 179.680 21.212 111.177 0.50 23.52 252 THR C C 1
ATOM 12345 O O A THR C 1 255 ? 180.379 20.264 110.557 0.50 21.84 252 THR C O 1
ATOM 12346 O O B THR C 1 255 ? 180.504 20.489 110.609 0.50 25.45 252 THR C O 1
ATOM 12353 N N A ARG C 1 256 ? 178.449 21.442 110.686 0.70 20.73 253 ARG C N 1
ATOM 12354 N N B ARG C 1 256 ? 178.460 21.454 110.689 0.30 22.38 253 ARG C N 1
ATOM 12355 C CA A ARG C 1 256 ? 177.868 20.897 109.455 0.70 21.42 253 ARG C CA 1
ATOM 12356 C CA B ARG C 1 256 ? 177.982 20.889 109.432 0.30 21.32 253 ARG C CA 1
ATOM 12357 C C A ARG C 1 256 ? 177.914 21.951 108.341 0.70 22.47 253 ARG C C 1
ATOM 12358 C C B ARG C 1 256 ? 177.999 21.959 108.334 0.30 22.01 253 ARG C C 1
ATOM 12359 O O A ARG C 1 256 ? 177.943 21.612 107.160 0.70 22.11 253 ARG C O 1
ATOM 12360 O O B ARG C 1 256 ? 178.111 21.637 107.149 0.30 22.32 253 ARG C O 1
ATOM 12375 N N . GLY C 1 257 ? 177.809 23.222 108.725 1.00 22.75 254 GLY C N 1
ATOM 12376 C CA . GLY C 1 257 ? 177.762 24.320 107.757 1.00 21.91 254 GLY C CA 1
ATOM 12377 C C . GLY C 1 257 ? 176.332 24.658 107.356 1.00 22.48 254 GLY C C 1
ATOM 12378 O O . GLY C 1 257 ? 175.364 24.002 107.783 1.00 22.57 254 GLY C O 1
ATOM 12379 N N . VAL C 1 258 ? 176.190 25.727 106.552 1.00 19.26 255 VAL C N 1
ATOM 12380 C CA . VAL C 1 258 ? 174.894 26.285 106.227 1.00 23.38 255 VAL C CA 1
ATOM 12381 C C . VAL C 1 258 ? 174.821 26.614 104.737 1.00 22.11 255 VAL C C 1
ATOM 12382 O O . VAL C 1 258 ? 175.855 26.807 104.076 1.00 22.68 255 VAL C O 1
ATOM 12386 N N . ASN C 1 259 ? 173.589 26.644 104.230 1.00 21.87 256 ASN C N 1
ATOM 12387 C CA . ASN C 1 259 ? 173.299 26.930 102.819 1.00 21.57 256 ASN C CA 1
ATOM 12388 C C . ASN C 1 259 ? 172.748 28.348 102.659 1.00 23.49 256 ASN C C 1
ATOM 12389 O O . ASN C 1 259 ? 172.081 28.885 103.554 1.00 23.50 256 ASN C O 1
ATOM 12394 N N . VAL C 1 260 ? 173.077 28.944 101.515 1.00 21.12 257 VAL C N 1
ATOM 12395 C CA . VAL C 1 260 ? 172.677 30.289 101.159 1.00 23.43 257 VAL C CA 1
ATOM 12396 C C . VAL C 1 260 ? 172.087 30.269 99.750 1.00 28.00 257 VAL C C 1
ATOM 12397 O O . VAL C 1 260 ? 172.307 29.329 99.006 1.00 26.60 257 VAL C O 1
ATOM 12401 N N . SER C 1 261 ? 171.288 31.294 99.437 1.00 26.45 258 SER C N 1
ATOM 12402 C CA . SER C 1 261 ? 170.673 31.453 98.110 1.00 25.64 258 SER C CA 1
ATOM 12403 C C . SER C 1 261 ? 170.954 32.856 97.578 1.00 24.64 258 SER C C 1
ATOM 12404 O O . SER C 1 261 ? 171.261 33.779 98.337 1.00 24.83 258 SER C O 1
ATOM 12407 N N . THR C 1 262 ? 170.785 33.041 96.264 1.00 24.08 259 THR C N 1
ATOM 12408 C CA . THR C 1 262 ? 170.982 34.354 95.679 1.00 27.81 259 THR C CA 1
ATOM 12409 C C . THR C 1 262 ? 169.870 35.304 96.123 1.00 27.94 259 THR C C 1
ATOM 12410 O O . THR C 1 262 ? 170.118 36.482 96.256 1.00 28.94 259 THR C O 1
ATOM 12414 N N . ALA C 1 263 ? 168.652 34.789 96.332 1.00 27.14 260 ALA C N 1
ATOM 12415 C CA . ALA C 1 263 ? 167.523 35.657 96.730 1.00 30.41 260 ALA C CA 1
ATOM 12416 C C . ALA C 1 263 ? 167.823 36.324 98.076 1.00 32.58 260 ALA C C 1
ATOM 12417 O O . ALA C 1 263 ? 167.497 37.462 98.295 1.00 32.07 260 ALA C O 1
ATOM 12419 N N . VAL C 1 264 ? 168.465 35.593 98.979 1.00 24.48 261 VAL C N 1
ATOM 12420 C CA . VAL C 1 264 ? 168.702 36.062 100.320 1.00 27.09 261 VAL C CA 1
ATOM 12421 C C . VAL C 1 264 ? 170.070 36.726 100.414 1.00 29.47 261 VAL C C 1
ATOM 12422 O O . VAL C 1 264 ? 170.212 37.716 101.108 1.00 28.36 261 VAL C O 1
ATOM 12426 N N . GLY C 1 265 ? 171.100 36.057 99.876 1.00 26.56 262 GLY C N 1
ATOM 12427 C CA . GLY C 1 265 ? 172.483 36.561 99.950 1.00 28.62 262 GLY C CA 1
ATOM 12428 C C . GLY C 1 265 ? 173.214 36.021 101.176 1.00 29.13 262 GLY C C 1
ATOM 12429 O O . GLY C 1 265 ? 172.630 35.324 101.984 1.00 28.74 262 GLY C O 1
ATOM 12430 N N . ILE C 1 266 ? 174.506 36.350 101.281 1.00 24.10 263 ILE C N 1
ATOM 12431 C CA . ILE C 1 266 ? 175.372 35.923 102.358 1.00 24.41 263 ILE C CA 1
ATOM 12432 C C . ILE C 1 266 ? 175.491 37.076 103.349 1.00 24.62 263 ILE C C 1
ATOM 12433 O O . ILE C 1 266 ? 176.075 38.111 103.034 1.00 23.64 263 ILE C O 1
ATOM 12438 N N . PRO C 1 267 ? 175.007 36.887 104.589 1.00 24.02 264 PRO C N 1
ATOM 12439 C CA . PRO C 1 267 ? 175.144 37.899 105.634 1.00 25.49 264 PRO C CA 1
ATOM 12440 C C . PRO C 1 267 ? 176.557 37.885 106.213 1.00 24.36 264 PRO C C 1
ATOM 12441 O O . PRO C 1 267 ? 177.330 36.969 105.969 1.00 22.55 264 PRO C O 1
ATOM 12445 N N . LYS C 1 268 ? 176.889 38.900 107.000 1.00 21.11 265 LYS C N 1
ATOM 12446 C CA . LYS C 1 268 ? 178.221 38.990 107.537 1.00 22.59 265 LYS C CA 1
ATOM 12447 C C . LYS C 1 268 ? 178.433 37.842 108.526 1.00 22.08 265 LYS C C 1
ATOM 12448 O O . LYS C 1 268 ? 177.499 37.419 109.209 1.00 23.17 265 LYS C O 1
ATOM 12454 N N . PRO C 1 269 ? 179.645 37.272 108.591 1.00 23.99 266 PRO C N 1
ATOM 12455 C CA . PRO C 1 269 ? 179.897 36.142 109.489 1.00 24.31 266 PRO C CA 1
ATOM 12456 C C . PRO C 1 269 ? 179.760 36.534 110.951 1.00 24.63 266 PRO C C 1
ATOM 12457 O O . PRO C 1 269 ? 180.187 37.605 111.353 1.00 23.89 266 PRO C O 1
ATOM 12461 N N . PRO C 1 270 ? 179.026 35.748 111.760 1.00 22.11 267 PRO C N 1
ATOM 12462 C CA . PRO C 1 270 ? 179.019 35.931 113.207 1.00 26.23 267 PRO C CA 1
ATOM 12463 C C . PRO C 1 270 ? 180.445 35.848 113.749 1.00 25.36 267 PRO C C 1
ATOM 12464 O O . PRO C 1 270 ? 181.356 35.352 113.049 1.00 26.65 267 PRO C O 1
ATOM 12468 N N . LYS C 1 271 ? 180.607 36.097 115.048 1.00 25.52 268 LYS C N 1
ATOM 12469 C CA . LYS C 1 271 ? 181.937 35.969 115.606 1.00 26.27 268 LYS C CA 1
ATOM 12470 C C . LYS C 1 271 ? 182.412 34.512 115.499 1.00 24.23 268 LYS C C 1
ATOM 12471 O O . LYS C 1 271 ? 181.610 33.573 115.411 1.00 27.00 268 LYS C O 1
ATOM 12477 N N . ALA C 1 272 ? 183.725 34.369 115.384 1.00 26.12 269 ALA C N 1
ATOM 12478 C CA . ALA C 1 272 ? 184.359 33.159 114.885 1.00 29.85 269 ALA C CA 1
ATOM 12479 C C . ALA C 1 272 ? 184.125 31.957 115.811 1.00 32.92 269 ALA C C 1
ATOM 12480 O O . ALA C 1 272 ? 184.242 30.828 115.377 1.00 34.13 269 ALA C O 1
ATOM 12482 N N . ASP C 1 273 ? 183.777 32.191 117.078 1.00 29.60 270 ASP C N 1
ATOM 12483 C CA . ASP C 1 273 ? 183.562 31.089 118.021 1.00 36.58 270 ASP C CA 1
ATOM 12484 C C . ASP C 1 273 ? 182.087 30.690 118.110 1.00 31.28 270 ASP C C 1
ATOM 12485 O O . ASP C 1 273 ? 181.721 29.865 118.940 1.00 33.79 270 ASP C O 1
ATOM 12490 N N . THR C 1 274 ? 181.260 31.158 117.169 1.00 28.08 271 THR C N 1
ATOM 12491 C CA . THR C 1 274 ? 179.866 30.786 117.080 1.00 25.84 271 THR C CA 1
ATOM 12492 C C . THR C 1 274 ? 179.744 29.377 116.471 1.00 28.65 271 THR C C 1
ATOM 12493 O O . THR C 1 274 ? 180.326 29.106 115.437 1.00 26.91 271 THR C O 1
ATOM 12497 N N . LEU C 1 275 ? 178.852 28.562 117.028 1.00 25.28 272 LEU C N 1
ATOM 12498 C CA . LEU C 1 275 ? 178.501 27.263 116.472 1.00 28.63 272 LEU C CA 1
ATOM 12499 C C . LEU C 1 275 ? 177.126 27.381 115.826 1.00 25.91 272 LEU C C 1
ATOM 12500 O O . LEU C 1 275 ? 176.140 27.703 116.489 1.00 26.14 272 LEU C O 1
ATOM 12505 N N . LEU C 1 276 ? 177.072 27.124 114.518 1.00 23.37 273 LEU C N 1
ATOM 12506 C CA . LEU C 1 276 ? 175.862 27.325 113.720 1.00 24.08 273 LEU C CA 1
ATOM 12507 C C . LEU C 1 276 ? 175.173 25.995 113.384 1.00 26.22 273 LEU C C 1
ATOM 12508 O O . LEU C 1 276 ? 174.237 25.955 112.573 1.00 30.07 273 LEU C O 1
ATOM 12513 N N . SER C 1 277 ? 175.532 24.955 114.129 1.00 25.06 274 SER C N 1
ATOM 12514 C CA . SER C 1 277 ? 174.862 23.670 114.085 1.00 26.07 274 SER C CA 1
ATOM 12515 C C . SER C 1 277 ? 174.360 23.327 115.494 1.00 25.55 274 SER C C 1
ATOM 12516 O O . SER C 1 277 ? 174.861 23.867 116.465 1.00 25.51 274 SER C O 1
ATOM 12519 N N . PRO C 1 278 ? 173.456 22.345 115.672 1.00 23.37 275 PRO C N 1
ATOM 12520 C CA . PRO C 1 278 ? 172.909 22.041 116.994 1.00 27.99 275 PRO C CA 1
ATOM 12521 C C . PRO C 1 278 ? 173.998 21.774 118.042 1.00 28.69 275 PRO C C 1
ATOM 12522 O O . PRO C 1 278 ? 174.916 20.994 117.796 1.00 25.63 275 PRO C O 1
ATOM 12526 N N . ASP C 1 279 ? 173.811 22.341 119.249 1.00 27.70 276 ASP C N 1
ATOM 12527 C CA . ASP C 1 279 ? 174.724 22.120 120.350 1.00 31.38 276 ASP C CA 1
ATOM 12528 C C . ASP C 1 279 ? 174.761 20.626 120.715 1.00 29.04 276 ASP C C 1
ATOM 12529 O O . ASP C 1 279 ? 175.826 20.098 121.066 1.00 31.33 276 ASP C O 1
ATOM 12534 N N . TRP C 1 280 ? 173.648 19.931 120.512 1.00 26.74 277 TRP C N 1
ATOM 12535 C CA . TRP C 1 280 ? 173.532 18.528 120.881 1.00 29.81 277 TRP C CA 1
ATOM 12536 C C . TRP C 1 280 ? 174.074 17.605 119.773 1.00 30.83 277 TRP C C 1
ATOM 12537 O O . TRP C 1 280 ? 174.140 16.387 119.958 1.00 25.27 277 TRP C O 1
ATOM 12548 N N . GLY C 1 281 ? 174.365 18.154 118.594 1.00 24.89 278 GLY C N 1
ATOM 12549 C CA . GLY C 1 281 ? 174.814 17.317 117.468 1.00 23.25 278 GLY C CA 1
ATOM 12550 C C . GLY C 1 281 ? 176.165 16.696 117.754 1.00 27.00 278 GLY C C 1
ATOM 12551 O O . GLY C 1 281 ? 177.010 17.310 118.404 1.00 28.22 278 GLY C O 1
ATOM 12552 N N . SER C 1 282 ? 176.418 15.504 117.198 1.00 21.41 279 SER C N 1
ATOM 12553 C CA . SER C 1 282 ? 177.709 14.903 117.434 1.00 22.98 279 SER C CA 1
ATOM 12554 C C . SER C 1 282 ? 178.065 13.981 116.272 1.00 22.08 279 SER C C 1
ATOM 12555 O O . SER C 1 282 ? 177.193 13.440 115.563 1.00 22.81 279 SER C O 1
ATOM 12558 N N . VAL C 1 283 ? 179.370 13.777 116.149 1.00 21.62 280 VAL C N 1
ATOM 12559 C CA . VAL C 1 283 ? 179.910 12.833 115.207 1.00 24.79 280 VAL C CA 1
ATOM 12560 C C . VAL C 1 283 ? 180.936 11.972 115.949 1.00 22.69 280 VAL C C 1
ATOM 12561 O O . VAL C 1 283 ? 181.637 12.450 116.829 1.00 23.84 280 VAL C O 1
ATOM 12565 N N . GLU C 1 284 ? 181.025 10.700 115.549 1.00 23.72 281 GLU C N 1
ATOM 12566 C CA . GLU C 1 284 ? 181.989 9.787 116.118 1.00 24.94 281 GLU C CA 1
ATOM 12567 C C . GLU C 1 284 ? 182.472 8.840 115.019 1.00 26.14 281 GLU C C 1
ATOM 12568 O O . GLU C 1 284 ? 181.641 8.303 114.264 1.00 25.96 281 GLU C O 1
ATOM 12574 N N . THR C 1 285 ? 183.796 8.747 114.871 1.00 25.29 282 THR C N 1
ATOM 12575 C CA . THR C 1 285 ? 184.395 7.799 113.923 1.00 29.01 282 THR C CA 1
ATOM 12576 C C . THR C 1 285 ? 185.393 6.932 114.681 1.00 28.81 282 THR C C 1
ATOM 12577 O O . THR C 1 285 ? 186.268 7.447 115.363 1.00 28.81 282 THR C O 1
ATOM 12581 N N . LYS C 1 286 ? 185.231 5.611 114.551 1.00 24.62 283 LYS C N 1
ATOM 12582 C CA . LYS C 1 286 ? 186.190 4.647 115.051 1.00 26.90 283 LYS C CA 1
ATOM 12583 C C . LYS C 1 286 ? 186.880 3.987 113.857 1.00 23.50 283 LYS C C 1
ATOM 12584 O O . LYS C 1 286 ? 186.209 3.551 112.923 1.00 26.86 283 LYS C O 1
ATOM 12590 N N . ASP C 1 287 ? 188.207 4.077 113.835 1.00 23.42 284 ASP C N 1
ATOM 12591 C CA . ASP C 1 287 ? 189.008 3.511 112.796 1.00 24.50 284 ASP C CA 1
ATOM 12592 C C . ASP C 1 287 ? 189.998 2.539 113.447 1.00 26.20 284 ASP C C 1
ATOM 12593 O O . ASP C 1 287 ? 190.633 2.869 114.446 1.00 24.42 284 ASP C O 1
ATOM 12598 N N . LYS C 1 288 ? 190.156 1.379 112.814 1.00 22.64 285 LYS C N 1
ATOM 12599 C CA . LYS C 1 288 ? 191.150 0.406 113.208 1.00 25.91 285 LYS C CA 1
ATOM 12600 C C . LYS C 1 288 ? 191.798 -0.133 111.941 1.00 25.89 285 LYS C C 1
ATOM 12601 O O . LYS C 1 288 ? 191.091 -0.480 110.996 1.00 27.04 285 LYS C O 1
ATOM 12607 N N . GLY C 1 289 ? 193.128 -0.205 111.939 1.00 24.95 286 GLY C N 1
ATOM 12608 C CA . GLY C 1 289 ? 193.844 -0.650 110.771 1.00 24.53 286 GLY C CA 1
ATOM 12609 C C . GLY C 1 289 ? 195.062 -1.483 111.123 1.00 27.53 286 GLY C C 1
ATOM 12610 O O . GLY C 1 289 ? 195.665 -1.313 112.168 1.00 25.75 286 GLY C O 1
ATOM 12611 N N . ALA C 1 290 ? 195.488 -2.305 110.171 1.00 24.59 287 ALA C N 1
ATOM 12612 C CA . ALA C 1 290 ? 196.748 -3.015 110.306 1.00 26.49 287 ALA C CA 1
ATOM 12613 C C . ALA C 1 290 ? 197.281 -3.344 108.918 1.00 26.30 287 ALA C C 1
ATOM 12614 O O . ALA C 1 290 ? 196.499 -3.558 107.991 1.00 27.31 287 ALA C O 1
ATOM 12616 N N . MET C 1 291 ? 198.608 -3.352 108.785 1.00 25.03 288 MET C N 1
ATOM 12617 C CA . MET C 1 291 ? 199.221 -3.727 107.563 1.00 23.67 288 MET C CA 1
ATOM 12618 C C . MET C 1 291 ? 200.548 -4.443 107.835 1.00 23.38 288 MET C C 1
ATOM 12619 O O . MET C 1 291 ? 201.198 -4.214 108.847 1.00 27.15 288 MET C O 1
ATOM 12624 N N . ILE C 1 292 ? 200.973 -5.204 106.832 1.00 26.10 289 ILE C N 1
ATOM 12625 C CA . ILE C 1 292 ? 202.256 -5.873 106.849 1.00 27.09 289 ILE C CA 1
ATOM 12626 C C . ILE C 1 292 ? 202.911 -5.696 105.488 1.00 25.92 289 ILE C C 1
ATOM 12627 O O . ILE C 1 292 ? 202.237 -5.775 104.464 1.00 28.66 289 ILE C O 1
ATOM 12632 N N . ARG C 1 293 ? 204.205 -5.378 105.509 1.00 24.70 290 ARG C N 1
ATOM 12633 C CA . ARG C 1 293 ? 204.999 -5.287 104.317 1.00 26.43 290 ARG C CA 1
ATOM 12634 C C . ARG C 1 293 ? 206.201 -6.229 104.461 1.00 28.85 290 ARG C C 1
ATOM 12635 O O . ARG C 1 293 ? 206.915 -6.156 105.450 1.00 29.06 290 ARG C O 1
ATOM 12643 N N . GLY C 1 294 ? 206.464 -7.005 103.412 1.00 31.18 291 GLY C N 1
ATOM 12644 C CA . GLY C 1 294 ? 207.693 -7.787 103.300 1.00 30.55 291 GLY C CA 1
ATOM 12645 C C . GLY C 1 294 ? 208.505 -7.377 102.092 1.00 29.30 291 GLY C C 1
ATOM 12646 O O . GLY C 1 294 ? 207.963 -7.044 101.077 1.00 28.78 291 GLY C O 1
ATOM 12647 N N . GLU C 1 295 ? 209.832 -7.369 102.251 1.00 29.27 292 GLU C N 1
ATOM 12648 C CA . GLU C 1 295 ? 210.761 -7.140 101.195 1.00 26.89 292 GLU C CA 1
ATOM 12649 C C . GLU C 1 295 ? 211.787 -8.282 101.177 1.00 28.27 292 GLU C C 1
ATOM 12650 O O . GLU C 1 295 ? 212.221 -8.733 102.250 1.00 27.58 292 GLU C O 1
ATOM 12656 N N . TYR C 1 296 ? 212.238 -8.621 99.973 1.00 29.26 293 TYR C N 1
ATOM 12657 C CA . TYR C 1 296 ? 213.250 -9.690 99.789 1.00 31.48 293 TYR C CA 1
ATOM 12658 C C . TYR C 1 296 ? 214.241 -9.253 98.721 1.00 27.93 293 TYR C C 1
ATOM 12659 O O . TYR C 1 296 ? 213.871 -8.955 97.576 1.00 29.64 293 TYR C O 1
ATOM 12668 N N . ASP C 1 297 ? 215.511 -9.160 99.125 1.00 28.19 294 ASP C N 1
ATOM 12669 C CA . ASP C 1 297 ? 216.569 -8.753 98.235 1.00 27.22 294 ASP C CA 1
ATOM 12670 C C . ASP C 1 297 ? 217.174 -10.000 97.571 1.00 33.25 294 ASP C C 1
ATOM 12671 O O . ASP C 1 297 ? 217.820 -10.783 98.241 1.00 31.00 294 ASP C O 1
ATOM 12676 N N . PHE C 1 298 ? 216.818 -10.243 96.314 1.00 31.77 295 PHE C N 1
ATOM 12677 C CA . PHE C 1 298 ? 217.405 -11.319 95.523 1.00 35.79 295 PHE C CA 1
ATOM 12678 C C . PHE C 1 298 ? 218.870 -10.994 95.239 1.00 42.26 295 PHE C C 1
ATOM 12679 O O . PHE C 1 298 ? 219.719 -11.870 95.249 1.00 38.80 295 PHE C O 1
ATOM 12687 N N . SER C 1 299 ? 219.140 -9.719 94.962 1.00 34.01 296 SER C N 1
ATOM 12688 C CA . SER C 1 299 ? 220.502 -9.217 94.760 1.00 40.71 296 SER C CA 1
ATOM 12689 C C . SER C 1 299 ? 220.475 -7.701 94.959 1.00 46.58 296 SER C C 1
ATOM 12690 O O . SER C 1 299 ? 219.400 -7.146 95.174 1.00 39.31 296 SER C O 1
ATOM 12693 N N . ASP C 1 300 ? 221.606 -7.041 94.704 1.00 39.22 297 ASP C N 1
ATOM 12694 C CA . ASP C 1 300 ? 221.652 -5.583 94.713 1.00 49.85 297 ASP C CA 1
ATOM 12695 C C . ASP C 1 300 ? 220.947 -5.010 93.466 1.00 41.50 297 ASP C C 1
ATOM 12696 O O . ASP C 1 300 ? 220.834 -3.792 93.338 1.00 49.76 297 ASP C O 1
ATOM 12701 N N . GLN C 1 301 ? 220.449 -5.871 92.570 1.00 34.68 298 GLN C N 1
ATOM 12702 C CA . GLN C 1 301 ? 219.808 -5.412 91.335 1.00 37.45 298 GLN C CA 1
ATOM 12703 C C . GLN C 1 301 ? 218.339 -5.861 91.235 1.00 33.94 298 GLN C C 1
ATOM 12704 O O . GLN C 1 301 ? 217.686 -5.659 90.203 1.00 31.64 298 GLN C O 1
ATOM 12710 N N . LEU C 1 302 ? 217.845 -6.590 92.235 1.00 31.46 299 LEU C N 1
ATOM 12711 C CA . LEU C 1 302 ? 216.505 -7.153 92.163 1.00 32.56 299 LEU C CA 1
ATOM 12712 C C . LEU C 1 302 ? 215.942 -7.355 93.566 1.00 36.24 299 LEU C C 1
ATOM 12713 O O . LEU C 1 302 ? 216.557 -7.996 94.417 1.00 31.03 299 LEU C O 1
ATOM 12718 N N . MET C 1 303 ? 214.703 -6.890 93.759 1.00 29.62 300 MET C N 1
ATOM 12719 C CA . MET C 1 303 ? 214.018 -7.036 95.018 1.00 30.91 300 MET C CA 1
ATOM 12720 C C . MET C 1 303 ? 212.528 -7.292 94.762 1.00 27.48 300 MET C C 1
ATOM 12721 O O . MET C 1 303 ? 211.992 -6.901 93.734 1.00 33.01 300 MET C O 1
ATOM 12726 N N . ALA C 1 304 ? 211.934 -8.124 95.615 1.00 27.36 301 ALA C N 1
ATOM 12727 C CA . ALA C 1 304 ? 210.505 -8.330 95.617 1.00 30.12 301 ALA C CA 1
ATOM 12728 C C . ALA C 1 304 ? 209.924 -7.667 96.862 1.00 31.29 301 ALA C C 1
ATOM 12729 O O . ALA C 1 304 ? 210.601 -7.551 97.894 1.00 30.63 301 ALA C O 1
ATOM 12731 N N . TYR C 1 305 ? 208.625 -7.363 96.794 1.00 28.35 302 TYR C N 1
ATOM 12732 C CA . TYR C 1 305 ? 207.924 -6.856 97.949 1.00 28.00 302 TYR C CA 1
ATOM 12733 C C . TYR C 1 305 ? 206.460 -7.260 97.867 1.00 26.51 302 TYR C C 1
ATOM 12734 O O . TYR C 1 305 ? 205.940 -7.530 96.805 1.00 25.17 302 TYR C O 1
ATOM 12743 N N . ALA C 1 306 ? 205.854 -7.404 99.037 1.00 29.60 303 ALA C N 1
ATOM 12744 C CA . ALA C 1 306 ? 204.446 -7.662 99.139 1.00 27.90 303 ALA C CA 1
ATOM 12745 C C . ALA C 1 306 ? 203.910 -6.926 100.364 1.00 32.48 303 ALA C C 1
ATOM 12746 O O . ALA C 1 306 ? 204.547 -6.933 101.433 1.00 32.85 303 ALA C O 1
ATOM 12748 N N . ALA C 1 307 ? 202.719 -6.339 100.203 1.00 27.57 304 ALA C N 1
ATOM 12749 C CA . ALA C 1 307 ? 202.051 -5.615 101.296 1.00 28.31 304 ALA C CA 1
ATOM 12750 C C . ALA C 1 307 ? 200.584 -6.020 101.315 1.00 25.56 304 ALA C C 1
ATOM 12751 O O . ALA C 1 307 ? 199.983 -6.197 100.262 1.00 25.67 304 ALA C O 1
ATOM 12753 N N . TYR C 1 308 ? 200.060 -6.217 102.523 1.00 25.72 305 TYR C N 1
ATOM 12754 C CA . TYR C 1 308 ? 198.678 -6.509 102.735 1.00 24.88 305 TYR C CA 1
ATOM 12755 C C . TYR C 1 308 ? 198.217 -5.708 103.950 1.00 24.76 305 TYR C C 1
ATOM 12756 O O . TYR C 1 308 ? 198.942 -5.603 104.956 1.00 27.61 305 TYR C O 1
ATOM 12765 N N . GLY C 1 309 ? 196.956 -5.276 103.909 1.00 26.17 306 GLY C N 1
ATOM 12766 C CA . GLY C 1 309 ? 196.382 -4.543 105.037 1.00 25.10 306 GLY C CA 1
ATOM 12767 C C . GLY C 1 309 ? 194.867 -4.609 105.031 1.00 20.78 306 GLY C C 1
ATOM 12768 O O . GLY C 1 309 ? 194.226 -4.947 104.014 1.00 24.82 306 GLY C O 1
ATOM 12769 N N . GLN C 1 310 ? 194.291 -4.251 106.174 1.00 24.74 307 GLN C N 1
ATOM 12770 C CA . GLN C 1 310 ? 192.869 -4.155 106.310 1.00 25.03 307 GLN C CA 1
ATOM 12771 C C . GLN C 1 310 ? 192.548 -3.061 107.324 1.00 25.99 307 GLN C C 1
ATOM 12772 O O . GLN C 1 310 ? 193.360 -2.721 108.179 1.00 25.63 307 GLN C O 1
ATOM 12778 N N . SER C 1 311 ? 191.352 -2.491 107.189 1.00 26.65 308 SER C N 1
ATOM 12779 C CA . SER C 1 311 ? 190.891 -1.509 108.170 1.00 25.15 308 SER C CA 1
ATOM 12780 C C . SER C 1 311 ? 189.375 -1.592 108.260 1.00 21.88 308 SER C C 1
ATOM 12781 O O . SER C 1 311 ? 188.707 -2.095 107.355 1.00 24.03 308 SER C O 1
ATOM 12784 N N . THR C 1 312 ? 188.844 -1.059 109.356 1.00 23.73 309 THR C N 1
ATOM 12785 C CA . THR C 1 312 ? 187.423 -0.910 109.529 1.00 23.78 309 THR C CA 1
ATOM 12786 C C . THR C 1 312 ? 187.172 0.518 109.998 1.00 24.70 309 THR C C 1
ATOM 12787 O O . THR C 1 312 ? 187.939 1.043 110.803 1.00 24.48 309 THR C O 1
ATOM 12791 N N . THR C 1 313 ? 186.054 1.057 109.522 1.00 25.03 310 THR C N 1
ATOM 12792 C CA . THR C 1 313 ? 185.551 2.351 109.925 1.00 23.19 310 THR C CA 1
ATOM 12793 C C . THR C 1 313 ? 184.116 2.189 110.399 1.00 21.20 310 THR C C 1
ATOM 12794 O O . THR C 1 313 ? 183.308 1.564 109.725 1.00 24.82 310 THR C O 1
ATOM 12798 N N . GLU C 1 314 ? 183.801 2.796 111.544 1.00 23.78 311 GLU C N 1
ATOM 12799 C CA . GLU C 1 314 ? 182.427 2.928 112.007 1.00 23.92 311 GLU C CA 1
ATOM 12800 C C . GLU C 1 314 ? 182.142 4.417 112.240 1.00 23.38 311 GLU C C 1
ATOM 12801 O O . GLU C 1 314 ? 182.816 5.048 113.062 1.00 25.10 311 GLU C O 1
ATOM 12807 N N . TYR C 1 315 ? 181.245 4.961 111.415 1.00 23.31 312 TYR C N 1
ATOM 12808 C CA . TYR C 1 315 ? 180.899 6.383 111.441 1.00 23.27 312 TYR C CA 1
ATOM 12809 C C . TYR C 1 315 ? 179.472 6.510 111.959 1.00 22.50 312 TYR C C 1
ATOM 12810 O O . TYR C 1 315 ? 178.561 5.841 111.434 1.00 24.84 312 TYR C O 1
ATOM 12819 N N . LYS C 1 316 ? 179.252 7.533 112.793 1.00 22.12 313 LYS C N 1
ATOM 12820 C CA . LYS C 1 316 ? 177.935 7.867 113.276 1.00 21.41 313 LYS C CA 1
ATOM 12821 C C . LYS C 1 316 ? 177.798 9.387 113.392 1.00 23.51 313 LYS C C 1
ATOM 12822 O O . LYS C 1 316 ? 178.693 10.037 113.868 1.00 22.90 313 LYS C O 1
ATOM 12828 N N . TYR C 1 317 ? 176.655 9.899 112.942 1.00 22.60 314 TYR C N 1
ATOM 12829 C CA . TYR C 1 317 ? 176.376 11.335 112.921 1.00 21.63 314 TYR C CA 1
ATOM 12830 C C . TYR C 1 317 ? 174.914 11.552 113.301 1.00 20.94 314 TYR C C 1
ATOM 12831 O O . TYR C 1 317 ? 174.012 11.017 112.675 1.00 22.90 314 TYR C O 1
ATOM 12840 N N . ASN C 1 318 ? 174.711 12.431 114.281 1.00 23.23 315 ASN C N 1
ATOM 12841 C CA . ASN C 1 318 ? 173.388 12.855 114.714 1.00 23.01 315 ASN C CA 1
ATOM 12842 C C . ASN C 1 318 ? 173.403 14.385 114.848 1.00 22.54 315 ASN C C 1
ATOM 12843 O O . ASN C 1 318 ? 174.107 14.906 115.684 1.00 25.08 315 ASN C O 1
ATOM 12848 N N . GLY C 1 319 ? 172.620 15.079 114.022 1.00 22.39 316 GLY C N 1
ATOM 12849 C CA . GLY C 1 319 ? 172.658 16.529 114.015 1.00 23.25 316 GLY C CA 1
ATOM 12850 C C . GLY C 1 319 ? 171.852 17.129 112.886 1.00 25.76 316 GLY C C 1
ATOM 12851 O O . GLY C 1 319 ? 170.847 16.567 112.446 1.00 26.00 316 GLY C O 1
ATOM 12852 N N . ALA C 1 320 ? 172.287 18.314 112.446 1.00 22.76 317 ALA C N 1
ATOM 12853 C CA . ALA C 1 320 ? 171.676 18.977 111.318 1.00 21.63 317 ALA C CA 1
ATOM 12854 C C . ALA C 1 320 ? 172.100 18.254 110.037 1.00 21.82 317 ALA C C 1
ATOM 12855 O O . ALA C 1 320 ? 173.272 17.939 109.876 1.00 26.02 317 ALA C O 1
ATOM 12857 N N . SER C 1 321 ? 171.183 18.121 109.086 1.00 24.74 318 SER C N 1
ATOM 12858 C CA . SER C 1 321 ? 171.616 17.747 107.731 1.00 34.51 318 SER C CA 1
ATOM 12859 C C . SER C 1 321 ? 172.046 18.998 106.939 1.00 29.08 318 SER C C 1
ATOM 12860 O O . SER C 1 321 ? 173.143 19.020 106.371 1.00 30.91 318 SER C O 1
ATOM 12863 N N . ALA C 1 322 ? 171.332 20.099 107.163 1.00 34.95 319 ALA C N 1
ATOM 12864 C CA . ALA C 1 322 ? 171.729 21.425 106.682 1.00 37.85 319 ALA C CA 1
ATOM 12865 C C . ALA C 1 322 ? 170.954 22.523 107.431 1.00 30.37 319 ALA C C 1
ATOM 12866 O O . ALA C 1 322 ? 169.741 22.439 107.615 1.00 35.78 319 ALA C O 1
ATOM 12868 N N . GLY C 1 323 ? 171.646 23.629 107.669 1.00 27.56 320 GLY C N 1
ATOM 12869 C CA . GLY C 1 323 ? 171.004 24.874 108.031 1.00 27.65 320 GLY C CA 1
ATOM 12870 C C . GLY C 1 323 ? 170.950 25.748 106.795 1.00 28.65 320 GLY C C 1
ATOM 12871 O O . GLY C 1 323 ? 171.813 25.600 105.947 1.00 29.47 320 GLY C O 1
ATOM 12872 N N . THR C 1 324 ? 169.799 26.390 106.571 1.00 25.28 321 THR C N 1
ATOM 12873 C CA . THR C 1 324 ? 169.615 27.313 105.465 1.00 25.23 321 THR C CA 1
ATOM 12874 C C . THR C 1 324 ? 169.398 28.715 106.032 1.00 24.84 321 THR C C 1
ATOM 12875 O O . THR C 1 324 ? 168.484 28.915 106.820 1.00 24.71 321 THR C O 1
ATOM 12879 N N . ILE C 1 325 ? 170.169 29.689 105.538 1.00 23.69 322 ILE C N 1
ATOM 12880 C CA . ILE C 1 325 ? 169.952 31.080 105.903 1.00 23.07 322 ILE C CA 1
ATOM 12881 C C . ILE C 1 325 ? 168.803 31.610 105.043 1.00 24.16 322 ILE C C 1
ATOM 12882 O O . ILE C 1 325 ? 168.924 31.681 103.813 1.00 26.90 322 ILE C O 1
ATOM 12887 N N . THR C 1 326 ? 167.662 31.901 105.683 1.00 25.03 323 THR C N 1
ATOM 12888 C CA . THR C 1 326 ? 166.441 32.200 104.958 1.00 23.24 323 THR C CA 1
ATOM 12889 C C . THR C 1 326 ? 166.103 33.706 104.987 1.00 27.24 323 THR C C 1
ATOM 12890 O O . THR C 1 326 ? 165.159 34.138 104.337 1.00 30.11 323 THR C O 1
ATOM 12894 N N A SER C 1 327 ? 166.901 34.502 105.694 0.50 26.67 324 SER C N 1
ATOM 12895 N N B SER C 1 327 ? 166.891 34.493 105.715 0.50 28.17 324 SER C N 1
ATOM 12896 C CA A SER C 1 327 ? 166.733 35.959 105.670 0.50 26.97 324 SER C CA 1
ATOM 12897 C CA B SER C 1 327 ? 166.727 35.950 105.702 0.50 30.02 324 SER C CA 1
ATOM 12898 C C A SER C 1 327 ? 168.086 36.627 105.849 0.50 30.45 324 SER C C 1
ATOM 12899 C C B SER C 1 327 ? 168.089 36.623 105.840 0.50 31.95 324 SER C C 1
ATOM 12900 O O A SER C 1 327 ? 168.949 36.102 106.560 0.50 29.65 324 SER C O 1
ATOM 12901 O O B SER C 1 327 ? 169.005 36.069 106.439 0.50 31.04 324 SER C O 1
ATOM 12906 N N . SER C 1 328 ? 168.191 37.850 105.321 1.00 31.74 325 SER C N 1
ATOM 12907 C CA . SER C 1 328 ? 169.413 38.615 105.392 1.00 31.66 325 SER C CA 1
ATOM 12908 C C . SER C 1 328 ? 169.661 39.065 106.828 1.00 28.86 325 SER C C 1
ATOM 12909 O O . SER C 1 328 ? 170.763 39.436 107.159 1.00 40.67 325 SER C O 1
ATOM 12912 N N . THR C 1 329 ? 168.646 38.936 107.700 1.00 26.94 326 THR C N 1
ATOM 12913 C CA . THR C 1 329 ? 168.797 39.293 109.089 1.00 27.28 326 THR C CA 1
ATOM 12914 C C . THR C 1 329 ? 169.363 38.122 109.923 1.00 27.56 326 THR C C 1
ATOM 12915 O O . THR C 1 329 ? 169.557 38.259 111.149 1.00 27.12 326 THR C O 1
ATOM 12919 N N . GLY C 1 330 ? 169.554 36.969 109.291 1.00 29.48 327 GLY C N 1
ATOM 12920 C CA . GLY C 1 330 ? 170.289 35.853 109.930 1.00 26.37 327 GLY C CA 1
ATOM 12921 C C . GLY C 1 330 ? 169.415 34.693 110.378 1.00 27.95 327 GLY C C 1
ATOM 12922 O O . GLY C 1 330 ? 169.890 33.798 111.080 1.00 26.14 327 GLY C O 1
ATOM 12923 N N . THR C 1 331 ? 168.146 34.689 109.975 1.00 24.58 328 THR C N 1
ATOM 12924 C CA . THR C 1 331 ? 167.262 33.565 110.249 1.00 23.60 328 THR C CA 1
ATOM 12925 C C . THR C 1 331 ? 167.882 32.301 109.641 1.00 24.63 328 THR C C 1
ATOM 12926 O O . THR C 1 331 ? 168.241 32.280 108.446 1.00 25.69 328 THR C O 1
ATOM 12930 N N . LEU C 1 332 ? 167.839 31.226 110.428 1.00 23.38 329 LEU C N 1
ATOM 12931 C CA . LEU C 1 332 ? 168.405 29.943 110.057 1.00 23.78 329 LEU C CA 1
ATOM 12932 C C . LEU C 1 332 ? 167.365 28.852 110.294 1.00 25.43 329 LEU C C 1
ATOM 12933 O O . LEU C 1 332 ? 166.759 28.798 111.357 1.00 26.64 329 LEU C O 1
ATOM 12938 N N . SER C 1 333 ? 167.113 28.069 109.243 1.00 24.83 330 SER C N 1
ATOM 12939 C CA . SER C 1 333 ? 166.216 26.952 109.272 1.00 29.01 330 SER C CA 1
ATOM 12940 C C . SER C 1 333 ? 167.020 25.663 109.080 1.00 27.87 330 SER C C 1
ATOM 12941 O O . SER C 1 333 ? 167.633 25.472 108.034 1.00 26.94 330 SER C O 1
ATOM 12944 N N . SER C 1 334 ? 167.019 24.801 110.106 1.00 24.18 331 SER C N 1
ATOM 12945 C CA . SER C 1 334 ? 167.880 23.629 110.141 1.00 23.73 331 SER C CA 1
ATOM 12946 C C . SER C 1 334 ? 167.005 22.360 110.116 1.00 27.50 331 SER C C 1
ATOM 12947 O O . SER C 1 334 ? 166.231 22.093 111.040 1.00 27.42 331 SER C O 1
ATOM 12950 N N . THR C 1 335 ? 167.199 21.527 109.102 1.00 26.60 332 THR C N 1
ATOM 12951 C CA . THR C 1 335 ? 166.600 20.209 109.097 1.00 28.48 332 THR C CA 1
ATOM 12952 C C . THR C 1 335 ? 167.556 19.267 109.834 1.00 28.89 332 THR C C 1
ATOM 12953 O O . THR C 1 335 ? 168.780 19.422 109.739 1.00 27.81 332 THR C O 1
ATOM 12957 N N . LEU C 1 336 ? 166.989 18.221 110.457 1.00 26.72 333 LEU C N 1
ATOM 12958 C CA . LEU C 1 336 ? 167.786 17.285 111.218 1.00 27.76 333 LEU C CA 1
ATOM 12959 C C . LEU C 1 336 ? 167.885 15.962 110.448 1.00 28.09 333 LEU C C 1
ATOM 12960 O O . LEU C 1 336 ? 166.946 15.554 109.796 1.00 27.82 333 LEU C O 1
ATOM 12965 N N . GLY C 1 337 ? 169.003 15.270 110.634 1.00 25.27 334 GLY C N 1
ATOM 12966 C CA . GLY C 1 337 ? 169.260 14.000 109.992 1.00 24.49 334 GLY C CA 1
ATOM 12967 C C . GLY C 1 337 ? 170.187 13.125 110.803 1.00 25.00 334 GLY C C 1
ATOM 12968 O O . GLY C 1 337 ? 170.850 13.600 111.737 1.00 23.90 334 GLY C O 1
ATOM 12969 N N . GLN C 1 338 ? 170.202 11.823 110.462 1.00 24.75 335 GLN C N 1
ATOM 12970 C CA . GLN C 1 338 ? 171.104 10.875 111.087 1.00 24.67 335 GLN C CA 1
ATOM 12971 C C . GLN C 1 338 ? 171.726 10.009 109.997 1.00 22.37 335 GLN C C 1
ATOM 12972 O O . GLN C 1 338 ? 171.049 9.634 109.021 1.00 25.25 335 GLN C O 1
ATOM 12978 N N . LEU C 1 339 ? 172.983 9.629 110.218 1.00 23.74 336 LEU C N 1
ATOM 12979 C CA . LEU C 1 339 ? 173.696 8.781 109.291 1.00 25.18 336 LEU C CA 1
ATOM 12980 C C . LEU C 1 339 ? 174.653 7.893 110.073 1.00 23.96 336 LEU C C 1
ATOM 12981 O O . LEU C 1 339 ? 175.266 8.304 111.036 1.00 24.50 336 LEU C O 1
ATOM 12986 N N . ALA C 1 340 ? 174.760 6.637 109.652 1.00 26.83 337 ALA C N 1
ATOM 12987 C CA . ALA C 1 340 ? 175.797 5.766 110.157 1.00 25.51 337 ALA C CA 1
ATOM 12988 C C . ALA C 1 340 ? 176.233 4.872 108.994 1.00 25.87 337 ALA C C 1
ATOM 12989 O O . ALA C 1 340 ? 175.433 4.549 108.120 1.00 27.09 337 ALA C O 1
ATOM 12991 N N . PHE C 1 341 ? 177.527 4.577 108.932 1.00 24.84 338 PHE C N 1
ATOM 12992 C CA . PHE C 1 341 ? 177.975 3.530 108.033 1.00 23.04 338 PHE C CA 1
ATOM 12993 C C . PHE C 1 341 ? 179.141 2.784 108.666 1.00 25.79 338 PHE C C 1
ATOM 12994 O O . PHE C 1 341 ? 179.874 3.316 109.491 1.00 24.81 338 PHE C O 1
ATOM 13002 N N . ASP C 1 342 ? 179.247 1.506 108.271 1.00 25.07 339 ASP C N 1
ATOM 13003 C CA . ASP C 1 342 ? 180.298 0.616 108.669 1.00 25.96 339 ASP C CA 1
ATOM 13004 C C . ASP C 1 342 ? 180.956 0.105 107.389 1.00 24.05 339 ASP C C 1
ATOM 13005 O O . ASP C 1 342 ? 180.247 -0.345 106.470 1.00 24.64 339 ASP C O 1
ATOM 13010 N N . VAL C 1 343 ? 182.285 0.172 107.326 1.00 23.70 340 VAL C N 1
ATOM 13011 C CA . VAL C 1 343 ? 182.976 -0.271 106.154 1.00 25.45 340 VAL C CA 1
ATOM 13012 C C . VAL C 1 343 ? 184.199 -1.103 106.564 1.00 26.04 340 VAL C C 1
ATOM 13013 O O . VAL C 1 343 ? 184.914 -0.788 107.508 1.00 26.47 340 VAL C O 1
ATOM 13017 N N . ASP C 1 344 ? 184.358 -2.230 105.854 1.00 25.77 341 ASP C N 1
ATOM 13018 C CA . ASP C 1 344 ? 185.467 -3.151 106.017 1.00 26.24 341 ASP C CA 1
ATOM 13019 C C . ASP C 1 344 ? 186.270 -3.151 104.716 1.00 23.37 341 ASP C C 1
ATOM 13020 O O . ASP C 1 344 ? 185.719 -3.407 103.648 1.00 25.73 341 ASP C O 1
ATOM 13025 N N . LYS C 1 345 ? 187.561 -2.850 104.837 1.00 24.76 342 LYS C N 1
ATOM 13026 C CA . LYS C 1 345 ? 188.455 -2.664 103.741 1.00 24.73 342 LYS C CA 1
ATOM 13027 C C . LYS C 1 345 ? 189.585 -3.695 103.812 1.00 23.31 342 LYS C C 1
ATOM 13028 O O . LYS C 1 345 ? 190.121 -3.967 104.887 1.00 25.17 342 LYS C O 1
ATOM 13034 N N . LYS C 1 346 ? 190.045 -4.102 102.638 1.00 23.13 343 LYS C N 1
ATOM 13035 C CA . LYS C 1 346 ? 191.246 -4.923 102.481 1.00 23.88 343 LYS C CA 1
ATOM 13036 C C . LYS C 1 346 ? 192.018 -4.406 101.272 1.00 23.67 343 LYS C C 1
ATOM 13037 O O . LYS C 1 346 ? 191.422 -4.024 100.280 1.00 26.87 343 LYS C O 1
ATOM 13043 N N . SER C 1 347 ? 193.342 -4.430 101.351 1.00 22.67 344 SER C N 1
ATOM 13044 C CA . SER C 1 347 ? 194.133 -3.937 100.256 1.00 24.73 344 SER C CA 1
ATOM 13045 C C . SER C 1 347 ? 195.488 -4.647 100.200 1.00 26.03 344 SER C C 1
ATOM 13046 O O . SER C 1 347 ? 196.019 -5.112 101.209 1.00 26.49 344 SER C O 1
ATOM 13049 N N . ALA C 1 348 ? 196.062 -4.661 99.007 1.00 24.90 345 ALA C N 1
ATOM 13050 C CA . ALA C 1 348 ? 197.289 -5.381 98.765 1.00 27.90 345 ALA C CA 1
ATOM 13051 C C . ALA C 1 348 ? 198.037 -4.731 97.606 1.00 28.24 345 ALA C C 1
ATOM 13052 O O . ALA C 1 348 ? 197.451 -4.165 96.685 1.00 25.74 345 ALA C O 1
ATOM 13054 N N . ASP C 1 349 ? 199.365 -4.835 97.662 1.00 26.21 346 ASP C N 1
ATOM 13055 C CA . ASP C 1 349 ? 200.255 -4.303 96.647 1.00 27.22 346 ASP C CA 1
ATOM 13056 C C . ASP C 1 349 ? 201.528 -5.154 96.694 1.00 29.53 346 ASP C C 1
ATOM 13057 O O . ASP C 1 349 ? 202.105 -5.290 97.758 1.00 30.17 346 ASP C O 1
ATOM 13062 N N . ALA C 1 350 ? 201.876 -5.785 95.575 1.00 25.47 347 ALA C N 1
ATOM 13063 C CA . ALA C 1 350 ? 203.061 -6.670 95.503 1.00 29.86 347 ALA C CA 1
ATOM 13064 C C . ALA C 1 350 ? 203.759 -6.435 94.169 1.00 27.93 347 ALA C C 1
ATOM 13065 O O . ALA C 1 350 ? 203.118 -6.121 93.159 1.00 27.79 347 ALA C O 1
ATOM 13067 N N . GLY C 1 351 ? 205.088 -6.605 94.151 1.00 26.39 348 GLY C N 1
ATOM 13068 C CA . GLY C 1 351 ? 205.793 -6.416 92.918 1.00 29.76 348 GLY C CA 1
ATOM 13069 C C . GLY C 1 351 ? 207.278 -6.709 93.034 1.00 28.26 348 GLY C C 1
ATOM 13070 O O . GLY C 1 351 ? 207.762 -7.272 94.021 1.00 28.09 348 GLY C O 1
ATOM 13071 N N . PHE C 1 352 ? 207.975 -6.292 91.996 1.00 27.29 349 PHE C N 1
ATOM 13072 C CA . PHE C 1 352 ? 209.398 -6.397 91.875 1.00 29.41 349 PHE C CA 1
ATOM 13073 C C . PHE C 1 352 ? 209.952 -5.043 91.472 1.00 33.91 349 PHE C C 1
ATOM 13074 O O . PHE C 1 352 ? 209.337 -4.345 90.664 1.00 30.15 349 PHE C O 1
ATOM 13082 N N . LYS C 1 353 ? 211.154 -4.742 91.967 1.00 28.56 350 LYS C N 1
ATOM 13083 C CA . LYS C 1 353 ? 211.939 -3.622 91.476 1.00 30.08 350 LYS C CA 1
ATOM 13084 C C . LYS C 1 353 ? 213.317 -4.154 91.075 1.00 34.03 350 LYS C C 1
ATOM 13085 O O . LYS C 1 353 ? 213.888 -4.988 91.799 1.00 34.91 350 LYS C O 1
ATOM 13091 N N . GLY C 1 354 ? 213.884 -3.611 90.001 1.00 30.96 351 GLY C N 1
ATOM 13092 C CA . GLY C 1 354 ? 215.225 -4.024 89.592 1.00 34.48 351 GLY C CA 1
ATOM 13093 C C . GLY C 1 354 ? 215.981 -2.907 88.921 1.00 42.08 351 GLY C C 1
ATOM 13094 O O . GLY C 1 354 ? 215.429 -1.843 88.623 1.00 34.28 351 GLY C O 1
ATOM 13095 N N . LYS C 1 355 ? 217.259 -3.164 88.640 1.00 34.02 352 LYS C N 1
ATOM 13096 C CA . LYS C 1 355 ? 218.076 -2.218 87.913 1.00 37.90 352 LYS C CA 1
ATOM 13097 C C . LYS C 1 355 ? 219.209 -2.962 87.211 1.00 45.43 352 LYS C C 1
ATOM 13098 O O . LYS C 1 355 ? 219.596 -4.053 87.623 1.00 47.19 352 LYS C O 1
ATOM 13104 N N . PHE C 1 356 ? 219.567 -2.448 86.036 1.00 42.47 353 PHE C N 1
ATOM 13105 C CA . PHE C 1 356 ? 220.640 -3.007 85.215 1.00 46.26 353 PHE C CA 1
ATOM 13106 C C . PHE C 1 356 ? 221.160 -1.902 84.302 1.00 55.48 353 PHE C C 1
ATOM 13107 O O . PHE C 1 356 ? 220.483 -0.885 84.147 1.00 41.14 353 PHE C O 1
ATOM 13115 N N . GLU C 1 357 ? 222.372 -2.093 83.772 1.00 44.87 354 GLU C N 1
ATOM 13116 C CA . GLU C 1 357 ? 222.996 -1.164 82.836 1.00 49.77 354 GLU C CA 1
ATOM 13117 C C . GLU C 1 357 ? 223.296 -1.880 81.520 1.00 61.58 354 GLU C C 1
ATOM 13118 O O . GLU C 1 357 ? 223.731 -3.015 81.531 1.00 69.95 354 GLU C O 1
ATOM 13124 N N . THR C 1 358 ? 222.814 -1.288 80.424 1.00 62.36 355 THR C N 1
ATOM 13125 C CA . THR C 1 358 ? 223.039 -1.763 79.077 1.00 63.74 355 THR C CA 1
ATOM 13126 C C . THR C 1 358 ? 223.720 -0.646 78.289 1.00 69.29 355 THR C C 1
ATOM 13127 O O . THR C 1 358 ? 223.155 0.439 78.071 1.00 56.84 355 THR C O 1
ATOM 13131 N N . GLY C 1 359 ? 224.971 -0.906 77.920 1.00 67.73 356 GLY C N 1
ATOM 13132 C CA . GLY C 1 359 ? 225.830 0.123 77.409 1.00 64.59 356 GLY C CA 1
ATOM 13133 C C . GLY C 1 359 ? 225.987 1.210 78.449 1.00 61.08 356 GLY C C 1
ATOM 13134 O O . GLY C 1 359 ? 226.250 0.925 79.620 1.00 66.17 356 GLY C O 1
ATOM 13135 N N . SER C 1 360 ? 225.732 2.450 78.038 1.00 53.78 357 SER C N 1
ATOM 13136 C CA . SER C 1 360 ? 225.919 3.585 78.933 1.00 61.83 357 SER C CA 1
ATOM 13137 C C . SER C 1 360 ? 224.581 4.001 79.568 1.00 49.33 357 SER C C 1
ATOM 13138 O O . SER C 1 360 ? 224.530 5.018 80.252 1.00 50.56 357 SER C O 1
ATOM 13141 N N . VAL C 1 361 ? 223.539 3.173 79.408 1.00 44.26 358 VAL C N 1
ATOM 13142 C CA . VAL C 1 361 ? 222.174 3.505 79.877 1.00 44.81 358 VAL C CA 1
ATOM 13143 C C . VAL C 1 361 ? 221.813 2.610 81.067 1.00 49.21 358 VAL C C 1
ATOM 13144 O O . VAL C 1 361 ? 221.868 1.373 80.988 1.00 45.14 358 VAL C O 1
ATOM 13148 N N . LYS C 1 362 ? 221.432 3.250 82.171 1.00 35.07 359 LYS C N 1
ATOM 13149 C CA . LYS C 1 362 ? 220.930 2.550 83.340 1.00 34.48 359 LYS C CA 1
ATOM 13150 C C . LYS C 1 362 ? 219.401 2.490 83.267 1.00 41.45 359 LYS C C 1
ATOM 13151 O O . LYS C 1 362 ? 218.732 3.446 82.844 1.00 35.35 359 LYS C O 1
ATOM 13157 N N . HIS C 1 363 ? 218.873 1.329 83.638 1.00 33.69 360 HIS C N 1
ATOM 13158 C CA . HIS C 1 363 ? 217.448 1.075 83.735 1.00 34.28 360 HIS C CA 1
ATOM 13159 C C . HIS C 1 363 ? 217.117 0.762 85.191 1.00 40.47 360 HIS C C 1
ATOM 13160 O O . HIS C 1 363 ? 217.766 -0.075 85.827 1.00 37.70 360 HIS C O 1
ATOM 13167 N N . GLN C 1 364 ? 216.123 1.471 85.727 1.00 32.55 361 GLN C N 1
ATOM 13168 C CA . GLN C 1 364 ? 215.576 1.207 87.045 1.00 30.96 361 GLN C CA 1
ATOM 13169 C C . GLN C 1 364 ? 214.068 1.019 86.875 1.00 35.25 361 GLN C C 1
ATOM 13170 O O . GLN C 1 364 ? 213.399 1.932 86.386 1.00 34.07 361 GLN C O 1
ATOM 13176 N N . TRP C 1 365 ? 213.584 -0.202 87.092 1.00 29.03 362 TRP C N 1
ATOM 13177 C CA . TRP C 1 365 ? 212.239 -0.578 86.682 1.00 29.16 362 TRP C CA 1
ATOM 13178 C C . TRP C 1 365 ? 211.467 -1.115 87.885 1.00 29.79 362 TRP C C 1
ATOM 13179 O O . TRP C 1 365 ? 212.048 -1.515 88.916 1.00 28.56 362 TRP C O 1
ATOM 13190 N N . VAL C 1 366 ? 210.140 -1.062 87.772 1.00 29.00 363 VAL C N 1
ATOM 13191 C CA . VAL C 1 366 ? 209.255 -1.602 88.787 1.00 25.38 363 VAL C CA 1
ATOM 13192 C C . VAL C 1 366 ? 208.021 -2.150 88.078 1.00 27.18 363 VAL C C 1
ATOM 13193 O O . VAL C 1 366 ? 207.635 -1.677 87.019 1.00 30.14 363 VAL C O 1
ATOM 13197 N N . ALA C 1 367 ? 207.498 -3.240 88.627 1.00 27.69 364 ALA C N 1
ATOM 13198 C CA . ALA C 1 367 ? 206.302 -3.882 88.157 1.00 30.24 364 ALA C CA 1
ATOM 13199 C C . ALA C 1 367 ? 205.482 -4.287 89.373 1.00 29.52 364 ALA C C 1
ATOM 13200 O O . ALA C 1 367 ? 206.038 -4.821 90.333 1.00 29.18 364 ALA C O 1
ATOM 13202 N N . ASN C 1 368 ? 204.178 -3.980 89.370 1.00 27.23 365 ASN C N 1
ATOM 13203 C CA . ASN C 1 368 ? 203.384 -4.308 90.530 1.00 25.42 365 ASN C CA 1
ATOM 13204 C C . ASN C 1 368 ? 201.957 -4.683 90.134 1.00 23.27 365 ASN C C 1
ATOM 13205 O O . ASN C 1 368 ? 201.539 -4.535 88.998 1.00 26.07 365 ASN C O 1
ATOM 13210 N N . ALA C 1 369 ? 201.270 -5.261 91.116 1.00 23.87 366 ALA C N 1
ATOM 13211 C CA . ALA C 1 369 ? 199.873 -5.595 91.065 1.00 26.32 366 ALA C CA 1
ATOM 13212 C C . ALA C 1 369 ? 199.242 -5.118 92.377 1.00 26.54 366 ALA C C 1
ATOM 13213 O O . ALA C 1 369 ? 199.841 -5.299 93.460 1.00 27.23 366 ALA C O 1
ATOM 13215 N N . THR C 1 370 ? 198.052 -4.509 92.287 1.00 26.56 367 THR C N 1
ATOM 13216 C CA . THR C 1 370 ? 197.354 -3.973 93.475 1.00 26.66 367 THR C CA 1
ATOM 13217 C C . THR C 1 370 ? 195.907 -4.468 93.461 1.00 22.70 367 THR C C 1
ATOM 13218 O O . THR C 1 370 ? 195.343 -4.765 92.398 1.00 25.39 367 THR C O 1
ATOM 13222 N N . TYR C 1 371 ? 195.327 -4.550 94.657 1.00 23.49 368 TYR C N 1
ATOM 13223 C CA . TYR C 1 371 ? 193.956 -4.965 94.886 1.00 26.38 368 TYR C CA 1
ATOM 13224 C C . TYR C 1 371 ? 193.417 -4.156 96.067 1.00 26.29 368 TYR C C 1
ATOM 13225 O O . TYR C 1 371 ? 194.123 -3.921 97.040 1.00 28.04 368 TYR C O 1
ATOM 13234 N N . TYR C 1 372 ? 192.154 -3.750 95.951 1.00 25.66 369 TYR C N 1
ATOM 13235 C CA . TYR C 1 372 ? 191.421 -3.105 97.047 1.00 26.54 369 TYR C CA 1
ATOM 13236 C C . TYR C 1 372 ? 189.975 -3.576 96.978 1.00 24.93 369 TYR C C 1
ATOM 13237 O O . TYR C 1 372 ? 189.425 -3.679 95.904 1.00 24.52 369 TYR C O 1
ATOM 13246 N N A ASN C 1 373 ? 189.409 -3.925 98.135 0.50 23.97 370 ASN C N 1
ATOM 13247 N N B ASN C 1 373 ? 189.406 -3.923 98.132 0.50 26.56 370 ASN C N 1
ATOM 13248 C CA A ASN C 1 373 ? 188.001 -4.290 98.235 0.50 24.95 370 ASN C CA 1
ATOM 13249 C CA B ASN C 1 373 ? 187.998 -4.290 98.230 0.50 29.20 370 ASN C CA 1
ATOM 13250 C C A ASN C 1 373 ? 187.428 -3.683 99.518 0.50 26.89 370 ASN C C 1
ATOM 13251 C C B ASN C 1 373 ? 187.430 -3.678 99.513 0.50 29.21 370 ASN C C 1
ATOM 13252 O O A ASN C 1 373 ? 188.073 -3.712 100.571 0.50 24.74 370 ASN C O 1
ATOM 13253 O O B ASN C 1 373 ? 188.100 -3.649 100.545 0.50 26.63 370 ASN C O 1
ATOM 13262 N N . HIS C 1 374 ? 186.188 -3.195 99.442 1.00 25.35 371 HIS C N 1
ATOM 13263 C CA . HIS C 1 374 ? 185.458 -2.876 100.663 1.00 26.45 371 HIS C CA 1
ATOM 13264 C C . HIS C 1 374 ? 184.018 -3.361 100.554 1.00 22.62 371 HIS C C 1
ATOM 13265 O O . HIS C 1 374 ? 183.458 -3.462 99.468 1.00 25.03 371 HIS C O 1
ATOM 13272 N N . THR C 1 375 ? 183.469 -3.677 101.725 1.00 24.64 372 THR C N 1
ATOM 13273 C CA . THR C 1 375 ? 182.070 -3.904 101.913 1.00 23.97 372 THR C CA 1
ATOM 13274 C C . THR C 1 375 ? 181.573 -2.881 102.932 1.00 25.88 372 THR C C 1
ATOM 13275 O O . THR C 1 375 ? 182.247 -2.587 103.916 1.00 26.49 372 THR C O 1
ATOM 13279 N N . GLN C 1 376 ? 180.374 -2.361 102.674 1.00 22.92 373 GLN C N 1
ATOM 13280 C CA . GLN C 1 376 ? 179.846 -1.236 103.456 1.00 25.38 373 GLN C CA 1
ATOM 13281 C C . GLN C 1 376 ? 178.357 -1.463 103.707 1.00 25.29 373 GLN C C 1
ATOM 13282 O O . GLN C 1 376 ? 177.639 -1.943 102.823 1.00 27.01 373 GLN C O 1
ATOM 13288 N N . ASP C 1 377 ? 177.907 -1.075 104.900 1.00 25.56 374 ASP C N 1
ATOM 13289 C CA . ASP C 1 377 ? 176.494 -0.921 105.198 1.00 24.70 374 ASP C CA 1
ATOM 13290 C C . ASP C 1 377 ? 176.215 0.536 105.594 1.00 21.87 374 ASP C C 1
ATOM 13291 O O . ASP C 1 377 ? 176.921 1.078 106.422 1.00 27.16 374 ASP C O 1
ATOM 13296 N N . ASP C 1 378 ? 175.165 1.108 104.998 1.00 24.67 375 ASP C N 1
ATOM 13297 C CA . ASP C 1 378 ? 174.716 2.465 105.275 1.00 26.42 375 ASP C CA 1
ATOM 13298 C C . ASP C 1 378 ? 173.375 2.413 106.007 1.00 25.55 375 ASP C C 1
ATOM 13299 O O . ASP C 1 378 ? 172.488 1.610 105.661 1.00 26.08 375 ASP C O 1
ATOM 13304 N N . TYR C 1 379 ? 173.235 3.322 106.969 1.00 25.38 376 TYR C N 1
ATOM 13305 C CA . TYR C 1 379 ? 172.053 3.526 107.770 1.00 27.24 376 TYR C CA 1
ATOM 13306 C C . TYR C 1 379 ? 171.758 5.027 107.799 1.00 30.15 376 TYR C C 1
ATOM 13307 O O . TYR C 1 379 ? 172.684 5.835 107.766 1.00 27.89 376 TYR C O 1
ATOM 13316 N N . GLY C 1 380 ? 170.484 5.418 107.840 1.00 26.43 377 GLY C N 1
ATOM 13317 C CA . GLY C 1 380 ? 170.223 6.836 107.956 1.00 28.83 377 GLY C CA 1
ATOM 13318 C C . GLY C 1 380 ? 168.759 7.200 107.960 1.00 27.25 377 GLY C C 1
ATOM 13319 O O . GLY C 1 380 ? 167.895 6.402 107.595 1.00 29.65 377 GLY C O 1
ATOM 13320 N N . TYR C 1 381 ? 168.505 8.429 108.425 1.00 26.21 378 TYR C N 1
ATOM 13321 C CA . TYR C 1 381 ? 167.251 9.122 108.229 1.00 32.19 378 TYR C CA 1
ATOM 13322 C C . TYR C 1 381 ? 167.533 10.400 107.451 1.00 31.35 378 TYR C C 1
ATOM 13323 O O . TYR C 1 381 ? 168.229 11.296 107.963 1.00 28.13 378 TYR C O 1
ATOM 13332 N N . ARG C 1 382 ? 166.856 10.542 106.309 1.00 29.86 379 ARG C N 1
ATOM 13333 C CA . ARG C 1 382 ? 166.734 11.831 105.663 1.00 31.80 379 ARG C CA 1
ATOM 13334 C C . ARG C 1 382 ? 165.746 12.685 106.465 1.00 29.22 379 ARG C C 1
ATOM 13335 O O . ARG C 1 382 ? 165.901 13.877 106.528 1.00 32.94 379 ARG C O 1
ATOM 13343 N N . ILE C 1 383 ? 164.637 12.071 106.886 1.00 32.02 380 ILE C N 1
ATOM 13344 C CA . ILE C 1 383 ? 163.648 12.695 107.755 1.00 34.02 380 ILE C CA 1
ATOM 13345 C C . ILE C 1 383 ? 163.560 11.848 109.021 1.00 30.20 380 ILE C C 1
ATOM 13346 O O . ILE C 1 383 ? 163.257 10.657 108.950 1.00 33.10 380 ILE C O 1
ATOM 13351 N N . ILE C 1 384 ? 163.834 12.462 110.179 1.00 29.71 381 ILE C N 1
ATOM 13352 C CA . ILE C 1 384 ? 163.761 11.742 111.428 1.00 27.20 381 ILE C CA 1
ATOM 13353 C C . ILE C 1 384 ? 162.294 11.706 111.855 1.00 28.73 381 ILE C C 1
ATOM 13354 O O . ILE C 1 384 ? 161.701 12.756 112.062 1.00 29.98 381 ILE C O 1
ATOM 13359 N N . PRO C 1 385 ? 161.698 10.516 112.084 1.00 32.88 382 PRO C N 1
ATOM 13360 C CA . PRO C 1 385 ? 160.311 10.420 112.551 1.00 37.85 382 PRO C CA 1
ATOM 13361 C C . PRO C 1 385 ? 160.099 11.195 113.854 1.00 27.18 382 PRO C C 1
ATOM 13362 O O . PRO C 1 385 ? 160.849 10.995 114.835 1.00 30.22 382 PRO C O 1
ATOM 13366 N N . GLY C 1 386 ? 159.122 12.103 113.841 1.00 32.29 383 GLY C N 1
ATOM 13367 C CA . GLY C 1 386 ? 158.799 12.921 114.991 1.00 31.65 383 GLY C CA 1
ATOM 13368 C C . GLY C 1 386 ? 159.603 14.213 115.032 1.00 31.50 383 GLY C C 1
ATOM 13369 O O . GLY C 1 386 ? 159.313 15.090 115.827 1.00 32.59 383 GLY C O 1
ATOM 13370 N N . PHE C 1 387 ? 160.571 14.356 114.122 1.00 27.86 384 PHE C N 1
ATOM 13371 C CA . PHE C 1 387 ? 161.509 15.503 114.131 1.00 29.04 384 PHE C CA 1
ATOM 13372 C C . PHE C 1 387 ? 161.651 16.087 112.724 1.00 34.49 384 PHE C C 1
ATOM 13373 O O . PHE C 1 387 ? 162.757 16.464 112.291 1.00 31.53 384 PHE C O 1
ATOM 13381 N N . SER C 1 388 ? 160.533 16.119 111.999 1.00 28.59 385 SER C N 1
ATOM 13382 C CA . SER C 1 388 ? 160.560 16.480 110.610 1.00 35.73 385 SER C CA 1
ATOM 13383 C C . SER C 1 388 ? 160.469 17.999 110.442 1.00 36.44 385 SER C C 1
ATOM 13384 O O . SER C 1 388 ? 160.862 18.518 109.412 1.00 37.10 385 SER C O 1
ATOM 13387 N N . ASP C 1 389 ? 159.961 18.715 111.446 1.00 32.99 386 ASP C N 1
ATOM 13388 C CA . ASP C 1 389 ? 159.919 20.183 111.361 1.00 37.25 386 ASP C CA 1
ATOM 13389 C C . ASP C 1 389 ? 161.332 20.734 111.520 1.00 35.30 386 ASP C C 1
ATOM 13390 O O . ASP C 1 389 ? 162.081 20.314 112.400 1.00 32.19 386 ASP C O 1
ATOM 13395 N N . PRO C 1 390 ? 161.683 21.791 110.770 1.00 33.33 387 PRO C N 1
ATOM 13396 C CA . PRO C 1 390 ? 162.991 22.424 110.925 1.00 34.22 387 PRO C CA 1
ATOM 13397 C C . PRO C 1 390 ? 163.065 23.221 112.230 1.00 29.04 387 PRO C C 1
ATOM 13398 O O . PRO C 1 390 ? 162.044 23.629 112.777 1.00 33.97 387 PRO C O 1
ATOM 13402 N N . VAL C 1 391 ? 164.267 23.295 112.784 1.00 27.22 388 VAL C N 1
ATOM 13403 C CA . VAL C 1 391 ? 164.555 24.109 113.909 1.00 27.81 388 VAL C CA 1
ATOM 13404 C C . VAL C 1 391 ? 164.897 25.513 113.401 1.00 31.25 388 VAL C C 1
ATOM 13405 O O . VAL C 1 391 ? 165.786 25.661 112.576 1.00 29.38 388 VAL C O 1
ATOM 13409 N N . ILE C 1 392 ? 164.239 26.530 113.974 1.00 29.00 389 ILE C N 1
ATOM 13410 C CA . ILE C 1 392 ? 164.425 27.924 113.542 1.00 27.80 389 ILE C CA 1
ATOM 13411 C C . ILE C 1 392 ? 165.245 28.661 114.593 1.00 32.55 389 ILE C C 1
ATOM 13412 O O . ILE C 1 392 ? 164.857 28.708 115.750 1.00 29.45 389 ILE C O 1
ATOM 13417 N N . THR C 1 393 ? 166.416 29.168 114.189 1.00 26.29 390 THR C N 1
ATOM 13418 C CA . THR C 1 393 ? 167.271 29.963 115.026 1.00 23.17 390 THR C CA 1
ATOM 13419 C C . THR C 1 393 ? 167.646 31.249 114.274 1.00 22.40 390 THR C C 1
ATOM 13420 O O . THR C 1 393 ? 167.189 31.490 113.182 1.00 26.57 390 THR C O 1
ATOM 13424 N N . ASN C 1 394 ? 168.548 32.018 114.871 1.00 25.39 391 ASN C N 1
ATOM 13425 C CA . ASN C 1 394 ? 169.186 33.143 114.212 1.00 25.44 391 ASN C CA 1
ATOM 13426 C C . ASN C 1 394 ? 170.686 33.001 114.436 1.00 25.52 391 ASN C C 1
ATOM 13427 O O . ASN C 1 394 ? 171.117 32.732 115.570 1.00 25.55 391 ASN C O 1
ATOM 13432 N N . ILE C 1 395 ? 171.477 33.197 113.372 1.00 24.11 392 ILE C N 1
ATOM 13433 C CA . ILE C 1 395 ? 172.913 32.929 113.424 1.00 23.46 392 ILE C CA 1
ATOM 13434 C C . ILE C 1 395 ? 173.613 33.886 114.401 1.00 23.73 392 ILE C C 1
ATOM 13435 O O . ILE C 1 395 ? 174.730 33.611 114.831 1.00 24.66 392 ILE C O 1
ATOM 13440 N N . TYR C 1 396 ? 173.004 35.035 114.691 1.00 23.20 393 TYR C N 1
ATOM 13441 C CA . TYR C 1 396 ? 173.621 35.991 115.594 1.00 21.25 393 TYR C CA 1
ATOM 13442 C C . TYR C 1 396 ? 173.112 35.838 117.038 1.00 29.01 393 TYR C C 1
ATOM 13443 O O . TYR C 1 396 ? 173.501 36.599 117.891 1.00 26.91 393 TYR C O 1
ATOM 13452 N N . ASP C 1 397 ? 172.190 34.914 117.301 1.00 26.36 394 ASP C N 1
ATOM 13453 C CA . ASP C 1 397 ? 171.622 34.746 118.670 1.00 28.19 394 ASP C CA 1
ATOM 13454 C C . ASP C 1 397 ? 172.706 34.173 119.574 1.00 33.82 394 ASP C C 1
ATOM 13455 O O . ASP C 1 397 ? 173.248 33.103 119.305 1.00 30.03 394 ASP C O 1
ATOM 13460 N N . PRO C 1 398 ? 172.943 34.779 120.760 1.00 33.44 395 PRO C N 1
ATOM 13461 C CA . PRO C 1 398 ? 173.933 34.245 121.698 1.00 32.04 395 PRO C CA 1
ATOM 13462 C C . PRO C 1 398 ? 173.417 33.032 122.479 1.00 30.61 395 PRO C C 1
ATOM 13463 O O . PRO C 1 398 ? 174.209 32.293 123.035 1.00 39.90 395 PRO C O 1
ATOM 13467 N N . ASN C 1 399 ? 172.124 32.747 122.365 1.00 28.81 396 ASN C N 1
ATOM 13468 C CA . ASN C 1 399 ? 171.488 31.761 123.202 1.00 33.84 396 ASN C CA 1
ATOM 13469 C C . ASN C 1 399 ? 170.482 30.963 122.387 1.00 31.46 396 ASN C C 1
ATOM 13470 O O . ASN C 1 399 ? 169.317 30.841 122.759 1.00 37.72 396 ASN C O 1
ATOM 13475 N N . PRO C 1 400 ? 170.867 30.333 121.250 1.00 27.90 397 PRO C N 1
ATOM 13476 C CA . PRO C 1 400 ? 169.883 29.658 120.407 1.00 29.80 397 PRO C CA 1
ATOM 13477 C C . PRO C 1 400 ? 169.257 28.434 121.091 1.00 33.46 397 PRO C C 1
ATOM 13478 O O . PRO C 1 400 ? 169.924 27.748 121.843 1.00 35.42 397 PRO C O 1
ATOM 13482 N N . ASN C 1 401 ? 168.006 28.144 120.739 1.00 30.27 398 ASN C N 1
ATOM 13483 C CA . ASN C 1 401 ? 167.316 26.992 121.237 1.00 40.52 398 ASN C CA 1
ATOM 13484 C C . ASN C 1 401 ? 167.266 25.953 120.120 1.00 30.10 398 ASN C C 1
ATOM 13485 O O . ASN C 1 401 ? 166.428 26.030 119.230 1.00 32.40 398 ASN C O 1
ATOM 13490 N N . TRP C 1 402 ? 168.097 24.919 120.258 1.00 31.21 399 TRP C N 1
ATOM 13491 C CA . TRP C 1 402 ? 168.243 23.868 119.249 1.00 29.32 399 TRP C CA 1
ATOM 13492 C C . TRP C 1 402 ? 167.251 22.733 119.455 1.00 35.74 399 TRP C C 1
ATOM 13493 O O . TRP C 1 402 ? 167.240 21.769 118.681 1.00 33.06 399 TRP C O 1
ATOM 13504 N N . GLY C 1 403 ? 166.465 22.818 120.537 1.00 31.80 400 GLY C N 1
ATOM 13505 C CA . GLY C 1 403 ? 165.453 21.849 120.782 1.00 31.61 400 GLY C CA 1
ATOM 13506 C C . GLY C 1 403 ? 166.033 20.541 121.318 1.00 28.51 400 GLY C C 1
ATOM 13507 O O . GLY C 1 403 ? 167.209 20.445 121.648 1.00 30.21 400 GLY C O 1
ATOM 13508 N N . PRO C 1 404 ? 165.180 19.523 121.488 1.00 30.87 401 PRO C N 1
ATOM 13509 C CA . PRO C 1 404 ? 165.617 18.247 122.043 1.00 34.69 401 PRO C CA 1
ATOM 13510 C C . PRO C 1 404 ? 166.466 17.443 121.049 1.00 32.79 401 PRO C C 1
ATOM 13511 O O . PRO C 1 404 ? 166.371 17.612 119.821 1.00 31.69 401 PRO C O 1
ATOM 13515 N N . LYS C 1 405 ? 167.326 16.600 121.605 1.00 32.55 402 LYS C N 1
ATOM 13516 C CA . LYS C 1 405 ? 168.144 15.706 120.845 1.00 30.98 402 LYS C CA 1
ATOM 13517 C C . LYS C 1 405 ? 167.329 14.479 120.451 1.00 32.51 402 LYS C C 1
ATOM 13518 O O . LYS C 1 405 ? 166.883 13.735 121.315 1.00 30.85 402 LYS C O 1
ATOM 13524 N N . PRO C 1 406 ? 167.178 14.174 119.147 1.00 27.99 403 PRO C N 1
ATOM 13525 C CA . PRO C 1 406 ? 166.505 12.943 118.742 1.00 26.73 403 PRO C CA 1
ATOM 13526 C C . PRO C 1 406 ? 167.373 11.725 119.074 1.00 27.47 403 PRO C C 1
ATOM 13527 O O . PRO C 1 406 ? 168.577 11.750 118.936 1.00 28.94 403 PRO C O 1
ATOM 13531 N N . GLU C 1 407 ? 166.747 10.663 119.581 1.00 25.15 404 GLU C N 1
ATOM 13532 C CA . GLU C 1 407 ? 167.470 9.462 119.842 1.00 27.80 404 GLU C CA 1
ATOM 13533 C C . GLU C 1 407 ? 168.061 8.953 118.521 1.00 27.61 404 GLU C C 1
ATOM 13534 O O . GLU C 1 407 ? 167.405 9.012 117.484 1.00 25.70 404 GLU C O 1
ATOM 13540 N N . PHE C 1 408 ? 169.252 8.363 118.620 1.00 28.58 405 PHE C N 1
ATOM 13541 C CA . PHE C 1 408 ? 170.018 7.903 117.477 1.00 28.39 405 PHE C CA 1
ATOM 13542 C C . PHE C 1 408 ? 169.616 6.474 117.117 1.00 27.57 405 PHE C C 1
ATOM 13543 O O . PHE C 1 408 ? 170.051 5.527 117.761 1.00 33.88 405 PHE C O 1
ATOM 13551 N N . THR C 1 409 ? 168.816 6.319 116.055 1.00 31.06 406 THR C N 1
ATOM 13552 C CA . THR C 1 409 ? 168.267 5.002 115.679 1.00 35.89 406 THR C CA 1
ATOM 13553 C C . THR C 1 409 ? 168.148 4.870 114.158 1.00 36.95 406 THR C C 1
ATOM 13554 O O . THR C 1 409 ? 167.100 4.488 113.654 1.00 35.15 406 THR C O 1
ATOM 13558 N N . PRO C 1 410 ? 169.150 5.292 113.353 1.00 32.15 407 PRO C N 1
ATOM 13559 C CA . PRO C 1 410 ? 168.986 5.309 111.900 1.00 29.57 407 PRO C CA 1
ATOM 13560 C C . PRO C 1 410 ? 168.801 3.888 111.377 1.00 31.26 407 PRO C C 1
ATOM 13561 O O . PRO C 1 410 ? 169.564 2.998 111.732 1.00 30.40 407 PRO C O 1
ATOM 13565 N N . PRO C 1 411 ? 167.811 3.624 110.507 1.00 28.55 408 PRO C N 1
ATOM 13566 C CA . PRO C 1 411 ? 167.588 2.268 110.008 1.00 32.18 408 PRO C CA 1
ATOM 13567 C C . PRO C 1 411 ? 168.538 1.931 108.849 1.00 31.36 408 PRO C C 1
ATOM 13568 O O . PRO C 1 411 ? 168.979 2.838 108.120 1.00 26.41 408 PRO C O 1
ATOM 13572 N N . PHE C 1 412 ? 168.732 0.633 108.626 1.00 28.33 409 PHE C N 1
ATOM 13573 C CA . PHE C 1 412 ? 169.528 0.125 107.518 1.00 27.71 409 PHE C CA 1
ATOM 13574 C C . PHE C 1 412 ? 168.952 0.576 106.167 1.00 31.54 409 PHE C C 1
ATOM 13575 O O . PHE C 1 412 ? 167.741 0.533 105.929 1.00 31.00 409 PHE C O 1
ATOM 13583 N N . LEU C 1 413 ? 169.827 1.088 105.296 1.00 27.36 410 LEU C N 1
ATOM 13584 C CA . LEU C 1 413 ? 169.434 1.572 103.984 1.00 29.19 410 LEU C CA 1
ATOM 13585 C C . LEU C 1 413 ? 169.900 0.597 102.900 1.00 33.22 410 LEU C C 1
ATOM 13586 O O . LEU C 1 413 ? 169.100 0.191 102.066 1.00 31.29 410 LEU C O 1
ATOM 13591 N N . PHE C 1 414 ? 171.212 0.354 102.808 1.00 29.26 411 PHE C N 1
ATOM 13592 C CA . PHE C 1 414 ? 171.717 -0.483 101.707 1.00 28.14 411 PHE C CA 1
ATOM 13593 C C . PHE C 1 414 ? 173.134 -0.972 102.013 1.00 29.87 411 PHE C C 1
ATOM 13594 O O . PHE C 1 414 ? 173.854 -0.380 102.807 1.00 25.43 411 PHE C O 1
ATOM 13602 N N . HIS C 1 415 ? 173.483 -2.086 101.373 1.00 27.49 412 HIS C N 1
ATOM 13603 C CA . HIS C 1 415 ? 174.797 -2.678 101.367 1.00 25.71 412 HIS C CA 1
ATOM 13604 C C . HIS C 1 415 ? 175.476 -2.272 100.053 1.00 26.00 412 HIS C C 1
ATOM 13605 O O . HIS C 1 415 ? 174.822 -2.249 99.021 1.00 28.68 412 HIS C O 1
ATOM 13612 N N . SER C 1 416 ? 176.788 -2.023 100.080 1.00 26.92 413 SER C N 1
ATOM 13613 C CA . SER C 1 416 ? 177.513 -1.662 98.858 1.00 25.51 413 SER C CA 1
ATOM 13614 C C . SER C 1 416 ? 178.923 -2.246 98.905 1.00 23.44 413 SER C C 1
ATOM 13615 O O . SER C 1 416 ? 179.405 -2.616 99.974 1.00 26.28 413 SER C O 1
ATOM 13618 N N . THR C 1 417 ? 179.496 -2.474 97.720 1.00 26.13 414 THR C N 1
ATOM 13619 C CA . THR C 1 417 ? 180.868 -2.918 97.618 1.00 26.55 414 THR C CA 1
ATOM 13620 C C . THR C 1 417 ? 181.612 -2.077 96.573 1.00 24.42 414 THR C C 1
ATOM 13621 O O . THR C 1 417 ? 181.038 -1.540 95.626 1.00 24.08 414 THR C O 1
ATOM 13625 N N . LEU C 1 418 ? 182.927 -2.046 96.734 1.00 25.47 415 LEU C N 1
ATOM 13626 C CA . LEU C 1 418 ? 183.842 -1.484 95.767 1.00 24.15 415 LEU C CA 1
ATOM 13627 C C . LEU C 1 418 ? 185.038 -2.418 95.662 1.00 25.23 415 LEU C C 1
ATOM 13628 O O . LEU C 1 418 ? 185.597 -2.834 96.679 1.00 25.63 415 LEU C O 1
ATOM 13633 N N A SER C 1 419 ? 185.429 -2.718 94.426 0.50 23.57 416 SER C N 1
ATOM 13634 N N B SER C 1 419 ? 185.422 -2.733 94.424 0.50 24.29 416 SER C N 1
ATOM 13635 C CA A SER C 1 419 ? 186.583 -3.546 94.147 0.50 25.30 416 SER C CA 1
ATOM 13636 C CA B SER C 1 419 ? 186.576 -3.565 94.146 0.50 26.56 416 SER C CA 1
ATOM 13637 C C A SER C 1 419 ? 187.419 -2.870 93.060 0.50 24.28 416 SER C C 1
ATOM 13638 C C B SER C 1 419 ? 187.418 -2.892 93.058 0.50 24.93 416 SER C C 1
ATOM 13639 O O A SER C 1 419 ? 186.885 -2.454 92.018 0.50 29.38 416 SER C O 1
ATOM 13640 O O B SER C 1 419 ? 186.883 -2.488 92.013 0.50 30.08 416 SER C O 1
ATOM 13645 N N . THR C 1 420 ? 188.728 -2.776 93.297 1.00 25.20 417 THR C N 1
ATOM 13646 C CA . THR C 1 420 ? 189.643 -2.280 92.286 1.00 26.34 417 THR C CA 1
ATOM 13647 C C . THR C 1 420 ? 190.858 -3.216 92.204 1.00 29.84 417 THR C C 1
ATOM 13648 O O . THR C 1 420 ? 191.190 -3.909 93.179 1.00 26.77 417 THR C O 1
ATOM 13652 N N . SER C 1 421 ? 191.453 -3.280 91.014 1.00 24.85 418 SER C N 1
ATOM 13653 C CA . SER C 1 421 ? 192.732 -3.963 90.856 1.00 27.25 418 SER C CA 1
ATOM 13654 C C . SER C 1 421 ? 193.516 -3.268 89.756 1.00 27.83 418 SER C C 1
ATOM 13655 O O . SER C 1 421 ? 192.930 -2.611 88.884 1.00 27.48 418 SER C O 1
ATOM 13658 N N . SER C 1 422 ? 194.845 -3.374 89.828 1.00 24.60 419 SER C N 1
ATOM 13659 C CA . SER C 1 422 ? 195.669 -2.813 88.805 1.00 25.21 419 SER C CA 1
ATOM 13660 C C . SER C 1 422 ? 196.932 -3.664 88.618 1.00 25.54 419 SER C C 1
ATOM 13661 O O . SER C 1 422 ? 197.337 -4.425 89.501 1.00 27.29 419 SER C O 1
ATOM 13664 N N . PHE C 1 423 ? 197.577 -3.447 87.476 1.00 25.66 420 PHE C N 1
ATOM 13665 C CA . PHE C 1 423 ? 198.933 -3.882 87.291 1.00 29.33 420 PHE C CA 1
ATOM 13666 C C . PHE C 1 423 ? 199.671 -2.841 86.472 1.00 26.01 420 PHE C C 1
ATOM 13667 O O . PHE C 1 423 ? 199.138 -2.217 85.544 1.00 27.10 420 PHE C O 1
ATOM 13675 N N . GLY C 1 424 ? 200.895 -2.585 86.922 1.00 26.19 421 GLY C N 1
ATOM 13676 C CA . GLY C 1 424 ? 201.662 -1.499 86.410 1.00 30.77 421 GLY C CA 1
ATOM 13677 C C . GLY C 1 424 ? 203.103 -1.880 86.140 1.00 29.15 421 GLY C C 1
ATOM 13678 O O . GLY C 1 424 ? 203.653 -2.775 86.778 1.00 26.03 421 GLY C O 1
ATOM 13679 N N A LEU C 1 425 ? 203.691 -1.158 85.184 0.50 26.86 422 LEU C N 1
ATOM 13680 N N B LEU C 1 425 ? 203.710 -1.165 85.197 0.50 24.67 422 LEU C N 1
ATOM 13681 C CA A LEU C 1 425 ? 205.082 -1.267 84.767 0.50 32.26 422 LEU C CA 1
ATOM 13682 C CA B LEU C 1 425 ? 205.117 -1.307 84.860 0.50 28.13 422 LEU C CA 1
ATOM 13683 C C A LEU C 1 425 ? 205.630 0.149 84.592 0.50 30.49 422 LEU C C 1
ATOM 13684 C C B LEU C 1 425 ? 205.672 0.076 84.526 0.50 28.13 422 LEU C C 1
ATOM 13685 O O A LEU C 1 425 ? 205.013 0.959 83.906 0.50 32.71 422 LEU C O 1
ATOM 13686 O O B LEU C 1 425 ? 205.058 0.809 83.745 0.50 29.50 422 LEU C O 1
ATOM 13695 N N . ALA C 1 426 ? 206.842 0.400 85.086 1.00 26.04 423 ALA C N 1
ATOM 13696 C CA . ALA C 1 426 ? 207.548 1.634 84.743 1.00 27.35 423 ALA C CA 1
ATOM 13697 C C . ALA C 1 426 ? 209.057 1.380 84.681 1.00 28.97 423 ALA C C 1
ATOM 13698 O O . ALA C 1 426 ? 209.584 0.502 85.381 1.00 31.26 423 ALA C O 1
ATOM 13700 N N . ASP C 1 427 ? 209.732 2.169 83.843 1.00 28.81 424 ASP C N 1
ATOM 13701 C CA . ASP C 1 427 ? 211.184 2.110 83.697 1.00 32.30 424 ASP C CA 1
ATOM 13702 C C . ASP C 1 427 ? 211.714 3.536 83.648 1.00 31.29 424 ASP C C 1
ATOM 13703 O O . ASP C 1 427 ? 211.161 4.384 82.921 1.00 31.57 424 ASP C O 1
ATOM 13708 N N . THR C 1 428 ? 212.732 3.809 84.466 1.00 28.62 425 THR C N 1
ATOM 13709 C CA . THR C 1 428 ? 213.477 5.059 84.390 1.00 31.10 425 THR C CA 1
ATOM 13710 C C . THR C 1 428 ? 214.834 4.778 83.735 1.00 35.44 425 THR C C 1
ATOM 13711 O O . THR C 1 428 ? 215.634 4.004 84.284 1.00 34.90 425 THR C O 1
ATOM 13715 N N . LEU C 1 429 ? 214.999 5.288 82.517 1.00 32.15 426 LEU C N 1
ATOM 13716 C CA . LEU C 1 429 ? 216.254 5.234 81.746 1.00 33.39 426 LEU C CA 1
ATOM 13717 C C . LEU C 1 429 ? 217.109 6.439 82.109 1.00 34.66 426 LEU C C 1
ATOM 13718 O O . LEU C 1 429 ? 216.622 7.573 82.109 1.00 33.74 426 LEU C O 1
ATOM 13723 N N . SER C 1 430 ? 218.363 6.196 82.483 1.00 26.88 427 SER C N 1
ATOM 13724 C CA . SER C 1 430 ? 219.208 7.292 82.864 1.00 28.20 427 SER C CA 1
ATOM 13725 C C . SER C 1 430 ? 220.590 7.181 82.225 1.00 35.36 427 SER C C 1
ATOM 13726 O O . SER C 1 430 ? 221.031 6.094 81.824 1.00 32.80 427 SER C O 1
ATOM 13729 N N . PHE C 1 431 ? 221.261 8.321 82.105 1.00 37.40 428 PHE C N 1
ATOM 13730 C CA . PHE C 1 431 ? 222.674 8.284 81.733 1.00 43.61 428 PHE C CA 1
ATOM 13731 C C . PHE C 1 431 ? 223.413 9.435 82.405 1.00 41.53 428 PHE C C 1
ATOM 13732 O O . PHE C 1 431 ? 222.799 10.245 83.099 1.00 36.35 428 PHE C O 1
ATOM 13740 N N . ALA C 1 432 ? 224.754 9.352 82.357 1.00 38.63 429 ALA C N 1
ATOM 13741 C CA . ALA C 1 432 ? 225.643 10.326 82.940 1.00 35.15 429 ALA C CA 1
ATOM 13742 C C . ALA C 1 432 ? 225.436 10.402 84.455 1.00 43.06 429 ALA C C 1
ATOM 13743 O O . ALA C 1 432 ? 225.202 11.477 84.994 1.00 44.85 429 ALA C O 1
ATOM 13745 N N . GLN C 1 433 ? 225.486 9.252 85.123 1.00 43.37 430 GLN C N 1
ATOM 13746 C CA . GLN C 1 433 ? 225.389 9.186 86.578 1.00 49.17 430 GLN C CA 1
ATOM 13747 C C . GLN C 1 433 ? 224.074 9.835 87.033 1.00 37.72 430 GLN C C 1
ATOM 13748 O O . GLN C 1 433 ? 224.070 10.648 87.964 1.00 38.67 430 GLN C O 1
ATOM 13754 N N . ASP C 1 434 ? 222.988 9.473 86.340 1.00 37.09 431 ASP C N 1
ATOM 13755 C CA . ASP C 1 434 ? 221.629 9.829 86.729 1.00 43.90 431 ASP C CA 1
ATOM 13756 C C . ASP C 1 434 ? 221.357 11.319 86.480 1.00 36.54 431 ASP C C 1
ATOM 13757 O O . ASP C 1 434 ? 220.452 11.899 87.129 1.00 36.17 431 ASP C O 1
ATOM 13762 N N . LYS C 1 435 ? 222.119 11.966 85.584 1.00 36.13 432 LYS C N 1
ATOM 13763 C CA . LYS C 1 435 ? 221.929 13.424 85.391 1.00 32.99 432 LYS C CA 1
ATOM 13764 C C . LYS C 1 435 ? 220.839 13.711 84.349 1.00 31.37 432 LYS C C 1
ATOM 13765 O O . LYS C 1 435 ? 220.359 14.861 84.250 1.00 30.55 432 LYS C O 1
ATOM 13771 N N . VAL C 1 436 ? 220.495 12.696 83.553 1.00 27.99 433 VAL C N 1
ATOM 13772 C CA . VAL C 1 436 ? 219.344 12.753 82.657 1.00 30.60 433 VAL C CA 1
ATOM 13773 C C . VAL C 1 436 ? 218.522 11.490 82.894 1.00 32.43 433 VAL C C 1
ATOM 13774 O O . VAL C 1 436 ? 219.055 10.385 82.832 1.00 32.76 433 VAL C O 1
ATOM 13778 N N . GLN C 1 437 ? 217.234 11.656 83.226 1.00 28.60 434 GLN C N 1
ATOM 13779 C CA . GLN C 1 437 ? 216.370 10.552 83.636 1.00 27.77 434 GLN C CA 1
ATOM 13780 C C . GLN C 1 437 ? 215.037 10.645 82.891 1.00 30.25 434 GLN C C 1
ATOM 13781 O O . GLN C 1 437 ? 214.334 11.645 83.019 1.00 29.25 434 GLN C O 1
ATOM 13787 N N . LEU C 1 438 ? 214.705 9.613 82.122 1.00 25.44 435 LEU C N 1
ATOM 13788 C CA . LEU C 1 438 ? 213.434 9.530 81.383 1.00 29.99 435 LEU C CA 1
ATOM 13789 C C . LEU C 1 438 ? 212.629 8.357 81.920 1.00 33.01 435 LEU C C 1
ATOM 13790 O O . LEU C 1 438 ? 213.073 7.212 81.851 1.00 30.32 435 LEU C O 1
ATOM 13795 N N . THR C 1 439 ? 211.446 8.657 82.467 1.00 27.59 436 THR C N 1
ATOM 13796 C CA . THR C 1 439 ? 210.577 7.638 83.037 1.00 25.80 436 THR C CA 1
ATOM 13797 C C . THR C 1 439 ? 209.377 7.414 82.113 1.00 29.59 436 THR C C 1
ATOM 13798 O O . THR C 1 439 ? 208.732 8.378 81.663 1.00 26.19 436 THR C O 1
ATOM 13802 N N . LEU C 1 440 ? 209.090 6.144 81.823 1.00 28.14 437 LEU C N 1
ATOM 13803 C CA . LEU C 1 440 ? 207.945 5.740 81.017 1.00 30.36 437 LEU C CA 1
ATOM 13804 C C . LEU C 1 440 ? 207.221 4.635 81.770 1.00 30.72 437 LEU C C 1
ATOM 13805 O O . LEU C 1 440 ? 207.855 3.731 82.292 1.00 29.27 437 LEU C O 1
ATOM 13810 N N . GLY C 1 441 ? 205.888 4.638 81.719 1.00 24.89 438 GLY C N 1
ATOM 13811 C CA . GLY C 1 441 ? 205.150 3.548 82.297 1.00 25.94 438 GLY C CA 1
ATOM 13812 C C . GLY C 1 441 ? 203.709 3.487 81.835 1.00 26.22 438 GLY C C 1
ATOM 13813 O O . GLY C 1 441 ? 203.180 4.442 81.252 1.00 26.66 438 GLY C O 1
ATOM 13814 N N A LEU C 1 442 ? 203.074 2.346 82.109 0.50 23.63 439 LEU C N 1
ATOM 13815 N N B LEU C 1 442 ? 203.043 2.414 82.271 0.50 27.23 439 LEU C N 1
ATOM 13816 C CA A LEU C 1 442 ? 201.644 2.145 81.921 0.50 25.45 439 LEU C CA 1
ATOM 13817 C CA B LEU C 1 442 ? 201.686 2.058 81.891 0.50 31.42 439 LEU C CA 1
ATOM 13818 C C A LEU C 1 442 ? 201.092 1.443 83.158 0.50 26.93 439 LEU C C 1
ATOM 13819 C C B LEU C 1 442 ? 201.045 1.302 83.060 0.50 30.61 439 LEU C C 1
ATOM 13820 O O A LEU C 1 442 ? 201.774 0.618 83.770 0.50 24.84 439 LEU C O 1
ATOM 13821 O O B LEU C 1 442 ? 201.682 0.440 83.677 0.50 27.29 439 LEU C O 1
ATOM 13830 N N . ARG C 1 443 ? 199.799 1.645 83.406 1.00 24.70 440 ARG C N 1
ATOM 13831 C CA . ARG C 1 443 ? 199.073 0.883 84.407 1.00 24.05 440 ARG C CA 1
ATOM 13832 C C . ARG C 1 443 ? 197.687 0.563 83.855 1.00 25.29 440 ARG C C 1
ATOM 13833 O O . ARG C 1 443 ? 197.035 1.417 83.245 1.00 27.06 440 ARG C O 1
ATOM 13841 N N . HIS C 1 444 ? 197.273 -0.688 84.039 1.00 25.00 441 HIS C N 1
ATOM 13842 C CA . HIS C 1 444 ? 195.950 -1.140 83.696 1.00 26.48 441 HIS C CA 1
ATOM 13843 C C . HIS C 1 444 ? 195.142 -1.224 84.985 1.00 25.74 441 HIS C C 1
ATOM 13844 O O . HIS C 1 444 ? 195.559 -1.871 85.945 1.00 27.64 441 HIS C O 1
ATOM 13851 N N . GLN C 1 445 ? 193.992 -0.551 84.995 1.00 26.46 442 GLN C N 1
ATOM 13852 C CA . GLN C 1 445 ? 193.176 -0.364 86.183 1.00 25.82 442 GLN C CA 1
ATOM 13853 C C . GLN C 1 445 ? 191.774 -0.907 85.902 1.00 25.95 442 GLN C C 1
ATOM 13854 O O . GLN C 1 445 ? 191.167 -0.570 84.885 1.00 27.19 442 GLN C O 1
ATOM 13860 N N . THR C 1 446 ? 191.249 -1.681 86.848 1.00 24.88 443 THR C N 1
ATOM 13861 C CA . THR C 1 446 ? 189.896 -2.190 86.785 1.00 25.57 443 THR C CA 1
ATOM 13862 C C . THR C 1 446 ? 189.131 -1.731 88.025 1.00 24.85 443 THR C C 1
ATOM 13863 O O . THR C 1 446 ? 189.691 -1.680 89.110 1.00 23.83 443 THR C O 1
ATOM 13867 N N . VAL C 1 447 ? 187.810 -1.605 87.892 1.00 24.28 444 VAL C N 1
ATOM 13868 C CA . VAL C 1 447 ? 186.959 -1.214 89.013 1.00 24.92 444 VAL C CA 1
ATOM 13869 C C . VAL C 1 447 ? 185.554 -1.781 88.815 1.00 25.32 444 VAL C C 1
ATOM 13870 O O . VAL C 1 447 ? 185.035 -1.862 87.685 1.00 26.57 444 VAL C O 1
ATOM 13874 N N . LYS C 1 448 ? 184.969 -2.214 89.930 1.00 25.58 445 LYS C N 1
ATOM 13875 C CA . LYS C 1 448 ? 183.577 -2.607 89.979 1.00 26.39 445 LYS C CA 1
ATOM 13876 C C . LYS C 1 448 ? 182.965 -2.146 91.300 1.00 25.88 445 LYS C C 1
ATOM 13877 O O . LYS C 1 448 ? 183.462 -2.490 92.375 1.00 27.37 445 LYS C O 1
ATOM 13883 N N . ALA C 1 449 ? 181.746 -1.621 91.191 1.00 24.13 446 ALA C N 1
ATOM 13884 C CA . ALA C 1 449 ? 180.949 -1.204 92.335 1.00 26.29 446 ALA C CA 1
ATOM 13885 C C . ALA C 1 449 ? 179.616 -1.952 92.296 1.00 28.12 446 ALA C C 1
ATOM 13886 O O . ALA C 1 449 ? 179.066 -2.180 91.217 1.00 28.49 446 ALA C O 1
ATOM 13888 N N . THR C 1 450 ? 179.070 -2.250 93.476 1.00 25.80 447 THR C N 1
ATOM 13889 C CA . THR C 1 450 ? 177.742 -2.821 93.589 1.00 25.79 447 THR C CA 1
ATOM 13890 C C . THR C 1 450 ? 176.988 -2.142 94.727 1.00 30.35 447 THR C C 1
ATOM 13891 O O . THR C 1 450 ? 177.588 -1.620 95.677 1.00 26.77 447 THR C O 1
ATOM 13895 N N . SER C 1 451 ? 175.659 -2.227 94.652 1.00 28.80 448 SER C N 1
ATOM 13896 C CA . SER C 1 451 ? 174.789 -1.727 95.688 1.00 31.31 448 SER C CA 1
ATOM 13897 C C . SER C 1 451 ? 173.527 -2.588 95.720 1.00 34.95 448 SER C C 1
ATOM 13898 O O . SER C 1 451 ? 172.947 -2.863 94.669 1.00 38.44 448 SER C O 1
ATOM 13901 N N . SER C 1 452 ? 173.073 -2.924 96.930 1.00 35.10 449 SER C N 1
ATOM 13902 C CA . SER C 1 452 ? 171.915 -3.789 97.129 1.00 33.94 449 SER C CA 1
ATOM 13903 C C . SER C 1 452 ? 170.630 -3.136 96.602 1.00 36.80 449 SER C C 1
ATOM 13904 O O . SER C 1 452 ? 169.617 -3.808 96.521 1.00 41.27 449 SER C O 1
ATOM 13907 N N . VAL C 1 453 ? 170.636 -1.825 96.345 1.00 35.30 450 VAL C N 1
ATOM 13908 C CA . VAL C 1 453 ? 169.431 -1.150 95.869 1.00 42.80 450 VAL C CA 1
ATOM 13909 C C . VAL C 1 453 ? 169.582 -0.661 94.414 1.00 39.62 450 VAL C C 1
ATOM 13910 O O . VAL C 1 453 ? 168.721 0.031 93.912 1.00 42.09 450 VAL C O 1
ATOM 13914 N N . ASN C 1 454 ? 170.676 -1.008 93.736 1.00 37.77 451 ASN C N 1
ATOM 13915 C CA . ASN C 1 454 ? 170.813 -0.726 92.298 1.00 44.00 451 ASN C CA 1
ATOM 13916 C C . ASN C 1 454 ? 170.067 -1.814 91.531 1.00 42.58 451 ASN C C 1
ATOM 13917 O O . ASN C 1 454 ? 170.292 -2.970 91.763 1.00 52.14 451 ASN C O 1
ATOM 13922 N N . THR C 1 455 ? 169.227 -1.422 90.576 1.00 36.18 452 THR C N 1
ATOM 13923 C CA . THR C 1 455 ? 168.545 -2.398 89.717 1.00 44.01 452 THR C CA 1
ATOM 13924 C C . THR C 1 455 ? 169.231 -2.491 88.353 1.00 48.38 452 THR C C 1
ATOM 13925 O O . THR C 1 455 ? 168.983 -3.429 87.626 1.00 46.57 452 THR C O 1
ATOM 13929 N N . LEU C 1 456 ? 170.092 -1.520 88.023 1.00 34.47 453 LEU C N 1
ATOM 13930 C CA . LEU C 1 456 ? 170.803 -1.524 86.745 1.00 32.98 453 LEU C CA 1
ATOM 13931 C C . LEU C 1 456 ? 171.943 -2.539 86.778 1.00 34.18 453 LEU C C 1
ATOM 13932 O O . LEU C 1 456 ? 172.376 -2.972 87.847 1.00 32.37 453 LEU C O 1
ATOM 13937 N N . PRO C 1 457 ? 172.500 -2.909 85.605 1.00 36.49 454 PRO C N 1
ATOM 13938 C CA . PRO C 1 457 ? 173.608 -3.862 85.541 1.00 39.93 454 PRO C CA 1
ATOM 13939 C C . PRO C 1 457 ? 174.841 -3.392 86.323 1.00 36.37 454 PRO C C 1
ATOM 13940 O O . PRO C 1 457 ? 175.079 -2.182 86.474 1.00 33.62 454 PRO C O 1
ATOM 13944 N N . GLU C 1 458 ? 175.557 -4.361 86.902 1.00 31.68 455 GLU C N 1
ATOM 13945 C CA . GLU C 1 458 ? 176.803 -4.101 87.590 1.00 33.53 455 GLU C CA 1
ATOM 13946 C C . GLU C 1 458 ? 177.896 -4.929 86.906 1.00 39.93 455 GLU C C 1
ATOM 13947 O O . GLU C 1 458 ? 177.830 -6.152 86.866 1.00 36.67 455 GLU C O 1
ATOM 13953 N N . ASN C 1 459 ? 178.882 -4.241 86.330 1.00 32.53 456 ASN C N 1
ATOM 13954 C CA . ASN C 1 459 ? 179.960 -4.859 85.545 1.00 35.67 456 ASN C CA 1
ATOM 13955 C C . ASN C 1 459 ? 181.263 -4.124 85.865 1.00 36.23 456 ASN C C 1
ATOM 13956 O O . ASN C 1 459 ? 181.249 -2.913 86.051 1.00 31.68 456 ASN C O 1
ATOM 13961 N N . ALA C 1 460 ? 182.380 -4.851 85.800 1.00 29.43 457 ALA C N 1
ATOM 13962 C CA . ALA C 1 460 ? 183.695 -4.281 85.914 1.00 31.54 457 ALA C CA 1
ATOM 13963 C C . ALA C 1 460 ? 184.007 -3.492 84.642 1.00 31.23 457 ALA C C 1
ATOM 13964 O O . ALA C 1 460 ? 183.577 -3.847 83.542 1.00 30.21 457 ALA C O 1
ATOM 13966 N N . LYS C 1 461 ? 184.768 -2.411 84.802 1.00 25.32 458 LYS C N 1
ATOM 13967 C CA . LYS C 1 461 ? 185.282 -1.661 83.687 1.00 26.27 458 LYS C CA 1
ATOM 13968 C C . LYS C 1 461 ? 186.771 -1.408 83.901 1.00 27.46 458 LYS C C 1
ATOM 13969 O O . LYS C 1 461 ? 187.224 -1.385 85.029 1.00 29.13 458 LYS C O 1
ATOM 13975 N N . SER C 1 462 ? 187.487 -1.128 82.808 1.00 25.41 459 SER C N 1
ATOM 13976 C CA . SER C 1 462 ? 188.939 -0.987 82.844 1.00 27.35 459 SER C CA 1
ATOM 13977 C C . SER C 1 462 ? 189.375 0.220 82.035 1.00 26.07 459 SER C C 1
ATOM 13978 O O . SER C 1 462 ? 188.716 0.628 81.082 1.00 27.74 459 SER C O 1
ATOM 13981 N N . ALA C 1 463 ? 190.609 0.635 82.303 1.00 26.14 460 ALA C N 1
ATOM 13982 C CA . ALA C 1 463 ? 191.300 1.617 81.511 1.00 26.94 460 ALA C CA 1
ATOM 13983 C C . ALA C 1 463 ? 192.801 1.382 81.657 1.00 27.18 460 ALA C C 1
ATOM 13984 O O . ALA C 1 463 ? 193.257 0.820 82.654 1.00 28.98 460 ALA C O 1
ATOM 13986 N N . THR C 1 464 ? 193.545 1.916 80.695 1.00 23.98 461 THR C N 1
ATOM 13987 C CA . THR C 1 464 ? 194.960 1.911 80.708 1.00 24.57 461 THR C CA 1
ATOM 13988 C C . THR C 1 464 ? 195.455 3.353 80.748 1.00 24.24 461 THR C C 1
ATOM 13989 O O . THR C 1 464 ? 195.032 4.169 79.917 1.00 28.94 461 THR C O 1
ATOM 13993 N N . THR C 1 465 ? 196.367 3.634 81.682 1.00 24.81 462 THR C N 1
ATOM 13994 C CA . THR C 1 465 ? 196.850 4.959 81.964 1.00 24.83 462 THR C CA 1
ATOM 13995 C C . THR C 1 465 ? 198.365 5.015 81.800 1.00 24.75 462 THR C C 1
ATOM 13996 O O . THR C 1 465 ? 199.114 4.330 82.503 1.00 29.93 462 THR C O 1
ATOM 14000 N N . PRO C 1 466 ? 198.876 5.922 80.939 1.00 27.30 463 PRO C N 1
ATOM 14001 C CA . PRO C 1 466 ? 200.314 6.090 80.760 1.00 26.87 463 PRO C CA 1
ATOM 14002 C C . PRO C 1 466 ? 200.850 7.233 81.621 1.00 29.76 463 PRO C C 1
ATOM 14003 O O . PRO C 1 466 ? 200.092 8.093 82.101 1.00 26.44 463 PRO C O 1
ATOM 14007 N N . GLY C 1 467 ? 202.166 7.238 81.797 1.00 23.66 464 GLY C N 1
ATOM 14008 C CA . GLY C 1 467 ? 202.871 8.356 82.342 1.00 23.13 464 GLY C CA 1
ATOM 14009 C C . GLY C 1 467 ? 204.254 8.473 81.737 1.00 26.12 464 GLY C C 1
ATOM 14010 O O . GLY C 1 467 ? 204.856 7.472 81.331 1.00 29.20 464 GLY C O 1
ATOM 14011 N N . VAL C 1 468 ? 204.751 9.702 81.674 1.00 25.66 465 VAL C N 1
ATOM 14012 C CA . VAL C 1 468 ? 206.093 9.971 81.190 1.00 26.02 465 VAL C CA 1
ATOM 14013 C C . VAL C 1 468 ? 206.642 11.182 81.935 1.00 29.28 465 VAL C C 1
ATOM 14014 O O . VAL C 1 468 ? 205.938 12.167 82.208 1.00 27.02 465 VAL C O 1
ATOM 14018 N N . ALA C 1 469 ? 207.921 11.108 82.312 1.00 24.91 466 ALA C N 1
ATOM 14019 C CA . ALA C 1 469 ? 208.559 12.193 82.989 1.00 23.78 466 ALA C CA 1
ATOM 14020 C C . ALA C 1 469 ? 210.002 12.300 82.505 1.00 27.83 466 ALA C C 1
ATOM 14021 O O . ALA C 1 469 ? 210.618 11.294 82.128 1.00 27.72 466 ALA C O 1
ATOM 14023 N N . LEU C 1 470 ? 210.508 13.530 82.484 1.00 24.86 467 LEU C N 1
ATOM 14024 C CA . LEU C 1 470 ? 211.891 13.802 82.110 1.00 27.41 467 LEU C CA 1
ATOM 14025 C C . LEU C 1 470 ? 212.491 14.721 83.155 1.00 26.96 467 LEU C C 1
ATOM 14026 O O . LEU C 1 470 ? 211.837 15.667 83.605 1.00 27.69 467 LEU C O 1
ATOM 14031 N N . LEU C 1 471 ? 213.702 14.377 83.624 1.00 26.05 468 LEU C N 1
ATOM 14032 C CA . LEU C 1 471 ? 214.428 15.194 84.558 1.00 22.64 468 LEU C CA 1
ATOM 14033 C C . LEU C 1 471 ? 215.873 15.360 84.075 1.00 25.07 468 LEU C C 1
ATOM 14034 O O . LEU C 1 471 ? 216.511 14.380 83.670 1.00 27.35 468 LEU C O 1
ATOM 14039 N N . ILE C 1 472 ? 216.335 16.609 84.074 1.00 25.96 469 ILE C N 1
ATOM 14040 C CA . ILE C 1 472 ? 217.707 16.952 83.658 1.00 27.36 469 ILE C CA 1
ATOM 14041 C C . ILE C 1 472 ? 218.353 17.768 84.768 1.00 29.92 469 ILE C C 1
ATOM 14042 O O . ILE C 1 472 ? 217.827 18.798 85.193 1.00 28.95 469 ILE C O 1
ATOM 14047 N N . LYS C 1 473 ? 219.528 17.312 85.222 1.00 28.01 470 LYS C N 1
ATOM 14048 C CA . LYS C 1 473 ? 220.282 18.022 86.224 1.00 27.32 470 LYS C CA 1
ATOM 14049 C C . LYS C 1 473 ? 221.247 18.992 85.542 1.00 34.71 470 LYS C C 1
ATOM 14050 O O . LYS C 1 473 ? 222.291 18.581 85.045 1.00 36.70 470 LYS C O 1
ATOM 14056 N N . ALA C 1 474 ? 220.886 20.274 85.529 1.00 29.44 471 ALA C N 1
ATOM 14057 C CA . ALA C 1 474 ? 221.712 21.298 84.901 1.00 32.77 471 ALA C CA 1
ATOM 14058 C C . ALA C 1 474 ? 223.017 21.450 85.688 1.00 41.50 471 ALA C C 1
ATOM 14059 O O . ALA C 1 474 ? 224.040 21.812 85.115 1.00 36.23 471 ALA C O 1
ATOM 14061 N N . THR C 1 475 ? 222.903 21.377 87.016 1.00 36.03 472 THR C N 1
ATOM 14062 C CA . THR C 1 475 ? 224.055 21.377 87.925 1.00 40.49 472 THR C CA 1
ATOM 14063 C C . THR C 1 475 ? 223.758 20.393 89.056 1.00 39.31 472 THR C C 1
ATOM 14064 O O . THR C 1 475 ? 222.682 19.792 89.090 1.00 36.45 472 THR C O 1
ATOM 14068 N N A ASP C 1 476 ? 224.686 20.289 90.013 0.50 41.39 473 ASP C N 1
ATOM 14069 N N B ASP C 1 476 ? 224.683 20.318 90.021 0.50 40.51 473 ASP C N 1
ATOM 14070 C CA A ASP C 1 476 ? 224.503 19.486 91.216 0.50 45.68 473 ASP C CA 1
ATOM 14071 C CA B ASP C 1 476 ? 224.519 19.517 91.222 0.50 43.81 473 ASP C CA 1
ATOM 14072 C C A ASP C 1 476 ? 223.359 20.068 92.072 0.50 37.18 473 ASP C C 1
ATOM 14073 C C B ASP C 1 476 ? 223.347 20.067 92.055 0.50 36.28 473 ASP C C 1
ATOM 14074 O O A ASP C 1 476 ? 222.880 19.414 92.993 0.50 37.11 473 ASP C O 1
ATOM 14075 O O B ASP C 1 476 ? 222.820 19.378 92.919 0.50 37.56 473 ASP C O 1
ATOM 14084 N N . LYS C 1 477 ? 222.962 21.316 91.793 1.00 35.77 474 LYS C N 1
ATOM 14085 C CA . LYS C 1 477 ? 221.994 22.039 92.623 1.00 39.30 474 LYS C CA 1
ATOM 14086 C C . LYS C 1 477 ? 220.645 22.250 91.919 1.00 34.59 474 LYS C C 1
ATOM 14087 O O . LYS C 1 477 ? 219.722 22.733 92.569 1.00 30.55 474 LYS C O 1
ATOM 14093 N N . ILE C 1 478 ? 220.616 22.122 90.588 1.00 29.15 475 ILE C N 1
ATOM 14094 C CA . ILE C 1 478 ? 219.463 22.534 89.753 1.00 28.07 475 ILE C CA 1
ATOM 14095 C C . ILE C 1 478 ? 218.970 21.343 88.944 1.00 27.71 475 ILE C C 1
ATOM 14096 O O . ILE C 1 478 ? 219.735 20.768 88.146 1.00 27.66 475 ILE C O 1
ATOM 14101 N N . SER C 1 479 ? 217.678 21.007 89.101 1.00 27.05 476 SER C N 1
ATOM 14102 C CA . SER C 1 479 ? 217.023 20.046 88.223 1.00 26.11 476 SER C CA 1
ATOM 14103 C C . SER C 1 479 ? 215.856 20.721 87.497 1.00 30.61 476 SER C C 1
ATOM 14104 O O . SER C 1 479 ? 215.075 21.448 88.107 1.00 29.04 476 SER C O 1
ATOM 14107 N N . VAL C 1 480 ? 215.728 20.436 86.205 1.00 26.35 477 VAL C N 1
ATOM 14108 C CA . VAL C 1 480 ? 214.567 20.844 85.425 1.00 26.16 477 VAL C CA 1
ATOM 14109 C C . VAL C 1 480 ? 213.792 19.588 85.068 1.00 26.61 477 VAL C C 1
ATOM 14110 O O . VAL C 1 480 ? 214.403 18.560 84.787 1.00 28.86 477 VAL C O 1
ATOM 14114 N N . TYR C 1 481 ? 212.452 19.649 85.168 1.00 25.25 478 TYR C N 1
ATOM 14115 C CA . TYR C 1 481 ? 211.656 18.445 84.942 1.00 24.47 478 TYR C CA 1
ATOM 14116 C C . TYR C 1 481 ? 210.354 18.773 84.201 1.00 25.90 478 TYR C C 1
ATOM 14117 O O . TYR C 1 481 ? 209.880 19.903 84.227 1.00 24.63 478 TYR C O 1
ATOM 14126 N N . ALA C 1 482 ? 209.771 17.736 83.605 1.00 24.39 479 ALA C N 1
ATOM 14127 C CA . ALA C 1 482 ? 208.439 17.783 83.033 1.00 25.02 479 ALA C CA 1
ATOM 14128 C C . ALA C 1 482 ? 207.775 16.421 83.232 1.00 27.34 479 ALA C C 1
ATOM 14129 O O . ALA C 1 482 ? 208.458 15.394 83.259 1.00 28.78 479 ALA C O 1
ATOM 14131 N N . ASN C 1 483 ? 206.438 16.401 83.303 1.00 23.84 480 ASN C N 1
ATOM 14132 C CA . ASN C 1 483 ? 205.724 15.163 83.377 1.00 22.44 480 ASN C CA 1
ATOM 14133 C C . ASN C 1 483 ? 204.372 15.284 82.668 1.00 23.54 480 ASN C C 1
ATOM 14134 O O . ASN C 1 483 ? 203.851 16.383 82.418 1.00 23.86 480 ASN C O 1
ATOM 14139 N N . TYR C 1 484 ? 203.920 14.127 82.199 1.00 22.58 481 TYR C N 1
ATOM 14140 C CA . TYR C 1 484 ? 202.541 13.876 81.833 1.00 25.57 481 TYR C CA 1
ATOM 14141 C C . TYR C 1 484 ? 202.081 12.662 82.624 1.00 26.86 481 TYR C C 1
ATOM 14142 O O . TYR C 1 484 ? 202.742 11.613 82.645 1.00 25.44 481 TYR C O 1
ATOM 14151 N N . ILE C 1 485 ? 200.968 12.820 83.332 1.00 22.55 482 ILE C N 1
ATOM 14152 C CA . ILE C 1 485 ? 200.426 11.744 84.123 1.00 21.03 482 ILE C CA 1
ATOM 14153 C C . ILE C 1 485 ? 198.923 11.965 84.287 1.00 24.20 482 ILE C C 1
ATOM 14154 O O . ILE C 1 485 ? 198.417 13.089 84.117 1.00 23.28 482 ILE C O 1
ATOM 14159 N N . GLU C 1 486 ? 198.205 10.891 84.607 1.00 23.95 483 GLU C N 1
ATOM 14160 C CA . GLU C 1 486 ? 196.767 10.939 84.694 1.00 21.89 483 GLU C CA 1
ATOM 14161 C C . GLU C 1 486 ? 196.316 10.596 86.112 1.00 25.65 483 GLU C C 1
ATOM 14162 O O . GLU C 1 486 ? 197.092 10.083 86.920 1.00 24.39 483 GLU C O 1
ATOM 14168 N N . GLY C 1 487 ? 195.043 10.880 86.372 1.00 22.22 484 GLY C N 1
ATOM 14169 C CA . GLY C 1 487 ? 194.309 10.406 87.524 1.00 21.48 484 GLY C CA 1
ATOM 14170 C C . GLY C 1 487 ? 193.055 9.710 87.051 1.00 23.25 484 GLY C C 1
ATOM 14171 O O . GLY C 1 487 ? 192.498 10.063 86.002 1.00 26.42 484 GLY C O 1
ATOM 14172 N N . LEU C 1 488 ? 192.607 8.708 87.809 1.00 22.20 485 LEU C N 1
ATOM 14173 C CA . LEU C 1 488 ? 191.431 7.972 87.465 1.00 22.45 485 LEU C CA 1
ATOM 14174 C C . LEU C 1 488 ? 190.339 8.178 88.523 1.00 23.86 485 LEU C C 1
ATOM 14175 O O . LEU C 1 488 ? 190.571 8.166 89.747 1.00 23.86 485 LEU C O 1
ATOM 14180 N N . THR C 1 489 ? 189.105 8.126 88.034 1.00 22.88 486 THR C N 1
ATOM 14181 C CA . THR C 1 489 ? 187.916 8.168 88.849 1.00 23.73 486 THR C CA 1
ATOM 14182 C C . THR C 1 489 ? 186.918 7.162 88.270 1.00 23.43 486 THR C C 1
ATOM 14183 O O . THR C 1 489 ? 186.766 7.092 87.041 1.00 24.51 486 THR C O 1
ATOM 14187 N N . LYS C 1 490 ? 186.317 6.343 89.131 1.00 23.90 487 LYS C N 1
ATOM 14188 C CA . LYS C 1 490 ? 185.325 5.342 88.698 1.00 27.41 487 LYS C CA 1
ATOM 14189 C C . LYS C 1 490 ? 184.301 5.998 87.762 1.00 29.27 487 LYS C C 1
ATOM 14190 O O . LYS C 1 490 ? 183.808 7.095 88.038 1.00 23.11 487 LYS C O 1
ATOM 14196 N N . GLY C 1 491 ? 183.965 5.315 86.665 1.00 25.40 488 GLY C N 1
ATOM 14197 C CA . GLY C 1 491 ? 182.954 5.806 85.736 1.00 26.47 488 GLY C CA 1
ATOM 14198 C C . GLY C 1 491 ? 181.574 5.766 86.350 1.00 28.85 488 GLY C C 1
ATOM 14199 O O . GLY C 1 491 ? 181.272 4.872 87.120 1.00 25.68 488 GLY C O 1
ATOM 14200 N N . ASP C 1 492 ? 180.753 6.760 86.019 1.00 25.69 489 ASP C N 1
ATOM 14201 C CA . ASP C 1 492 ? 179.338 6.800 86.374 1.00 25.13 489 ASP C CA 1
ATOM 14202 C C . ASP C 1 492 ? 178.531 5.877 85.449 1.00 29.77 489 ASP C C 1
ATOM 14203 O O . ASP C 1 492 ? 178.997 5.486 84.367 1.00 27.76 489 ASP C O 1
ATOM 14208 N N . GLN C 1 493 ? 177.254 5.705 85.802 1.00 29.30 490 GLN C N 1
ATOM 14209 C CA . GLN C 1 493 ? 176.337 4.834 85.081 1.00 32.24 490 GLN C CA 1
ATOM 14210 C C . GLN C 1 493 ? 175.157 5.652 84.557 1.00 26.61 490 GLN C C 1
ATOM 14211 O O . GLN C 1 493 ? 174.566 6.420 85.298 1.00 28.45 490 GLN C O 1
ATOM 14217 N N A ALA C 1 494 ? 174.927 5.471 83.252 0.50 28.57 491 ALA C N 1
ATOM 14218 N N B ALA C 1 494 ? 174.747 5.459 83.306 0.50 29.02 491 ALA C N 1
ATOM 14219 C CA A ALA C 1 494 ? 173.822 6.021 82.506 0.50 27.59 491 ALA C CA 1
ATOM 14220 C CA B ALA C 1 494 ? 173.644 6.259 82.762 0.50 30.86 491 ALA C CA 1
ATOM 14221 C C A ALA C 1 494 ? 172.533 5.361 82.972 0.50 25.94 491 ALA C C 1
ATOM 14222 C C B ALA C 1 494 ? 172.359 5.994 83.551 0.50 26.11 491 ALA C C 1
ATOM 14223 O O A ALA C 1 494 ? 172.471 4.147 83.106 0.50 23.95 491 ALA C O 1
ATOM 14224 O O B ALA C 1 494 ? 172.108 4.877 83.986 0.50 26.54 491 ALA C O 1
ATOM 14227 N N A PRO C 1 495 ? 171.461 6.146 83.200 0.50 24.52 492 PRO C N 1
ATOM 14228 N N B PRO C 1 495 ? 171.524 7.019 83.817 0.50 29.62 492 PRO C N 1
ATOM 14229 C CA A PRO C 1 495 ? 170.160 5.592 83.575 0.50 26.39 492 PRO C CA 1
ATOM 14230 C CA B PRO C 1 495 ? 170.254 6.803 84.514 0.50 32.09 492 PRO C CA 1
ATOM 14231 C C A PRO C 1 495 ? 169.492 4.780 82.454 0.50 26.87 492 PRO C C 1
ATOM 14232 C C B PRO C 1 495 ? 169.146 6.246 83.601 0.50 36.90 492 PRO C C 1
ATOM 14233 O O A PRO C 1 495 ? 169.937 4.813 81.297 0.50 25.48 492 PRO C O 1
ATOM 14234 O O B PRO C 1 495 ? 169.242 6.368 82.379 0.50 27.99 492 PRO C O 1
ATOM 14241 N N A ALA C 1 496 ? 168.451 4.015 82.820 0.50 26.56 493 ALA C N 1
ATOM 14242 N N B ALA C 1 496 ? 168.069 5.731 84.217 0.50 38.25 493 ALA C N 1
ATOM 14243 C CA A ALA C 1 496 ? 167.738 3.122 81.910 0.50 28.63 493 ALA C CA 1
ATOM 14244 C CA B ALA C 1 496 ? 166.970 5.027 83.526 0.50 39.00 493 ALA C CA 1
ATOM 14245 C C A ALA C 1 496 ? 167.028 3.929 80.811 0.50 28.84 493 ALA C C 1
ATOM 14246 C C B ALA C 1 496 ? 166.208 5.958 82.576 0.50 30.66 493 ALA C C 1
ATOM 14247 O O A ALA C 1 496 ? 166.661 3.391 79.775 0.50 25.99 493 ALA C O 1
ATOM 14248 O O B ALA C 1 496 ? 165.369 5.486 81.809 0.50 30.28 493 ALA C O 1
ATOM 14251 N N A THR C 1 497 ? 166.888 5.236 81.037 0.50 24.06 494 THR C N 1
ATOM 14252 N N B THR C 1 497 ? 166.609 7.232 82.531 0.50 23.24 494 THR C N 1
ATOM 14253 C CA A THR C 1 497 ? 166.187 6.176 80.145 0.50 29.53 494 THR C CA 1
ATOM 14254 C CA B THR C 1 497 ? 165.909 8.259 81.849 0.50 21.22 494 THR C CA 1
ATOM 14255 C C A THR C 1 497 ? 167.087 6.660 78.991 0.50 26.04 494 THR C C 1
ATOM 14256 C C B THR C 1 497 ? 166.709 8.658 80.608 0.50 28.03 494 THR C C 1
ATOM 14257 O O A THR C 1 497 ? 166.645 7.447 78.147 0.50 24.60 494 THR C O 1
ATOM 14258 O O B THR C 1 497 ? 166.302 9.547 79.821 0.50 25.61 494 THR C O 1
ATOM 14265 N N A ALA C 1 498 ? 168.394 6.374 79.060 0.50 23.58 495 ALA C N 1
ATOM 14266 N N B ALA C 1 498 ? 167.824 7.953 80.417 0.50 35.42 495 ALA C N 1
ATOM 14267 C CA A ALA C 1 498 ? 169.374 6.982 78.145 0.50 24.50 495 ALA C CA 1
ATOM 14268 C CA B ALA C 1 498 ? 168.767 8.230 79.352 0.50 32.49 495 ALA C CA 1
ATOM 14269 C C A ALA C 1 498 ? 169.363 6.275 76.780 0.50 25.17 495 ALA C C 1
ATOM 14270 C C B ALA C 1 498 ? 168.385 7.446 78.091 0.50 29.97 495 ALA C C 1
ATOM 14271 O O A ALA C 1 498 ? 168.847 5.155 76.672 0.50 26.58 495 ALA C O 1
ATOM 14272 O O B ALA C 1 498 ? 167.579 6.526 78.146 0.50 33.72 495 ALA C O 1
ATOM 14275 N N A SER C 1 499 ? 170.009 6.889 75.778 0.50 23.59 496 SER C N 1
ATOM 14276 N N B SER C 1 499 ? 168.949 7.881 76.960 0.50 28.20 496 SER C N 1
ATOM 14277 C CA A SER C 1 499 ? 170.247 6.231 74.468 0.50 24.77 496 SER C CA 1
ATOM 14278 C CA B SER C 1 499 ? 168.933 7.151 75.703 0.50 30.62 496 SER C CA 1
ATOM 14279 C C A SER C 1 499 ? 171.241 5.074 74.633 0.50 27.46 496 SER C C 1
ATOM 14280 C C B SER C 1 499 ? 169.759 5.870 75.835 0.50 34.91 496 SER C C 1
ATOM 14281 O O A SER C 1 499 ? 171.345 4.180 73.781 0.50 24.60 496 SER C O 1
ATOM 14282 O O B SER C 1 499 ? 169.589 4.919 75.068 0.50 29.82 496 SER C O 1
ATOM 14287 N N A ASN C 1 500 ? 172.079 5.208 75.662 0.50 25.60 497 ASN C N 1
ATOM 14288 N N B ASN C 1 500 ? 170.725 5.911 76.754 0.50 30.08 497 ASN C N 1
ATOM 14289 C CA A ASN C 1 500 ? 173.115 4.256 76.001 0.50 25.42 497 ASN C CA 1
ATOM 14290 C CA B ASN C 1 500 ? 171.680 4.838 76.947 0.50 31.96 497 ASN C CA 1
ATOM 14291 C C A ASN C 1 500 ? 172.745 3.655 77.356 0.50 28.78 497 ASN C C 1
ATOM 14292 C C B ASN C 1 500 ? 171.611 4.393 78.400 0.50 32.82 497 ASN C C 1
ATOM 14293 O O A ASN C 1 500 ? 173.477 3.792 78.331 0.50 27.13 497 ASN C O 1
ATOM 14294 O O B ASN C 1 500 ? 172.622 4.394 79.100 0.50 29.34 497 ASN C O 1
ATOM 14303 N N A PRO C 1 501 ? 171.576 2.986 77.466 0.50 29.60 498 PRO C N 1
ATOM 14304 N N B PRO C 1 501 ? 170.408 4.022 78.896 0.50 33.60 498 PRO C N 1
ATOM 14305 C CA A PRO C 1 501 ? 170.981 2.695 78.770 0.50 27.04 498 PRO C CA 1
ATOM 14306 C CA B PRO C 1 501 ? 170.217 3.734 80.317 0.50 34.58 498 PRO C CA 1
ATOM 14307 C C A PRO C 1 501 ? 171.857 1.744 79.593 0.50 29.27 498 PRO C C 1
ATOM 14308 C C B PRO C 1 501 ? 171.089 2.557 80.772 0.50 36.45 498 PRO C C 1
ATOM 14309 O O A PRO C 1 501 ? 172.311 0.718 79.081 0.50 27.25 498 PRO C O 1
ATOM 14310 O O B PRO C 1 501 ? 171.143 1.528 80.100 0.50 35.29 498 PRO C O 1
ATOM 14317 N N A GLY C 1 502 ? 172.152 2.144 80.835 0.50 30.97 499 GLY C N 1
ATOM 14318 N N B GLY C 1 502 ? 171.797 2.752 81.888 0.50 35.48 499 GLY C N 1
ATOM 14319 C CA A GLY C 1 502 ? 172.804 1.293 81.807 0.50 30.77 499 GLY C CA 1
ATOM 14320 C CA B GLY C 1 502 ? 172.556 1.701 82.528 0.50 31.43 499 GLY C CA 1
ATOM 14321 C C A GLY C 1 502 ? 174.300 1.172 81.578 0.50 31.20 499 GLY C C 1
ATOM 14322 C C B GLY C 1 502 ? 173.939 1.507 81.921 0.50 30.73 499 GLY C C 1
ATOM 14323 O O A GLY C 1 502 ? 174.988 0.498 82.340 0.50 37.18 499 GLY C O 1
ATOM 14324 O O B GLY C 1 502 ? 174.675 0.629 82.354 0.50 33.64 499 GLY C O 1
ATOM 14325 N N A GLU C 1 503 ? 174.815 1.844 80.540 0.50 30.04 500 GLU C N 1
ATOM 14326 N N B GLU C 1 503 ? 174.318 2.334 80.939 0.50 29.18 500 GLU C N 1
ATOM 14327 C CA A GLU C 1 503 ? 176.242 1.820 80.265 0.50 26.61 500 GLU C CA 1
ATOM 14328 C CA B GLU C 1 503 ? 175.686 2.288 80.402 0.50 31.00 500 GLU C CA 1
ATOM 14329 C C A GLU C 1 503 ? 176.976 2.383 81.486 0.50 25.00 500 GLU C C 1
ATOM 14330 C C B GLU C 1 503 ? 176.671 2.697 81.510 0.50 30.64 500 GLU C C 1
ATOM 14331 O O A GLU C 1 503 ? 176.611 3.432 82.041 0.50 27.72 500 GLU C O 1
ATOM 14332 O O B GLU C 1 503 ? 176.434 3.689 82.204 0.50 31.69 500 GLU C O 1
ATOM 14343 N N A ILE C 1 504 ? 177.973 1.627 81.939 0.50 26.11 501 ILE C N 1
ATOM 14344 N N B ILE C 1 504 ? 177.725 1.895 81.710 0.50 31.66 501 ILE C N 1
ATOM 14345 C CA A ILE C 1 504 ? 178.912 2.108 82.927 0.50 26.75 501 ILE C CA 1
ATOM 14346 C CA B ILE C 1 504 ? 178.762 2.178 82.721 0.50 34.68 501 ILE C CA 1
ATOM 14347 C C A ILE C 1 504 ? 180.159 2.583 82.189 0.50 26.99 501 ILE C C 1
ATOM 14348 C C B ILE C 1 504 ? 180.035 2.654 82.017 0.50 31.85 501 ILE C C 1
ATOM 14349 O O A ILE C 1 504 ? 180.761 1.826 81.445 0.50 26.99 501 ILE C O 1
ATOM 14350 O O B ILE C 1 504 ? 180.657 1.891 81.292 0.50 30.96 501 ILE C O 1
ATOM 14359 N N . PHE C 1 505 ? 180.490 3.865 82.354 1.00 26.27 502 PHE C N 1
ATOM 14360 C CA . PHE C 1 505 ? 181.680 4.402 81.753 1.00 27.55 502 PHE C CA 1
ATOM 14361 C C . PHE C 1 505 ? 182.898 3.726 82.373 1.00 28.05 502 PHE C C 1
ATOM 14362 O O . PHE C 1 505 ? 182.882 3.315 83.534 1.00 26.71 502 PHE C O 1
ATOM 14370 N N . PRO C 1 506 ? 1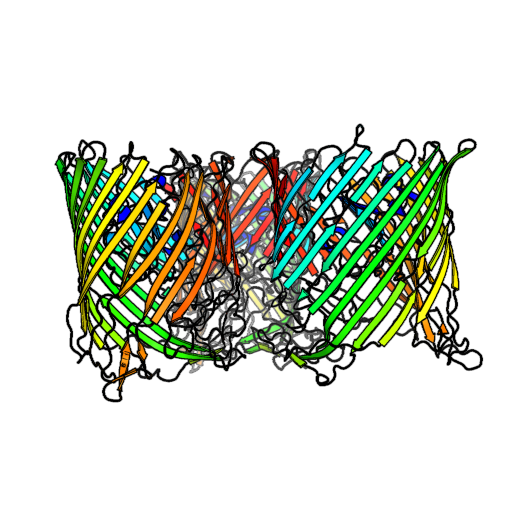83.996 3.621 81.606 1.00 26.21 503 PRO C N 1
ATOM 14371 C CA . PRO C 1 506 ? 185.263 3.172 82.162 1.00 28.90 503 PRO C CA 1
ATOM 14372 C C . PRO C 1 506 ? 185.841 4.229 83.089 1.00 25.63 503 PRO C C 1
ATOM 14373 O O . PRO C 1 506 ? 185.399 5.372 83.095 1.00 27.15 503 PRO C O 1
ATOM 14377 N N . PRO C 1 507 ? 186.888 3.888 83.858 1.00 27.89 504 PRO C N 1
ATOM 14378 C CA . PRO C 1 507 ? 187.571 4.871 84.685 1.00 26.62 504 PRO C CA 1
ATOM 14379 C C . PRO C 1 507 ? 187.886 6.111 83.846 1.00 27.77 504 PRO C C 1
ATOM 14380 O O . PRO C 1 507 ? 188.392 6.007 82.723 1.00 26.68 504 PRO C O 1
ATOM 14384 N N . GLN C 1 508 ? 187.602 7.277 84.425 1.00 23.72 505 GLN C N 1
ATOM 14385 C CA . GLN C 1 508 ? 187.654 8.553 83.770 1.00 23.53 505 GLN C CA 1
ATOM 14386 C C . GLN C 1 508 ? 189.012 9.206 84.032 1.00 23.40 505 GLN C C 1
ATOM 14387 O O . GLN C 1 508 ? 189.441 9.308 85.180 1.00 24.19 505 GLN C O 1
ATOM 14393 N N . LYS C 1 509 ? 189.630 9.728 82.963 1.00 22.16 506 LYS C N 1
ATOM 14394 C CA . LYS C 1 509 ? 191.013 10.221 83.002 1.00 22.92 506 LYS C CA 1
ATOM 14395 C C . LYS C 1 509 ? 191.042 11.730 83.243 1.00 24.80 506 LYS C C 1
ATOM 14396 O O . LYS C 1 509 ? 190.798 12.537 82.345 1.00 23.38 506 LYS C O 1
ATOM 14402 N N . THR C 1 510 ? 191.567 12.083 84.412 1.00 20.87 507 THR C N 1
ATOM 14403 C CA . THR C 1 510 ? 192.139 13.381 84.669 1.00 22.12 507 THR C CA 1
ATOM 14404 C C . THR C 1 510 ? 193.541 13.387 84.059 1.00 23.25 507 THR C C 1
ATOM 14405 O O . THR C 1 510 ? 194.247 12.388 84.148 1.00 24.92 507 THR C O 1
ATOM 14409 N N . LYS C 1 511 ? 193.916 14.488 83.418 1.00 22.92 508 LYS C N 1
ATOM 14410 C CA . LYS C 1 511 ? 195.191 14.581 82.708 1.00 23.99 508 LYS C CA 1
ATOM 14411 C C . LYS C 1 511 ? 195.956 15.807 83.173 1.00 23.51 508 LYS C C 1
ATOM 14412 O O . LYS C 1 511 ? 195.431 16.926 83.116 1.00 24.12 508 LYS C O 1
ATOM 14418 N N . GLN C 1 512 ? 197.232 15.585 83.516 1.00 20.68 509 GLN C N 1
ATOM 14419 C CA . GLN C 1 512 ? 198.153 16.628 83.906 1.00 22.99 509 GLN C CA 1
ATOM 14420 C C . GLN C 1 512 ? 199.342 16.708 82.946 1.00 22.33 509 GLN C C 1
ATOM 14421 O O . GLN C 1 512 ? 199.953 15.702 82.617 1.00 23.31 509 GLN C O 1
ATOM 14427 N N . GLN C 1 513 ? 199.708 17.937 82.589 1.00 23.43 510 GLN C N 1
ATOM 14428 C CA . GLN C 1 513 ? 201.054 18.249 82.125 1.00 24.38 510 GLN C CA 1
ATOM 14429 C C . GLN C 1 513 ? 201.669 19.251 83.093 1.00 25.92 510 GLN C C 1
ATOM 14430 O O . GLN C 1 513 ? 200.985 20.143 83.565 1.00 23.97 510 GLN C O 1
ATOM 14436 N N . GLU C 1 514 ? 202.980 19.107 83.345 1.00 22.59 511 GLU C N 1
ATOM 14437 C CA . GLU C 1 514 ? 203.703 19.914 84.308 1.00 22.79 511 GLU C CA 1
ATOM 14438 C C . GLU C 1 514 ? 205.131 20.153 83.800 1.00 21.65 511 GLU C C 1
ATOM 14439 O O . GLU C 1 514 ? 205.739 19.277 83.153 1.00 23.17 511 GLU C O 1
ATOM 14445 N N . LEU C 1 515 ? 205.627 21.361 84.040 1.00 23.79 512 LEU C N 1
ATOM 14446 C CA . LEU C 1 515 ? 207.032 21.754 83.817 1.00 22.55 512 LEU C CA 1
ATOM 14447 C C . LEU C 1 515 ? 207.512 22.396 85.111 1.00 24.64 512 LEU C C 1
ATOM 14448 O O . LEU C 1 515 ? 206.817 23.236 85.689 1.00 25.22 512 LEU C O 1
ATOM 14453 N N . GLY C 1 516 ? 208.746 22.100 85.512 1.00 23.70 513 GLY C N 1
ATOM 14454 C CA . GLY C 1 516 ? 209.203 22.604 86.776 1.00 23.41 513 GLY C CA 1
ATOM 14455 C C . GLY C 1 516 ? 210.702 22.758 86.852 1.00 26.86 513 GLY C C 1
ATOM 14456 O O . GLY C 1 516 ? 211.451 22.165 86.083 1.00 23.73 513 GLY C O 1
ATOM 14457 N N . LEU C 1 517 ? 211.116 23.432 87.921 1.00 25.14 514 LEU C N 1
ATOM 14458 C CA . LEU C 1 517 ? 212.500 23.696 88.212 1.00 26.54 514 LEU C CA 1
ATOM 14459 C C . LEU C 1 517 ? 212.684 23.568 89.726 1.00 26.75 514 LEU C C 1
ATOM 14460 O O . LEU C 1 517 ? 211.872 24.084 90.500 1.00 27.46 514 LEU C O 1
ATOM 14465 N N . LYS C 1 518 ? 213.722 22.839 90.135 1.00 25.55 515 LYS C N 1
ATOM 14466 C CA . LYS C 1 518 ? 214.069 22.717 91.531 1.00 25.66 515 LYS C CA 1
ATOM 14467 C C . LYS C 1 518 ? 215.509 23.177 91.733 1.00 29.67 515 LYS C C 1
ATOM 14468 O O . LYS C 1 518 ? 216.376 22.823 90.952 1.00 26.74 515 LYS C O 1
ATOM 14474 N N . VAL C 1 519 ? 215.719 23.938 92.804 1.00 25.07 516 VAL C N 1
ATOM 14475 C CA . VAL C 1 519 ? 217.043 24.451 93.163 1.00 27.00 516 VAL C CA 1
ATOM 14476 C C . VAL C 1 519 ? 217.308 24.153 94.640 1.00 33.13 516 VAL C C 1
ATOM 14477 O O . VAL C 1 519 ? 216.565 24.603 95.501 1.00 31.52 516 VAL C O 1
ATOM 14481 N N . ASP C 1 520 ? 218.344 23.350 94.902 1.00 27.57 517 ASP C N 1
ATOM 14482 C CA . ASP C 1 520 ? 218.818 23.121 96.283 1.00 29.64 517 ASP C CA 1
ATOM 14483 C C . ASP C 1 520 ? 220.110 23.918 96.472 1.00 32.04 517 ASP C C 1
ATOM 14484 O O . ASP C 1 520 ? 221.136 23.545 95.926 1.00 33.66 517 ASP C O 1
ATOM 14489 N N . LEU C 1 521 ? 220.018 25.056 97.164 1.00 30.62 518 LEU C N 1
ATOM 14490 C CA . LEU C 1 521 ? 221.191 25.919 97.391 1.00 36.53 518 LEU C CA 1
ATOM 14491 C C . LEU C 1 521 ? 222.098 25.341 98.484 1.00 44.37 518 LEU C C 1
ATOM 14492 O O . LEU C 1 521 ? 223.185 25.843 98.684 1.00 43.91 518 LEU C O 1
ATOM 14497 N N . GLY C 1 522 ? 221.630 24.312 99.200 1.00 42.30 519 GLY C N 1
ATOM 14498 C CA . GLY C 1 522 ? 222.421 23.668 100.264 1.00 40.03 519 GLY C CA 1
ATOM 14499 C C . GLY C 1 522 ? 221.620 23.494 101.544 1.00 29.32 519 GLY C C 1
ATOM 14500 O O . GLY C 1 522 ? 221.260 22.377 101.908 1.00 35.32 519 GLY C O 1
ATOM 14501 N N . THR C 1 523 ? 221.215 24.623 102.135 1.00 31.90 520 THR C N 1
ATOM 14502 C CA . THR C 1 523 ? 220.390 24.642 103.339 1.00 35.48 520 THR C CA 1
ATOM 14503 C C . THR C 1 523 ? 219.012 25.265 103.048 1.00 32.14 520 THR C C 1
ATOM 14504 O O . THR C 1 523 ? 218.180 25.382 103.941 1.00 32.28 520 THR C O 1
ATOM 14508 N N . PHE C 1 524 ? 218.819 25.765 101.822 1.00 32.18 521 PHE C N 1
ATOM 14509 C CA . PHE C 1 524 ? 217.544 26.357 101.401 1.00 28.62 521 PHE C CA 1
ATOM 14510 C C . PHE C 1 524 ? 217.225 25.876 99.979 1.00 29.87 521 PHE C C 1
ATOM 14511 O O . PHE C 1 524 ? 218.115 25.858 99.130 1.00 31.59 521 PHE C O 1
ATOM 14519 N N . ALA C 1 525 ? 215.958 25.550 99.722 1.00 28.23 522 ALA C N 1
ATOM 14520 C CA . ALA C 1 525 ? 215.546 24.924 98.464 1.00 25.17 522 ALA C CA 1
ATOM 14521 C C . ALA C 1 525 ? 214.268 25.592 97.938 1.00 28.40 522 ALA C C 1
ATOM 14522 O O . ALA C 1 525 ? 213.393 26.009 98.728 1.00 28.77 522 ALA C O 1
ATOM 14524 N N . HIS C 1 526 ? 214.190 25.678 96.608 1.00 28.16 523 HIS C N 1
ATOM 14525 C CA . HIS C 1 526 ? 213.071 26.292 95.869 1.00 28.54 523 HIS C CA 1
ATOM 14526 C C . HIS C 1 526 ? 212.515 25.287 94.865 1.00 31.39 523 HIS C C 1
ATOM 14527 O O . HIS C 1 526 ? 213.270 24.514 94.271 1.00 28.21 523 HIS C O 1
ATOM 14534 N N . THR C 1 527 ? 211.194 25.336 94.658 1.00 27.36 524 THR C N 1
ATOM 14535 C CA . THR C 1 527 ? 210.532 24.656 93.549 1.00 29.28 524 THR C CA 1
ATOM 14536 C C . THR C 1 527 ? 209.649 25.671 92.819 1.00 32.57 524 THR C C 1
ATOM 14537 O O . THR C 1 527 ? 208.948 26.490 93.457 1.00 29.32 524 THR C O 1
ATOM 14541 N N . LEU C 1 528 ? 209.766 25.687 91.490 1.00 25.98 525 LEU C N 1
ATOM 14542 C CA . LEU C 1 528 ? 208.925 26.513 90.639 1.00 26.69 525 LEU C CA 1
ATOM 14543 C C . LEU C 1 528 ? 208.274 25.583 89.619 1.00 28.79 525 LEU C C 1
ATOM 14544 O O . LEU C 1 528 ? 208.970 24.817 88.977 1.00 30.27 525 LEU C O 1
ATOM 14549 N N . SER C 1 529 ? 206.937 25.550 89.584 1.00 23.01 526 SER C N 1
ATOM 14550 C CA . SER C 1 529 ? 206.272 24.664 88.656 1.00 27.07 526 SER C CA 1
ATOM 14551 C C . SER C 1 529 ? 205.031 25.317 88.064 1.00 26.29 526 SER C C 1
ATOM 14552 O O . SER C 1 529 ? 204.404 26.187 88.669 1.00 28.09 526 SER C O 1
ATOM 14555 N N . ALA C 1 530 ? 204.702 24.836 86.871 1.00 22.79 527 ALA C N 1
ATOM 14556 C CA . ALA C 1 530 ? 203.514 25.237 86.158 1.00 23.48 527 ALA C CA 1
ATOM 14557 C C . ALA C 1 530 ? 202.828 23.963 85.680 1.00 25.42 527 ALA C C 1
ATOM 14558 O O . ALA C 1 530 ? 203.494 23.004 85.224 1.00 23.81 527 ALA C O 1
ATOM 14560 N N . PHE C 1 531 ? 201.499 23.943 85.789 1.00 21.39 528 PHE C N 1
ATOM 14561 C CA . PHE C 1 531 ? 200.764 22.764 85.471 1.00 20.87 528 PHE C CA 1
ATOM 14562 C C . PHE C 1 531 ? 199.440 23.143 84.809 1.00 21.68 528 PHE C C 1
ATOM 14563 O O . PHE C 1 531 ? 198.888 24.222 85.049 1.00 24.01 528 PHE C O 1
ATOM 14571 N N . GLU C 1 532 ? 198.906 22.175 84.079 1.00 19.84 529 GLU C N 1
ATOM 14572 C CA . GLU C 1 532 ? 197.559 22.192 83.580 1.00 21.68 529 GLU C CA 1
ATOM 14573 C C . GLU C 1 532 ? 196.967 20.810 83.808 1.00 25.09 529 GLU C C 1
ATOM 14574 O O . GLU C 1 532 ? 197.529 19.821 83.384 1.00 23.84 529 GLU C O 1
ATOM 14580 N N . ILE C 1 533 ? 195.818 20.776 84.485 1.00 22.29 530 ILE C N 1
ATOM 14581 C CA . ILE C 1 533 ? 195.121 19.546 84.789 1.00 22.13 530 ILE C CA 1
ATOM 14582 C C . ILE C 1 533 ? 193.679 19.677 84.304 1.00 28.03 530 ILE C C 1
ATOM 14583 O O . ILE C 1 533 ? 192.951 20.528 84.826 1.00 30.50 530 ILE C O 1
ATOM 14588 N N . THR C 1 534 ? 193.222 18.697 83.512 1.00 23.51 531 THR C N 1
ATOM 14589 C CA . THR C 1 534 ? 191.828 18.625 83.099 1.00 24.00 531 THR C CA 1
ATOM 14590 C C . THR C 1 534 ? 191.169 17.423 83.761 1.00 27.56 531 THR C C 1
ATOM 14591 O O . THR C 1 534 ? 191.714 16.328 83.767 1.00 24.19 531 THR C O 1
ATOM 14595 N N . LYS C 1 535 ? 189.978 17.652 84.305 1.00 22.22 532 LYS C N 1
ATOM 14596 C CA . LYS C 1 535 ? 189.205 16.600 84.984 1.00 21.13 532 LYS C CA 1
ATOM 14597 C C . LYS C 1 535 ? 187.831 16.505 84.354 1.00 21.58 532 LYS C C 1
ATOM 14598 O O . LYS C 1 535 ? 187.080 17.482 84.338 1.00 24.35 532 LYS C O 1
ATOM 14604 N N . PRO C 1 536 ? 187.440 15.330 83.839 1.00 22.38 533 PRO C N 1
ATOM 14605 C CA . PRO C 1 536 ? 186.131 15.191 83.206 1.00 24.71 533 PRO C CA 1
ATOM 14606 C C . PRO C 1 536 ? 184.998 15.020 84.222 1.00 20.25 533 PRO C C 1
ATOM 14607 O O . PRO C 1 536 ? 185.214 14.572 85.382 1.00 23.17 533 PRO C O 1
ATOM 14611 N N . SER C 1 537 ? 183.782 15.333 83.774 1.00 22.09 534 SER C N 1
ATOM 14612 C CA . SER C 1 537 ? 182.572 14.954 84.505 1.00 23.11 534 SER C CA 1
ATOM 14613 C C . SER C 1 537 ? 181.513 14.462 83.519 1.00 25.23 534 SER C C 1
ATOM 14614 O O . SER C 1 537 ? 181.590 14.718 82.307 1.00 24.05 534 SER C O 1
ATOM 14617 N N . SER C 1 538 ? 180.543 13.727 84.057 1.00 23.45 535 SER C N 1
ATOM 14618 C CA . SER C 1 538 ? 179.528 13.035 83.274 1.00 26.56 535 SER C CA 1
ATOM 14619 C C . SER C 1 538 ? 178.138 13.507 83.692 1.00 28.06 535 SER C C 1
ATOM 14620 O O . SER C 1 538 ? 177.902 13.843 84.856 1.00 25.95 535 SER C O 1
ATOM 14623 N N . TYR C 1 539 ? 177.214 13.532 82.731 1.00 24.44 536 TYR C N 1
ATOM 14624 C CA . TYR C 1 539 ? 175.828 13.883 83.030 1.00 27.49 536 TYR C CA 1
ATOM 14625 C C . TYR C 1 539 ? 174.908 13.469 81.886 1.00 31.54 536 TYR C C 1
ATOM 14626 O O . TYR C 1 539 ? 175.358 13.190 80.765 1.00 25.13 536 TYR C O 1
ATOM 14635 N N . LEU C 1 540 ? 173.613 13.409 82.207 1.00 32.70 537 LEU C N 1
ATOM 14636 C CA . LEU C 1 540 ? 172.583 13.153 81.217 1.00 33.89 537 LEU C CA 1
ATOM 14637 C C . LEU C 1 540 ? 172.325 14.455 80.468 1.00 29.90 537 LEU C C 1
ATOM 14638 O O . LEU C 1 540 ? 172.032 15.480 81.078 1.00 30.05 537 LEU C O 1
ATOM 14643 N N . ASP C 1 541 ? 172.429 14.398 79.133 1.00 30.10 538 ASP C N 1
ATOM 14644 C CA . ASP C 1 541 ? 172.366 15.617 78.348 1.00 29.99 538 ASP C CA 1
ATOM 14645 C C . ASP C 1 541 ? 171.211 15.542 77.343 1.00 35.99 538 ASP C C 1
ATOM 14646 O O . ASP C 1 541 ? 171.305 14.913 76.281 1.00 30.82 538 ASP C O 1
ATOM 14651 N N . PRO C 1 542 ? 170.097 16.260 77.590 1.00 47.98 539 PRO C N 1
ATOM 14652 C CA . PRO C 1 542 ? 168.956 16.201 76.671 1.00 50.12 539 PRO C CA 1
ATOM 14653 C C . PRO C 1 542 ? 169.157 17.012 75.379 1.00 38.62 539 PRO C C 1
ATOM 14654 O O . PRO C 1 542 ? 168.377 16.834 74.439 1.00 37.11 539 PRO C O 1
ATOM 14658 N N . SER C 1 543 ? 170.274 17.741 75.283 1.00 32.20 540 SER C N 1
ATOM 14659 C CA . SER C 1 543 ? 170.674 18.434 74.048 1.00 29.40 540 SER C CA 1
ATOM 14660 C C . SER C 1 543 ? 171.245 17.453 73.006 1.00 30.82 540 SER C C 1
ATOM 14661 O O . SER C 1 543 ? 171.374 17.789 71.833 1.00 30.04 540 SER C O 1
ATOM 14664 N N . LYS C 1 544 ? 171.595 16.242 73.440 1.00 28.08 541 LYS C N 1
ATOM 14665 C CA . LYS C 1 544 ? 172.231 15.232 72.607 1.00 29.48 541 LYS C CA 1
ATOM 14666 C C . LYS C 1 544 ? 171.329 13.997 72.515 1.00 37.38 541 LYS C C 1
ATOM 14667 O O . LYS C 1 544 ? 171.368 13.108 73.392 1.00 32.18 541 LYS C O 1
ATOM 14673 N N A LEU C 1 545 ? 170.714 13.828 71.340 0.50 32.35 542 LEU C N 1
ATOM 14674 N N B LEU C 1 545 ? 170.355 14.075 71.601 0.50 37.22 542 LEU C N 1
ATOM 14675 C CA A LEU C 1 545 ? 169.841 12.693 71.061 0.50 30.41 542 LEU C CA 1
ATOM 14676 C CA B LEU C 1 545 ? 169.234 13.146 71.562 0.50 36.36 542 LEU C CA 1
ATOM 14677 C C A LEU C 1 545 ? 170.600 11.651 70.239 0.50 31.39 542 LEU C C 1
ATOM 14678 C C B LEU C 1 545 ? 169.589 11.915 70.723 0.50 35.76 542 LEU C C 1
ATOM 14679 O O A LEU C 1 545 ? 171.343 11.988 69.322 0.50 29.79 542 LEU C O 1
ATOM 14680 O O B LEU C 1 545 ? 170.159 12.021 69.640 0.50 42.39 542 LEU C O 1
ATOM 14689 N N A VAL C 1 546 ? 170.396 10.388 70.612 0.50 30.94 543 VAL C N 1
ATOM 14690 N N B VAL C 1 546 ? 169.241 10.748 71.270 0.50 39.93 543 VAL C N 1
ATOM 14691 C CA A VAL C 1 546 ? 170.679 9.241 69.779 0.50 31.60 543 VAL C CA 1
ATOM 14692 C CA B VAL C 1 546 ? 169.231 9.479 70.567 0.50 38.44 543 VAL C CA 1
ATOM 14693 C C A VAL C 1 546 ? 169.443 8.340 69.852 0.50 33.05 543 VAL C C 1
ATOM 14694 C C B VAL C 1 546 ? 167.868 8.838 70.842 0.50 44.29 543 VAL C C 1
ATOM 14695 O O A VAL C 1 546 ? 168.925 8.100 70.946 0.50 27.38 543 VAL C O 1
ATOM 14696 O O B VAL C 1 546 ? 167.499 8.674 72.006 0.50 37.81 543 VAL C O 1
ATOM 14703 N N A ASN C 1 547 ? 168.897 7.972 68.686 0.50 30.98 544 ASN C N 1
ATOM 14704 N N B ASN C 1 547 ? 167.057 8.686 69.785 0.50 45.82 544 ASN C N 1
ATOM 14705 C CA A ASN C 1 547 ? 167.644 7.227 68.613 0.50 32.70 544 ASN C CA 1
ATOM 14706 C CA B ASN C 1 547 ? 165.683 8.187 69.888 0.50 44.30 544 ASN C CA 1
ATOM 14707 C C A ASN C 1 547 ? 166.557 8.014 69.363 0.50 32.11 544 ASN C C 1
ATOM 14708 C C B ASN C 1 547 ? 164.865 9.098 70.817 0.50 44.62 544 ASN C C 1
ATOM 14709 O O A ASN C 1 547 ? 165.712 7.436 70.034 0.50 32.91 544 ASN C O 1
ATOM 14710 O O B ASN C 1 547 ? 164.129 8.595 71.665 0.50 43.10 544 ASN C O 1
ATOM 14719 N N A ASN C 1 548 ? 166.628 9.344 69.257 0.50 30.87 545 ASN C N 1
ATOM 14720 N N B ASN C 1 548 ? 165.058 10.421 70.684 0.50 46.69 545 ASN C N 1
ATOM 14721 C CA A ASN C 1 548 ? 165.667 10.282 69.823 0.50 34.74 545 ASN C CA 1
ATOM 14722 C CA B ASN C 1 548 ? 164.287 11.493 71.381 0.50 41.69 545 ASN C CA 1
ATOM 14723 C C A ASN C 1 548 ? 165.606 10.134 71.349 0.50 32.67 545 ASN C C 1
ATOM 14724 C C B ASN C 1 548 ? 164.416 11.348 72.907 0.50 46.50 545 ASN C C 1
ATOM 14725 O O A ASN C 1 548 ? 164.590 10.489 71.968 0.50 34.06 545 ASN C O 1
ATOM 14726 O O B ASN C 1 548 ? 163.581 11.848 73.682 0.50 31.44 545 ASN C O 1
ATOM 14735 N N A LEU C 1 549 ? 166.708 9.675 71.950 0.50 27.31 546 LEU C N 1
ATOM 14736 N N B LEU C 1 549 ? 165.565 10.843 73.364 0.50 39.88 546 LEU C N 1
ATOM 14737 C CA A LEU C 1 549 ? 166.802 9.494 73.406 0.50 28.98 546 LEU C CA 1
ATOM 14738 C CA B LEU C 1 549 ? 165.843 10.909 74.786 0.50 38.69 546 LEU C CA 1
ATOM 14739 C C A LEU C 1 549 ? 167.978 10.299 73.953 0.50 26.92 546 LEU C C 1
ATOM 14740 C C B LEU C 1 549 ? 167.240 11.475 75.034 0.50 35.50 546 LEU C C 1
ATOM 14741 O O A LEU C 1 549 ? 169.037 10.402 73.325 0.50 26.04 546 LEU C O 1
ATOM 14742 O O B LEU C 1 549 ? 168.154 11.297 74.230 0.50 28.21 546 LEU C O 1
ATOM 14751 N N A PRO C 1 550 ? 167.825 10.877 75.162 0.50 27.27 547 PRO C N 1
ATOM 14752 N N B PRO C 1 550 ? 167.392 12.312 76.084 0.50 30.13 547 PRO C N 1
ATOM 14753 C CA A PRO C 1 550 ? 168.897 11.656 75.781 0.50 24.01 547 PRO C CA 1
ATOM 14754 C CA B PRO C 1 550 ? 168.706 12.723 76.571 0.50 30.25 547 PRO C CA 1
ATOM 14755 C C A PRO C 1 550 ? 170.117 10.776 76.070 0.50 23.85 547 PRO C C 1
ATOM 14756 C C B PRO C 1 550 ? 169.680 11.543 76.676 0.50 28.88 547 PRO C C 1
ATOM 14757 O O A PRO C 1 550 ? 169.964 9.627 76.423 0.50 23.82 547 PRO C O 1
ATOM 14758 O O B PRO C 1 550 ? 169.300 10.478 77.121 0.50 27.66 547 PRO C O 1
ATOM 14765 N N A THR C 1 551 ? 171.307 11.338 75.843 0.50 22.08 548 THR C N 1
ATOM 14766 N N B THR C 1 551 ? 170.955 11.814 76.382 0.50 31.52 548 THR C N 1
ATOM 14767 C CA A THR C 1 551 ? 172.554 10.630 75.923 0.50 24.52 548 THR C CA 1
ATOM 14768 C CA B THR C 1 551 ? 172.010 10.810 76.342 0.50 32.41 548 THR C CA 1
ATOM 14769 C C A THR C 1 551 ? 173.280 11.044 77.212 0.50 22.89 548 THR C C 1
ATOM 14770 C C B THR C 1 551 ? 173.034 11.093 77.453 0.50 26.32 548 THR C C 1
ATOM 14771 O O A THR C 1 551 ? 173.455 12.231 77.509 0.50 23.84 548 THR C O 1
ATOM 14772 O O B THR C 1 551 ? 173.360 12.249 77.703 0.50 28.84 548 THR C O 1
ATOM 14779 N N . PHE C 1 552 ? 173.644 10.034 77.997 1.00 28.41 549 PHE C N 1
ATOM 14780 C CA . PHE C 1 552 ? 174.562 10.201 79.115 1.00 31.39 549 PHE C CA 1
ATOM 14781 C C . PHE C 1 552 ? 175.979 10.326 78.546 1.00 27.15 549 PHE C C 1
ATOM 14782 O O . PHE C 1 552 ? 176.408 9.472 77.766 1.00 27.28 549 PHE C O 1
ATOM 14790 N N . VAL C 1 553 ? 176.639 11.456 78.835 1.00 24.53 550 VAL C N 1
ATOM 14791 C CA . VAL C 1 553 ? 177.902 11.796 78.190 1.00 26.75 550 VAL C CA 1
ATOM 14792 C C . VAL C 1 553 ? 178.952 12.143 79.246 1.00 27.36 550 VAL C C 1
ATOM 14793 O O . VAL C 1 553 ? 178.633 12.644 80.308 1.00 26.30 550 VAL C O 1
ATOM 14797 N N . SER C 1 554 ? 180.225 11.983 78.873 1.00 24.85 551 SER C N 1
ATOM 14798 C CA . SER C 1 554 ? 181.368 12.408 79.685 1.00 24.63 551 SER C CA 1
ATOM 14799 C C . SER C 1 554 ? 181.941 13.709 79.101 1.00 25.75 551 SER C C 1
ATOM 14800 O O . SER C 1 554 ? 183.123 13.848 78.852 1.00 31.77 551 SER C O 1
ATOM 14803 N N . ASP C 1 555 ? 181.070 14.696 78.915 1.00 26.14 552 ASP C N 1
ATOM 14804 C CA . ASP C 1 555 ? 181.422 15.909 78.162 1.00 31.25 552 ASP C CA 1
ATOM 14805 C C . ASP C 1 555 ? 181.792 17.072 79.097 1.00 30.97 552 ASP C C 1
ATOM 14806 O O . ASP C 1 555 ? 182.231 18.100 78.644 1.00 28.77 552 ASP C O 1
ATOM 14811 N N . GLY C 1 556 ? 181.596 16.906 80.400 1.00 25.23 553 GLY C N 1
ATOM 14812 C CA . GLY C 1 556 ? 181.930 17.939 81.336 1.00 25.89 553 GLY C CA 1
ATOM 14813 C C . GLY C 1 556 ? 183.432 18.034 81.540 1.00 24.08 553 GLY C C 1
ATOM 14814 O O . GLY C 1 556 ? 184.151 17.067 81.314 1.00 23.34 553 GLY C O 1
ATOM 14815 N N . GLU C 1 557 ? 183.919 19.242 81.871 1.00 23.17 554 GLU C N 1
ATOM 14816 C CA . GLU C 1 557 ? 185.333 19.411 82.128 1.00 21.97 554 GLU C CA 1
ATOM 14817 C C . GLU C 1 557 ? 185.570 20.572 83.087 1.00 21.21 554 GLU C C 1
ATOM 14818 O O . GLU C 1 557 ? 185.018 21.656 82.915 1.00 23.78 554 GLU C O 1
ATOM 14824 N N . GLN C 1 558 ? 186.514 20.347 84.008 1.00 20.88 555 GLN C N 1
ATOM 14825 C CA . GLN C 1 558 ? 187.162 21.388 84.761 1.00 21.60 555 GLN C CA 1
ATOM 14826 C C . GLN C 1 558 ? 188.642 21.395 84.388 1.00 23.53 555 GLN C C 1
ATOM 14827 O O . GLN C 1 558 ? 189.238 20.351 84.213 1.00 26.93 555 GLN C O 1
ATOM 14833 N N . ARG C 1 559 ? 189.193 22.578 84.174 1.00 20.91 556 ARG C N 1
ATOM 14834 C CA . ARG C 1 559 ? 190.591 22.736 83.826 1.00 23.26 556 ARG C CA 1
ATOM 14835 C C . ARG C 1 559 ? 191.240 23.695 84.813 1.00 23.71 556 ARG C C 1
ATOM 14836 O O . ARG C 1 559 ? 190.871 24.857 84.890 1.00 22.18 556 ARG C O 1
ATOM 14844 N N . ASN C 1 560 ? 192.244 23.187 85.536 1.00 20.10 557 ASN C N 1
ATOM 14845 C CA . ASN C 1 560 ? 192.998 23.959 86.494 1.00 19.68 557 ASN C CA 1
ATOM 14846 C C . ASN C 1 560 ? 194.396 24.188 85.913 1.00 22.30 557 ASN C C 1
ATOM 14847 O O . ASN C 1 560 ? 195.179 23.230 85.756 1.00 22.11 557 ASN C O 1
ATOM 14852 N N . ARG C 1 561 ? 194.726 25.454 85.691 1.00 22.11 558 ARG C N 1
ATOM 14853 C CA . ARG C 1 561 ? 196.051 25.866 85.363 1.00 23.86 558 ARG C CA 1
ATOM 14854 C C . ARG C 1 561 ? 196.650 26.575 86.565 1.00 22.92 558 ARG C C 1
ATOM 14855 O O . ARG C 1 561 ? 196.021 27.434 87.143 1.00 24.78 558 ARG C O 1
ATOM 14863 N N . GLY C 1 562 ? 197.937 26.339 86.806 1.00 22.51 559 GLY C N 1
ATOM 14864 C CA . GLY C 1 562 ? 198.560 26.916 87.958 1.00 24.21 559 GLY C CA 1
ATOM 14865 C C . GLY C 1 562 ? 200.033 27.193 87.754 1.00 23.86 559 GLY C C 1
ATOM 14866 O O . GLY C 1 562 ? 200.720 26.514 86.993 1.00 24.00 559 GLY C O 1
ATOM 14867 N N A ILE C 1 563 ? 200.542 28.152 88.530 0.50 24.06 560 ILE C N 1
ATOM 14868 N N B ILE C 1 563 ? 200.517 28.156 88.537 0.50 23.69 560 ILE C N 1
ATOM 14869 C CA A ILE C 1 563 ? 201.968 28.323 88.717 0.50 23.68 560 ILE C CA 1
ATOM 14870 C CA B ILE C 1 563 ? 201.920 28.395 88.749 0.50 23.23 560 ILE C CA 1
ATOM 14871 C C A ILE C 1 563 ? 202.242 28.470 90.217 0.50 24.80 560 ILE C C 1
ATOM 14872 C C B ILE C 1 563 ? 202.148 28.384 90.261 0.50 24.49 560 ILE C C 1
ATOM 14873 O O A ILE C 1 563 ? 201.497 29.159 90.933 0.50 24.85 560 ILE C O 1
ATOM 14874 O O B ILE C 1 563 ? 201.312 28.903 91.015 0.50 24.24 560 ILE C O 1
ATOM 14883 N N A GLU C 1 564 ? 203.305 27.788 90.664 0.50 22.83 561 GLU C N 1
ATOM 14884 N N B GLU C 1 564 ? 203.257 27.766 90.685 0.50 23.98 561 GLU C N 1
ATOM 14885 C CA A GLU C 1 564 ? 203.651 27.567 92.083 0.50 25.52 561 GLU C CA 1
ATOM 14886 C CA B GLU C 1 564 ? 203.634 27.686 92.099 0.50 26.03 561 GLU C CA 1
ATOM 14887 C C A GLU C 1 564 ? 205.126 27.931 92.286 0.50 24.41 561 GLU C C 1
ATOM 14888 C C B GLU C 1 564 ? 205.121 27.993 92.251 0.50 25.48 561 GLU C C 1
ATOM 14889 O O A GLU C 1 564 ? 205.981 27.399 91.585 0.50 26.77 561 GLU C O 1
ATOM 14890 O O B GLU C 1 564 ? 205.964 27.466 91.523 0.50 27.78 561 GLU C O 1
ATOM 14901 N N . TRP C 1 565 ? 205.419 28.781 93.278 1.00 25.02 562 TRP C N 1
ATOM 14902 C CA . TRP C 1 565 ? 206.773 28.986 93.747 1.00 26.76 562 TRP C CA 1
ATOM 14903 C C . TRP C 1 565 ? 206.772 28.702 95.247 1.00 26.22 562 TRP C C 1
ATOM 14904 O O . TRP C 1 565 ? 205.980 29.297 95.971 1.00 26.64 562 TRP C O 1
ATOM 14915 N N . SER C 1 566 ? 207.529 27.691 95.670 1.00 24.43 563 SER C N 1
ATOM 14916 C CA . SER C 1 566 ? 207.596 27.366 97.085 1.00 24.53 563 SER C CA 1
ATOM 14917 C C . SER C 1 566 ? 209.050 27.100 97.495 1.00 28.21 563 SER C C 1
ATOM 14918 O O . SER C 1 566 ? 209.936 26.946 96.649 1.00 27.37 563 SER C O 1
ATOM 14921 N N . PHE C 1 567 ? 209.287 27.109 98.809 1.00 26.11 564 PHE C N 1
ATOM 14922 C CA . PHE C 1 567 ? 210.642 27.016 99.316 1.00 25.65 564 PHE C CA 1
ATOM 14923 C C . PHE C 1 567 ? 210.605 26.510 100.757 1.00 25.96 564 PHE C C 1
ATOM 14924 O O . PHE C 1 567 ? 209.553 26.543 101.436 1.00 23.98 564 PHE C O 1
ATOM 14932 N N . PHE C 1 568 ? 211.731 25.955 101.187 1.00 24.59 565 PHE C N 1
ATOM 14933 C CA . PHE C 1 568 ? 211.852 25.468 102.548 1.00 24.41 565 PHE C CA 1
ATOM 14934 C C . PHE C 1 568 ? 213.336 25.464 102.938 1.00 27.60 565 PHE C C 1
ATOM 14935 O O . PHE C 1 568 ? 214.219 25.419 102.077 1.00 25.60 565 PHE C O 1
ATOM 14943 N N . GLY C 1 569 ? 213.579 25.391 104.246 1.00 25.45 566 GLY C N 1
ATOM 14944 C CA . GLY C 1 569 ? 214.929 25.267 104.793 1.00 28.05 566 GLY C CA 1
ATOM 14945 C C . GLY C 1 569 ? 215.346 26.484 105.588 1.00 27.49 566 GLY C C 1
ATOM 14946 O O . GLY C 1 569 ? 214.521 27.170 106.183 1.00 30.22 566 GLY C O 1
ATOM 14947 N N . SER C 1 570 ? 216.658 26.727 105.593 1.00 32.12 567 SER C N 1
ATOM 14948 C CA . SER C 1 570 ? 217.268 27.772 106.385 1.00 36.81 567 SER C CA 1
ATOM 14949 C C . SER C 1 570 ? 218.050 28.697 105.461 1.00 35.73 567 SER C C 1
ATOM 14950 O O . SER C 1 570 ? 219.081 28.317 104.920 1.00 40.47 567 SER C O 1
ATOM 14953 N N . PRO C 1 571 ? 217.508 29.872 105.119 1.00 34.27 568 PRO C N 1
ATOM 14954 C CA . PRO C 1 571 ? 218.162 30.733 104.142 1.00 42.07 568 PRO C CA 1
ATOM 14955 C C . PRO C 1 571 ? 219.354 31.500 104.732 1.00 57.17 568 PRO C C 1
ATOM 14956 O O . PRO C 1 571 ? 220.195 31.982 103.977 1.00 53.41 568 PRO C O 1
ATOM 14960 N N . ILE C 1 572 ? 219.381 31.587 106.068 1.00 59.08 569 ILE C N 1
ATOM 14961 C CA . ILE C 1 572 ? 220.391 32.277 106.877 1.00 67.97 569 ILE C CA 1
ATOM 14962 C C . ILE C 1 572 ? 220.522 31.491 108.183 1.00 69.34 569 ILE C C 1
ATOM 14963 O O . ILE C 1 572 ? 219.532 30.944 108.662 1.00 49.30 569 ILE C O 1
ATOM 14968 N N . GLU C 1 573 ? 221.679 31.567 108.841 1.00 63.30 570 GLU C N 1
ATOM 14969 C CA . GLU C 1 573 ? 221.865 30.814 110.076 1.00 62.38 570 GLU C CA 1
ATOM 14970 C C . GLU C 1 573 ? 220.860 31.298 111.139 1.00 38.30 570 GLU C C 1
ATOM 14971 O O . GLU C 1 573 ? 220.500 32.463 111.171 1.00 38.46 570 GLU C O 1
ATOM 14977 N N . HIS C 1 574 ? 220.280 30.324 111.855 1.00 43.96 571 HIS C N 1
ATOM 14978 C CA . HIS C 1 574 ? 219.328 30.523 112.954 1.00 45.76 571 HIS C CA 1
ATOM 14979 C C . HIS C 1 574 ? 217.942 30.959 112.447 1.00 34.72 571 HIS C C 1
ATOM 14980 O O . HIS C 1 574 ? 217.104 31.372 113.235 1.00 34.08 571 HIS C O 1
ATOM 14987 N N . VAL C 1 575 ? 217.713 30.878 111.129 1.00 36.81 572 VAL C N 1
ATOM 14988 C CA . VAL C 1 575 ? 216.398 31.206 110.546 1.00 32.79 572 VAL C CA 1
ATOM 14989 C C . VAL C 1 575 ? 215.890 30.014 109.723 1.00 32.06 572 VAL C C 1
ATOM 14990 O O . VAL C 1 575 ? 216.637 29.435 108.965 1.00 32.19 572 VAL C O 1
ATOM 14994 N N . ARG C 1 576 ? 214.590 29.702 109.863 1.00 30.00 573 ARG C N 1
ATOM 14995 C CA . ARG C 1 576 ? 213.907 28.775 108.967 1.00 30.48 573 ARG C CA 1
ATOM 14996 C C . ARG C 1 576 ? 212.736 29.500 108.291 1.00 30.38 573 ARG C C 1
ATOM 14997 O O . ARG C 1 576 ? 212.057 30.303 108.915 1.00 29.23 573 ARG C O 1
ATOM 15005 N N A LEU C 1 577 ? 212.574 29.276 106.980 0.50 29.19 574 LEU C N 1
ATOM 15006 N N B LEU C 1 577 ? 212.504 29.156 107.024 0.50 27.11 574 LEU C N 1
ATOM 15007 C CA A LEU C 1 577 ? 211.421 29.797 106.221 0.50 26.73 574 LEU C CA 1
ATOM 15008 C CA B LEU C 1 577 ? 211.522 29.839 106.205 0.50 25.43 574 LEU C CA 1
ATOM 15009 C C A LEU C 1 577 ? 210.843 28.657 105.379 0.50 27.04 574 LEU C C 1
ATOM 15010 C C B LEU C 1 577 ? 210.938 28.818 105.236 0.50 23.38 574 LEU C C 1
ATOM 15011 O O A LEU C 1 577 ? 211.595 27.983 104.672 0.50 30.58 574 LEU C O 1
ATOM 15012 O O B LEU C 1 577 ? 211.696 28.087 104.590 0.50 26.17 574 LEU C O 1
ATOM 15021 N N A MET C 1 578 ? 209.507 28.527 105.397 0.50 28.90 575 MET C N 1
ATOM 15022 N N B MET C 1 578 ? 209.604 28.735 105.215 0.50 23.62 575 MET C N 1
ATOM 15023 C CA A MET C 1 578 ? 208.762 27.617 104.525 0.50 27.32 575 MET C CA 1
ATOM 15024 C CA B MET C 1 578 ? 208.905 27.776 104.404 0.50 20.90 575 MET C CA 1
ATOM 15025 C C A MET C 1 578 ? 207.534 28.364 103.995 0.50 26.69 575 MET C C 1
ATOM 15026 C C B MET C 1 578 ? 207.576 28.396 103.973 0.50 23.58 575 MET C C 1
ATOM 15027 O O A MET C 1 578 ? 206.849 29.026 104.761 0.50 28.73 575 MET C O 1
ATOM 15028 O O B MET C 1 578 ? 206.935 29.097 104.735 0.50 25.53 575 MET C O 1
ATOM 15037 N N . GLY C 1 579 ? 207.261 28.251 102.692 1.00 24.42 576 GLY C N 1
ATOM 15038 C CA . GLY C 1 579 ? 206.083 28.855 102.154 1.00 25.76 576 GLY C CA 1
ATOM 15039 C C . GLY C 1 579 ? 206.179 29.024 100.659 1.00 24.43 576 GLY C C 1
ATOM 15040 O O . GLY C 1 579 ? 206.914 28.317 99.992 1.00 24.83 576 GLY C O 1
ATOM 15041 N N . GLY C 1 580 ? 205.342 29.920 100.141 1.00 23.66 577 GLY C N 1
ATOM 15042 C CA . GLY C 1 580 ? 205.321 30.169 98.725 1.00 23.18 577 GLY C CA 1
ATOM 15043 C C . GLY C 1 580 ? 204.069 30.888 98.284 1.00 24.04 577 GLY C C 1
ATOM 15044 O O . GLY C 1 580 ? 203.254 31.357 99.109 1.00 23.61 577 GLY C O 1
ATOM 15045 N N . PHE C 1 581 ? 203.961 31.001 96.956 1.00 22.69 578 PHE C N 1
ATOM 15046 C CA . PHE C 1 581 ? 202.916 31.747 96.278 1.00 26.36 578 PHE C CA 1
ATOM 15047 C C . PHE C 1 581 ? 202.382 30.878 95.148 1.00 24.78 578 PHE C C 1
ATOM 15048 O O . PHE C 1 581 ? 203.162 30.194 94.479 1.00 25.09 578 PHE C O 1
ATOM 15056 N N A THR C 1 582 ? 201.059 30.891 94.951 0.50 24.73 579 THR C N 1
ATOM 15057 N N B THR C 1 582 ? 201.055 30.899 94.964 0.50 22.62 579 THR C N 1
ATOM 15058 C CA A THR C 1 582 ? 200.437 30.218 93.817 0.50 28.53 579 THR C CA 1
ATOM 15059 C CA B THR C 1 582 ? 200.411 30.258 93.829 0.50 24.64 579 THR C CA 1
ATOM 15060 C C A THR C 1 582 ? 199.407 31.140 93.161 0.50 28.82 579 THR C C 1
ATOM 15061 C C B THR C 1 582 ? 199.432 31.215 93.153 0.50 26.72 579 THR C C 1
ATOM 15062 O O A THR C 1 582 ? 198.725 31.919 93.820 0.50 29.75 579 THR C O 1
ATOM 15063 O O B THR C 1 582 ? 198.725 32.007 93.798 0.50 25.49 579 THR C O 1
ATOM 15070 N N . TYR C 1 583 ? 199.354 31.069 91.833 1.00 25.31 580 TYR C N 1
ATOM 15071 C CA . TYR C 1 583 ? 198.250 31.578 91.043 1.00 23.21 580 TYR C CA 1
ATOM 15072 C C . TYR C 1 583 ? 197.584 30.372 90.371 1.00 23.55 580 TYR C C 1
ATOM 15073 O O . TYR C 1 583 ? 198.263 29.560 89.726 1.00 25.75 580 TYR C O 1
ATOM 15082 N N . LEU C 1 584 ? 196.268 30.254 90.535 1.00 21.54 581 LEU C N 1
ATOM 15083 C CA . LEU C 1 584 ? 195.466 29.147 90.020 1.00 21.21 581 LEU C CA 1
ATOM 15084 C C . LEU C 1 584 ? 194.326 29.739 89.177 1.00 25.88 581 LEU C C 1
ATOM 15085 O O . LEU C 1 584 ? 193.664 30.690 89.607 1.00 26.39 581 LEU C O 1
ATOM 15090 N N . ASP C 1 585 ? 194.096 29.149 88.002 1.00 23.90 582 ASP C N 1
ATOM 15091 C CA . ASP C 1 585 ? 192.916 29.424 87.181 1.00 28.15 582 ASP C CA 1
ATOM 15092 C C . ASP C 1 585 ? 192.082 28.145 87.089 1.00 22.81 582 ASP C C 1
ATOM 15093 O O . ASP C 1 585 ? 192.330 27.307 86.226 1.00 22.99 582 ASP C O 1
ATOM 15098 N N . PRO C 1 586 ? 191.114 27.930 88.011 1.00 24.40 583 PRO C N 1
ATOM 15099 C CA . PRO C 1 586 ? 190.288 26.735 88.017 1.00 23.58 583 PRO C CA 1
ATOM 15100 C C . PRO C 1 586 ? 188.976 27.014 87.281 1.00 22.82 583 PRO C C 1
ATOM 15101 O O . PRO C 1 586 ? 188.097 27.694 87.831 1.00 23.43 583 PRO C O 1
ATOM 15105 N N . GLU C 1 587 ? 188.920 26.604 86.018 1.00 22.18 584 GLU C N 1
ATOM 15106 C CA . GLU C 1 587 ? 187.845 27.003 85.123 1.00 24.76 584 GLU C CA 1
ATOM 15107 C C . GLU C 1 587 ? 186.926 25.813 84.860 1.00 21.09 584 GLU C C 1
ATOM 15108 O O . GLU C 1 587 ? 187.376 24.707 84.544 1.00 22.62 584 GLU C O 1
ATOM 15114 N N . LEU C 1 588 ? 185.616 26.070 84.914 1.00 21.91 585 LEU C N 1
ATOM 15115 C CA . LEU C 1 588 ? 184.621 25.135 84.452 1.00 21.63 585 LEU C CA 1
ATOM 15116 C C . LEU C 1 588 ? 184.487 25.331 82.940 1.00 23.53 585 LEU C C 1
ATOM 15117 O O . LEU C 1 588 ? 183.784 26.243 82.499 1.00 24.64 585 LEU C O 1
ATOM 15122 N N . THR C 1 589 ? 185.234 24.553 82.168 1.00 22.74 586 THR C N 1
ATOM 15123 C CA . THR C 1 589 ? 185.343 24.818 80.726 1.00 24.85 586 THR C CA 1
ATOM 15124 C C . THR C 1 589 ? 184.112 24.281 80.002 1.00 26.00 586 THR C C 1
ATOM 15125 O O . THR C 1 589 ? 183.652 24.876 79.029 1.00 27.28 586 THR C O 1
ATOM 15129 N N . LYS C 1 590 ? 183.546 23.180 80.498 1.00 23.14 587 LYS C N 1
ATOM 15130 C CA . LYS C 1 590 ? 182.408 22.559 79.851 1.00 26.56 587 LYS C CA 1
ATOM 15131 C C . LYS C 1 590 ? 181.429 22.074 80.913 1.00 26.96 587 LYS C C 1
ATOM 15132 O O . LYS C 1 590 ? 181.761 21.233 81.732 1.00 24.55 587 LYS C O 1
ATOM 15138 N N . THR C 1 591 ? 180.196 22.583 80.827 1.00 23.51 588 THR C N 1
ATOM 15139 C CA . THR C 1 591 ? 179.147 22.292 81.786 1.00 25.21 588 THR C CA 1
ATOM 15140 C C . THR C 1 591 ? 177.867 21.933 81.016 1.00 27.06 588 THR C C 1
ATOM 15141 O O . THR C 1 591 ? 177.681 22.331 79.865 1.00 24.86 588 THR C O 1
ATOM 15145 N N . LYS C 1 592 ? 176.981 21.195 81.678 1.00 25.33 589 LYS C N 1
ATOM 15146 C CA . LYS C 1 592 ? 175.695 20.798 81.105 1.00 29.68 589 LYS C CA 1
ATOM 15147 C C . LYS C 1 592 ? 174.934 22.050 80.655 1.00 29.93 589 LYS C C 1
ATOM 15148 O O . LYS C 1 592 ? 174.872 23.005 81.399 1.00 33.04 589 LYS C O 1
ATOM 15154 N N . SER C 1 593 ? 174.536 22.062 79.375 1.00 32.40 590 SER C N 1
ATOM 15155 C CA . SER C 1 593 ? 173.774 23.139 78.716 1.00 35.74 590 SER C CA 1
ATOM 15156 C C . SER C 1 593 ? 174.628 24.381 78.473 1.00 37.10 590 SER C C 1
ATOM 15157 O O . SER C 1 593 ? 174.109 25.363 78.013 1.00 33.53 590 SER C O 1
ATOM 15160 N N . GLY C 1 594 ? 175.888 24.371 78.901 1.00 28.78 591 GLY C N 1
ATOM 15161 C CA . GLY C 1 594 ? 176.796 25.483 78.629 1.00 26.93 591 GLY C CA 1
ATOM 15162 C C . GLY C 1 594 ? 176.579 26.686 79.529 1.00 27.50 591 GLY C C 1
ATOM 15163 O O . GLY C 1 594 ? 177.361 27.620 79.484 1.00 26.41 591 GLY C O 1
ATOM 15164 N N . GLY C 1 595 ? 175.639 26.594 80.475 1.00 31.00 592 GLY C N 1
ATOM 15165 C CA . GLY C 1 595 ? 175.266 27.759 81.297 1.00 33.63 592 GLY C CA 1
ATOM 15166 C C . GLY C 1 595 ? 176.417 28.324 82.127 1.00 35.60 592 GLY C C 1
ATOM 15167 O O . GLY C 1 595 ? 176.565 29.526 82.255 1.00 31.91 592 GLY C O 1
ATOM 15168 N N . ASN C 1 596 ? 177.305 27.458 82.634 1.00 30.08 593 ASN C N 1
ATOM 15169 C CA . ASN C 1 596 ? 178.366 27.900 83.530 1.00 22.70 593 ASN C CA 1
ATOM 15170 C C . ASN C 1 596 ? 179.733 27.762 82.855 1.00 24.87 593 ASN C C 1
ATOM 15171 O O . ASN C 1 596 ? 180.766 27.837 83.500 1.00 21.98 593 ASN C O 1
ATOM 15176 N N . ASP C 1 597 ? 179.744 27.634 81.527 1.00 22.95 594 ASP C N 1
ATOM 15177 C CA . ASP C 1 597 ? 181.007 27.541 80.785 1.00 23.88 594 ASP C CA 1
ATOM 15178 C C . ASP C 1 597 ? 181.829 28.798 81.011 1.00 25.52 594 ASP C C 1
ATOM 15179 O O . ASP C 1 597 ? 181.330 29.931 80.845 1.00 27.39 594 ASP C O 1
ATOM 15184 N N . GLY C 1 598 ? 183.105 28.614 81.339 1.00 23.09 595 GLY C N 1
ATOM 15185 C CA . GLY C 1 598 ? 184.014 29.714 81.532 1.00 24.39 595 GLY C CA 1
ATOM 15186 C C . GLY C 1 598 ? 183.948 30.309 82.928 1.00 22.98 595 GLY C C 1
ATOM 15187 O O . GLY C 1 598 ? 184.740 31.171 83.256 1.00 23.55 595 GLY C O 1
ATOM 15188 N N . HIS C 1 599 ? 183.064 29.786 83.787 1.00 22.93 596 HIS C N 1
ATOM 15189 C CA . HIS C 1 599 ? 183.015 30.247 85.173 1.00 23.04 596 HIS C CA 1
ATOM 15190 C C . HIS C 1 599 ? 184.191 29.662 85.965 1.00 24.32 596 HIS C C 1
ATOM 15191 O O . HIS C 1 599 ? 184.838 28.730 85.535 1.00 22.16 596 HIS C O 1
ATOM 15198 N N . THR C 1 600 ? 184.437 30.245 87.132 1.00 21.63 597 THR C N 1
ATOM 15199 C CA . THR C 1 600 ? 185.457 29.794 88.048 1.00 23.15 597 THR C CA 1
ATOM 15200 C C . THR C 1 600 ? 184.851 28.729 88.955 1.00 23.53 597 THR C C 1
ATOM 15201 O O . THR C 1 600 ? 183.716 28.881 89.417 1.00 22.43 597 THR C O 1
ATOM 15205 N N . ALA C 1 601 ? 185.604 27.653 89.193 1.00 22.83 598 ALA C N 1
ATOM 15206 C CA . ALA C 1 601 ? 185.176 26.587 90.115 1.00 20.09 598 ALA C CA 1
ATOM 15207 C C . ALA C 1 601 ? 184.934 27.156 91.515 1.00 19.41 598 ALA C C 1
ATOM 15208 O O . ALA C 1 601 ? 185.587 28.127 91.937 1.00 22.74 598 ALA C O 1
ATOM 15210 N N . VAL C 1 602 ? 184.017 26.510 92.245 1.00 20.91 599 VAL C N 1
ATOM 15211 C CA . VAL C 1 602 ? 183.654 26.928 93.598 1.00 20.90 599 VAL C CA 1
ATOM 15212 C C . VAL C 1 602 ? 184.797 26.612 94.574 1.00 21.62 599 VAL C C 1
ATOM 15213 O O . VAL C 1 602 ? 185.711 25.785 94.290 1.00 22.11 599 VAL C O 1
ATOM 15217 N N . ALA C 1 603 ? 184.721 27.280 95.725 1.00 20.73 600 ALA C N 1
ATOM 15218 C CA . ALA C 1 603 ? 185.398 26.916 96.988 1.00 23.64 600 ALA C CA 1
ATOM 15219 C C . ALA C 1 603 ? 186.850 27.383 97.049 1.00 21.15 600 ALA C C 1
ATOM 15220 O O . ALA C 1 603 ? 187.316 27.763 98.121 1.00 21.93 600 ALA C O 1
ATOM 15222 N N . VAL C 1 604 ? 187.592 27.273 95.942 1.00 20.97 601 VAL C N 1
ATOM 15223 C CA . VAL C 1 604 ? 189.019 27.461 95.972 1.00 21.54 601 VAL C CA 1
ATOM 15224 C C . VAL C 1 604 ? 189.369 28.901 95.621 1.00 22.84 601 VAL C C 1
ATOM 15225 O O . VAL C 1 604 ? 188.765 29.487 94.750 1.00 26.09 601 VAL C O 1
ATOM 15229 N N . PRO C 1 605 ? 190.368 29.493 96.286 1.00 20.87 602 PRO C N 1
ATOM 15230 C CA . PRO C 1 605 ? 190.885 30.797 95.877 1.00 21.56 602 PRO C CA 1
ATOM 15231 C C . PRO C 1 605 ? 191.797 30.678 94.654 1.00 24.15 602 PRO C C 1
ATOM 15232 O O . PRO C 1 605 ? 192.512 29.683 94.493 1.00 22.02 602 PRO C O 1
ATOM 15236 N N . LYS C 1 606 ? 191.861 31.748 93.854 1.00 22.75 603 LYS C N 1
ATOM 15237 C CA . LYS C 1 606 ? 192.796 31.766 92.747 1.00 23.66 603 LYS C CA 1
ATOM 15238 C C . LYS C 1 606 ? 194.215 32.062 93.230 1.00 24.04 603 LYS C C 1
ATOM 15239 O O . LYS C 1 606 ? 195.186 31.633 92.603 1.00 29.41 603 LYS C O 1
ATOM 15245 N N . ASN C 1 607 ? 194.350 32.865 94.285 1.00 22.61 604 ASN C N 1
ATOM 15246 C CA . ASN C 1 607 ? 195.661 33.337 94.693 1.00 21.80 604 ASN C CA 1
ATOM 15247 C C . ASN C 1 607 ? 195.901 32.922 96.148 1.00 26.28 604 ASN C C 1
ATOM 15248 O O . ASN C 1 607 ? 195.061 33.167 96.996 1.00 22.80 604 ASN C O 1
ATOM 15253 N N . GLN C 1 608 ? 197.100 32.408 96.423 1.00 22.59 605 GLN C N 1
ATOM 15254 C CA . GLN C 1 608 ? 197.517 32.122 97.818 1.00 24.93 605 GLN C CA 1
ATOM 15255 C C . GLN C 1 608 ? 198.957 32.580 98.011 1.00 27.43 605 GLN C C 1
ATOM 15256 O O . GLN C 1 608 ? 199.787 32.411 97.118 1.00 25.75 605 GLN C O 1
ATOM 15262 N N . ALA C 1 609 ? 199.240 33.076 99.215 1.00 23.32 606 ALA C N 1
ATOM 15263 C CA . ALA C 1 609 ? 200.576 33.380 99.670 1.00 27.09 606 ALA C CA 1
ATOM 15264 C C . ALA C 1 609 ? 200.681 32.915 101.122 1.00 26.00 606 ALA C C 1
ATOM 15265 O O . ALA C 1 609 ? 199.879 33.313 101.956 1.00 23.88 606 ALA C O 1
ATOM 15267 N N . LYS C 1 610 ? 201.677 32.079 101.401 1.00 23.16 607 LYS C N 1
ATOM 15268 C CA . LYS C 1 610 ? 201.870 31.546 102.746 1.00 21.19 607 LYS C CA 1
ATOM 15269 C C . LYS C 1 610 ? 203.344 31.655 103.107 1.00 24.09 607 LYS C C 1
ATOM 15270 O O . LYS C 1 610 ? 204.195 31.422 102.278 1.00 23.54 607 LYS C O 1
ATOM 15276 N N . LEU C 1 611 ? 203.615 32.064 104.345 1.00 22.90 608 LEU C N 1
ATOM 15277 C CA . LEU C 1 611 ? 204.964 32.129 104.836 1.00 23.81 608 LEU C CA 1
ATOM 15278 C C . LEU C 1 611 ? 204.966 31.736 106.312 1.00 26.00 608 LEU C C 1
ATOM 15279 O O . LEU C 1 611 ? 204.246 32.309 107.122 1.00 26.05 608 LEU C O 1
ATOM 15284 N N . GLY C 1 612 ? 205.793 30.739 106.627 1.00 22.68 609 GLY C N 1
ATOM 15285 C CA . GLY C 1 612 ? 206.111 30.391 108.003 1.00 24.62 609 GLY C CA 1
ATOM 15286 C C . GLY C 1 612 ? 207.589 30.644 108.264 1.00 26.84 609 GLY C C 1
ATOM 15287 O O . GLY C 1 612 ? 208.436 30.247 107.473 1.00 26.73 609 GLY C O 1
ATOM 15288 N N . ALA C 1 613 ? 207.878 31.419 109.314 1.00 25.13 610 ALA C N 1
ATOM 15289 C CA . ALA C 1 613 ? 209.252 31.752 109.653 1.00 27.94 610 ALA C CA 1
ATOM 15290 C C . ALA C 1 613 ? 209.490 31.362 111.109 1.00 27.52 610 ALA C C 1
ATOM 15291 O O . ALA C 1 613 ? 208.585 31.478 111.918 1.00 27.91 610 ALA C O 1
ATOM 15293 N N . GLU C 1 614 ? 210.737 31.005 111.407 1.00 27.48 611 GLU C N 1
ATOM 15294 C CA . GLU C 1 614 ? 211.207 30.744 112.766 1.00 30.30 611 GLU C CA 1
ATOM 15295 C C . GLU C 1 614 ? 212.601 31.356 112.896 1.00 28.07 611 GLU C C 1
ATOM 15296 O O . GLU C 1 614 ? 213.385 31.319 111.940 1.00 30.30 611 GLU C O 1
ATOM 15302 N N A TRP C 1 615 ? 212.874 31.914 114.078 0.50 30.19 612 TRP C N 1
ATOM 15303 N N B TRP C 1 615 ? 212.859 31.996 114.048 0.50 30.90 612 TRP C N 1
ATOM 15304 C CA A TRP C 1 615 ? 214.165 32.476 114.370 0.50 31.80 612 TRP C CA 1
ATOM 15305 C CA B TRP C 1 615 ? 214.166 32.592 114.416 0.50 33.69 612 TRP C CA 1
ATOM 15306 C C A TRP C 1 615 ? 214.619 32.045 115.773 0.50 27.57 612 TRP C C 1
ATOM 15307 C C B TRP C 1 615 ? 214.611 32.026 115.774 0.50 28.02 612 TRP C C 1
ATOM 15308 O O A TRP C 1 615 ? 213.830 32.017 116.733 0.50 28.10 612 TRP C O 1
ATOM 15309 O O B TRP C 1 615 ? 213.863 32.079 116.758 0.50 28.21 612 TRP C O 1
ATOM 15330 N N . ASP C 1 616 ? 215.837 31.503 115.803 1.00 30.92 613 ASP C N 1
ATOM 15331 C CA . ASP C 1 616 ? 216.430 30.912 116.997 1.00 34.32 613 ASP C CA 1
ATOM 15332 C C . ASP C 1 616 ? 217.402 31.897 117.660 1.00 36.96 613 ASP C C 1
ATOM 15333 O O . ASP C 1 616 ? 218.215 32.550 116.971 1.00 35.34 613 ASP C O 1
ATOM 15338 N N A THR C 1 617 ? 217.360 31.965 118.990 0.50 41.03 614 THR C N 1
ATOM 15339 N N B THR C 1 617 ? 217.346 31.917 118.999 0.50 36.02 614 THR C N 1
ATOM 15340 C CA A THR C 1 617 ? 218.438 32.595 119.739 0.50 41.34 614 THR C CA 1
ATOM 15341 C CA B THR C 1 617 ? 218.270 32.636 119.885 0.50 34.43 614 THR C CA 1
ATOM 15342 C C A THR C 1 617 ? 218.836 31.687 120.904 0.50 38.61 614 THR C C 1
ATOM 15343 C C B THR C 1 617 ? 218.832 31.631 120.903 0.50 34.59 614 THR C C 1
ATOM 15344 O O A THR C 1 617 ? 217.977 31.076 121.578 0.50 36.07 614 THR C O 1
ATOM 15345 O O B THR C 1 617 ? 218.061 30.912 121.536 0.50 33.96 614 THR C O 1
ATOM 15352 N N . GLN C 1 618 ? 220.155 31.613 121.102 1.00 36.69 615 GLN C N 1
ATOM 15353 C CA . GLN C 1 618 ? 220.748 30.854 122.205 1.00 41.78 615 GLN C CA 1
ATOM 15354 C C . GLN C 1 618 ? 220.562 31.666 123.487 1.00 36.39 615 GLN C C 1
ATOM 15355 O O . GLN C 1 618 ? 220.870 32.853 123.522 1.00 36.98 615 GLN C O 1
ATOM 15361 N N . VAL C 1 619 ? 219.922 31.073 124.492 1.00 40.75 616 VAL C N 1
ATOM 15362 C CA . VAL C 1 619 ? 219.681 31.784 125.743 1.00 48.71 616 VAL C CA 1
ATOM 15363 C C . VAL C 1 619 ? 219.931 30.795 126.869 1.00 59.88 616 VAL C C 1
ATOM 15364 O O . VAL C 1 619 ? 219.238 29.767 126.947 1.00 51.35 616 VAL C O 1
ATOM 15368 N N . ALA C 1 620 ? 220.891 31.134 127.737 1.00 54.21 617 ALA C N 1
ATOM 15369 C CA . ALA C 1 620 ? 221.229 30.292 128.846 1.00 62.16 617 ALA C CA 1
ATOM 15370 C C . ALA C 1 620 ? 221.636 28.933 128.276 1.00 59.27 617 ALA C C 1
ATOM 15371 O O . ALA C 1 620 ? 222.180 28.877 127.164 1.00 72.77 617 ALA C O 1
ATOM 15373 N N . GLN C 1 621 ? 221.087 27.874 128.870 1.00 48.78 618 GLN C N 1
ATOM 15374 C CA . GLN C 1 621 ? 221.377 26.504 128.462 1.00 71.12 618 GLN C CA 1
ATOM 15375 C C . GLN C 1 621 ? 220.237 25.978 127.574 1.00 66.82 618 GLN C C 1
ATOM 15376 O O . GLN C 1 621 ? 219.595 24.987 127.916 1.00 61.55 618 GLN C O 1
ATOM 15382 N N . GLY C 1 622 ? 219.948 26.661 126.461 1.00 45.69 619 GLY C N 1
ATOM 15383 C CA . GLY C 1 622 ? 218.897 26.189 125.551 1.00 39.95 619 GLY C CA 1
ATOM 15384 C C . GLY C 1 622 ? 218.665 27.141 124.399 1.00 43.19 619 GLY C C 1
ATOM 15385 O O . GLY C 1 622 ? 219.410 28.133 124.218 1.00 36.06 619 GLY C O 1
ATOM 15386 N N . THR C 1 623 ? 217.684 26.783 123.566 1.00 37.07 6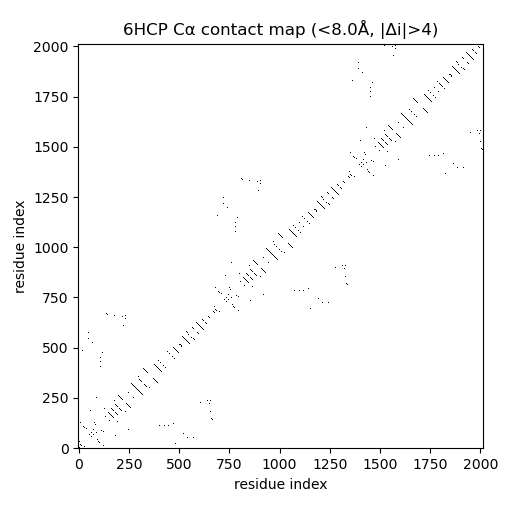20 THR C N 1
ATOM 15387 C CA . THR C 1 623 ? 217.384 27.528 122.363 1.00 34.72 620 THR C CA 1
ATOM 15388 C C . THR C 1 623 ? 215.953 28.039 122.433 1.00 33.65 620 THR C C 1
ATOM 15389 O O . THR C 1 623 ? 215.026 27.268 122.671 1.00 31.95 620 THR C O 1
ATOM 15393 N N . LEU C 1 624 ? 215.804 29.362 122.334 1.00 32.17 621 LEU C N 1
ATOM 15394 C CA . LEU C 1 624 ? 214.519 29.971 122.222 1.00 32.56 621 LEU C CA 1
ATOM 15395 C C . LEU C 1 624 ? 214.222 30.171 120.736 1.00 34.89 621 LEU C C 1
ATOM 15396 O O . LEU C 1 624 ? 215.074 30.671 119.997 1.00 35.35 621 LEU C O 1
ATOM 15401 N N . THR C 1 625 ? 213.028 29.747 120.318 1.00 31.81 622 THR C N 1
ATOM 15402 C CA . THR C 1 625 ? 212.571 29.931 118.954 1.00 30.05 622 THR C CA 1
ATOM 15403 C C . THR C 1 625 ? 211.296 30.778 118.973 1.00 27.97 622 THR C C 1
ATOM 15404 O O . THR C 1 625 ? 210.367 30.494 119.743 1.00 30.25 622 THR C O 1
ATOM 15408 N N . LEU C 1 626 ? 211.254 31.810 118.122 1.00 27.63 623 LEU C N 1
ATOM 15409 C CA . LEU C 1 626 ? 210.027 32.543 117.900 1.00 28.81 623 LEU C CA 1
ATOM 15410 C C . LEU C 1 626 ? 209.535 32.216 116.485 1.00 28.46 623 LEU C C 1
ATOM 15411 O O . LEU C 1 626 ? 210.333 32.090 115.582 1.00 29.26 623 LEU C O 1
ATOM 15416 N N . SER C 1 627 ? 208.216 32.110 116.324 1.00 28.23 624 SER C N 1
ATOM 15417 C CA . SER C 1 627 ? 207.645 31.736 115.038 1.00 29.05 624 SER C CA 1
ATOM 15418 C C . SER C 1 627 ? 206.475 32.653 114.693 1.00 24.62 624 SER C C 1
ATOM 15419 O O . SER C 1 627 ? 205.745 33.149 115.566 1.00 25.80 624 SER C O 1
ATOM 15422 N N . GLY C 1 628 ? 206.266 32.793 113.382 1.00 26.27 625 GLY C N 1
ATOM 15423 C CA . GLY C 1 628 ? 205.078 33.427 112.840 1.00 26.26 625 GLY C CA 1
ATOM 15424 C C . GLY C 1 628 ? 204.701 32.839 111.497 1.00 26.20 625 GLY C C 1
ATOM 15425 O O . GLY C 1 628 ? 205.545 32.286 110.791 1.00 26.58 625 GLY C O 1
ATOM 15426 N N . ASN C 1 629 ? 203.394 32.869 111.225 1.00 25.35 626 ASN C N 1
ATOM 15427 C CA . ASN C 1 629 ? 202.837 32.413 109.967 1.00 25.21 626 ASN C CA 1
ATOM 15428 C C . ASN C 1 629 ? 201.845 33.457 109.451 1.00 24.02 626 ASN C C 1
ATOM 15429 O O . ASN C 1 629 ? 201.083 34.037 110.216 1.00 23.17 626 ASN C O 1
ATOM 15434 N N A ILE C 1 630 ? 201.871 33.671 108.140 0.50 25.12 627 ILE C N 1
ATOM 15435 N N B ILE C 1 630 ? 201.893 33.666 108.134 0.50 24.81 627 ILE C N 1
ATOM 15436 C CA A ILE C 1 630 ? 200.853 34.407 107.463 0.50 24.80 627 ILE C CA 1
ATOM 15437 C CA B ILE C 1 630 ? 200.931 34.425 107.382 0.50 23.97 627 ILE C CA 1
ATOM 15438 C C A ILE C 1 630 ? 200.298 33.540 106.331 0.50 24.26 627 ILE C C 1
ATOM 15439 C C B ILE C 1 630 ? 200.305 33.499 106.334 0.50 23.79 627 ILE C C 1
ATOM 15440 O O A ILE C 1 630 ? 201.012 32.750 105.712 0.50 27.37 627 ILE C O 1
ATOM 15441 O O B ILE C 1 630 ? 201.006 32.670 105.719 0.50 25.20 627 ILE C O 1
ATOM 15450 N N . ASN C 1 631 ? 198.981 33.587 106.193 1.00 22.85 628 ASN C N 1
ATOM 15451 C CA . ASN C 1 631 ? 198.234 32.779 105.223 1.00 25.29 628 ASN C CA 1
ATOM 15452 C C . ASN C 1 631 ? 197.223 33.720 104.563 1.00 23.18 628 ASN C C 1
ATOM 15453 O O . ASN C 1 631 ? 196.243 34.105 105.196 1.00 23.56 628 ASN C O 1
ATOM 15458 N N . ALA C 1 632 ? 197.491 34.097 103.317 1.00 24.42 629 ALA C N 1
ATOM 15459 C CA . ALA C 1 632 ? 196.692 35.105 102.594 1.00 22.31 629 ALA C CA 1
ATOM 15460 C C . ALA C 1 632 ? 196.087 34.461 101.351 1.00 23.52 629 ALA C C 1
ATOM 15461 O O . ALA C 1 632 ? 196.819 33.927 100.526 1.00 24.51 629 ALA C O 1
ATOM 15463 N N . VAL C 1 633 ? 194.757 34.540 101.220 1.00 23.49 630 VAL C N 1
ATOM 15464 C CA . VAL C 1 633 ? 194.083 34.023 100.042 1.00 24.06 630 VAL C CA 1
ATOM 15465 C C . VAL C 1 633 ? 193.113 35.072 99.509 1.00 25.30 630 VAL C C 1
ATOM 15466 O O . VAL C 1 633 ? 192.590 35.908 100.264 1.00 25.18 630 VAL C O 1
ATOM 15470 N N . SER C 1 634 ? 192.770 34.903 98.238 1.00 23.78 631 SER C N 1
ATOM 15471 C CA . SER C 1 634 ? 191.828 35.778 97.536 1.00 23.92 631 SER C CA 1
ATOM 15472 C C . SER C 1 634 ? 190.421 35.163 97.622 1.00 25.74 631 SER C C 1
ATOM 15473 O O . SER C 1 634 ? 190.186 34.174 98.325 1.00 23.73 631 SER C O 1
ATOM 15476 N N . LYS C 1 635 ? 189.456 35.776 96.944 1.00 23.03 632 LYS C N 1
ATOM 15477 C CA . LYS C 1 635 ? 188.047 35.422 97.115 1.00 21.05 632 LYS C CA 1
ATOM 15478 C C . LYS C 1 635 ? 187.767 34.009 96.585 1.00 20.05 632 LYS C C 1
ATOM 15479 O O . LYS C 1 635 ? 188.484 33.497 95.728 1.00 22.61 632 LYS C O 1
ATOM 15485 N N . GLN C 1 636 ? 186.647 33.425 97.029 1.00 22.10 633 GLN C N 1
ATOM 15486 C CA . GLN C 1 636 ? 186.192 32.148 96.522 1.00 20.81 633 GLN C CA 1
ATOM 15487 C C . GLN C 1 636 ? 184.730 32.269 96.125 1.00 21.16 633 GLN C C 1
ATOM 15488 O O . GLN C 1 636 ? 183.929 32.868 96.853 1.00 21.51 633 GLN C O 1
ATOM 15494 N N . TYR C 1 637 ? 184.366 31.589 95.031 1.00 21.65 634 TYR C N 1
ATOM 15495 C CA . TYR C 1 637 ? 182.987 31.502 94.635 1.00 20.93 634 TYR C CA 1
ATOM 15496 C C . TYR C 1 637 ? 182.283 30.408 95.432 1.00 23.07 634 TYR C C 1
ATOM 15497 O O . TYR C 1 637 ? 182.836 29.355 95.743 1.00 22.09 634 TYR C O 1
ATOM 15506 N N . ILE C 1 638 ? 181.009 30.660 95.712 1.00 22.08 635 ILE C N 1
ATOM 15507 C CA . ILE C 1 638 ? 180.197 29.767 96.514 1.00 21.90 635 ILE C CA 1
ATOM 15508 C C . ILE C 1 638 ? 179.277 28.939 95.615 1.00 22.90 635 ILE C C 1
ATOM 15509 O O . ILE C 1 638 ? 178.900 27.809 95.974 1.00 22.37 635 ILE C O 1
ATOM 15514 N N . ASN C 1 639 ? 178.963 29.445 94.410 1.00 21.84 636 ASN C N 1
ATOM 15515 C CA . ASN C 1 639 ? 178.177 28.682 93.475 1.00 21.92 636 ASN C CA 1
ATOM 15516 C C . ASN C 1 639 ? 178.819 28.720 92.077 1.00 20.94 636 ASN C C 1
ATOM 15517 O O . ASN C 1 639 ? 179.639 29.548 91.795 1.00 23.27 636 ASN C O 1
ATOM 15522 N N . ALA C 1 640 ? 178.470 27.732 91.257 1.00 23.76 637 ALA C N 1
ATOM 15523 C CA . ALA C 1 640 ? 179.068 27.548 89.927 1.00 25.53 637 ALA C CA 1
ATOM 15524 C C . ALA C 1 640 ? 178.583 28.642 88.967 1.00 27.08 637 ALA C C 1
ATOM 15525 O O . ALA C 1 640 ? 179.253 28.920 87.967 1.00 23.27 637 ALA C O 1
ATOM 15527 N N . GLU C 1 641 ? 177.428 29.248 89.289 1.00 24.81 638 GLU C N 1
ATOM 15528 C CA . GLU C 1 641 ? 176.908 30.419 88.560 1.00 24.63 638 GLU C CA 1
ATOM 15529 C C . GLU C 1 641 ? 177.811 31.620 88.798 1.00 23.64 638 GLU C C 1
ATOM 15530 O O . GLU C 1 641 ? 177.702 32.613 88.082 1.00 25.73 638 GLU C O 1
ATOM 15536 N N . ASN C 1 642 ? 178.601 31.592 89.881 1.00 21.94 639 ASN C N 1
ATOM 15537 C CA . ASN C 1 642 ? 179.522 32.656 90.262 1.00 21.48 639 ASN C CA 1
ATOM 15538 C C . ASN C 1 642 ? 178.738 33.946 90.586 1.00 26.62 639 ASN C C 1
ATOM 15539 O O . ASN C 1 642 ? 179.262 35.055 90.413 1.00 26.87 639 ASN C O 1
ATOM 15544 N N . THR C 1 643 ? 177.547 33.798 91.169 1.00 22.61 640 THR C N 1
ATOM 15545 C CA . THR C 1 643 ? 176.764 34.943 91.617 1.00 27.69 640 THR C CA 1
ATOM 15546 C C . THR C 1 643 ? 176.860 35.139 93.135 1.00 30.80 640 THR C C 1
ATOM 15547 O O . THR C 1 643 ? 176.302 36.088 93.673 1.00 26.20 640 THR C O 1
ATOM 15551 N N . LEU C 1 644 ? 177.439 34.169 93.838 1.00 22.38 641 LEU C N 1
ATOM 15552 C CA . LEU C 1 644 ? 177.722 34.290 95.259 1.00 22.96 641 LEU C CA 1
ATOM 15553 C C . LEU C 1 644 ? 179.207 34.007 95.463 1.00 22.20 641 LEU C C 1
ATOM 15554 O O . LEU C 1 644 ? 179.749 33.054 94.868 1.00 22.84 641 LEU C O 1
ATOM 15559 N N . SER C 1 645 ? 179.827 34.815 96.313 1.00 20.94 642 SER C N 1
ATOM 15560 C CA . SER C 1 645 ? 181.233 34.663 96.653 1.00 25.41 642 SER C CA 1
ATOM 15561 C C . SER C 1 645 ? 181.449 35.102 98.092 1.00 23.74 642 SER C C 1
ATOM 15562 O O . SER C 1 645 ? 180.600 35.812 98.664 1.00 24.34 642 SER C O 1
ATOM 15565 N N . VAL C 1 646 ? 182.630 34.755 98.611 1.00 22.47 643 VAL C N 1
ATOM 15566 C CA . VAL C 1 646 ? 183.120 35.256 99.892 1.00 22.68 643 VAL C CA 1
ATOM 15567 C C . VAL C 1 646 ? 184.491 35.851 99.647 1.00 22.01 643 VAL C C 1
ATOM 15568 O O . VAL C 1 646 ? 185.237 35.400 98.777 1.00 23.70 643 VAL C O 1
ATOM 15572 N N . PRO C 1 647 ? 184.873 36.882 100.410 1.00 23.05 644 PRO C N 1
ATOM 15573 C CA . PRO C 1 647 ? 186.113 37.601 100.118 1.00 25.54 644 PRO C CA 1
ATOM 15574 C C . PRO C 1 647 ? 187.351 36.796 100.530 1.00 23.53 644 PRO C C 1
ATOM 15575 O O . PRO C 1 647 ? 187.247 35.820 101.321 1.00 26.19 644 PRO C O 1
ATOM 15579 N N . GLY C 1 648 ? 188.502 37.270 100.070 1.00 26.20 645 GLY C N 1
ATOM 15580 C CA . GLY C 1 648 ? 189.780 36.819 100.591 1.00 31.50 645 GLY C CA 1
ATOM 15581 C C . GLY C 1 648 ? 189.889 37.062 102.090 1.00 36.10 645 GLY C C 1
ATOM 15582 O O . GLY C 1 648 ? 189.064 37.765 102.678 1.00 28.65 645 GLY C O 1
ATOM 15583 N N . ARG C 1 649 ? 190.870 36.417 102.724 1.00 30.67 646 ARG C N 1
ATOM 15584 C CA . ARG C 1 649 ? 191.215 36.721 104.113 1.00 26.90 646 ARG C CA 1
ATOM 15585 C C . ARG C 1 649 ? 192.664 36.335 104.355 1.00 26.03 646 ARG C C 1
ATOM 15586 O O . ARG C 1 649 ? 193.265 35.541 103.623 1.00 23.47 646 ARG C O 1
ATOM 15594 N N . THR C 1 650 ? 193.260 37.038 105.314 1.00 22.67 647 THR C N 1
ATOM 15595 C CA . THR C 1 650 ? 194.589 36.803 105.728 1.00 22.34 647 THR C CA 1
ATOM 15596 C C . THR C 1 650 ? 194.544 36.438 107.204 1.00 24.56 647 THR C C 1
ATOM 15597 O O . THR C 1 650 ? 193.943 37.169 107.988 1.00 24.00 647 THR C O 1
ATOM 15601 N N . LEU C 1 651 ? 195.175 35.310 107.543 1.00 22.43 648 LEU C N 1
ATOM 15602 C CA . LEU C 1 651 ? 195.246 34.834 108.908 1.00 24.58 648 LEU C CA 1
ATOM 15603 C C . LEU C 1 651 ? 196.699 34.872 109.378 1.00 22.97 648 LEU C C 1
ATOM 15604 O O . LEU C 1 651 ? 197.620 34.513 108.631 1.00 24.35 648 LEU C O 1
ATOM 15609 N N . LEU C 1 652 ? 196.882 35.185 110.670 1.00 23.03 649 LEU C N 1
ATOM 15610 C CA . LEU C 1 652 ? 198.181 35.223 111.292 1.00 23.24 649 LEU C CA 1
ATOM 15611 C C . LEU C 1 652 ? 198.245 34.161 112.397 1.00 23.20 649 LEU C C 1
ATOM 15612 O O . LEU C 1 652 ? 197.309 34.016 113.145 1.00 23.56 649 LEU C O 1
ATOM 15617 N N . ASP C 1 653 ? 199.431 33.590 112.578 1.00 25.19 650 ASP C N 1
ATOM 15618 C CA . ASP C 1 653 ? 199.715 32.694 113.687 1.00 26.34 650 ASP C CA 1
ATOM 15619 C C . ASP C 1 653 ? 201.056 33.118 114.291 1.00 25.54 650 ASP C C 1
ATOM 15620 O O . ASP C 1 653 ? 201.887 33.666 113.606 1.00 24.31 650 ASP C O 1
ATOM 15625 N N . VAL C 1 654 ? 201.236 32.887 115.594 1.00 23.94 651 VAL C N 1
ATOM 15626 C CA . VAL C 1 654 ? 202.511 33.161 116.257 1.00 26.51 651 VAL C CA 1
ATOM 15627 C C . VAL C 1 654 ? 202.784 32.034 117.245 1.00 26.86 651 VAL C C 1
ATOM 15628 O O . VAL C 1 654 ? 201.869 31.402 117.723 1.00 25.50 651 VAL C O 1
ATOM 15632 N N . GLY C 1 655 ? 204.060 31.839 117.548 1.00 25.52 652 GLY C N 1
ATOM 15633 C CA . GLY C 1 655 ? 204.454 30.796 118.473 1.00 30.78 652 GLY C CA 1
ATOM 15634 C C . GLY C 1 655 ? 205.814 31.066 119.079 1.00 28.81 652 GLY C C 1
ATOM 15635 O O . GLY C 1 655 ? 206.561 31.958 118.646 1.00 25.91 652 GLY C O 1
ATOM 15636 N N . ALA C 1 656 ? 206.090 30.328 120.149 1.00 27.00 653 ALA C N 1
ATOM 15637 C CA . ALA C 1 656 ? 207.379 30.327 120.775 1.00 28.53 653 ALA C CA 1
ATOM 15638 C C . ALA C 1 656 ? 207.658 28.907 121.254 1.00 28.43 653 ALA C C 1
ATOM 15639 O O . ALA C 1 656 ? 206.740 28.162 121.640 1.00 27.47 653 ALA C O 1
ATOM 15641 N N . ARG C 1 657 ? 208.940 28.562 121.231 1.00 27.14 654 ARG C N 1
ATOM 15642 C CA . ARG C 1 657 ? 209.409 27.247 121.632 1.00 30.36 654 ARG C CA 1
ATOM 15643 C C . ARG C 1 657 ? 210.704 27.434 122.441 1.00 32.39 654 ARG C C 1
ATOM 15644 O O . ARG C 1 657 ? 211.519 28.308 122.128 1.00 30.91 654 ARG C O 1
ATOM 15652 N N . TYR C 1 658 ? 210.850 26.647 123.516 1.00 31.25 655 TYR C N 1
ATOM 15653 C CA . TYR C 1 658 ? 212.095 26.624 124.276 1.00 33.15 655 TYR C CA 1
ATOM 15654 C C . TYR C 1 658 ? 212.533 25.174 124.419 1.00 28.56 655 TYR C C 1
ATOM 15655 O O . TYR C 1 658 ? 211.784 24.356 124.948 1.00 30.96 655 TYR C O 1
ATOM 15664 N N . SER C 1 659 ? 213.738 24.892 123.925 1.00 28.59 656 SER C N 1
ATOM 15665 C CA . SER C 1 659 ? 214.298 23.543 123.955 1.00 31.03 656 SER C CA 1
ATOM 15666 C C . SER C 1 659 ? 215.556 23.560 124.839 1.00 35.85 656 SER C C 1
ATOM 15667 O O . SER C 1 659 ? 216.445 24.408 124.657 1.00 31.96 656 SER C O 1
ATOM 15670 N N . THR C 1 660 ? 215.610 22.644 125.805 1.00 34.62 657 THR C N 1
ATOM 15671 C CA . THR C 1 660 ? 216.737 22.583 126.725 1.00 39.56 657 THR C CA 1
ATOM 15672 C C . THR C 1 660 ? 216.920 21.135 127.188 1.00 44.68 657 THR C C 1
ATOM 15673 O O . THR C 1 660 ? 216.255 20.228 126.685 1.00 34.44 657 THR C O 1
ATOM 15677 N N . LYS C 1 661 ? 217.839 20.938 128.142 1.00 43.32 658 LYS C N 1
ATOM 15678 C CA . LYS C 1 661 ? 217.969 19.668 128.854 1.00 44.48 658 LYS C CA 1
ATOM 15679 C C . LYS C 1 661 ? 217.936 19.921 130.362 1.00 44.41 658 LYS C C 1
ATOM 15680 O O . LYS C 1 661 ? 218.366 20.946 130.838 1.00 50.18 658 LYS C O 1
ATOM 15686 N N . VAL C 1 662 ? 217.248 19.035 131.071 1.00 47.59 659 VAL C N 1
ATOM 15687 C CA . VAL C 1 662 ? 217.176 19.061 132.517 1.00 53.42 659 VAL C CA 1
ATOM 15688 C C . VAL C 1 662 ? 217.844 17.783 133.023 1.00 61.36 659 VAL C C 1
ATOM 15689 O O . VAL C 1 662 ? 217.360 16.708 132.712 1.00 50.35 659 VAL C O 1
ATOM 15693 N N . GLU C 1 663 ? 219.046 17.915 133.598 1.00 57.94 660 GLU C N 1
ATOM 15694 C CA . GLU C 1 663 ? 219.850 16.757 134.015 1.00 59.19 660 GLU C CA 1
ATOM 15695 C C . GLU C 1 663 ? 220.136 15.864 132.802 1.00 56.25 660 GLU C C 1
ATOM 15696 O O . GLU C 1 663 ? 219.993 14.652 132.873 1.00 57.46 660 GLU C O 1
ATOM 15702 N N . ASP C 1 664 ? 220.369 16.494 131.651 1.00 49.32 661 ASP C N 1
ATOM 15703 C CA . ASP C 1 664 ? 220.686 15.808 130.399 1.00 55.06 661 ASP C CA 1
ATOM 15704 C C . ASP C 1 664 ? 219.450 15.126 129.774 1.00 41.50 661 ASP C C 1
ATOM 15705 O O . ASP C 1 664 ? 219.580 14.474 128.749 1.00 48.86 661 ASP C O 1
ATOM 15710 N N . HIS C 1 665 ? 218.253 15.329 130.330 1.00 38.96 662 HIS C N 1
ATOM 15711 C CA . HIS C 1 665 ? 217.004 14.882 129.661 1.00 42.01 662 HIS C CA 1
ATOM 15712 C C . HIS C 1 665 ? 216.442 15.993 128.770 1.00 38.52 662 HIS C C 1
ATOM 15713 O O . HIS C 1 665 ? 216.102 17.063 129.263 1.00 35.43 662 HIS C O 1
ATOM 15720 N N . PRO C 1 666 ? 216.225 15.755 127.464 1.00 37.69 663 PRO C N 1
ATOM 15721 C CA . PRO C 1 666 ? 215.631 16.789 126.609 1.00 35.84 663 PRO C CA 1
ATOM 15722 C C . PRO C 1 666 ? 214.210 17.167 127.064 1.00 30.60 663 PRO C C 1
ATOM 15723 O O . PRO C 1 666 ? 213.408 16.307 127.449 1.00 31.89 663 PRO C O 1
ATOM 15727 N N . VAL C 1 667 ? 213.953 18.473 127.120 1.00 31.79 664 VAL C N 1
ATOM 15728 C CA . VAL C 1 667 ? 212.655 19.032 127.438 1.00 30.63 664 VAL C CA 1
ATOM 15729 C C . VAL C 1 667 ? 212.362 20.143 126.418 1.00 36.08 664 VAL C C 1
ATOM 15730 O O . VAL C 1 667 ? 213.234 20.965 126.141 1.00 30.86 664 VAL C O 1
ATOM 15734 N N . THR C 1 668 ? 211.125 20.165 125.900 1.00 30.02 665 THR C N 1
ATOM 15735 C CA . THR C 1 668 ? 210.704 21.208 124.958 1.00 28.88 665 THR C CA 1
ATOM 15736 C C . THR C 1 668 ? 209.333 21.739 125.384 1.00 26.43 665 THR C C 1
ATOM 15737 O O . THR C 1 668 ? 208.377 20.970 125.617 1.00 27.51 665 THR C O 1
ATOM 15741 N N . PHE C 1 669 ? 209.255 23.061 125.507 1.00 26.75 666 PHE C N 1
ATOM 15742 C CA . PHE C 1 669 ? 208.019 23.787 125.776 1.00 29.33 666 PHE C CA 1
ATOM 15743 C C . PHE C 1 669 ? 207.560 24.498 124.492 1.00 26.86 666 PHE C C 1
ATOM 15744 O O . PHE C 1 669 ? 208.368 25.144 123.833 1.00 28.95 666 PHE C O 1
ATOM 15752 N N . ARG C 1 670 ? 206.261 24.423 124.210 1.00 26.29 667 ARG C N 1
ATOM 15753 C CA . ARG C 1 670 ? 205.702 25.018 122.981 1.00 26.27 667 ARG C CA 1
ATOM 15754 C C . ARG C 1 670 ? 204.426 25.782 123.322 1.00 28.10 667 ARG C C 1
ATOM 15755 O O . ARG C 1 670 ? 203.555 25.289 124.036 1.00 28.03 667 ARG C O 1
ATOM 15763 N N . ALA C 1 671 ? 204.314 26.973 122.719 1.00 25.99 668 ALA C N 1
ATOM 15764 C CA . ALA C 1 671 ? 203.139 27.795 122.795 1.00 27.41 668 ALA C CA 1
ATOM 15765 C C . ALA C 1 671 ? 202.819 28.309 121.387 1.00 26.23 668 ALA C C 1
ATOM 15766 O O . ALA C 1 671 ? 203.711 28.801 120.713 1.00 26.15 668 ALA C O 1
ATOM 15768 N N . ASN C 1 672 ? 201.544 28.215 120.998 1.00 29.23 669 ASN C N 1
ATOM 15769 C CA . ASN C 1 672 ? 201.091 28.667 119.683 1.00 28.69 669 ASN C CA 1
ATOM 15770 C C . ASN C 1 672 ? 199.740 29.353 119.835 1.00 28.08 669 ASN C C 1
ATOM 15771 O O . ASN C 1 672 ? 198.869 28.891 120.612 1.00 29.00 669 ASN C O 1
ATOM 15776 N N . ILE C 1 673 ? 199.562 30.440 119.066 1.00 25.32 670 ILE C N 1
ATOM 15777 C CA . ILE C 1 673 ? 198.257 31.021 118.844 1.00 23.46 670 ILE C CA 1
ATOM 15778 C C . ILE C 1 673 ? 197.975 30.994 117.333 1.00 26.58 670 ILE C C 1
ATOM 15779 O O . ILE C 1 673 ? 198.763 31.517 116.546 1.00 25.98 670 ILE C O 1
ATOM 15784 N N . TYR C 1 674 ? 196.873 30.364 116.959 1.00 25.14 671 TYR C N 1
ATOM 15785 C CA . TYR C 1 674 ? 196.414 30.313 115.574 1.00 24.84 671 TYR C CA 1
ATOM 15786 C C . TYR C 1 674 ? 195.257 31.304 115.394 1.00 23.50 671 TYR C C 1
ATOM 15787 O O . TYR C 1 674 ? 194.404 31.444 116.278 1.00 22.32 671 TYR C O 1
ATOM 15796 N N . ASN C 1 675 ? 195.159 31.900 114.196 1.00 24.13 672 ASN C N 1
ATOM 15797 C CA . ASN C 1 675 ? 194.139 32.931 113.909 1.00 21.95 672 ASN C CA 1
ATOM 15798 C C . ASN C 1 675 ? 194.202 34.000 115.021 1.00 21.26 672 ASN C C 1
ATOM 15799 O O . ASN C 1 675 ? 193.243 34.299 115.660 1.00 23.52 672 ASN C O 1
ATOM 15804 N N . LEU C 1 676 ? 195.367 34.631 115.129 1.00 22.91 673 LEU C N 1
ATOM 15805 C CA . LEU C 1 676 ? 195.714 35.594 116.159 1.00 25.07 673 LEU C CA 1
ATOM 15806 C C . LEU C 1 676 ? 194.745 36.786 116.170 1.00 28.89 673 LEU C C 1
ATOM 15807 O O . LEU C 1 676 ? 194.446 37.324 117.241 1.00 24.59 673 LEU C O 1
ATOM 15812 N N . THR C 1 677 ? 194.236 37.199 115.002 1.00 26.71 674 THR C N 1
ATOM 15813 C CA . THR C 1 677 ? 193.312 38.354 114.947 1.00 27.88 674 THR C CA 1
ATOM 15814 C C . THR C 1 677 ? 191.869 37.922 115.186 1.00 26.65 674 THR C C 1
ATOM 15815 O O . THR C 1 677 ? 190.980 38.751 115.220 1.00 25.38 674 THR C O 1
ATOM 15819 N N . ASN C 1 678 ? 191.623 36.615 115.326 1.00 23.94 675 ASN C N 1
ATOM 15820 C CA . ASN C 1 678 ? 190.281 36.084 115.557 1.00 24.06 675 ASN C CA 1
ATOM 15821 C C . ASN C 1 678 ? 189.352 36.525 114.425 1.00 22.97 675 ASN C C 1
ATOM 15822 O O . ASN C 1 678 ? 188.173 36.841 114.649 1.00 25.48 675 ASN C O 1
ATOM 15827 N N . LYS C 1 679 ? 189.876 36.432 113.206 1.00 23.37 676 LYS C N 1
ATOM 15828 C CA . LYS C 1 679 ? 189.125 36.767 112.009 1.00 23.57 676 LYS C CA 1
ATOM 15829 C C . LYS C 1 679 ? 187.912 35.839 111.885 1.00 25.52 676 LYS C C 1
ATOM 15830 O O . LYS C 1 679 ? 188.034 34.616 111.850 1.00 24.33 676 LYS C O 1
ATOM 15836 N N . ALA C 1 680 ? 186.739 36.444 111.707 1.00 23.33 677 ALA C N 1
ATOM 15837 C CA . ALA C 1 680 ? 185.519 35.726 111.376 1.00 23.28 677 ALA C CA 1
ATOM 15838 C C . ALA C 1 680 ? 185.379 35.698 109.846 1.00 25.43 677 ALA C C 1
ATOM 15839 O O . ALA C 1 680 ? 185.372 36.749 109.195 1.00 23.49 677 ALA C O 1
ATOM 15841 N N . TYR C 1 681 ? 185.297 34.497 109.271 1.00 23.58 678 TYR C N 1
ATOM 15842 C CA . TYR C 1 681 ? 185.174 34.363 107.828 1.00 22.77 678 TYR C CA 1
ATOM 15843 C C . TYR C 1 681 ? 184.352 33.132 107.470 1.00 27.13 678 TYR C C 1
ATOM 15844 O O . TYR C 1 681 ? 184.325 32.132 108.214 1.00 24.10 678 TYR C O 1
ATOM 15853 N N . TRP C 1 682 ? 183.621 33.267 106.357 1.00 22.37 679 TRP C N 1
ATOM 15854 C CA . TRP C 1 682 ? 182.949 32.162 105.687 1.00 23.02 679 TRP C CA 1
ATOM 15855 C C . TRP C 1 682 ? 183.932 31.493 104.727 1.00 23.83 679 TRP C C 1
ATOM 15856 O O . TRP C 1 682 ? 184.657 32.158 104.000 1.00 24.50 679 TRP C O 1
ATOM 15867 N N . ALA C 1 683 ? 183.855 30.167 104.638 1.00 19.35 680 ALA C N 1
ATOM 15868 C CA . ALA C 1 683 ? 184.502 29.419 103.580 1.00 18.52 680 ALA C CA 1
ATOM 15869 C C . ALA C 1 683 ? 183.659 28.174 103.285 1.00 20.75 680 ALA C C 1
ATOM 15870 O O . ALA C 1 683 ? 182.738 27.877 104.031 1.00 22.87 680 ALA C O 1
ATOM 15872 N N . GLN C 1 684 ? 183.933 27.495 102.163 1.00 20.84 681 GLN C N 1
ATOM 15873 C CA . GLN C 1 684 ? 183.053 26.449 101.693 1.00 19.69 681 GLN C CA 1
ATOM 15874 C C . GLN C 1 684 ? 183.552 25.090 102.183 1.00 22.05 681 GLN C C 1
ATOM 15875 O O . GLN C 1 684 ? 184.614 24.611 101.766 1.00 22.17 681 GLN C O 1
ATOM 15881 N N . PRO C 1 685 ? 182.748 24.384 103.003 1.00 20.23 682 PRO C N 1
ATOM 15882 C CA . PRO C 1 685 ? 183.058 23.011 103.392 1.00 21.46 682 PRO C CA 1
ATOM 15883 C C . PRO C 1 685 ? 182.516 22.015 102.365 1.00 21.86 682 PRO C C 1
ATOM 15884 O O . PRO C 1 685 ? 181.862 22.404 101.392 1.00 22.96 682 PRO C O 1
ATOM 15888 N N . GLN C 1 686 ? 182.644 20.716 102.664 1.00 22.51 683 GLN C N 1
ATOM 15889 C CA . GLN C 1 686 ? 181.922 19.686 101.888 1.00 24.33 683 GLN C CA 1
ATOM 15890 C C . GLN C 1 686 ? 180.430 19.674 102.236 1.00 22.73 683 GLN C C 1
ATOM 15891 O O . GLN C 1 686 ? 180.041 19.904 103.391 1.00 22.49 683 GLN C O 1
ATOM 15897 N N . LEU C 1 687 ? 179.609 19.522 101.184 1.00 20.20 684 LEU C N 1
ATOM 15898 C CA . LEU C 1 687 ? 178.209 19.147 101.184 1.00 22.35 684 LEU C CA 1
ATOM 15899 C C . LEU C 1 687 ? 177.278 20.323 101.508 1.00 27.47 684 LEU C C 1
ATOM 15900 O O . LEU C 1 687 ? 176.119 20.233 101.203 1.00 30.42 684 LEU C O 1
ATOM 15905 N N . THR C 1 688 ? 177.766 21.362 102.189 1.00 25.02 685 THR C N 1
ATOM 15906 C CA . THR C 1 688 ? 176.964 22.560 102.437 1.00 23.26 685 THR C CA 1
ATOM 15907 C C . THR C 1 688 ? 177.760 23.753 101.899 1.00 20.58 685 THR C C 1
ATOM 15908 O O . THR C 1 688 ? 178.952 23.625 101.593 1.00 20.88 685 THR C O 1
ATOM 15912 N N . ASN C 1 689 ? 177.115 24.918 101.810 1.00 22.65 686 ASN C N 1
ATOM 15913 C CA . ASN C 1 689 ? 177.698 26.065 101.094 1.00 20.82 686 ASN C CA 1
ATOM 15914 C C . ASN C 1 689 ? 178.795 26.778 101.899 1.00 20.99 686 ASN C C 1
ATOM 15915 O O . ASN C 1 689 ? 179.800 27.234 101.295 1.00 22.44 686 ASN C O 1
ATOM 15920 N N . LEU C 1 690 ? 178.569 26.973 103.207 1.00 20.20 687 LEU C N 1
ATOM 15921 C CA . LEU C 1 690 ? 179.416 27.838 104.034 1.00 20.15 687 LEU C CA 1
ATOM 15922 C C . LEU C 1 690 ? 179.629 27.210 105.408 1.00 21.80 687 LEU C C 1
ATOM 15923 O O . LEU C 1 690 ? 178.734 26.594 105.957 1.00 21.01 687 LEU C O 1
ATOM 15928 N N . ALA C 1 691 ? 180.793 27.484 105.981 1.00 20.81 688 ALA C N 1
ATOM 15929 C CA . ALA C 1 691 ? 181.035 27.251 107.388 1.00 23.21 688 ALA C CA 1
ATOM 15930 C C . ALA C 1 691 ? 182.000 28.322 107.872 1.00 21.97 688 ALA C C 1
ATOM 15931 O O . ALA C 1 691 ? 182.834 28.805 107.108 1.00 22.18 688 ALA C O 1
ATOM 15933 N N . LEU C 1 692 ? 181.911 28.675 109.151 1.00 22.72 689 LEU C N 1
ATOM 15934 C CA . LEU C 1 692 ? 182.860 29.618 109.735 1.00 22.77 689 LEU C CA 1
ATOM 15935 C C . LEU C 1 692 ? 184.222 28.960 109.898 1.00 24.30 689 LEU C C 1
ATOM 15936 O O . LEU C 1 692 ? 184.328 27.829 110.377 1.00 24.50 689 LEU C O 1
ATOM 15941 N N . GLY C 1 693 ? 185.269 29.732 109.639 1.00 21.53 690 GLY C N 1
ATOM 15942 C CA . GLY C 1 693 ? 186.621 29.360 109.944 1.00 22.31 690 GLY C CA 1
ATOM 15943 C C . GLY C 1 693 ? 186.870 29.288 111.444 1.00 22.60 690 GLY C C 1
ATOM 15944 O O . GLY C 1 693 ? 186.188 29.924 112.244 1.00 23.53 690 GLY C O 1
ATOM 15945 N N . ALA C 1 694 ? 187.855 28.472 111.821 1.00 21.90 691 ALA C N 1
ATOM 15946 C CA . ALA C 1 694 ? 188.246 28.305 113.228 1.00 21.54 691 ALA C CA 1
ATOM 15947 C C . ALA C 1 694 ? 188.580 29.657 113.849 1.00 25.14 691 ALA C C 1
ATOM 15948 O O . ALA C 1 694 ? 189.278 30.467 113.241 1.00 24.37 691 ALA C O 1
ATOM 15950 N N . PRO C 1 695 ? 188.172 29.890 115.119 1.00 23.41 692 PRO C N 1
ATOM 15951 C CA . PRO C 1 695 ? 188.521 31.105 115.852 1.00 24.62 692 PRO C CA 1
ATOM 15952 C C . PRO C 1 695 ? 189.978 31.091 116.340 1.00 23.93 692 PRO C C 1
ATOM 15953 O O . PRO C 1 695 ? 190.696 30.116 116.197 1.00 22.78 692 PRO C O 1
ATOM 15957 N N . ARG C 1 696 ? 190.399 32.194 116.938 1.00 23.18 693 ARG C N 1
ATOM 15958 C CA . ARG C 1 696 ? 191.641 32.264 117.648 1.00 23.42 693 ARG C CA 1
ATOM 15959 C C . ARG C 1 696 ? 191.726 31.074 118.606 1.00 23.13 693 ARG C C 1
ATOM 15960 O O . ARG C 1 696 ? 190.773 30.812 119.377 1.00 23.69 693 ARG C O 1
ATOM 15968 N N . THR C 1 697 ? 192.855 30.375 118.543 1.00 24.25 694 THR C N 1
ATOM 15969 C CA . THR C 1 697 ? 193.015 29.117 119.260 1.00 25.46 694 THR C CA 1
ATOM 15970 C C . THR C 1 697 ? 194.406 29.095 119.884 1.00 25.14 694 THR C C 1
ATOM 15971 O O . THR C 1 697 ? 195.385 29.380 119.219 1.00 25.25 694 THR C O 1
ATOM 15975 N N . TYR C 1 698 ? 194.452 28.853 121.201 1.00 23.25 695 TYR C N 1
ATOM 15976 C CA . TYR C 1 698 ? 195.691 28.801 121.969 1.00 23.72 695 TYR C CA 1
ATOM 15977 C C . TYR C 1 698 ? 196.065 27.321 122.179 1.00 24.63 695 TYR C C 1
ATOM 15978 O O . TYR C 1 698 ? 195.206 26.513 122.523 1.00 27.47 695 TYR C O 1
ATOM 15987 N N . MET C 1 699 ? 197.351 26.997 122.044 1.00 25.18 696 MET C N 1
ATOM 15988 C CA . MET C 1 699 ? 197.848 25.640 122.225 1.00 24.11 696 MET C CA 1
ATOM 15989 C C . MET C 1 699 ? 199.140 25.677 123.044 1.00 26.84 696 MET C C 1
ATOM 15990 O O . MET C 1 699 ? 200.022 26.490 122.771 1.00 27.01 696 MET C O 1
ATOM 15995 N N . LEU C 1 700 ? 199.232 24.785 124.045 1.00 24.55 697 LEU C N 1
ATOM 15996 C CA . LEU C 1 700 ? 200.462 24.609 124.832 1.00 26.30 697 LEU C CA 1
ATOM 15997 C C . LEU C 1 700 ? 200.836 23.129 124.833 1.00 25.35 697 LEU C C 1
ATOM 15998 O O . LEU C 1 700 ? 199.964 22.287 124.952 1.00 26.53 697 LEU C O 1
ATOM 16003 N N . SER C 1 701 ? 202.136 22.845 124.824 1.00 26.36 698 SER C N 1
ATOM 16004 C CA . SER C 1 701 ? 202.595 21.488 125.052 1.00 27.84 698 SER C CA 1
ATOM 16005 C C . SER C 1 701 ? 203.953 21.508 125.760 1.00 28.81 698 SER C C 1
ATOM 16006 O O . SER C 1 701 ? 204.769 22.419 125.586 1.00 26.31 698 SER C O 1
ATOM 16009 N N A VAL C 1 702 ? 204.214 20.421 126.487 0.50 25.59 699 VAL C N 1
ATOM 16010 N N B VAL C 1 702 ? 204.219 20.452 126.523 0.50 26.70 699 VAL C N 1
ATOM 16011 C CA A VAL C 1 702 ? 205.489 20.187 127.154 0.50 24.53 699 VAL C CA 1
ATOM 16012 C CA B VAL C 1 702 ? 205.559 20.238 127.033 0.50 25.84 699 VAL C CA 1
ATOM 16013 C C A VAL C 1 702 ? 205.872 18.726 126.911 0.50 25.92 699 VAL C C 1
ATOM 16014 C C B VAL C 1 702 ? 205.885 18.752 126.911 0.50 26.80 699 VAL C C 1
ATOM 16015 O O A VAL C 1 702 ? 205.044 17.847 127.141 0.50 27.32 699 VAL C O 1
ATOM 16016 O O B VAL C 1 702 ? 205.022 17.896 127.127 0.50 27.21 699 VAL C O 1
ATOM 16023 N N . SER C 1 703 ? 207.108 18.488 126.456 1.00 27.88 700 SER C N 1
ATOM 16024 C CA . SER C 1 703 ? 207.606 17.141 126.296 1.00 28.20 700 SER C CA 1
ATOM 16025 C C . SER C 1 703 ? 208.819 16.922 127.218 1.00 29.82 700 SER C C 1
ATOM 16026 O O . SER C 1 703 ? 209.673 17.796 127.361 1.00 32.56 700 SER C O 1
ATOM 16029 N N . TYR C 1 704 ? 208.953 15.671 127.664 1.00 30.26 701 TYR C N 1
ATOM 16030 C CA . TYR C 1 704 ? 210.084 15.198 128.452 1.00 31.35 701 TYR C CA 1
ATOM 16031 C C . TYR C 1 704 ? 210.537 13.829 127.920 1.00 26.44 701 TYR C C 1
ATOM 16032 O O . TYR C 1 704 ? 209.706 12.949 127.752 1.00 30.66 701 TYR C O 1
ATOM 16041 N N . ASP C 1 705 ? 211.846 13.683 127.671 1.00 31.92 702 ASP C N 1
ATOM 16042 C CA . ASP C 1 705 ? 212.458 12.425 127.2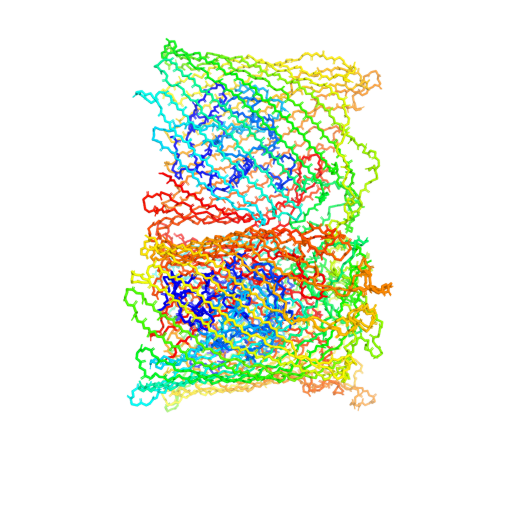35 1.00 32.52 702 ASP C CA 1
ATOM 16043 C C . ASP C 1 705 ? 213.092 11.707 128.437 1.00 39.82 702 ASP C C 1
ATOM 16044 O O . ASP C 1 705 ? 213.981 12.245 129.069 1.00 36.42 702 ASP C O 1
ATOM 16049 N N . PHE C 1 706 ? 212.610 10.501 128.729 1.00 38.96 703 PHE C N 1
ATOM 16050 C CA . PHE C 1 706 ? 213.103 9.687 129.837 1.00 40.72 703 PHE C CA 1
ATOM 16051 C C . PHE C 1 706 ? 214.426 9.039 129.430 1.00 49.65 703 PHE C C 1
ATOM 16052 O O . PHE C 1 706 ? 215.159 8.599 130.320 1.00 61.81 703 PHE C O 1
#

B-factor: mean 35.72, std 12.88, range [15.45, 128.71]

Sequence (2013 aa):
DTYAGGQVATSSSNVGFLGSKKFLDTPFNTISYTDKYIEEDKQAKDITEVIAATDPSIYTNGASGGWSENYYIRGYASSTNDMSMNGLFFGITPFYRTSPEMFGRVEVLKGPSALLNGMPPAGSVGGTVNLVTKYAADEPFARLTTTTYMSDAQFGGHVVDVGRRFGENKEFGVRINGMYRDGDAAVNDQSSKESRLFSLLGLDWQGENARVFVDAYDALDHHVDGVTTRGVNVSTAVGIPKPPKADTLLSPDWGSVETKDKGAMIRGEYDFSDQLMAYAAYGQSTTEYKYNGASAGTITSSSTGTLSSTLGQLAFDVDDKKSADAGFKGKFETGSVKHQWVANATYYNNHTQDDYGYRIIPGFSDPVITNIYDPNPNWGPKPEFTPPFLFHSTLSSTSSFGLADTLSFAQDKVQLTLGLRHQTVKATSSVNTLPENAKSATTPGVALLIKATDDKISVVYANYIEGLTKGDQAPATASNPGEIFPPQKTKQQELGLKVDLGTFAHTLSAFEITKPSSYLDPSKLVNNLPTFVSDGEQRNRGIIEEWSFFGSPIEHVRLMMGGFTYLDPELTKTKSGGNDGHTAVAVPKNQAKLLGAEWDTTQVAQGTLTLSGNINAVSKQYINAENTLSVPGRTLLDVGARYSSTKVEDHPVTFRANIYNLTNKAYWAQPQLTNLALGAPRTYMLSVVSYDFDTYAGGQVATSSSNVGFLGSKKFLDTPFNTIISYTDKYIEDKQAKDITEVIAATDPSIYTNGASGGWSENYYIRGYASSTNDMSMNGLFFGITPFYRTSPEMFGRVEVLKGPSALLNGMPPAGSVGGTVNLVTKYAADEPFARLTTTTYMSDAQFGGHVVDVVGRRFGENKEFGVRINGMYRDGDAAVNDQSSKESRLFSLLGLDWQGENARVFVDAYDALDHHVDGVTTRGVNVSTAVGIPKPPKADTLLSPDWGSVETKDKGAMIRGEYDFSDQLMAYAAYGQSTTEYKYNGASAGTITSSSTGTLSSTTLGQLAFDVDKKSSADAGFKGKFETGSVKHQWVANATYYNHTQDDYGYRIIPGFSDPVITNIYDPNPNWGPKPEFTPPFLFHSTLSSTSSFGLADTLSFAQDKVQLTLGLRHQTVKATSSVNTLPENAKSATTPGVALLIKATDKISVVYANYIEGLTKGDQAPATASNPGEIFPPQKTKQQELGLKVDLGTFAHTLSAFEITKPSSYLDPSKLVNNLPTFVSDGEQRNRGIIEEWSFFGSPIEHVRLLMMGGFTTYLDPELTKTKSGGNDGHTAVAVPKNQAKLGAEWDTTQVAQGTLTLSGNINAVSKQYINAENTLSVPGRTLLDVGARYSSTKVEDHPVTFRANIYNLTNKAYWAQPQLTNLALGAPRTYMLSVVSYDFDTYAGGQVATSSSNVGFLGSKKFLDTPFNTISYTDKKYIEEDKQAKDITEVIAATDPSIYTNGASGGWSENYYIRGYASSTNDMSMNGLFFGITPFYRTSPEMFGRVEVLKGPSALLNGMPPAGSVGGTVNLVTKYAADEPFARLTTTYMSDAQFGGHVVDVGRRFGENKEFGVRINGMYRDGDAAVNDQSKESRLFSLLGLDWQGENARVFVDAYDALDHHVDGVTTRRGVNVSTAVGIPKPPKADTLLSPDWGSVETKDKGAMIRGEYDFSDQLMAYAAYGQSTTEYKYNGASAGTITSSSTGTLSSTLGQLAFDVDKKSADAGFKGKFETGSVKHQWVANATYYNNHTQDDYGYRIIPGFSDPVITNIYDPNPNWGPKPEFTPPFLFHSTLSSTSSFGLLADTLSFAQDKVQLTLGLLRHQTVKATSSVNTLPENAKSATTPGVALLIKATDDKISVYANYIEGLTKGDQAAPPAATTAASSNNPPGGEEIIFPPQKTKQQELGLKVDLGTFAHTLSAFEITKPSSYLDPSKLLVVNNNNLLPPTTFVSDGEQRNRGIIEEWSFFGSPIEHVRLLMMGGFTTYLDPELTKTKSGGNDGHTAVAVPKNQAKLGAEWWDTTQVAQGTLTLSGNIINAVSKQYINAENTLSVPGRTLLDVGARYSTKVEDHPVTFRANIYNLTNKAYWAQPQLTNLALGAPRTYMLSVVSYDF

Secondary structure (DSSP, 8-state):
-BPTTSSBBSEEE-GGG-EEEGGG-SS-EEEEEHHHHHHHT-SSSHHHHSSS-TTEE----SSBSS---EETTEE--GGG-EETTEES-S-SS---GGGEEEEEEEES--HHHH---TT---SEEEEEEEP---SS-EEEEEEEEETTEEEEEEEEEEEEESTT--EEEEEEEEEEEEE-SSTT-EEEEEEEEEEEEEE-SSEEEEEEEEEEEEEEES-B--EE--TTT--PPPPPTT---S-TT-EEEEEEEEEEEEEEEEEETTEEEEEEEEEEEEEEEEEEEEEEEE--TT-EEEEEEEEEEEEEEEEEEEEEEEEEEEETTEEEEEEEEEEEEEEEEEEEEESS-TT--SPEEEETT-SS----PPPP--PPEEEEEEEEEEEEEEEEEEEETTTTEEEEEEEEEEEEEEEETT--S----EEEEEEEEEEEEESSSSEEEEEEEEEEEEPPPB--TTSSSTTPBPPPEEEEEEEEEEEEE-SSEEEEEEEEEEEEEEEEEEEEEEETTEEEEEEEEEEEEEEEEEEEEE-SBTTEEEEEEEEEEEEEEEE-GGGTTTTEEPBS--SEEEEEEEEEEEE-SSEEEEEEEEEEEE--EESSTTS--EE--EEEEEEEEEEEEEETTEEEEEEEEEESTT----EE--SSSSBEEPP--EEEEEEEEE-/-BPTTSSBBSEEE-GGG-EEEGGG-SS-EEEEEHHHHHHHT-SSSHHHHSSS-TTEE----SSBSS---EETTEE--GGG-EETTEES-S-SS---GGGEEEEEEEES--HHHH---TT---SEEEEEEEP---SS-EEEEEEEEETTTEEEEEEEEEEEESTT--EEEEEEEEEEEEE-SSTT-EEEEEEEEEEEEEE-SSEEEEEEEEEEEEEEES-B--EE--TTT-PPPPPPTT---S-TT-EEEEEEEEEEEEEEEEEETTEEEEEEEEEEEEEEEEEEEEEEEE-STT-EEEEEEEEEEEEEEEEEEEEEEEEEEEETTEEEEEEEEEEEEEEEEEEEEESS-TT--SPEEEETT-SS----PPPP--PPEEEEEEEEEEEEEEEEEEEETTTTEEEEEEEEEEEEEEEETT--S----EEEEEEEEEEEEESSSSEEEEEEEEEEEEPPPB--TTSSSTT-BPPPEEEEEEEEEEEEE-SSEEEEEEEEEEEEEEEEEEEEEEETTEEEEEEEEEEEEEEEEEEEEE-SBTTEEEEEEEEEEEEEEEE-GGGTTTTEEPBS--SEEEEEEEEEEEE-SSEEEEEEEEEEEE--EESSTTS--EE--EEEEEEEEEEEEEETTEEEEEEEEEESTT----EE--SSSSBEEPP--EEEEEEEEE-/-B-TTSSBBSEEE-GGG-EEEGGG-SS-EEEEEHHHHHHHT-SSSHHHHSSS-TTEE----SSBSS---EETTEE--GGG-EETTEES-S-SS----TTEEEEEEEES--HHHH---TT---SEEEEEEEP---SS-EEEEEEEEETTEEEEEEEEEEEEESTT--EEEEEEEEEEEEE-SSTT-EEEEEEEEEEEEEE-SSEEEEEEEEEEEEEEES-B--EE--TTT-PPPP--TT---S-TT-EEEEEEEEEEEEEEEEEETTEEEEEEEEEEEEEEEEEEEEEEEE-STT-EEEEEEEEEEEEEEEEEEEEEEEEEEEETTEEEEEEEEEEEEEEEEEEEEESS-TT--SPEEEETT-SS----PPPP--PPEEEEEEEEEEEEEEEEEEEETTTTEEEEEEEEEEEEEEEETT--S----EEEEEEEEEEEEEEETTEEEEEEEEEEEEPPPB--TTSSSTTPBPPPEEEEEEEEEEEEE-SSEEEEEEEEEEEEEEEEEEEEEEETTEEEEEEEEEEEEEEEEEEEEE-SBTTEEEEEEEEEEEEEEEE-GGGTTTTEEPBS--SEEEEEEEEEEEE-SSEEEEEEEEEEEE--EESSTTS--EE--EEEEEEEEEEEEEETTEEEEEEEEEESTT----EE--SSSSBEEPP--EEEEEEEEE-

Solvent-accessible surface area: 77812 Å² total; per-residue (Å²): 108,68,17,36,35,22,9,5,8,48,28,9,46,0,9,12,28,6,88,29,137,22,21,28,1,5,5,4,12,26,2,1,3,44,89,8,7,41,6,18,11,7,23,21,0,17,62,0,0,8,27,7,6,2,9,0,10,35,7,21,34,13,6,12,24,16,9,16,3,34,0,4,8,9,56,6,26,9,31,7,3,2,1,21,21,6,26,4,0,8,7,28,41,36,2,21,2,17,10,1,11,53,0,14,1,9,5,0,4,9,2,3,4,24,5,17,18,26,47,5,20,4,0,8,19,2,9,0,40,7,16,46,8,62,90,117,70,55,30,81,64,4,72,26,11,6,1,34,20,3,80,16,24,12,64,5,46,7,124,27,98,43,177,127,82,43,96,2,46,30,54,2,24,13,99,9,62,17,58,2,15,12,59,69,2,24,43,28,13,121,12,114,5,48,4,55,11,88,65,22,167,73,20,46,48,32,44,2,35,10,71,16,20,23,38,3,56,0,2,20,40,3,0,41,16,45,88,99,47,17,45,5,57,46,9,119,2,38,22,18,17,3,1,46,30,1,18,2,42,5,86,5,111,7,39,4,79,46,22,45,107,37,115,60,133,97,65,38,20,34,56,12,95,1,80,3,51,0,72,5,79,9,8,0,3,43,22,2,53,1,65,32,60,93,0,40,0,21,1,68,9,6,7,66,9,10,54,2,76,10,104,5,27,24,44,8,95,61,5,109,86,113,72,74,101,24,98,19,97,63,5,30,11,22,27,114,19,55,25,50,29,42,17,61,6,50,202,97,5,91,79,54,76,114,63,25,105,14,45,3,50,51,62,17,22,107,10,34,101,119,3,143,63,74,19,62,110,82,56,69,17,32,14,44,14,26,0,103,7,98,2,31,10,32,16,74,53,158,54,102,43,20,44,8,83,16,90,1,77,2,36,6,81,39,40,31,77,98,53,138,50,77,53,79,52,73,48,14,61,0,60,4,59,4,68,0,66,45,64,69,133,116,59,0,53,3,37,9,60,2,5,4,3,34,88,6,73,51,0,49,77,92,2,20,31,78,6,80,34,18,61,5,29,72,1,93,0,115,8,111,4,66,0,29,33,103,48,75,21,0,47,8,82,2,42,13,56,0,28,58,32,60,23,38,42,16,73,96,106,105,70,130,129,80,33,14,20,10,45,72,3,38,34,51,0,108,6,97,2,100,20,18,14,6,16,50,64,140,102,31,28,39,12,3,0,100,17,102,17,30,0,43,24,23,109,27,107,84,35,57,27,69,47,53,20,6,49,0,3,2,68,74,15,30,8,64,10,38,21,50,23,16,143,35,55,161,15,52,48,5,74,25,26,20,41,42,16,16,32,102,0,39,7,26,30,90,35,91,21,46,3,95,23,11,8,20,11,26,64,12,39,20,31,44,26,131,45,141,117,57,60,10,21,88,19,38,15,50,43,7,26,24,49,56,23,17,8,0,16,21,73,134,7,42,0,4,16,1,28,4,50,12,26,6,67,6,60,8,73,19,155,101,70,17,38,36,23,16,6,7,45,27,9,46,0,9,12,25,6,87,26,136,22,21,28,1,5,5,5,12,24,2,2,3,45,87,8,7,38,6,18,12,7,23,21,0,16,62,0,0,8,26,5,6,2,9,0,10,35,6,21,33,12,6,11,23,17,8,18,2,36,0,4,7,9,58,6,26,8,31,7,3,2,1,21,19,5,22,5,0,8,7,28,37,37,3,21,2,15,8,1,11,52,0,13,2,9,5,0,3,8,2,4,3,22,5,17,20,26,46,5,22,4,0,10,17,2,9,0,40,7,17,45,8,62,88,119,69,54,25,81,71,3,77,23,11,7,2,28,16,3,82,14,25,12,65,6,48,7,122,26,99,42,172,118,82,44,97,2,48,29,56,3,22,10,102,9,62,17,56,2,14,12,66,73,2,23,43,41,13,80,9,107,4,52,4,54,12,87,63,23,167,76,21,47,47,32,45,1,34,12,45,14,24,22,41,3,60,0,1,20,39,3,1,41,16,46,88,102,45,18,45,5,48,46,6,125,2,38,22,15,17,2,1,43,31,0,20,1,42,6,87,4,112,7,41,4,79,47,23,47,110,36,115,60,133,86,62,37,21,34,55,12,92,1,84,4,53,1,73,4,80,7,6,0,2,44,19,1,53,1,65,34,51,83,0,38,0,19,0,61,5,5,6,63,10,9,54,2,76,8,96,5,30,23,44,9,96,62,7,96,82,111,69,79,100,26,96,23,94,73,7,21,6,54,31,103,14,32,23,49,28,43,16,63,4,52,204,96,6,90,81,50,66,118,49,26,106,14,45,2,40,57,72,20,24,105,10,34,102,125,3,147,65,91,18,60,111,81,58,69,18,34,15,34,9,44,9,110,0,73,6,34,10,32,14,70,58,156,60,101,44,20,45,8,80,13,82,1,84,2,33,6,80,41,38,32,77,96,56,137,49,77,55,80,52,74,46,15,60,0,57,4,60,4,66,1,74,44,63,64,121,109,58,0,57,3,37,9,58,2,4,4,3,34,87,5,70,49,0,46,78,89,2,25,33,80,8,83,30,18,61,5,29,71,0,92,0,117,7,112,5,63,0,29,33,105,47,76,22,0,47,8,81,3,42,14,58,0,27,57,31,60,24,38,46,5,68,84,97,107,79,133,134,80,33,22,19,16,46,62,3,41,35,49,0,106,6,94,2,103,19,14,16,9,20,52,65,140,99,30,32,41,16,2,0,100,16,103,18,32,0,41,24,23,110,26,106,79,34,58,28,68,50,52,21,7,50,0,3,2,66,73,15,31,7,66,10,39,22,69,23,16,122,38,67,156,10,47,48,6,80,25,27,18,44,41,19,17,31,102,1,41,6,27,31,90,35,91,21,45,1,98,20,13,7,23,13,26,64,11,39,22,55,45,26,128,36,158,119,57,59,11,22,88,18,39,16,48,41,8,28,22,50,49,24,18,9,0,17,20,72,134,7,42,0,4,15,1,29,4,49,13,34,7,75,7,65,8,70,20,156,108,69,17,37,25,16,7,5,7,41,28,8,45,0,9,12,29,4,82,57,134,22,28,30,1,12,7,3,11,25,2,1,4,46,83,8,7,40,7,18,10,7,23,22,0,15,64,0,0,8,26,6,6,2,6,0,11,34,6,23,34,11,6,12,28,17,8,17,3,37,0,3,9,10,56,6,26,8,31,6,3,2,1,22,20,6,25,5,0,7,8,28,40,39,3,21,2,16,9,0,11,52,0,14,2,7,5,0,3,9,1,4,4,26,4,16,19,26,50,6,22,5,0,8,18,2,8,0,40,6,17,44,8,62,90,117,68,52,28,82,72,2,72,26,10,6,2,39,23,3,83,16,25,13,62,5,49,7,122,27,98,43,173,128,80,40,95,2,46,31,52,2,16,14,101,9,52,20,69,2,14,11,55,69,2,22,46,23,13,121,13,116,5,49,4,54,9,90,62,24,168,64,18,47,48,31,45,1,34,11,70,17,23,21,40,3,58,0,2,23,41,6,0,40,16,46,87,103,40,18,48,9,50,41,4,130,2,42,24,19,19,3,1,56,32,1,22,2,42,5,87,5,113,7,40,5,81,46,22,44,105,41,117,59,127,85,62,39,19,36,55,12,90,0,83,4,53,0,74,8,77,15,9,0,2,35,21,2,52,1,66,32,55,96,0,40,1,21,1,64,8,5,7,67,9,8,52,2,71,8,102,7,28,24,44,11,96,66,9,88,82,123,73,80,101,46,45,30,53,73,6,23,12,30,28,130,20,57,26,50,29,42,16,60,6,48,204,90,6,89,83,61,74,115,61,24,105,14,48,3,45,60,57,31,31,120,10,34,100,123,1,143,64,72,18,61,109,84,60,70,19,34,16,43,14,33,4,128,2,112,6,35,16,51,2,103,58,164,38,90,35,20,63,12,85,12,99,2,59,2,36,5,82,38,39,31,74,99,55,138,49,76,54,79,53,72,46,14,60,0,48,5,60,5,72,2,76,52,66,68,125,107,53,1,60,3,36,8,68,1,5,4,2,35,82,4,72,48,0,46,74,84,2,22,30,84,9,77,28,17,59,5,29,72,0,94,1,102,7,112,4,61,0,26,34,97,47,77,23,0,45,6,75,2,41,10,46,0,28,55,32,59,22,35,48,3,82,88,78,103,81,129,125,81,28,20,18,18,51,63,3,56,36,50,0,101,9,80,1,106,18,19,15,6,17,47,77,135,104,37,24,43,10,2,0,98,12,151,14,49,0,41,26,12,116,30,96,98,33,60,29,57,46,52,20,7,52,0,3,2,85,64,17,30,7,67,9,21,20,114,26,38,132,26,55,153,10,45,43,6,68,18,18,18,33,41,14,17,35,101,1,40,6,28,31,90,35,91,21,46,1,101,20,13,6,20,13,25,57,13,40,26,28,49,22,129,37,147,112,55,57,10,19,93,26,39,15,42,41,8,25,33,52,58,24,16,8,0,16,20,70,137,6,42,0,3,16,1,30,4,50,11,21,7,62,5,60,7,72,17,152

Nearest PDB structures (foldsee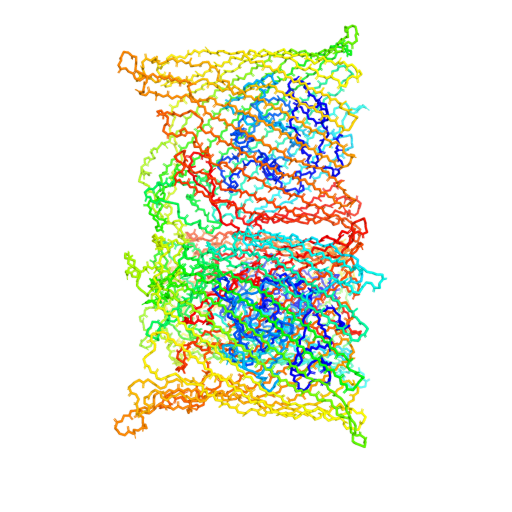k):
  6hcp-assembly1_C  TM=9.999E-01  e=0.000E+00  Acinetobacter baumannii
  6h7v-assembly3_C  TM=9.989E-01  e=0.000E+00  Acinetobacter baumannii ATCC 19606 = CIP 70.34 = JCM 6841
  5fp1-assembly1_A  TM=8.573E-01  e=1.018E-52  Acinetobacter baumannii
  1by5-assembly1_A  TM=8.677E-01  e=1.007E-51  Escherichia coli
  1pnz-assembly1_A  TM=7.917E-01  e=1.929E-38  Escherichia coli

Foldseek 3Di:
DAFFVRFWRQWDQQFQLGIDGPQQDQFDKTKTFVVNCVQQVPQWVCSRPVFFAQQKDFLFAPFALAGWMAGLRWTDAPQFEAEVNWHAFAFHGTHGQQFFGMWMKTAFARCQRRNAHDFQTTGIYIYTYGDKADADWWWKKKWKDKPPGKTKIKIWTKYFDDPVSQKIKIWMWMWIWDDHQAPLKIKIKIKIKIWIKGHDPFKIKIKIKMKMKIKMQLHAQAAFEDLVAFDADFAFQRFRPWDSRKMKMKIKIKMKMKMKGHPDQFKIKMKMKMKMKMKIKIWTFNHWYQDHNQQKIWTFTKIKIKIKIKIKMKIWMWGWDDDVQKIKIKIKMKMKMKMKMWMFMDPADVVRRGTQIFGRNDPDTDRDDGDDHDTGTDKMKMKMKMKIKMKMWIAHDPNQKIKIKMKMKMKMWMDIRPDPADTDIAIDMWIKMKMWGNPDPFKIKMKMKGWTWRFFDAADPQALRHRDGDHTFIKIKIKIKMKGHPRFKIKIKMKMKIKGWAWDFAQVDDDVHGTHIDRPWIKIKIKIWMWMWGAPDPQKTKTHTKMAIQTFRCGDHVCQLHRFGDFFDFRIKTKMKMKGWDDDDAWIKIKIKMKIWTAKGALDSNSSGIWGIDIFMKIKMKIWHDDVNKIKMKIKIWTSQVQDWTWTQGPPHRTDTHHGTMIMIMMMTMD/DAFFPRFWRQWDQQFQLGIDGPQQDQFDKTKTFPVNCVQQVPFWVCSRPVFFEQQKDFLFAPFALAGWIAGLRWTDAPQQEAEVNWHAFAFHGTHGQQFFGMWMKTAFARCQRRNAHDFQTTGIYIYGYGDKADADWWWKKKWKDKPPGKTKIKIWTKYFDDPVSQKIKIWMWMWIWDDHQAPLKIKIKIKIKIWIKGHDPFKIKIKIKMKMKIKMQLHAQEAFEDLVAFDEDFAFQNFRPWDSRKMKMKIKIKMKMKMKGHPDPFKIKIKMKMKMKMKIKTWIFNHWYQPHNQQKIWTFTKIKIKIKIKIKMKIWMWGWDDDVQKIKTKIKMKMKMKMKMWMFMDSADVVRGGTQIFGSNDPDGDRDDGDDHDTGTDKMKMKMKMKIKMKMWIAHDVRQKIKMKMKMKMKMWMDIPPDPADTDIAIDMWIKMKIWGNPDPFKIKMKMKGWTWRFFDAADPQAPRHGDGDHTFIKIKIKIKMKGDPRFKIKIKMKMKIKGWDWDFAQVDADVNTTHIDRFWIKIKIKIWMWMWGAPDPQKTKTHTKMAIQTFRCGDHVCQLHRFGDFFDFRIKTKMKMWGWDDDDAWIKIKIKMKIWTAKGALDSNSSHIWGIDMFMKIKMKIWHDDVNKIKMKIKMWTSQVQDWTWTQGPPHRTTTHRGTMIMIMMMTMD/DAFFPRFWRQWDQQFQLGIDGPQLDQFDKTKTFVVNCVQQVDFWVCSRPVFFAQQKDFLFAPQALAGWMAGLRWTDAPQQEAEVNWHAFAFHGTHGQQFFGMWMKTAFARCQRRNAHDFQTTGIYIYTYGDKADADWWWKKKWKDKPPGKTKIKIWTKYFDDPVSQKIKIWMWMWIWDDHQAPLKMKIKIKIKIWIKGHDPFKIKIKIKMKMKIKMQLHADFAFEDLVAFDADFAFQNFRPWDSRKMKMKIKIKMKMKMKGHPDPFKIKMKMKMKMKMKIKIWTFPHWYQPHNQFKIWTFTKIKIKIKIKMKMKIWMWGWDDDVQKIKTKIKMKMKMKMKMWMFMDPADVVRNGTQIFGRNDPDTDRDDGDDHDTGTDKMKMKMKMKIKMKMWIAGDVSQKTKMKMKMKMKMWMDMPPDPADTDIAIDMWIKMKIWHHPDPFKIKMKMKGWTWRFFDAAPPQAPRHGHGDHTFIKIKIKIKMKGHPRFKIKIKMKMKIKGWDKDFAQVDDDVNTTHIDRFWIKMKIKIWMWMWGAPDPQKTKTHTKMAIQTFRCDDHVCQLHGFGDFFDFRIKTKMKMKGWDDDDAWIKIKIKMKIWTAKGAQDSNSSGIWGIDIFMKIKMKIWHDDVNKIKMKIKMWTRVVQDWTWGQDPPHRTDTHRGTMIMIMMMTMD

InterPro domains:
  IPR000531 TonB-dependent receptor-like, beta-barrel [PF00593] (262-695)
  IPR010105 TonB-dependent siderophore receptor [TIGR01783] (78-725)
  IPR010917 TonB-dependent receptor, conserved site [PS01156] (708-725)
  IPR012910 TonB-dependent receptor, plug domain [PF07715] (78-174)
  IPR036942 TonB-dependent receptor-like, beta-barrel domain superfamily [G3DSA:2.40.170.20] (189-725)
  IPR037066 TonB-dependent receptor, plug domain superfamily [G3DSA:2.170.130.10] (71-188)
  IPR039426 TonB-dependent receptor-like [PS52016] (75-725)
  IPR039426 TonB-dependent receptor-like [PTHR32552] (31-725)

Organism: Acinetobacter baumannii (NCBI:txid470)

Radius of gyration: 40.23 Å; Cα contacts (8 Å, |Δi|>4): 6597; chains: 3; bounding box: 81×111×114 Å